Protein AF-0000000066929495 (afdb_homodimer)

Foldseek 3Di:
DPPPPDPPPPDPPPPPPPPPPLPVFACVADAQFDDDDPPVVVVPVPPPPPQDLVNVLLVQLLVLLLACLQVQAPAAPLDDVPDDRPDDVSNDSVVSVDDQPDPQAQDPPDPPNQHRGPVSNSVLSNLQARYQKHKHAPLFPRPVLSVVCSVLSSVLSPDDDDLVLLVVLLLLLLLQVLVVVVCCVVPVPDFQLGQFFQSLVSLLVCLCFQCCVVLQAAEEQEEAALHNQLSCCVRPQPNQVLLLLLVSVPHQQADPVDFFRADHSSQDWGWDWDAHPVRPGTHIYTYHGDDPLPPLLVLLSLLLLSLVCCVVCAASSVPPDPPGHAQRRYAYEYEEELLCCQAPPLNLVLQVQCPPGSRHRLAYEYEYAYQQQDQLDGPVRRHDDDGSCCSCSVSSEMEMRGESLDSSVSNSVSVSQVVSSSVRSHYYYYYRHTHDQDGVGNPDHNCVRVVVSNVSSVPDDTSSVVSQVVCVVVVSDHDVVSVVSSVVSVVVSVVSSVCSVPDDHDADDLDDQRVQFDFFDQAADFDWLFDALVVLLLQLLLLQDDDPPFAFDPVCVPPPNVVSNVCSVVQAQAFQQSLVSSLQLVLQVVPAAEEEEEAPQCCALQSLHVQWTARPSSRHIDGRSQPSDDPRDYYYHYHHDDPAQQSVLSSQQSSFLNHQRYQGEYEYSALCSCVRNVVCCQPPQLRVCNHRVGFGLYEYEHEEDLP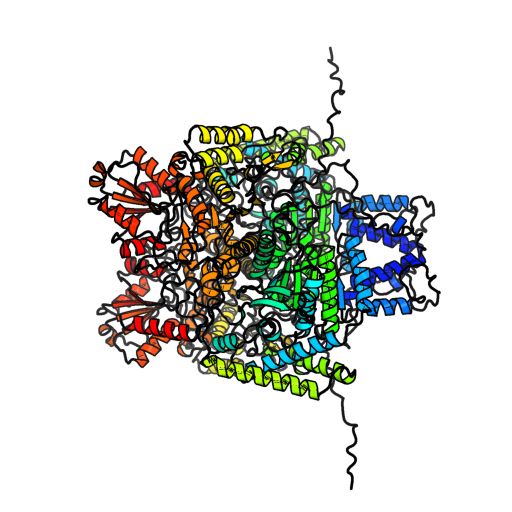LQFLPRHHNQLVVVLVSWPADLLVVPAGHPNIQEWEFAAQASLLVSQSSSVSNRHSGHHYYYYHHYDVRSNDSVRGDGSVCRHGPHHHDQKDWQPVDDLVCLQQAAEEEEEEHPVLVVLVVLCVVVVPDRYIYMYGGTLPSPDLPVVLVNCVSRVNHDAYEYAYAWECVTDCNVPVQSSCCNRVVDHYDYQYHHDDDSTHHNDPVVSVVRSVSSSCRRVVD/DPPPPDPPPDDPPPPDPPPPPLPVPACVADAQFDDDDPPVVVVPVPPPPPQDLVNVLLVQLLVLLLACLQVQAPQAPLDDPPDDRPDDVSNDSVVSVADQPPPQFQPCPDPPNAHRGPVSNSVLSNLQARYQKHKHAPLFPRPVLSVVCSVLSSVLSPDDDDLVLLVVLLLLLLLQVLVVVVCCVVPVVDFQLGQFFQSLVSLLVCLCFQCCVVLQAAEEQEEADLRNQVSCCVRPQPNQVLLLLLVSVVHQQADPVDFFRADHSSFDWGWDWDAHPVRPGTHIYTYHGDDPLPPLLVLLSLLLLSLVCCVVCAASSVPPDPPGHAQRRYAYEYEEELLCCQAPVLNLVLQVQCPPGSRHRLAYEYEYAYQQQDQLDGPVRRHDDDGSCCSCSVSSEMEMRGESLDSSVSNSVSVSQVVSSSVRSHYYYYYRHTHDQDGSGNPDHNCVRVVVSNVSSVPDDTSSVVSQVVCVVVVSDDDVNSVVSSVVSVVVSVVSSVCSVPDDHDADDLDDLRVQFDFFDQAADFDWLFDALVVLLLQLLLLQDDDPPFAFDPVCVPPPNVVSNVCSVVQAQAFQQSLVSSLQLVLQVVPAAEEEEEAPQCCALQSLHVQWTARPSPRHIDGRSQPSDDPRDYYYHYHHDDPAQQSVLSSQQSSFLNHQRYQGEYEYSALCVCVRNVVCCQPPQLRVCNHRVGFGLYEYEHEADQPLQFLPRHHNQLVVVLVSWPADLLVVPAGHPNIQEWEFAAQASLLVSQSSSVSNRHSGHHYYYYHHYDVRSNDSVRGDGSVCRHGPHHHDQKDWFPVADLVCLQQAAEEEEEEHPVLVVLVVLCVVVVPDRYIYMYRGTLPSPDLPVLLVNCVSRVNHDAYEYAYAWECVTDCNVPVQSSCCNRVVDHYHYQYHHDDDSGHHNDPVVSVVRSVSSSCRRVVD

InterPro domains:
  IPR001017 Dehydrogenase, E1 component [PF00676] (223-504)
  IPR005475 Transketolase-like, pyrimidine-binding domain [PF02779] (573-778)
  IPR005475 Transketolase-like, pyrimidine-binding domain [SM00861] (574-779)
  IPR011603 2-oxoglutarate dehydrogenase E1 component [PIRSF000157] (49-927)
  IPR011603 2-oxoglutarate dehydrogenase E1 component [PTHR23152] (53-926)
  IPR011603 2-oxoglutarate dehydrogenase E1 component [TIGR00239] (56-924)
  IPR029061 Thiamin diphosphate-binding fold [SSF52518] (116-510)
  IPR029061 Thiamin diphosphate-binding fold [SSF52518] (558-785)
  IPR031717 2-oxoglutarate dehydrogenase E1 component/KDG, C-terminal [PF16870] (784-926)
  IPR042179 Multifunctional 2-oxoglutarate metabolism enzyme, C-terminal domain superfamily [G3DSA:3.40.50.11610] (705-923)

pLDDT: mean 91.68, std 14.82, range [19.28, 98.88]

Sequence (1856 aa):
MKFLFSPQQYRNIRKLDITKKCFYNCKNGIFGCLPEKESSIDPLSLPIKSMSPEEAQRLHLINAFRRYGYLKADINPLEIKNEKSRVVPELNPKIYGLSVDSEEAISSSSSIDTPPNISDLVQHLENVYCGKIGIEFMHLQNVEERSFLAQNFEKIHNTELLDEEKVNVLELMLKSQNFDNFLATKFPTLKRYGCEGSESMFGFFYEIFSSSPENDISNIVMCKAHRGRSNLLVELMQFPVVQMFRKIKGKPEFPDNISGSGDVLSHLTSSFDFKTKDNNESVHITMLPNPSHLEAVNPVAMGKARGRANTLRIGEYDYSNKNSKIGDGVLCLQVHGDGAFSGQGVVWESLAMSQIPHYRVGGSIHLIVNNQVAFTAESRIGRSTSHASDMAKGIDCPIIHVNGDSPEDVIKAAKLAMLYRMKFRKDVFVNMLSFRRWGHNELDNASITQPVMYDEIENRDSIPDEYCEKMIYQGLYDEERRKNLLKEHNEYLQGEFKKADTTPPVAKHLEGNWKNFIQAPKSVTVWDTGFDIDYLRFIGAASVKVPEDFLIHPHLAKTHIQNRISKMESGENIDWGTAEALAFGSCLAQGFDVRISGQDVGRGTFAHRHGMLVDQKTDEIYIPLNNMGEKQENFIEFANSLLSEEAVLGFEYGYSIENPNRLTIWEAQFGDFFNGAQIMIDTFISSGESKWLTQSGLVMLLPHGFDGAGPEHSSCRMERFLQLCDSKESQVPVDGDDVNMWIVNPTTSAQYFHLLRRQVVTNYRKPMIVVAPKILLRHSNAASKLEDFAPGTYFKKVIDDTKIDDSSKKNVKKVIFVSGKHAFALMKEREDRNINDVAIVRVECLCPFPVIELNEVKKKYPNAKKFVWSQEEPRNAGAWSFISPRFTNAVGIQLTYAGRKEIAWTATAIAQHHAKEHQDVLDSTFSIMKFLFSPQQYRNIRKLDITKKCFYNCKNGIFGCLPEKESSIDPLSLPIKSMSPEEAQRLHLINAFRRYGYLKADINPLEIKNEKSRVVPELNPKIYGLSVDSEEAISSSSSIDTPPNISDLVQHLENVYCGKIGIEFMHLQNVEERSFLAQNFEKIHNTELLDEEKVNVLELMLKSQNFDNFLATKFPTLKRYGCEGSESMFGFFYEIFSSSPENDISNIVMCKAHRGRSNLLVELMQFPVVQMFRKIKGKPEFPDNISGSGDVLSHLTSSFDFKTKDNNESVHITMLPNPSHLEAVNPVAMGKARGRANTLRIGEYDYSNKNSKIGDGVLCLQVHGDGAFSGQGVVWESLAMSQIPHYRVGGSIHLIVNNQVAFTAESRIGRSTSHASDMAKGIDCPIIHVNGDSPEDVIKAAKLAMLYRMKFRKDVFVNMLSFRRWGHNELDNASITQPVMYDEIENRDSIPDEYCEKMIYQGLYDEERRKNLLKEHNEYLQGEFKKADTTPPVAKHLEGNWKNFIQAPKSVTVWDTGFDIDYLRFIGAASVKVPEDFLIHPHLAKTHIQNRISKMESGENIDWGTAEALAFGSCLAQGFDVRISGQDVGRGTFAHRHGMLVDQKTDEIYIPLNNMGEKQENFIEFANSLLSEEAVLGFEYGYSIENPNRLTIWEAQFGDFFNGAQIMIDTFISSGESKWLTQSGLVMLLPHGFDGAGPEHSSCRMERFLQLCDSKESQVPVDGDDVNMWIVNPTTSAQYFHLLRRQVVTNYRKPMIVVAPKILLRHSNAASKLEDFAPGTYFKKVIDDTKIDDSSKKNVKKVIFVSGKHAFALMKEREDRNINDVAIVRVECLCPFPVIELNEVKKKYPNAKKFVWSQEEPRNAGAWSFISPRFTNAVGIQLTYAGRKEIAWTATAIAQHHAKEHQDVLDSTFSI

Solvent-accessible surface area (backbone atoms only — not comparable to full-atom values): 94646 Å² total; per-residue (Å²): 136,77,79,76,81,74,84,70,84,65,72,79,67,80,76,69,79,62,61,57,71,73,45,83,31,25,84,85,35,46,69,46,32,59,53,77,70,76,67,73,65,64,66,72,66,62,74,71,55,84,43,51,39,66,51,42,30,51,50,51,48,52,50,29,35,50,58,48,19,41,74,54,22,54,25,53,68,79,56,52,79,82,49,78,70,62,83,53,76,72,68,45,48,50,76,53,46,40,54,60,86,46,77,62,74,48,77,72,75,55,88,58,92,61,54,42,35,51,49,52,36,50,51,50,49,41,59,60,25,27,26,48,38,20,44,44,41,67,81,40,84,50,66,65,59,38,51,51,50,53,52,49,53,60,48,52,72,70,54,80,77,53,68,64,60,54,51,52,37,48,51,51,26,44,49,40,53,48,51,51,53,47,44,50,68,78,39,70,83,57,76,64,34,60,35,58,47,44,47,28,52,52,23,28,52,51,45,53,60,58,45,27,44,83,68,54,24,46,35,36,27,25,34,58,43,51,67,23,39,68,45,46,33,48,72,72,54,67,39,64,57,34,60,52,46,23,45,75,72,20,40,71,54,50,40,89,90,48,86,57,55,34,58,48,79,77,30,63,61,46,74,46,72,49,63,35,93,82,62,76,47,54,24,37,38,35,40,49,59,38,64,90,64,68,65,57,38,52,21,21,27,48,16,26,36,44,31,48,28,51,74,68,41,33,15,44,47,24,86,82,44,88,82,47,43,60,35,53,36,38,39,28,38,41,36,37,38,32,31,52,54,40,13,34,24,54,47,53,28,34,57,29,34,44,63,11,65,64,56,42,42,21,21,39,46,33,39,30,52,23,37,62,53,42,70,80,30,34,55,50,41,23,25,48,46,96,49,61,62,34,56,39,50,23,55,59,34,40,38,35,36,20,16,29,76,36,39,68,52,30,29,50,51,35,54,51,44,51,54,48,26,72,71,68,33,38,49,32,36,36,41,32,25,29,38,57,75,51,27,69,28,73,84,39,72,41,51,60,78,39,23,56,65,44,56,57,57,71,71,50,78,55,61,47,58,54,52,47,52,52,33,35,74,71,65,78,48,50,69,64,60,52,54,47,51,52,49,51,50,49,51,49,54,51,53,34,57,65,40,24,83,72,57,76,52,66,72,88,57,54,52,80,76,32,52,87,42,52,78,54,50,89,41,79,80,85,66,75,37,29,41,60,58,69,57,43,36,50,38,44,44,29,46,56,49,70,59,92,86,56,42,66,46,67,69,46,48,50,70,45,37,49,44,45,45,49,29,48,73,70,34,43,69,36,31,33,36,55,27,48,51,36,33,52,42,52,38,24,73,71,64,21,34,35,34,39,31,22,50,42,46,26,36,26,76,79,69,55,48,50,55,42,41,33,24,47,80,77,41,36,57,47,49,21,63,65,60,67,52,90,80,65,87,36,43,57,30,70,28,45,36,35,53,42,49,36,27,51,50,21,17,46,50,18,29,19,52,51,39,65,64,34,45,34,34,42,38,45,72,33,13,45,53,49,37,66,20,37,52,49,43,56,62,39,60,37,12,25,30,40,36,67,54,48,55,28,33,33,31,38,37,20,26,32,45,86,77,55,63,8,50,57,60,17,43,42,53,58,35,58,57,61,39,41,29,34,58,54,60,62,38,78,71,61,50,22,58,49,41,48,41,36,36,33,23,56,61,35,14,40,41,49,25,19,51,59,34,43,48,53,69,49,61,40,47,49,28,33,41,34,50,27,64,58,72,50,47,77,31,74,88,15,27,29,43,52,75,58,43,20,68,81,28,52,60,60,49,55,44,71,43,85,87,58,52,80,87,52,27,59,64,19,39,31,40,35,40,26,54,32,70,55,46,57,57,50,51,51,50,35,61,76,65,70,57,82,37,62,41,55,30,38,42,22,32,66,31,53,54,52,58,69,56,51,49,55,53,53,65,56,33,73,55,41,79,44,42,34,39,41,44,82,43,23,54,51,35,40,59,52,78,68,46,47,59,31,33,38,58,59,64,68,42,76,62,42,85,20,43,41,65,43,47,38,46,74,41,48,29,27,48,54,59,35,54,47,53,55,49,49,28,55,50,48,51,74,65,109,137,83,80,78,83,78,86,73,88,69,78,81,72,83,78,72,79,66,59,60,71,74,46,83,32,26,85,84,34,47,68,47,33,58,54,77,69,76,68,73,66,64,66,72,66,62,72,71,56,85,45,50,39,66,53,41,30,50,49,51,49,53,49,30,35,51,57,48,19,41,75,57,23,54,25,53,67,79,55,51,80,83,50,81,72,61,80,54,76,73,66,44,50,50,77,53,44,40,53,60,84,44,77,60,73,44,77,74,76,56,88,59,93,58,54,40,32,49,48,52,35,51,51,51,49,40,58,58,25,25,26,48,38,20,45,45,40,66,82,38,84,50,65,64,60,38,51,52,50,54,52,48,52,60,47,51,71,71,54,79,79,54,68,64,60,54,50,50,37,47,52,52,26,44,49,41,54,48,51,51,52,47,44,51,69,78,41,70,84,58,77,64,33,60,36,59,48,44,48,28,54,51,23,28,50,50,45,53,60,59,45,26,43,83,70,55,24,46,33,35,28,25,34,58,44,51,68,22,40,68,46,45,34,50,71,72,53,68,41,63,57,35,62,52,47,25,44,75,72,20,40,70,55,50,41,89,90,49,88,59,56,35,58,49,78,77,29,62,61,45,74,47,72,49,65,36,92,84,63,76,46,54,25,38,38,36,40,48,61,38,65,90,62,68,63,58,37,52,21,20,26,48,16,25,36,42,31,47,31,51,74,68,42,32,14,44,46,24,86,82,43,88,82,47,42,59,35,52,38,38,38,30,38,42,36,38,38,32,31,53,54,41,14,35,24,53,46,53,29,34,54,28,34,44,64,11,64,63,56,42,44,21,22,38,47,34,39,30,52,23,37,62,54,40,71,80,32,34,56,50,40,23,26,46,46,95,48,59,62,34,57,38,49,22,54,59,35,41,37,36,36,21,16,31,77,36,40,69,52,31,30,49,51,35,53,51,44,50,54,48,26,72,71,67,34,37,48,33,36,35,40,32,25,29,39,55,75,53,27,70,28,74,85,39,70,42,51,59,79,38,21,53,63,43,54,56,57,70,72,50,79,55,60,49,58,53,52,48,53,50,34,36,74,70,66,78,49,50,70,66,59,52,54,49,52,53,51,53,50,49,49,50,53,52,54,35,57,65,40,24,84,72,56,77,52,66,72,89,59,53,53,78,78,33,52,88,43,52,78,53,48,89,41,80,81,86,67,75,36,30,40,60,59,70,58,42,36,49,37,44,43,30,47,55,48,72,61,88,86,55,42,66,46,67,67,47,47,50,72,45,36,50,43,44,43,50,28,48,72,70,34,44,69,36,31,33,34,56,26,47,52,35,32,52,40,51,37,25,75,70,64,22,34,36,35,40,30,22,48,42,46,25,36,25,77,81,68,54,50,51,55,41,42,34,23,47,79,77,40,37,57,46,50,22,61,64,61,67,54,91,79,64,86,35,45,58,29,68,28,44,36,35,52,42,49,35,28,51,51,21,18,46,50,19,28,19,52,52,40,67,65,35,45,33,33,42,37,44,70,35,13,45,52,51,37,66,20,37,50,48,44,55,62,40,60,37,13,24,32,40,36,67,54,47,55,28,32,32,31,38,37,20,25,30,46,84,78,53,64,7,50,59,60,17,44,42,54,60,34,59,57,60,40,42,29,35,57,54,60,62,37,78,71,61,49,22,58,51,41,47,42,36,36,33,25,54,61,34,14,41,40,50,26,19,50,60,36,41,49,54,68,48,62,41,48,49,28,33,41,34,49,26,65,58,73,50,46,78,32,73,88,14,26,27,43,54,74,59,43,20,68,83,28,53,61,60,48,54,43,70,43,84,85,58,50,79,87,51,27,57,64,19,39,30,40,34,39,23,53,33,71,57,45,58,58,50,52,51,50,35,60,75,66,69,58,83,38,60,42,55,29,38,42,22,31,63,31,53,54,52,59,70,56,50,48,55,54,51,66,57,32,73,55,41,78,43,43,34,40,42,44,81,43,21,54,50,36,40,58,53,78,69,47,47,58,30,33,38,58,60,64,68,41,75,62,41,84,21,42,41,65,42,49,38,45,73,40,47,28,28,48,53,59,33,55,49,53,54,47,48,27,55,51,46,50,69,67,103

Radius of gyration: 34.83 Å; Cα contacts (8 Å, |Δi|>4): 3984; chains: 2; bounding box: 132×103×80 Å

Nearest PDB structures (foldseek):
  6sy1-assembly1_B  TM=9.821E-01  e=0.000E+00  Homo sapiens
  5rw1-assembly1_B  TM=9.807E-01  e=0.000E+00  Homo sapiens
  6sy1-assembly1_A  TM=9.791E-01  e=0.000E+00  Homo sapiens
  8i0k-assembly1_B  TM=9.200E-01  e=3.273E-80  Homo sapiens
  7wgr-assembly1_B  TM=9.089E-01  e=2.620E-74  Homo sapiens

Organism: Strongyloides stercoralis (NCBI:txid6248)

Structure (mmCIF, N/CA/C/O backbone):
data_AF-0000000066929495-model_v1
#
loop_
_entity.id
_entity.type
_entity.pdbx_description
1 polymer 'RRM domain-containing protein'
#
loop_
_atom_site.group_PDB
_atom_site.id
_atom_site.type_symbol
_atom_site.label_atom_id
_atom_site.label_alt_id
_atom_site.label_comp_id
_atom_site.label_asym_id
_atom_site.label_entity_id
_atom_site.label_seq_id
_atom_site.pdbx_PDB_ins_code
_atom_site.Cartn_x
_atom_site.Cartn_y
_atom_site.Cartn_z
_atom_site.occupancy
_atom_site.B_iso_or_equiv
_atom_site.auth_seq_id
_atom_site.auth_comp_id
_atom_site.auth_asym_id
_atom_site.auth_atom_id
_atom_site.pdbx_PDB_model_num
ATOM 1 N N . MET A 1 1 ? -58.125 32.375 -10.758 1 21.58 1 MET A N 1
ATOM 2 C CA . MET A 1 1 ? -57.938 32.406 -9.305 1 21.58 1 MET A CA 1
ATOM 3 C C . MET A 1 1 ? -56.594 31.812 -8.922 1 21.58 1 MET A C 1
ATOM 5 O O . MET A 1 1 ? -56.281 30.672 -9.281 1 21.58 1 MET A O 1
ATOM 9 N N . LYS A 1 2 ? -55.625 32.656 -8.695 1 22.06 2 LYS A N 1
ATOM 10 C CA . LYS A 1 2 ? -54.156 32.688 -8.609 1 22.06 2 LYS A CA 1
ATOM 11 C C . LYS A 1 2 ? -53.656 32 -7.336 1 22.06 2 LYS A C 1
ATOM 13 O O . LYS A 1 2 ? -53.969 32.438 -6.23 1 22.06 2 LYS A O 1
ATOM 18 N N . PHE A 1 3 ? -53.875 30.781 -7.199 1 23.97 3 PHE A N 1
ATOM 19 C CA . PHE A 1 3 ? -53.75 30.156 -5.887 1 23.97 3 PHE A CA 1
ATOM 20 C C . PHE A 1 3 ? -52.406 30.469 -5.273 1 23.97 3 PHE A C 1
ATOM 22 O O . PHE A 1 3 ? -51.344 30.312 -5.922 1 23.97 3 PHE A O 1
ATOM 29 N N . LEU A 1 4 ? -52.281 31.469 -4.332 1 22.64 4 LEU A N 1
ATOM 30 C CA . LEU A 1 4 ? -51.219 32.281 -3.748 1 22.64 4 LEU A CA 1
ATOM 31 C C . LEU A 1 4 ? -50.281 31.422 -2.896 1 22.64 4 LEU A C 1
ATOM 33 O O . LEU A 1 4 ? -50.719 30.828 -1.899 1 22.64 4 LEU A O 1
ATOM 37 N N . PHE A 1 5 ? -49.562 30.453 -3.475 1 24.33 5 PHE A N 1
ATOM 38 C CA . PHE A 1 5 ? -48.781 29.375 -2.877 1 24.33 5 PHE A CA 1
ATOM 39 C C . PHE A 1 5 ? -47.812 29.953 -1.844 1 24.33 5 PHE A C 1
ATOM 41 O O . PHE A 1 5 ? -46.938 30.75 -2.174 1 24.33 5 PHE A O 1
ATOM 48 N N . SER A 1 6 ? -48.281 30.25 -0.53 1 21.69 6 SER A N 1
ATOM 49 C CA . SER A 1 6 ? -47.656 31.016 0.542 1 21.69 6 SER A CA 1
ATOM 50 C C . SER A 1 6 ? -46.438 30.297 1.12 1 21.69 6 SER A C 1
ATOM 52 O O . SER A 1 6 ? -46.469 29.078 1.292 1 21.69 6 SER A O 1
ATOM 54 N N . PRO A 1 7 ? -45.219 30.781 1.141 1 22.62 7 PRO A N 1
ATOM 55 C CA . PRO A 1 7 ? -43.812 30.406 1.3 1 22.62 7 PRO A CA 1
ATOM 56 C C . PRO A 1 7 ? -43.5 29.891 2.699 1 22.62 7 PRO A C 1
ATOM 58 O O . PRO A 1 7 ? -42.312 29.703 3.043 1 22.62 7 PRO A O 1
ATOM 61 N N . GLN A 1 8 ? -44.531 29.734 3.598 1 21.14 8 GLN A N 1
ATOM 62 C CA . GLN A 1 8 ? -44.375 29.734 5.047 1 21.14 8 GLN A CA 1
ATOM 63 C C . GLN A 1 8 ? -43.625 28.484 5.508 1 21.14 8 GLN A C 1
ATOM 65 O O . GLN A 1 8 ? -43 28.469 6.582 1 21.14 8 GLN A O 1
ATOM 70 N N . GLN A 1 9 ? -44.125 27.406 5.086 1 21.97 9 GLN A N 1
ATOM 71 C CA . GLN A 1 9 ? -44 26.25 5.961 1 21.97 9 GLN A CA 1
ATOM 72 C C . GLN A 1 9 ? -42.531 25.797 6.027 1 21.97 9 GLN A C 1
ATOM 74 O O . GLN A 1 9 ? -42.281 24.609 6.215 1 21.97 9 GLN A O 1
ATOM 79 N N . TYR A 1 10 ? -41.688 26.578 5.508 1 19.28 10 TYR A N 1
ATOM 80 C CA . TYR A 1 10 ? -40.406 26.031 5.129 1 19.28 10 TYR A CA 1
ATOM 81 C C . TYR A 1 10 ? -39.656 25.484 6.348 1 19.28 10 TYR A C 1
ATOM 83 O O . TYR A 1 10 ? -39.062 24.406 6.297 1 19.28 10 TYR A O 1
ATOM 91 N N . ARG A 1 11 ? -39.25 26.344 7.332 1 21.5 11 ARG A N 1
ATOM 92 C CA . ARG A 1 11 ? -37.906 26.594 7.836 1 21.5 11 ARG A CA 1
ATOM 93 C C . ARG A 1 11 ? -37.594 25.656 9 1 21.5 11 ARG A C 1
ATOM 95 O O . ARG A 1 11 ? -36.562 25.812 9.656 1 21.5 11 ARG A O 1
ATOM 102 N N . ASN A 1 12 ? -38.594 25.141 9.625 1 20.52 12 ASN A N 1
ATOM 103 C CA . ASN A 1 12 ? -38.219 24.734 10.969 1 20.52 12 ASN A CA 1
ATOM 104 C C . ASN A 1 12 ? -37.281 23.5 10.945 1 20.52 12 ASN A C 1
ATOM 106 O O . ASN A 1 12 ? -37.688 22.422 11.359 1 20.52 12 ASN A O 1
ATOM 110 N N . ILE A 1 13 ? -36.688 23.266 9.883 1 22.41 13 ILE A N 1
ATOM 111 C CA . ILE A 1 13 ? -35.969 22 9.922 1 22.41 13 ILE A CA 1
ATOM 112 C C . ILE A 1 13 ? -34.938 22 11.055 1 22.41 13 ILE A C 1
ATOM 114 O O . ILE A 1 13 ? -34.062 22.875 11.094 1 22.41 13 ILE A O 1
ATOM 118 N N . ARG A 1 14 ? -35.312 21.469 12.266 1 25.86 14 ARG A N 1
ATOM 119 C CA . ARG A 1 14 ? -34.438 21.266 13.422 1 25.86 14 ARG A CA 1
ATOM 120 C C . ARG A 1 14 ? -33.062 20.766 12.992 1 25.86 14 ARG A C 1
ATOM 122 O O . ARG A 1 14 ? -32.938 19.734 12.328 1 25.86 14 ARG A O 1
ATOM 129 N N . LYS A 1 15 ? -32.031 21.656 12.844 1 28.09 15 LYS A N 1
ATOM 130 C CA . LYS A 1 15 ? -30.609 21.516 12.578 1 28.09 15 LYS A CA 1
ATOM 131 C C . LYS A 1 15 ? -29.969 20.484 13.5 1 28.09 15 LYS A C 1
ATOM 133 O O . LYS A 1 15 ? -29.812 20.719 14.695 1 28.09 15 LYS A O 1
ATOM 138 N N . LEU A 1 16 ? -30.328 19.219 13.258 1 25.53 16 LEU A N 1
ATOM 139 C CA . LEU A 1 16 ? -29.562 18.203 13.969 1 25.53 16 LEU A CA 1
ATOM 140 C C . LEU A 1 16 ? -28.078 18.547 13.969 1 25.53 16 LEU A C 1
ATOM 142 O O . LEU A 1 16 ? -27.547 19 12.945 1 25.53 16 LEU A O 1
ATOM 146 N N . ASP A 1 17 ? -27.562 18.859 15.086 1 25.58 17 ASP A N 1
ATOM 147 C CA . ASP A 1 17 ? -26.156 19.141 15.414 1 25.58 17 ASP A CA 1
ATOM 148 C C . ASP A 1 17 ? -25.234 18.109 14.766 1 25.58 17 ASP A C 1
ATOM 150 O O . ASP A 1 17 ? -25.062 17 15.273 1 25.58 17 ASP A O 1
ATOM 154 N N . ILE A 1 18 ? -25.203 18.188 13.531 1 28.31 18 ILE A N 1
ATOM 155 C CA . ILE A 1 18 ? -24.391 17.234 12.773 1 28.31 18 ILE A CA 1
ATOM 156 C C . ILE A 1 18 ? -22.906 17.469 13.094 1 28.31 18 ILE A C 1
ATOM 158 O O . ILE A 1 18 ? -22.031 16.828 12.5 1 28.31 18 ILE A O 1
ATOM 162 N N . THR A 1 19 ? -22.562 18.703 13.562 1 30.95 19 THR A N 1
ATOM 163 C CA . THR A 1 19 ? -21.125 18.984 13.656 1 30.95 19 THR A CA 1
ATOM 164 C C . THR A 1 19 ? -20.422 17.922 14.492 1 30.95 19 THR A C 1
ATOM 166 O O . THR A 1 19 ? -19.312 18.141 14.984 1 30.95 19 THR A O 1
ATOM 169 N N . LYS A 1 20 ? -21.141 17.047 15.008 1 32.31 20 LYS A N 1
ATOM 170 C CA . LYS A 1 20 ? -20.344 16.094 15.766 1 32.31 20 LYS A CA 1
ATOM 171 C C . LYS A 1 20 ? -19.328 15.391 14.859 1 32.31 20 LYS A C 1
ATOM 173 O O . LYS A 1 20 ? -19.703 14.797 13.844 1 32.31 20 LYS A O 1
ATOM 178 N N . LYS A 1 21 ? -18.031 15.898 14.859 1 36.84 21 LYS A N 1
ATOM 179 C CA . LYS A 1 21 ? -16.938 15.109 14.312 1 36.84 21 LYS A CA 1
ATOM 180 C C . LYS A 1 21 ? -17.297 13.625 14.266 1 36.84 21 LYS A C 1
ATOM 182 O O . LYS A 1 21 ? -17.703 13.055 15.281 1 36.84 21 LYS A O 1
ATOM 187 N N . CYS A 1 22 ? -17.703 13.258 13.18 1 37.84 22 CYS A N 1
ATOM 188 C CA . CYS A 1 22 ? -17.938 11.828 13.016 1 37.84 22 CYS A CA 1
ATOM 189 C C . CYS A 1 22 ? -16.797 11.008 13.602 1 37.84 22 CYS A C 1
ATOM 191 O O . CYS A 1 22 ? -15.75 10.852 12.969 1 37.84 22 CYS A O 1
ATOM 193 N N . PHE A 1 23 ? -16.594 11.156 14.883 1 48.16 23 PHE A N 1
ATOM 194 C CA . PHE A 1 23 ? -15.688 10.336 15.672 1 48.16 23 PHE A CA 1
ATOM 195 C C . PHE A 1 23 ? -16.031 8.859 15.523 1 48.16 23 PHE A C 1
ATOM 197 O O . PHE A 1 23 ? -17.156 8.508 15.156 1 48.16 23 PHE A O 1
ATOM 204 N N . TYR A 1 24 ? -15.086 8.242 15.211 1 54.66 24 TYR A N 1
ATOM 205 C CA . TYR A 1 24 ? -15.359 6.867 15.602 1 54.66 24 TYR A CA 1
ATOM 206 C C . TYR A 1 24 ? -16.266 6.82 16.828 1 54.66 24 TYR A C 1
ATOM 208 O O . TYR A 1 24 ? -15.812 7.016 17.953 1 54.66 24 TYR A O 1
ATOM 216 N N . ASN A 1 25 ? -17.484 7.059 16.594 1 58.53 25 ASN A N 1
ATOM 217 C CA . ASN A 1 25 ? -18.484 7.418 17.594 1 58.53 25 ASN A CA 1
ATOM 218 C C . ASN A 1 25 ? -18.703 6.285 18.594 1 58.53 25 ASN A C 1
ATOM 220 O O . ASN A 1 25 ? -19.531 5.395 18.359 1 58.53 25 ASN A O 1
ATOM 224 N N . CYS A 1 26 ? -17.781 6.305 19.344 1 67.56 26 CYS A N 1
ATOM 225 C CA . CYS A 1 26 ? -17.922 5.398 20.469 1 67.56 26 CYS A CA 1
ATOM 226 C C . CYS A 1 26 ? -18.062 6.172 21.781 1 67.56 26 CYS A C 1
ATOM 228 O O . CYS A 1 26 ? -17.266 6.02 22.688 1 67.56 26 CYS A O 1
ATOM 230 N N . LYS A 1 27 ? -19.078 6.953 21.875 1 65.12 27 LYS A N 1
ATOM 231 C CA . LYS A 1 27 ? -19.297 7.758 23.062 1 65.12 27 LYS A CA 1
ATOM 232 C C . LYS A 1 27 ? -19.312 6.887 24.312 1 65.12 27 LYS A C 1
ATOM 234 O O . LYS A 1 27 ? -18.781 7.281 25.359 1 65.12 27 LYS A O 1
ATOM 239 N N . ASN A 1 28 ? -19.859 5.676 24.047 1 69.75 28 ASN A N 1
ATOM 240 C CA . ASN A 1 28 ? -19.938 4.758 25.188 1 69.75 28 ASN A CA 1
ATOM 241 C C . ASN A 1 28 ? -18.766 3.773 25.172 1 69.75 28 ASN A C 1
ATOM 243 O O . ASN A 1 28 ? -18.656 2.932 26.062 1 69.75 28 ASN A O 1
ATOM 247 N N . GLY A 1 29 ? -17.859 4.051 24.234 1 74.62 29 GLY A N 1
ATOM 248 C CA . GLY A 1 29 ? -16.688 3.184 24.172 1 74.62 29 GLY A CA 1
ATOM 249 C C . GLY A 1 29 ? -17.016 1.79 23.672 1 74.62 29 GLY A C 1
ATOM 250 O O . GLY A 1 29 ? -18.156 1.342 23.75 1 74.62 29 GLY A O 1
ATOM 251 N N . ILE A 1 30 ? -16.109 1.205 23.016 1 76.69 30 ILE A N 1
ATOM 252 C CA . ILE A 1 30 ? -16.156 -0.203 22.641 1 76.69 30 ILE A CA 1
ATOM 253 C C . ILE A 1 30 ? -14.844 -0.884 23.016 1 76.69 30 ILE A C 1
ATOM 255 O O . ILE A 1 30 ? -13.852 -0.213 23.328 1 76.69 30 ILE A O 1
ATOM 259 N N . PHE A 1 31 ? -14.883 -2.145 23.062 1 83.44 31 PHE A N 1
ATOM 260 C CA . PHE A 1 31 ? -13.688 -2.896 23.438 1 83.44 31 PHE A CA 1
ATOM 261 C C . PHE A 1 31 ? -12.523 -2.535 22.516 1 83.44 31 PHE A C 1
ATOM 263 O O . PHE A 1 31 ? -12.641 -2.605 21.297 1 83.44 31 PHE A O 1
ATOM 270 N N . GLY A 1 32 ? -11.477 -2.057 23.109 1 83.88 32 GLY A N 1
ATOM 271 C CA . GLY A 1 32 ? -10.281 -1.667 22.375 1 83.88 32 GLY A CA 1
ATOM 272 C C . GLY A 1 32 ? -10.266 -0.198 21.984 1 83.88 32 GLY A C 1
ATOM 273 O O . GLY A 1 32 ? -9.312 0.282 21.375 1 83.88 32 GLY A O 1
ATOM 274 N N . CYS A 1 33 ? -11.305 0.505 22.281 1 84.75 33 CYS A N 1
ATOM 275 C CA . CYS A 1 33 ? -11.367 1.929 21.969 1 84.75 33 CYS A CA 1
ATOM 276 C C . CYS A 1 33 ? -12.219 2.674 23 1 84.75 33 CYS A C 1
ATOM 278 O O . CYS A 1 33 ? -13.438 2.496 23.031 1 84.75 33 CYS A O 1
ATOM 280 N N . LEU A 1 34 ? -11.594 3.512 23.766 1 78.94 34 LEU A N 1
ATOM 281 C CA . LEU A 1 34 ? -12.305 4.34 24.734 1 78.94 34 LEU A CA 1
ATOM 282 C C . LEU A 1 34 ? -12.414 5.777 24.25 1 78.94 34 LEU A C 1
ATOM 284 O O . LEU A 1 34 ? -11.539 6.262 23.531 1 78.94 34 LEU A O 1
ATOM 288 N N . PRO A 1 35 ? -13.57 6.324 24.516 1 73.69 35 PRO A N 1
ATOM 289 C CA . PRO A 1 35 ? -13.734 7.715 24.094 1 73.69 35 PRO A CA 1
ATOM 290 C C . PRO A 1 35 ? -12.688 8.641 24.703 1 73.69 35 PRO A C 1
ATOM 292 O O . PRO A 1 35 ? -12.234 8.414 25.828 1 73.69 35 PRO A O 1
ATOM 295 N N . GLU A 1 36 ? -12.227 9.516 23.812 1 62.94 36 GLU A N 1
ATOM 296 C CA . GLU A 1 36 ? -11.242 10.477 24.297 1 62.94 36 GLU A CA 1
ATOM 297 C C . GLU A 1 36 ? -11.844 11.391 25.359 1 62.94 36 GLU A C 1
ATOM 299 O O . GLU A 1 36 ? -12.992 11.828 25.234 1 62.94 36 GLU A O 1
ATOM 304 N N . LYS A 1 37 ? -11.297 11.266 26.641 1 57.03 37 LYS A N 1
ATOM 305 C CA . LYS A 1 37 ? -11.758 12.211 27.656 1 57.03 37 LYS A CA 1
ATOM 306 C C . LYS A 1 37 ? -11.547 13.648 27.203 1 57.03 37 LYS A C 1
ATOM 308 O O . LYS A 1 37 ? -10.508 13.977 26.625 1 57.03 37 LYS A O 1
ATOM 313 N N . GLU A 1 38 ? -12.648 14.266 26.859 1 50.28 38 GLU A N 1
ATOM 314 C CA . GLU A 1 38 ? -12.547 15.672 26.516 1 50.28 38 GLU A CA 1
ATOM 315 C C . GLU A 1 38 ? -11.406 16.344 27.266 1 50.28 38 GLU A C 1
ATOM 317 O O . GLU A 1 38 ? -11.336 16.266 28.5 1 50.28 38 GLU A O 1
ATOM 322 N N . SER A 1 39 ? -10.227 16.172 26.844 1 47.53 39 SER A N 1
ATOM 323 C CA . SER A 1 39 ? -9.203 16.969 27.516 1 47.53 39 SER A CA 1
ATOM 324 C C . SER A 1 39 ? -9.664 18.406 27.734 1 47.53 39 SER A C 1
ATOM 326 O O . SER A 1 39 ? -10.07 19.078 26.797 1 47.53 39 SER A O 1
ATOM 328 N N . SER A 1 40 ? -10.297 18.562 28.875 1 40.91 40 SER A N 1
ATOM 329 C CA . SER A 1 40 ? -10.453 19.969 29.219 1 40.91 40 SER A CA 1
ATOM 330 C C . SER A 1 40 ? -9.195 20.766 28.875 1 40.91 40 SER A C 1
ATOM 332 O O . SER A 1 40 ? -8.156 20.578 29.5 1 40.91 40 SER A O 1
ATOM 334 N N . ILE A 1 41 ? -8.922 20.797 27.625 1 41.94 41 ILE A N 1
ATOM 335 C CA . ILE A 1 41 ? -7.898 21.812 27.375 1 41.94 41 ILE A CA 1
ATOM 336 C C . ILE A 1 41 ? -8.062 22.969 28.344 1 41.94 41 ILE A C 1
ATOM 338 O O . ILE A 1 41 ? -9.07 23.672 28.328 1 41.94 41 ILE A O 1
ATOM 342 N N . ASP A 1 42 ? -7.645 22.781 29.531 1 40.28 42 ASP A N 1
ATOM 343 C CA . ASP A 1 42 ? -7.57 24.062 30.25 1 40.28 42 ASP A CA 1
ATOM 344 C C . ASP A 1 42 ? -7.07 25.172 29.344 1 40.28 42 ASP A C 1
ATOM 346 O O . ASP A 1 42 ? -5.957 25.109 28.812 1 40.28 42 ASP A O 1
ATOM 350 N N . PRO A 1 43 ? -7.949 25.719 28.703 1 38.72 43 PRO A N 1
ATOM 351 C CA . PRO A 1 43 ? -7.395 26.859 27.953 1 38.72 43 PRO A CA 1
ATOM 352 C C . PRO A 1 43 ? -6.195 27.484 28.656 1 38.72 43 PRO A C 1
ATOM 354 O O . PRO A 1 43 ? -6.305 27.922 29.812 1 38.72 43 PRO A O 1
ATOM 357 N N . LEU A 1 44 ? -5.078 26.891 28.594 1 38.53 44 LEU A N 1
ATOM 358 C CA . LEU A 1 44 ? -4.023 27.719 29.156 1 38.53 44 LEU A CA 1
ATOM 359 C C . LEU A 1 44 ? -4.367 29.203 29.016 1 38.53 44 LEU A C 1
ATOM 361 O O . LEU A 1 44 ? -4.52 29.719 27.906 1 38.53 44 LEU A O 1
ATOM 365 N N . SER A 1 45 ? -5.156 29.656 29.922 1 40.62 45 SER A N 1
ATOM 366 C CA . SER A 1 45 ? -5.246 31.109 30.016 1 40.62 45 SER A CA 1
ATOM 367 C C . SER A 1 45 ? -3.881 31.766 29.828 1 40.62 45 SER A C 1
ATOM 369 O O . SER A 1 45 ? -3.016 31.672 30.703 1 40.62 45 SER A O 1
ATOM 371 N N . LEU A 1 46 ? -3.406 31.688 28.625 1 45.62 46 LEU A N 1
ATOM 372 C CA . LEU A 1 46 ? -2.283 32.594 28.531 1 45.62 46 LEU A CA 1
ATOM 373 C C . LEU A 1 46 ? -2.492 33.812 29.453 1 45.62 46 LEU A C 1
ATOM 375 O O . LEU A 1 46 ? -3.574 34.406 29.469 1 45.62 46 LEU A O 1
ATOM 379 N N . PRO A 1 47 ? -1.902 33.812 30.547 1 45.5 47 PRO A N 1
ATOM 380 C CA . PRO A 1 47 ? -2.139 35 31.391 1 45.5 47 PRO A CA 1
ATOM 381 C C . PRO A 1 47 ? -2.441 36.25 30.562 1 45.5 47 PRO A C 1
ATOM 383 O O . PRO A 1 47 ? -1.681 36.594 29.656 1 45.5 47 PRO A O 1
ATOM 386 N N . ILE A 1 48 ? -3.678 36.5 30.422 1 48.78 48 ILE A N 1
ATOM 387 C CA . ILE A 1 48 ? -4.129 37.75 29.828 1 48.78 48 ILE A CA 1
ATOM 388 C C . ILE A 1 48 ? -3.496 38.938 30.562 1 48.78 48 ILE A C 1
ATOM 390 O O . ILE A 1 48 ? -4.117 39.531 31.453 1 48.78 48 ILE A O 1
ATOM 394 N N . LYS A 1 49 ? -2.393 38.781 31.25 1 52.06 49 LYS A N 1
ATOM 395 C CA . LYS A 1 49 ? -1.818 40.031 31.781 1 52.06 49 LYS A CA 1
ATOM 396 C C . LYS A 1 49 ? -1.509 41 30.656 1 52.06 49 LYS A C 1
ATOM 398 O O . LYS A 1 49 ? -1.152 40.594 29.547 1 52.06 49 LYS A O 1
ATOM 403 N N . SER A 1 50 ? -1.918 42.188 30.75 1 60.56 50 SER A N 1
ATOM 404 C CA . SER A 1 50 ? -1.653 43.312 29.875 1 60.56 50 SER A CA 1
ATOM 405 C C . SER A 1 50 ? -0.179 43.375 29.484 1 60.56 50 SER A C 1
ATOM 407 O O . SER A 1 50 ? 0.676 43.656 30.328 1 60.56 50 SER A O 1
ATOM 409 N N . MET A 1 51 ? 0.234 42.625 28.406 1 69.31 51 MET A N 1
ATOM 410 C CA . MET A 1 51 ? 1.611 42.656 27.922 1 69.31 51 MET A CA 1
ATOM 411 C C . MET A 1 51 ? 1.95 44 27.312 1 69.31 51 MET A C 1
ATOM 413 O O . MET A 1 51 ? 1.223 44.5 26.453 1 69.31 51 MET A O 1
ATOM 417 N N . SER A 1 52 ? 2.934 44.688 27.906 1 76.56 52 SER A N 1
ATOM 418 C CA . SER A 1 52 ? 3.402 45.938 27.328 1 76.56 52 SER A CA 1
ATOM 419 C C . SER A 1 52 ? 3.988 45.719 25.938 1 76.56 52 SER A C 1
ATOM 421 O O . SER A 1 52 ? 4.336 44.594 25.578 1 76.56 52 SER A O 1
ATOM 423 N N . PRO A 1 53 ? 3.951 46.594 25.094 1 77.81 53 PRO A N 1
ATOM 424 C CA . PRO A 1 53 ? 4.551 46.5 23.766 1 77.81 53 PRO A CA 1
ATOM 425 C C . PRO A 1 53 ? 5.996 46 23.812 1 77.81 53 PRO A C 1
ATOM 427 O O . PRO A 1 53 ? 6.426 45.25 22.938 1 77.81 53 PRO A O 1
ATOM 430 N N . GLU A 1 54 ? 6.727 46.438 24.797 1 78.12 54 GLU A N 1
ATOM 431 C CA . GLU A 1 54 ? 8.117 46 24.938 1 78.12 54 GLU A CA 1
ATOM 432 C C . GLU A 1 54 ? 8.203 44.531 25.297 1 78.12 54 GLU A C 1
ATOM 434 O O . GLU A 1 54 ? 9.078 43.812 24.797 1 78.12 54 GLU A O 1
ATOM 439 N N . GLU A 1 55 ? 7.34 44.125 26.062 1 79.81 55 GLU A N 1
ATOM 440 C CA . GLU A 1 55 ? 7.27 42.719 26.406 1 79.81 55 GLU A CA 1
ATOM 441 C C . GLU A 1 55 ? 6.906 41.844 25.188 1 79.81 55 GLU A C 1
ATOM 443 O O . GLU A 1 55 ? 7.391 40.719 25.047 1 79.81 55 GLU A O 1
ATOM 448 N N . ALA A 1 56 ? 6.117 42.406 24.422 1 79.38 56 ALA A N 1
ATOM 449 C CA . ALA A 1 56 ? 5.707 41.688 23.203 1 79.38 56 ALA A CA 1
ATOM 450 C C . ALA A 1 56 ? 6.891 41.469 22.266 1 79.38 56 ALA A C 1
ATOM 452 O O . ALA A 1 56 ? 6.988 40.438 21.609 1 79.38 56 ALA A O 1
ATOM 453 N N . GLN A 1 57 ? 7.699 42.5 22.188 1 83.31 57 GLN A N 1
ATOM 454 C CA . GLN A 1 57 ? 8.898 42.375 21.375 1 83.31 57 GLN A CA 1
ATOM 455 C C . GLN A 1 57 ? 9.812 41.25 21.906 1 83.31 57 GLN A C 1
ATOM 457 O O . GLN A 1 57 ? 10.352 40.469 21.125 1 83.31 57 GLN A O 1
ATOM 462 N N . ARG A 1 58 ? 9.992 41.219 23.141 1 84.81 58 ARG A N 1
ATOM 463 C CA . ARG A 1 58 ? 10.828 40.188 23.75 1 84.81 58 ARG A CA 1
ATOM 464 C C . ARG A 1 58 ? 10.242 38.812 23.531 1 84.81 58 ARG A C 1
ATOM 466 O O . ARG A 1 58 ? 10.977 37.844 23.25 1 84.81 58 ARG A O 1
ATOM 473 N N . LEU A 1 59 ? 9.008 38.75 23.703 1 84.75 59 LEU A N 1
ATOM 474 C CA . LEU A 1 59 ? 8.336 37.469 23.5 1 84.75 59 LEU A CA 1
ATOM 475 C C . LEU A 1 59 ? 8.516 37 22.078 1 84.75 59 LEU A C 1
ATOM 477 O O . LEU A 1 59 ? 8.625 35.781 21.828 1 84.75 59 LEU A O 1
ATOM 481 N N . HIS A 1 60 ? 8.547 37.875 21.125 1 86.19 60 HIS A N 1
ATOM 482 C CA . HIS A 1 60 ? 8.781 37.5 19.734 1 86.19 60 HIS A CA 1
ATOM 483 C C . HIS A 1 60 ? 10.156 36.875 19.562 1 86.19 60 HIS A C 1
ATOM 485 O O . HIS A 1 60 ? 10.297 35.906 18.812 1 86.19 60 HIS A O 1
ATOM 491 N N . LEU A 1 61 ? 11.039 37.5 20.203 1 88.88 61 LEU A N 1
ATOM 492 C CA . LEU A 1 61 ? 12.398 36.969 20.125 1 88.88 61 LEU A CA 1
ATOM 493 C C . LEU A 1 61 ? 12.484 35.594 20.781 1 88.88 61 LEU A C 1
ATOM 495 O O . LEU A 1 61 ? 13.094 34.656 20.219 1 88.88 61 LEU A O 1
ATOM 499 N N . ILE A 1 62 ? 11.883 35.438 21.922 1 91.69 62 ILE A N 1
ATOM 500 C CA . ILE A 1 62 ? 11.883 34.188 22.625 1 91.69 62 ILE A CA 1
ATOM 501 C C . ILE A 1 62 ? 11.242 33.094 21.75 1 91.69 62 ILE A C 1
ATOM 503 O O . ILE A 1 62 ? 11.789 32 21.594 1 91.69 62 ILE A O 1
ATOM 507 N N . ASN A 1 63 ? 10.156 33.406 21.141 1 91.5 63 ASN A N 1
ATOM 508 C CA . ASN A 1 63 ? 9.469 32.438 20.281 1 91.5 63 ASN A CA 1
ATOM 509 C C . ASN A 1 63 ? 10.289 32.125 19.047 1 91.5 63 ASN A C 1
ATOM 511 O O . ASN A 1 63 ? 10.203 31.016 18.516 1 91.5 63 ASN A O 1
ATOM 515 N N . ALA A 1 64 ? 11.016 33.094 18.594 1 92.06 64 ALA A N 1
ATOM 516 C CA . ALA A 1 64 ? 11.898 32.812 17.469 1 92.06 64 ALA A CA 1
ATOM 517 C C . ALA A 1 64 ? 12.93 31.75 17.812 1 92.06 64 ALA A C 1
ATOM 519 O O . ALA A 1 64 ? 13.188 30.844 17.016 1 92.06 64 ALA A O 1
ATOM 520 N N . PHE A 1 65 ? 13.477 31.875 18.984 1 94.62 65 PHE A N 1
ATOM 521 C CA . PHE A 1 65 ? 14.445 30.875 19.422 1 94.62 65 PHE A CA 1
ATOM 522 C C . PHE A 1 65 ? 13.766 29.516 19.625 1 94.62 65 PHE A C 1
ATOM 524 O O . PHE A 1 65 ? 14.328 28.469 19.297 1 94.62 65 PHE A O 1
ATOM 531 N N . ARG A 1 66 ? 12.562 29.562 20.156 1 96.06 66 ARG A N 1
ATOM 532 C CA . ARG A 1 66 ? 11.805 28.328 20.359 1 96.06 66 ARG A CA 1
ATOM 533 C C . ARG A 1 66 ? 11.5 27.656 19.016 1 96.06 66 ARG A C 1
ATOM 535 O O . ARG A 1 66 ? 11.453 26.422 18.938 1 96.06 66 ARG A O 1
ATOM 542 N N . ARG A 1 67 ? 11.391 28.438 17.969 1 94.81 67 ARG A N 1
ATOM 543 C CA . ARG A 1 67 ? 10.992 27.922 16.656 1 94.81 67 ARG A CA 1
ATOM 544 C C . ARG A 1 67 ? 12.211 27.547 15.828 1 94.81 67 ARG A C 1
ATOM 546 O O . ARG A 1 67 ? 12.188 26.562 15.086 1 94.81 67 ARG A O 1
ATOM 553 N N . TYR A 1 68 ? 13.289 28.344 15.938 1 94.62 68 TYR A N 1
ATOM 554 C CA . TYR A 1 68 ? 14.352 28.234 14.945 1 94.62 68 TYR A CA 1
ATOM 555 C C . TYR A 1 68 ? 15.695 27.953 15.609 1 94.62 68 TYR A C 1
ATOM 557 O O . TYR A 1 68 ? 16.688 27.703 14.93 1 94.62 68 TYR A O 1
ATOM 565 N N . GLY A 1 69 ? 15.766 27.953 16.922 1 95.25 69 GLY A N 1
ATOM 566 C CA . GLY A 1 69 ? 17.031 27.797 17.625 1 95.25 69 GLY A CA 1
ATOM 567 C C . GLY A 1 69 ? 17.766 26.531 17.234 1 95.25 69 GLY A C 1
ATOM 568 O O . GLY A 1 69 ? 19 26.516 17.172 1 95.25 69 GLY A O 1
ATOM 569 N N . TYR A 1 70 ? 16.984 25.406 16.891 1 95.19 70 TYR A N 1
ATOM 570 C CA . TYR A 1 70 ? 17.578 24.125 16.547 1 95.19 70 TYR A CA 1
ATOM 571 C C . TYR A 1 70 ? 18.422 24.234 15.273 1 95.19 70 TYR A C 1
ATOM 573 O O . TYR A 1 70 ? 19.344 23.453 15.062 1 95.19 70 TYR A O 1
ATOM 581 N N . LEU A 1 71 ? 18.172 25.234 14.398 1 93.12 71 LEU A N 1
ATOM 582 C CA . LEU A 1 71 ? 18.891 25.422 13.148 1 93.12 71 LEU A CA 1
ATOM 583 C C . LEU A 1 71 ? 20.312 25.906 13.406 1 93.12 71 LEU A C 1
ATOM 585 O O . LEU A 1 71 ? 21.203 25.703 12.57 1 93.12 71 LEU A O 1
ATOM 589 N N . LYS A 1 72 ? 20.516 26.562 14.508 1 92.88 72 LYS A N 1
ATOM 590 C CA . LYS A 1 72 ? 21.828 27.078 14.891 1 92.88 72 LYS A CA 1
ATOM 591 C C . LYS A 1 72 ? 22.484 26.203 15.953 1 92.88 72 LYS A C 1
ATOM 593 O O . LYS A 1 72 ? 23.625 26.422 16.328 1 92.88 72 LYS A O 1
ATOM 598 N N . ALA A 1 73 ? 21.766 25.172 16.422 1 94.62 73 ALA A N 1
ATOM 599 C CA . ALA A 1 73 ? 22.219 24.359 17.547 1 94.62 73 ALA A CA 1
ATOM 600 C C . ALA A 1 73 ? 23.438 23.516 17.156 1 94.62 73 ALA A C 1
ATOM 602 O O . ALA A 1 73 ? 23.547 23.094 16 1 94.62 73 ALA A O 1
ATOM 603 N N . ASP A 1 74 ? 24.312 23.297 18.109 1 94.69 74 ASP A N 1
ATOM 604 C CA . ASP A 1 74 ? 25.516 22.469 17.938 1 94.69 74 ASP A CA 1
ATOM 605 C C . ASP A 1 74 ? 25.188 21 18.125 1 94.69 74 ASP A C 1
ATOM 607 O O . ASP A 1 74 ? 25.688 20.359 19.062 1 94.69 74 ASP A O 1
ATOM 611 N N . ILE A 1 75 ? 24.453 20.469 17.172 1 95.62 75 ILE A N 1
ATOM 612 C CA . ILE A 1 75 ? 23.922 19.125 17.375 1 95.62 75 ILE A CA 1
ATOM 613 C C . ILE A 1 75 ? 24.703 18.141 16.516 1 95.62 75 ILE A C 1
ATOM 615 O O . ILE A 1 75 ? 24.578 16.922 16.703 1 95.62 75 ILE A O 1
ATOM 619 N N . ASN A 1 76 ? 25.562 18.531 15.562 1 94.88 76 ASN A N 1
ATOM 620 C CA . ASN A 1 76 ? 26.297 17.656 14.648 1 94.88 76 ASN A CA 1
ATOM 621 C C . ASN A 1 76 ? 27.75 17.5 15.055 1 94.88 76 ASN A C 1
ATOM 623 O O . ASN A 1 76 ? 28.531 18.438 14.938 1 94.88 76 ASN A O 1
ATOM 627 N N . PRO A 1 77 ? 28.156 16.344 15.43 1 94.5 77 PRO A N 1
ATOM 628 C CA . PRO A 1 77 ? 29.531 16.156 15.891 1 94.5 77 PRO A CA 1
ATOM 629 C C . PRO A 1 77 ? 30.562 16.328 14.773 1 94.5 77 PRO A C 1
ATOM 631 O O . PRO A 1 77 ? 31.734 16.547 15.047 1 94.5 77 PRO A O 1
ATOM 634 N N . LEU A 1 78 ? 30.141 16.188 13.555 1 91.31 78 LEU A N 1
ATOM 635 C CA . LEU A 1 78 ? 31.078 16.234 12.445 1 91.31 78 LEU A CA 1
ATOM 636 C C . LEU A 1 78 ? 31.188 17.656 11.891 1 91.31 78 LEU A C 1
ATOM 638 O O . LEU A 1 78 ? 32 17.922 11.016 1 91.31 78 LEU A O 1
ATOM 642 N N . GLU A 1 79 ? 30.297 18.453 12.344 1 80.19 79 GLU A N 1
ATOM 643 C CA . GLU A 1 79 ? 30.359 19.828 11.844 1 80.19 79 GLU A CA 1
ATOM 644 C C . GLU A 1 79 ? 31.516 20.609 12.484 1 80.19 79 GLU A C 1
ATOM 646 O O . GLU A 1 79 ? 31.734 20.5 13.688 1 80.19 79 GLU A O 1
ATOM 651 N N . ILE A 1 80 ? 32.5 21.016 11.625 1 57.56 80 ILE A N 1
ATOM 652 C CA . ILE A 1 80 ? 33.656 21.75 12.117 1 57.56 80 ILE A CA 1
ATOM 653 C C . ILE A 1 80 ? 33.188 23.078 12.727 1 57.56 80 ILE A C 1
ATOM 655 O O . ILE A 1 80 ? 32.406 23.812 12.117 1 57.56 80 ILE A O 1
ATOM 659 N N . LYS A 1 81 ? 33.531 23.25 14.055 1 51.56 81 LYS A N 1
ATOM 660 C CA . LYS A 1 81 ? 33.125 24.344 14.938 1 51.56 81 LYS A CA 1
ATOM 661 C C . LYS A 1 81 ? 33.312 25.703 14.25 1 51.56 81 LYS A C 1
ATOM 663 O O . LYS A 1 81 ? 32.531 26.625 14.484 1 51.56 81 LYS A O 1
ATOM 668 N N . ASN A 1 82 ? 34.438 25.75 13.625 1 46 82 ASN A N 1
ATOM 669 C CA . ASN A 1 82 ? 34.781 27.094 13.148 1 46 82 ASN A CA 1
ATOM 670 C C . ASN A 1 82 ? 33.875 27.5 11.977 1 46 82 ASN A C 1
ATOM 672 O O . ASN A 1 82 ? 34.031 28.578 11.414 1 46 82 ASN A O 1
ATOM 676 N N . GLU A 1 83 ? 33.344 26.578 11.398 1 44.19 83 GLU A N 1
ATOM 677 C CA . GLU A 1 83 ? 32.625 27.047 10.211 1 44.19 83 GLU A CA 1
ATOM 678 C C . GLU A 1 83 ? 31.469 27.953 10.594 1 44.19 83 GLU A C 1
ATOM 680 O O . GLU A 1 83 ? 30.938 27.859 11.703 1 44.19 83 GLU A O 1
ATOM 685 N N . LYS A 1 84 ? 31.156 28.844 9.586 1 46.62 84 LYS A N 1
ATOM 686 C CA . LYS A 1 84 ? 30.234 29.969 9.555 1 46.62 84 LYS A CA 1
ATOM 687 C C . LYS A 1 84 ? 28.906 29.609 10.211 1 46.62 84 LYS A C 1
ATOM 689 O O . LYS A 1 84 ? 28.281 28.609 9.844 1 46.62 84 LYS A O 1
ATOM 694 N N . SER A 1 85 ? 28.766 30.078 11.25 1 53.47 85 SER A N 1
ATOM 695 C CA . SER A 1 85 ? 27.516 30.234 11.992 1 53.47 85 SER A CA 1
ATOM 696 C C . SER A 1 85 ? 26.312 30.281 11.055 1 53.47 85 SER A C 1
ATOM 698 O O . SER A 1 85 ? 26.266 31.094 10.133 1 53.47 85 SER A O 1
ATOM 700 N N . ARG A 1 86 ? 25.578 29.125 10.906 1 64.69 86 ARG A N 1
ATOM 701 C CA . ARG A 1 86 ? 24.328 29.125 10.164 1 64.69 86 ARG A CA 1
ATOM 702 C C . ARG A 1 86 ? 23.531 30.391 10.453 1 64.69 86 ARG A C 1
ATOM 704 O O . ARG A 1 86 ? 23.203 30.688 11.602 1 64.69 86 ARG A O 1
ATOM 711 N N . VAL A 1 87 ? 23.641 31.297 9.586 1 78.25 87 VAL A N 1
ATOM 712 C CA . VAL A 1 87 ? 22.844 32.531 9.734 1 78.25 87 VAL A CA 1
ATOM 713 C C . VAL A 1 87 ? 21.359 32.188 9.695 1 78.25 87 VAL A C 1
ATOM 715 O O . VAL A 1 87 ? 20.875 31.578 8.727 1 78.25 87 VAL A O 1
ATOM 718 N N . VAL A 1 88 ? 20.844 32.219 10.891 1 89.38 88 VAL A N 1
ATOM 719 C CA . VAL A 1 88 ? 19.391 32.094 11.016 1 89.38 88 VAL A CA 1
ATOM 720 C C . VAL A 1 88 ? 18.781 33.5 11.203 1 89.38 88 VAL A C 1
ATOM 722 O O . VAL A 1 88 ? 18.719 34 12.328 1 89.38 88 VAL A O 1
ATOM 725 N N . PRO A 1 89 ? 18.344 34.031 10.156 1 86.75 89 PRO A N 1
ATOM 726 C CA . PRO A 1 89 ? 17.875 35.438 10.203 1 86.75 89 PRO A CA 1
ATOM 727 C C . PRO A 1 89 ? 16.812 35.656 11.273 1 86.75 89 PRO A C 1
ATOM 729 O O . PRO A 1 89 ? 16.75 36.75 11.852 1 86.75 89 PRO A O 1
ATOM 732 N N . GLU A 1 90 ? 16.078 34.719 11.578 1 88.62 90 GLU A N 1
ATOM 733 C CA . GLU A 1 90 ? 14.969 34.844 12.508 1 88.62 90 GLU A CA 1
ATOM 734 C C . GLU A 1 90 ? 15.469 35.062 13.938 1 88.62 90 GLU A C 1
ATOM 736 O O . GLU A 1 90 ? 14.719 35.531 14.797 1 88.62 90 GLU A O 1
ATOM 741 N N . LEU A 1 91 ? 16.734 34.781 14.211 1 91.19 91 LEU A N 1
ATOM 742 C CA . LEU A 1 91 ? 17.25 34.875 15.578 1 91.19 91 LEU A CA 1
ATOM 743 C C . LEU A 1 91 ? 17.891 36.25 15.828 1 91.19 91 LEU A C 1
ATOM 745 O O . LEU A 1 91 ? 18.312 36.531 16.938 1 91.19 91 LEU A O 1
ATOM 749 N N . ASN A 1 92 ? 17.922 37.125 14.812 1 88.38 92 ASN A N 1
ATOM 750 C CA . ASN A 1 92 ? 18.438 38.469 14.969 1 88.38 92 ASN A CA 1
ATOM 751 C C . ASN A 1 92 ? 17.438 39.375 15.695 1 88.38 92 ASN A C 1
ATOM 753 O O . ASN A 1 92 ? 16.359 39.656 15.164 1 88.38 92 ASN A O 1
ATOM 757 N N . PRO A 1 93 ? 17.75 39.906 16.875 1 88.12 93 PRO A N 1
ATOM 758 C CA . PRO A 1 93 ? 16.812 40.719 17.641 1 88.12 93 PRO A CA 1
ATOM 759 C C . PRO A 1 93 ? 16.375 41.969 16.891 1 88.12 93 PRO A C 1
ATOM 761 O O . PRO A 1 93 ? 15.273 42.5 17.125 1 88.12 93 PRO A O 1
ATOM 764 N N . LYS A 1 94 ? 17.172 42.438 15.953 1 83.81 94 LYS A N 1
ATOM 765 C CA . LYS A 1 94 ? 16.891 43.688 15.227 1 83.81 94 LYS A CA 1
ATOM 766 C C . LYS A 1 94 ? 15.594 43.562 14.422 1 83.81 94 LYS A C 1
ATOM 768 O O . LYS A 1 94 ? 14.891 44.562 14.234 1 83.81 94 LYS A O 1
ATOM 773 N N . ILE A 1 95 ? 15.281 42.406 14.047 1 80.69 95 ILE A N 1
ATOM 774 C CA . ILE A 1 95 ? 14.102 42.25 13.203 1 80.69 95 ILE A CA 1
ATOM 775 C C . ILE A 1 95 ? 12.844 42.438 14.039 1 80.69 95 ILE A C 1
ATOM 777 O O . ILE A 1 95 ? 11.758 42.656 13.5 1 80.69 95 ILE A O 1
ATOM 781 N N . TYR A 1 96 ? 13.086 42.344 15.289 1 81.62 96 TYR A N 1
ATOM 782 C CA . TYR A 1 96 ? 11.953 42.531 16.188 1 81.62 96 TYR A CA 1
ATOM 783 C C . TYR A 1 96 ? 11.984 43.906 16.844 1 81.62 96 TYR A C 1
ATOM 785 O O . TYR A 1 96 ? 11.258 44.156 17.812 1 81.62 96 TYR A O 1
ATOM 793 N N . GLY A 1 97 ? 12.938 44.781 16.438 1 79.25 97 GLY A N 1
ATOM 794 C CA . GLY A 1 97 ? 13.039 46.156 16.969 1 79.25 97 GLY A CA 1
ATOM 795 C C . GLY A 1 97 ? 13.859 46.219 18.25 1 79.25 97 GLY A C 1
ATOM 796 O O . GLY A 1 97 ? 13.742 47.188 19.016 1 79.25 97 GLY A O 1
ATOM 797 N N . LEU A 1 98 ? 14.539 45.156 18.547 1 84.31 98 LEU A N 1
ATOM 798 C CA . LEU A 1 98 ? 15.352 45.094 19.766 1 84.31 98 LEU A CA 1
ATOM 799 C C . LEU A 1 98 ? 16.828 45.344 19.453 1 84.31 98 LEU A C 1
ATOM 801 O O . LEU A 1 98 ? 17.344 44.875 18.438 1 84.31 98 LEU A O 1
ATOM 805 N N . SER A 1 99 ? 17.312 46.344 20.062 1 78.62 99 SER A N 1
ATOM 806 C CA . SER A 1 99 ? 18.734 46.625 19.906 1 78.62 99 SER A CA 1
ATOM 807 C C . SER A 1 99 ? 19.562 45.969 21 1 78.62 99 SER A C 1
ATOM 809 O O . SER A 1 99 ? 19.25 46.125 22.188 1 78.62 99 SER A O 1
ATOM 811 N N . VAL A 1 100 ? 20.422 45.188 20.625 1 72.75 100 VAL A N 1
ATOM 812 C CA . VAL A 1 100 ? 21.25 44.438 21.562 1 72.75 100 VAL A CA 1
ATOM 813 C C . VAL A 1 100 ? 22 45.406 22.484 1 72.75 100 VAL A C 1
ATOM 815 O O . VAL A 1 100 ? 22.281 45.062 23.641 1 72.75 100 VAL A O 1
ATOM 818 N N . ASP A 1 101 ? 22.375 46.594 22.016 1 63.66 101 ASP A N 1
ATOM 819 C CA . ASP A 1 101 ? 23.156 47.562 22.781 1 63.66 101 ASP A CA 1
ATOM 820 C C . ASP A 1 101 ? 22.266 48.375 23.703 1 63.66 101 ASP A C 1
ATOM 822 O O . ASP A 1 101 ? 22.766 49.25 24.453 1 63.66 101 ASP A O 1
ATOM 826 N N . SER A 1 102 ? 20.875 48.094 23.641 1 55.25 102 SER A N 1
ATOM 827 C CA . SER A 1 102 ? 20 48.938 24.438 1 55.25 102 SER A CA 1
ATOM 828 C C . SER A 1 102 ? 20 48.531 25.906 1 55.25 102 SER A C 1
ATOM 830 O O . SER A 1 102 ? 19.859 47.344 26.234 1 55.25 102 SER A O 1
ATOM 832 N N . GLU A 1 103 ? 20.672 49.219 26.844 1 48.91 103 GLU A N 1
ATOM 833 C CA . GLU A 1 103 ? 20.75 49.125 28.297 1 48.91 103 GLU A CA 1
ATOM 834 C C . GLU A 1 103 ? 19.375 49.219 28.938 1 48.91 103 GLU A C 1
ATOM 836 O O . GLU A 1 103 ? 19.266 49.281 30.172 1 48.91 103 GLU A O 1
ATOM 841 N N . GLU A 1 104 ? 18.297 49.281 28.281 1 48.75 104 GLU A N 1
ATOM 842 C CA . GLU A 1 104 ? 17.047 49.531 28.984 1 48.75 104 GLU A CA 1
ATOM 843 C C . GLU A 1 104 ? 16.609 48.344 29.812 1 48.75 104 GLU A C 1
ATOM 845 O O . GLU A 1 104 ? 16.656 47.188 29.359 1 48.75 104 GLU A O 1
ATOM 850 N N . ALA A 1 105 ? 16.547 48.562 31.188 1 46.16 105 ALA A N 1
ATOM 851 C CA . ALA A 1 105 ? 16.172 47.625 32.25 1 46.16 105 ALA A CA 1
ATOM 852 C C . ALA A 1 105 ? 14.789 47 31.984 1 46.16 105 ALA A C 1
ATOM 854 O O . ALA A 1 105 ? 13.859 47.719 31.578 1 46.16 105 ALA A O 1
ATOM 855 N N . ILE A 1 106 ? 14.68 45.688 31.859 1 47.19 106 ILE A N 1
ATOM 856 C CA . ILE A 1 106 ? 13.5 44.844 31.672 1 47.19 106 ILE A CA 1
ATOM 857 C C . ILE A 1 106 ? 12.672 44.812 32.969 1 47.19 106 ILE A C 1
ATOM 859 O O . ILE A 1 106 ? 13.195 44.531 34.031 1 47.19 106 ILE A O 1
ATOM 863 N N . SER A 1 107 ? 11.641 45.562 33.125 1 38.91 107 SER A N 1
ATOM 864 C CA . SER A 1 107 ? 10.766 45.375 34.281 1 38.91 107 SER A CA 1
ATOM 865 C C . SER A 1 107 ? 10.422 43.906 34.469 1 38.91 107 SER A C 1
ATOM 867 O O . SER A 1 107 ? 10.18 43.188 33.5 1 38.91 107 SER A O 1
ATOM 869 N N . SER A 1 108 ? 10.805 43.219 35.531 1 37.03 108 SER A N 1
ATOM 870 C CA . SER A 1 108 ? 10.773 41.875 36.031 1 37.03 108 SER A CA 1
ATOM 871 C C . SER A 1 108 ? 9.391 41.25 35.875 1 37.03 108 SER A C 1
ATOM 873 O O . SER A 1 108 ? 9.086 40.219 36.469 1 37.03 108 SER A O 1
ATOM 875 N N . SER A 1 109 ? 8.469 41.781 35.281 1 34.38 109 SER A N 1
ATOM 876 C CA . SER A 1 109 ? 7.188 41.125 35.562 1 34.38 109 SER A CA 1
ATOM 877 C C . SER A 1 109 ? 7.133 39.719 34.969 1 34.38 109 SER A C 1
ATOM 879 O O . SER A 1 109 ? 6.129 39.031 35.125 1 34.38 109 SER A O 1
ATOM 881 N N . SER A 1 110 ? 7.766 39.438 33.906 1 38.28 110 SER A N 1
ATOM 882 C CA . SER A 1 110 ? 7.379 38.188 33.281 1 38.28 110 SER A CA 1
ATOM 883 C C . SER A 1 110 ? 8.016 37 34 1 38.28 110 SER A C 1
ATOM 885 O O . SER A 1 110 ? 9.078 37.125 34.625 1 38.28 110 SER A O 1
ATOM 887 N N . SER A 1 111 ? 7.207 36.031 34.375 1 39.88 111 SER A N 1
ATOM 888 C CA . SER A 1 111 ? 7.496 34.812 35.094 1 39.88 111 SER A CA 1
ATOM 889 C C . SER A 1 111 ? 8.828 34.219 34.656 1 39.88 111 SER A C 1
ATOM 891 O O . SER A 1 111 ? 9.258 33.188 35.188 1 39.88 111 SER A O 1
ATOM 893 N N . ILE A 1 112 ? 9.211 34.531 33.406 1 45.88 112 ILE A N 1
ATOM 894 C CA . ILE A 1 112 ? 10.5 33.906 33.094 1 45.88 112 ILE A CA 1
ATOM 895 C C . ILE A 1 112 ? 11.625 34.781 33.625 1 45.88 112 ILE A C 1
ATOM 897 O O . ILE A 1 112 ? 11.602 36 33.469 1 45.88 112 ILE A O 1
ATOM 901 N N . ASP A 1 113 ? 12.32 34.5 34.688 1 50.56 113 ASP A N 1
ATOM 902 C CA . ASP A 1 113 ? 13.531 35.188 35.156 1 50.56 113 ASP A CA 1
ATOM 903 C C . ASP A 1 113 ? 14.344 35.688 33.969 1 50.56 113 ASP A C 1
ATOM 905 O O . ASP A 1 113 ? 15.297 35.031 33.531 1 50.56 113 ASP A O 1
ATOM 909 N N . THR A 1 114 ? 13.688 36.5 33.156 1 58.41 114 THR A N 1
ATOM 910 C CA . THR A 1 114 ? 14.352 37 31.953 1 58.41 114 THR A CA 1
ATOM 911 C C . THR A 1 114 ? 15.383 38.062 32.344 1 58.41 114 THR A C 1
ATOM 913 O O . THR A 1 114 ? 15.109 38.969 33.156 1 58.41 114 THR A O 1
ATOM 916 N N . PRO A 1 115 ? 16.641 37.844 31.922 1 63.97 115 PRO A N 1
ATOM 917 C CA . PRO A 1 115 ? 17.672 38.844 32.156 1 63.97 115 PRO A CA 1
ATOM 918 C C . PRO A 1 115 ? 17.219 40.25 31.75 1 63.97 115 PRO A C 1
ATOM 920 O O . PRO A 1 115 ? 16.469 40.406 30.797 1 63.97 115 PRO A O 1
ATOM 923 N N . PRO A 1 116 ? 17.547 41.156 32.531 1 64.12 116 PRO A N 1
ATOM 924 C CA . PRO A 1 116 ? 17.094 42.562 32.312 1 64.12 116 PRO A CA 1
ATOM 925 C C . PRO A 1 116 ? 17.609 43.156 31.016 1 64.12 116 PRO A C 1
ATOM 927 O O . PRO A 1 116 ? 16.938 44 30.422 1 64.12 116 PRO A O 1
ATOM 930 N N . ASN A 1 117 ? 18.812 42.688 30.484 1 81.31 117 ASN A N 1
ATOM 931 C CA . ASN A 1 117 ? 19.359 43.25 29.25 1 81.31 117 ASN A CA 1
ATOM 932 C C . ASN A 1 117 ? 19.156 42.312 28.078 1 81.31 117 ASN A C 1
ATOM 934 O O . ASN A 1 117 ? 19.125 41.094 28.25 1 81.31 117 ASN A O 1
ATOM 938 N N . ILE A 1 118 ? 18.844 42.844 26.875 1 86.38 118 ILE A N 1
ATOM 939 C CA . ILE A 1 118 ? 18.562 42.094 25.672 1 86.38 118 ILE A CA 1
ATOM 940 C C . ILE A 1 118 ? 19.75 41.188 25.312 1 86.38 118 ILE A C 1
ATOM 942 O O . ILE A 1 118 ? 19.578 40.062 24.844 1 86.38 118 ILE A O 1
ATOM 946 N N . SER A 1 119 ? 20.938 41.75 25.578 1 89.31 119 SER A N 1
ATOM 947 C CA . SER A 1 119 ? 22.125 40.969 25.297 1 89.31 119 SER A CA 1
ATOM 948 C C . SER A 1 119 ? 22.156 39.688 26.141 1 89.31 119 SER A C 1
ATOM 950 O O . SER A 1 119 ? 22.484 38.594 25.641 1 89.31 119 SER A O 1
ATOM 952 N N . ASP A 1 120 ? 21.828 39.844 27.359 1 89.44 120 ASP A N 1
ATOM 953 C CA . ASP A 1 120 ? 21.797 38.688 28.266 1 89.44 120 ASP A CA 1
ATOM 954 C C . ASP A 1 120 ? 20.688 37.719 27.875 1 89.44 120 ASP A C 1
ATOM 956 O O . ASP A 1 120 ? 20.844 36.5 28 1 89.44 120 ASP A O 1
ATOM 960 N N . LEU A 1 121 ? 19.594 38.312 27.453 1 90.44 121 LEU A N 1
ATOM 961 C CA . LEU A 1 121 ? 18.5 37.469 27.016 1 90.44 121 LEU A CA 1
ATOM 962 C C . LEU A 1 121 ? 18.891 36.656 25.797 1 90.44 121 LEU A C 1
ATOM 964 O O . LEU A 1 121 ? 18.625 35.438 25.75 1 90.44 121 LEU A O 1
ATOM 968 N N . VAL A 1 122 ? 19.516 37.25 24.859 1 91.81 122 VAL A N 1
ATOM 969 C CA . VAL A 1 122 ? 19.953 36.562 23.656 1 91.81 122 VAL A CA 1
ATOM 970 C C . VAL A 1 122 ? 20.938 35.438 24.016 1 91.81 122 VAL A C 1
ATOM 972 O O . VAL A 1 122 ? 20.859 34.344 23.5 1 91.81 122 VAL A O 1
ATOM 975 N N . GLN A 1 123 ? 21.844 35.781 24.844 1 91.88 123 GLN A N 1
ATOM 976 C CA . GLN A 1 123 ? 22.828 34.781 25.266 1 91.88 123 GLN A CA 1
ATOM 977 C C . GLN A 1 123 ? 22.172 33.625 25.969 1 91.88 123 GLN A C 1
ATOM 979 O O . GLN A 1 123 ? 22.531 32.469 25.734 1 91.88 123 GLN A O 1
ATOM 984 N N . HIS A 1 124 ? 21.281 33.969 26.828 1 91.62 124 HIS A N 1
ATOM 985 C CA . HIS A 1 124 ? 20.547 32.906 27.531 1 91.62 124 HIS A CA 1
ATOM 986 C C . HIS A 1 124 ? 19.812 32.031 26.547 1 91.62 124 HIS A C 1
ATOM 988 O O . HIS A 1 124 ? 19.875 30.797 26.656 1 91.62 124 HIS A O 1
ATOM 994 N N . LEU A 1 125 ? 19.094 32.625 25.625 1 94.12 125 LEU A N 1
ATOM 995 C CA . LEU A 1 125 ? 18.312 31.859 24.641 1 94.12 125 LEU A CA 1
ATOM 996 C C . LEU A 1 125 ? 19.219 31.016 23.766 1 94.12 125 LEU A C 1
ATOM 998 O O . LEU A 1 125 ? 18.875 29.891 23.406 1 94.12 125 LEU A O 1
ATOM 1002 N N . GLU A 1 126 ? 20.297 31.531 23.406 1 93.5 126 GLU A N 1
ATOM 1003 C CA . GLU A 1 126 ? 21.266 30.766 22.609 1 93.5 126 GLU A CA 1
ATOM 1004 C C . GLU A 1 126 ? 21.781 29.562 23.391 1 93.5 126 GLU A C 1
ATOM 1006 O O . GLU A 1 126 ? 21.906 28.469 22.828 1 93.5 126 GLU A O 1
ATOM 1011 N N . ASN A 1 127 ? 22.062 29.781 24.625 1 92.62 127 ASN A N 1
ATOM 1012 C CA . ASN A 1 127 ? 22.547 28.688 25.469 1 92.62 127 ASN A CA 1
ATOM 1013 C C . ASN A 1 127 ? 21.5 27.594 25.609 1 92.62 127 ASN A C 1
ATOM 1015 O O . ASN A 1 127 ? 21.844 26.406 25.625 1 92.62 127 ASN A O 1
ATOM 1019 N N . VAL A 1 128 ? 20.312 27.984 25.656 1 94.25 128 VAL A N 1
ATOM 1020 C CA . VAL A 1 128 ? 19.219 27.031 25.906 1 94.25 128 VAL A CA 1
ATOM 1021 C C . VAL A 1 128 ? 18.859 26.312 24.609 1 94.25 128 VAL A C 1
ATOM 1023 O O . VAL A 1 128 ? 18.734 25.094 24.594 1 94.25 128 VAL A O 1
ATOM 1026 N N . TYR A 1 129 ? 18.75 27.047 23.531 1 95.94 129 TYR A N 1
ATOM 1027 C CA . TYR A 1 129 ? 18.094 26.484 22.344 1 95.94 129 TYR A CA 1
ATOM 1028 C C . TYR A 1 129 ? 19.109 26.172 21.266 1 95.94 129 TYR A C 1
ATOM 1030 O O . TYR A 1 129 ? 18.781 25.516 20.266 1 95.94 129 TYR A O 1
ATOM 1038 N N . CYS A 1 130 ? 20.359 26.609 21.359 1 95.31 130 CYS A N 1
ATOM 1039 C CA . CYS A 1 130 ? 21.328 26.469 20.281 1 95.31 130 CYS A CA 1
ATOM 1040 C C . CYS A 1 130 ? 22.547 25.703 20.75 1 95.31 130 CYS A C 1
ATOM 1042 O O . CYS A 1 130 ? 23.625 25.812 20.156 1 95.31 130 CYS A O 1
ATOM 1044 N N . GLY A 1 131 ? 22.453 24.969 21.828 1 94.56 131 GLY A N 1
ATOM 1045 C CA . GLY A 1 131 ? 23.562 24.188 22.359 1 94.56 131 GLY A CA 1
ATOM 1046 C C . GLY A 1 131 ? 23.641 22.781 21.797 1 94.56 131 GLY A C 1
ATOM 1047 O O . GLY A 1 131 ? 23.375 22.578 20.609 1 94.56 131 GLY A O 1
ATOM 1048 N N . LYS A 1 132 ? 24.047 21.875 22.641 1 96.06 132 LYS A N 1
ATOM 1049 C CA . LYS A 1 132 ? 24.25 20.5 22.234 1 96.06 132 LYS A CA 1
ATOM 1050 C C . LYS A 1 132 ? 22.922 19.766 22.125 1 96.06 132 LYS A C 1
ATOM 1052 O O . LYS A 1 132 ? 22.859 18.641 21.594 1 96.06 132 LYS A O 1
ATOM 1057 N N . ILE A 1 133 ? 21.906 20.328 22.609 1 96.81 133 ILE A N 1
ATOM 1058 C CA . ILE A 1 133 ? 20.547 19.812 22.484 1 96.81 133 ILE A CA 1
ATOM 1059 C C . ILE A 1 133 ? 19.656 20.891 21.891 1 96.81 133 ILE A C 1
ATOM 1061 O O . ILE A 1 133 ? 19.781 22.078 22.219 1 96.81 133 ILE A O 1
ATOM 1065 N N . GLY A 1 134 ? 18.969 20.625 20.875 1 97.12 134 GLY A N 1
ATOM 1066 C CA . GLY A 1 134 ? 17.938 21.453 20.281 1 97.12 134 GLY A CA 1
ATOM 1067 C C . GLY A 1 134 ? 16.578 20.781 20.219 1 97.12 134 GLY A C 1
ATOM 1068 O O . GLY A 1 134 ? 16.469 19.578 20.484 1 97.12 134 GLY A O 1
ATOM 1069 N N . ILE A 1 135 ? 15.547 21.547 19.922 1 98.06 135 ILE A N 1
ATOM 1070 C CA . ILE A 1 135 ? 14.211 20.953 19.922 1 98.06 135 ILE A CA 1
ATOM 1071 C C . ILE A 1 135 ? 13.352 21.609 18.844 1 98.06 135 ILE A C 1
ATOM 1073 O O . ILE A 1 135 ? 13.516 22.797 18.562 1 98.06 135 ILE A O 1
ATOM 1077 N N . GLU A 1 136 ? 12.57 20.875 18.172 1 97.81 136 GLU A N 1
ATOM 1078 C CA . GLU A 1 136 ? 11.484 21.328 17.312 1 97.81 136 GLU A CA 1
ATOM 1079 C C . GLU A 1 136 ? 10.125 20.984 17.891 1 97.81 136 GLU A C 1
ATOM 1081 O O . GLU A 1 136 ? 9.781 19.812 18.047 1 97.81 136 GLU A O 1
ATOM 1086 N N . PHE A 1 137 ? 9.336 21.984 18.203 1 97.44 137 PHE A N 1
ATOM 1087 C CA . PHE A 1 137 ? 8.062 21.672 18.844 1 97.44 137 PHE A CA 1
ATOM 1088 C C . PHE A 1 137 ? 7.031 22.75 18.547 1 97.44 137 PHE A C 1
ATOM 1090 O O . PHE A 1 137 ? 5.836 22.562 18.797 1 97.44 137 PHE A O 1
ATOM 1097 N N . MET A 1 138 ? 7.469 23.891 18.031 1 95.12 138 MET A N 1
ATOM 1098 C CA . MET A 1 138 ? 6.551 25 17.812 1 95.12 138 MET A CA 1
ATOM 1099 C C . MET A 1 138 ? 5.617 24.734 16.641 1 95.12 138 MET A C 1
ATOM 1101 O O . MET A 1 138 ? 4.621 25.438 16.453 1 95.12 138 MET A O 1
ATOM 1105 N N . HIS A 1 139 ? 5.871 23.719 15.812 1 93.81 139 HIS A N 1
ATOM 1106 C CA . HIS A 1 139 ? 4.969 23.312 14.742 1 93.81 139 HIS A CA 1
ATOM 1107 C C . HIS A 1 139 ? 3.76 22.562 15.297 1 93.81 139 HIS A C 1
ATOM 1109 O O . HIS A 1 139 ? 2.77 22.359 14.586 1 93.81 139 HIS A O 1
ATOM 1115 N N . LEU A 1 140 ? 3.799 22.141 16.547 1 95.38 140 LEU A N 1
ATOM 1116 C CA . LEU A 1 140 ? 2.684 21.422 17.141 1 95.38 140 LEU A CA 1
ATOM 1117 C C . LEU A 1 140 ? 1.429 22.297 17.172 1 95.38 140 LEU A C 1
ATOM 1119 O O . LEU A 1 140 ? 1.505 23.5 17.438 1 95.38 140 LEU A O 1
ATOM 1123 N N . GLN A 1 141 ? 0.358 21.734 17.016 1 89.75 141 GLN A N 1
ATOM 1124 C CA . GLN A 1 141 ? -0.905 22.469 16.938 1 89.75 141 GLN A CA 1
ATOM 1125 C C . GLN A 1 141 ? -1.409 22.828 18.328 1 89.75 141 GLN A C 1
ATOM 1127 O O . GLN A 1 141 ? -2.012 23.891 18.531 1 89.75 141 GLN A O 1
ATOM 1132 N N . ASN A 1 142 ? -1.167 21.984 19.297 1 90.69 142 ASN A N 1
ATOM 1133 C CA . ASN A 1 142 ? -1.707 22.141 20.641 1 90.69 142 ASN A CA 1
ATOM 1134 C C . ASN A 1 142 ? -0.854 23.078 21.484 1 90.69 142 ASN A C 1
ATOM 1136 O O . ASN A 1 142 ? 0.331 22.828 21.703 1 90.69 142 ASN A O 1
ATOM 1140 N N . VAL A 1 143 ? -1.463 24.094 22 1 89.25 143 VAL A N 1
ATOM 1141 C CA . VAL A 1 143 ? -0.76 25.125 22.75 1 89.25 143 VAL A CA 1
ATOM 1142 C C . VAL A 1 143 ? -0.224 24.547 24.062 1 89.25 143 VAL A C 1
ATOM 1144 O O . VAL A 1 143 ? 0.852 24.938 24.516 1 89.25 143 VAL A O 1
ATOM 1147 N N . GLU A 1 144 ? -0.912 23.609 24.641 1 91.44 144 GLU A N 1
ATOM 1148 C CA . GLU A 1 144 ? -0.46 22.984 25.891 1 91.44 144 GLU A CA 1
ATOM 1149 C C . GLU A 1 144 ? 0.831 22.203 25.672 1 91.44 144 GLU A C 1
ATOM 1151 O O . GLU A 1 144 ? 1.73 22.234 26.516 1 91.44 144 GLU A O 1
ATOM 1156 N N . GLU A 1 145 ? 0.791 21.5 24.578 1 96.12 145 GLU A N 1
ATOM 1157 C CA . GLU A 1 145 ? 1.998 20.75 24.25 1 96.12 145 GLU A CA 1
ATOM 1158 C C . GLU A 1 145 ? 3.193 21.672 24.062 1 96.12 145 GLU A C 1
ATOM 1160 O O . GLU A 1 145 ? 4.281 21.406 24.578 1 96.12 145 GLU A O 1
ATOM 1165 N N . ARG A 1 146 ? 3.004 22.766 23.359 1 95.31 146 ARG A N 1
ATOM 1166 C CA . ARG A 1 146 ? 4.07 23.734 23.125 1 95.31 146 ARG A CA 1
ATOM 1167 C C . ARG A 1 146 ? 4.547 24.375 24.422 1 95.31 146 ARG A C 1
ATOM 1169 O O . ARG A 1 146 ? 5.754 24.5 24.656 1 95.31 146 ARG A O 1
ATOM 1176 N N . SER A 1 147 ? 3.613 24.734 25.281 1 93.75 147 SER A N 1
ATOM 1177 C CA . SER A 1 147 ? 3.947 25.344 26.562 1 93.75 147 SER A CA 1
ATOM 1178 C C . SER A 1 147 ? 4.691 24.375 27.469 1 93.75 147 SER A C 1
ATOM 1180 O O . SER A 1 147 ? 5.672 24.75 28.109 1 93.75 147 SER A O 1
ATOM 1182 N N . PHE A 1 148 ? 4.207 23.172 27.547 1 95.44 148 PHE A N 1
ATOM 1183 C CA . PHE A 1 148 ? 4.836 22.141 28.344 1 95.44 148 PHE A CA 1
ATOM 1184 C C . PHE A 1 148 ? 6.285 21.922 27.922 1 95.44 148 PHE A C 1
ATOM 1186 O O . PHE A 1 148 ? 7.18 21.844 28.766 1 95.44 148 PHE A O 1
ATOM 1193 N N . LEU A 1 149 ? 6.488 21.812 26.531 1 97.81 149 LEU A N 1
ATOM 1194 C CA . LEU A 1 149 ? 7.82 21.547 26 1 97.81 149 LEU A CA 1
ATOM 1195 C C . LEU A 1 149 ? 8.742 22.734 26.203 1 97.81 149 LEU A C 1
ATOM 1197 O O . LEU A 1 149 ? 9.93 22.578 26.484 1 97.81 149 LEU A O 1
ATOM 1201 N N . ALA A 1 150 ? 8.219 23.953 26.062 1 95.44 150 ALA A N 1
ATOM 1202 C CA . ALA A 1 150 ? 9.016 25.141 26.328 1 95.44 150 ALA A CA 1
ATOM 1203 C C . ALA A 1 150 ? 9.508 25.172 27.766 1 95.44 150 ALA A C 1
ATOM 1205 O O . ALA A 1 150 ? 10.703 25.328 28.016 1 95.44 150 ALA A O 1
ATOM 1206 N N . GLN A 1 151 ? 8.602 24.891 28.688 1 94.75 151 GLN A N 1
ATOM 1207 C CA . GLN A 1 151 ? 8.93 24.953 30.109 1 94.75 151 GLN A CA 1
ATOM 1208 C C . GLN A 1 151 ? 9.914 23.844 30.5 1 94.75 151 GLN A C 1
ATOM 1210 O O . GLN A 1 151 ? 10.914 24.109 31.156 1 94.75 151 GLN A O 1
ATOM 1215 N N . ASN A 1 152 ? 9.641 22.672 30.078 1 96.56 152 ASN A N 1
ATOM 1216 C CA . ASN A 1 152 ? 10.445 21.547 30.516 1 96.56 152 ASN A CA 1
ATOM 1217 C C . ASN A 1 152 ? 11.789 21.5 29.797 1 96.56 152 ASN A C 1
ATOM 1219 O O . ASN A 1 152 ? 12.789 21.062 30.375 1 96.56 152 ASN A O 1
ATOM 1223 N N . PHE A 1 153 ? 11.797 21.938 28.531 1 96.62 153 PHE A N 1
ATOM 1224 C CA . PHE A 1 153 ? 13.062 22.016 27.812 1 96.62 153 PHE A CA 1
ATOM 1225 C C . PHE A 1 153 ? 13.977 23.047 28.453 1 96.62 153 PHE A C 1
ATOM 1227 O O . PHE A 1 153 ? 15.18 22.812 28.609 1 96.62 153 PHE A O 1
ATOM 1234 N N . GLU A 1 154 ? 13.477 24.172 28.797 1 93.94 154 GLU A N 1
ATOM 1235 C CA . GLU A 1 154 ? 14.25 25.234 29.453 1 93.94 154 GLU A CA 1
ATOM 1236 C C . GLU A 1 154 ? 14.711 24.828 30.844 1 93.94 154 GLU A C 1
ATOM 1238 O O . GLU A 1 154 ? 15.812 25.172 31.266 1 93.94 154 GLU A O 1
ATOM 1243 N N . LYS A 1 155 ? 13.906 24.031 31.484 1 92.31 155 LYS A N 1
ATOM 1244 C CA . LYS A 1 155 ? 14.25 23.531 32.812 1 92.31 155 LYS A CA 1
ATOM 1245 C C . LYS A 1 155 ? 15.344 22.469 32.719 1 92.31 155 LYS A C 1
ATOM 1247 O O . LYS A 1 155 ? 16.25 22.422 33.562 1 92.31 155 LYS A O 1
ATOM 1252 N N . ILE A 1 156 ? 15.219 21.578 31.75 1 91.06 156 ILE A N 1
ATOM 1253 C CA . ILE A 1 156 ? 16.109 20.422 31.656 1 91.06 156 ILE A CA 1
ATOM 1254 C C . ILE A 1 156 ? 17.531 20.891 31.344 1 91.06 156 ILE A C 1
ATOM 1256 O O . ILE A 1 156 ? 18.5 20.234 31.75 1 91.06 156 ILE A O 1
ATOM 1260 N N . HIS A 1 157 ? 17.625 21.953 30.672 1 85.5 157 HIS A N 1
ATOM 1261 C CA . HIS A 1 157 ? 18.938 22.516 30.359 1 85.5 157 HIS A CA 1
ATOM 1262 C C . HIS A 1 157 ? 19.703 22.859 31.625 1 85.5 157 HIS A C 1
ATOM 1264 O O . HIS A 1 157 ? 20.922 22.734 31.672 1 85.5 157 HIS A O 1
ATOM 1270 N N . ASN A 1 158 ? 18.969 23.156 32.688 1 83.62 158 ASN A N 1
ATOM 1271 C CA . ASN A 1 158 ? 19.594 23.547 33.938 1 83.62 158 ASN A CA 1
ATOM 1272 C C . ASN A 1 158 ? 19.656 22.391 34.938 1 83.62 158 ASN A C 1
ATOM 1274 O O . ASN A 1 158 ? 20.125 22.531 36.062 1 83.62 158 ASN A O 1
ATOM 1278 N N . THR A 1 159 ? 19.25 21.328 34.5 1 87 159 THR A N 1
ATOM 1279 C CA . THR A 1 159 ? 19.234 20.172 35.375 1 87 159 THR A CA 1
ATOM 1280 C C . THR A 1 159 ? 20.609 19.5 35.375 1 87 159 THR A C 1
ATOM 1282 O O . THR A 1 159 ? 21.188 19.219 34.312 1 87 159 THR A O 1
ATOM 1285 N N . GLU A 1 160 ? 21.078 19.359 36.625 1 88 160 GLU A N 1
ATOM 1286 C CA . GLU A 1 160 ? 22.344 18.656 36.75 1 88 160 GLU A CA 1
ATOM 1287 C C . GLU A 1 160 ? 22.109 17.156 36.938 1 88 160 GLU A C 1
ATOM 1289 O O . GLU A 1 160 ? 21.25 16.75 37.719 1 88 160 GLU A O 1
ATOM 1294 N N . LEU A 1 161 ? 22.859 16.375 36.219 1 94 161 LEU A N 1
ATOM 1295 C CA . LEU A 1 161 ? 22.797 14.93 36.344 1 94 161 LEU A CA 1
ATOM 1296 C C . LEU A 1 161 ? 23.562 14.469 37.594 1 94 161 LEU A C 1
ATOM 1298 O O . LEU A 1 161 ? 24.531 15.102 38 1 94 161 LEU A O 1
ATOM 1302 N N . LEU A 1 162 ? 23.109 13.414 38.125 1 93.44 162 LEU A N 1
ATOM 1303 C CA . LEU A 1 162 ? 23.828 12.82 39.25 1 93.44 162 LEU A CA 1
ATOM 1304 C C . LEU A 1 162 ? 25.141 12.219 38.781 1 93.44 162 LEU A C 1
ATOM 1306 O O . LEU A 1 162 ? 25.234 11.695 37.688 1 93.44 162 LEU A O 1
ATOM 1310 N N . ASP A 1 163 ? 26.078 12.273 39.688 1 95.25 163 ASP A N 1
ATOM 1311 C CA . ASP A 1 163 ? 27.391 11.703 39.375 1 95.25 163 ASP A CA 1
ATOM 1312 C C . ASP A 1 163 ? 27.297 10.211 39.062 1 95.25 163 ASP A C 1
ATOM 1314 O O . ASP A 1 163 ? 27.984 9.719 38.188 1 95.25 163 ASP A O 1
ATOM 1318 N N . GLU A 1 164 ? 26.453 9.641 39.719 1 93.31 164 GLU A N 1
ATOM 1319 C CA . GLU A 1 164 ? 26.266 8.211 39.531 1 93.31 164 GLU A CA 1
ATOM 1320 C C . GLU A 1 164 ? 25.766 7.918 38.125 1 93.31 164 GLU A C 1
ATOM 1322 O O . GLU A 1 164 ? 26.172 6.938 37.5 1 93.31 164 GLU A O 1
ATOM 1327 N N . GLU A 1 165 ? 24.859 8.727 37.656 1 93.94 165 GLU A N 1
ATOM 1328 C CA . GLU A 1 165 ? 24.328 8.57 36.312 1 93.94 165 GLU A CA 1
ATOM 1329 C C . GLU A 1 165 ? 25.422 8.758 35.25 1 93.94 165 GLU A C 1
ATOM 1331 O O . GLU A 1 165 ? 25.5 7.996 34.281 1 93.94 165 GLU A O 1
ATOM 1336 N N . LYS A 1 166 ? 26.234 9.711 35.5 1 97.19 166 LYS A N 1
ATOM 1337 C CA . LYS A 1 166 ? 27.344 10 34.594 1 97.19 166 LYS A CA 1
ATOM 1338 C C . LYS A 1 166 ? 28.328 8.836 34.562 1 97.19 166 LYS A C 1
ATOM 1340 O O . LYS A 1 166 ? 28.75 8.406 33.469 1 97.19 166 LYS A O 1
ATOM 1345 N N . VAL A 1 167 ? 28.688 8.32 35.688 1 97.19 167 VAL A N 1
ATOM 1346 C CA . VAL A 1 167 ? 29.656 7.238 35.781 1 97.19 167 VAL A CA 1
ATOM 1347 C C . VAL A 1 167 ? 29.078 5.969 35.156 1 97.19 167 VAL A C 1
ATOM 1349 O O . VAL A 1 167 ? 29.797 5.242 34.469 1 97.19 167 VAL A O 1
ATOM 1352 N N . ASN A 1 168 ? 27.859 5.742 35.406 1 95.62 168 ASN A N 1
ATOM 1353 C CA . ASN A 1 168 ? 27.219 4.551 34.875 1 95.62 168 ASN A CA 1
ATOM 1354 C C . ASN A 1 168 ? 27.25 4.539 33.344 1 95.62 168 ASN A C 1
ATOM 1356 O O . ASN A 1 168 ? 27.578 3.521 32.719 1 95.62 168 ASN A O 1
ATOM 1360 N N . VAL A 1 169 ? 26.875 5.609 32.719 1 97.31 169 VAL A N 1
ATOM 1361 C CA . VAL A 1 169 ? 26.859 5.688 31.281 1 97.31 169 VAL A CA 1
ATOM 1362 C C . VAL A 1 169 ? 28.281 5.566 30.734 1 97.31 169 VAL A C 1
ATOM 1364 O O . VAL A 1 169 ? 28.5 4.906 29.719 1 97.31 169 VAL A O 1
ATOM 1367 N N . LEU A 1 170 ? 29.25 6.223 31.406 1 98.44 170 LEU A N 1
ATOM 1368 C CA . LEU A 1 170 ? 30.641 6.105 31 1 98.44 170 LEU A CA 1
ATOM 1369 C C . LEU A 1 170 ? 31.078 4.645 30.969 1 98.44 170 LEU A C 1
ATOM 1371 O O . LEU A 1 170 ? 31.672 4.191 29.984 1 98.44 170 LEU A O 1
ATOM 1375 N N . GLU A 1 171 ? 30.781 3.943 32 1 98.38 171 GLU A N 1
ATOM 1376 C CA . GLU A 1 171 ? 31.219 2.557 32.094 1 98.38 171 GLU A CA 1
ATOM 1377 C C . GLU A 1 171 ? 30.562 1.685 31.031 1 98.38 171 GLU A C 1
ATOM 1379 O O . GLU A 1 171 ? 31.188 0.788 30.469 1 98.38 171 GLU A O 1
ATOM 1384 N N . LEU A 1 172 ? 29.297 1.935 30.797 1 98.19 172 LEU A N 1
ATOM 1385 C CA . LEU A 1 172 ? 28.609 1.212 29.734 1 98.19 172 LEU A CA 1
ATOM 1386 C C . LEU A 1 172 ? 29.25 1.482 28.375 1 98.19 172 LEU A C 1
ATOM 1388 O O . LEU A 1 172 ? 29.438 0.563 27.578 1 98.19 172 LEU A O 1
ATOM 1392 N N . MET A 1 173 ? 29.594 2.721 28.109 1 98.56 173 MET A N 1
ATOM 1393 C CA . MET A 1 173 ? 30.203 3.096 26.844 1 98.56 173 MET A CA 1
ATOM 1394 C C . MET A 1 173 ? 31.594 2.473 26.703 1 98.56 173 MET A C 1
ATOM 1396 O O . MET A 1 173 ? 31.969 2.018 25.625 1 98.56 173 MET A O 1
ATOM 1400 N N . LEU A 1 174 ? 32.375 2.471 27.812 1 98.56 174 LEU A N 1
ATOM 1401 C CA . LEU A 1 174 ? 33.688 1.855 27.812 1 98.56 174 LEU A CA 1
ATOM 1402 C C . LEU A 1 174 ? 33.594 0.36 27.531 1 98.56 174 LEU A C 1
ATOM 1404 O O . LEU A 1 174 ? 34.375 -0.187 26.766 1 98.56 174 LEU A O 1
ATOM 1408 N N . LYS A 1 175 ? 32.656 -0.27 28.141 1 98.44 175 LYS A N 1
ATOM 1409 C CA . LYS A 1 175 ? 32.438 -1.695 27.922 1 98.44 175 LYS A CA 1
ATOM 1410 C C . LYS A 1 175 ? 32.031 -1.964 26.469 1 98.44 175 LYS A C 1
ATOM 1412 O O . LYS A 1 175 ? 32.5 -2.926 25.859 1 98.44 175 LYS A O 1
ATOM 1417 N N . SER A 1 176 ? 31.156 -1.151 25.969 1 98.12 176 SER A N 1
ATOM 1418 C CA . SER A 1 176 ? 30.734 -1.278 24.578 1 98.12 176 SER A CA 1
ATOM 1419 C C . SER A 1 176 ? 31.922 -1.188 23.625 1 98.12 176 SER A C 1
ATOM 1421 O O . SER A 1 176 ? 32.062 -2.002 22.719 1 98.12 176 SER A O 1
ATOM 1423 N N . GLN A 1 177 ? 32.781 -0.164 23.828 1 98 177 GLN A N 1
ATOM 1424 C CA . GLN A 1 177 ? 33.969 -0.001 23.016 1 98 177 GLN A CA 1
ATOM 1425 C C . GLN A 1 177 ? 34.875 -1.218 23.141 1 98 177 GLN A C 1
ATOM 1427 O O . GLN A 1 177 ? 35.406 -1.707 22.141 1 98 177 GLN A O 1
ATOM 1432 N N . ASN A 1 178 ? 35.031 -1.704 24.375 1 98.25 178 ASN A N 1
ATOM 1433 C CA . ASN A 1 178 ? 35.875 -2.869 24.594 1 98.25 178 ASN A CA 1
ATOM 1434 C C . ASN A 1 178 ? 35.312 -4.109 23.906 1 98.25 178 ASN A C 1
ATOM 1436 O O . ASN A 1 178 ? 36.094 -4.934 23.391 1 98.25 178 ASN A O 1
ATOM 1440 N N . PHE A 1 179 ? 34.062 -4.324 23.938 1 97.62 179 PHE A N 1
ATOM 1441 C CA . PHE A 1 179 ? 33.406 -5.43 23.266 1 97.62 179 PHE A CA 1
ATOM 1442 C C . PHE A 1 179 ? 33.688 -5.402 21.766 1 97.62 179 PHE A C 1
ATOM 1444 O O . PHE A 1 179 ? 34.031 -6.43 21.172 1 97.62 179 PHE A O 1
ATOM 1451 N N . ASP A 1 180 ? 33.562 -4.215 21.172 1 97.5 180 ASP A N 1
ATOM 1452 C CA . ASP A 1 180 ? 33.875 -4.051 19.75 1 97.5 180 ASP A CA 1
ATOM 1453 C C . ASP A 1 180 ? 35.312 -4.418 19.453 1 97.5 180 ASP A C 1
ATOM 1455 O O . ASP A 1 180 ? 35.594 -5.094 18.469 1 97.5 180 ASP A O 1
ATOM 1459 N N . ASN A 1 181 ? 36.188 -3.91 20.297 1 97.12 181 ASN A N 1
ATOM 1460 C CA . ASN A 1 181 ? 37.625 -4.227 20.125 1 97.12 181 ASN A CA 1
ATOM 1461 C C . ASN A 1 181 ? 37.875 -5.723 20.266 1 97.12 181 ASN A C 1
ATOM 1463 O O . ASN A 1 181 ? 38.688 -6.285 19.516 1 97.12 181 ASN A O 1
ATOM 1467 N N . PHE A 1 182 ? 37.219 -6.312 21.188 1 97.88 182 PHE A N 1
ATOM 1468 C CA . PHE A 1 182 ? 37.375 -7.746 21.391 1 97.88 182 PHE A CA 1
ATOM 1469 C C . PHE A 1 182 ? 36.938 -8.523 20.156 1 97.88 182 PHE A C 1
ATOM 1471 O O . PHE A 1 182 ? 37.625 -9.422 19.703 1 97.88 182 PHE A O 1
ATOM 1478 N N . LEU A 1 183 ? 35.781 -8.203 19.625 1 97.44 183 LEU A N 1
ATOM 1479 C CA . LEU A 1 183 ? 35.25 -8.875 18.422 1 97.44 183 LEU A CA 1
ATOM 1480 C C . LEU A 1 183 ? 36.188 -8.664 17.234 1 97.44 183 LEU A C 1
ATOM 1482 O O . LEU A 1 183 ? 36.406 -9.578 16.438 1 97.44 183 LEU A O 1
ATOM 1486 N N . ALA A 1 184 ? 36.719 -7.441 17.125 1 96.31 184 ALA A N 1
ATOM 1487 C CA . ALA A 1 184 ? 37.625 -7.141 16.031 1 96.31 184 ALA A CA 1
ATOM 1488 C C . ALA A 1 184 ? 38.875 -8.031 16.109 1 96.31 184 ALA A C 1
ATOM 1490 O O . ALA A 1 184 ? 39.406 -8.43 15.07 1 96.31 184 ALA A O 1
ATOM 1491 N N . THR A 1 185 ? 39.281 -8.297 17.25 1 97.12 185 THR A N 1
ATOM 1492 C CA . THR A 1 185 ? 40.5 -9.086 17.469 1 97.12 185 THR A CA 1
ATOM 1493 C C . THR A 1 185 ? 40.219 -10.578 17.281 1 97.12 185 THR A C 1
ATOM 1495 O O . THR A 1 185 ? 40.969 -11.281 16.594 1 97.12 185 THR A O 1
ATOM 1498 N N . LYS A 1 186 ? 39.156 -11.055 17.875 1 96.94 186 LYS A N 1
ATOM 1499 C CA . LYS A 1 186 ? 38.875 -12.484 17.906 1 96.94 186 LYS A CA 1
ATOM 1500 C C . LYS A 1 186 ? 38.188 -12.945 16.625 1 96.94 186 LYS A C 1
ATOM 1502 O O . LYS A 1 186 ? 38.312 -14.102 16.219 1 96.94 186 LYS A O 1
ATOM 1507 N N . PHE A 1 187 ? 37.438 -12.086 16.031 1 96.31 187 PHE A N 1
ATOM 1508 C CA . PHE A 1 187 ? 36.719 -12.383 14.805 1 96.31 187 PHE A CA 1
ATOM 1509 C C . PHE A 1 187 ? 36.938 -11.297 13.758 1 96.31 187 PHE A C 1
ATOM 1511 O O . PHE A 1 187 ? 36.031 -10.57 13.391 1 96.31 187 PHE A O 1
ATOM 1518 N N . PRO A 1 188 ? 38.062 -11.227 13.102 1 94.12 188 PRO A N 1
ATOM 1519 C CA . PRO A 1 188 ? 38.469 -10.109 12.242 1 94.12 188 PRO A CA 1
ATOM 1520 C C . PRO A 1 188 ? 37.594 -9.992 10.984 1 94.12 188 PRO A C 1
ATOM 1522 O O . PRO A 1 188 ? 37.5 -8.914 10.398 1 94.12 188 PRO A O 1
ATOM 1525 N N . THR A 1 189 ? 36.938 -11.016 10.562 1 92.38 189 THR A N 1
ATOM 1526 C CA . THR A 1 189 ? 36.156 -10.977 9.328 1 92.38 189 THR A CA 1
ATOM 1527 C C . THR A 1 189 ? 34.656 -10.805 9.617 1 92.38 189 THR A C 1
ATOM 1529 O O . THR A 1 189 ? 33.844 -10.773 8.703 1 92.38 189 THR A O 1
ATOM 1532 N N . LEU A 1 190 ? 34.344 -10.719 10.812 1 93.56 190 LEU A N 1
ATOM 1533 C CA . LEU A 1 190 ? 32.969 -10.609 11.227 1 93.56 190 LEU A CA 1
ATOM 1534 C C . LEU A 1 190 ? 32.406 -9.227 10.883 1 93.56 190 LEU A C 1
ATOM 1536 O O . LEU A 1 190 ? 33.031 -8.211 11.18 1 93.56 190 LEU A O 1
ATOM 1540 N N . LYS A 1 191 ? 31.266 -9.195 10.203 1 91.94 191 LYS A N 1
ATOM 1541 C CA . LYS A 1 191 ? 30.5 -7.957 10.07 1 91.94 191 LYS A CA 1
ATOM 1542 C C . LYS A 1 191 ? 29.719 -7.66 11.352 1 91.94 191 LYS A C 1
ATOM 1544 O O . LYS A 1 191 ? 28.641 -8.211 11.57 1 91.94 191 LYS A O 1
ATOM 1549 N N . ARG A 1 192 ? 30.172 -6.727 12.062 1 91.75 192 ARG A N 1
ATOM 1550 C CA . ARG A 1 192 ? 29.688 -6.535 13.422 1 91.75 192 ARG A CA 1
ATOM 1551 C C . ARG A 1 192 ? 28.594 -5.469 13.469 1 91.75 192 ARG A C 1
ATOM 1553 O O . ARG A 1 192 ? 27.703 -5.512 14.328 1 91.75 192 ARG A O 1
ATOM 1560 N N . TYR A 1 193 ? 28.594 -4.492 12.602 1 93.56 193 TYR A N 1
ATOM 1561 C CA . TYR A 1 193 ? 27.734 -3.326 12.703 1 93.56 193 TYR A CA 1
ATOM 1562 C C . TYR A 1 193 ? 27.781 -2.719 14.094 1 93.56 193 TYR A C 1
ATOM 1564 O O . TYR A 1 193 ? 26.75 -2.486 14.727 1 93.56 193 TYR A O 1
ATOM 1572 N N . GLY A 1 194 ? 28.953 -2.434 14.562 1 94.12 194 GLY A N 1
ATOM 1573 C CA . GLY A 1 194 ? 29.219 -1.991 15.922 1 94.12 194 GLY A CA 1
ATOM 1574 C C . GLY A 1 194 ? 28.641 -0.622 16.234 1 94.12 194 GLY A C 1
ATOM 1575 O O . GLY A 1 194 ? 28.016 0.003 15.367 1 94.12 194 GLY A O 1
ATOM 1576 N N . CYS A 1 195 ? 28.844 -0.156 17.406 1 94.69 195 CYS A N 1
ATOM 1577 C CA . CYS A 1 195 ? 28.234 1.053 17.953 1 94.69 195 CYS A CA 1
ATOM 1578 C C . CYS A 1 195 ? 29.203 2.229 17.875 1 94.69 195 CYS A C 1
ATOM 1580 O O . CYS A 1 195 ? 28.844 3.35 18.25 1 94.69 195 CYS A O 1
ATOM 1582 N N . GLU A 1 196 ? 30.375 1.955 17.359 1 96.25 196 GLU A N 1
ATOM 1583 C CA . GLU A 1 196 ? 31.422 2.969 17.406 1 96.25 196 GLU A CA 1
ATOM 1584 C C . GLU A 1 196 ? 30.984 4.25 16.703 1 96.25 196 GLU A C 1
ATOM 1586 O O . GLU A 1 196 ? 30.609 4.215 15.531 1 96.25 196 GLU A O 1
ATOM 1591 N N . GLY A 1 197 ? 31 5.301 17.391 1 96.88 197 GLY A N 1
ATOM 1592 C CA . GLY A 1 197 ? 30.562 6.605 16.922 1 96.88 197 GLY A CA 1
ATOM 1593 C C . GLY A 1 197 ? 29.188 6.996 17.469 1 96.88 197 GLY A C 1
ATOM 1594 O O . GLY A 1 197 ? 28.812 8.164 17.406 1 96.88 197 GLY A O 1
ATOM 1595 N N . SER A 1 198 ? 28.469 6.012 18.047 1 98 198 SER A N 1
ATOM 1596 C CA . SER A 1 198 ? 27.125 6.258 18.562 1 98 198 SER A CA 1
ATOM 1597 C C . SER A 1 198 ? 26.953 5.68 19.969 1 98 198 SER A C 1
ATOM 1599 O O . SER A 1 198 ? 25.859 5.273 20.344 1 98 198 SER A O 1
ATOM 1601 N N . GLU A 1 199 ? 28.047 5.555 20.75 1 98.25 199 GLU A N 1
ATOM 1602 C CA . GLU A 1 199 ? 28.016 4.883 22.047 1 98.25 199 GLU A CA 1
ATOM 1603 C C . GLU A 1 199 ? 27.156 5.648 23.047 1 98.25 199 GLU A C 1
ATOM 1605 O O . GLU A 1 199 ? 26.625 5.062 23.984 1 98.25 199 GLU A O 1
ATOM 1610 N N . SER A 1 200 ? 26.922 6.941 22.781 1 98.31 200 SER A N 1
ATOM 1611 C CA . SER A 1 200 ? 26.125 7.766 23.688 1 98.31 200 SER A CA 1
ATOM 1612 C C . SER A 1 200 ? 24.688 7.262 23.781 1 98.31 200 SER A C 1
ATOM 1614 O O . SER A 1 200 ? 23.969 7.625 24.703 1 98.31 200 SER A O 1
ATOM 1616 N N . MET A 1 201 ? 24.281 6.371 22.859 1 98.38 201 MET A N 1
ATOM 1617 C CA . MET A 1 201 ? 22.922 5.828 22.891 1 98.38 201 MET A CA 1
ATOM 1618 C C . MET A 1 201 ? 22.688 5.043 24.172 1 98.38 201 MET A C 1
ATOM 1620 O O . MET A 1 201 ? 21.547 4.879 24.594 1 98.38 201 MET A O 1
ATOM 1624 N N . PHE A 1 202 ? 23.781 4.57 24.844 1 98.38 202 PHE A N 1
ATOM 1625 C CA . PHE A 1 202 ? 23.641 3.854 26.109 1 98.38 202 PHE A CA 1
ATOM 1626 C C . PHE A 1 202 ? 23.031 4.754 27.188 1 98.38 202 PHE A C 1
ATOM 1628 O O . PHE A 1 202 ? 22.312 4.281 28.062 1 98.38 202 PHE A O 1
ATOM 1635 N N . GLY A 1 203 ? 23.391 6.133 27.078 1 98.12 203 GLY A N 1
ATOM 1636 C CA . GLY A 1 203 ? 22.734 7.07 27.984 1 98.12 203 GLY A CA 1
ATOM 1637 C C . GLY A 1 203 ? 21.234 7.125 27.797 1 98.12 203 GLY A C 1
ATOM 1638 O O . GLY A 1 203 ? 20.484 7.207 28.766 1 98.12 203 GLY A O 1
ATOM 1639 N N . PHE A 1 204 ? 20.797 7.102 26.578 1 98.5 204 PHE A N 1
ATOM 1640 C CA . PHE A 1 204 ? 19.375 7.094 26.25 1 98.5 204 PHE A CA 1
ATOM 1641 C C . PHE A 1 204 ? 18.703 5.844 26.797 1 98.5 204 PHE A C 1
ATOM 1643 O O . PHE A 1 204 ? 17.688 5.934 27.484 1 98.5 204 PHE A O 1
ATOM 1650 N N . PHE A 1 205 ? 19.234 4.637 26.531 1 98.44 205 PHE A N 1
ATOM 1651 C CA . PHE A 1 205 ? 18.625 3.365 26.906 1 98.44 205 PHE A CA 1
ATOM 1652 C C . PHE A 1 205 ? 18.578 3.211 28.422 1 98.44 205 PHE A C 1
ATOM 1654 O O . PHE A 1 205 ? 17.562 2.805 28.984 1 98.44 205 PHE A O 1
ATOM 1661 N N . TYR A 1 206 ? 19.703 3.521 29.047 1 97 206 TYR A N 1
ATOM 1662 C CA . TYR A 1 206 ? 19.75 3.365 30.5 1 97 206 TYR A CA 1
ATOM 1663 C C . TYR A 1 206 ? 18.703 4.242 31.172 1 97 206 TYR A C 1
ATOM 1665 O O . TYR A 1 206 ? 18.031 3.803 32.125 1 97 206 TYR A O 1
ATOM 1673 N N . GLU A 1 207 ? 18.625 5.484 30.656 1 97.06 207 GLU A N 1
ATOM 1674 C CA . GLU A 1 207 ? 17.641 6.402 31.234 1 97.06 207 GLU A CA 1
ATOM 1675 C C . GLU A 1 207 ? 16.219 5.875 31.031 1 97.06 207 GLU A C 1
ATOM 1677 O O . GLU A 1 207 ? 15.414 5.867 31.969 1 97.06 207 GLU A O 1
ATOM 1682 N N . ILE A 1 208 ? 15.859 5.41 29.844 1 98.31 208 ILE A N 1
ATOM 1683 C CA . ILE A 1 208 ? 14.516 4.922 29.547 1 98.31 208 ILE A CA 1
ATOM 1684 C C . ILE A 1 208 ? 14.219 3.693 30.406 1 98.31 208 ILE A C 1
ATOM 1686 O O . ILE A 1 208 ? 13.148 3.592 31.016 1 98.31 208 ILE A O 1
ATOM 1690 N N . PHE A 1 209 ? 15.156 2.736 30.531 1 97.31 209 PHE A N 1
ATOM 1691 C CA . PHE A 1 209 ? 14.961 1.503 31.297 1 97.31 209 PHE A CA 1
ATOM 1692 C C . PHE A 1 209 ? 14.836 1.794 32.781 1 97.31 209 PHE A C 1
ATOM 1694 O O . PHE A 1 209 ? 13.914 1.306 33.438 1 97.31 209 PHE A O 1
ATOM 1701 N N . SER A 1 210 ? 15.727 2.662 33.281 1 95.44 210 SER A N 1
ATOM 1702 C CA . SER A 1 210 ? 15.797 2.889 34.75 1 95.44 210 SER A CA 1
ATOM 1703 C C . SER A 1 210 ? 14.625 3.736 35.219 1 95.44 210 SER A C 1
ATOM 1705 O O . SER A 1 210 ? 14.172 3.584 36.344 1 95.44 210 SER A O 1
ATOM 1707 N N . SER A 1 211 ? 14.141 4.598 34.375 1 95.62 211 SER A N 1
ATOM 1708 C CA . SER A 1 211 ? 13.07 5.496 34.812 1 95.62 211 SER A CA 1
ATOM 1709 C C . SER A 1 211 ? 11.703 4.871 34.594 1 95.62 211 SER A C 1
ATOM 1711 O O . SER A 1 211 ? 10.695 5.367 35.094 1 95.62 211 SER A O 1
ATOM 1713 N N . SER A 1 212 ? 11.586 3.807 33.875 1 97 212 SER A N 1
ATOM 1714 C CA . SER A 1 212 ? 10.32 3.199 33.469 1 97 212 SER A CA 1
ATOM 1715 C C . SER A 1 212 ? 9.508 2.797 34.719 1 97 212 SER A C 1
ATOM 1717 O O . SER A 1 212 ? 8.312 3.113 34.812 1 97 212 SER A O 1
ATOM 1719 N N . PRO A 1 213 ? 10.086 2.105 35.75 1 95.62 213 PRO A N 1
ATOM 1720 C CA . PRO A 1 213 ? 9.289 1.741 36.906 1 95.62 213 PRO A CA 1
ATOM 1721 C C . PRO A 1 213 ? 8.734 2.957 37.656 1 95.62 213 PRO A C 1
ATOM 1723 O O . PRO A 1 213 ? 7.594 2.938 38.094 1 95.62 213 PRO A O 1
ATOM 1726 N N . GLU A 1 214 ? 9.523 4.004 37.719 1 94.12 214 GLU A N 1
ATOM 1727 C CA . GLU A 1 214 ? 9.078 5.23 38.375 1 94.12 214 GLU A CA 1
ATOM 1728 C C . GLU A 1 214 ? 7.902 5.859 37.656 1 94.12 214 GLU A C 1
ATOM 1730 O O . GLU A 1 214 ? 7.105 6.59 38.25 1 94.12 214 GLU A O 1
ATOM 1735 N N . ASN A 1 215 ? 7.805 5.605 36.438 1 95.81 215 ASN A N 1
ATOM 1736 C CA . ASN A 1 215 ? 6.719 6.129 35.594 1 95.81 215 ASN A CA 1
ATOM 1737 C C . ASN A 1 215 ? 5.605 5.102 35.438 1 95.81 215 ASN A C 1
ATOM 1739 O O . ASN A 1 215 ? 4.805 5.203 34.5 1 95.81 215 ASN A O 1
ATOM 1743 N N . ASP A 1 216 ? 5.598 4.07 36.188 1 94.5 216 ASP A N 1
ATOM 1744 C CA . ASP A 1 216 ? 4.574 3.033 36.219 1 94.5 216 ASP A CA 1
ATOM 1745 C C . ASP A 1 216 ? 4.559 2.225 34.906 1 94.5 216 ASP A C 1
ATOM 1747 O O . ASP A 1 216 ? 3.492 1.846 34.438 1 94.5 216 ASP A O 1
ATOM 1751 N N . ILE A 1 217 ? 5.695 2.109 34.312 1 97.25 217 ILE A N 1
ATOM 1752 C CA . ILE A 1 217 ? 5.867 1.24 33.156 1 97.25 217 ILE A CA 1
ATOM 1753 C C . ILE A 1 217 ? 6.453 -0.098 33.594 1 97.25 217 ILE A C 1
ATOM 1755 O O . ILE A 1 217 ? 7.551 -0.147 34.156 1 97.25 217 ILE A O 1
ATOM 1759 N N . SER A 1 218 ? 5.75 -1.105 33.312 1 97 218 SER A N 1
ATOM 1760 C CA . SER A 1 218 ? 6.199 -2.424 33.75 1 97 218 SER A CA 1
ATOM 1761 C C . SER A 1 218 ? 6.707 -3.25 32.562 1 97 218 SER A C 1
ATOM 1763 O O . SER A 1 218 ? 7.387 -4.262 32.75 1 97 218 SER A O 1
ATOM 1765 N N . ASN A 1 219 ? 6.316 -2.857 31.328 1 97.94 219 ASN A N 1
ATOM 1766 C CA . ASN A 1 219 ? 6.727 -3.58 30.125 1 97.94 219 ASN A CA 1
ATOM 1767 C C . ASN A 1 219 ? 7.227 -2.627 29.047 1 97.94 219 ASN A C 1
ATOM 1769 O O . ASN A 1 219 ? 6.609 -1.591 28.797 1 97.94 219 ASN A O 1
ATOM 1773 N N . ILE A 1 220 ? 8.305 -2.979 28.422 1 98.5 220 ILE A N 1
ATOM 1774 C CA . ILE A 1 220 ? 8.797 -2.291 27.234 1 98.5 220 ILE A CA 1
ATOM 1775 C C . ILE A 1 220 ? 8.906 -3.279 26.078 1 98.5 220 ILE A C 1
ATOM 1777 O O . ILE A 1 220 ? 9.547 -4.328 26.203 1 98.5 220 ILE A O 1
ATOM 1781 N N . VAL A 1 221 ? 8.227 -3.043 24.984 1 98.44 221 VAL A N 1
ATOM 1782 C CA . VAL A 1 221 ? 8.414 -3.758 23.719 1 98.44 221 VAL A CA 1
ATOM 1783 C C . VAL A 1 221 ? 9.242 -2.902 22.766 1 98.44 221 VAL A C 1
ATOM 1785 O O . VAL A 1 221 ? 8.852 -1.784 22.422 1 98.44 221 VAL A O 1
ATOM 1788 N N . MET A 1 222 ? 10.359 -3.426 22.328 1 97.81 222 MET A N 1
ATOM 1789 C CA . MET A 1 222 ? 11.211 -2.543 21.531 1 97.81 222 MET A CA 1
ATOM 1790 C C . MET A 1 222 ? 11.688 -3.24 20.266 1 97.81 222 MET A C 1
ATOM 1792 O O . MET A 1 222 ? 11.695 -4.469 20.188 1 97.81 222 MET A O 1
ATOM 1796 N N . CYS A 1 223 ? 11.906 -2.492 19.203 1 97.75 223 CYS A N 1
ATOM 1797 C CA . CYS A 1 223 ? 12.602 -2.885 17.984 1 97.75 223 CYS A CA 1
ATOM 1798 C C . CYS A 1 223 ? 13.789 -1.969 17.703 1 97.75 223 CYS A C 1
ATOM 1800 O O . CYS A 1 223 ? 13.836 -0.842 18.203 1 97.75 223 CYS A O 1
ATOM 1802 N N . LYS A 1 224 ? 14.766 -2.498 17.016 1 97.31 224 LYS A N 1
ATOM 1803 C CA . LYS A 1 224 ? 15.992 -1.726 16.844 1 97.31 224 LYS A CA 1
ATOM 1804 C C . LYS A 1 224 ? 16.656 -2.053 15.516 1 97.31 224 LYS A C 1
ATOM 1806 O O . LYS A 1 224 ? 16.656 -3.203 15.078 1 97.31 224 LYS A O 1
ATOM 1811 N N . ALA A 1 225 ? 17.281 -1.097 14.945 1 95.62 225 ALA A N 1
ATOM 1812 C CA . ALA A 1 225 ? 18.156 -1.275 13.789 1 95.62 225 ALA A CA 1
ATOM 1813 C C . ALA A 1 225 ? 19.375 -2.123 14.148 1 95.62 225 ALA A C 1
ATOM 1815 O O . ALA A 1 225 ? 19.562 -2.475 15.312 1 95.62 225 ALA A O 1
ATOM 1816 N N . HIS A 1 226 ? 20.234 -2.381 13.164 1 94.5 226 HIS A N 1
ATOM 1817 C CA . HIS A 1 226 ? 21.375 -3.275 13.32 1 94.5 226 HIS A CA 1
ATOM 1818 C C . HIS A 1 226 ? 22.5 -2.6 14.094 1 94.5 226 HIS A C 1
ATOM 1820 O O . HIS A 1 226 ? 23.203 -3.25 14.867 1 94.5 226 HIS A O 1
ATOM 1826 N N . ARG A 1 227 ? 22.641 -1.32 13.906 1 94.06 227 ARG A N 1
ATOM 1827 C CA . ARG A 1 227 ? 23.766 -0.593 14.484 1 94.06 227 ARG A CA 1
ATOM 1828 C C . ARG A 1 227 ? 23.734 -0.655 16.016 1 94.06 227 ARG A C 1
ATOM 1830 O O . ARG A 1 227 ? 22.734 -0.268 16.625 1 94.06 227 ARG A O 1
ATOM 1837 N N . GLY A 1 228 ? 24.781 -1.253 16.547 1 96.06 228 GLY A N 1
ATOM 1838 C CA . GLY A 1 228 ? 2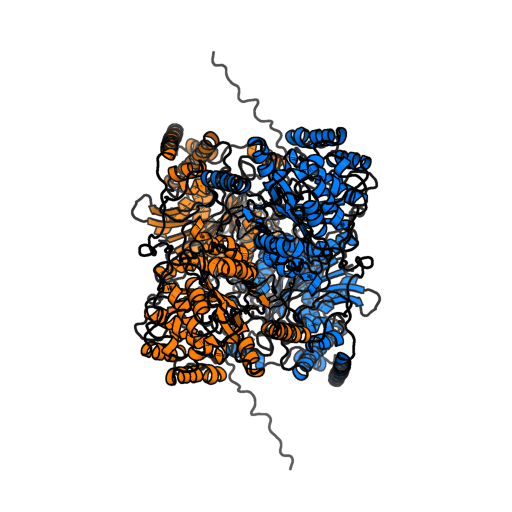4.953 -1.298 18 1 96.06 228 GLY A CA 1
ATOM 1839 C C . GLY A 1 228 ? 24.031 -2.301 18.672 1 96.06 228 GLY A C 1
ATOM 1840 O O . GLY A 1 228 ? 23.922 -2.318 19.906 1 96.06 228 GLY A O 1
ATOM 1841 N N . ARG A 1 229 ? 23.359 -3.068 17.859 1 96.75 229 ARG A N 1
ATOM 1842 C CA . ARG A 1 229 ? 22.406 -4.023 18.422 1 96.75 229 ARG A CA 1
ATOM 1843 C C . ARG A 1 229 ? 23.109 -5.031 19.328 1 96.75 229 ARG A C 1
ATOM 1845 O O . ARG A 1 229 ? 22.688 -5.266 20.453 1 96.75 229 ARG A O 1
ATOM 1852 N N . SER A 1 230 ? 24.219 -5.695 18.828 1 96.88 230 SER A N 1
ATOM 1853 C CA . SER A 1 230 ? 24.969 -6.664 19.625 1 96.88 230 SER A CA 1
ATOM 1854 C C . SER A 1 230 ? 25.531 -6.02 20.891 1 96.88 230 SER A C 1
ATOM 1856 O O . SER A 1 230 ? 25.562 -6.641 21.953 1 96.88 230 SER A O 1
ATOM 1858 N N . ASN A 1 231 ? 25.953 -4.75 20.766 1 97.88 231 ASN A N 1
ATOM 1859 C CA . ASN A 1 231 ? 26.469 -4.016 21.922 1 97.88 231 ASN A CA 1
ATOM 1860 C C . ASN A 1 231 ? 25.406 -3.852 23 1 97.88 231 ASN A C 1
ATOM 1862 O O . ASN A 1 231 ? 25.672 -4.082 24.188 1 97.88 231 ASN A O 1
ATOM 1866 N N . LEU A 1 232 ? 24.219 -3.463 22.562 1 97.69 232 LEU A N 1
ATOM 1867 C CA . LEU A 1 232 ? 23.125 -3.258 23.516 1 97.69 232 LEU A CA 1
ATOM 1868 C C . LEU A 1 232 ? 22.734 -4.57 24.188 1 97.69 232 LEU A C 1
ATOM 1870 O O . LEU A 1 232 ? 22.516 -4.605 25.391 1 97.69 232 LEU A O 1
ATOM 1874 N N . LEU A 1 233 ? 22.656 -5.641 23.422 1 97.06 233 LEU A N 1
ATOM 1875 C CA . LEU A 1 233 ? 22.266 -6.957 23.922 1 97.06 233 LEU A CA 1
ATOM 1876 C C . LEU A 1 233 ? 23.219 -7.445 25 1 97.06 233 LEU A C 1
ATOM 1878 O O . LEU A 1 233 ? 22.797 -7.926 26.047 1 97.06 233 LEU A O 1
ATOM 1882 N N . VAL A 1 234 ? 24.516 -7.262 24.766 1 96.44 234 VAL A N 1
ATOM 1883 C CA . VAL A 1 234 ? 25.531 -7.824 25.656 1 96.44 234 VAL A CA 1
ATOM 1884 C C . VAL A 1 234 ? 25.734 -6.918 26.859 1 96.44 234 VAL A C 1
ATOM 1886 O O . VAL A 1 234 ? 25.812 -7.395 28 1 96.44 234 VAL A O 1
ATOM 1889 N N . GLU A 1 235 ? 25.75 -5.625 26.625 1 96.62 235 GLU A N 1
ATOM 1890 C CA . GLU A 1 235 ? 26.234 -4.727 27.672 1 96.62 235 GLU A CA 1
ATOM 1891 C C . GLU A 1 235 ? 25.109 -4.254 28.562 1 96.62 235 GLU A C 1
ATOM 1893 O O . GLU A 1 235 ? 25.328 -3.855 29.719 1 96.62 235 GLU A O 1
ATOM 1898 N N . LEU A 1 236 ? 23.922 -4.27 28.062 1 95.62 236 LEU A N 1
ATOM 1899 C CA . LEU A 1 236 ? 22.859 -3.717 28.891 1 95.62 236 LEU A CA 1
ATOM 1900 C C . LEU A 1 236 ? 21.688 -4.695 28.984 1 95.62 236 LEU A C 1
ATOM 1902 O O . LEU A 1 236 ? 20.984 -4.73 30 1 95.62 236 LEU A O 1
ATOM 1906 N N . MET A 1 237 ? 21.453 -5.562 28.031 1 95.25 237 MET A N 1
ATOM 1907 C CA . MET A 1 237 ? 20.25 -6.387 28 1 95.25 237 MET A CA 1
ATOM 1908 C C . MET A 1 237 ? 20.547 -7.816 28.438 1 95.25 237 MET A C 1
ATOM 1910 O O . MET A 1 237 ? 19.734 -8.711 28.25 1 95.25 237 MET A O 1
ATOM 1914 N N . GLN A 1 238 ? 21.719 -8.062 28.859 1 89.31 238 GLN A N 1
ATOM 1915 C CA . GLN A 1 238 ? 22.125 -9.289 29.531 1 89.31 238 GLN A CA 1
ATOM 1916 C C . GLN A 1 238 ? 21.984 -10.5 28.625 1 89.31 238 GLN A C 1
ATOM 1918 O O . GLN A 1 238 ? 21.578 -11.578 29.062 1 89.31 238 GLN A O 1
ATOM 1923 N N . PHE A 1 239 ? 22.109 -10.305 27.422 1 95.06 239 PHE A N 1
ATOM 1924 C CA . PHE A 1 239 ? 22.172 -11.453 26.516 1 95.06 239 PHE A CA 1
ATOM 1925 C C . PHE A 1 239 ? 23.422 -12.289 26.812 1 95.06 239 PHE A C 1
ATOM 1927 O O . PHE A 1 239 ? 24.516 -11.758 26.953 1 95.06 239 PHE A O 1
ATOM 1934 N N . PRO A 1 240 ? 23.25 -13.586 26.938 1 95.75 240 PRO A N 1
ATOM 1935 C CA . PRO A 1 240 ? 24.438 -14.406 27.203 1 95.75 240 PRO A CA 1
ATOM 1936 C C . PRO A 1 240 ? 25.453 -14.359 26.062 1 95.75 240 PRO A C 1
ATOM 1938 O O . PRO A 1 240 ? 25.219 -14.945 25 1 95.75 240 PRO A O 1
ATOM 1941 N N . VAL A 1 241 ? 26.531 -13.812 26.312 1 97.12 241 VAL A N 1
ATOM 1942 C CA . VAL A 1 241 ? 27.5 -13.539 25.266 1 97.12 241 VAL A CA 1
ATOM 1943 C C . VAL A 1 241 ? 28.031 -14.852 24.703 1 97.12 241 VAL A C 1
ATOM 1945 O O . VAL A 1 241 ? 28.391 -14.938 23.516 1 97.12 241 VAL A O 1
ATOM 1948 N N . VAL A 1 242 ? 28.078 -15.938 25.484 1 97.62 242 VAL A N 1
ATOM 1949 C CA . VAL A 1 242 ? 28.547 -17.234 25.047 1 97.62 242 VAL A CA 1
ATOM 1950 C C . VAL A 1 242 ? 27.703 -17.734 23.875 1 97.62 242 VAL A C 1
ATOM 1952 O O . VAL A 1 242 ? 28.219 -18.344 22.938 1 97.62 242 VAL A O 1
ATOM 1955 N N . GLN A 1 243 ? 26.438 -17.469 23.922 1 96.69 243 GLN A N 1
ATOM 1956 C CA . GLN A 1 243 ? 25.547 -17.875 22.844 1 96.69 243 GLN A CA 1
ATOM 1957 C C . GLN A 1 243 ? 25.828 -17.078 21.578 1 96.69 243 GLN A C 1
ATOM 1959 O O . GLN A 1 243 ? 25.672 -17.594 20.469 1 96.69 243 GLN A O 1
ATOM 1964 N N . MET A 1 244 ? 26.188 -15.844 21.766 1 97 244 MET A N 1
ATOM 1965 C CA . MET A 1 244 ? 26.562 -15.016 20.625 1 97 244 MET A CA 1
ATOM 1966 C C . MET A 1 244 ? 27.844 -15.555 19.969 1 97 244 MET A C 1
ATOM 1968 O O . MET A 1 244 ? 27.922 -15.648 18.75 1 97 244 MET A O 1
ATOM 1972 N N . PHE A 1 245 ? 28.891 -15.898 20.812 1 97.88 245 PHE A N 1
ATOM 1973 C CA . PHE A 1 245 ? 30.141 -16.438 20.281 1 97.88 245 PHE A CA 1
ATOM 1974 C C . PHE A 1 245 ? 29.906 -17.75 19.562 1 97.88 245 PHE A C 1
ATOM 1976 O O . PHE A 1 245 ? 30.516 -18.016 18.531 1 97.88 245 PHE A O 1
ATOM 1983 N N . ARG A 1 246 ? 29.016 -18.562 20.094 1 96.69 246 ARG A N 1
ATOM 1984 C CA . ARG A 1 246 ? 28.672 -19.812 19.422 1 96.69 246 ARG A CA 1
ATOM 1985 C C . ARG A 1 246 ? 28.125 -19.547 18.016 1 96.69 246 ARG A C 1
ATOM 1987 O O . ARG A 1 246 ? 28.516 -20.219 17.062 1 96.69 246 ARG A O 1
ATOM 1994 N N . LYS A 1 247 ? 27.266 -18.594 18 1 95.62 247 LYS A N 1
ATOM 1995 C CA . LYS A 1 247 ? 26.656 -18.234 16.719 1 95.62 247 LYS A CA 1
ATOM 1996 C C . LYS A 1 247 ? 27.719 -17.734 15.734 1 95.62 247 LYS A C 1
ATOM 1998 O O . LYS A 1 247 ? 27.656 -18.047 14.539 1 95.62 247 LYS A O 1
ATOM 2003 N N . ILE A 1 248 ? 28.594 -16.875 16.156 1 96.69 248 ILE A N 1
ATOM 2004 C CA . ILE A 1 248 ? 29.656 -16.312 15.305 1 96.69 248 ILE A CA 1
ATOM 2005 C C . ILE A 1 248 ? 30.547 -17.438 14.789 1 96.69 248 ILE A C 1
ATOM 2007 O O . ILE A 1 248 ? 31.016 -17.391 13.648 1 96.69 248 ILE A O 1
ATOM 2011 N N . LYS A 1 249 ? 30.719 -18.453 15.602 1 96.19 249 LYS A N 1
ATOM 2012 C CA . LYS A 1 249 ? 31.562 -19.578 15.227 1 96.19 249 LYS A CA 1
ATOM 2013 C C . LYS A 1 249 ? 30.844 -20.531 14.289 1 96.19 249 LYS A C 1
ATOM 2015 O O . LYS A 1 249 ? 31.406 -21.516 13.844 1 96.19 249 LYS A O 1
ATOM 2020 N N . GLY A 1 250 ? 29.594 -20.219 14.039 1 95.25 250 GLY A N 1
ATOM 2021 C CA . GLY A 1 250 ? 28.828 -20.984 13.047 1 95.25 250 GLY A CA 1
ATOM 2022 C C . GLY A 1 250 ? 28.203 -22.234 13.609 1 95.25 250 GLY A C 1
ATOM 2023 O O . GLY A 1 250 ? 27.891 -23.172 12.867 1 95.25 250 GLY A O 1
ATOM 2024 N N . LYS A 1 251 ? 28 -22.312 14.922 1 95.69 251 LYS A N 1
ATOM 2025 C CA . LYS A 1 251 ? 27.406 -23.484 15.57 1 95.69 251 LYS A CA 1
ATOM 2026 C C . LYS A 1 251 ? 25.891 -23.406 15.555 1 95.69 251 LYS A C 1
ATOM 2028 O O . LYS A 1 251 ? 25.312 -22.328 15.438 1 95.69 251 LYS A O 1
ATOM 2033 N N . PRO A 1 252 ? 25.203 -24.562 15.68 1 94.88 252 PRO A N 1
ATOM 2034 C CA . PRO A 1 252 ? 23.75 -24.531 15.695 1 94.88 252 PRO A CA 1
ATOM 2035 C C . PRO A 1 252 ? 23.172 -23.641 16.797 1 94.88 252 PRO A C 1
ATOM 2037 O O . PRO A 1 252 ? 23.688 -23.625 17.922 1 94.88 252 PRO A O 1
ATOM 2040 N N . GLU A 1 253 ? 22.188 -22.922 16.422 1 94.75 253 GLU A N 1
ATOM 2041 C CA . GLU A 1 253 ? 21.594 -21.938 17.328 1 94.75 253 GLU A CA 1
ATOM 2042 C C . GLU A 1 253 ? 20.656 -22.609 18.328 1 94.75 253 GLU A C 1
ATOM 2044 O O . GLU A 1 253 ? 20.516 -22.141 19.453 1 94.75 253 GLU A O 1
ATOM 2049 N N . PHE A 1 254 ? 20.031 -23.688 17.922 1 96.44 254 PHE A N 1
ATOM 2050 C CA . PHE A 1 254 ? 19.062 -24.391 18.766 1 96.44 254 PHE A CA 1
ATOM 2051 C C . PHE A 1 254 ? 19.469 -25.828 18.984 1 96.44 254 PHE A C 1
ATOM 2053 O O . PHE A 1 254 ? 20.219 -26.406 18.172 1 96.44 254 PHE A O 1
ATOM 2060 N N . PRO A 1 255 ? 18.969 -26.453 20.109 1 96.25 255 PRO A N 1
ATOM 2061 C CA . PRO A 1 255 ? 19.219 -27.875 20.328 1 96.25 255 PRO A CA 1
ATOM 2062 C C . PRO A 1 255 ? 18.594 -28.766 19.25 1 96.25 255 PRO A C 1
ATOM 2064 O O . PRO A 1 255 ? 17.625 -28.359 18.609 1 96.25 255 PRO A O 1
ATOM 2067 N N . ASP A 1 256 ? 19.047 -29.938 19.172 1 93.5 256 ASP A N 1
ATOM 2068 C CA . ASP A 1 256 ? 18.641 -30.844 18.109 1 93.5 256 ASP A CA 1
ATOM 2069 C C . ASP A 1 256 ? 17.172 -31.203 18.219 1 93.5 256 ASP A C 1
ATOM 2071 O O . ASP A 1 256 ? 16.516 -31.5 17.203 1 93.5 256 ASP A O 1
ATOM 2075 N N . ASN A 1 257 ? 16.703 -31.172 19.406 1 94.25 257 ASN A N 1
ATOM 2076 C CA . ASN A 1 257 ? 15.328 -31.594 19.609 1 94.25 257 ASN A CA 1
ATOM 2077 C C . ASN A 1 257 ? 14.344 -30.453 19.344 1 94.25 257 ASN A C 1
ATOM 2079 O O . ASN A 1 257 ? 13.133 -30.625 19.438 1 94.25 257 ASN A O 1
ATOM 2083 N N . ILE A 1 258 ? 14.844 -29.328 19 1 95.81 258 ILE A N 1
ATOM 2084 C CA . ILE A 1 258 ? 14.008 -28.172 18.703 1 95.81 258 ILE A CA 1
ATOM 2085 C C . ILE A 1 258 ? 14.016 -27.891 17.203 1 95.81 258 ILE A C 1
ATOM 2087 O O . ILE A 1 258 ? 15.078 -27.828 16.578 1 95.81 258 ILE A O 1
ATOM 2091 N N . SER A 1 259 ? 12.797 -27.797 16.641 1 94.38 259 SER A N 1
ATOM 2092 C CA . SER A 1 259 ? 12.68 -27.469 15.219 1 94.38 259 SER A CA 1
ATOM 2093 C C . SER A 1 259 ? 12.875 -25.969 14.992 1 94.38 259 SER A C 1
ATOM 2095 O O . SER A 1 259 ? 12.078 -25.156 15.461 1 94.38 259 SER A O 1
ATOM 2097 N N . GLY A 1 260 ? 13.961 -25.578 14.391 1 94.25 260 GLY A N 1
ATOM 2098 C CA . GLY A 1 260 ? 14.297 -24.203 14.086 1 94.25 260 GLY A CA 1
ATOM 2099 C C . GLY A 1 260 ? 15.578 -24.062 13.297 1 94.25 260 GLY A C 1
ATOM 2100 O O . GLY A 1 260 ? 16.453 -24.938 13.344 1 94.25 260 GLY A O 1
ATOM 2101 N N . SER A 1 261 ? 15.641 -22.984 12.562 1 93.69 261 SER A N 1
ATOM 2102 C CA . SER A 1 261 ? 16.781 -22.797 11.68 1 93.69 261 SER A CA 1
ATOM 2103 C C . SER A 1 261 ? 17.781 -21.812 12.266 1 93.69 261 SER A C 1
ATOM 2105 O O . SER A 1 261 ? 18.969 -21.859 11.945 1 93.69 261 SER A O 1
ATOM 2107 N N . GLY A 1 262 ? 17.266 -20.984 13.023 1 94.31 262 GLY A N 1
ATOM 2108 C CA . GLY A 1 262 ? 18.094 -19.859 13.438 1 94.31 262 GLY A CA 1
ATOM 2109 C C . GLY A 1 262 ? 18.188 -18.766 12.398 1 94.31 262 GLY A C 1
ATOM 2110 O O . GLY A 1 262 ? 17.609 -18.891 11.312 1 94.31 262 GLY A O 1
ATOM 2111 N N . ASP A 1 263 ? 18.844 -17.656 12.742 1 95.88 263 ASP A N 1
ATOM 2112 C CA . ASP A 1 263 ? 18.969 -16.469 11.891 1 95.88 263 ASP A CA 1
ATOM 2113 C C . ASP A 1 263 ? 20.359 -15.836 12.031 1 95.88 263 ASP A C 1
ATOM 2115 O O . ASP A 1 263 ? 21.25 -16.438 12.633 1 95.88 263 ASP A O 1
ATOM 2119 N N . VAL A 1 264 ? 20.531 -14.711 11.375 1 96 264 VAL A N 1
ATOM 2120 C CA . VAL A 1 264 ? 21.844 -14.055 11.391 1 96 264 VAL A CA 1
ATOM 2121 C C . VAL A 1 264 ? 22.047 -13.336 12.719 1 96 264 VAL A C 1
ATOM 2123 O O . VAL A 1 264 ? 21.094 -13.125 13.477 1 96 264 VAL A O 1
ATOM 2126 N N . LEU A 1 265 ? 23.266 -12.977 12.984 1 94.69 265 LEU A N 1
ATOM 2127 C CA . LEU A 1 265 ? 23.703 -12.383 14.242 1 94.69 265 LEU A CA 1
ATOM 2128 C C . LEU A 1 265 ? 22.969 -11.078 14.516 1 94.69 265 LEU A C 1
ATOM 2130 O O . LEU A 1 265 ? 22.547 -10.82 15.648 1 94.69 265 LEU A O 1
ATOM 2134 N N . SER A 1 266 ? 22.75 -10.273 13.516 1 94.19 266 SER A N 1
ATOM 2135 C CA . SER A 1 266 ? 22.188 -8.938 13.664 1 94.19 266 SER A CA 1
ATOM 2136 C C . SER A 1 266 ? 20.688 -8.992 13.961 1 94.19 266 SER A C 1
ATOM 2138 O O . SER A 1 266 ? 20.047 -7.961 14.156 1 94.19 266 SER A O 1
ATOM 2140 N N . HIS A 1 267 ? 20.094 -10.203 14.055 1 95.5 267 HIS A N 1
ATOM 2141 C CA . HIS A 1 267 ? 18.656 -10.344 14.289 1 95.5 267 HIS A CA 1
ATOM 2142 C C . HIS A 1 267 ? 18.375 -10.914 15.672 1 95.5 267 HIS A C 1
ATOM 2144 O O . HIS A 1 267 ? 17.219 -11.188 16.016 1 95.5 267 HIS A O 1
ATOM 2150 N N . LEU A 1 268 ? 19.406 -11.062 16.453 1 94 268 LEU A N 1
ATOM 2151 C CA . LEU A 1 268 ? 19.25 -11.633 17.797 1 94 268 LEU A CA 1
ATOM 2152 C C . LEU A 1 268 ? 18.266 -10.82 18.609 1 94 268 LEU A C 1
ATOM 2154 O O . LEU A 1 268 ? 18.094 -9.617 18.406 1 94 268 LEU A O 1
ATOM 2158 N N . THR A 1 269 ? 17.609 -11.492 19.5 1 92.88 269 THR A N 1
ATOM 2159 C CA . THR A 1 269 ? 16.578 -10.906 20.344 1 92.88 269 THR A CA 1
ATOM 2160 C C . THR A 1 269 ? 16.844 -11.195 21.812 1 92.88 269 THR A C 1
ATOM 2162 O O . THR A 1 269 ? 17.75 -11.961 22.141 1 92.88 269 THR A O 1
ATOM 2165 N N . SER A 1 270 ? 16.141 -10.477 22.688 1 92.75 270 SER A N 1
ATOM 2166 C CA . SER A 1 270 ? 16.25 -10.688 24.125 1 92.75 270 SER A CA 1
ATOM 2167 C C . SER A 1 270 ? 14.945 -10.344 24.844 1 92.75 270 SER A C 1
ATOM 2169 O O . SER A 1 270 ? 14.172 -9.508 24.359 1 92.75 270 SER A O 1
ATOM 2171 N N . SER A 1 271 ? 14.609 -11.086 25.859 1 93.81 271 SER A N 1
ATOM 2172 C CA . SER A 1 271 ? 13.516 -10.867 26.797 1 93.81 271 SER A CA 1
ATOM 2173 C C . SER A 1 271 ? 13.984 -11.039 28.234 1 93.81 271 SER A C 1
ATOM 2175 O O . SER A 1 271 ? 14.398 -12.133 28.641 1 93.81 271 SER A O 1
ATOM 2177 N N . PHE A 1 272 ? 13.992 -9.93 29.031 1 93.5 272 PHE A N 1
ATOM 2178 C CA . PHE A 1 272 ? 14.562 -10.016 30.375 1 93.5 272 PHE A CA 1
ATOM 2179 C C . PHE A 1 272 ? 13.961 -8.961 31.297 1 93.5 272 PHE A C 1
ATOM 2181 O O . PHE A 1 272 ? 13.227 -8.086 30.844 1 93.5 272 PHE A O 1
ATOM 2188 N N . ASP A 1 273 ? 14.242 -9.047 32.531 1 95.38 273 ASP A N 1
ATOM 2189 C CA . ASP A 1 273 ? 13.828 -8.07 33.531 1 95.38 273 ASP A CA 1
ATOM 2190 C C . ASP A 1 273 ? 14.992 -7.16 33.906 1 95.38 273 ASP A C 1
ATOM 2192 O O . ASP A 1 273 ? 16.016 -7.629 34.438 1 95.38 273 ASP A O 1
ATOM 2196 N N . PHE A 1 274 ? 14.82 -5.961 33.562 1 96 274 PHE A N 1
ATOM 2197 C CA . PHE A 1 274 ? 15.781 -4.957 34 1 96 274 PHE A CA 1
ATOM 2198 C C . PHE A 1 274 ? 15.492 -4.492 35.438 1 96 274 PHE A C 1
ATOM 2200 O O . PHE A 1 274 ? 14.391 -4.004 35.719 1 96 274 PHE A O 1
ATOM 2207 N N . LYS A 1 275 ? 16.5 -4.621 36.281 1 92.88 275 LYS A N 1
ATOM 2208 C CA . LYS A 1 275 ? 16.344 -4.215 37.656 1 92.88 275 LYS A CA 1
ATOM 2209 C C . LYS A 1 275 ? 17.031 -2.875 37.938 1 92.88 275 LYS A C 1
ATOM 2211 O O . LYS A 1 275 ? 18.141 -2.643 37.469 1 92.88 275 LYS A O 1
ATOM 2216 N N . THR A 1 276 ? 16.312 -2.078 38.625 1 86.25 276 THR A N 1
ATOM 2217 C CA . THR A 1 276 ? 16.922 -0.806 39 1 86.25 276 THR A CA 1
ATOM 2218 C C . THR A 1 276 ? 17.969 -1.013 40.094 1 86.25 276 THR A C 1
ATOM 2220 O O . THR A 1 276 ? 18.047 -2.082 40.688 1 86.25 276 THR A O 1
ATOM 2223 N N . LYS A 1 277 ? 18.766 -0.068 40.312 1 73.75 277 LYS A N 1
ATOM 2224 C CA . LYS A 1 277 ? 19.906 -0.168 41.219 1 73.75 277 LYS A CA 1
ATOM 2225 C C . LYS A 1 277 ? 19.453 -0.529 42.625 1 73.75 277 LYS A C 1
ATOM 2227 O O . LYS A 1 277 ? 20.109 -1.3 43.312 1 73.75 277 LYS A O 1
ATOM 2232 N N . ASP A 1 278 ? 18.297 0.062 42.969 1 70.19 278 ASP A N 1
ATOM 2233 C CA . ASP A 1 278 ? 17.844 -0.227 44.312 1 70.19 278 ASP A CA 1
ATOM 2234 C C . ASP A 1 278 ? 17.109 -1.557 44.375 1 70.19 278 ASP A C 1
ATOM 2236 O O . ASP A 1 278 ? 16.625 -1.956 45.469 1 70.19 278 ASP A O 1
ATOM 2240 N N . ASN A 1 279 ? 17.156 -2.273 43.219 1 69.25 279 ASN A N 1
ATOM 2241 C CA . ASN A 1 279 ? 16.625 -3.621 43.062 1 69.25 279 ASN A CA 1
ATOM 2242 C C . ASN A 1 279 ? 15.195 -3.74 43.562 1 69.25 279 ASN A C 1
ATOM 2244 O O . ASN A 1 279 ? 14.711 -4.844 43.812 1 69.25 279 ASN A O 1
ATOM 2248 N N . ASN A 1 280 ? 14.562 -2.721 43.688 1 78.75 280 ASN A N 1
ATOM 2249 C CA . ASN A 1 280 ? 13.219 -2.779 44.25 1 78.75 280 ASN A CA 1
ATOM 2250 C C . ASN A 1 280 ? 12.148 -2.805 43.156 1 78.75 280 ASN A C 1
ATOM 2252 O O . ASN A 1 280 ? 11.047 -3.305 43.375 1 78.75 280 ASN A O 1
ATOM 2256 N N . GLU A 1 281 ? 12.562 -2.365 42.062 1 89.12 281 GLU A N 1
ATOM 2257 C CA . GLU A 1 281 ? 11.594 -2.314 40.969 1 89.12 281 GLU A CA 1
ATOM 2258 C C . GLU A 1 281 ? 12.195 -2.852 39.656 1 89.12 281 GLU A C 1
ATOM 2260 O O . GLU A 1 281 ? 13.422 -2.896 39.531 1 89.12 281 GLU A O 1
ATOM 2265 N N . SER A 1 282 ? 11.336 -3.43 38.844 1 93.62 282 SER A N 1
ATOM 2266 C CA . SER A 1 282 ? 11.844 -3.99 37.594 1 93.62 282 SER A CA 1
ATOM 2267 C C . SER A 1 282 ? 10.898 -3.684 36.438 1 93.62 282 SER A C 1
ATOM 2269 O O . SER A 1 282 ? 9.727 -3.375 36.625 1 93.62 282 SER A O 1
ATOM 2271 N N . VAL A 1 283 ? 11.453 -3.613 35.281 1 96.56 283 VAL A N 1
ATOM 2272 C CA . VAL A 1 283 ? 10.695 -3.5 34.062 1 96.56 283 VAL A CA 1
ATOM 2273 C C . VAL A 1 283 ? 11.062 -4.645 33.094 1 96.56 283 VAL A C 1
ATOM 2275 O O . VAL A 1 283 ? 12.242 -4.984 32.969 1 96.56 283 VAL A O 1
ATOM 2278 N N . HIS A 1 284 ? 10.055 -5.324 32.594 1 97 284 HIS A N 1
ATOM 2279 C CA . HIS A 1 284 ? 10.289 -6.387 31.609 1 97 284 HIS A CA 1
ATOM 2280 C C . HIS A 1 284 ? 10.492 -5.82 30.203 1 97 284 HIS A C 1
ATOM 2282 O O . HIS A 1 284 ? 9.656 -5.07 29.703 1 97 284 HIS A O 1
ATOM 2288 N N . ILE A 1 285 ? 11.578 -6.184 29.625 1 97.75 285 ILE A N 1
ATOM 2289 C CA . ILE A 1 285 ? 11.93 -5.641 28.312 1 97.75 285 ILE A CA 1
ATOM 2290 C C . ILE A 1 285 ? 12.031 -6.773 27.297 1 97.75 285 ILE A C 1
ATOM 2292 O O . ILE A 1 285 ? 12.727 -7.766 27.531 1 97.75 285 ILE A O 1
ATOM 2296 N N . THR A 1 286 ? 11.32 -6.609 26.188 1 96.44 286 THR A N 1
ATOM 2297 C CA . THR A 1 286 ? 11.406 -7.539 25.062 1 96.44 286 THR A CA 1
ATOM 2298 C C . THR A 1 286 ? 11.891 -6.828 23.797 1 96.44 286 THR A C 1
ATOM 2300 O O . THR A 1 286 ? 11.227 -5.918 23.297 1 96.44 286 THR A O 1
ATOM 2303 N N . MET A 1 287 ? 13.008 -7.188 23.281 1 97 287 MET A N 1
ATOM 2304 C CA . MET A 1 287 ? 13.484 -6.734 21.984 1 97 287 MET A CA 1
ATOM 2305 C C . MET A 1 287 ? 13.109 -7.73 20.891 1 97 287 MET A C 1
ATOM 2307 O O . MET A 1 287 ? 13.516 -8.891 20.938 1 97 287 MET A O 1
ATOM 2311 N N . LEU A 1 288 ? 12.469 -7.297 19.906 1 97.69 288 LEU A N 1
ATOM 2312 C CA . LEU A 1 288 ? 11.977 -8.172 18.844 1 97.69 288 LEU A CA 1
ATOM 2313 C C . LEU A 1 288 ? 13.062 -8.43 17.797 1 97.69 288 LEU A C 1
ATOM 2315 O O . LEU A 1 288 ? 13.961 -7.602 17.609 1 97.69 288 LEU A O 1
ATOM 2319 N N . PRO A 1 289 ? 12.992 -9.656 17.188 1 95.81 289 PRO A N 1
ATOM 2320 C CA . PRO A 1 289 ? 13.883 -9.859 16.047 1 95.81 289 PRO A CA 1
ATOM 2321 C C . PRO A 1 289 ? 13.5 -9.016 14.836 1 95.81 289 PRO A C 1
ATOM 2323 O O . PRO A 1 289 ? 12.312 -8.727 14.633 1 95.81 289 PRO A O 1
ATOM 2326 N N . ASN A 1 290 ? 14.422 -8.508 14.172 1 92.25 290 ASN A N 1
ATOM 2327 C CA . ASN A 1 290 ? 14.148 -7.715 12.977 1 92.25 290 ASN A CA 1
ATOM 2328 C C . ASN A 1 290 ? 14.82 -8.312 11.742 1 92.25 290 ASN A C 1
ATOM 2330 O O . ASN A 1 290 ? 15.961 -8.781 11.812 1 92.25 290 ASN A O 1
ATOM 2334 N N . PRO A 1 291 ? 14.148 -8.328 10.664 1 95.19 291 PRO A N 1
ATOM 2335 C CA . PRO A 1 291 ? 14.758 -8.766 9.406 1 95.19 291 PRO A CA 1
ATOM 2336 C C . PRO A 1 291 ? 15.68 -7.707 8.805 1 95.19 291 PRO A C 1
ATOM 2338 O O . PRO A 1 291 ? 15.812 -6.613 9.352 1 95.19 291 PRO A O 1
ATOM 2341 N N . SER A 1 292 ? 16.359 -8.133 7.754 1 94.56 292 SER A N 1
ATOM 2342 C CA . SER A 1 292 ? 17.203 -7.195 7.039 1 94.56 292 SER A CA 1
ATOM 2343 C C . SER A 1 292 ? 16.375 -6.184 6.254 1 94.56 292 SER A C 1
ATOM 2345 O O . SER A 1 292 ? 16.906 -5.152 5.816 1 94.56 292 SER A O 1
ATOM 2347 N N . HIS A 1 293 ? 15.148 -6.48 5.992 1 95.38 293 HIS A N 1
ATOM 2348 C CA . HIS A 1 293 ? 14.211 -5.457 5.543 1 95.38 293 HIS A CA 1
ATOM 2349 C C . HIS A 1 293 ? 13.922 -4.453 6.656 1 95.38 293 HIS A C 1
ATOM 2351 O O . HIS A 1 293 ? 12.953 -4.617 7.41 1 95.38 293 HIS A O 1
ATOM 2357 N N . LEU A 1 294 ? 14.625 -3.434 6.617 1 93.06 294 LEU A N 1
ATOM 2358 C CA . LEU A 1 294 ? 14.695 -2.516 7.746 1 93.06 294 LEU A CA 1
ATOM 2359 C C . LEU A 1 294 ? 13.344 -1.864 8 1 93.06 294 LEU A C 1
ATOM 2361 O O . LEU A 1 294 ? 12.539 -1.702 7.078 1 93.06 294 LEU A O 1
ATOM 2365 N N . GLU A 1 295 ? 13.047 -1.513 9.234 1 97.81 295 GLU A N 1
ATOM 2366 C CA . GLU A 1 295 ? 11.867 -0.793 9.719 1 97.81 295 GLU A CA 1
ATOM 2367 C C . GLU A 1 295 ? 10.625 -1.672 9.664 1 97.81 295 GLU A C 1
ATOM 2369 O O . GLU A 1 295 ? 9.586 -1.319 10.227 1 97.81 295 GLU A O 1
ATOM 2374 N N . ALA A 1 296 ? 10.672 -2.859 9.047 1 98.12 296 ALA A N 1
ATOM 2375 C CA . ALA A 1 296 ? 9.508 -3.734 8.945 1 98.12 296 ALA A CA 1
ATOM 2376 C C . ALA A 1 296 ? 9.031 -4.176 10.32 1 98.12 296 ALA A C 1
ATOM 2378 O O . ALA A 1 296 ? 7.848 -4.48 10.508 1 98.12 296 ALA A O 1
ATOM 2379 N N . VAL A 1 297 ? 9.914 -4.199 11.328 1 98.5 297 VAL A N 1
ATOM 2380 C CA . VAL A 1 297 ? 9.594 -4.684 12.672 1 98.5 297 VAL A CA 1
ATOM 2381 C C . VAL A 1 297 ? 8.82 -3.615 13.438 1 98.5 297 VAL A C 1
ATOM 2383 O O . VAL A 1 297 ? 8.195 -3.908 14.461 1 98.5 297 VAL A O 1
ATOM 2386 N N . ASN A 1 298 ? 8.742 -2.328 12.906 1 98.69 298 ASN A N 1
ATOM 2387 C CA . ASN A 1 298 ? 8.117 -1.226 13.633 1 98.69 298 ASN A CA 1
ATOM 2388 C C . ASN A 1 298 ? 6.652 -1.521 13.953 1 98.69 298 ASN A C 1
ATOM 2390 O O . ASN A 1 298 ? 6.254 -1.503 15.117 1 98.69 298 ASN A O 1
ATOM 2394 N N . PRO A 1 299 ? 5.859 -1.828 12.914 1 98.69 299 PRO A N 1
ATOM 2395 C CA . PRO A 1 299 ? 4.465 -2.123 13.242 1 98.69 299 PRO A CA 1
ATOM 2396 C C . PRO A 1 299 ? 4.309 -3.395 14.078 1 98.69 299 PRO A C 1
ATOM 2398 O O . PRO A 1 299 ? 3.354 -3.52 14.844 1 98.69 299 PRO A O 1
ATOM 2401 N N . VAL A 1 300 ? 5.254 -4.379 13.953 1 98.81 300 VAL A N 1
ATOM 2402 C CA . VAL A 1 300 ? 5.23 -5.59 14.758 1 98.81 300 VAL A CA 1
ATOM 2403 C C . VAL A 1 300 ? 5.379 -5.23 16.234 1 98.81 300 VAL A C 1
ATOM 2405 O O . VAL A 1 300 ? 4.648 -5.754 17.078 1 98.81 300 VAL A O 1
ATOM 2408 N N . ALA A 1 301 ? 6.324 -4.277 16.547 1 98.75 301 ALA A N 1
ATOM 2409 C CA . ALA A 1 301 ? 6.52 -3.824 17.922 1 98.75 301 ALA A CA 1
ATOM 2410 C C . ALA A 1 301 ? 5.266 -3.137 18.453 1 98.75 301 ALA A C 1
ATOM 2412 O O . ALA A 1 301 ? 4.879 -3.346 19.609 1 98.75 301 ALA A O 1
ATOM 2413 N N . MET A 1 302 ? 4.613 -2.332 17.656 1 98.69 302 MET A N 1
ATOM 2414 C CA . MET A 1 302 ? 3.379 -1.662 18.047 1 98.69 302 MET A CA 1
ATOM 2415 C C . MET A 1 302 ? 2.283 -2.678 18.359 1 98.69 302 MET A C 1
ATOM 2417 O O . MET A 1 302 ? 1.595 -2.564 19.375 1 98.69 302 MET A O 1
ATOM 2421 N N . GLY A 1 303 ? 2.16 -3.674 17.438 1 98.75 303 GLY A N 1
ATOM 2422 C CA . GLY A 1 303 ? 1.157 -4.707 17.641 1 98.75 303 GLY A CA 1
ATOM 2423 C C . GLY A 1 303 ? 1.375 -5.508 18.922 1 98.75 303 GLY A C 1
ATOM 2424 O O . GLY A 1 303 ? 0.423 -5.797 19.641 1 98.75 303 GLY A O 1
ATOM 2425 N N . LYS A 1 304 ? 2.617 -5.875 19.172 1 98.62 304 LYS A N 1
ATOM 2426 C CA . LYS A 1 304 ? 2.914 -6.641 20.375 1 98.62 304 LYS A CA 1
ATOM 2427 C C . LYS A 1 304 ? 2.656 -5.812 21.641 1 98.62 304 LYS A C 1
ATOM 2429 O O . LYS A 1 304 ? 2.162 -6.336 22.641 1 98.62 304 LYS A O 1
ATOM 2434 N N . ALA A 1 305 ? 3.043 -4.473 21.594 1 98.62 305 ALA A N 1
ATOM 2435 C CA . ALA A 1 305 ? 2.758 -3.588 22.719 1 98.62 305 ALA A CA 1
ATOM 2436 C C . ALA A 1 305 ? 1.258 -3.52 23 1 98.62 305 ALA A C 1
ATOM 2438 O O . ALA A 1 305 ? 0.831 -3.578 24.156 1 98.62 305 ALA A O 1
ATOM 2439 N N . ARG A 1 306 ? 0.45 -3.418 21.984 1 98 306 ARG A N 1
ATOM 2440 C CA . ARG A 1 306 ? -1.002 -3.4 22.125 1 98 306 ARG A CA 1
ATOM 2441 C C . ARG A 1 306 ? -1.511 -4.719 22.703 1 98 306 ARG A C 1
ATOM 2443 O O . ARG A 1 306 ? -2.391 -4.73 23.562 1 98 306 ARG A O 1
ATOM 2450 N N . GLY A 1 307 ? -0.983 -5.832 22.109 1 97.94 307 GLY A N 1
ATOM 2451 C CA . GLY A 1 307 ? -1.345 -7.137 22.641 1 97.94 307 GLY A CA 1
ATOM 2452 C C . GLY A 1 307 ? -1.038 -7.289 24.125 1 97.94 307 GLY A C 1
ATOM 2453 O O . GLY A 1 307 ? -1.809 -7.906 24.859 1 97.94 307 GLY A O 1
ATOM 2454 N N . ARG A 1 308 ? 0.099 -6.734 24.562 1 98 308 ARG A N 1
ATOM 2455 C CA . ARG A 1 308 ? 0.479 -6.777 25.969 1 98 308 ARG A CA 1
ATOM 2456 C C . ARG A 1 308 ? -0.515 -6.004 26.828 1 98 308 ARG A C 1
ATOM 2458 O O . ARG A 1 308 ? -0.86 -6.438 27.938 1 98 308 ARG A O 1
ATOM 2465 N N . ALA A 1 309 ? -0.947 -4.859 26.359 1 97.06 309 ALA A N 1
ATOM 2466 C CA . ALA A 1 309 ? -1.959 -4.086 27.078 1 97.06 309 ALA A CA 1
ATOM 2467 C C . ALA A 1 309 ? -3.238 -4.898 27.266 1 97.06 309 ALA A C 1
ATOM 2469 O O . ALA A 1 309 ? -3.852 -4.863 28.328 1 97.06 309 ALA A O 1
ATOM 2470 N N . ASN A 1 310 ? -3.645 -5.598 26.203 1 96.75 310 ASN A N 1
ATOM 2471 C CA . ASN A 1 310 ? -4.824 -6.445 26.297 1 96.75 310 ASN A CA 1
ATOM 2472 C C . ASN A 1 310 ? -4.617 -7.582 27.297 1 96.75 310 ASN A C 1
ATOM 2474 O O . ASN A 1 310 ? -5.508 -7.891 28.094 1 96.75 310 ASN A O 1
ATOM 2478 N N . THR A 1 311 ? -3.424 -8.195 27.25 1 96.75 311 THR A N 1
ATOM 2479 C CA . THR A 1 311 ? -3.102 -9.281 28.172 1 96.75 311 THR A CA 1
ATOM 2480 C C . THR A 1 311 ? -3.215 -8.805 29.625 1 96.75 311 THR A C 1
ATOM 2482 O O . THR A 1 311 ? -3.732 -9.531 30.484 1 96.75 311 THR A O 1
ATOM 2485 N N . LEU A 1 312 ? -2.762 -7.582 29.859 1 95.12 312 LEU A N 1
ATOM 2486 C CA . LEU A 1 312 ? -2.744 -7.031 31.219 1 95.12 312 LEU A CA 1
ATOM 2487 C C . LEU A 1 312 ? -4.078 -6.375 31.547 1 95.12 312 LEU A C 1
ATOM 2489 O O . LEU A 1 312 ? -4.324 -6.016 32.719 1 95.12 312 LEU A O 1
ATOM 2493 N N . ARG A 1 313 ? -5 -6.262 30.562 1 94.06 313 ARG A N 1
ATOM 2494 C CA . ARG A 1 313 ? -6.289 -5.598 30.688 1 94.06 313 ARG A CA 1
ATOM 2495 C C . ARG A 1 313 ? -6.125 -4.191 31.266 1 94.06 313 ARG A C 1
ATOM 2497 O O . ARG A 1 313 ? -6.777 -3.834 32.25 1 94.06 313 ARG A O 1
ATOM 2504 N N . ILE A 1 314 ? -5.262 -3.385 30.594 1 93.69 314 ILE A N 1
ATOM 2505 C CA . ILE A 1 314 ? -5 -2.006 30.984 1 93.69 314 ILE A CA 1
ATOM 2506 C C . ILE A 1 314 ? -5.266 -1.07 29.812 1 93.69 314 ILE A C 1
ATOM 2508 O O . ILE A 1 314 ? -5.48 -1.525 28.688 1 93.69 314 ILE A O 1
ATOM 2512 N N . GLY A 1 315 ? -5.281 0.218 30.062 1 91.25 315 GLY A N 1
ATOM 2513 C CA . GLY A 1 315 ? -5.562 1.197 29.016 1 91.25 315 GLY A CA 1
ATOM 2514 C C . GLY A 1 315 ? -6.953 1.058 28.438 1 91.25 315 GLY A C 1
ATOM 2515 O O . GLY A 1 315 ? -7.941 1.009 29.156 1 91.25 315 GLY A O 1
ATOM 2516 N N . GLU A 1 316 ? -7 0.866 27.125 1 90.38 316 GLU A N 1
ATOM 2517 C CA . GLU A 1 316 ? -8.273 0.82 26.406 1 90.38 316 GLU A CA 1
ATOM 2518 C C . GLU A 1 316 ? -8.945 -0.54 26.578 1 90.38 316 GLU A C 1
ATOM 2520 O O . GLU A 1 316 ? -10.086 -0.73 26.141 1 90.38 316 GLU A O 1
ATOM 2525 N N . TYR A 1 317 ? -8.25 -1.435 27.25 1 92.88 317 TYR A N 1
ATOM 2526 C CA . TYR A 1 317 ? -8.797 -2.764 27.469 1 92.88 317 TYR A CA 1
ATOM 2527 C C . TYR A 1 317 ? -9.305 -2.902 28.906 1 92.88 317 TYR A C 1
ATOM 2529 O O . TYR A 1 317 ? -9.836 -3.951 29.281 1 92.88 317 TYR A O 1
ATOM 2537 N N . ASP A 1 318 ? -9.117 -1.829 29.688 1 87.81 318 ASP A N 1
ATOM 2538 C CA . ASP A 1 318 ? -9.586 -1.837 31.078 1 87.81 318 ASP A CA 1
ATOM 2539 C C . ASP A 1 318 ? -11.039 -1.369 31.156 1 87.81 318 ASP A C 1
ATOM 2541 O O . ASP A 1 318 ? -11.305 -0.167 31.203 1 87.81 318 ASP A O 1
ATOM 2545 N N . TYR A 1 319 ? -11.969 -2.154 31.266 1 73.44 319 TYR A N 1
ATOM 2546 C CA . TYR A 1 319 ? -13.383 -1.793 31.297 1 73.44 319 TYR A CA 1
ATOM 2547 C C . TYR A 1 319 ? -13.828 -1.489 32.719 1 73.44 319 TYR A C 1
ATOM 2549 O O . TYR A 1 319 ? -14.898 -0.917 32.938 1 73.44 319 TYR A O 1
ATOM 2557 N N . SER A 1 320 ? -12.961 -1.834 33.625 1 76.56 320 SER A N 1
ATOM 2558 C CA . SER A 1 320 ? -13.336 -1.676 35.031 1 76.56 320 SER A CA 1
ATOM 2559 C C . SER A 1 320 ? -12.883 -0.323 35.562 1 76.56 320 SER A C 1
ATOM 2561 O O . SER A 1 320 ? -13.555 0.266 36.406 1 76.56 320 SER A O 1
ATOM 2563 N N . ASN A 1 321 ? -11.773 0.133 35.062 1 78.88 321 ASN A N 1
ATOM 2564 C CA . ASN A 1 321 ? -11.203 1.388 35.562 1 78.88 321 ASN A CA 1
ATOM 2565 C C . ASN A 1 321 ? -11.359 2.502 34.531 1 78.88 321 ASN A C 1
ATOM 2567 O O . ASN A 1 321 ? -10.633 2.539 33.531 1 78.88 321 ASN A O 1
ATOM 2571 N N . LYS A 1 322 ? -12.148 3.363 34.844 1 70.88 322 LYS A N 1
ATOM 2572 C CA . LYS A 1 322 ? -12.484 4.449 33.938 1 70.88 322 LYS A CA 1
ATOM 2573 C C . LYS A 1 322 ? -11.336 5.445 33.812 1 70.88 322 LYS A C 1
ATOM 2575 O O . LYS A 1 322 ? -11.297 6.242 32.875 1 70.88 322 LYS A O 1
ATOM 2580 N N . ASN A 1 323 ? -10.328 5.34 34.719 1 78.19 323 ASN A N 1
ATOM 2581 C CA . ASN A 1 323 ? -9.211 6.281 34.688 1 78.19 323 ASN A CA 1
ATOM 2582 C C . ASN A 1 323 ? -8.016 5.719 33.938 1 78.19 323 ASN A C 1
ATOM 2584 O O . ASN A 1 323 ? -7.012 6.406 33.75 1 78.19 323 ASN A O 1
ATOM 2588 N N . SER A 1 324 ? -8.227 4.539 33.406 1 85.56 324 SER A N 1
ATOM 2589 C CA . SER A 1 324 ? -7.145 3.939 32.625 1 85.56 324 SER A CA 1
ATOM 2590 C C . SER A 1 324 ? -6.93 4.684 31.328 1 85.56 324 SER A C 1
ATOM 2592 O O . SER A 1 324 ? -7.891 5.105 30.672 1 85.56 324 SER A O 1
ATOM 2594 N N . LYS A 1 325 ? -5.625 4.934 31.078 1 88.5 325 LYS A N 1
ATOM 2595 C CA . LYS A 1 325 ? -5.277 5.656 29.859 1 88.5 325 LYS A CA 1
ATOM 2596 C C . LYS A 1 325 ? -4.473 4.773 28.922 1 88.5 325 LYS A C 1
ATOM 2598 O O . LYS A 1 325 ? -3.738 3.885 29.359 1 88.5 325 LYS A O 1
ATOM 2603 N N . ILE A 1 326 ? -4.652 5.074 27.672 1 90.69 326 ILE A N 1
ATOM 2604 C CA . ILE A 1 326 ? -3.865 4.387 26.656 1 90.69 326 ILE A CA 1
ATOM 2605 C C . ILE A 1 326 ? -2.377 4.562 26.938 1 90.69 326 ILE A C 1
ATOM 2607 O O . ILE A 1 326 ? -1.937 5.652 27.312 1 90.69 326 ILE A O 1
ATOM 2611 N N . GLY A 1 327 ? -1.624 3.453 26.938 1 92 327 GLY A N 1
ATOM 2612 C CA . GLY A 1 327 ? -0.189 3.504 27.172 1 92 327 GLY A CA 1
ATOM 2613 C C . GLY A 1 327 ? 0.195 3.242 28.609 1 92 327 GLY A C 1
ATOM 2614 O O . GLY A 1 327 ? 1.38 3.195 28.938 1 92 327 GLY A O 1
ATOM 2615 N N . ASP A 1 328 ? -0.758 3.061 29.453 1 93.75 328 ASP A N 1
ATOM 2616 C CA . ASP A 1 328 ? -0.445 2.693 30.844 1 93.75 328 ASP A CA 1
ATOM 2617 C C . ASP A 1 328 ? 0.298 1.359 30.891 1 93.75 328 ASP A C 1
ATOM 2619 O O . ASP A 1 328 ? -0.072 0.406 30.203 1 93.75 328 ASP A O 1
ATOM 2623 N N . GLY A 1 329 ? 1.381 1.407 31.594 1 96.62 329 GLY A N 1
ATOM 2624 C CA . GLY A 1 329 ? 2.076 0.187 31.969 1 96.62 329 GLY A CA 1
ATOM 2625 C C . GLY A 1 329 ? 2.957 -0.363 30.859 1 96.62 329 GLY A C 1
ATOM 2626 O O . GLY A 1 329 ? 3.838 -1.188 31.109 1 96.62 329 GLY A O 1
ATOM 2627 N N . VAL A 1 330 ? 2.688 0.026 29.594 1 98.19 330 VAL A N 1
ATOM 2628 C CA . VAL A 1 330 ? 3.42 -0.545 28.469 1 98.19 330 VAL A CA 1
ATOM 2629 C C . VAL A 1 330 ? 4.008 0.575 27.609 1 98.19 330 VAL A C 1
ATOM 2631 O O . VAL A 1 330 ? 3.299 1.507 27.219 1 98.19 330 VAL A O 1
ATOM 2634 N N . LEU A 1 331 ? 5.293 0.5 27.281 1 98.69 331 LEU A N 1
ATOM 2635 C CA . LEU A 1 331 ? 5.969 1.461 26.406 1 98.69 331 LEU A CA 1
ATOM 2636 C C . LEU A 1 331 ? 6.473 0.784 25.141 1 98.69 331 LEU A C 1
ATOM 2638 O O . LEU A 1 331 ? 7.117 -0.267 25.203 1 98.69 331 LEU A O 1
ATOM 2642 N N . CYS A 1 332 ? 6.074 1.296 24 1 98.75 332 CYS A N 1
ATOM 2643 C CA . CYS A 1 332 ? 6.691 0.91 22.734 1 98.75 332 CYS A CA 1
ATOM 2644 C C . CYS A 1 332 ? 7.914 1.768 22.438 1 98.75 332 CYS A C 1
ATOM 2646 O O . CYS A 1 332 ? 7.816 2.994 22.375 1 98.75 332 CYS A O 1
ATOM 2648 N N . LEU A 1 333 ? 9.102 1.19 22.344 1 98.81 333 LEU A N 1
ATOM 2649 C CA . LEU A 1 333 ? 10.359 1.865 22.062 1 98.81 333 LEU A CA 1
ATOM 2650 C C . LEU A 1 333 ? 10.906 1.454 20.703 1 98.81 333 LEU A C 1
ATOM 2652 O O . LEU A 1 333 ? 11.156 0.27 20.469 1 98.81 333 LEU A O 1
ATOM 2656 N N . GLN A 1 334 ? 11.07 2.408 19.812 1 98.69 334 GLN A N 1
ATOM 2657 C CA . GLN A 1 334 ? 11.547 2.1 18.469 1 98.69 334 GLN A CA 1
ATOM 2658 C C . GLN A 1 334 ? 12.867 2.801 18.172 1 98.69 334 GLN A C 1
ATOM 2660 O O . GLN A 1 334 ? 12.977 4.02 18.312 1 98.69 334 GLN A O 1
ATOM 2665 N N . VAL A 1 335 ? 13.883 2.053 17.734 1 98.62 335 VAL A N 1
ATOM 2666 C CA . VAL A 1 335 ? 15.211 2.582 17.438 1 98.62 335 VAL A CA 1
ATOM 2667 C C . VAL A 1 335 ? 15.508 2.439 15.953 1 98.62 335 VAL A C 1
ATOM 2669 O O . VAL A 1 335 ? 15.445 1.337 15.398 1 98.62 335 VAL A O 1
ATOM 2672 N N . HIS A 1 336 ? 15.875 3.537 15.344 1 98.12 336 HIS A N 1
ATOM 2673 C CA . HIS A 1 336 ? 15.992 3.607 13.891 1 98.12 336 HIS A CA 1
ATOM 2674 C C . HIS A 1 336 ? 17.406 3.998 13.469 1 98.12 336 HIS A C 1
ATOM 2676 O O . HIS A 1 336 ? 18.156 4.547 14.273 1 98.12 336 HIS A O 1
ATOM 2682 N N . GLY A 1 337 ? 17.766 3.58 12.203 1 97.12 337 GLY A N 1
ATOM 2683 C CA . GLY A 1 337 ? 18.797 4.273 11.461 1 97.12 337 GLY A CA 1
ATOM 2684 C C . GLY A 1 337 ? 18.281 5.453 10.656 1 97.12 337 GLY A C 1
ATOM 2685 O O . GLY A 1 337 ? 17.141 5.438 10.195 1 97.12 337 GLY A O 1
ATOM 2686 N N . ASP A 1 338 ? 19.109 6.469 10.438 1 96.31 338 ASP A N 1
ATOM 2687 C CA . ASP A 1 338 ? 18.672 7.699 9.797 1 96.31 338 ASP A CA 1
ATOM 2688 C C . ASP A 1 338 ? 18.203 7.438 8.367 1 96.31 338 ASP A C 1
ATOM 2690 O O . ASP A 1 338 ? 17.156 7.941 7.941 1 96.31 338 ASP A O 1
ATOM 2694 N N . GLY A 1 339 ? 18.953 6.648 7.59 1 96.38 339 GLY A N 1
ATOM 2695 C CA . GLY A 1 339 ? 18.594 6.375 6.207 1 96.38 339 GLY A CA 1
ATOM 2696 C C . GLY A 1 339 ? 17.312 5.57 6.07 1 96.38 339 GLY A C 1
ATOM 2697 O O . GLY A 1 339 ? 16.453 5.91 5.262 1 96.38 339 GLY A O 1
ATOM 2698 N N . ALA A 1 340 ? 17.188 4.473 6.832 1 97.19 340 ALA A N 1
ATOM 2699 C CA . ALA A 1 340 ? 16 3.625 6.77 1 97.19 340 ALA A CA 1
ATOM 2700 C C . ALA A 1 340 ? 14.758 4.375 7.254 1 97.19 340 ALA A C 1
ATOM 2702 O O . ALA A 1 340 ? 13.68 4.246 6.676 1 97.19 340 ALA A O 1
ATOM 2703 N N . PHE A 1 341 ? 14.906 5.16 8.281 1 97.56 341 PHE A N 1
ATOM 2704 C CA . PHE A 1 341 ? 13.781 5.902 8.836 1 97.56 341 PHE A CA 1
ATOM 2705 C C . PHE A 1 341 ? 13.219 6.875 7.809 1 97.56 341 PHE A C 1
ATOM 2707 O O . PHE A 1 341 ? 12.008 6.949 7.613 1 97.56 341 PHE A O 1
ATOM 2714 N N . SER A 1 342 ? 14.086 7.598 7.141 1 97.12 342 SER A N 1
ATOM 2715 C CA . SER A 1 342 ? 13.641 8.641 6.223 1 97.12 342 SER A CA 1
ATOM 2716 C C . SER A 1 342 ? 13.234 8.062 4.875 1 97.12 342 SER A C 1
ATOM 2718 O O . SER A 1 342 ? 12.516 8.703 4.105 1 97.12 342 SER A O 1
ATOM 2720 N N . GLY A 1 343 ? 13.656 6.863 4.59 1 96.94 343 GLY A N 1
ATOM 2721 C CA . GLY A 1 343 ? 13.484 6.383 3.229 1 96.94 343 GLY A CA 1
ATOM 2722 C C . GLY A 1 343 ? 12.375 5.355 3.098 1 96.94 343 GLY A C 1
ATOM 2723 O O . GLY A 1 343 ? 11.758 5.234 2.041 1 96.94 343 GLY A O 1
ATOM 2724 N N . GLN A 1 344 ? 12.055 4.566 4.133 1 97.69 344 GLN A N 1
ATOM 2725 C CA . GLN A 1 344 ? 11.141 3.434 4.027 1 97.69 344 GLN A CA 1
ATOM 2726 C C . GLN A 1 344 ? 9.703 3.863 4.273 1 97.69 344 GLN A C 1
ATOM 2728 O O . GLN A 1 344 ? 9.406 4.543 5.262 1 97.69 344 GLN A O 1
ATOM 2733 N N . GLY A 1 345 ? 8.773 3.398 3.424 1 97.88 345 GLY A N 1
ATOM 2734 C CA . GLY A 1 345 ? 7.371 3.768 3.504 1 97.88 345 GLY A CA 1
ATOM 2735 C C . GLY A 1 345 ? 6.668 3.178 4.711 1 97.88 345 GLY A C 1
ATOM 2736 O O . GLY A 1 345 ? 5.719 3.768 5.234 1 97.88 345 GLY A O 1
ATOM 2737 N N . VAL A 1 346 ? 7.102 2.047 5.207 1 98.31 346 VAL A N 1
ATOM 2738 C CA . VAL A 1 346 ? 6.461 1.369 6.328 1 98.31 346 VAL A CA 1
ATOM 2739 C C . VAL A 1 346 ? 6.566 2.234 7.582 1 98.31 346 VAL A C 1
ATOM 2741 O O . VAL A 1 346 ? 5.715 2.158 8.469 1 98.31 346 VAL A O 1
ATOM 2744 N N . VAL A 1 347 ? 7.625 3.121 7.66 1 98.56 347 VAL A N 1
ATOM 2745 C CA . VAL A 1 347 ? 7.742 4.035 8.789 1 98.56 347 VAL A CA 1
ATOM 2746 C C . VAL A 1 347 ? 6.535 4.969 8.828 1 98.56 347 VAL A C 1
ATOM 2748 O O . VAL A 1 347 ? 5.879 5.102 9.859 1 98.56 347 VAL A O 1
ATOM 2751 N N . TRP A 1 348 ? 6.211 5.543 7.668 1 98.06 348 TRP A N 1
ATOM 2752 C CA . TRP A 1 348 ? 5.055 6.434 7.621 1 98.06 348 TRP A CA 1
ATOM 2753 C C . TRP A 1 348 ? 3.771 5.672 7.938 1 98.06 348 TRP A C 1
ATOM 2755 O O . TRP A 1 348 ? 2.91 6.168 8.664 1 98.06 348 TRP A O 1
ATOM 2765 N N . GLU A 1 349 ? 3.602 4.523 7.328 1 98 349 GLU A N 1
ATOM 2766 C CA . GLU A 1 349 ? 2.396 3.736 7.566 1 98 349 GLU A CA 1
ATOM 2767 C C . GLU A 1 349 ? 2.201 3.467 9.055 1 98 349 GLU A C 1
ATOM 2769 O O . GLU A 1 349 ? 1.077 3.523 9.562 1 98 349 GLU A O 1
ATOM 2774 N N . SER A 1 350 ? 3.311 3.15 9.766 1 98.44 350 SER A N 1
ATOM 2775 C CA . SER A 1 350 ? 3.26 2.904 11.203 1 98.44 350 SER A CA 1
ATOM 2776 C C . SER A 1 350 ? 2.898 4.172 11.961 1 98.44 350 SER A C 1
ATOM 2778 O O . SER A 1 350 ? 2.066 4.141 12.875 1 98.44 350 SER A O 1
ATOM 2780 N N . LEU A 1 351 ? 3.518 5.297 11.57 1 98 351 LEU A N 1
ATOM 2781 C CA . LEU A 1 351 ? 3.277 6.562 12.25 1 98 351 LEU A CA 1
ATOM 2782 C C . LEU A 1 351 ? 1.855 7.051 12.008 1 98 351 LEU A C 1
ATOM 2784 O O . LEU A 1 351 ? 1.234 7.645 12.891 1 98 351 LEU A O 1
ATOM 2788 N N . ALA A 1 352 ? 1.304 6.781 10.82 1 96.69 352 ALA A N 1
ATOM 2789 C CA . ALA A 1 352 ? -0.051 7.203 10.469 1 96.69 352 ALA A CA 1
ATOM 2790 C C . ALA A 1 352 ? -1.085 6.516 11.359 1 96.69 352 ALA A C 1
ATOM 2792 O O . ALA A 1 352 ? -2.193 7.023 11.539 1 96.69 352 ALA A O 1
ATOM 2793 N N . MET A 1 353 ? -0.697 5.402 11.945 1 95.38 353 MET A N 1
ATOM 2794 C CA . MET A 1 353 ? -1.62 4.645 12.781 1 95.38 353 MET A CA 1
ATOM 2795 C C . MET A 1 353 ? -1.42 4.977 14.258 1 95.38 353 MET A C 1
ATOM 2797 O O . MET A 1 353 ? -2.152 4.48 15.109 1 95.38 353 MET A O 1
ATOM 2801 N N . SER A 1 354 ? -0.555 5.848 14.594 1 95.94 354 SER A N 1
ATOM 2802 C CA . SER A 1 354 ? -0.066 6.016 15.961 1 95.94 354 SER A CA 1
ATOM 2803 C C . SER A 1 354 ? -1.173 6.508 16.891 1 95.94 354 SER A C 1
ATOM 2805 O O . SER A 1 354 ? -1.11 6.305 18.094 1 95.94 354 SER A O 1
ATOM 2807 N N . GLN A 1 355 ? -2.244 7.172 16.312 1 94.69 355 GLN A N 1
ATOM 2808 C CA . GLN A 1 355 ? -3.287 7.723 17.172 1 94.69 355 GLN A CA 1
ATOM 2809 C C . GLN A 1 355 ? -4.668 7.219 16.766 1 94.69 355 GLN A C 1
ATOM 2811 O O . GLN A 1 355 ? -5.688 7.691 17.266 1 94.69 355 GLN A O 1
ATOM 2816 N N . ILE A 1 356 ? -4.762 6.301 15.891 1 94.19 356 ILE A N 1
ATOM 2817 C CA . ILE A 1 356 ? -6.062 5.879 15.375 1 94.19 356 ILE A CA 1
ATOM 2818 C C . ILE A 1 356 ? -6.672 4.828 16.297 1 94.19 356 ILE A C 1
ATOM 2820 O O . ILE A 1 356 ? -5.949 4.031 16.906 1 94.19 356 ILE A O 1
ATOM 2824 N N . PRO A 1 357 ? -7.988 4.777 16.344 1 93.69 357 PRO A N 1
ATOM 2825 C CA . PRO A 1 357 ? -8.656 3.791 17.203 1 93.69 357 PRO A CA 1
ATOM 2826 C C . PRO A 1 357 ? -8.211 2.359 16.906 1 93.69 357 PRO A C 1
ATOM 2828 O O . PRO A 1 357 ? -8.039 1.991 15.742 1 93.69 357 PRO A O 1
ATOM 2831 N N . HIS A 1 358 ? -8.008 1.597 17.953 1 95.81 358 HIS A N 1
ATOM 2832 C CA . HIS A 1 358 ? -7.711 0.17 17.906 1 95.81 358 HIS A CA 1
ATOM 2833 C C . HIS A 1 358 ? -6.246 -0.074 17.562 1 95.81 358 HIS A C 1
ATOM 2835 O O . HIS A 1 358 ? -5.766 -1.207 17.641 1 95.81 358 HIS A O 1
ATOM 2841 N N . TYR A 1 359 ? -5.469 1.005 17.219 1 97 359 TYR A N 1
ATOM 2842 C CA . TYR A 1 359 ? -4.078 0.795 16.828 1 97 359 TYR A CA 1
ATOM 2843 C C . TYR A 1 359 ? -3.141 1.631 17.688 1 97 359 TYR A C 1
ATOM 2845 O O . TYR A 1 359 ? -1.934 1.378 17.734 1 97 359 TYR A O 1
ATOM 2853 N N . ARG A 1 360 ? -3.584 2.627 18.328 1 95.56 360 ARG A 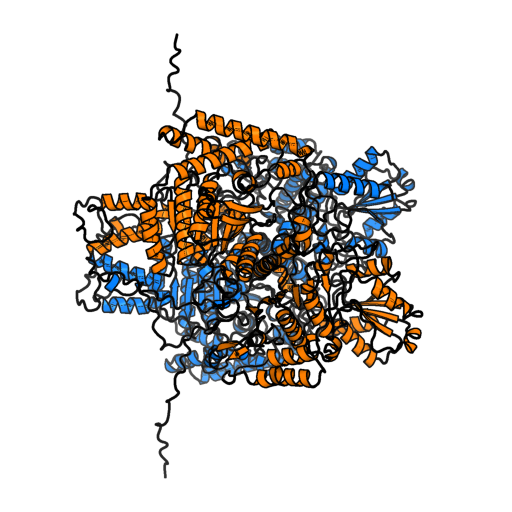N 1
ATOM 2854 C CA . ARG A 1 360 ? -2.752 3.51 19.141 1 95.56 360 ARG A CA 1
ATOM 2855 C C . ARG A 1 360 ? -2.176 2.768 20.344 1 95.56 360 ARG A C 1
ATOM 2857 O O . ARG A 1 360 ? -2.832 1.895 20.906 1 95.56 360 ARG A O 1
ATOM 2864 N N . VAL A 1 361 ? -0.935 3.115 20.719 1 97.19 361 VAL A N 1
ATOM 2865 C CA . VAL A 1 361 ? -0.25 2.42 21.797 1 97.19 361 VAL A CA 1
ATOM 2866 C C . VAL A 1 361 ? 0.164 3.42 22.875 1 97.19 361 VAL A C 1
ATOM 2868 O O . VAL A 1 361 ? 1.024 3.125 23.703 1 97.19 361 VAL A O 1
ATOM 2871 N N . GLY A 1 362 ? -0.413 4.617 22.844 1 95.81 362 GLY A N 1
ATOM 2872 C CA . GLY A 1 362 ? -0.134 5.617 23.875 1 95.81 362 GLY A CA 1
ATOM 2873 C C . GLY A 1 362 ? 1.165 6.363 23.641 1 95.81 362 GLY A C 1
ATOM 2874 O O . GLY A 1 362 ? 1.794 6.84 24.578 1 95.81 362 GLY A O 1
ATOM 2875 N N . GLY A 1 363 ? 1.621 6.434 22.422 1 97.69 363 GLY A N 1
ATOM 2876 C CA . GLY A 1 363 ? 2.857 7.117 22.078 1 97.69 363 GLY A CA 1
ATOM 2877 C C . GLY A 1 363 ? 4.082 6.23 22.188 1 97.69 363 GLY A C 1
ATOM 2878 O O . GLY A 1 363 ? 4.289 5.57 23.203 1 97.69 363 GLY A O 1
ATOM 2879 N N . SER A 1 364 ? 4.832 6.172 21.141 1 98.62 364 SER A N 1
ATOM 2880 C CA . SER A 1 364 ? 6.141 5.527 21.141 1 98.62 364 SER A CA 1
ATOM 2881 C C . SER A 1 364 ? 7.258 6.539 21.359 1 98.62 364 SER A C 1
ATOM 2883 O O . SER A 1 364 ? 7.102 7.723 21.047 1 98.62 364 SER A O 1
ATOM 2885 N N . ILE A 1 365 ? 8.312 6.105 21.984 1 98.88 365 ILE A N 1
ATOM 2886 C CA . ILE A 1 365 ? 9.547 6.883 22 1 98.88 365 ILE A CA 1
ATOM 2887 C C . ILE A 1 365 ? 10.484 6.379 20.906 1 98.88 365 ILE A C 1
ATOM 2889 O O . ILE A 1 365 ? 10.719 5.172 20.797 1 98.88 365 ILE A O 1
ATOM 2893 N N . HIS A 1 366 ? 10.891 7.297 20.109 1 98.88 366 HIS A N 1
ATOM 2894 C CA . HIS A 1 366 ? 11.758 6.961 18.984 1 98.88 366 HIS A CA 1
ATOM 2895 C C . HIS A 1 366 ? 13.164 7.492 19.188 1 98.88 366 HIS A C 1
ATOM 2897 O O . HIS A 1 366 ? 13.352 8.656 19.547 1 98.88 366 HIS A O 1
ATOM 2903 N N . LEU A 1 367 ? 14.172 6.645 18.984 1 98.88 367 LEU A N 1
ATOM 2904 C CA . LEU A 1 367 ? 15.562 7.074 18.875 1 98.88 367 LEU A CA 1
ATOM 2905 C C . LEU A 1 367 ? 16.078 6.859 17.453 1 98.88 367 LEU A C 1
ATOM 2907 O O . LEU A 1 367 ? 16.078 5.73 16.953 1 98.88 367 LEU A O 1
ATOM 2911 N N . ILE A 1 368 ? 16.406 7.934 16.797 1 98.56 368 ILE A N 1
ATOM 2912 C CA . ILE A 1 368 ? 17.078 7.832 15.508 1 98.56 368 ILE A CA 1
ATOM 2913 C C . ILE A 1 368 ? 18.594 7.941 15.703 1 98.56 368 ILE A C 1
ATOM 2915 O O . ILE A 1 368 ? 19.094 9 16.062 1 98.56 368 ILE A O 1
ATOM 2919 N N . VAL A 1 369 ? 19.266 6.805 15.547 1 98.19 369 VAL A N 1
ATOM 2920 C CA . VAL A 1 369 ? 20.719 6.836 15.531 1 98.19 369 VAL A CA 1
ATOM 2921 C C . VAL A 1 369 ? 21.219 7.332 14.172 1 98.19 369 VAL A C 1
ATOM 2923 O O . VAL A 1 369 ? 21.391 6.543 13.242 1 98.19 369 VAL A O 1
ATOM 2926 N N . ASN A 1 370 ? 21.453 8.625 14.117 1 97.31 370 ASN A N 1
ATOM 2927 C CA . ASN A 1 370 ? 21.797 9.297 12.867 1 97.31 370 ASN A CA 1
ATOM 2928 C C . ASN A 1 370 ? 23.312 9.391 12.688 1 97.31 370 ASN A C 1
ATOM 2930 O O . ASN A 1 370 ? 23.922 10.406 13.023 1 97.31 370 ASN A O 1
ATOM 2934 N N . ASN A 1 371 ? 23.844 8.352 12.086 1 95.56 371 ASN A N 1
ATOM 2935 C CA . ASN A 1 371 ? 25.281 8.383 11.852 1 95.56 371 ASN A CA 1
ATOM 2936 C C . ASN A 1 371 ? 25.625 9.062 10.531 1 95.56 371 ASN A C 1
ATOM 2938 O O . ASN A 1 371 ? 26.766 8.992 10.07 1 95.56 371 ASN A O 1
ATOM 2942 N N . GLN A 1 372 ? 24.562 9.602 9.836 1 94.12 372 GLN A N 1
ATOM 2943 C CA . GLN A 1 372 ? 24.672 10.586 8.766 1 94.12 372 GLN A CA 1
ATOM 2944 C C . GLN A 1 372 ? 25.047 9.914 7.441 1 94.12 372 GLN A C 1
ATOM 2946 O O . GLN A 1 372 ? 25.281 10.594 6.441 1 94.12 372 GLN A O 1
ATOM 2951 N N . VAL A 1 373 ? 25.156 8.57 7.371 1 94.06 373 VAL A N 1
ATOM 2952 C CA . VAL A 1 373 ? 25.453 7.879 6.125 1 94.06 373 VAL A CA 1
ATOM 2953 C C . VAL A 1 373 ? 24.656 6.574 6.055 1 94.06 373 VAL A C 1
ATOM 2955 O O . VAL A 1 373 ? 24.766 5.734 6.949 1 94.06 373 VAL A O 1
ATOM 2958 N N . ALA A 1 374 ? 23.828 6.422 5.102 1 93.81 374 ALA A N 1
ATOM 2959 C CA . ALA A 1 374 ? 23.078 5.188 4.848 1 93.81 374 ALA A CA 1
ATOM 2960 C C . ALA A 1 374 ? 23.797 4.324 3.809 1 93.81 374 ALA A C 1
ATOM 2962 O O . ALA A 1 374 ? 23.656 4.551 2.605 1 93.81 374 ALA A O 1
ATOM 2963 N N . PHE A 1 375 ? 24.422 3.309 4.164 1 92.88 375 PHE A N 1
ATOM 2964 C CA . PHE A 1 375 ? 25.375 2.562 3.332 1 92.88 375 PHE A CA 1
ATOM 2965 C C . PHE A 1 375 ? 26.469 3.479 2.803 1 92.88 375 PHE A C 1
ATOM 2967 O O . PHE A 1 375 ? 27.422 3.785 3.516 1 92.88 375 PHE A O 1
ATOM 2974 N N . THR A 1 376 ? 26.281 4.074 1.666 1 91.44 376 THR A N 1
ATOM 2975 C CA . THR A 1 376 ? 27.203 5.094 1.184 1 91.44 376 THR A CA 1
ATOM 2976 C C . THR A 1 376 ? 26.469 6.391 0.872 1 91.44 376 THR A C 1
ATOM 2978 O O . THR A 1 376 ? 27.062 7.348 0.375 1 91.44 376 THR A O 1
ATOM 2981 N N . ALA A 1 377 ? 25.172 6.398 1.133 1 89 377 ALA A N 1
ATOM 2982 C CA . ALA A 1 377 ? 24.359 7.57 0.807 1 89 377 ALA A CA 1
ATOM 2983 C C . ALA A 1 377 ? 24.406 8.594 1.937 1 89 377 ALA A C 1
ATOM 2985 O O . ALA A 1 377 ? 23.922 8.336 3.037 1 89 377 ALA A O 1
ATOM 2986 N N . GLU A 1 378 ? 24.922 9.703 1.634 1 90.38 378 GLU A N 1
ATOM 2987 C CA . GLU A 1 378 ? 24.875 10.812 2.584 1 90.38 378 GLU A CA 1
ATOM 2988 C C . GLU A 1 378 ? 23.5 11.445 2.635 1 90.38 378 GLU A C 1
ATOM 2990 O O . GLU A 1 378 ? 22.578 11 1.94 1 90.38 378 GLU A O 1
ATOM 2995 N N . SER A 1 379 ? 23.297 12.398 3.527 1 86.94 379 SER A N 1
ATOM 2996 C CA . SER A 1 379 ? 22 13 3.803 1 86.94 379 SER A CA 1
ATOM 2997 C C . SER A 1 379 ? 21.375 13.586 2.537 1 86.94 379 SER A C 1
ATOM 2999 O O . SER A 1 379 ? 20.172 13.477 2.322 1 86.94 379 SER A O 1
ATOM 3001 N N . ARG A 1 380 ? 22.094 14.117 1.705 1 87 380 ARG A N 1
ATOM 3002 C CA . ARG A 1 380 ? 21.562 14.789 0.522 1 87 380 ARG A CA 1
ATOM 3003 C C . ARG A 1 380 ? 20.984 13.781 -0.471 1 87 380 ARG A C 1
ATOM 3005 O O . ARG A 1 380 ? 20.125 14.125 -1.289 1 87 380 ARG A O 1
ATOM 3012 N N . ILE A 1 381 ? 21.531 12.617 -0.442 1 90.88 381 ILE A N 1
ATOM 3013 C CA . ILE A 1 381 ? 21.062 11.539 -1.299 1 90.88 381 ILE A CA 1
ATOM 3014 C C . ILE A 1 381 ? 19.938 10.773 -0.589 1 90.88 381 ILE A C 1
ATOM 3016 O O . ILE A 1 381 ? 19.016 10.266 -1.233 1 90.88 381 ILE A O 1
ATOM 3020 N N . GLY A 1 382 ? 20 10.812 0.662 1 91.44 382 GLY A N 1
ATOM 3021 C CA . GLY A 1 382 ? 19.156 9.922 1.435 1 91.44 382 GLY A CA 1
ATOM 3022 C C . GLY A 1 382 ? 17.797 10.516 1.749 1 91.44 382 GLY A C 1
ATOM 3023 O O . GLY A 1 382 ? 16.875 9.797 2.15 1 91.44 382 GLY A O 1
ATOM 3024 N N . ARG A 1 383 ? 17.578 11.812 1.556 1 92.69 383 ARG A N 1
ATOM 3025 C CA . ARG A 1 383 ? 16.297 12.43 1.896 1 92.69 383 ARG A CA 1
ATOM 3026 C C . ARG A 1 383 ? 16.172 13.812 1.271 1 92.69 383 ARG A C 1
ATOM 3028 O O . ARG A 1 383 ? 17.172 14.398 0.842 1 92.69 383 ARG A O 1
ATOM 3035 N N . SER A 1 384 ? 14.977 14.383 1.313 1 92.81 384 SER A N 1
ATOM 3036 C CA . SER A 1 384 ? 14.688 15.688 0.729 1 92.81 384 SER A CA 1
ATOM 3037 C C . SER A 1 384 ? 14.555 16.766 1.805 1 92.81 384 SER A C 1
ATOM 3039 O O . SER A 1 384 ? 14.133 17.891 1.522 1 92.81 384 SER A O 1
ATOM 3041 N N . THR A 1 385 ? 14.914 16.422 3.037 1 92.38 385 THR A N 1
ATOM 3042 C CA . THR A 1 385 ? 14.719 17.344 4.148 1 92.38 385 THR A CA 1
ATOM 3043 C C . THR A 1 385 ? 16.016 17.531 4.93 1 92.38 385 THR A C 1
ATOM 3045 O O . THR A 1 385 ? 16.984 16.781 4.738 1 92.38 385 THR A O 1
ATOM 3048 N N . SER A 1 386 ? 16.016 18.484 5.809 1 91.62 386 SER A N 1
ATOM 3049 C CA . SER A 1 386 ? 17.219 18.828 6.578 1 91.62 386 SER A CA 1
ATOM 3050 C C . SER A 1 386 ? 17.547 17.734 7.59 1 91.62 386 SER A C 1
ATOM 3052 O O . SER A 1 386 ? 18.719 17.375 7.758 1 91.62 386 SER A O 1
ATOM 3054 N N . HIS A 1 387 ? 16.547 17.266 8.211 1 95.12 387 HIS A N 1
ATOM 3055 C CA . HIS A 1 387 ? 16.781 16.25 9.234 1 95.12 387 HIS A CA 1
ATOM 3056 C C . HIS A 1 387 ? 16.062 14.953 8.906 1 95.12 387 HIS A C 1
ATOM 3058 O O . HIS A 1 387 ? 14.984 14.969 8.312 1 95.12 387 HIS A O 1
ATOM 3064 N N . ALA A 1 388 ? 16.688 13.875 9.25 1 96.44 388 ALA A N 1
ATOM 3065 C CA . ALA A 1 388 ? 16.109 12.555 9.031 1 96.44 388 ALA A CA 1
ATOM 3066 C C . ALA A 1 388 ? 14.781 12.406 9.773 1 96.44 388 ALA A C 1
ATOM 3068 O O . ALA A 1 388 ? 13.914 11.633 9.367 1 96.44 388 ALA A O 1
ATOM 3069 N N . SER A 1 389 ? 14.539 13.203 10.805 1 97.69 389 SER A N 1
ATOM 3070 C CA . SER A 1 389 ? 13.391 13.086 11.695 1 97.69 389 SER A CA 1
ATOM 3071 C C . SER A 1 389 ? 12.211 13.906 11.18 1 97.69 389 SER A C 1
ATOM 3073 O O . SER A 1 389 ? 11.141 13.922 11.797 1 97.69 389 SER A O 1
ATOM 3075 N N . ASP A 1 390 ? 12.305 14.578 10.086 1 96.94 390 ASP A N 1
ATOM 3076 C CA . ASP A 1 390 ? 11.328 15.562 9.656 1 96.94 390 ASP A CA 1
ATOM 3077 C C . ASP A 1 390 ? 9.961 14.922 9.43 1 96.94 390 ASP A C 1
ATOM 3079 O O . ASP A 1 390 ? 8.938 15.602 9.453 1 96.94 390 ASP A O 1
ATOM 3083 N N . MET A 1 391 ? 9.914 13.68 9.195 1 96.62 391 MET A N 1
ATOM 3084 C CA . MET A 1 391 ? 8.656 12.961 9.062 1 96.62 391 MET A CA 1
ATOM 3085 C C . MET A 1 391 ? 7.762 13.195 10.281 1 96.62 391 MET A C 1
ATOM 3087 O O . MET A 1 391 ? 6.535 13.18 10.164 1 96.62 391 MET A O 1
ATOM 3091 N N . ALA A 1 392 ? 8.375 13.383 11.469 1 97.56 392 ALA A N 1
ATOM 3092 C CA . ALA A 1 392 ? 7.656 13.586 12.727 1 97.56 392 ALA A CA 1
ATOM 3093 C C . ALA A 1 392 ? 6.723 14.789 12.633 1 97.56 392 ALA A C 1
ATOM 3095 O O . ALA A 1 392 ? 5.66 14.805 13.25 1 97.56 392 ALA A O 1
ATOM 3096 N N . LYS A 1 393 ? 7.102 15.812 11.828 1 96.81 393 LYS A N 1
ATOM 3097 C CA . LYS A 1 393 ? 6.273 17 11.664 1 96.81 393 LYS A CA 1
ATOM 3098 C C . LYS A 1 393 ? 4.961 16.656 10.961 1 96.81 393 LYS A C 1
ATOM 3100 O O . LYS A 1 393 ? 3.936 17.297 11.211 1 96.81 393 LYS A O 1
ATOM 3105 N N . GLY A 1 394 ? 5.016 15.641 10.156 1 96.25 394 GLY A N 1
ATOM 3106 C CA . GLY A 1 394 ? 3.824 15.227 9.43 1 96.25 394 GLY A CA 1
ATOM 3107 C C . GLY A 1 394 ? 2.771 14.594 10.312 1 96.25 394 GLY A C 1
ATOM 3108 O O . GLY A 1 394 ? 1.602 14.5 9.938 1 96.25 394 GLY A O 1
ATOM 3109 N N . ILE A 1 395 ? 3.158 14.148 11.484 1 96.56 395 ILE A N 1
ATOM 3110 C CA . ILE A 1 395 ? 2.18 13.555 12.383 1 96.56 395 ILE A CA 1
ATOM 3111 C C . ILE A 1 395 ? 2.049 14.406 13.641 1 96.56 395 ILE A C 1
ATOM 3113 O O . ILE A 1 395 ? 1.559 13.938 14.672 1 96.56 395 ILE A O 1
ATOM 3117 N N . ASP A 1 396 ? 2.59 15.609 13.617 1 96.38 396 ASP A N 1
ATOM 3118 C CA . ASP A 1 396 ? 2.418 16.578 14.695 1 96.38 396 ASP A CA 1
ATOM 3119 C C . ASP A 1 396 ? 3.07 16.094 15.984 1 96.38 396 ASP A C 1
ATOM 3121 O O . ASP A 1 396 ? 2.426 16.062 17.031 1 96.38 396 ASP A O 1
ATOM 3125 N N . CYS A 1 397 ? 4.344 15.742 15.875 1 98.12 397 CYS A N 1
ATOM 3126 C CA . CYS A 1 397 ? 5.102 15.273 17.031 1 98.12 397 CYS A CA 1
ATOM 3127 C C . CYS A 1 397 ? 6.395 16.062 17.188 1 98.12 397 CYS A C 1
ATOM 3129 O O . CYS A 1 397 ? 6.941 16.578 16.219 1 98.12 397 CYS A O 1
ATOM 3131 N N . PRO A 1 398 ? 6.879 16.203 18.422 1 98.56 398 PRO A N 1
ATOM 3132 C CA . PRO A 1 398 ? 8.102 16.969 18.656 1 98.56 398 PRO A CA 1
ATOM 3133 C C . PRO A 1 398 ? 9.367 16.172 18.344 1 98.56 398 PRO A C 1
ATOM 3135 O O . PRO A 1 398 ? 9.328 14.945 18.297 1 98.56 398 PRO A O 1
ATOM 3138 N N . ILE A 1 399 ? 10.422 16.891 18.109 1 98.75 399 ILE A N 1
ATOM 3139 C CA . ILE A 1 399 ? 11.727 16.312 17.797 1 98.75 399 ILE A CA 1
ATOM 3140 C C . ILE A 1 399 ? 12.797 16.938 18.688 1 98.75 399 ILE A C 1
ATOM 3142 O O . ILE A 1 399 ? 12.945 18.156 18.734 1 98.75 399 ILE A O 1
ATOM 3146 N N . ILE A 1 400 ? 13.492 16.125 19.406 1 98.75 400 ILE A N 1
ATOM 3147 C CA . ILE A 1 400 ? 14.656 16.547 20.172 1 98.75 400 ILE A CA 1
ATOM 3148 C C . ILE A 1 400 ? 15.938 16.156 19.438 1 98.75 400 ILE A C 1
ATOM 3150 O O . ILE A 1 400 ? 16.172 14.984 19.172 1 98.75 400 ILE A O 1
ATOM 3154 N N . HIS A 1 401 ? 16.672 17.141 19.047 1 98.31 401 HIS A N 1
ATOM 3155 C CA . HIS A 1 401 ? 17.984 16.906 18.438 1 98.31 401 HIS A CA 1
ATOM 3156 C C . HIS A 1 401 ? 19.094 16.922 19.484 1 98.31 401 HIS A C 1
ATOM 3158 O O . HIS A 1 401 ? 19.094 17.766 20.375 1 98.31 401 HIS A O 1
ATOM 3164 N N . VAL A 1 402 ? 20 15.977 19.406 1 98.5 402 VAL A N 1
ATOM 3165 C CA . VAL A 1 402 ? 21.047 15.961 20.406 1 98.5 402 VAL A CA 1
ATOM 3166 C C . VAL A 1 402 ? 22.359 15.508 19.781 1 98.5 402 VAL A C 1
ATOM 3168 O O . VAL A 1 402 ? 22.359 14.68 18.875 1 98.5 402 VAL A O 1
ATOM 3171 N N . ASN A 1 403 ? 23.422 16.109 20.219 1 98 403 ASN A N 1
ATOM 3172 C CA . ASN A 1 403 ? 24.766 15.766 19.781 1 98 403 ASN A CA 1
ATOM 3173 C C . ASN A 1 403 ? 25.25 14.453 20.391 1 98 403 ASN A C 1
ATOM 3175 O O . ASN A 1 403 ? 25.375 14.344 21.609 1 98 403 ASN A O 1
ATOM 3179 N N . GLY A 1 404 ? 25.578 13.508 19.547 1 97.88 404 GLY A N 1
ATOM 3180 C CA . GLY A 1 404 ? 25.984 12.18 20 1 97.88 404 GLY A CA 1
ATOM 3181 C C . GLY A 1 404 ? 27.312 12.18 20.734 1 97.88 404 GLY A C 1
ATOM 3182 O O . GLY A 1 404 ? 27.656 11.195 21.391 1 97.88 404 GLY A O 1
ATOM 3183 N N . ASP A 1 405 ? 28.062 13.305 20.703 1 97.06 405 ASP A N 1
ATOM 3184 C CA . ASP A 1 405 ? 29.328 13.438 21.422 1 97.06 405 ASP A CA 1
ATOM 3185 C C . ASP A 1 405 ? 29.078 13.867 22.875 1 97.06 405 ASP A C 1
ATOM 3187 O O . ASP A 1 405 ? 30.016 13.938 23.672 1 97.06 405 ASP A O 1
ATOM 3191 N N . SER A 1 406 ? 27.859 14.156 23.188 1 97.06 406 SER A N 1
ATOM 3192 C CA . SER A 1 406 ? 27.516 14.625 24.516 1 97.06 406 SER A CA 1
ATOM 3193 C C . SER A 1 406 ? 26.578 13.648 25.219 1 97.06 406 SER A C 1
ATOM 3195 O O . SER A 1 406 ? 25.375 13.898 25.312 1 97.06 406 SER A O 1
ATOM 3197 N N . PRO A 1 407 ? 27.125 12.617 25.875 1 97.88 407 PRO A N 1
ATOM 3198 C CA . PRO A 1 407 ? 26.297 11.602 26.516 1 97.88 407 PRO A CA 1
ATOM 3199 C C . PRO A 1 407 ? 25.328 12.188 27.547 1 97.88 407 PRO A C 1
ATOM 3201 O O . PRO A 1 407 ? 24.203 11.703 27.703 1 97.88 407 PRO A O 1
ATOM 3204 N N . GLU A 1 408 ? 25.766 13.234 28.281 1 97.31 408 GLU A N 1
ATOM 3205 C CA . GLU A 1 408 ? 24.922 13.859 29.297 1 97.31 408 GLU A CA 1
ATOM 3206 C C . GLU A 1 408 ? 23.672 14.477 28.688 1 97.31 408 GLU A C 1
ATOM 3208 O O . GLU A 1 408 ? 22.578 14.336 29.219 1 97.31 408 GLU A O 1
ATOM 3213 N N . ASP A 1 409 ? 23.844 15.172 27.547 1 97.5 409 ASP A N 1
ATOM 3214 C CA . ASP A 1 409 ? 22.703 15.758 26.859 1 97.5 409 ASP A CA 1
ATOM 3215 C C . ASP A 1 409 ? 21.797 14.68 26.281 1 97.5 409 ASP A C 1
ATOM 3217 O O . ASP A 1 409 ? 20.578 14.875 26.172 1 97.5 409 ASP A O 1
ATOM 3221 N N . VAL A 1 410 ? 22.359 13.523 25.875 1 98.38 410 VAL A N 1
ATOM 3222 C CA . VAL A 1 410 ? 21.547 12.406 25.406 1 98.38 410 VAL A CA 1
ATOM 3223 C C . VAL A 1 410 ? 20.641 11.898 26.531 1 98.38 410 VAL A C 1
ATOM 3225 O O . VAL A 1 410 ? 19.484 11.578 26.297 1 98.38 410 VAL A O 1
ATOM 3228 N N . ILE A 1 411 ? 21.188 11.828 27.766 1 98.19 411 ILE A N 1
ATOM 3229 C CA . ILE A 1 411 ? 20.391 11.445 28.938 1 98.19 411 ILE A CA 1
ATOM 3230 C C . ILE A 1 411 ? 19.25 12.438 29.125 1 98.19 411 ILE A C 1
ATOM 3232 O O . ILE A 1 411 ? 18.109 12.047 29.344 1 98.19 411 ILE A O 1
ATOM 3236 N N . LYS A 1 412 ? 19.594 13.727 29.047 1 98.12 412 LYS A N 1
ATOM 3237 C CA . LYS A 1 412 ? 18.578 14.766 29.219 1 98.12 412 LYS A CA 1
ATOM 3238 C C . LYS A 1 412 ? 17.484 14.656 28.156 1 98.12 412 LYS A C 1
ATOM 3240 O O . LYS A 1 412 ? 16.312 14.844 28.469 1 98.12 412 LYS A O 1
ATOM 3245 N N . ALA A 1 413 ? 17.891 14.406 26.906 1 98.5 413 ALA A N 1
ATOM 3246 C CA . ALA A 1 413 ? 16.906 14.211 25.828 1 98.5 413 ALA A CA 1
ATOM 3247 C C . ALA A 1 413 ? 15.969 13.055 26.156 1 98.5 413 ALA A C 1
ATOM 3249 O O . ALA A 1 413 ? 14.758 13.156 25.922 1 98.5 413 ALA A O 1
ATOM 3250 N N . ALA A 1 414 ? 16.5 11.969 26.688 1 98.56 414 ALA A N 1
ATOM 3251 C CA . ALA A 1 414 ? 15.688 10.812 27.062 1 98.56 414 ALA A CA 1
ATOM 3252 C C . ALA A 1 414 ? 14.703 11.172 28.172 1 98.56 414 ALA A C 1
ATOM 3254 O O . ALA A 1 414 ? 13.547 10.75 28.141 1 98.56 414 ALA A O 1
ATOM 3255 N N . LYS A 1 415 ? 15.195 11.914 29.172 1 98 415 LYS A N 1
ATOM 3256 C CA . LYS A 1 415 ? 14.328 12.352 30.266 1 98 415 LYS A CA 1
ATOM 3257 C C . LYS A 1 415 ? 13.141 13.156 29.75 1 98 415 LYS A C 1
ATOM 3259 O O . LYS A 1 415 ? 12 12.93 30.156 1 98 415 LYS A O 1
ATOM 3264 N N . LEU A 1 416 ? 13.461 14.078 28.828 1 98.25 416 LEU A N 1
ATOM 3265 C CA . LEU A 1 416 ? 12.414 14.922 28.25 1 98.25 416 LEU A CA 1
ATOM 3266 C C . LEU A 1 416 ? 11.438 14.086 27.438 1 98.25 416 LEU A C 1
ATOM 3268 O O . LEU A 1 416 ? 10.227 14.312 27.484 1 98.25 416 LEU A O 1
ATOM 3272 N N . ALA A 1 417 ? 11.93 13.18 26.625 1 98.75 417 ALA A N 1
ATOM 3273 C CA . ALA A 1 417 ? 11.086 12.312 25.812 1 98.75 417 ALA A CA 1
ATOM 3274 C C . ALA A 1 417 ? 10.109 11.523 26.688 1 98.75 417 ALA A C 1
ATOM 3276 O O . ALA A 1 417 ? 8.922 11.422 26.359 1 98.75 417 ALA A O 1
ATOM 3277 N N . MET A 1 418 ? 10.625 10.961 27.766 1 98.44 418 MET A N 1
ATOM 3278 C CA . MET A 1 418 ? 9.789 10.195 28.688 1 98.44 418 MET A CA 1
ATOM 3279 C C . MET A 1 418 ? 8.711 11.086 29.297 1 98.44 418 MET A C 1
ATOM 3281 O O . MET A 1 418 ? 7.543 10.695 29.375 1 98.44 418 MET A O 1
ATOM 3285 N N . LEU A 1 419 ? 9.078 12.328 29.734 1 97.81 419 LEU A N 1
ATOM 3286 C CA . LEU A 1 419 ? 8.125 13.266 30.328 1 97.81 419 LEU A CA 1
ATOM 3287 C C . LEU A 1 419 ? 6.992 13.57 29.344 1 97.81 419 LEU A C 1
ATOM 3289 O O . LEU A 1 419 ? 5.82 13.562 29.734 1 97.81 419 LEU A O 1
ATOM 3293 N N . TYR A 1 420 ? 7.371 13.828 28.141 1 98.06 420 TYR A N 1
ATOM 3294 C CA . TYR A 1 420 ? 6.375 14.172 27.125 1 98.06 420 TYR A CA 1
ATOM 3295 C C . TYR A 1 420 ? 5.438 13.008 26.859 1 98.06 420 TYR A C 1
ATOM 3297 O O . TYR A 1 420 ? 4.215 13.172 26.828 1 98.06 420 TYR A O 1
ATOM 3305 N N . ARG A 1 421 ? 6.043 11.867 26.547 1 98.25 421 ARG A N 1
ATOM 3306 C CA . ARG A 1 421 ? 5.258 10.68 26.25 1 98.25 421 ARG A CA 1
ATOM 3307 C C . ARG A 1 421 ? 4.277 10.367 27.375 1 98.25 421 ARG A C 1
ATOM 3309 O O . ARG A 1 421 ? 3.121 10.016 27.125 1 98.25 421 ARG A O 1
ATOM 3316 N N . MET A 1 422 ? 4.672 10.453 28.609 1 97.38 422 MET A N 1
ATOM 3317 C CA . MET A 1 422 ? 3.822 10.125 29.75 1 97.38 422 MET A CA 1
ATOM 3318 C C . MET A 1 422 ? 2.678 11.125 29.891 1 97.38 422 MET A C 1
ATOM 3320 O O . MET A 1 422 ? 1.562 10.758 30.25 1 97.38 422 MET A O 1
ATOM 3324 N N . LYS A 1 423 ? 2.961 12.352 29.531 1 96.31 423 LYS A N 1
ATOM 3325 C CA . LYS A 1 423 ? 1.951 13.391 29.703 1 96.31 423 LYS A CA 1
ATOM 3326 C C . LYS A 1 423 ? 0.936 13.367 28.562 1 96.31 423 LYS A C 1
ATOM 3328 O O . LYS A 1 423 ? -0.273 13.422 28.812 1 96.31 423 LYS A O 1
ATOM 3333 N N . PHE A 1 424 ? 1.373 13.242 27.344 1 96.25 424 PHE A N 1
ATOM 3334 C CA . PHE A 1 424 ? 0.497 13.5 26.203 1 96.25 424 PHE A CA 1
ATOM 3335 C C . PHE A 1 424 ? 0.166 12.211 25.469 1 96.25 424 PHE A C 1
ATOM 3337 O O . PHE A 1 424 ? -0.738 12.18 24.625 1 96.25 424 PHE A O 1
ATOM 3344 N N . ARG A 1 425 ? 0.859 11.125 25.781 1 95.81 425 ARG A N 1
ATOM 3345 C CA . ARG A 1 425 ? 0.625 9.82 25.188 1 95.81 425 ARG A CA 1
ATOM 3346 C C . ARG A 1 425 ? 0.673 9.891 23.656 1 95.81 425 ARG A C 1
ATOM 3348 O O . ARG A 1 425 ? -0.176 9.32 22.984 1 95.81 425 ARG A O 1
ATOM 3355 N N . LYS A 1 426 ? 1.645 10.656 23.141 1 97 426 LYS A N 1
ATOM 3356 C CA . LYS A 1 426 ? 1.956 10.836 21.719 1 97 426 LYS A CA 1
ATOM 3357 C C . LYS A 1 426 ? 3.416 10.492 21.438 1 97 426 LYS A C 1
ATOM 3359 O O . LYS A 1 426 ? 4.246 10.477 22.344 1 97 426 LYS A O 1
ATOM 3364 N N . ASP A 1 427 ? 3.662 10.188 20.219 1 98.5 427 ASP A N 1
ATOM 3365 C CA . ASP A 1 427 ? 5.027 9.852 19.828 1 98.5 427 ASP A CA 1
ATOM 3366 C C . ASP A 1 427 ? 5.969 11.031 20.047 1 98.5 427 ASP A C 1
ATOM 3368 O O . ASP A 1 427 ? 5.559 12.188 19.938 1 98.5 427 ASP A O 1
ATOM 3372 N N . VAL A 1 428 ? 7.195 10.766 20.359 1 98.81 428 VAL A N 1
ATOM 3373 C CA . VAL A 1 428 ? 8.258 11.75 20.516 1 98.81 428 VAL A CA 1
ATOM 3374 C C . VAL A 1 428 ? 9.562 11.203 19.938 1 98.81 428 VAL A C 1
ATOM 3376 O O . VAL A 1 428 ? 9.836 10 20.031 1 98.81 428 VAL A O 1
ATOM 3379 N N . PHE A 1 429 ? 10.336 12.07 19.297 1 98.81 429 PHE A N 1
ATOM 3380 C CA . PHE A 1 429 ? 11.508 11.617 18.562 1 98.81 429 PHE A CA 1
ATOM 3381 C C . PHE A 1 429 ? 12.781 12.25 19.109 1 98.81 429 PHE A C 1
ATOM 3383 O O . PHE A 1 429 ? 12.828 13.461 19.344 1 98.81 429 PHE A O 1
ATOM 3390 N N . VAL A 1 430 ? 13.758 11.414 19.359 1 98.88 430 VAL A N 1
ATOM 3391 C CA . VAL A 1 430 ? 15.117 11.859 19.656 1 98.88 430 VAL A CA 1
ATOM 3392 C C . VAL A 1 430 ? 16.031 11.578 18.469 1 98.88 430 VAL A C 1
ATOM 3394 O O . VAL A 1 430 ? 16.25 10.414 18.109 1 98.88 430 VAL A O 1
ATOM 3397 N N . ASN A 1 431 ? 16.422 12.609 17.828 1 98.62 431 ASN A N 1
ATOM 3398 C CA . ASN A 1 431 ? 17.391 12.508 16.734 1 98.62 431 ASN A CA 1
ATOM 3399 C C . ASN A 1 431 ? 18.812 12.719 17.234 1 98.62 431 ASN A C 1
ATOM 3401 O O . ASN A 1 431 ? 19.25 13.859 17.391 1 98.62 431 ASN A O 1
ATOM 3405 N N . MET A 1 432 ? 19.516 11.625 17.438 1 98.69 432 MET A N 1
ATOM 3406 C CA . MET A 1 432 ? 20.906 11.703 17.922 1 98.69 432 MET A CA 1
ATOM 3407 C C . MET A 1 432 ? 21.875 11.703 16.75 1 98.69 432 MET A C 1
ATOM 3409 O O . MET A 1 432 ? 22.125 10.664 16.141 1 98.69 432 MET A O 1
ATOM 3413 N N . LEU A 1 433 ? 22.422 12.883 16.469 1 97.69 433 LEU A N 1
ATOM 3414 C CA . LEU A 1 433 ? 23.406 12.977 15.406 1 97.69 433 LEU A CA 1
ATOM 3415 C C . LEU A 1 433 ? 24.766 12.469 15.891 1 97.69 433 LEU A C 1
ATOM 3417 O O . LEU A 1 433 ? 25.281 12.93 16.906 1 97.69 433 LEU A O 1
ATOM 3421 N N . SER A 1 434 ? 25.234 11.516 15.211 1 97.06 434 SER A N 1
ATOM 3422 C CA . SER A 1 434 ? 26.5 10.875 15.531 1 97.06 434 SER A CA 1
ATOM 3423 C C . SER A 1 434 ? 27.344 10.648 14.273 1 97.06 434 SER A C 1
ATOM 3425 O O . SER A 1 434 ? 27.281 11.453 13.336 1 97.06 434 SER A O 1
ATOM 3427 N N . PHE A 1 435 ? 28.266 9.758 14.289 1 96.12 435 PHE A N 1
ATOM 3428 C CA . PHE A 1 435 ? 29.062 9.352 13.133 1 96.12 435 PHE A CA 1
ATOM 3429 C C . PHE A 1 435 ? 29.297 7.848 13.141 1 96.12 435 PHE A C 1
ATOM 3431 O O . PHE A 1 435 ? 28.969 7.168 14.117 1 96.12 435 PHE A O 1
ATOM 3438 N N . ARG A 1 436 ? 29.672 7.293 12.078 1 95.06 436 ARG A N 1
ATOM 3439 C CA . ARG A 1 436 ? 30.016 5.883 11.93 1 95.06 436 ARG A CA 1
ATOM 3440 C C . ARG A 1 436 ? 31.516 5.703 11.734 1 95.06 436 ARG A C 1
ATOM 3442 O O . ARG A 1 436 ? 32.094 6.203 10.758 1 95.06 436 ARG A O 1
ATOM 3449 N N . ARG A 1 437 ? 32.156 5.008 12.609 1 95.25 437 ARG A N 1
ATOM 3450 C CA . ARG A 1 437 ? 33.625 4.895 12.617 1 95.25 437 ARG A CA 1
ATOM 3451 C C . ARG A 1 437 ? 34.125 4.188 11.359 1 95.25 437 ARG A C 1
ATOM 3453 O O . ARG A 1 437 ? 35.156 4.551 10.812 1 95.25 437 ARG A O 1
ATOM 3460 N N . TRP A 1 438 ? 33.406 3.17 10.969 1 93.88 438 TRP A N 1
ATOM 3461 C CA . TRP A 1 438 ? 33.812 2.352 9.828 1 93.88 438 TRP A CA 1
ATOM 3462 C C . TRP A 1 438 ? 32.844 2.52 8.664 1 93.88 438 TRP A C 1
ATOM 3464 O O . TRP A 1 438 ? 31.969 3.379 8.695 1 93.88 438 TRP A O 1
ATOM 3474 N N . GLY A 1 439 ? 33.094 1.778 7.602 1 92.75 439 GLY A N 1
ATOM 3475 C CA . GLY A 1 439 ? 32.125 1.785 6.5 1 92.75 439 GLY A CA 1
ATOM 3476 C C . GLY A 1 439 ? 30.797 1.159 6.863 1 92.75 439 GLY A C 1
ATOM 3477 O O . GLY A 1 439 ? 30.375 1.228 8.016 1 92.75 439 GLY A O 1
ATOM 3478 N N . HIS A 1 440 ? 30.062 0.71 5.859 1 90.69 440 HIS A N 1
ATOM 3479 C CA . HIS A 1 440 ? 28.797 0.054 6.172 1 90.69 440 HIS A CA 1
ATOM 3480 C C . HIS A 1 440 ? 28.984 -1.016 7.242 1 90.69 440 HIS A C 1
ATOM 3482 O O . HIS A 1 440 ? 28.125 -1.176 8.117 1 90.69 440 HIS A O 1
ATOM 3488 N N . ASN A 1 441 ? 29.984 -1.766 7.102 1 89.81 441 ASN A N 1
ATOM 3489 C CA . ASN A 1 441 ? 30.547 -2.633 8.141 1 89.81 441 ASN A CA 1
ATOM 3490 C C . ASN A 1 441 ? 32.031 -2.408 8.312 1 89.81 441 ASN A C 1
ATOM 3492 O O . ASN A 1 441 ? 32.625 -1.543 7.656 1 89.81 441 ASN A O 1
ATOM 3496 N N . GLU A 1 442 ? 32.75 -3.086 9.148 1 89.31 442 GLU A N 1
ATOM 3497 C CA . GLU A 1 442 ? 34.125 -2.854 9.555 1 89.31 442 GLU A CA 1
ATOM 3498 C C . GLU A 1 442 ? 35.094 -3.244 8.445 1 89.31 442 GLU A C 1
ATOM 3500 O O . GLU A 1 442 ? 36.25 -2.852 8.477 1 89.31 442 GLU A O 1
ATOM 3505 N N . LEU A 1 443 ? 34.531 -3.965 7.438 1 87.38 443 LEU A N 1
ATOM 3506 C CA . LEU A 1 443 ? 35.375 -4.41 6.34 1 87.38 443 LEU A CA 1
ATOM 3507 C C . LEU A 1 443 ? 35.25 -3.492 5.129 1 87.38 443 LEU A C 1
ATOM 3509 O O . LEU A 1 443 ? 36.031 -3.57 4.188 1 87.38 443 LEU A O 1
ATOM 3513 N N . ASP A 1 444 ? 34.281 -2.629 5.207 1 89.69 444 ASP A N 1
ATOM 3514 C CA . ASP A 1 444 ? 34 -1.726 4.098 1 89.69 444 ASP A CA 1
ATOM 3515 C C . ASP A 1 444 ? 34.844 -0.457 4.188 1 89.69 444 ASP A C 1
ATOM 3517 O O . ASP A 1 444 ? 34.906 0.173 5.246 1 89.69 444 ASP A O 1
ATOM 3521 N N . ASN A 1 445 ? 35.469 -0.094 3.041 1 90.56 445 ASN A N 1
ATOM 3522 C CA . ASN A 1 445 ? 36.281 1.107 3.021 1 90.56 445 ASN A CA 1
ATOM 3523 C C . ASN A 1 445 ? 35.469 2.338 2.619 1 90.56 445 ASN A C 1
ATOM 3525 O O . ASN A 1 445 ? 35.344 2.631 1.43 1 90.56 445 ASN A O 1
ATOM 3529 N N . ALA A 1 446 ? 35.156 3.111 3.568 1 91.31 446 ALA A N 1
ATOM 3530 C CA . ALA A 1 446 ? 34.25 4.23 3.365 1 91.31 446 ALA A CA 1
ATOM 3531 C C . ALA A 1 446 ? 34.938 5.406 2.697 1 91.31 446 ALA A C 1
ATOM 3533 O O . ALA A 1 446 ? 34.312 6.285 2.119 1 91.31 446 ALA A O 1
ATOM 3534 N N . SER A 1 447 ? 36.281 5.453 2.771 1 93.69 447 SER A N 1
ATOM 3535 C CA . SER A 1 447 ? 37.031 6.574 2.205 1 93.69 447 SER A CA 1
ATOM 3536 C C . SER A 1 447 ? 36.938 6.602 0.685 1 93.69 447 SER A C 1
ATOM 3538 O O . SER A 1 447 ? 37.188 7.621 0.054 1 93.69 447 SER A O 1
ATOM 3540 N N . ILE A 1 448 ? 36.469 5.52 0.147 1 94.31 448 ILE A N 1
ATOM 3541 C CA . ILE A 1 448 ? 36.344 5.43 -1.304 1 94.31 448 ILE A CA 1
ATOM 3542 C C . ILE A 1 448 ? 35.219 6.359 -1.777 1 94.31 448 ILE A C 1
ATOM 3544 O O . ILE A 1 448 ? 35.344 7.004 -2.822 1 94.31 448 ILE A O 1
ATOM 3548 N N . THR A 1 449 ? 34.188 6.438 -0.959 1 93.19 449 THR A N 1
ATOM 3549 C CA . THR A 1 449 ? 33.031 7.211 -1.386 1 93.19 449 THR A CA 1
ATOM 3550 C C . THR A 1 449 ? 32.906 8.492 -0.574 1 93.19 449 THR A C 1
ATOM 3552 O O . THR A 1 449 ? 32.344 9.477 -1.041 1 93.19 449 THR A O 1
ATOM 3555 N N . GLN A 1 450 ? 33.438 8.469 0.688 1 93.94 450 GLN A N 1
ATOM 3556 C CA . GLN A 1 450 ? 33.312 9.648 1.547 1 93.94 450 GLN A CA 1
ATOM 3557 C C . GLN A 1 450 ? 34.688 10.023 2.135 1 93.94 450 GLN A C 1
ATOM 3559 O O . GLN A 1 450 ? 34.812 10.109 3.355 1 93.94 450 GLN A O 1
ATOM 3564 N N . PRO A 1 451 ? 35.625 10.445 1.286 1 94.69 451 PRO A N 1
ATOM 3565 C CA . PRO A 1 451 ? 36.969 10.68 1.794 1 94.69 451 PRO A CA 1
ATOM 3566 C C . PRO A 1 451 ? 37.062 11.852 2.77 1 94.69 451 PRO A C 1
ATOM 3568 O O . PRO A 1 451 ? 37.719 11.758 3.797 1 94.69 451 PRO A O 1
ATOM 3571 N N . VAL A 1 452 ? 36.375 12.938 2.529 1 92.69 452 VAL A N 1
ATOM 3572 C CA . VAL A 1 452 ? 36.469 14.125 3.371 1 92.69 452 VAL A CA 1
ATOM 3573 C C . VAL A 1 452 ? 35.844 13.844 4.734 1 92.69 452 VAL A C 1
ATOM 3575 O O . VAL A 1 452 ? 36.406 14.172 5.773 1 92.69 452 VAL A O 1
ATOM 3578 N N . MET A 1 453 ? 34.719 13.266 4.781 1 92.94 453 MET A N 1
ATOM 3579 C CA . MET A 1 453 ? 34.031 12.883 6.027 1 92.94 453 MET A CA 1
ATOM 3580 C C . MET A 1 453 ? 34.906 11.953 6.852 1 92.94 453 MET A C 1
ATOM 3582 O O . MET A 1 453 ? 35.062 12.141 8.062 1 92.94 453 MET A O 1
ATOM 3586 N N . TYR A 1 454 ? 35.531 10.992 6.238 1 94.44 454 TYR A N 1
ATOM 3587 C CA . TYR A 1 454 ? 36.25 9.961 6.977 1 94.44 454 TYR A CA 1
ATOM 3588 C C . TYR A 1 454 ? 37.656 10.438 7.359 1 94.44 454 TYR A C 1
ATOM 3590 O O . TYR A 1 454 ? 38.25 9.891 8.273 1 94.44 454 TYR A O 1
ATOM 3598 N N . ASP A 1 455 ? 38.125 11.43 6.605 1 93.81 455 ASP A N 1
ATOM 3599 C CA . ASP A 1 455 ? 39.312 12.094 7.102 1 93.81 455 ASP A CA 1
ATOM 3600 C C . ASP A 1 455 ? 39.094 12.727 8.469 1 93.81 455 ASP A C 1
ATOM 3602 O O . ASP A 1 455 ? 39.906 12.609 9.367 1 93.81 455 ASP A O 1
ATOM 3606 N N . GLU A 1 456 ? 37.906 13.328 8.609 1 92.94 456 GLU A N 1
ATOM 3607 C CA . GLU A 1 456 ? 37.531 13.914 9.891 1 92.94 456 GLU A CA 1
ATOM 3608 C C . GLU A 1 456 ? 37.312 12.836 10.953 1 92.94 456 GLU A C 1
ATOM 3610 O O . GLU A 1 456 ? 37.719 12.992 12.102 1 92.94 456 GLU A O 1
ATOM 3615 N N . ILE A 1 457 ? 36.688 11.781 10.648 1 95.25 457 ILE A N 1
ATOM 3616 C CA . ILE A 1 457 ? 36.312 10.711 11.578 1 95.25 457 ILE A CA 1
ATOM 3617 C C . ILE A 1 457 ? 37.594 10 12.055 1 95.25 457 ILE A C 1
ATOM 3619 O O . ILE A 1 457 ? 37.719 9.688 13.242 1 95.25 457 ILE A O 1
ATOM 3623 N N . GLU A 1 458 ? 38.531 9.789 11.156 1 93.88 458 GLU A N 1
ATOM 3624 C CA . GLU A 1 458 ? 39.75 9.055 11.492 1 93.88 458 GLU A CA 1
ATOM 3625 C C . GLU A 1 458 ? 40.656 9.867 12.422 1 93.88 458 GLU A C 1
ATOM 3627 O O . GLU A 1 458 ? 41.438 9.305 13.195 1 93.88 458 GLU A O 1
ATOM 3632 N N . ASN A 1 459 ? 40.5 11.133 12.445 1 93.12 459 ASN A N 1
ATOM 3633 C CA . ASN A 1 459 ? 41.375 12 13.219 1 93.12 459 ASN A CA 1
ATOM 3634 C C . ASN A 1 459 ? 40.75 12.398 14.547 1 93.12 459 ASN A C 1
ATOM 3636 O O . ASN A 1 459 ? 41.25 13.289 15.234 1 93.12 459 ASN A O 1
ATOM 3640 N N . ARG A 1 460 ? 39.75 11.797 14.914 1 93.56 460 ARG A N 1
ATOM 3641 C CA . ARG A 1 460 ? 39.125 12.141 16.188 1 93.56 460 ARG A CA 1
ATOM 3642 C C . ARG A 1 460 ? 39.25 10.984 17.172 1 93.56 460 ARG A C 1
ATOM 3644 O O . ARG A 1 460 ? 39.406 9.828 16.781 1 93.56 460 ARG A O 1
ATOM 3651 N N . ASP A 1 461 ? 39.156 11.273 18.516 1 93.69 461 ASP A N 1
ATOM 3652 C CA . ASP A 1 461 ? 39.094 10.258 19.562 1 93.69 461 ASP A CA 1
ATOM 3653 C C . ASP A 1 461 ? 37.719 9.633 19.656 1 93.69 461 ASP A C 1
ATOM 3655 O O . ASP A 1 461 ? 36.719 10.195 19.141 1 93.69 461 ASP A O 1
ATOM 3659 N N . SER A 1 462 ? 37.719 8.461 20.203 1 96.06 462 SER A N 1
ATOM 3660 C CA . SER A 1 462 ? 36.406 7.84 20.422 1 96.06 462 SER A CA 1
ATOM 3661 C C . SER A 1 462 ? 35.625 8.586 21.469 1 96.06 462 SER A C 1
ATOM 3663 O O . SER A 1 462 ? 36.188 9.281 22.328 1 96.06 462 SER A O 1
ATOM 3665 N N . ILE A 1 463 ? 34.281 8.43 21.453 1 97.56 463 ILE A N 1
ATOM 3666 C CA . ILE A 1 463 ? 33.375 9.141 22.359 1 97.56 463 ILE A CA 1
ATOM 3667 C C . ILE A 1 463 ? 33.625 8.664 23.797 1 97.56 463 ILE A C 1
ATOM 3669 O O . ILE A 1 463 ? 33.75 9.477 24.719 1 97.56 463 ILE A O 1
ATOM 3673 N N . PRO A 1 464 ? 33.719 7.332 24.047 1 98.25 464 PRO A N 1
ATOM 3674 C CA . PRO A 1 464 ? 33.969 6.875 25.406 1 98.25 464 PRO A CA 1
ATOM 3675 C C . PRO A 1 464 ? 35.281 7.414 25.984 1 98.25 464 PRO A C 1
ATOM 3677 O O . PRO A 1 464 ? 35.344 7.809 27.141 1 98.25 464 PRO A O 1
ATOM 3680 N N . ASP A 1 465 ? 36.312 7.461 25.188 1 97.44 465 ASP A N 1
ATOM 3681 C CA . ASP A 1 465 ? 37.594 7.941 25.656 1 97.44 465 ASP A CA 1
ATOM 3682 C C . ASP A 1 465 ? 37.562 9.438 25.969 1 97.44 465 ASP A C 1
ATOM 3684 O O . ASP A 1 465 ? 38.062 9.875 27 1 97.44 465 ASP A O 1
ATOM 3688 N N . GLU A 1 466 ? 36.969 10.195 25.031 1 96.94 466 GLU A N 1
ATOM 3689 C CA . GLU A 1 466 ? 36.844 11.633 25.266 1 96.94 466 GLU A CA 1
ATOM 3690 C C . GLU A 1 466 ? 36.031 11.922 26.531 1 96.94 466 GLU A C 1
ATOM 3692 O O . GLU A 1 466 ? 36.406 12.789 27.312 1 96.94 466 GLU A O 1
ATOM 3697 N N . TYR A 1 467 ? 34.938 11.289 26.703 1 97.62 467 TYR A N 1
ATOM 3698 C CA . TYR A 1 467 ? 34.094 11.484 27.875 1 97.62 467 TYR A CA 1
ATOM 3699 C C . TYR A 1 467 ? 34.812 11.031 29.141 1 97.62 467 TYR A C 1
ATOM 3701 O O . TYR A 1 467 ? 34.656 11.656 30.203 1 97.62 467 TYR A O 1
ATOM 3709 N N . CYS A 1 468 ? 35.531 9.945 29.094 1 98.12 468 CYS A N 1
ATOM 3710 C CA . CYS A 1 468 ? 36.312 9.469 30.234 1 98.12 468 CYS A CA 1
ATOM 3711 C C . CYS A 1 468 ? 37.312 10.508 30.688 1 98.12 468 CYS A C 1
ATOM 3713 O O . CYS A 1 468 ? 37.469 10.773 31.875 1 98.12 468 CYS A O 1
ATOM 3715 N N . GLU A 1 469 ? 38.031 11.047 29.719 1 97.12 469 GLU A N 1
ATOM 3716 C CA . GLU A 1 469 ? 39 12.086 30.031 1 97.12 469 GLU A CA 1
ATOM 3717 C C . GLU A 1 469 ? 38.344 13.273 30.734 1 97.12 469 GLU A C 1
ATOM 3719 O O . GLU A 1 469 ? 38.875 13.828 31.688 1 97.12 469 GLU A O 1
ATOM 3724 N N . LYS A 1 470 ? 37.219 13.602 30.219 1 96.75 470 LYS A N 1
ATOM 3725 C CA . LYS A 1 470 ? 36.438 14.68 30.844 1 96.75 470 LYS A CA 1
ATOM 3726 C C . LYS A 1 470 ? 36.094 14.344 32.281 1 96.75 470 LYS A C 1
ATOM 3728 O O . LYS A 1 470 ? 36.25 15.188 33.188 1 96.75 470 LYS A O 1
ATOM 3733 N N . MET A 1 471 ? 35.656 13.18 32.562 1 97.44 471 MET A N 1
ATOM 3734 C CA . MET A 1 471 ? 35.25 12.75 33.906 1 97.44 471 MET A CA 1
ATOM 3735 C C . MET A 1 471 ? 36.438 12.695 34.844 1 97.44 471 MET A C 1
ATOM 3737 O O . MET A 1 471 ? 36.312 13 36.031 1 97.44 471 MET A O 1
ATOM 3741 N N . ILE A 1 472 ? 37.562 12.25 34.344 1 97.25 472 ILE A N 1
ATOM 3742 C CA . ILE A 1 472 ? 38.781 12.211 35.125 1 97.25 472 ILE A CA 1
ATOM 3743 C C . ILE A 1 472 ? 39.219 13.633 35.5 1 97.25 472 ILE A C 1
ATOM 3745 O O . ILE A 1 472 ? 39.562 13.914 36.656 1 97.25 472 ILE A O 1
ATOM 3749 N N . TYR A 1 473 ? 39.094 14.508 34.531 1 96.75 473 TYR A N 1
ATOM 3750 C CA . TYR A 1 473 ? 39.469 15.906 34.75 1 96.75 473 TYR A CA 1
ATOM 3751 C C . TYR A 1 473 ? 38.562 16.531 35.781 1 96.75 473 TYR A C 1
ATOM 3753 O O . TYR A 1 473 ? 39 17.344 36.594 1 96.75 473 TYR A O 1
ATOM 3761 N N . GLN A 1 474 ? 37.312 16.062 35.906 1 95.94 474 GLN A N 1
ATOM 3762 C CA . GLN A 1 474 ? 36.312 16.594 36.844 1 95.94 474 GLN A CA 1
ATOM 3763 C C . GLN A 1 474 ? 36.438 15.891 38.188 1 95.94 474 GLN A C 1
ATOM 3765 O O . GLN A 1 474 ? 35.719 16.25 39.125 1 95.94 474 GLN A O 1
ATOM 3770 N N . GLY A 1 475 ? 37.188 14.891 38.281 1 96.06 475 GLY A N 1
ATOM 3771 C CA . GLY A 1 475 ? 37.406 14.188 39.531 1 96.06 475 GLY A CA 1
ATOM 3772 C C . GLY A 1 475 ? 36.344 13.156 39.844 1 96.06 475 GLY A C 1
ATOM 3773 O O . GLY A 1 475 ? 36.25 12.656 40.969 1 96.06 475 GLY A O 1
ATOM 3774 N N . LEU A 1 476 ? 35.562 12.805 38.875 1 96.69 476 LEU A N 1
ATOM 3775 C CA . LEU A 1 476 ? 34.469 11.875 39.062 1 96.69 476 LEU A CA 1
ATOM 3776 C C . LEU A 1 476 ? 34.875 10.445 38.75 1 96.69 476 LEU A C 1
ATOM 3778 O O . LEU A 1 476 ? 34.188 9.5 39.094 1 96.69 476 LEU A O 1
ATOM 3782 N N . TYR A 1 477 ? 36.031 10.25 38.062 1 97.06 477 TYR A N 1
ATOM 3783 C CA . TYR A 1 477 ? 36.562 8.961 37.656 1 97.06 477 TYR A CA 1
ATOM 3784 C C . TYR A 1 477 ? 38.094 8.961 37.656 1 97.06 477 TYR A C 1
ATOM 3786 O O . TYR A 1 477 ? 38.719 9.984 37.969 1 97.06 477 TYR A O 1
ATOM 3794 N N . ASP A 1 478 ? 38.781 7.859 37.5 1 96.44 478 ASP A N 1
ATOM 3795 C CA . ASP A 1 478 ? 40.25 7.848 37.469 1 96.44 478 ASP A CA 1
ATOM 3796 C C . ASP A 1 478 ? 40.75 6.727 36.562 1 96.44 478 ASP A C 1
ATOM 3798 O O . ASP A 1 478 ? 40 5.855 36.156 1 96.44 478 ASP A O 1
ATOM 3802 N N . GLU A 1 479 ? 41.938 6.836 36.25 1 96.75 479 GLU A N 1
ATOM 3803 C CA . GLU A 1 479 ? 42.562 5.934 35.312 1 96.75 479 GLU A CA 1
ATOM 3804 C C . GLU A 1 479 ? 42.625 4.508 35.844 1 96.75 479 GLU A C 1
ATOM 3806 O O . GLU A 1 479 ? 42.531 3.545 35.062 1 96.75 479 GLU A O 1
ATOM 3811 N N . GLU A 1 480 ? 42.812 4.352 37.031 1 97.25 480 GLU A N 1
ATOM 3812 C CA . GLU A 1 480 ? 42.875 3.02 37.625 1 97.25 480 GLU A CA 1
ATOM 3813 C C . GLU A 1 480 ? 41.531 2.299 37.5 1 97.25 480 GLU A C 1
ATOM 3815 O O . GLU A 1 480 ? 41.5 1.115 37.156 1 97.25 480 GLU A O 1
ATOM 3820 N N . ARG A 1 481 ? 40.5 3.016 37.812 1 97.38 481 ARG A N 1
ATOM 3821 C CA . ARG A 1 481 ? 39.156 2.457 37.625 1 97.38 481 ARG A CA 1
ATOM 3822 C C . ARG A 1 481 ? 38.906 2.059 36.188 1 97.38 481 ARG A C 1
ATOM 3824 O O . ARG A 1 481 ? 38.312 1.012 35.938 1 97.38 481 ARG A O 1
ATOM 3831 N N . ARG A 1 482 ? 39.312 2.902 35.281 1 97.81 482 ARG A N 1
ATOM 3832 C CA . ARG A 1 482 ? 39.188 2.605 33.844 1 97.81 482 ARG A CA 1
ATOM 3833 C C . ARG A 1 482 ? 39.906 1.309 33.5 1 97.81 482 ARG A C 1
ATOM 3835 O O . ARG A 1 482 ? 39.344 0.424 32.875 1 97.81 482 ARG A O 1
ATOM 3842 N N . LYS A 1 483 ? 41.156 1.202 33.875 1 97.5 483 LYS A N 1
ATOM 3843 C CA . LYS A 1 483 ? 42 0.034 33.562 1 97.5 483 LYS A CA 1
ATOM 3844 C C . LYS A 1 483 ? 41.406 -1.23 34.188 1 97.5 483 LYS A C 1
ATOM 3846 O O . LYS A 1 483 ? 41.344 -2.281 33.531 1 97.5 483 LYS A O 1
ATOM 3851 N N . ASN A 1 484 ? 40.938 -1.099 35.344 1 97.88 484 ASN A N 1
ATOM 3852 C CA . ASN A 1 484 ? 40.375 -2.244 36.062 1 97.88 484 ASN A CA 1
ATOM 3853 C C . ASN A 1 484 ? 39.062 -2.703 35.375 1 97.88 484 ASN A C 1
ATOM 3855 O O . ASN A 1 484 ? 38.844 -3.904 35.219 1 97.88 484 ASN A O 1
ATOM 3859 N N . LEU A 1 485 ? 38.25 -1.759 35.031 1 98.06 485 LEU A N 1
ATOM 3860 C CA . LEU A 1 485 ? 37 -2.086 34.375 1 98.06 485 LEU A CA 1
ATOM 3861 C C . LEU A 1 485 ? 37.281 -2.846 33.062 1 98.06 485 LEU A C 1
ATOM 3863 O O . LEU A 1 485 ? 36.625 -3.867 32.812 1 98.06 485 LEU A O 1
ATOM 3867 N N . LEU A 1 486 ? 38.156 -2.324 32.281 1 98.19 486 LEU A N 1
ATOM 3868 C CA . LEU A 1 486 ? 38.438 -2.922 30.984 1 98.19 486 LEU A CA 1
ATOM 3869 C C . LEU A 1 486 ? 39.094 -4.301 31.156 1 98.19 486 LEU A C 1
ATOM 3871 O O . LEU A 1 486 ? 38.781 -5.223 30.406 1 98.19 486 LEU A O 1
ATOM 3875 N N . LYS A 1 487 ? 39.969 -4.426 32.156 1 98 487 LYS A N 1
ATOM 3876 C CA . LYS A 1 487 ? 40.594 -5.715 32.438 1 98 487 LYS A CA 1
ATOM 3877 C C . LYS A 1 487 ? 39.562 -6.758 32.844 1 98 487 LYS A C 1
ATOM 3879 O O . LYS A 1 487 ? 39.531 -7.867 32.312 1 98 487 LYS A O 1
ATOM 3884 N N . GLU A 1 488 ? 38.781 -6.375 33.719 1 98.12 488 GLU A N 1
ATOM 3885 C CA . GLU A 1 488 ? 37.719 -7.289 34.188 1 98.12 488 GLU A CA 1
ATOM 3886 C C . GLU A 1 488 ? 36.781 -7.684 33.062 1 98.12 488 GLU A C 1
ATOM 3888 O O . GLU A 1 488 ? 36.406 -8.852 32.938 1 98.12 488 GLU A O 1
ATOM 3893 N N . HIS A 1 489 ? 36.375 -6.719 32.312 1 98.19 489 HIS A N 1
ATOM 3894 C CA . HIS A 1 489 ? 35.5 -6.977 31.188 1 98.19 489 HIS A CA 1
ATOM 3895 C C . HIS A 1 489 ? 36.156 -7.871 30.141 1 98.19 489 HIS A C 1
ATOM 3897 O O . HIS A 1 489 ? 35.5 -8.773 29.594 1 98.19 489 HIS A O 1
ATOM 3903 N N . ASN A 1 490 ? 37.344 -7.57 29.859 1 98.06 490 ASN A N 1
ATOM 3904 C CA . ASN A 1 490 ? 38.094 -8.406 28.922 1 98.06 490 ASN A CA 1
ATOM 3905 C C . ASN A 1 490 ? 38.188 -9.844 29.406 1 98.06 490 ASN A C 1
ATOM 3907 O O . ASN A 1 490 ? 38.094 -10.781 28.625 1 98.06 490 ASN A O 1
ATOM 3911 N N . GLU A 1 491 ? 38.469 -10.031 30.672 1 98.06 491 GLU A N 1
ATOM 3912 C CA . GLU A 1 491 ? 38.562 -11.367 31.25 1 98.06 491 GLU A CA 1
ATOM 3913 C C . GLU A 1 491 ? 37.219 -12.102 31.172 1 98.06 491 GLU A C 1
ATOM 3915 O O . GLU A 1 491 ? 37.188 -13.297 30.875 1 98.06 491 GLU A O 1
ATOM 3920 N N . TYR A 1 492 ? 36.312 -11.359 31.391 1 97.75 492 TYR A N 1
ATOM 3921 C CA . TYR A 1 492 ? 34.969 -11.938 31.281 1 97.75 492 TYR A CA 1
ATOM 3922 C C . TYR A 1 492 ? 34.719 -12.406 29.859 1 97.75 492 TYR A C 1
ATOM 3924 O O . TYR A 1 492 ? 34.312 -13.555 29.641 1 97.75 492 TYR A O 1
ATOM 3932 N N . LEU A 1 493 ? 34.906 -11.539 28.828 1 98.19 493 LEU A N 1
ATOM 3933 C CA . LEU A 1 493 ? 34.656 -11.875 27.422 1 98.19 493 LEU A CA 1
ATOM 3934 C C . LEU A 1 493 ? 35.531 -13.055 27 1 98.19 493 LEU A C 1
ATOM 3936 O O . LEU A 1 493 ? 35.094 -13.938 26.281 1 98.19 493 LEU A O 1
ATOM 3940 N N . GLN A 1 494 ? 36.812 -13.039 27.5 1 97.88 494 GLN A N 1
ATOM 3941 C CA . GLN A 1 494 ? 37.719 -14.133 27.188 1 97.88 494 GLN A CA 1
ATOM 3942 C C . GLN A 1 494 ? 37.219 -15.453 27.766 1 97.88 494 GLN A C 1
ATOM 3944 O O . GLN A 1 494 ? 37.312 -16.5 27.125 1 97.88 494 GLN A O 1
ATOM 3949 N N . GLY A 1 495 ? 36.781 -15.359 28.953 1 97.94 495 GLY A N 1
ATOM 3950 C CA . GLY A 1 495 ? 36.188 -16.547 29.578 1 97.94 495 GLY A CA 1
ATOM 3951 C C . GLY A 1 495 ? 35 -17.094 28.812 1 97.94 495 GLY A C 1
ATOM 3952 O O . GLY A 1 495 ? 34.906 -18.312 28.609 1 97.94 495 GLY A O 1
ATOM 3953 N N . GLU A 1 496 ? 34.125 -16.297 28.422 1 97.81 496 GLU A N 1
ATOM 3954 C CA . GLU A 1 496 ? 32.938 -16.703 27.656 1 97.81 496 GLU A CA 1
ATOM 3955 C C . GLU A 1 496 ? 33.344 -17.234 26.281 1 97.81 496 GLU A C 1
ATOM 3957 O O . GLU A 1 496 ? 32.719 -18.172 25.766 1 97.81 496 GLU A O 1
ATOM 3962 N N . PHE A 1 497 ? 34.312 -16.578 25.656 1 97.81 497 PHE A N 1
ATOM 3963 C CA . PHE A 1 497 ? 34.844 -17.016 24.359 1 97.81 497 PHE A CA 1
ATOM 3964 C C . PHE A 1 497 ? 35.344 -18.453 24.422 1 97.81 497 PHE A C 1
ATOM 3966 O O . PHE A 1 497 ? 35.062 -19.25 23.547 1 97.81 497 PHE A O 1
ATOM 3973 N N . LYS A 1 498 ? 35.969 -18.828 25.484 1 97.31 498 LYS A N 1
ATOM 3974 C CA . LYS A 1 498 ? 36.5 -20.172 25.672 1 97.31 498 LYS A CA 1
ATOM 3975 C C . LYS A 1 498 ? 35.375 -21.188 25.875 1 97.31 498 LYS A C 1
ATOM 3977 O O . LYS A 1 498 ? 35.5 -22.328 25.406 1 97.31 498 LYS A O 1
ATOM 3982 N N . LYS A 1 499 ? 34.375 -20.719 26.438 1 97.31 499 LYS A N 1
ATOM 3983 C CA . LYS A 1 499 ? 33.281 -21.609 26.75 1 97.31 499 LYS A CA 1
ATOM 3984 C C . LYS A 1 499 ? 32.438 -21.891 25.516 1 97.31 499 LYS A C 1
ATOM 3986 O O . LYS A 1 499 ? 31.641 -22.844 25.484 1 97.31 499 LYS A O 1
ATOM 3991 N N . ALA A 1 500 ? 32.531 -21.109 24.562 1 96.5 500 ALA A N 1
ATOM 3992 C CA . ALA A 1 500 ? 31.656 -21.141 23.391 1 96.5 500 ALA A CA 1
ATOM 3993 C C . ALA A 1 500 ? 31.734 -22.5 22.688 1 96.5 500 ALA A C 1
ATOM 3995 O O . ALA A 1 500 ? 30.766 -22.953 22.078 1 96.5 500 ALA A O 1
ATOM 3996 N N . ASP A 1 501 ? 32.812 -23.188 22.781 1 94.88 501 ASP A N 1
ATOM 3997 C CA . ASP A 1 501 ? 33.031 -24.453 22.062 1 94.88 501 ASP A CA 1
ATOM 3998 C C . ASP A 1 501 ? 32.312 -25.609 22.766 1 94.88 501 ASP A C 1
ATOM 4000 O O . ASP A 1 501 ? 31.922 -26.578 22.125 1 94.88 501 ASP A O 1
ATOM 4004 N N . THR A 1 502 ? 32.031 -25.422 24.078 1 95.69 502 THR A N 1
ATOM 4005 C CA . THR A 1 502 ? 31.516 -26.562 24.844 1 95.69 502 THR A CA 1
ATOM 4006 C C . THR A 1 502 ? 30.094 -26.266 25.328 1 95.69 502 THR A C 1
ATOM 4008 O O . THR A 1 502 ? 29.344 -27.188 25.656 1 95.69 502 THR A O 1
ATOM 4011 N N . THR A 1 503 ? 29.766 -25.062 25.422 1 96.56 503 THR A N 1
ATOM 4012 C CA . THR A 1 503 ? 28.438 -24.672 25.922 1 96.56 503 THR A CA 1
ATOM 4013 C C . THR A 1 503 ? 27.344 -25.125 24.953 1 96.56 503 THR A C 1
ATOM 4015 O O . THR A 1 503 ? 27.453 -24.891 23.75 1 96.56 503 THR A O 1
ATOM 4018 N N . PRO A 1 504 ? 26.359 -25.781 25.438 1 96.25 504 PRO A N 1
ATOM 4019 C CA . PRO A 1 504 ? 25.266 -26.188 24.562 1 96.25 504 PRO A CA 1
ATOM 4020 C C . PRO A 1 504 ? 24.375 -25.016 24.141 1 96.25 504 PRO A C 1
ATOM 4022 O O . PRO A 1 504 ? 24.297 -24.016 24.844 1 96.25 504 PRO A O 1
ATOM 4025 N N . PRO A 1 505 ? 23.719 -25.156 22.969 1 95.94 505 PRO A N 1
ATOM 4026 C CA . PRO A 1 505 ? 22.75 -24.125 22.578 1 95.94 505 PRO A CA 1
ATOM 4027 C C . PRO A 1 505 ? 21.5 -24.125 23.453 1 95.94 505 PRO A C 1
ATOM 4029 O O . PRO A 1 505 ? 21.141 -25.156 24.031 1 95.94 505 PRO A O 1
ATOM 4032 N N . VAL A 1 506 ? 20.906 -23 23.578 1 94.12 506 VAL A N 1
ATOM 4033 C CA . VAL A 1 506 ? 19.719 -22.828 24.406 1 94.12 506 VAL A CA 1
ATOM 4034 C C . VAL A 1 506 ? 18.578 -22.281 23.547 1 94.12 506 VAL A C 1
ATOM 4036 O O . VAL A 1 506 ? 18.766 -21.359 22.766 1 94.12 506 VAL A O 1
ATOM 4039 N N . ALA A 1 507 ? 17.438 -22.906 23.641 1 93.56 507 ALA A N 1
ATOM 4040 C CA . ALA A 1 507 ? 16.234 -22.422 22.984 1 93.56 507 ALA A CA 1
ATOM 4041 C C . ALA A 1 507 ? 15.312 -21.719 23.984 1 93.56 507 ALA A C 1
ATOM 4043 O O . ALA A 1 507 ? 14.781 -22.344 24.891 1 93.56 507 ALA A O 1
ATOM 4044 N N . LYS A 1 508 ? 15.195 -20.453 23.828 1 89.38 508 LYS A N 1
ATOM 4045 C CA . LYS A 1 508 ? 14.266 -19.672 24.641 1 89.38 508 LYS A CA 1
ATOM 4046 C C . LYS A 1 508 ? 12.938 -19.469 23.938 1 89.38 508 LYS A C 1
ATOM 4048 O O . LYS A 1 508 ? 12.758 -18.5 23.203 1 89.38 508 LYS A O 1
ATOM 4053 N N . HIS A 1 509 ? 12.023 -20.359 24.078 1 91.19 509 HIS A N 1
ATOM 4054 C CA . HIS A 1 509 ? 10.695 -20.266 23.484 1 91.19 509 HIS A CA 1
ATOM 4055 C C . HIS A 1 509 ? 9.648 -20.953 24.359 1 91.19 509 HIS A C 1
ATOM 4057 O O . HIS A 1 509 ? 9.984 -21.656 25.312 1 91.19 509 HIS A O 1
ATOM 4063 N N . LEU A 1 510 ? 8.375 -20.672 24.172 1 95.38 510 LEU A N 1
ATOM 4064 C CA . LEU A 1 510 ? 7.234 -21.266 24.859 1 95.38 510 LEU A CA 1
ATOM 4065 C C . LEU A 1 510 ? 7.289 -20.984 26.359 1 95.38 510 LEU A C 1
ATOM 4067 O O . LEU A 1 510 ? 7.145 -21.906 27.172 1 95.38 510 LEU A O 1
ATOM 4071 N N . GLU A 1 511 ? 7.598 -19.734 26.641 1 94.44 511 GLU A N 1
ATOM 4072 C CA . GLU A 1 511 ? 7.598 -19.219 28.016 1 94.44 511 GLU A CA 1
ATOM 4073 C C . GLU A 1 511 ? 6.504 -18.172 28.203 1 94.44 511 GLU A C 1
ATOM 4075 O O . GLU A 1 511 ? 5.777 -17.844 27.266 1 94.44 511 GLU A O 1
ATOM 4080 N N . GLY A 1 512 ? 6.328 -17.781 29.406 1 93.75 512 GLY A N 1
ATOM 4081 C CA . GLY A 1 512 ? 5.316 -16.766 29.672 1 93.75 512 GLY A CA 1
ATOM 4082 C C . GLY A 1 512 ? 3.914 -17.219 29.312 1 93.75 512 GLY A C 1
ATOM 4083 O O . GLY A 1 512 ? 3.469 -18.281 29.734 1 93.75 512 GLY A O 1
ATOM 4084 N N . ASN A 1 513 ? 3.314 -16.438 28.422 1 94.5 513 ASN A N 1
ATOM 4085 C CA . ASN A 1 513 ? 1.954 -16.75 28 1 94.5 513 ASN A CA 1
ATOM 4086 C C . ASN A 1 513 ? 1.903 -18.031 27.172 1 94.5 513 ASN A C 1
ATOM 4088 O O . ASN A 1 513 ? 0.835 -18.625 27 1 94.5 513 ASN A O 1
ATOM 4092 N N . TRP A 1 514 ? 3.025 -18.516 26.719 1 96.38 514 TRP A N 1
ATOM 4093 C CA . TRP A 1 514 ? 3.109 -19.656 25.812 1 96.38 514 TRP A CA 1
ATOM 4094 C C . TRP A 1 514 ? 3.504 -20.922 26.562 1 96.38 514 TRP A C 1
ATOM 4096 O O . TRP A 1 514 ? 3.65 -21.984 25.953 1 96.38 514 TRP A O 1
ATOM 4106 N N . LYS A 1 515 ? 3.75 -20.984 27.875 1 95 515 LYS A N 1
ATOM 4107 C CA . LYS A 1 515 ? 4.309 -22.062 28.703 1 95 515 LYS A CA 1
ATOM 4108 C C . LYS A 1 515 ? 3.564 -23.375 28.469 1 95 515 LYS A C 1
ATOM 4110 O O . LYS A 1 515 ? 4.164 -24.453 28.516 1 95 515 LYS A O 1
ATOM 4115 N N . ASN A 1 516 ? 2.33 -23.453 28.125 1 94.38 516 ASN A N 1
ATOM 4116 C CA . ASN A 1 516 ? 1.572 -24.688 27.984 1 94.38 516 ASN A CA 1
ATOM 4117 C C . ASN A 1 516 ? 1.383 -25.078 26.531 1 94.38 516 ASN A C 1
ATOM 4119 O O . ASN A 1 516 ? 0.67 -26.031 26.219 1 94.38 516 ASN A O 1
ATOM 4123 N N . PHE A 1 517 ? 2.119 -24.484 25.703 1 97.38 517 PHE A N 1
ATOM 4124 C CA . PHE A 1 517 ? 2.049 -24.781 24.266 1 97.38 517 PHE A CA 1
ATOM 4125 C C . PHE A 1 517 ? 3.27 -25.578 23.828 1 97.38 517 PHE A C 1
ATOM 4127 O O . PHE A 1 517 ? 4.273 -25.641 24.531 1 97.38 517 PHE A O 1
ATOM 4134 N N . ILE A 1 518 ? 3.184 -26.219 22.703 1 97.5 518 ILE A N 1
ATOM 4135 C CA . ILE A 1 518 ? 4.258 -27.047 22.156 1 97.5 518 ILE A CA 1
ATOM 4136 C C . ILE A 1 518 ? 4.5 -26.688 20.688 1 97.5 518 ILE A C 1
ATOM 4138 O O . ILE A 1 518 ? 3.738 -25.906 20.109 1 97.5 518 ILE A O 1
ATOM 4142 N N . GLN A 1 519 ? 5.605 -27.156 20.141 1 97.19 519 GLN A N 1
ATOM 4143 C CA . GLN A 1 519 ? 5.73 -27.125 18.688 1 97.19 519 GLN A CA 1
ATOM 4144 C C . GLN A 1 519 ? 4.809 -28.141 18.031 1 97.19 519 GLN A C 1
ATOM 4146 O O . GLN A 1 519 ? 4.605 -29.234 18.562 1 97.19 519 GLN A O 1
ATOM 4151 N N . ALA A 1 520 ? 4.316 -27.766 16.906 1 97.38 520 ALA A N 1
ATOM 4152 C CA . ALA A 1 520 ? 3.369 -28.625 16.219 1 97.38 520 ALA A CA 1
ATOM 4153 C C . ALA A 1 520 ? 3.99 -30 15.914 1 97.38 520 ALA A C 1
ATOM 4155 O O . ALA A 1 520 ? 5.164 -30.078 15.547 1 97.38 520 ALA A O 1
ATOM 4156 N N . PRO A 1 521 ? 3.217 -31.062 16.016 1 95.81 521 PRO A N 1
ATOM 4157 C CA . PRO A 1 521 ? 3.752 -32.406 15.836 1 95.81 521 PRO A CA 1
ATOM 4158 C C . PRO A 1 521 ? 3.975 -32.781 14.367 1 95.81 521 PRO A C 1
ATOM 4160 O O . PRO A 1 521 ? 3.273 -32.25 13.492 1 95.81 521 PRO A O 1
ATOM 4163 N N . LYS A 1 522 ? 4.883 -33.688 14.172 1 95.06 522 LYS A N 1
ATOM 4164 C CA . LYS A 1 522 ? 5.117 -34.281 12.852 1 95.06 522 LYS A CA 1
ATOM 4165 C C . LYS A 1 522 ? 4.141 -35.406 12.578 1 95.06 522 LYS A C 1
ATOM 4167 O O . LYS A 1 522 ? 4.555 -36.531 12.242 1 95.06 522 LYS A O 1
ATOM 4172 N N . SER A 1 523 ? 2.896 -35.094 12.789 1 96.06 523 SER A N 1
ATOM 4173 C CA . SER A 1 523 ? 1.797 -36.031 12.602 1 96.06 523 SER A CA 1
ATOM 4174 C C . SER A 1 523 ? 0.528 -35.312 12.148 1 96.06 523 SER A C 1
ATOM 4176 O O . SER A 1 523 ? 0.433 -34.094 12.25 1 96.06 523 SER A O 1
ATOM 4178 N N . VAL A 1 524 ? -0.27 -36.031 11.523 1 95.75 524 VAL A N 1
ATOM 4179 C CA . VAL A 1 524 ? -1.589 -35.531 11.164 1 95.75 524 VAL A CA 1
ATOM 4180 C C . VAL A 1 524 ? -2.549 -35.688 12.336 1 95.75 524 VAL A C 1
ATOM 4182 O O . VAL A 1 524 ? -2.717 -36.812 12.859 1 95.75 524 VAL A O 1
ATOM 4185 N N . THR A 1 525 ? -3.117 -34.594 12.742 1 94.56 525 THR A N 1
ATOM 4186 C CA . THR A 1 525 ? -4.043 -34.656 13.867 1 94.56 525 THR A CA 1
ATOM 4187 C C . THR A 1 525 ? -5.414 -34.125 13.477 1 94.56 525 THR A C 1
ATOM 4189 O O . THR A 1 525 ? -5.543 -33.406 12.477 1 94.56 525 THR A O 1
ATOM 4192 N N . VAL A 1 526 ? -6.434 -34.531 14.195 1 94.94 526 VAL A N 1
ATOM 4193 C CA . VAL A 1 526 ? -7.793 -34.031 14.062 1 94.94 526 VAL A CA 1
ATOM 4194 C C . VAL A 1 526 ? -8.25 -33.406 15.391 1 94.94 526 VAL A C 1
ATOM 4196 O O . VAL A 1 526 ? -8.023 -34 16.453 1 94.94 526 VAL A O 1
ATOM 4199 N N . TRP A 1 527 ? -8.836 -32.281 15.375 1 95.88 527 TRP A N 1
ATOM 4200 C CA . TRP A 1 527 ? -9.289 -31.578 16.562 1 95.88 527 TRP A CA 1
ATOM 4201 C C . TRP A 1 527 ? -10.797 -31.328 16.5 1 95.88 527 TRP A C 1
ATOM 4203 O O . TRP A 1 527 ? -11.32 -30.953 15.453 1 95.88 527 TRP A O 1
ATOM 4213 N N . ASP A 1 528 ? -11.516 -31.594 17.531 1 97.44 528 ASP A N 1
ATOM 4214 C CA . ASP A 1 528 ? -12.938 -31.266 17.609 1 97.44 528 ASP A CA 1
ATOM 4215 C C . ASP A 1 528 ? -13.148 -29.766 17.719 1 97.44 528 ASP A C 1
ATOM 4217 O O . ASP A 1 528 ? -12.844 -29.156 18.75 1 97.44 528 ASP A O 1
ATOM 4221 N N . THR A 1 529 ? -13.68 -29.219 16.703 1 98.38 529 THR A N 1
ATOM 4222 C CA . THR A 1 529 ? -13.875 -27.781 16.656 1 98.38 529 THR A CA 1
ATOM 4223 C C . THR A 1 529 ? -15.367 -27.438 16.703 1 98.38 529 THR A C 1
ATOM 4225 O O . THR A 1 529 ? -15.742 -26.266 16.578 1 98.38 529 THR A O 1
ATOM 4228 N N . GLY A 1 530 ? -16.219 -28.438 16.828 1 98.19 530 GLY A N 1
ATOM 4229 C CA . GLY A 1 530 ? -17.641 -28.219 16.969 1 98.19 530 GLY A CA 1
ATOM 4230 C C . GLY A 1 530 ? -18.016 -27.578 18.297 1 98.19 530 GLY A C 1
ATOM 4231 O O . GLY A 1 530 ? -17.172 -27.453 19.188 1 98.19 530 GLY A O 1
ATOM 4232 N N . PHE A 1 531 ? -19.203 -27.172 18.438 1 98.19 531 PHE A N 1
ATOM 4233 C CA . PHE A 1 531 ? -19.703 -26.469 19.625 1 98.19 531 PHE A CA 1
ATOM 4234 C C . PHE A 1 531 ? -21.156 -26.844 19.906 1 98.19 531 PHE A C 1
ATOM 4236 O O . PHE A 1 531 ? -21.859 -27.328 19.016 1 98.19 531 PHE A O 1
ATOM 4243 N N . ASP A 1 532 ? -21.609 -26.656 21.094 1 97.81 532 ASP A N 1
ATOM 4244 C CA . ASP A 1 532 ? -22.969 -27 21.5 1 97.81 532 ASP A CA 1
ATOM 4245 C C . ASP A 1 532 ? -24 -26.266 20.641 1 97.81 532 ASP A C 1
ATOM 4247 O O . ASP A 1 532 ? -23.953 -25.047 20.531 1 97.81 532 ASP A O 1
ATOM 4251 N N . ILE A 1 533 ? -24.953 -26.969 20.141 1 97.31 533 ILE A N 1
ATOM 4252 C CA . ILE A 1 533 ? -25.906 -26.438 19.156 1 97.31 533 ILE A CA 1
ATOM 4253 C C . ILE A 1 533 ? -26.797 -25.391 19.812 1 97.31 533 ILE A C 1
ATOM 4255 O O . ILE A 1 533 ? -27.094 -24.359 19.219 1 97.31 533 ILE A O 1
ATOM 4259 N N . ASP A 1 534 ? -27.281 -25.656 20.969 1 97.06 534 ASP A N 1
ATOM 4260 C CA . ASP A 1 534 ? -28.156 -24.703 21.656 1 97.06 534 ASP A CA 1
ATOM 4261 C C . ASP A 1 534 ? -27.406 -23.406 21.984 1 97.06 534 ASP A C 1
ATOM 4263 O O . ASP A 1 534 ? -27.984 -22.328 21.875 1 97.06 534 ASP A O 1
ATOM 4267 N N . TYR A 1 535 ? -26.281 -23.594 22.359 1 97.31 535 TYR A N 1
ATOM 4268 C CA . TYR A 1 535 ? -25.484 -22.406 22.641 1 97.31 535 TYR A CA 1
ATOM 4269 C C . TYR A 1 535 ? -25.219 -21.609 21.359 1 97.31 535 TYR A C 1
ATOM 4271 O O . TYR A 1 535 ? -25.188 -20.375 21.375 1 97.31 535 TYR A O 1
ATOM 4279 N N . LEU A 1 536 ? -25 -22.344 20.219 1 98.5 536 LEU A N 1
ATOM 4280 C CA . LEU A 1 536 ? -24.828 -21.672 18.938 1 98.5 536 LEU A CA 1
ATOM 4281 C C . LEU A 1 536 ? -26.078 -20.875 18.578 1 98.5 536 LEU A C 1
ATOM 4283 O O . LEU A 1 536 ? -25.969 -19.781 18.016 1 98.5 536 LEU A O 1
ATOM 4287 N N . ARG A 1 537 ? -27.266 -21.438 18.875 1 98.12 537 ARG A N 1
ATOM 4288 C CA . ARG A 1 537 ? -28.516 -20.703 18.641 1 98.12 537 ARG A CA 1
ATOM 4289 C C . ARG A 1 537 ? -28.547 -19.422 19.469 1 98.12 537 ARG A C 1
ATOM 4291 O O . ARG A 1 537 ? -28.953 -18.359 18.969 1 98.12 537 ARG A O 1
ATOM 4298 N N . PHE A 1 538 ? -28.141 -19.547 20.672 1 97.81 538 PHE A N 1
ATOM 4299 C CA . PHE A 1 538 ? -28.062 -18.375 21.547 1 97.81 538 PHE A CA 1
ATOM 4300 C C . PHE A 1 538 ? -27.125 -17.328 20.969 1 97.81 538 PHE A C 1
ATOM 4302 O O . PHE A 1 538 ? -27.469 -16.156 20.891 1 97.81 538 PHE A O 1
ATOM 4309 N N . ILE A 1 539 ? -25.891 -17.797 20.578 1 98.31 539 ILE A N 1
ATOM 4310 C CA . ILE A 1 539 ? -24.891 -16.891 20.016 1 98.31 539 ILE A CA 1
ATOM 4311 C C . ILE A 1 539 ? -25.453 -16.203 18.766 1 98.31 539 ILE A C 1
ATOM 4313 O O . ILE A 1 539 ? -25.266 -14.992 18.594 1 98.31 539 ILE A O 1
ATOM 4317 N N . GLY A 1 540 ? -26.031 -17 17.891 1 98.38 540 GLY A N 1
ATOM 4318 C CA . GLY A 1 540 ? -26.609 -16.438 16.672 1 98.38 540 GLY A CA 1
ATOM 4319 C C . GLY A 1 540 ? -27.625 -15.336 16.953 1 98.38 540 GLY A C 1
ATOM 4320 O O . GLY A 1 540 ? -27.594 -14.281 16.297 1 98.38 540 GLY A O 1
ATOM 4321 N N . ALA A 1 541 ? -28.438 -15.547 17.891 1 98.06 541 ALA A N 1
ATOM 4322 C CA . ALA A 1 541 ? -29.438 -14.547 18.266 1 98.06 541 ALA A CA 1
ATOM 4323 C C . ALA A 1 541 ? -28.797 -13.336 18.922 1 98.06 541 ALA A C 1
ATOM 4325 O O . ALA A 1 541 ? -29.156 -12.195 18.641 1 98.06 541 ALA A O 1
ATOM 4326 N N . ALA A 1 542 ? -27.875 -13.594 19.781 1 98.06 542 ALA A N 1
ATOM 4327 C CA . ALA A 1 542 ? -27.188 -12.531 20.5 1 98.06 542 ALA A CA 1
ATOM 4328 C C . ALA A 1 542 ? -26.375 -11.656 19.547 1 98.06 542 ALA A C 1
ATOM 4330 O O . ALA A 1 542 ? -26.203 -10.461 19.797 1 98.06 542 ALA A O 1
ATOM 4331 N N . SER A 1 543 ? -25.906 -12.203 18.469 1 98.38 543 SER A N 1
ATOM 4332 C CA . SER A 1 543 ? -25.031 -11.516 17.531 1 98.38 543 SER A CA 1
ATOM 4333 C C . SER A 1 543 ? -25.766 -10.414 16.781 1 98.38 543 SER A C 1
ATOM 4335 O O . SER A 1 543 ? -25.141 -9.555 16.141 1 98.38 543 SER A O 1
ATOM 4337 N N . VAL A 1 544 ? -27.125 -10.367 16.906 1 98 544 VAL A N 1
ATOM 4338 C CA . VAL A 1 544 ? -27.891 -9.344 16.203 1 98 544 VAL A CA 1
ATOM 4339 C C . VAL A 1 544 ? -28.844 -8.648 17.156 1 98 544 VAL A C 1
ATOM 4341 O O . VAL A 1 544 ? -29.703 -7.871 16.734 1 98 544 VAL A O 1
ATOM 4344 N N . LYS A 1 545 ? -28.703 -8.977 18.406 1 96.94 545 LYS A N 1
ATOM 4345 C CA . LYS A 1 545 ? -29.531 -8.32 19.391 1 96.94 545 LYS A CA 1
ATOM 4346 C C . LYS A 1 545 ? -29.062 -6.891 19.656 1 96.94 545 LYS A C 1
ATOM 4348 O O . LYS A 1 545 ? -27.875 -6.664 19.922 1 96.94 545 LYS A O 1
ATOM 4353 N N . VAL A 1 546 ? -29.984 -5.914 19.578 1 95.75 546 VAL A N 1
ATOM 4354 C CA . VAL A 1 546 ? -29.641 -4.52 19.828 1 95.75 546 VAL A CA 1
ATOM 4355 C C . VAL A 1 546 ? -30.516 -3.955 20.938 1 95.75 546 VAL A C 1
ATOM 4357 O O . VAL A 1 546 ? -31.609 -4.477 21.203 1 95.75 546 VAL A O 1
ATOM 4360 N N . PRO A 1 547 ? -30 -2.951 21.594 1 94.44 547 PRO A N 1
ATOM 4361 C CA . PRO A 1 547 ? -30.844 -2.295 22.594 1 94.44 547 PRO A CA 1
ATOM 4362 C C . PRO A 1 547 ? -32.125 -1.719 21.984 1 94.44 547 PRO A C 1
ATOM 4364 O O . PRO A 1 547 ? -32.156 -1.421 20.797 1 94.44 547 PRO A O 1
ATOM 4367 N N . GLU A 1 548 ? -33.094 -1.496 22.844 1 93.69 548 GLU A N 1
ATOM 4368 C CA . GLU A 1 548 ? -34.406 -1.033 22.406 1 93.69 548 GLU A CA 1
ATOM 4369 C C . GLU A 1 548 ? -34.344 0.361 21.781 1 93.69 548 GLU A C 1
ATOM 4371 O O . GLU A 1 548 ? -35.062 0.673 20.844 1 93.69 548 GLU A O 1
ATOM 4376 N N . ASP A 1 549 ? -33.469 1.133 22.219 1 93.5 549 ASP A N 1
ATOM 4377 C CA . ASP A 1 549 ? -33.375 2.52 21.766 1 93.5 549 ASP A CA 1
ATOM 4378 C C . ASP A 1 549 ? -32.406 2.652 20.609 1 93.5 549 ASP A C 1
ATOM 4380 O O . ASP A 1 549 ? -32.156 3.754 20.109 1 93.5 549 ASP A O 1
ATOM 4384 N N . PHE A 1 550 ? -31.859 1.582 20.219 1 95 550 PHE A N 1
ATOM 4385 C CA . PHE A 1 550 ? -30.906 1.591 19.109 1 95 550 PHE A CA 1
ATOM 4386 C C . PHE A 1 550 ? -31.641 1.599 17.766 1 95 550 PHE A C 1
ATOM 4388 O O . PHE A 1 550 ? -32.438 0.695 17.484 1 95 550 PHE A O 1
ATOM 4395 N N . LEU A 1 551 ? -31.422 2.609 16.922 1 96.38 551 LEU A N 1
ATOM 4396 C CA . LEU A 1 551 ? -32.094 2.711 15.625 1 96.38 551 LEU A CA 1
ATOM 4397 C C . LEU A 1 551 ? -31.25 2.023 14.539 1 96.38 551 LEU A C 1
ATOM 4399 O O . LEU A 1 551 ? -30.344 2.627 13.969 1 96.38 551 LEU A O 1
ATOM 4403 N N . ILE A 1 552 ? -31.688 0.943 14.203 1 96 552 ILE A N 1
ATOM 4404 C CA . ILE A 1 552 ? -31 0.136 13.203 1 96 552 ILE A CA 1
ATOM 4405 C C . ILE A 1 552 ? -31.469 0.551 11.805 1 96 552 ILE A C 1
ATOM 4407 O O . ILE A 1 552 ? -32.594 0.982 11.625 1 96 552 ILE A O 1
ATOM 4411 N N . HIS A 1 553 ? -30.578 0.576 10.805 1 95.94 553 HIS A N 1
ATOM 4412 C CA . HIS A 1 553 ? -30.953 0.795 9.414 1 95.94 553 HIS A CA 1
ATOM 4413 C C . HIS A 1 553 ? -32.031 -0.193 8.969 1 95.94 553 HIS A C 1
ATOM 4415 O O . HIS A 1 553 ? -31.906 -1.398 9.195 1 95.94 553 HIS A O 1
ATOM 4421 N N . PRO A 1 554 ? -33 0.24 8.344 1 95.62 554 PRO A N 1
ATOM 4422 C CA . PRO A 1 554 ? -34.156 -0.625 8 1 95.62 554 PRO A CA 1
ATOM 4423 C C . PRO A 1 554 ? -33.719 -1.813 7.133 1 95.62 554 PRO A C 1
ATOM 4425 O O . PRO A 1 554 ? -34.219 -2.924 7.324 1 95.62 554 PRO A O 1
ATOM 4428 N N . HIS A 1 555 ? -32.906 -1.565 6.227 1 95.56 555 HIS A N 1
ATOM 4429 C CA . HIS A 1 555 ? -32.438 -2.648 5.371 1 95.56 555 HIS A CA 1
ATOM 4430 C C . HIS A 1 555 ? -31.766 -3.744 6.195 1 95.56 555 HIS A C 1
ATOM 4432 O O . HIS A 1 555 ? -31.969 -4.934 5.934 1 95.56 555 HIS A O 1
ATOM 4438 N N . LEU A 1 556 ? -30.984 -3.43 7.156 1 97.25 556 LEU A N 1
ATOM 4439 C CA . LEU A 1 556 ? -30.281 -4.387 8 1 97.25 556 LEU A CA 1
ATOM 4440 C C . LEU A 1 556 ? -31.266 -5.105 8.93 1 97.25 556 LEU A C 1
ATOM 4442 O O . LEU A 1 556 ? -31.062 -6.277 9.258 1 97.25 556 LEU A O 1
ATOM 4446 N N . ALA A 1 557 ? -32.25 -4.328 9.406 1 97.06 557 ALA A N 1
ATOM 4447 C CA . ALA A 1 557 ? -33.25 -4.941 10.273 1 97.06 557 ALA A CA 1
ATOM 4448 C C . ALA A 1 557 ? -33.875 -6.172 9.609 1 97.06 557 ALA A C 1
ATOM 4450 O O . ALA A 1 557 ? -34.031 -7.211 10.258 1 97.06 557 ALA A O 1
ATOM 4451 N N . LYS A 1 558 ? -34.062 -6.035 8.398 1 96.12 558 LYS A N 1
ATOM 4452 C CA . LYS A 1 558 ? -34.719 -7.102 7.66 1 96.12 558 LYS A CA 1
ATOM 4453 C C . LYS A 1 558 ? -33.719 -8.141 7.168 1 96.12 558 LYS A C 1
ATOM 4455 O O . LYS A 1 558 ? -33.875 -9.328 7.457 1 96.12 558 LYS A O 1
ATOM 4460 N N . THR A 1 559 ? -32.75 -7.688 6.438 1 95.38 559 THR A N 1
ATOM 4461 C CA . THR A 1 559 ? -31.906 -8.578 5.652 1 95.38 559 THR A CA 1
ATOM 4462 C C . THR A 1 559 ? -30.812 -9.195 6.52 1 95.38 559 THR A C 1
ATOM 4464 O O . THR A 1 559 ? -30.219 -10.203 6.148 1 95.38 559 THR A O 1
ATOM 4467 N N . HIS A 1 560 ? -30.578 -8.625 7.602 1 96.75 560 HIS A N 1
ATOM 4468 C CA . HIS A 1 560 ? -29.5 -9.109 8.461 1 96.75 560 HIS A CA 1
ATOM 4469 C C . HIS A 1 560 ? -30.047 -9.648 9.773 1 96.75 560 HIS A C 1
ATOM 4471 O O . HIS A 1 560 ? -29.875 -10.828 10.086 1 96.75 560 HIS A O 1
ATOM 4477 N N . ILE A 1 561 ? -30.734 -8.867 10.578 1 97.5 561 ILE A N 1
ATOM 4478 C CA . ILE A 1 561 ? -31.188 -9.227 11.922 1 97.5 561 ILE A CA 1
ATOM 4479 C C . ILE A 1 561 ? -32.281 -10.297 11.828 1 97.5 561 ILE A C 1
ATOM 4481 O O . ILE A 1 561 ? -32.094 -11.414 12.328 1 97.5 561 ILE A O 1
ATOM 4485 N N . GLN A 1 562 ? -33.375 -9.984 11.172 1 97.56 562 GLN A N 1
ATOM 4486 C CA . GLN A 1 562 ? -34.5 -10.93 11.078 1 97.56 562 GLN A CA 1
ATOM 4487 C C . GLN A 1 562 ? -34.062 -12.211 10.367 1 97.56 562 GLN A C 1
ATOM 4489 O O . GLN A 1 562 ? -34.438 -13.312 10.766 1 97.56 562 GLN A O 1
ATOM 4494 N N . ASN A 1 563 ? -33.344 -11.961 9.336 1 97 563 ASN A N 1
ATOM 4495 C CA . ASN A 1 563 ? -32.844 -13.117 8.586 1 97 563 ASN A CA 1
ATOM 4496 C C . ASN A 1 563 ? -32.031 -14.055 9.453 1 97 563 ASN A C 1
ATOM 4498 O O . ASN A 1 563 ? -32.156 -15.273 9.383 1 97 563 ASN A O 1
ATOM 4502 N N . ARG A 1 564 ? -31.109 -13.539 10.227 1 97.62 564 ARG A N 1
ATOM 4503 C CA . ARG A 1 564 ? -30.266 -14.344 11.102 1 97.62 564 ARG A CA 1
ATOM 4504 C C . ARG A 1 564 ? -31.109 -15.062 12.156 1 97.62 564 ARG A C 1
ATOM 4506 O O . ARG A 1 564 ? -30.859 -16.234 12.453 1 97.62 564 ARG A O 1
ATOM 4513 N N . ILE A 1 565 ? -32.062 -14.398 12.773 1 97.81 565 ILE A N 1
ATOM 4514 C CA . ILE A 1 565 ? -32.969 -15.016 13.758 1 97.81 565 ILE A CA 1
ATOM 4515 C C . ILE A 1 565 ? -33.688 -16.188 13.125 1 97.81 565 ILE A C 1
ATOM 4517 O O . ILE A 1 565 ? -33.812 -17.266 13.711 1 97.81 565 ILE A O 1
ATOM 4521 N N . SER A 1 566 ? -34.156 -15.953 11.969 1 97.56 566 SER A N 1
ATOM 4522 C CA . SER A 1 566 ? -34.875 -17 11.258 1 97.56 566 SER A CA 1
ATOM 4523 C C . SER A 1 566 ? -34 -18.219 11 1 97.56 566 SER A C 1
ATOM 4525 O O . SER A 1 566 ? -34.438 -19.359 11.094 1 97.56 566 SER A O 1
ATOM 4527 N N . LYS A 1 567 ? -32.812 -18 10.625 1 96.94 567 LYS A N 1
ATOM 4528 C CA . LYS A 1 567 ? -31.844 -19.078 10.383 1 96.94 567 LYS A CA 1
ATOM 4529 C C . LYS A 1 567 ? -31.578 -19.859 11.664 1 96.94 567 LYS A C 1
ATOM 4531 O O . LYS A 1 567 ? -31.422 -21.078 11.625 1 96.94 567 LYS A O 1
ATOM 4536 N N . MET A 1 568 ? -31.453 -19.172 12.797 1 97.06 568 MET A N 1
ATOM 4537 C CA . MET A 1 568 ? -31.219 -19.828 14.078 1 97.06 568 MET A CA 1
ATOM 4538 C C . MET A 1 568 ? -32.438 -20.688 14.484 1 97.06 568 MET A C 1
ATOM 4540 O O . MET A 1 568 ? -32.281 -21.75 15.086 1 97.06 568 MET A O 1
ATOM 4544 N N . GLU A 1 569 ? -33.594 -20.188 14.117 1 97.25 569 GLU A N 1
ATOM 4545 C CA . GLU A 1 569 ? -34.812 -20.922 14.438 1 97.25 569 GLU A CA 1
ATOM 4546 C C . GLU A 1 569 ? -34.938 -22.188 13.578 1 97.25 569 GLU A C 1
ATOM 4548 O O . GLU A 1 569 ? -35.219 -23.266 14.086 1 97.25 569 GLU A O 1
ATOM 4553 N N . SER A 1 570 ? -34.594 -22.062 12.312 1 97.31 570 SER A N 1
ATOM 4554 C CA . SER A 1 570 ? -34.781 -23.188 11.391 1 97.31 570 SER A CA 1
ATOM 4555 C C . SER A 1 570 ? -33.594 -24.141 11.43 1 97.31 570 SER A C 1
ATOM 4557 O O . SER A 1 570 ? -33.719 -25.328 11.18 1 97.31 570 SER A O 1
ATOM 4559 N N . GLY A 1 571 ? -32.469 -23.562 11.633 1 96.94 571 GLY A N 1
ATOM 4560 C CA . GLY A 1 571 ? -31.25 -24.328 11.609 1 96.94 571 GLY A CA 1
ATOM 4561 C C . GLY A 1 571 ? -30.766 -24.625 10.211 1 96.94 571 GLY A C 1
ATOM 4562 O O . GLY A 1 571 ? -29.859 -25.453 10.023 1 96.94 571 GLY A O 1
ATOM 4563 N N . GLU A 1 572 ? -31.266 -23.953 9.266 1 96.56 572 GLU A N 1
ATOM 4564 C CA . GLU A 1 572 ? -30.953 -24.188 7.859 1 96.56 572 GLU A CA 1
ATOM 4565 C C . GLU A 1 572 ? -30.375 -22.938 7.199 1 96.56 572 GLU A C 1
ATOM 4567 O O . GLU A 1 572 ? -30.531 -21.828 7.715 1 96.56 572 GLU A O 1
ATOM 4572 N N . ASN A 1 573 ? -29.609 -23.141 6.137 1 97.06 573 ASN A N 1
ATOM 4573 C CA . ASN A 1 573 ? -29.109 -22.078 5.277 1 97.06 573 ASN A CA 1
ATOM 4574 C C . ASN A 1 573 ? -28.234 -21.094 6.055 1 97.06 573 ASN A C 1
ATOM 4576 O O . ASN A 1 573 ? -28.391 -19.875 5.918 1 97.06 573 ASN A O 1
ATOM 4580 N N . ILE A 1 574 ? -27.438 -21.656 6.883 1 98.31 574 ILE A N 1
ATOM 4581 C CA . ILE A 1 574 ? -26.484 -20.828 7.617 1 98.31 574 ILE A CA 1
ATOM 4582 C C . ILE A 1 574 ? -25.422 -20.312 6.664 1 98.31 574 ILE A C 1
ATOM 4584 O O . ILE A 1 574 ? -24.516 -21.047 6.273 1 98.31 574 ILE A O 1
ATOM 4588 N N . ASP A 1 575 ? -25.469 -19 6.367 1 97.81 575 ASP A N 1
ATOM 4589 C CA . ASP A 1 575 ? -24.562 -18.406 5.398 1 97.81 575 ASP A CA 1
ATOM 4590 C C . ASP A 1 575 ? -23.203 -18.109 6.035 1 97.81 575 ASP A C 1
ATOM 4592 O O . ASP A 1 575 ? -23 -18.391 7.215 1 97.81 575 ASP A O 1
ATOM 4596 N N . TRP A 1 576 ? -22.328 -17.562 5.207 1 98 576 TRP A N 1
ATOM 4597 C CA . TRP A 1 576 ? -20.938 -17.328 5.586 1 98 576 TRP A CA 1
ATOM 4598 C C . TRP A 1 576 ? -20.859 -16.359 6.758 1 98 576 TRP A C 1
ATOM 4600 O O . TRP A 1 576 ? -20.109 -16.594 7.707 1 98 576 TRP A O 1
ATOM 4610 N N . GLY A 1 577 ? -21.531 -15.188 6.703 1 97.88 577 GLY A N 1
ATOM 4611 C CA . GLY A 1 577 ? -21.531 -14.188 7.758 1 97.88 577 GLY A CA 1
ATOM 4612 C C . GLY A 1 577 ? -22.047 -14.711 9.086 1 97.88 577 GLY A C 1
ATOM 4613 O O . GLY A 1 577 ? -21.516 -14.367 10.141 1 97.88 577 GLY A O 1
ATOM 4614 N N . THR A 1 578 ? -23.094 -15.531 9.062 1 98.38 578 THR A N 1
ATOM 4615 C CA . THR A 1 578 ? -23.641 -16.141 10.273 1 98.38 578 THR A CA 1
ATOM 4616 C C . THR A 1 578 ? -22.656 -17.125 10.875 1 98.38 578 THR A C 1
ATOM 4618 O O . THR A 1 578 ? -22.438 -17.125 12.094 1 98.38 578 THR A O 1
ATOM 4621 N N . ALA A 1 579 ? -22.078 -17.984 10.023 1 98.69 579 ALA A N 1
ATOM 4622 C CA . ALA A 1 579 ? -21.094 -18.953 10.508 1 98.69 579 ALA A CA 1
ATOM 4623 C C . ALA A 1 579 ? -19.922 -18.25 11.18 1 98.69 579 ALA A C 1
ATOM 4625 O O . ALA A 1 579 ? -19.391 -18.734 12.18 1 98.69 579 ALA A O 1
ATOM 4626 N N . GLU A 1 580 ? -19.516 -17.141 10.602 1 98.69 580 GLU A N 1
ATOM 4627 C CA . GLU A 1 580 ? -18.438 -16.328 11.18 1 98.69 580 GLU A CA 1
ATOM 4628 C C . GLU A 1 580 ? -18.812 -15.82 12.57 1 98.69 580 GLU A C 1
ATOM 4630 O O . GLU A 1 580 ? -18.016 -15.906 13.5 1 98.69 580 GLU A O 1
ATOM 4635 N N . ALA A 1 581 ? -19.969 -15.281 12.734 1 98.69 581 ALA A N 1
ATOM 4636 C CA . ALA A 1 581 ? -20.469 -14.805 14.023 1 98.69 581 ALA A CA 1
ATOM 4637 C C . ALA A 1 581 ? -20.5 -15.93 15.047 1 98.69 581 ALA A C 1
ATOM 4639 O O . ALA A 1 581 ? -20.172 -15.727 16.219 1 98.69 581 ALA A O 1
ATOM 4640 N N . LEU A 1 582 ? -20.984 -17.109 14.578 1 98.81 582 LEU A N 1
ATOM 4641 C CA . LEU A 1 582 ? -21.016 -18.266 15.461 1 98.81 582 LEU A CA 1
ATOM 4642 C C . LEU A 1 582 ? -19.609 -18.641 15.922 1 98.81 582 LEU A C 1
ATOM 4644 O O . LEU A 1 582 ? -19.391 -19 17.078 1 98.81 582 LEU A O 1
ATOM 4648 N N . ALA A 1 583 ? -18.641 -18.578 15 1 98.88 583 ALA A N 1
ATOM 4649 C CA . ALA A 1 583 ? -17.25 -18.875 15.352 1 98.88 583 ALA A CA 1
ATOM 4650 C C . ALA A 1 583 ? -16.719 -17.875 16.359 1 98.88 583 ALA A C 1
ATOM 4652 O O . ALA A 1 583 ? -16.109 -18.266 17.359 1 98.88 583 ALA A O 1
ATOM 4653 N N . PHE A 1 584 ? -16.953 -16.578 16.141 1 98.81 584 PHE A N 1
ATOM 4654 C CA . PHE A 1 584 ? -16.5 -15.523 17.047 1 98.81 584 PHE A CA 1
ATOM 4655 C C . PHE A 1 584 ? -17.109 -15.695 18.438 1 98.81 584 PHE A C 1
ATOM 4657 O O . PHE A 1 584 ? -16.406 -15.719 19.438 1 98.81 584 PHE A O 1
ATOM 4664 N N . GLY A 1 585 ? -18.406 -15.844 18.438 1 98.56 585 GLY A N 1
ATOM 4665 C CA . GLY A 1 585 ? -19.109 -15.969 19.703 1 98.56 585 GLY A CA 1
ATOM 4666 C C . GLY A 1 585 ? -18.703 -17.188 20.5 1 98.56 585 GLY A C 1
ATOM 4667 O O . GLY A 1 585 ? -18.609 -17.141 21.719 1 98.56 585 GLY A O 1
ATOM 4668 N N . SER A 1 586 ? -18.547 -18.312 19.797 1 98.5 586 SER A N 1
ATOM 4669 C CA . SER A 1 586 ? -18.125 -19.531 20.484 1 98.5 586 SER A CA 1
ATOM 4670 C C . SER A 1 586 ? -16.719 -19.406 21.031 1 98.5 586 SER A C 1
ATOM 4672 O O . SER A 1 586 ? -16.406 -19.953 22.094 1 98.5 586 SER A O 1
ATOM 4674 N N . CYS A 1 587 ? -15.82 -18.719 20.328 1 98.31 587 CYS A N 1
ATOM 4675 C CA . CYS A 1 587 ? -14.484 -18.438 20.859 1 98.31 587 CYS A CA 1
ATOM 4676 C C . CYS A 1 587 ? -14.57 -17.594 22.125 1 98.31 587 CYS A C 1
ATOM 4678 O O . CYS A 1 587 ? -13.922 -17.922 23.125 1 98.31 587 CYS A O 1
ATOM 4680 N N . LEU A 1 588 ? -15.383 -16.547 22.078 1 97.81 588 LEU A N 1
ATOM 4681 C CA . LEU A 1 588 ? -15.578 -15.703 23.25 1 97.81 588 LEU A CA 1
ATOM 4682 C C . LEU A 1 588 ? -16.109 -16.516 24.438 1 97.81 588 LEU A C 1
ATOM 4684 O O . LEU A 1 588 ? -15.641 -16.375 25.562 1 97.81 588 LEU A O 1
ATOM 4688 N N . ALA A 1 589 ? -17.031 -17.359 24.156 1 96.75 589 ALA A N 1
ATOM 4689 C CA . ALA A 1 589 ? -17.672 -18.172 25.188 1 96.75 589 ALA A CA 1
ATOM 4690 C C . ALA A 1 589 ? -16.672 -19.141 25.828 1 96.75 589 ALA A C 1
ATOM 4692 O O . ALA A 1 589 ? -16.797 -19.5 27 1 96.75 589 ALA A O 1
ATOM 4693 N N . GLN A 1 590 ? -15.68 -19.5 25.047 1 96.31 590 GLN A N 1
ATOM 4694 C CA . GLN A 1 590 ? -14.688 -20.453 25.547 1 96.31 590 GLN A CA 1
ATOM 4695 C C . GLN A 1 590 ? -13.484 -19.734 26.156 1 96.31 590 GLN A C 1
ATOM 4697 O O . GLN A 1 590 ? -12.492 -20.375 26.5 1 96.31 590 GLN A O 1
ATOM 4702 N N . GLY A 1 591 ? -13.539 -18.453 26.172 1 95.31 591 GLY A N 1
ATOM 4703 C CA . GLY A 1 591 ? -12.523 -17.734 26.922 1 95.31 591 GLY A CA 1
ATOM 4704 C C . GLY A 1 591 ? -11.445 -17.141 26.031 1 95.31 591 GLY A C 1
ATOM 4705 O O . GLY A 1 591 ? -10.367 -16.797 26.5 1 95.31 591 GLY A O 1
ATOM 4706 N N . PHE A 1 592 ? -11.703 -17.031 24.75 1 97.12 592 PHE A N 1
ATOM 4707 C CA . PHE A 1 592 ? -10.734 -16.453 23.812 1 97.12 592 PHE A CA 1
ATOM 4708 C C . PHE A 1 592 ? -11.203 -15.094 23.312 1 97.12 592 PHE A C 1
ATOM 4710 O O . PHE A 1 592 ? -12.281 -14.977 22.734 1 97.12 592 PHE A O 1
ATOM 4717 N N . ASP A 1 593 ? -10.406 -14.023 23.484 1 97.31 593 ASP A N 1
ATOM 4718 C CA . ASP A 1 593 ? -10.695 -12.766 22.812 1 97.31 593 ASP A CA 1
ATOM 4719 C C . ASP A 1 593 ? -10.523 -12.898 21.297 1 97.31 593 ASP A C 1
ATOM 4721 O O . ASP A 1 593 ? -9.781 -13.766 20.828 1 97.31 593 ASP A O 1
ATOM 4725 N N . VAL A 1 594 ? -11.273 -12.117 20.594 1 98.38 594 VAL A N 1
ATOM 4726 C CA . VAL A 1 594 ? -11.18 -12.117 19.141 1 98.38 594 VAL A CA 1
ATOM 4727 C C . VAL A 1 594 ? -10.828 -10.719 18.641 1 98.38 594 VAL A C 1
ATOM 4729 O O . VAL A 1 594 ? -11.336 -9.719 19.156 1 98.38 594 VAL A O 1
ATOM 4732 N N . ARG A 1 595 ? -9.906 -10.641 17.75 1 98.38 595 ARG A N 1
ATOM 4733 C CA . ARG A 1 595 ? -9.57 -9.398 17.062 1 98.38 595 ARG A CA 1
ATOM 4734 C C . ARG A 1 595 ? -9.562 -9.594 15.555 1 98.38 595 ARG A C 1
ATOM 4736 O O . ARG A 1 595 ? -8.914 -10.516 15.047 1 98.38 595 ARG A O 1
ATOM 4743 N N . ILE A 1 596 ? -10.359 -8.828 14.891 1 98.5 596 ILE A N 1
ATOM 4744 C CA . ILE A 1 596 ? -10.336 -8.805 13.43 1 98.5 596 ILE A CA 1
ATOM 4745 C C . ILE A 1 596 ? -10.047 -7.383 12.945 1 98.5 596 ILE A C 1
ATOM 4747 O O . ILE A 1 596 ? -10.688 -6.426 13.391 1 98.5 596 ILE A O 1
ATOM 4751 N N . SER A 1 597 ? -9.062 -7.289 12.117 1 97.88 597 SER A N 1
ATOM 4752 C CA . SER A 1 597 ? -8.594 -5.992 11.648 1 97.88 597 SER A CA 1
ATOM 4753 C C . SER A 1 597 ? -8.57 -5.934 10.125 1 97.88 597 SER A C 1
ATOM 4755 O O . SER A 1 597 ? -8.406 -6.957 9.461 1 97.88 597 SER A O 1
ATOM 4757 N N . GLY A 1 598 ? -8.703 -4.797 9.492 1 97.38 598 GLY A N 1
ATOM 4758 C CA . GLY A 1 598 ? -8.711 -4.531 8.062 1 97.38 598 GLY A CA 1
ATOM 4759 C C . GLY A 1 598 ? -9.625 -3.377 7.676 1 97.38 598 GLY A C 1
ATOM 4760 O O . GLY A 1 598 ? -10.281 -2.787 8.531 1 97.38 598 GLY A O 1
ATOM 4761 N N . GLN A 1 599 ? -9.672 -3.012 6.445 1 95.88 599 GLN A N 1
ATOM 4762 C CA . GLN A 1 599 ? -10.555 -1.943 5.988 1 95.88 599 GLN A CA 1
ATOM 4763 C C . GLN A 1 599 ? -12.016 -2.379 6.039 1 95.88 599 GLN A C 1
ATOM 4765 O O . GLN A 1 599 ? -12.406 -3.35 5.383 1 95.88 599 GLN A O 1
ATOM 4770 N N . ASP A 1 600 ? -12.758 -1.782 6.879 1 95.25 600 ASP A N 1
ATOM 4771 C CA . ASP A 1 600 ? -14.203 -1.962 6.988 1 95.25 600 ASP A CA 1
ATOM 4772 C C . ASP A 1 600 ? -14.547 -3.379 7.441 1 95.25 600 ASP A C 1
ATOM 4774 O O . ASP A 1 600 ? -15.469 -4 6.906 1 95.25 600 ASP A O 1
ATOM 4778 N N . VAL A 1 601 ? -13.828 -3.852 8.367 1 97.19 601 VAL A N 1
ATOM 4779 C CA . VAL A 1 601 ? -14.07 -5.211 8.836 1 97.19 601 VAL A CA 1
ATOM 4780 C C . VAL A 1 601 ? -15.328 -5.246 9.703 1 97.19 601 VAL A C 1
ATOM 4782 O O . VAL A 1 601 ? -15.945 -6.301 9.875 1 97.19 601 VAL A O 1
ATOM 4785 N N . GLY A 1 602 ? -15.758 -4.109 10.328 1 96.44 602 GLY A N 1
ATOM 4786 C CA . GLY A 1 602 ? -16.984 -4.078 11.102 1 96.44 602 GLY A CA 1
ATOM 4787 C C . GLY A 1 602 ? -18.219 -4.449 10.289 1 96.44 602 GLY A C 1
ATOM 4788 O O . GLY A 1 602 ? -19.031 -5.266 10.727 1 96.44 602 GLY A O 1
ATOM 4789 N N . ARG A 1 603 ? -18.344 -3.85 9.109 1 95.88 603 ARG A N 1
ATOM 4790 C CA . ARG A 1 603 ? -19.406 -4.156 8.156 1 95.88 603 ARG A CA 1
ATOM 4791 C C . ARG A 1 603 ? -19.031 -5.352 7.285 1 95.88 603 ARG A C 1
ATOM 4793 O O . ARG A 1 603 ? -19.891 -6.164 6.934 1 95.88 603 ARG A O 1
ATOM 4800 N N . GLY A 1 604 ? -17.781 -5.488 7.043 1 96.19 604 GLY A N 1
ATOM 4801 C CA . GLY A 1 604 ? -17.281 -6.371 6 1 96.19 604 GLY A CA 1
ATOM 4802 C C . GLY A 1 604 ? -17.281 -5.727 4.625 1 96.19 604 GLY A C 1
ATOM 4803 O O . GLY A 1 604 ? -18.281 -5.133 4.211 1 96.19 604 GLY A O 1
ATOM 4804 N N . THR A 1 605 ? -16.234 -5.867 3.879 1 93.12 605 THR A N 1
ATOM 4805 C CA . THR A 1 605 ? -16.078 -5.23 2.578 1 93.12 605 THR A CA 1
ATOM 4806 C C . THR A 1 605 ? -17.281 -5.527 1.68 1 93.12 605 THR A C 1
ATOM 4808 O O . THR A 1 605 ? -17.734 -4.652 0.944 1 93.12 605 THR A O 1
ATOM 4811 N N . PHE A 1 606 ? -17.797 -6.668 1.79 1 94.81 606 PHE A N 1
ATOM 4812 C CA . PHE A 1 606 ? -18.891 -7.086 0.922 1 94.81 606 PHE A CA 1
ATOM 4813 C C . PHE A 1 606 ? -20.219 -7.07 1.676 1 94.81 606 PHE A C 1
ATOM 4815 O O . PHE A 1 606 ? -21.156 -7.785 1.312 1 94.81 606 PHE A O 1
ATOM 4822 N N . ALA A 1 607 ? -20.312 -6.406 2.799 1 95.06 607 ALA A N 1
ATOM 4823 C CA . ALA A 1 607 ? -21.531 -6.168 3.586 1 95.06 607 ALA A CA 1
ATOM 4824 C C . ALA A 1 607 ? -22.141 -7.484 4.059 1 95.06 607 ALA A C 1
ATOM 4826 O O . ALA A 1 607 ? -23.359 -7.672 3.979 1 95.06 607 ALA A O 1
ATOM 4827 N N . HIS A 1 608 ? -21.266 -8.391 4.438 1 95.88 608 HIS A N 1
ATOM 4828 C CA . HIS A 1 608 ? -21.766 -9.711 4.82 1 95.88 608 HIS A CA 1
ATOM 4829 C C . HIS A 1 608 ? -21.688 -9.906 6.332 1 95.88 608 HIS A C 1
ATOM 4831 O O . HIS A 1 608 ? -22.375 -10.781 6.883 1 95.88 608 HIS A O 1
ATOM 4837 N N . ARG A 1 609 ? -20.891 -9.188 7.055 1 97.25 609 ARG A N 1
ATOM 4838 C CA . ARG A 1 609 ? -20.531 -9.469 8.438 1 97.25 609 ARG A CA 1
ATOM 4839 C C . ARG A 1 609 ? -21.438 -8.711 9.406 1 97.25 609 ARG A C 1
ATOM 4841 O O . ARG A 1 609 ? -22.141 -9.32 10.211 1 97.25 609 ARG A O 1
ATOM 4848 N N . HIS A 1 610 ? -21.406 -7.316 9.266 1 97.31 610 HIS A N 1
ATOM 4849 C CA . HIS A 1 610 ? -22.156 -6.398 10.125 1 97.31 610 HIS A CA 1
ATOM 4850 C C . HIS A 1 610 ? -21.984 -6.77 11.594 1 97.31 610 HIS A C 1
ATOM 4852 O O . HIS A 1 610 ? -22.984 -6.91 12.32 1 97.31 610 HIS A O 1
ATOM 4858 N N . GLY A 1 611 ? -20.719 -7.055 11.984 1 97.12 611 GLY A N 1
ATOM 4859 C CA . GLY A 1 611 ? -20.406 -7.25 13.391 1 97.12 611 GLY A CA 1
ATOM 4860 C C . GLY A 1 611 ? -20.422 -5.961 14.195 1 97.12 611 GLY A C 1
ATOM 4861 O O . GLY A 1 611 ? -20.547 -5.988 15.414 1 97.12 611 GLY A O 1
ATOM 4862 N N . MET A 1 612 ? -20.266 -4.914 13.555 1 95.31 612 MET A N 1
ATOM 4863 C CA . MET A 1 612 ? -20.391 -3.553 14.07 1 95.31 612 MET A CA 1
ATOM 4864 C C . MET A 1 612 ? -21.609 -2.857 13.492 1 95.31 612 MET A C 1
ATOM 4866 O O . MET A 1 612 ? -21.734 -2.699 12.273 1 95.31 612 MET A O 1
ATOM 4870 N N . LEU A 1 613 ? -22.547 -2.479 14.32 1 96.44 613 LEU A N 1
ATOM 4871 C CA . LEU A 1 613 ? -23.75 -1.774 13.891 1 96.44 613 LEU A CA 1
ATOM 4872 C C . LEU A 1 613 ? -23.672 -0.295 14.258 1 96.44 613 LEU A C 1
ATOM 4874 O O . LEU A 1 613 ? -23.016 0.076 15.227 1 96.44 613 LEU A O 1
ATOM 4878 N N . VAL A 1 614 ? -24.328 0.546 13.453 1 95.25 614 VAL A N 1
ATOM 4879 C CA . VAL A 1 614 ? -24.281 1.99 13.656 1 95.25 614 VAL A CA 1
ATOM 4880 C C . VAL A 1 614 ? -25.703 2.535 13.805 1 95.25 614 VAL A C 1
ATOM 4882 O O . VAL A 1 614 ? -26.562 2.266 12.969 1 95.25 614 VAL A O 1
ATOM 4885 N N . ASP A 1 615 ? -25.922 3.27 14.883 1 96 615 ASP A N 1
ATOM 4886 C CA . ASP A 1 615 ? -27.219 3.896 15.109 1 96 615 ASP A CA 1
ATOM 4887 C C . ASP A 1 615 ? -27.5 4.969 14.062 1 96 615 ASP A C 1
ATOM 4889 O O . ASP A 1 615 ? -26.672 5.863 13.844 1 96 615 ASP A O 1
ATOM 4893 N N . GLN A 1 616 ? -28.609 4.918 13.445 1 95.12 616 GLN A N 1
ATOM 4894 C CA . GLN A 1 616 ? -28.938 5.738 12.289 1 95.12 616 GLN A CA 1
ATOM 4895 C C . GLN A 1 616 ? -29.188 7.191 12.688 1 95.12 616 GLN A C 1
ATOM 4897 O O . GLN A 1 616 ? -29.172 8.086 11.844 1 95.12 616 GLN A O 1
ATOM 4902 N N . LYS A 1 617 ? -29.328 7.434 13.93 1 94 617 LYS A N 1
ATOM 4903 C CA . LYS A 1 617 ? -29.609 8.789 14.391 1 94 617 LYS A CA 1
ATOM 4904 C C . LYS A 1 617 ? -28.375 9.414 15.039 1 94 617 LYS A C 1
ATOM 4906 O O . LYS A 1 617 ? -28.141 10.617 14.898 1 94 617 LYS A O 1
ATOM 4911 N N . THR A 1 618 ? -27.578 8.672 15.734 1 90.94 618 THR A N 1
ATOM 4912 C CA . THR A 1 618 ? -26.531 9.234 16.578 1 90.94 618 THR A CA 1
ATOM 4913 C C . THR A 1 618 ? -25.156 8.852 16.078 1 90.94 618 THR A C 1
ATOM 4915 O O . THR A 1 618 ? -24.141 9.414 16.516 1 90.94 618 THR A O 1
ATOM 4918 N N . ASP A 1 619 ? -25.047 7.945 15.195 1 91.5 619 ASP A N 1
ATOM 4919 C CA . ASP A 1 619 ? -23.781 7.438 14.672 1 91.5 619 ASP A CA 1
ATOM 4920 C C . ASP A 1 619 ? -23.078 6.539 15.695 1 91.5 619 ASP A C 1
ATOM 4922 O O . ASP A 1 619 ? -21.938 6.141 15.5 1 91.5 619 ASP A O 1
ATOM 4926 N N . GLU A 1 620 ? -23.688 6.238 16.781 1 91.81 620 GLU A N 1
ATOM 4927 C CA . GLU A 1 620 ? -23.094 5.402 17.828 1 91.81 620 GLU A CA 1
ATOM 4928 C C . GLU A 1 620 ? -22.891 3.973 17.328 1 91.81 620 GLU A C 1
ATOM 4930 O O . GLU A 1 620 ? -23.75 3.42 16.641 1 91.81 620 GLU A O 1
ATOM 4935 N N . ILE A 1 621 ? -21.797 3.418 17.703 1 92.94 621 ILE A N 1
ATOM 4936 C CA . ILE A 1 621 ? -21.438 2.064 17.297 1 92.94 621 ILE A CA 1
ATOM 4937 C C . ILE A 1 621 ? -21.859 1.067 18.375 1 92.94 621 ILE A C 1
ATOM 4939 O O . ILE A 1 621 ? -21.719 1.339 19.562 1 92.94 621 ILE A O 1
ATOM 4943 N N . TYR A 1 622 ? -22.375 -0.028 18.016 1 94.69 622 TYR A N 1
ATOM 4944 C CA . TYR A 1 622 ? -22.75 -1.105 18.922 1 94.69 622 TYR A CA 1
ATOM 4945 C C . TYR A 1 622 ? -22.25 -2.451 18.406 1 94.69 622 TYR A C 1
ATOM 4947 O O . TYR A 1 622 ? -22.344 -2.746 17.219 1 94.69 622 TYR A O 1
ATOM 4955 N N . ILE A 1 623 ? -21.641 -3.227 19.266 1 96.38 623 ILE A N 1
ATOM 4956 C CA . ILE A 1 623 ? -21.156 -4.566 18.953 1 96.38 623 ILE A CA 1
ATOM 4957 C C . ILE A 1 623 ? -21.969 -5.602 19.734 1 96.38 623 ILE A C 1
ATOM 4959 O O . ILE A 1 623 ? -21.641 -5.914 20.875 1 96.38 623 ILE A O 1
ATOM 4963 N N . PRO A 1 624 ? -22.859 -6.266 19.078 1 97.38 624 PRO A N 1
ATOM 4964 C CA . PRO A 1 624 ? -23.766 -7.184 19.781 1 97.38 624 PRO A CA 1
ATOM 4965 C C . PRO A 1 624 ? -23.016 -8.312 20.484 1 97.38 624 PRO A C 1
ATOM 4967 O O . PRO A 1 624 ? -23.328 -8.641 21.641 1 97.38 624 PRO A O 1
ATOM 4970 N N . LEU A 1 625 ? -21.953 -8.875 19.906 1 97.94 625 LEU A N 1
ATOM 4971 C CA . LEU A 1 625 ? -21.25 -10.031 20.438 1 97.94 625 LEU A CA 1
ATOM 4972 C C . LEU A 1 625 ? -20.531 -9.68 21.734 1 97.94 625 LEU A C 1
ATOM 4974 O O . LEU A 1 625 ? -20.109 -10.562 22.484 1 97.94 625 LEU A O 1
ATOM 4978 N N . ASN A 1 626 ? -20.359 -8.406 22.016 1 95.94 626 ASN A N 1
ATOM 4979 C CA . ASN A 1 626 ? -19.734 -7.98 23.25 1 95.94 626 ASN A CA 1
ATOM 4980 C C . ASN A 1 626 ? -20.766 -7.797 24.359 1 95.94 626 ASN A C 1
ATOM 4982 O O . ASN A 1 626 ? -20.422 -7.355 25.469 1 95.94 626 ASN A O 1
ATOM 4986 N N . ASN A 1 627 ? -22.031 -8.117 24.062 1 94.81 627 ASN A N 1
ATOM 4987 C CA . ASN A 1 627 ? -23.125 -7.957 25 1 94.81 627 ASN A CA 1
ATOM 4988 C C . ASN A 1 627 ? -24.031 -9.188 25.031 1 94.81 627 ASN A C 1
ATOM 4990 O O . ASN A 1 627 ? -25.25 -9.07 25.047 1 94.81 627 ASN A O 1
ATOM 4994 N N . MET A 1 628 ? -23.438 -10.352 24.984 1 94.69 628 MET A N 1
ATOM 4995 C CA . MET A 1 628 ? -24.203 -11.594 24.953 1 94.69 628 MET A CA 1
ATOM 4996 C C . MET A 1 628 ? -24.781 -11.922 26.328 1 94.69 628 MET A C 1
ATOM 4998 O O . MET A 1 628 ? -25.844 -12.547 26.422 1 94.69 628 MET A O 1
ATOM 5002 N N . GLY A 1 629 ? -24.047 -11.516 27.344 1 91.12 629 GLY A N 1
ATOM 5003 C CA . GLY A 1 629 ? -24.484 -11.781 28.703 1 91.12 629 GLY A CA 1
ATOM 5004 C C . GLY A 1 629 ? -23.859 -10.852 29.719 1 91.12 629 GLY A C 1
ATOM 5005 O O . GLY A 1 629 ? -22.891 -10.148 29.422 1 91.12 629 GLY A O 1
ATOM 5006 N N . GLU A 1 630 ? -24.281 -10.914 30.906 1 88 630 GLU A N 1
ATOM 5007 C CA . GLU A 1 630 ? -23.844 -10 31.953 1 88 630 GLU A CA 1
ATOM 5008 C C . GLU A 1 630 ? -22.469 -10.391 32.5 1 88 630 GLU A C 1
ATOM 5010 O O . GLU A 1 630 ? -21.688 -9.523 32.875 1 88 630 GLU A O 1
ATOM 5015 N N . LYS A 1 631 ? -22.172 -11.594 32.438 1 89.38 631 LYS A N 1
ATOM 5016 C CA . LYS A 1 631 ? -20.922 -12.07 33 1 89.38 631 LYS A CA 1
ATOM 5017 C C . LYS A 1 631 ? -19.875 -12.328 31.922 1 89.38 631 LYS A C 1
ATOM 5019 O O . LYS A 1 631 ? -18.891 -13.047 32.156 1 89.38 631 LYS A O 1
ATOM 5024 N N . GLN A 1 632 ? -20.062 -11.727 30.828 1 91.81 632 GLN A N 1
ATOM 5025 C CA . GLN A 1 632 ? -19.125 -11.938 29.734 1 91.81 632 GLN A CA 1
ATOM 5026 C C . GLN A 1 632 ? -17.766 -11.359 30.062 1 91.81 632 GLN A C 1
ATOM 5028 O O . GLN A 1 632 ? -17.656 -10.227 30.531 1 91.81 632 GLN A O 1
ATOM 5033 N N . GLU A 1 633 ? -16.641 -12.195 29.859 1 91.38 633 GLU A N 1
ATOM 5034 C CA . GLU A 1 633 ? -15.297 -11.781 30.234 1 91.38 633 GLU A CA 1
ATOM 5035 C C . GLU A 1 633 ? -14.414 -11.586 29.016 1 91.38 633 GLU A C 1
ATOM 5037 O O . GLU A 1 633 ? -13.352 -10.961 29.094 1 91.38 633 GLU A O 1
ATOM 5042 N N . ASN A 1 634 ? -14.805 -12.164 27.906 1 94.75 634 ASN A N 1
ATOM 5043 C CA . ASN A 1 634 ? -14.047 -12.047 26.672 1 94.75 634 ASN A CA 1
ATOM 5044 C C . ASN A 1 634 ? -14.828 -11.297 25.609 1 94.75 634 ASN A C 1
ATOM 5046 O O . ASN A 1 634 ? -16.062 -11.359 25.562 1 94.75 634 ASN A O 1
ATOM 5050 N N . PHE A 1 635 ? -14.094 -10.57 24.75 1 96.12 635 PHE A N 1
ATOM 5051 C CA . PHE A 1 635 ? -14.742 -9.617 23.859 1 96.12 635 PHE A CA 1
ATOM 5052 C C . PHE A 1 635 ? -14.109 -9.664 22.469 1 96.12 635 PHE A C 1
ATOM 5054 O O . PHE A 1 635 ? -13.031 -10.227 22.297 1 96.12 635 PHE A O 1
ATOM 5061 N N . ILE A 1 636 ? -14.859 -9.141 21.531 1 97.44 636 ILE A N 1
ATOM 5062 C CA . ILE A 1 636 ? -14.375 -9.055 20.156 1 97.44 636 ILE A CA 1
ATOM 5063 C C . ILE A 1 636 ? -14.023 -7.609 19.812 1 97.44 636 ILE A C 1
ATOM 5065 O O . ILE A 1 636 ? -14.742 -6.684 20.203 1 97.44 636 ILE A O 1
ATOM 5069 N N . GLU A 1 637 ? -12.883 -7.434 19.234 1 97.19 637 GLU A N 1
ATOM 5070 C CA . GLU A 1 637 ? -12.414 -6.137 18.75 1 97.19 637 GLU A CA 1
ATOM 5071 C C . GLU A 1 637 ? -12.469 -6.062 17.219 1 97.19 637 GLU A C 1
ATOM 5073 O O . GLU A 1 637 ? -11.742 -6.773 16.531 1 97.19 637 GLU A O 1
ATOM 5078 N N . PHE A 1 638 ? -13.445 -5.262 16.719 1 97 638 PHE A N 1
ATOM 5079 C CA . PHE A 1 638 ? -13.469 -4.922 15.305 1 97 638 PHE A CA 1
ATOM 5080 C C . PHE A 1 638 ? -12.602 -3.693 15.031 1 97 638 PHE A C 1
ATOM 5082 O O . PHE A 1 638 ? -13.016 -2.566 15.312 1 97 638 PHE A O 1
ATOM 5089 N N . ALA A 1 639 ? -11.445 -3.951 14.43 1 97.19 639 ALA A N 1
ATOM 5090 C CA . ALA A 1 639 ? -10.469 -2.887 14.227 1 97.19 639 ALA A CA 1
ATOM 5091 C C . ALA A 1 639 ? -10.461 -2.416 12.781 1 97.19 639 ALA A C 1
ATOM 5093 O O . ALA A 1 639 ? -9.656 -2.881 11.969 1 97.19 639 ALA A O 1
ATOM 5094 N N . ASN A 1 640 ? -11.383 -1.412 12.438 1 96.5 640 ASN A N 1
ATOM 5095 C CA . ASN A 1 640 ? -11.305 -0.788 11.117 1 96.5 640 ASN A CA 1
ATOM 5096 C C . ASN A 1 640 ? -9.977 -0.06 10.922 1 96.5 640 ASN A C 1
ATOM 5098 O O . ASN A 1 640 ? -9.578 0.749 11.766 1 96.5 640 ASN A O 1
ATOM 5102 N N . SER A 1 641 ? -9.328 -0.405 9.859 1 96.88 641 SER A N 1
ATOM 5103 C CA . SER A 1 641 ? -7.984 0.127 9.672 1 96.88 641 SER A CA 1
ATOM 5104 C C . SER A 1 641 ? -7.984 1.305 8.703 1 96.88 641 SER A C 1
ATOM 5106 O O . SER A 1 641 ? -8.961 1.526 7.988 1 96.88 641 SER A O 1
ATOM 5108 N N . LEU A 1 642 ? -6.91 2.123 8.727 1 97 642 LEU A N 1
ATOM 5109 C CA . LEU A 1 642 ? -6.582 3.025 7.633 1 97 642 LEU A CA 1
ATOM 5110 C C . LEU A 1 642 ? -6.191 2.242 6.383 1 97 642 LEU A C 1
ATOM 5112 O O . LEU A 1 642 ? -6.129 1.011 6.41 1 97 642 LEU A O 1
ATOM 5116 N N . LEU A 1 643 ? -5.949 2.938 5.316 1 96.31 643 LEU A N 1
ATOM 5117 C CA . LEU A 1 643 ? -5.547 2.273 4.082 1 96.31 643 LEU A CA 1
ATOM 5118 C C . LEU A 1 643 ? -4.055 1.953 4.102 1 96.31 643 LEU A C 1
ATOM 5120 O O . LEU A 1 643 ? -3.268 2.604 3.408 1 96.31 643 LEU A O 1
ATOM 5124 N N . SER A 1 644 ? -3.676 0.96 4.762 1 97.12 644 SER A N 1
ATOM 5125 C CA . SER A 1 644 ? -2.311 0.453 4.863 1 97.12 644 SER A CA 1
ATOM 5126 C C . SER A 1 644 ? -2.295 -1.063 5.023 1 97.12 644 SER A C 1
ATOM 5128 O O . SER A 1 644 ? -2.881 -1.6 5.965 1 97.12 644 SER A O 1
ATOM 5130 N N . GLU A 1 645 ? -1.636 -1.759 4.172 1 97.62 645 GLU A N 1
ATOM 5131 C CA . GLU A 1 645 ? -1.616 -3.217 4.25 1 97.62 645 GLU A CA 1
ATOM 5132 C C . GLU A 1 645 ? -0.392 -3.711 5.012 1 97.62 645 GLU A C 1
ATOM 5134 O O . GLU A 1 645 ? -0.506 -4.57 5.887 1 97.62 645 GLU A O 1
ATOM 5139 N N . GLU A 1 646 ? 0.787 -3.111 4.75 1 98.31 646 GLU A N 1
ATOM 5140 C CA . GLU A 1 646 ? 2.02 -3.615 5.348 1 98.31 646 GLU A CA 1
ATOM 5141 C C . GLU A 1 646 ? 2.045 -3.367 6.852 1 98.31 646 GLU A C 1
ATOM 5143 O O . GLU A 1 646 ? 2.303 -4.285 7.633 1 98.31 646 GLU A O 1
ATOM 5148 N N . ALA A 1 647 ? 1.77 -2.113 7.285 1 98.69 647 ALA A N 1
ATOM 5149 C CA . ALA A 1 647 ? 1.836 -1.784 8.711 1 98.69 647 ALA A CA 1
ATOM 5150 C C . ALA A 1 647 ? 0.745 -2.51 9.492 1 98.69 647 ALA A C 1
ATOM 5152 O O . ALA A 1 647 ? 0.986 -2.994 10.602 1 98.69 647 ALA A O 1
ATOM 5153 N N . VAL A 1 648 ? -0.479 -2.648 8.93 1 98.75 648 VAL A N 1
ATOM 5154 C CA . VAL A 1 648 ? -1.578 -3.295 9.641 1 98.75 648 VAL A CA 1
ATOM 5155 C C . VAL A 1 648 ? -1.293 -4.785 9.789 1 98.75 648 VAL A C 1
ATOM 5157 O O . VAL A 1 648 ? -1.511 -5.363 10.852 1 98.75 648 VAL A O 1
ATOM 5160 N N . LEU A 1 649 ? -0.788 -5.371 8.695 1 98.88 649 LEU A N 1
ATOM 5161 C CA . LEU A 1 649 ? -0.451 -6.785 8.789 1 98.88 649 LEU A CA 1
ATOM 5162 C C . LEU A 1 649 ? 0.675 -7.016 9.789 1 98.88 649 LEU A C 1
ATOM 5164 O O . LEU A 1 649 ? 0.629 -7.965 10.57 1 98.88 649 LEU A O 1
ATOM 5168 N N . GLY A 1 650 ? 1.718 -6.172 9.711 1 98.81 650 GLY A N 1
ATOM 5169 C CA . GLY A 1 650 ? 2.773 -6.262 10.711 1 98.81 650 GLY A CA 1
ATOM 5170 C C . GLY A 1 650 ? 2.266 -6.102 12.133 1 98.81 650 GLY A C 1
ATOM 5171 O O . GLY A 1 650 ? 2.678 -6.84 13.031 1 98.81 650 GLY A O 1
ATOM 5172 N N . PHE A 1 651 ? 1.357 -5.129 12.344 1 98.81 651 PHE A N 1
ATOM 5173 C CA . PHE A 1 651 ? 0.726 -4.883 13.641 1 98.81 651 PHE A CA 1
ATOM 5174 C C . PHE A 1 651 ? 0.03 -6.141 14.148 1 98.81 651 PHE A C 1
ATOM 5176 O O . PHE A 1 651 ? 0.204 -6.527 15.305 1 98.81 651 PHE A O 1
ATOM 5183 N N . GLU A 1 652 ? -0.688 -6.859 13.266 1 98.88 652 GLU A N 1
ATOM 5184 C CA . GLU A 1 652 ? -1.449 -8.039 13.664 1 98.88 652 GLU A CA 1
ATOM 5185 C C . GLU A 1 652 ? -0.527 -9.227 13.93 1 98.88 652 GLU A C 1
ATOM 5187 O O . GLU A 1 652 ? -0.811 -10.055 14.797 1 98.88 652 GLU A O 1
ATOM 5192 N N . TYR A 1 653 ? 0.525 -9.352 13.188 1 98.75 653 TYR A N 1
ATOM 5193 C CA . TYR A 1 653 ? 1.526 -10.367 13.516 1 98.75 653 TYR A CA 1
ATOM 5194 C C . TYR A 1 653 ? 2.055 -10.172 14.93 1 98.75 653 TYR A C 1
ATOM 5196 O O . TYR A 1 653 ? 2.121 -11.125 15.711 1 98.75 653 TYR A O 1
ATOM 5204 N N . GLY A 1 654 ? 2.451 -8.875 15.234 1 98.75 654 GLY A N 1
ATOM 5205 C CA . GLY A 1 654 ? 2.904 -8.57 16.578 1 98.75 654 GLY A CA 1
ATOM 5206 C C . GLY A 1 654 ? 1.87 -8.875 17.641 1 98.75 654 GLY A C 1
ATOM 5207 O O . GLY A 1 654 ? 2.197 -9.445 18.688 1 98.75 654 GLY A O 1
ATOM 5208 N N . TYR A 1 655 ? 0.628 -8.508 17.344 1 98.69 655 TYR A N 1
ATOM 5209 C CA . TYR A 1 655 ? -0.475 -8.773 18.266 1 98.69 655 TYR A CA 1
ATOM 5210 C C . TYR A 1 655 ? -0.644 -10.273 18.484 1 98.69 655 TYR A C 1
ATOM 5212 O O . TYR A 1 655 ? -0.848 -10.719 19.625 1 98.69 655 TYR A O 1
ATOM 5220 N N . SER A 1 656 ? -0.458 -11.094 17.469 1 98.62 656 SER A N 1
ATOM 5221 C CA . SER A 1 656 ? -0.714 -12.523 17.5 1 98.62 656 SER A CA 1
ATOM 5222 C C . SER A 1 656 ? 0.371 -13.258 18.297 1 98.62 656 SER A C 1
ATOM 5224 O O . SER A 1 656 ? 0.108 -14.289 18.906 1 98.62 656 SER A O 1
ATOM 5226 N N . ILE A 1 657 ? 1.57 -12.773 18.234 1 98 657 ILE A N 1
ATOM 5227 C CA . ILE A 1 657 ? 2.658 -13.508 18.891 1 98 657 ILE A CA 1
ATOM 5228 C C . ILE A 1 657 ? 2.684 -13.18 20.375 1 98 657 ILE A C 1
ATOM 5230 O O . ILE A 1 657 ? 3.365 -13.859 21.156 1 98 657 ILE A O 1
ATOM 5234 N N . GLU A 1 658 ? 1.927 -12.164 20.797 1 97.88 658 GLU A N 1
ATOM 5235 C CA . GLU A 1 658 ? 1.933 -11.727 22.188 1 97.88 658 GLU A CA 1
ATOM 5236 C C . GLU A 1 658 ? 1.237 -12.742 23.094 1 97.88 658 GLU A C 1
ATOM 5238 O O . GLU A 1 658 ? 1.659 -12.961 24.234 1 97.88 658 GLU A O 1
ATOM 5243 N N . ASN A 1 659 ? 0.146 -13.352 22.641 1 97.19 659 ASN A N 1
ATOM 5244 C CA . ASN A 1 659 ? -0.662 -14.281 23.422 1 97.19 659 ASN A CA 1
ATOM 5245 C C . ASN A 1 659 ? -1.355 -15.312 22.531 1 97.19 659 ASN A C 1
ATOM 5247 O O . ASN A 1 659 ? -2.146 -14.953 21.656 1 97.19 659 ASN A O 1
ATOM 5251 N N . PRO A 1 660 ? -1.139 -16.562 22.781 1 96.88 660 PRO A N 1
ATOM 5252 C CA . PRO A 1 660 ? -1.712 -17.609 21.922 1 96.88 660 PRO A CA 1
ATOM 5253 C C . PRO A 1 660 ? -3.193 -17.859 22.203 1 96.88 660 PRO A C 1
ATOM 5255 O O . PRO A 1 660 ? -3.855 -18.578 21.453 1 96.88 660 PRO A O 1
ATOM 5258 N N . ASN A 1 661 ? -3.777 -17.219 23.203 1 96.88 661 ASN A N 1
ATOM 5259 C CA . ASN A 1 661 ? -5.164 -17.484 23.578 1 96.88 661 ASN A CA 1
ATOM 5260 C C . ASN A 1 661 ? -6.105 -16.422 23 1 96.88 661 ASN A C 1
ATOM 5262 O O . ASN A 1 661 ? -7.012 -15.953 23.688 1 96.88 661 ASN A O 1
ATOM 5266 N N . ARG A 1 662 ? -5.844 -16.016 21.812 1 97 662 ARG A N 1
ATOM 5267 C CA . ARG A 1 662 ? -6.676 -15.078 21.078 1 97 662 ARG A CA 1
ATOM 5268 C C . ARG A 1 662 ? -6.773 -15.484 19.609 1 97 662 ARG A C 1
ATOM 5270 O O . ARG A 1 662 ? -5.824 -16.031 19.047 1 97 662 ARG A O 1
ATOM 5277 N N . LEU A 1 663 ? -7.926 -15.203 19.094 1 98.62 663 LEU A N 1
ATOM 5278 C CA . LEU A 1 663 ? -8.062 -15.305 17.641 1 98.62 663 LEU A CA 1
ATOM 5279 C C . LEU A 1 663 ? -7.754 -13.969 16.969 1 98.62 663 LEU A C 1
ATOM 5281 O O . LEU A 1 663 ? -8.492 -12.992 17.141 1 98.62 663 LEU A O 1
ATOM 5285 N N . THR A 1 664 ? -6.637 -13.852 16.297 1 98.69 664 THR A N 1
ATOM 5286 C CA . THR A 1 664 ? -6.215 -12.641 15.609 1 98.69 664 THR A CA 1
ATOM 5287 C C . THR A 1 664 ? -6.363 -12.805 14.094 1 98.69 664 THR A C 1
ATOM 5289 O O . THR A 1 664 ? -5.789 -13.727 13.508 1 98.69 664 THR A O 1
ATOM 5292 N N . ILE A 1 665 ? -7.113 -11.906 13.469 1 98.88 665 ILE A N 1
ATOM 5293 C CA . ILE A 1 665 ? -7.41 -12.016 12.047 1 98.88 665 ILE A CA 1
ATOM 5294 C C . ILE A 1 665 ? -7.062 -10.703 11.344 1 98.88 665 ILE A C 1
ATOM 5296 O O . ILE A 1 665 ? -7.418 -9.617 11.82 1 98.88 665 ILE A O 1
ATOM 5300 N N . TRP A 1 666 ? -6.332 -10.781 10.289 1 98.75 666 TRP A N 1
ATOM 5301 C CA . TRP A 1 666 ? -6.238 -9.688 9.336 1 98.75 666 TRP A CA 1
ATOM 5302 C C . TRP A 1 666 ? -7.012 -10 8.062 1 98.75 666 TRP A C 1
ATOM 5304 O O . TRP A 1 666 ? -6.844 -11.078 7.477 1 98.75 666 TRP A O 1
ATOM 5314 N N . GLU A 1 667 ? -7.871 -9.133 7.668 1 98.5 667 GLU A N 1
ATOM 5315 C CA . GLU A 1 667 ? -8.648 -9.289 6.441 1 98.5 667 GLU A CA 1
ATOM 5316 C C . GLU A 1 667 ? -8.273 -8.219 5.414 1 98.5 667 GLU A C 1
ATOM 5318 O O . GLU A 1 667 ? -8.414 -7.023 5.676 1 98.5 667 GLU A O 1
ATOM 5323 N N . ALA A 1 668 ? -7.734 -8.711 4.219 1 98.06 668 ALA A N 1
ATOM 5324 C CA . ALA A 1 668 ? -7.531 -7.777 3.111 1 98.06 668 ALA A CA 1
ATOM 5325 C C . ALA A 1 668 ? -8.859 -7.379 2.477 1 98.06 668 ALA A C 1
ATOM 5327 O O . ALA A 1 668 ? -9.781 -8.188 2.395 1 98.06 668 ALA A O 1
ATOM 5328 N N . GLN A 1 669 ? -8.922 -6.164 2.033 1 96.62 669 GLN A N 1
ATOM 5329 C CA . GLN A 1 669 ? -10.133 -5.777 1.314 1 96.62 669 GLN A CA 1
ATOM 5330 C C . GLN A 1 669 ? -10.352 -6.66 0.09 1 96.62 669 GLN A C 1
ATOM 5332 O O . GLN A 1 669 ? -11.453 -7.16 -0.13 1 96.62 669 GLN A O 1
ATOM 5337 N N . PHE A 1 670 ? -9.312 -6.766 -0.718 1 96.75 670 PHE A N 1
ATOM 5338 C CA . PHE A 1 670 ? -9.195 -7.762 -1.777 1 96.75 670 PHE A CA 1
ATOM 5339 C C . PHE A 1 670 ? -7.898 -8.555 -1.63 1 96.75 670 PHE A C 1
ATOM 5341 O O . PHE A 1 670 ? -6.922 -8.062 -1.063 1 96.75 670 PHE A O 1
ATOM 5348 N N . GLY A 1 671 ? -7.934 -9.75 -2.104 1 97.06 671 GLY A N 1
ATOM 5349 C CA . GLY A 1 671 ? -6.855 -10.688 -1.815 1 97.06 671 GLY A CA 1
ATOM 5350 C C . GLY A 1 671 ? -5.504 -10.203 -2.305 1 97.06 671 GLY A C 1
ATOM 5351 O O . GLY A 1 671 ? -4.48 -10.453 -1.66 1 97.06 671 GLY A O 1
ATOM 5352 N N . ASP A 1 672 ? -5.418 -9.531 -3.396 1 95.06 672 ASP A N 1
ATOM 5353 C CA . ASP A 1 672 ? -4.145 -9.164 -4.004 1 95.06 672 ASP A CA 1
ATOM 5354 C C . ASP A 1 672 ? -3.527 -7.957 -3.299 1 95.06 672 ASP A C 1
ATOM 5356 O O . ASP A 1 672 ? -2.354 -7.645 -3.508 1 95.06 672 ASP A O 1
ATOM 5360 N N . PHE A 1 673 ? -4.227 -7.305 -2.334 1 95.69 673 PHE A N 1
ATOM 5361 C CA . PHE A 1 673 ? -3.684 -6.137 -1.649 1 95.69 673 PHE A CA 1
ATOM 5362 C C . PHE A 1 673 ? -2.582 -6.543 -0.678 1 95.69 673 PHE A C 1
ATOM 5364 O O . PHE A 1 673 ? -1.776 -5.707 -0.26 1 95.69 673 PHE A O 1
ATOM 5371 N N . PHE A 1 674 ? -2.449 -7.832 -0.361 1 95.75 674 PHE A N 1
ATOM 5372 C CA . PHE A 1 674 ? -1.33 -8.266 0.466 1 95.75 674 PHE A CA 1
ATOM 5373 C C . PHE A 1 674 ? -0.002 -7.965 -0.218 1 95.75 674 PHE A C 1
ATOM 5375 O O . PHE A 1 674 ? 1.048 -7.957 0.428 1 95.75 674 PHE A O 1
ATOM 5382 N N . ASN A 1 675 ? -0.036 -7.684 -1.604 1 95.12 675 ASN A N 1
ATOM 5383 C CA . ASN A 1 675 ? 1.167 -7.344 -2.357 1 95.12 675 ASN A CA 1
ATOM 5384 C C . ASN A 1 675 ? 1.962 -6.234 -1.675 1 95.12 675 ASN A C 1
ATOM 5386 O O . ASN A 1 675 ? 3.191 -6.215 -1.744 1 95.12 675 ASN A O 1
ATOM 5390 N N . GLY A 1 676 ? 1.249 -5.387 -1.059 1 96.5 676 GLY A N 1
ATOM 5391 C CA . GLY A 1 676 ? 1.895 -4.281 -0.371 1 96.5 676 GLY A CA 1
ATOM 5392 C C . GLY A 1 676 ? 2.557 -4.691 0.931 1 96.5 676 GLY A C 1
ATOM 5393 O O . GLY A 1 676 ? 3.35 -3.934 1.496 1 96.5 676 GLY A O 1
ATOM 5394 N N . ALA A 1 677 ? 2.35 -5.957 1.355 1 98.25 677 ALA A N 1
ATOM 5395 C CA . ALA A 1 677 ? 2.865 -6.449 2.631 1 98.25 677 ALA A CA 1
ATOM 5396 C C . ALA A 1 677 ? 3.729 -7.691 2.434 1 98.25 677 ALA A C 1
ATOM 5398 O O . ALA A 1 677 ? 3.836 -8.531 3.334 1 98.25 677 ALA A O 1
ATOM 5399 N N . GLN A 1 678 ? 4.34 -7.836 1.291 1 97.62 678 GLN A N 1
ATOM 5400 C CA . GLN A 1 678 ? 5.098 -9.039 0.963 1 97.62 678 GLN A CA 1
ATOM 5401 C C . GLN A 1 678 ? 6.273 -9.227 1.92 1 97.62 678 GLN A C 1
ATOM 5403 O O . GLN A 1 678 ? 6.645 -10.352 2.24 1 97.62 678 GLN A O 1
ATOM 5408 N N . ILE A 1 679 ? 6.844 -8.156 2.424 1 97.94 679 ILE A N 1
ATOM 5409 C CA . ILE A 1 679 ? 7.941 -8.242 3.379 1 97.94 679 ILE A CA 1
ATOM 5410 C C . ILE A 1 679 ? 7.473 -8.953 4.645 1 97.94 679 ILE A C 1
ATOM 5412 O O . ILE A 1 679 ? 8.164 -9.836 5.16 1 97.94 679 ILE A O 1
ATOM 5416 N N . MET A 1 680 ? 6.281 -8.594 5.141 1 98.38 680 MET A N 1
ATOM 5417 C CA . MET A 1 680 ? 5.73 -9.227 6.336 1 98.38 680 MET A CA 1
ATOM 5418 C C . MET A 1 680 ? 5.535 -10.727 6.117 1 98.38 680 MET A C 1
ATOM 5420 O O . MET A 1 680 ? 5.828 -11.523 7.008 1 98.38 680 MET A O 1
ATOM 5424 N N . ILE A 1 681 ? 5.117 -11.094 4.977 1 98.38 681 ILE A N 1
ATOM 5425 C CA . ILE A 1 681 ? 4.801 -12.484 4.664 1 98.38 681 ILE A CA 1
ATOM 5426 C C . ILE A 1 681 ? 6.09 -13.297 4.57 1 98.38 681 ILE A C 1
ATOM 5428 O O . ILE A 1 681 ? 6.199 -14.367 5.164 1 98.38 681 ILE A O 1
ATOM 5432 N N . ASP A 1 682 ? 7.082 -12.781 3.939 1 97.31 682 ASP A N 1
ATOM 5433 C CA . ASP A 1 682 ? 8.32 -13.523 3.68 1 97.31 682 ASP A CA 1
ATOM 5434 C C . ASP A 1 682 ? 9.164 -13.633 4.945 1 97.31 682 ASP A C 1
ATOM 5436 O O . ASP A 1 682 ? 9.766 -14.672 5.207 1 97.31 682 ASP A O 1
ATOM 5440 N N . THR A 1 683 ? 9.188 -12.516 5.711 1 97.19 683 THR A N 1
ATOM 5441 C CA . THR A 1 683 ? 10.227 -12.453 6.73 1 97.19 683 THR A CA 1
ATOM 5442 C C . THR A 1 683 ? 9.656 -12.758 8.109 1 97.19 683 THR A C 1
ATOM 5444 O O . THR A 1 683 ? 10.398 -13.094 9.039 1 97.19 683 THR A O 1
ATOM 5447 N N . PHE A 1 684 ? 8.305 -12.672 8.297 1 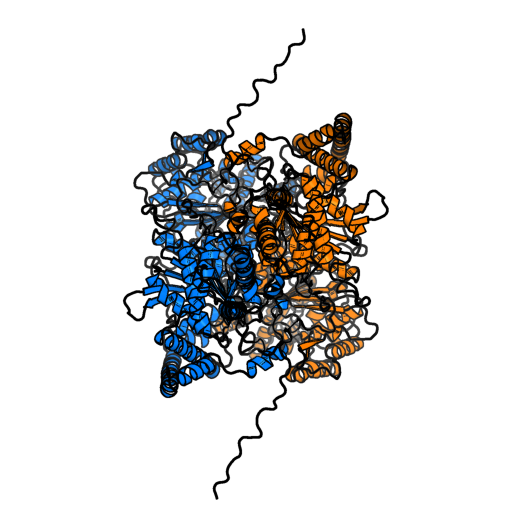98.25 684 PHE A N 1
ATOM 5448 C CA . PHE A 1 684 ? 7.699 -12.93 9.602 1 98.25 684 PHE A CA 1
ATOM 5449 C C . PHE A 1 684 ? 6.738 -14.109 9.531 1 98.25 684 PHE A C 1
ATOM 5451 O O . PHE A 1 684 ? 6.992 -15.164 10.109 1 98.25 684 PHE A O 1
ATOM 5458 N N . ILE A 1 685 ? 5.82 -14.039 8.711 1 98.56 685 ILE A N 1
ATOM 5459 C CA . ILE A 1 685 ? 4.695 -14.969 8.727 1 98.56 685 ILE A CA 1
ATOM 5460 C C . ILE A 1 685 ? 5.16 -16.344 8.25 1 98.56 685 ILE A C 1
ATOM 5462 O O . ILE A 1 685 ? 4.871 -17.359 8.891 1 98.56 685 ILE A O 1
ATOM 5466 N N . SER A 1 686 ? 5.883 -16.391 7.152 1 97.94 686 SER A N 1
ATOM 5467 C CA . SER A 1 686 ? 6.289 -17.672 6.582 1 97.94 686 SER A CA 1
ATOM 5468 C C . SER A 1 686 ? 7.512 -18.234 7.301 1 97.94 686 SER A C 1
ATOM 5470 O O . SER A 1 686 ? 7.723 -19.453 7.316 1 97.94 686 SER A O 1
ATOM 5472 N N . SER A 1 687 ? 8.328 -17.359 7.965 1 97.5 687 SER A N 1
ATOM 5473 C CA . SER A 1 687 ? 9.648 -17.859 8.359 1 97.5 687 SER A CA 1
ATOM 5474 C C . SER A 1 687 ? 9.938 -17.531 9.828 1 97.5 687 SER A C 1
ATOM 5476 O O . SER A 1 687 ? 10.93 -18.016 10.383 1 97.5 687 SER A O 1
ATOM 5478 N N . GLY A 1 688 ? 9.078 -16.75 10.531 1 97.19 688 GLY A N 1
ATOM 5479 C CA . GLY A 1 688 ? 9.359 -16.297 11.883 1 97.19 688 GLY A CA 1
ATOM 5480 C C . GLY A 1 688 ? 9.555 -17.438 12.867 1 97.19 688 GLY A C 1
ATOM 5481 O O . GLY A 1 688 ? 10.453 -17.391 13.711 1 97.19 688 GLY A O 1
ATOM 5482 N N . GLU A 1 689 ? 8.742 -18.469 12.773 1 97.56 689 GLU A N 1
ATOM 5483 C CA . GLU A 1 689 ? 8.875 -19.594 13.688 1 97.56 689 GLU A CA 1
ATOM 5484 C C . GLU A 1 689 ? 10.188 -20.344 13.461 1 97.56 689 GLU A C 1
ATOM 5486 O O . GLU A 1 689 ? 10.867 -20.719 14.414 1 97.56 689 GLU A O 1
ATOM 5491 N N . SER A 1 690 ? 10.516 -20.562 12.203 1 96.62 690 SER A N 1
ATOM 5492 C CA . SER A 1 690 ? 11.75 -21.266 11.875 1 96.62 690 SER A CA 1
ATOM 5493 C C . SER A 1 690 ? 12.977 -20.469 12.297 1 96.62 690 SER A C 1
ATOM 5495 O O . SER A 1 690 ? 13.945 -21.031 12.82 1 96.62 690 SER A O 1
ATOM 5497 N N . LYS A 1 691 ? 12.922 -19.203 12.125 1 96.81 691 LYS A N 1
ATOM 5498 C CA . LYS A 1 691 ? 14.086 -18.359 12.375 1 96.81 691 LYS A CA 1
ATOM 5499 C C . LYS A 1 691 ? 14.242 -18.062 13.867 1 96.81 691 LYS A C 1
ATOM 5501 O O . LYS A 1 691 ? 15.359 -18.078 14.391 1 96.81 691 LYS A O 1
ATOM 5506 N N . TRP A 1 692 ? 13.086 -17.766 14.547 1 96.81 692 TRP A N 1
ATOM 5507 C CA . TRP A 1 692 ? 13.164 -17.172 15.875 1 96.81 692 TRP A CA 1
ATOM 5508 C C . TRP A 1 692 ? 12.352 -17.984 16.875 1 96.81 692 TRP A C 1
ATOM 5510 O O . TRP A 1 692 ? 12.211 -17.578 18.031 1 96.81 692 TRP A O 1
ATOM 5520 N N . LEU A 1 693 ? 11.727 -19.109 16.453 1 96.88 693 LEU A N 1
ATOM 5521 C CA . LEU A 1 693 ? 10.898 -19.969 17.281 1 96.88 693 LEU A CA 1
ATOM 5522 C C . LEU A 1 693 ? 9.656 -19.234 17.766 1 96.88 693 LEU A C 1
ATOM 5524 O O . LEU A 1 693 ? 9.133 -19.531 18.844 1 96.88 693 LEU A O 1
ATOM 5528 N N . THR A 1 694 ? 9.203 -18.234 16.953 1 95.81 694 THR A N 1
ATOM 5529 C CA . THR A 1 694 ? 8.023 -17.453 17.297 1 95.81 694 THR A CA 1
ATOM 5530 C C . THR A 1 694 ? 6.789 -17.984 16.594 1 95.81 694 THR A C 1
ATOM 5532 O O . THR A 1 694 ? 6.602 -17.75 15.391 1 95.81 694 THR A O 1
ATOM 5535 N N . GLN A 1 695 ? 5.918 -18.703 17.312 1 97.62 695 GLN A N 1
ATOM 5536 C CA . GLN A 1 695 ? 4.668 -19.188 16.734 1 97.62 695 GLN A CA 1
ATOM 5537 C C . GLN A 1 695 ? 3.648 -18.062 16.609 1 97.62 695 GLN A C 1
ATOM 5539 O O . GLN A 1 695 ? 3.674 -17.094 17.391 1 97.62 695 GLN A O 1
ATOM 5544 N N . SER A 1 696 ? 2.828 -18.109 15.617 1 98.12 696 SER A N 1
ATOM 5545 C CA . SER A 1 696 ? 1.756 -17.141 15.406 1 98.12 696 SER A CA 1
ATOM 5546 C C . SER A 1 696 ? 0.471 -17.828 14.961 1 98.12 696 SER A C 1
ATOM 5548 O O . SER A 1 696 ? 0.499 -18.703 14.094 1 98.12 696 SER A O 1
ATOM 5550 N N . GLY A 1 697 ? -0.611 -17.469 15.602 1 98.31 697 GLY A N 1
ATOM 5551 C CA . GLY A 1 697 ? -1.915 -17.953 15.195 1 98.31 697 GLY A CA 1
ATOM 5552 C C . GLY A 1 697 ? -2.652 -17.016 14.266 1 98.31 697 GLY A C 1
ATOM 5553 O O . GLY A 1 697 ? -3.879 -17.078 14.156 1 98.31 697 GLY A O 1
ATOM 5554 N N . LEU A 1 698 ? -1.935 -16.125 13.555 1 98.75 698 LEU A N 1
ATOM 5555 C CA . LEU A 1 698 ? -2.533 -15.109 12.695 1 98.75 698 LEU A CA 1
ATOM 5556 C C . LEU A 1 698 ? -3.299 -15.766 11.547 1 98.75 698 LEU A C 1
ATOM 5558 O O . LEU A 1 698 ? -2.789 -16.672 10.891 1 98.75 698 LEU A O 1
ATOM 5562 N N . VAL A 1 699 ? -4.551 -15.344 11.375 1 98.88 699 VAL A N 1
ATOM 5563 C CA . VAL A 1 699 ? -5.355 -15.734 10.227 1 98.88 699 VAL A CA 1
ATOM 5564 C C . VAL A 1 699 ? -5.398 -14.594 9.211 1 98.88 699 VAL A C 1
ATOM 5566 O O . VAL A 1 699 ? -5.688 -13.445 9.562 1 98.88 699 VAL A O 1
ATOM 5569 N N . MET A 1 700 ? -5.051 -14.875 7.996 1 98.81 700 MET A N 1
ATOM 5570 C CA . MET A 1 700 ? -5.211 -13.922 6.898 1 98.81 700 MET A CA 1
ATOM 5571 C C . MET A 1 700 ? -6.391 -14.312 6.016 1 98.81 700 MET A C 1
ATOM 5573 O O . MET A 1 700 ? -6.426 -15.406 5.465 1 98.81 700 MET A O 1
ATOM 5577 N N . LEU A 1 701 ? -7.387 -13.453 5.984 1 98.81 701 LEU A N 1
ATOM 5578 C CA . LEU A 1 701 ? -8.5 -13.625 5.051 1 98.81 701 LEU A CA 1
ATOM 5579 C C . LEU A 1 701 ? -8.242 -12.859 3.76 1 98.81 701 LEU A C 1
ATOM 5581 O O . LEU A 1 701 ? -8.148 -11.625 3.775 1 98.81 701 LEU A O 1
ATOM 5585 N N . LEU A 1 702 ? -8.18 -13.578 2.6 1 98.62 702 LEU A N 1
ATOM 5586 C CA . LEU A 1 702 ? -7.832 -12.969 1.321 1 98.62 702 LEU A CA 1
ATOM 5587 C C . LEU A 1 702 ? -8.914 -13.234 0.278 1 98.62 702 LEU A C 1
ATOM 5589 O O . LEU A 1 702 ? -8.906 -14.273 -0.383 1 98.62 702 LEU A O 1
ATOM 5593 N N . PRO A 1 703 ? -9.812 -12.281 0.096 1 98.19 703 PRO A N 1
ATOM 5594 C CA . PRO A 1 703 ? -10.898 -12.469 -0.875 1 98.19 703 PRO A CA 1
ATOM 5595 C C . PRO A 1 703 ? -10.383 -12.781 -2.279 1 98.19 703 PRO A C 1
ATOM 5597 O O . PRO A 1 703 ? -9.5 -12.078 -2.783 1 98.19 703 PRO A O 1
ATOM 5600 N N . HIS A 1 704 ? -10.945 -13.789 -2.906 1 97.94 704 HIS A N 1
ATOM 5601 C CA . HIS A 1 704 ? -10.492 -14.367 -4.164 1 97.94 704 HIS A CA 1
ATOM 5602 C C . HIS A 1 704 ? -11.672 -14.844 -5.008 1 97.94 704 HIS A C 1
ATOM 5604 O O . HIS A 1 704 ? -12.672 -15.328 -4.469 1 97.94 704 HIS A O 1
ATOM 5610 N N . GLY A 1 705 ? -11.609 -14.617 -6.297 1 97.06 705 GLY A N 1
ATOM 5611 C CA . GLY A 1 705 ? -12.578 -15.164 -7.23 1 97.06 705 GLY A CA 1
ATOM 5612 C C . GLY A 1 705 ? -12.516 -14.516 -8.602 1 97.06 705 GLY A C 1
ATOM 5613 O O . GLY A 1 705 ? -12.43 -13.297 -8.711 1 97.06 705 GLY A O 1
ATOM 5614 N N . PHE A 1 706 ? -12.445 -15.328 -9.664 1 96.75 706 PHE A N 1
ATOM 5615 C CA . PHE A 1 706 ? -12.469 -14.828 -11.031 1 96.75 706 PHE A CA 1
ATOM 5616 C C . PHE A 1 706 ? -13.898 -14.57 -11.492 1 96.75 706 PHE A C 1
ATOM 5618 O O . PHE A 1 706 ? -14.469 -15.367 -12.234 1 96.75 706 PHE A O 1
ATOM 5625 N N . ASP A 1 707 ? -14.383 -13.398 -11.055 1 95.19 707 ASP A N 1
ATOM 5626 C CA . ASP A 1 707 ? -15.781 -13.039 -11.258 1 95.19 707 ASP A CA 1
ATOM 5627 C C . ASP A 1 707 ? -15.922 -11.922 -12.297 1 95.19 707 ASP A C 1
ATOM 5629 O O . ASP A 1 707 ? -16.953 -11.242 -12.344 1 95.19 707 ASP A O 1
ATOM 5633 N N . GLY A 1 708 ? -14.867 -11.734 -13.016 1 93.75 708 GLY A N 1
ATOM 5634 C CA . GLY A 1 708 ? -14.922 -10.734 -14.07 1 93.75 708 GLY A CA 1
ATOM 5635 C C . GLY A 1 708 ? -14.492 -9.359 -13.609 1 93.75 708 GLY A C 1
ATOM 5636 O O . GLY A 1 708 ? -14.789 -8.352 -14.258 1 93.75 708 GLY A O 1
ATOM 5637 N N . ALA A 1 709 ? -13.727 -9.305 -12.531 1 91.44 709 ALA A N 1
ATOM 5638 C CA . ALA A 1 709 ? -13.344 -8.023 -11.945 1 91.44 709 ALA A CA 1
ATOM 5639 C C . ALA A 1 709 ? -12.094 -7.465 -12.617 1 91.44 709 ALA A C 1
ATOM 5641 O O . ALA A 1 709 ? -11.734 -6.301 -12.414 1 91.44 709 ALA A O 1
ATOM 5642 N N . GLY A 1 710 ? -11.43 -8.289 -13.406 1 94.56 710 GLY A N 1
ATOM 5643 C CA . GLY A 1 710 ? -10.25 -7.793 -14.094 1 94.56 710 GLY A CA 1
ATOM 5644 C C . GLY A 1 710 ? -8.953 -8.234 -13.445 1 94.56 710 GLY A C 1
ATOM 5645 O O . GLY A 1 710 ? -8.945 -9.148 -12.625 1 94.56 710 GLY A O 1
ATOM 5646 N N . PRO A 1 711 ? -7.805 -7.641 -13.883 1 95.5 711 PRO A N 1
ATOM 5647 C CA . PRO A 1 711 ? -6.484 -8.102 -13.453 1 95.5 711 PRO A CA 1
ATOM 5648 C C . PRO A 1 711 ? -6.281 -7.969 -11.945 1 95.5 711 PRO A C 1
ATOM 5650 O O . PRO A 1 711 ? -5.578 -8.781 -11.336 1 95.5 711 PRO A O 1
ATOM 5653 N N . GLU A 1 712 ? -6.859 -6.984 -11.398 1 93.19 712 GLU A N 1
ATOM 5654 C CA . GLU A 1 712 ? -6.828 -6.824 -9.945 1 93.19 712 GLU A CA 1
ATOM 5655 C C . GLU A 1 712 ? -8.156 -7.242 -9.312 1 93.19 712 GLU A C 1
ATOM 5657 O O . GLU A 1 712 ? -9.18 -7.281 -9.992 1 93.19 712 GLU A O 1
ATOM 5662 N N . HIS A 1 713 ? -8.133 -7.703 -8.102 1 93.12 713 HIS A N 1
ATOM 5663 C CA . HIS A 1 713 ? -9.289 -8.07 -7.293 1 93.12 713 HIS A CA 1
ATOM 5664 C C . HIS A 1 713 ? -9.828 -9.438 -7.691 1 93.12 713 HIS A C 1
ATOM 5666 O O . HIS A 1 713 ? -10.922 -9.82 -7.27 1 93.12 713 HIS A O 1
ATOM 5672 N N . SER A 1 714 ? -9.086 -10.117 -8.508 1 97 714 SER A N 1
ATOM 5673 C CA . SER A 1 714 ? -9.539 -11.43 -8.93 1 97 714 SER A CA 1
ATOM 5674 C C . SER A 1 714 ? -8.812 -12.539 -8.172 1 97 714 SER A C 1
ATOM 5676 O O . SER A 1 714 ? -9.352 -13.625 -7.977 1 97 714 SER A O 1
ATOM 5678 N N . SER A 1 715 ? -7.586 -12.297 -7.805 1 97.31 715 SER A N 1
ATOM 5679 C CA . SER A 1 715 ? -6.754 -13.375 -7.273 1 97.31 715 SER A CA 1
ATOM 5680 C C . SER A 1 715 ? -6.039 -12.938 -5.996 1 97.31 715 SER A C 1
ATOM 5682 O O . SER A 1 715 ? -5.559 -11.805 -5.898 1 97.31 715 SER A O 1
ATOM 5684 N N . CYS A 1 716 ? -5.988 -13.859 -5.051 1 97.69 716 CYS A N 1
ATOM 5685 C CA . CYS A 1 716 ? -5.18 -13.609 -3.863 1 97.69 716 CYS A CA 1
ATOM 5686 C C . CYS A 1 716 ? -3.777 -14.18 -4.031 1 97.69 716 CYS A C 1
ATOM 5688 O O . CYS A 1 716 ? -3 -14.219 -3.076 1 97.69 716 CYS A O 1
ATOM 5690 N N . ARG A 1 717 ? -3.504 -14.688 -5.273 1 97.25 717 ARG A N 1
ATOM 5691 C CA . ARG A 1 717 ? -2.186 -15.227 -5.582 1 97.25 717 ARG A CA 1
ATOM 5692 C C . ARG A 1 717 ? -1.824 -16.375 -4.637 1 97.25 717 ARG A C 1
ATOM 5694 O O . ARG A 1 717 ? -0.726 -16.391 -4.078 1 97.25 717 ARG A O 1
ATOM 5701 N N . MET A 1 718 ? -2.713 -17.312 -4.461 1 98.06 718 MET A N 1
ATOM 5702 C CA . MET A 1 718 ? -2.486 -18.422 -3.533 1 98.06 718 MET A CA 1
ATOM 5703 C C . MET A 1 718 ? -1.209 -19.172 -3.887 1 98.06 718 MET A C 1
ATOM 5705 O O . MET A 1 718 ? -0.556 -19.734 -3.01 1 98.06 718 MET A O 1
ATOM 5709 N N . GLU A 1 719 ? -0.801 -19.172 -5.227 1 97.62 719 GLU A N 1
ATOM 5710 C CA . GLU A 1 719 ? 0.395 -19.859 -5.695 1 97.62 719 GLU A CA 1
ATOM 5711 C C . GLU A 1 719 ? 1.645 -19.359 -4.984 1 97.62 719 GLU A C 1
ATOM 5713 O O . GLU A 1 719 ? 2.592 -20.109 -4.762 1 97.62 719 GLU A O 1
ATOM 5718 N N . ARG A 1 720 ? 1.651 -18.109 -4.605 1 96.94 720 ARG A N 1
ATOM 5719 C CA . ARG A 1 720 ? 2.807 -17.516 -3.938 1 96.94 720 ARG A CA 1
ATOM 5720 C C . ARG A 1 720 ? 2.941 -18.031 -2.51 1 96.94 720 ARG A C 1
ATOM 5722 O O . ARG A 1 720 ? 4.051 -18.266 -2.029 1 96.94 720 ARG A O 1
ATOM 5729 N N . PHE A 1 721 ? 1.84 -18.156 -1.848 1 98.19 721 PHE A N 1
ATOM 5730 C CA . PHE A 1 721 ? 1.853 -18.703 -0.501 1 98.19 721 PHE A CA 1
ATOM 5731 C C . PHE A 1 721 ? 2.254 -20.172 -0.527 1 98.19 721 PHE A C 1
ATOM 5733 O O . PHE A 1 721 ? 3 -20.641 0.34 1 98.19 721 PHE A O 1
ATOM 5740 N N . LEU A 1 722 ? 1.687 -20.875 -1.497 1 98.25 722 LEU A N 1
ATOM 5741 C CA . LEU A 1 722 ? 2.012 -22.297 -1.626 1 98.25 722 LEU A CA 1
ATOM 5742 C C . LEU A 1 722 ? 3.502 -22.5 -1.873 1 98.25 722 LEU A C 1
ATOM 5744 O O . LEU A 1 722 ? 4.105 -23.438 -1.349 1 98.25 722 LEU A O 1
ATOM 5748 N N . GLN A 1 723 ? 4.098 -21.578 -2.596 1 96.88 723 GLN A N 1
ATOM 5749 C CA . GLN A 1 723 ? 5.527 -21.609 -2.885 1 96.88 723 GLN A CA 1
ATOM 5750 C C . GLN A 1 723 ? 6.352 -21.391 -1.62 1 96.88 723 GLN A C 1
ATOM 5752 O O . GLN A 1 723 ? 7.496 -21.844 -1.529 1 96.88 723 GLN A O 1
ATOM 5757 N N . LEU A 1 724 ? 5.793 -20.766 -0.607 1 97.75 724 LEU A N 1
ATOM 5758 C CA . LEU A 1 724 ? 6.488 -20.406 0.624 1 97.75 724 LEU A CA 1
ATOM 5759 C C . LEU A 1 724 ? 6.336 -21.5 1.673 1 97.75 724 LEU A C 1
ATOM 5761 O O . LEU A 1 724 ? 6.906 -21.406 2.762 1 97.75 724 LEU A O 1
ATOM 5765 N N . CYS A 1 725 ? 5.633 -22.594 1.358 1 98.25 725 CYS A N 1
ATOM 5766 C CA . CYS A 1 725 ? 5.398 -23.672 2.312 1 98.25 725 CYS A CA 1
ATOM 5767 C C . CYS A 1 725 ? 6.539 -24.688 2.289 1 98.25 725 CYS A C 1
ATOM 5769 O O . CYS A 1 725 ? 7.086 -24.984 1.226 1 98.25 725 CYS A O 1
ATOM 5771 N N . ASP A 1 726 ? 6.852 -25.234 3.428 1 97.75 726 ASP A N 1
ATOM 5772 C CA . ASP A 1 726 ? 7.859 -26.281 3.508 1 97.75 726 ASP A CA 1
ATOM 5773 C C . ASP A 1 726 ? 7.23 -27.656 3.344 1 97.75 726 ASP A C 1
ATOM 5775 O O . ASP A 1 726 ? 7.777 -28.656 3.814 1 97.75 726 ASP A O 1
ATOM 5779 N N . SER A 1 727 ? 6.031 -27.703 2.744 1 97.75 727 SER A N 1
ATOM 5780 C CA . SER A 1 727 ? 5.402 -28.953 2.332 1 97.75 727 SER A CA 1
ATOM 5781 C C . SER A 1 727 ? 6.293 -29.719 1.359 1 97.75 727 SER A C 1
ATOM 5783 O O . SER A 1 727 ? 6.773 -29.156 0.375 1 97.75 727 SER A O 1
ATOM 5785 N N . LYS A 1 728 ? 6.445 -30.969 1.628 1 97 728 LYS A N 1
ATOM 5786 C CA . LYS A 1 728 ? 7.312 -31.781 0.774 1 97 728 LYS A CA 1
ATOM 5787 C C . LYS A 1 728 ? 6.598 -32.188 -0.516 1 97 728 LYS A C 1
ATOM 5789 O O . LYS A 1 728 ? 5.453 -32.625 -0.484 1 97 728 LYS A O 1
ATOM 5794 N N . GLU A 1 729 ? 7.277 -31.984 -1.585 1 96.88 729 GLU A N 1
ATOM 5795 C CA . GLU A 1 729 ? 6.711 -32.375 -2.871 1 96.88 729 GLU A CA 1
ATOM 5796 C C . GLU A 1 729 ? 6.543 -33.875 -2.961 1 96.88 729 GLU A C 1
ATOM 5798 O O . GLU A 1 729 ? 5.555 -34.375 -3.518 1 96.88 729 GLU A O 1
ATOM 5803 N N . SER A 1 730 ? 7.496 -34.688 -2.365 1 96.5 730 SER A N 1
ATOM 5804 C CA . SER A 1 730 ? 7.488 -36.156 -2.404 1 96.5 730 SER A CA 1
ATOM 5805 C C . SER A 1 730 ? 6.387 -36.719 -1.521 1 96.5 730 SER A C 1
ATOM 5807 O O . SER A 1 730 ? 5.879 -37.812 -1.783 1 96.5 730 SER A O 1
ATOM 5809 N N . GLN A 1 731 ? 6.066 -36 -0.455 1 97.44 731 GLN A N 1
ATOM 5810 C CA . GLN A 1 731 ? 5.117 -36.406 0.568 1 97.44 731 GLN A CA 1
ATOM 5811 C C . GLN A 1 731 ? 5.594 -37.688 1.266 1 97.44 731 GLN A C 1
ATOM 5813 O O . GLN A 1 731 ? 4.789 -38.562 1.602 1 97.44 731 GLN A O 1
ATOM 5818 N N . VAL A 1 732 ? 6.855 -37.844 1.366 1 95.31 732 VAL A N 1
ATOM 5819 C CA . VAL A 1 732 ? 7.488 -38.906 2.137 1 95.31 732 VAL A CA 1
ATOM 5820 C C . VAL A 1 732 ? 8.414 -38.312 3.189 1 95.31 732 VAL A C 1
ATOM 5822 O O . VAL A 1 732 ? 9.539 -37.906 2.877 1 95.31 732 VAL A O 1
ATOM 5825 N N . PRO A 1 733 ? 8.156 -38.219 4.469 1 94.75 733 PRO A N 1
ATOM 5826 C CA . PRO A 1 733 ? 6.812 -38.562 4.93 1 94.75 733 PRO A CA 1
ATOM 5827 C C . PRO A 1 733 ? 5.762 -37.531 4.488 1 94.75 733 PRO A C 1
ATOM 5829 O O . PRO A 1 733 ? 6.105 -36.469 3.945 1 94.75 733 PRO A O 1
ATOM 5832 N N . VAL A 1 734 ? 4.512 -37.812 4.746 1 96.56 734 VAL A N 1
ATOM 5833 C CA . VAL A 1 734 ? 3.4 -36.906 4.434 1 96.56 734 VAL A CA 1
ATOM 5834 C C . VAL A 1 734 ? 3.469 -35.656 5.32 1 96.56 734 VAL A C 1
ATOM 5836 O O . VAL A 1 734 ? 4.105 -35.688 6.375 1 96.56 734 VAL A O 1
ATOM 5839 N N . ASP A 1 735 ? 2.844 -34.625 4.879 1 97.5 735 ASP A N 1
ATOM 5840 C CA . ASP A 1 735 ? 2.809 -33.375 5.66 1 97.5 735 ASP A CA 1
ATOM 5841 C C . ASP A 1 735 ? 2.125 -33.594 7.004 1 97.5 735 ASP A C 1
ATOM 5843 O O . ASP A 1 735 ? 1.043 -34.188 7.07 1 97.5 735 ASP A O 1
ATOM 5847 N N . GLY A 1 736 ? 2.785 -33.219 8.07 1 97.19 736 GLY A N 1
ATOM 5848 C CA . GLY A 1 736 ? 2.148 -33.125 9.375 1 97.19 736 GLY A CA 1
ATOM 5849 C C . GLY A 1 736 ? 1.686 -31.719 9.719 1 97.19 736 GLY A C 1
ATOM 5850 O O . GLY A 1 736 ? 1.691 -30.828 8.867 1 97.19 736 GLY A O 1
ATOM 5851 N N . ASP A 1 737 ? 1.271 -31.578 10.914 1 96.81 737 ASP A N 1
ATOM 5852 C CA . ASP A 1 737 ? 0.818 -30.266 11.383 1 96.81 737 ASP A CA 1
ATOM 5853 C C . ASP A 1 737 ? 1.99 -29.297 11.539 1 96.81 737 ASP A C 1
ATOM 5855 O O . ASP A 1 737 ? 1.791 -28.109 11.727 1 96.81 737 ASP A O 1
ATOM 5859 N N . ASP A 1 738 ? 3.166 -29.781 11.312 1 97.12 738 ASP A N 1
ATOM 5860 C CA . ASP A 1 738 ? 4.359 -28.969 11.539 1 97.12 738 ASP A CA 1
ATOM 5861 C C . ASP A 1 738 ? 4.723 -28.172 10.289 1 97.12 738 ASP A C 1
ATOM 5863 O O . ASP A 1 738 ? 5.762 -27.516 10.25 1 97.12 738 ASP A O 1
ATOM 5867 N N . VAL A 1 739 ? 3.898 -28.203 9.18 1 98.12 739 VAL A N 1
ATOM 5868 C CA . VAL A 1 739 ? 4.102 -27.266 8.078 1 98.12 739 VAL A CA 1
ATOM 5869 C C . VAL A 1 739 ? 4.133 -25.844 8.602 1 98.12 739 VAL A C 1
ATOM 5871 O O . VAL A 1 739 ? 3.58 -25.547 9.672 1 98.12 739 VAL A O 1
ATOM 5874 N N . ASN A 1 740 ? 4.812 -24.984 7.887 1 98.19 740 ASN A N 1
ATOM 5875 C CA . ASN A 1 740 ? 5.035 -23.641 8.398 1 98.19 740 ASN A CA 1
ATOM 5876 C C . ASN A 1 740 ? 3.746 -22.812 8.406 1 98.19 740 ASN A C 1
ATOM 5878 O O . ASN A 1 740 ? 3.607 -21.875 9.188 1 98.19 740 ASN A O 1
ATOM 5882 N N . MET A 1 741 ? 2.805 -23.125 7.5 1 98.25 741 MET A N 1
ATOM 5883 C CA . MET A 1 741 ? 1.529 -22.406 7.496 1 98.25 741 MET A CA 1
ATOM 5884 C C . MET A 1 741 ? 0.453 -23.234 6.793 1 98.25 741 MET A C 1
ATOM 5886 O O . MET A 1 741 ? 0.765 -24.141 6.02 1 98.25 741 MET A O 1
ATOM 5890 N N . TRP A 1 742 ? -0.749 -22.953 7.105 1 98.62 742 TRP A N 1
ATOM 5891 C CA . TRP A 1 742 ? -1.904 -23.578 6.461 1 98.62 742 TRP A CA 1
ATOM 5892 C C . TRP A 1 742 ? -2.414 -22.703 5.312 1 98.62 742 TRP A C 1
ATOM 5894 O O . TRP A 1 742 ? -2.477 -21.484 5.43 1 98.62 742 TRP A O 1
ATOM 5904 N N . ILE A 1 743 ? -2.635 -23.328 4.18 1 98.81 743 ILE A N 1
ATOM 5905 C CA . ILE A 1 743 ? -3.311 -22.688 3.055 1 98.81 743 ILE A CA 1
ATOM 5906 C C . ILE A 1 743 ? -4.602 -23.438 2.738 1 98.81 743 ILE A C 1
ATOM 5908 O O . ILE A 1 743 ? -4.57 -24.594 2.328 1 98.81 743 ILE A O 1
ATOM 5912 N N . VAL A 1 744 ? -5.762 -22.766 2.9 1 98.88 744 VAL A N 1
ATOM 5913 C CA . VAL A 1 744 ? -7.051 -23.438 2.799 1 98.88 744 VAL A CA 1
ATOM 5914 C C . VAL A 1 744 ? -7.996 -22.625 1.923 1 98.88 744 VAL A C 1
ATOM 5916 O O . VAL A 1 744 ? -7.871 -21.391 1.837 1 98.88 744 VAL A O 1
ATOM 5919 N N . ASN A 1 745 ? -8.844 -23.266 1.184 1 98.75 745 ASN A N 1
ATOM 5920 C CA . ASN A 1 745 ? -9.844 -22.672 0.3 1 98.75 745 ASN A CA 1
ATOM 5921 C C . ASN A 1 745 ? -11.219 -23.281 0.528 1 98.75 745 ASN A C 1
ATOM 5923 O O . ASN A 1 745 ? -11.75 -23.984 -0.342 1 98.75 745 ASN A O 1
ATOM 5927 N N . PRO A 1 746 ? -11.883 -22.922 1.636 1 98.62 746 PRO A N 1
ATOM 5928 C CA . PRO A 1 746 ? -13.141 -23.547 2.035 1 98.62 746 PRO A CA 1
ATOM 5929 C C . PRO A 1 746 ? -14.297 -23.203 1.106 1 98.62 746 PRO A C 1
ATOM 5931 O O . PRO A 1 746 ? -14.367 -22.078 0.592 1 98.62 746 PRO A O 1
ATOM 5934 N N . THR A 1 747 ? -15.25 -24.156 0.963 1 98.38 747 THR A N 1
ATOM 5935 C CA . THR A 1 747 ? -16.344 -23.938 0.027 1 98.38 747 THR A CA 1
ATOM 5936 C C . THR A 1 747 ? -17.672 -23.797 0.77 1 98.38 747 THR A C 1
ATOM 5938 O O . THR A 1 747 ? -18.688 -23.391 0.183 1 98.38 747 THR A O 1
ATOM 5941 N N . THR A 1 748 ? -17.734 -24.094 2.092 1 98.5 748 THR A N 1
ATOM 5942 C CA . THR A 1 748 ? -18.984 -23.953 2.85 1 98.5 748 THR A CA 1
ATOM 5943 C C . THR A 1 748 ? -18.75 -23.141 4.113 1 98.5 748 THR A C 1
ATOM 5945 O O . THR A 1 748 ? -17.625 -23.016 4.586 1 98.5 748 THR A O 1
ATOM 5948 N N . SER A 1 749 ? -19.812 -22.578 4.633 1 98.62 749 SER A N 1
ATOM 5949 C CA . SER A 1 749 ? -19.734 -21.75 5.832 1 98.62 749 SER A CA 1
ATOM 5950 C C . SER A 1 749 ? -19.297 -22.562 7.047 1 98.62 749 SER A C 1
ATOM 5952 O O . SER A 1 749 ? -18.594 -22.062 7.914 1 98.62 749 SER A O 1
ATOM 5954 N N . ALA A 1 750 ? -19.656 -23.859 7.121 1 98.75 750 ALA A N 1
ATOM 5955 C CA . ALA A 1 750 ? -19.234 -24.703 8.227 1 98.75 750 ALA A CA 1
ATOM 5956 C C . ALA A 1 750 ? -17.719 -24.906 8.219 1 98.75 750 ALA A C 1
ATOM 5958 O O . ALA A 1 750 ? -17.078 -24.906 9.273 1 98.75 750 ALA A O 1
ATOM 5959 N N . GLN A 1 751 ? -17.203 -25.156 7.012 1 98.69 751 GLN A N 1
ATOM 5960 C CA . GLN A 1 751 ? -15.758 -25.297 6.883 1 98.69 751 GLN A CA 1
ATOM 5961 C C . GLN A 1 751 ? -15.039 -24.062 7.434 1 98.69 751 GLN A C 1
ATOM 5963 O O . GLN A 1 751 ? -14.023 -24.188 8.117 1 98.69 751 GLN A O 1
ATOM 5968 N N . TYR A 1 752 ? -15.547 -22.906 7.105 1 98.69 752 TYR A N 1
ATOM 5969 C CA . TYR A 1 752 ? -14.969 -21.656 7.578 1 98.69 752 TYR A CA 1
ATOM 5970 C C . TYR A 1 752 ? -15.047 -21.547 9.094 1 98.69 752 TYR A C 1
ATOM 5972 O O . TYR A 1 752 ? -14.062 -21.188 9.75 1 98.69 752 TYR A O 1
ATOM 5980 N N . PHE A 1 753 ? -16.234 -21.906 9.75 1 98.62 753 PHE A N 1
ATOM 5981 C CA . PHE A 1 753 ? -16.438 -21.953 11.188 1 98.62 753 PHE A CA 1
ATOM 5982 C C . PHE A 1 753 ? -15.383 -22.844 11.852 1 98.62 753 PHE A C 1
ATOM 5984 O O . PHE A 1 753 ? -14.734 -22.422 12.812 1 98.62 753 PHE A O 1
ATOM 5991 N N . HIS A 1 754 ? -15.148 -23.984 11.344 1 98.81 754 HIS A N 1
ATOM 5992 C CA . HIS A 1 754 ? -14.234 -24.953 11.93 1 98.81 754 HIS A CA 1
ATOM 5993 C C . HIS A 1 754 ? -12.789 -24.484 11.812 1 98.81 754 HIS A C 1
ATOM 5995 O O . HIS A 1 754 ? -11.969 -24.75 12.703 1 98.81 754 HIS A O 1
ATOM 6001 N N . LEU A 1 755 ? -12.445 -23.797 10.703 1 98.75 755 LEU A N 1
ATOM 6002 C CA . LEU A 1 755 ? -11.102 -23.281 10.531 1 98.75 755 LEU A CA 1
ATOM 6003 C C . LEU A 1 755 ? -10.789 -22.219 11.594 1 98.75 755 LEU A C 1
ATOM 6005 O O . LEU A 1 755 ? -9.703 -22.234 12.18 1 98.75 755 LEU A O 1
ATOM 6009 N N . LEU A 1 756 ? -11.68 -21.297 11.844 1 98.81 756 LEU A N 1
ATOM 6010 C CA . LEU A 1 756 ? -11.469 -20.234 12.82 1 98.81 756 LEU A CA 1
ATOM 6011 C C . LEU A 1 756 ? -11.32 -20.828 14.227 1 98.81 756 LEU A C 1
ATOM 6013 O O . LEU A 1 756 ? -10.453 -20.406 14.992 1 98.81 756 LEU A O 1
ATOM 6017 N N . ARG A 1 757 ? -12.148 -21.781 14.57 1 98.44 757 ARG A N 1
ATOM 6018 C CA . ARG A 1 757 ? -12.094 -22.375 15.898 1 98.44 757 ARG A CA 1
ATOM 6019 C C . ARG A 1 757 ? -10.82 -23.219 16.062 1 98.44 757 ARG A C 1
ATOM 6021 O O . ARG A 1 757 ? -10.227 -23.234 17.141 1 98.44 757 ARG A O 1
ATOM 6028 N N . ARG A 1 758 ? -10.43 -23.891 14.969 1 97.81 758 ARG A N 1
ATOM 6029 C CA . ARG A 1 758 ? -9.203 -24.672 15.016 1 97.81 758 ARG A CA 1
ATOM 6030 C C . ARG A 1 758 ? -8.023 -23.812 15.438 1 97.81 758 ARG A C 1
ATOM 6032 O O . ARG A 1 758 ? -7.129 -24.281 16.156 1 97.81 758 ARG A O 1
ATOM 6039 N N . GLN A 1 759 ? -8.016 -22.594 15 1 96.5 759 GLN A N 1
ATOM 6040 C CA . GLN A 1 759 ? -6.91 -21.656 15.211 1 96.5 759 GLN A CA 1
ATOM 6041 C C . GLN A 1 759 ? -6.707 -21.375 16.703 1 96.5 759 GLN A C 1
ATOM 6043 O O . GLN A 1 759 ? -5.633 -20.938 17.109 1 96.5 759 GLN A O 1
ATOM 6048 N N . VAL A 1 760 ? -7.699 -21.656 17.609 1 95.88 760 VAL A N 1
ATOM 6049 C CA . VAL A 1 760 ? -7.562 -21.328 19.016 1 95.88 760 VAL A CA 1
ATOM 6050 C C . VAL A 1 760 ? -7.648 -22.609 19.859 1 95.88 760 VAL A C 1
ATOM 6052 O O . VAL A 1 760 ? -7.258 -22.609 21.031 1 95.88 760 VAL A O 1
ATOM 6055 N N . VAL A 1 761 ? -8.086 -23.734 19.25 1 96 761 VAL A N 1
ATOM 6056 C CA . VAL A 1 761 ? -8.312 -24.953 20.031 1 96 761 VAL A CA 1
ATOM 6057 C C . VAL A 1 761 ? -7.027 -25.766 20.094 1 96 761 VAL A C 1
ATOM 6059 O O . VAL A 1 761 ? -6.781 -26.469 21.078 1 96 761 VAL A O 1
ATOM 6062 N N . THR A 1 762 ? -6.18 -25.688 19.047 1 96.69 762 THR A N 1
ATOM 6063 C CA . THR A 1 762 ? -4.945 -26.453 19.016 1 96.69 762 THR A CA 1
ATOM 6064 C C . THR A 1 762 ? -3.986 -25.984 20.109 1 96.69 762 THR A C 1
ATOM 6066 O O . THR A 1 762 ? -4.059 -24.844 20.562 1 96.69 762 THR A O 1
ATOM 6069 N N . ASN A 1 763 ? -3.061 -26.828 20.562 1 97.06 763 ASN A N 1
ATOM 6070 C CA . ASN A 1 763 ? -2.094 -26.469 21.594 1 97.06 763 ASN A CA 1
ATOM 6071 C C . ASN A 1 763 ? -0.778 -25.984 20.984 1 97.06 763 ASN A C 1
ATOM 6073 O O . ASN A 1 763 ? 0.272 -26.078 21.625 1 97.06 763 ASN A O 1
ATOM 6077 N N . TYR A 1 764 ? -0.793 -25.641 19.719 1 97.81 764 TYR A N 1
ATOM 6078 C CA . TYR A 1 764 ? 0.235 -24.938 18.969 1 97.81 764 TYR A CA 1
ATOM 6079 C C . TYR A 1 764 ? -0.385 -23.906 18.031 1 97.81 764 TYR A C 1
ATOM 6081 O O . TYR A 1 764 ? -1.605 -23.875 17.844 1 97.81 764 TYR A O 1
ATOM 6089 N N . ARG A 1 765 ? 0.401 -23.016 17.5 1 98.31 765 ARG A N 1
ATOM 6090 C CA . ARG A 1 765 ? -0.122 -22.047 16.562 1 98.31 765 ARG A CA 1
ATOM 6091 C C . ARG A 1 765 ? 0.687 -22.047 15.266 1 98.31 765 ARG A C 1
ATOM 6093 O O . ARG A 1 765 ? 1.915 -22.141 15.297 1 98.31 765 ARG A O 1
ATOM 6100 N N . LYS A 1 766 ? 0.064 -22.094 14.141 1 98.44 766 LYS A N 1
ATOM 6101 C CA . LYS A 1 766 ? 0.58 -21.859 12.789 1 98.44 766 LYS A CA 1
ATOM 6102 C C . LYS A 1 766 ? -0.253 -20.812 12.062 1 98.44 766 LYS A C 1
ATOM 6104 O O . LYS A 1 766 ? -1.479 -20.781 12.18 1 98.44 766 LYS A O 1
ATOM 6109 N N . PRO A 1 767 ? 0.425 -19.891 11.367 1 98.62 767 PRO A N 1
ATOM 6110 C CA . PRO A 1 767 ? -0.389 -18.984 10.547 1 98.62 767 PRO A CA 1
ATOM 6111 C C . PRO A 1 767 ? -1.299 -19.734 9.578 1 98.62 767 PRO A C 1
ATOM 6113 O O . PRO A 1 767 ? -0.968 -20.828 9.133 1 98.62 767 PRO A O 1
ATOM 6116 N N . MET A 1 768 ? -2.393 -19.094 9.273 1 98.81 768 MET A N 1
ATOM 6117 C CA . MET A 1 768 ? -3.346 -19.703 8.344 1 98.81 768 MET A CA 1
ATOM 6118 C C . MET A 1 768 ? -3.768 -18.688 7.277 1 98.81 768 MET A C 1
ATOM 6120 O O . MET A 1 768 ? -4.211 -17.594 7.602 1 98.81 768 MET A O 1
ATOM 6124 N N . ILE A 1 769 ? -3.566 -19.047 6.027 1 98.81 769 ILE A N 1
ATOM 6125 C CA . ILE A 1 769 ? -4.02 -18.25 4.883 1 98.81 769 ILE A CA 1
ATOM 6126 C C . ILE A 1 769 ? -5.324 -18.844 4.344 1 98.81 769 ILE A C 1
ATOM 6128 O O . ILE A 1 769 ? -5.352 -19.984 3.869 1 98.81 769 ILE A O 1
ATOM 6132 N N . VAL A 1 770 ? -6.367 -18.078 4.418 1 98.81 770 VAL A N 1
ATOM 6133 C CA . VAL A 1 770 ? -7.668 -18.516 3.92 1 98.81 770 VAL A CA 1
ATOM 6134 C C . VAL A 1 770 ? -7.984 -17.797 2.609 1 98.81 770 VAL A C 1
ATOM 6136 O O . VAL A 1 770 ? -8.008 -16.562 2.562 1 98.81 770 VAL A O 1
ATOM 6139 N N . VAL A 1 771 ? -8.133 -18.547 1.503 1 98.5 771 VAL A N 1
ATOM 6140 C CA . VAL A 1 771 ? -8.695 -18 0.272 1 98.5 771 VAL A CA 1
ATOM 6141 C C . VAL A 1 771 ? -10.172 -17.688 0.473 1 98.5 771 VAL A C 1
ATOM 6143 O O . VAL A 1 771 ? -11.039 -18.531 0.216 1 98.5 771 VAL A O 1
ATOM 6146 N N . ALA A 1 772 ? -10.438 -16.438 0.869 1 96.5 772 ALA A N 1
ATOM 6147 C CA . ALA A 1 772 ? -11.773 -16.047 1.31 1 96.5 772 ALA A CA 1
ATOM 6148 C C . ALA A 1 772 ? -12.703 -15.82 0.118 1 96.5 772 ALA A C 1
ATOM 6150 O O . ALA A 1 772 ? -12.266 -15.367 -0.941 1 96.5 772 ALA A O 1
ATOM 6151 N N . PRO A 1 773 ? -13.922 -16.078 0.336 1 94.88 773 PRO A N 1
ATOM 6152 C CA . PRO A 1 773 ? -14.852 -16.031 -0.792 1 94.88 773 PRO A CA 1
ATOM 6153 C C . PRO A 1 773 ? -15.406 -14.633 -1.039 1 94.88 773 PRO A C 1
ATOM 6155 O O . PRO A 1 773 ? -15.32 -13.766 -0.166 1 94.88 773 PRO A O 1
ATOM 6158 N N . LYS A 1 774 ? -15.961 -14.461 -2.275 1 95.75 774 LYS A N 1
ATOM 6159 C CA . LYS A 1 774 ? -16.781 -13.32 -2.643 1 95.75 774 LYS A CA 1
ATOM 6160 C C . LYS A 1 774 ? -18.219 -13.75 -2.965 1 95.75 774 LYS A C 1
ATOM 6162 O O . LYS A 1 774 ? -19.109 -13.648 -2.115 1 95.75 774 LYS A O 1
ATOM 6167 N N . ILE A 1 775 ? -18.359 -14.523 -3.941 1 95.5 775 ILE A N 1
ATOM 6168 C CA . ILE A 1 775 ? -19.688 -14.945 -4.387 1 95.5 775 ILE A CA 1
ATOM 6169 C C . ILE A 1 775 ? -20.266 -15.945 -3.389 1 95.5 775 ILE A C 1
ATOM 6171 O O . ILE A 1 775 ? -21.484 -16.016 -3.203 1 95.5 775 ILE A O 1
ATOM 6175 N N . LEU A 1 776 ? -19.422 -16.75 -2.74 1 96.81 776 LEU A N 1
ATOM 6176 C CA . LEU A 1 776 ? -19.891 -17.812 -1.852 1 96.81 776 LEU A CA 1
ATOM 6177 C C . LEU A 1 776 ? -20.484 -17.219 -0.577 1 96.81 776 LEU A C 1
ATOM 6179 O O . LEU A 1 776 ? -21.188 -17.922 0.17 1 96.81 776 LEU A O 1
ATOM 6183 N N . LEU A 1 777 ? -20.281 -15.969 -0.336 1 97.19 777 LEU A N 1
ATOM 6184 C CA . LEU A 1 777 ? -20.781 -15.328 0.875 1 97.19 777 LEU A CA 1
ATOM 6185 C C . LEU A 1 777 ? -22.297 -15.469 0.979 1 97.19 777 LEU A C 1
ATOM 6187 O O . LEU A 1 777 ? -22.844 -15.539 2.082 1 97.19 777 LEU A O 1
ATOM 6191 N N . ARG A 1 778 ? -22.938 -15.516 -0.269 1 94.69 778 ARG A N 1
ATOM 6192 C CA . ARG A 1 778 ? -24.406 -15.562 -0.29 1 94.69 778 ARG A CA 1
ATOM 6193 C C . ARG A 1 778 ? -24.891 -16.719 -1.15 1 94.69 778 ARG A C 1
ATOM 6195 O O . ARG A 1 778 ? -26.078 -16.797 -1.482 1 94.69 778 ARG A O 1
ATOM 6202 N N . HIS A 1 779 ? -24.031 -17.547 -1.48 1 95.81 779 HIS A N 1
ATOM 6203 C CA . HIS A 1 779 ? -24.406 -18.672 -2.34 1 95.81 779 HIS A CA 1
ATOM 6204 C C . HIS A 1 779 ? -25.125 -19.75 -1.548 1 95.81 779 HIS A C 1
ATOM 6206 O O . HIS A 1 779 ? -24.641 -20.203 -0.512 1 95.81 779 HIS A O 1
ATOM 6212 N N . SER A 1 780 ? -26.25 -20.219 -2.08 1 95.81 780 SER A N 1
ATOM 6213 C CA . SER A 1 780 ? -27.094 -21.172 -1.358 1 95.81 780 SER A CA 1
ATOM 6214 C C . SER A 1 780 ? -26.359 -22.484 -1.151 1 95.81 780 SER A C 1
ATOM 6216 O O . SER A 1 780 ? -26.484 -23.125 -0.101 1 95.81 780 SER A O 1
ATOM 6218 N N . ASN A 1 781 ? -25.531 -22.906 -2.092 1 95.5 781 ASN A N 1
ATOM 6219 C CA . ASN A 1 781 ? -24.812 -24.172 -1.99 1 95.5 781 ASN A CA 1
ATOM 6220 C C . ASN A 1 781 ? -23.656 -24.078 -0.999 1 95.5 781 ASN A C 1
ATOM 6222 O O . ASN A 1 781 ? -23.109 -25.109 -0.583 1 95.5 781 ASN A O 1
ATOM 6226 N N . ALA A 1 782 ? -23.312 -22.891 -0.61 1 97.75 782 ALA A N 1
ATOM 6227 C CA . ALA A 1 782 ? -22.219 -22.703 0.349 1 97.75 782 ALA A CA 1
ATOM 6228 C C . ALA A 1 782 ? -22.75 -22.656 1.778 1 97.75 782 ALA A C 1
ATOM 6230 O O . ALA A 1 782 ? -21.984 -22.797 2.736 1 97.75 782 ALA A O 1
ATOM 6231 N N . ALA A 1 783 ? -24.016 -22.469 1.981 1 98.06 783 ALA A N 1
ATOM 6232 C CA . ALA A 1 783 ? -24.641 -22.406 3.297 1 98.06 783 ALA A CA 1
ATOM 6233 C C . ALA A 1 783 ? -24.672 -23.797 3.945 1 98.06 783 ALA A C 1
ATOM 6235 O O . ALA A 1 783 ? -24.688 -24.812 3.25 1 98.06 783 ALA A O 1
ATOM 6236 N N . SER A 1 784 ? -24.672 -23.828 5.195 1 98.44 784 SER A N 1
ATOM 6237 C CA . SER A 1 784 ? -24.625 -25.078 5.941 1 98.44 784 SER A CA 1
ATOM 6238 C C . SER A 1 784 ? -25.828 -25.203 6.875 1 98.44 784 SER A C 1
ATOM 6240 O O . SER A 1 784 ? -26.656 -24.297 6.957 1 98.44 784 SER A O 1
ATOM 6242 N N . LYS A 1 785 ? -25.891 -26.391 7.457 1 97.94 785 LYS A N 1
ATOM 6243 C CA . LYS A 1 785 ? -26.891 -26.656 8.484 1 97.94 785 LYS A CA 1
ATOM 6244 C C . LYS A 1 785 ? -26.266 -26.609 9.875 1 97.94 785 LYS A C 1
ATOM 6246 O O . LYS A 1 785 ? -25.078 -26.859 10.039 1 97.94 785 LYS A O 1
ATOM 6251 N N . LEU A 1 786 ? -27.047 -26.328 10.844 1 97.5 786 LEU A N 1
ATOM 6252 C CA . LEU A 1 786 ? -26.578 -26.188 12.219 1 97.5 786 LEU A CA 1
ATOM 6253 C C . LEU A 1 786 ? -25.859 -27.453 12.672 1 97.5 786 LEU A C 1
ATOM 6255 O O . LEU A 1 786 ? -24.906 -27.391 13.445 1 97.5 786 LEU A O 1
ATOM 6259 N N . GLU A 1 787 ? -26.312 -28.578 12.156 1 97.19 787 GLU A N 1
ATOM 6260 C CA . GLU A 1 787 ? -25.734 -29.859 12.516 1 97.19 787 GLU A CA 1
ATOM 6261 C C . GLU A 1 787 ? -24.266 -29.953 12.078 1 97.19 787 GLU A C 1
ATOM 6263 O O . GLU A 1 787 ? -23.469 -30.672 12.695 1 97.19 787 GLU A O 1
ATOM 6268 N N . ASP A 1 788 ? -23.938 -29.172 11.055 1 98.44 788 ASP A N 1
ATOM 6269 C CA . ASP A 1 788 ? -22.578 -29.188 10.523 1 98.44 788 ASP A CA 1
ATOM 6270 C C . ASP A 1 788 ? -21.609 -28.516 11.484 1 98.44 788 ASP A C 1
ATOM 6272 O O . ASP A 1 788 ? -20.391 -28.625 11.328 1 98.44 788 ASP A O 1
ATOM 6276 N N . PHE A 1 789 ? -22.125 -27.828 12.555 1 98.62 789 PHE A N 1
ATOM 6277 C CA . PHE A 1 789 ? -21.328 -27.094 13.516 1 98.62 789 PHE A CA 1
ATOM 6278 C C . PHE A 1 789 ? -21.297 -27.812 14.867 1 98.62 789 PHE A C 1
ATOM 6280 O O . PHE A 1 789 ? -20.656 -27.344 15.805 1 98.62 789 PHE A O 1
ATOM 6287 N N . ALA A 1 790 ? -21.859 -28.969 15.008 1 98.19 790 ALA A N 1
ATOM 6288 C CA . ALA A 1 790 ? -22.109 -29.672 16.266 1 98.19 790 ALA A CA 1
ATOM 6289 C C . ALA A 1 790 ? -20.828 -30.297 16.797 1 98.19 790 ALA A C 1
ATOM 6291 O O . ALA A 1 790 ? -19.844 -30.453 16.062 1 98.19 790 ALA A O 1
ATOM 6292 N N . PRO A 1 791 ? -20.906 -30.609 18.062 1 97.69 791 PRO A N 1
ATOM 6293 C CA . PRO A 1 791 ? -19.75 -31.344 18.609 1 97.69 791 PRO A CA 1
ATOM 6294 C C . PRO A 1 791 ? -19.438 -32.625 17.812 1 97.69 791 PRO A C 1
ATOM 6296 O O . PRO A 1 791 ? -20.359 -33.312 17.391 1 97.69 791 PRO A O 1
ATOM 6299 N N . GLY A 1 792 ? -18.172 -32.781 17.609 1 97 792 GLY A N 1
ATOM 6300 C CA . GLY A 1 792 ? -17.734 -33.969 16.844 1 97 792 GLY A CA 1
ATOM 6301 C C . GLY A 1 792 ? -17.453 -33.625 15.391 1 97 792 GLY A C 1
ATOM 6302 O O . GLY A 1 792 ? -16.797 -34.406 14.703 1 97 792 GLY A O 1
ATOM 6303 N N . THR A 1 793 ? -17.891 -32.469 14.969 1 98 793 THR A N 1
ATOM 6304 C CA . THR A 1 793 ? -17.578 -32.031 13.602 1 98 793 THR A CA 1
ATOM 6305 C C . THR A 1 793 ? -16.281 -31.234 13.57 1 98 793 THR A C 1
ATOM 6307 O O . THR A 1 793 ? -15.82 -30.75 14.609 1 98 793 THR A O 1
ATOM 6310 N N . TYR A 1 794 ? -15.688 -31.234 12.438 1 98.06 794 TYR A N 1
ATOM 6311 C CA . TYR A 1 794 ? -14.406 -30.562 12.258 1 98.06 794 TYR A CA 1
ATOM 6312 C C . TYR A 1 794 ? -14.164 -30.234 10.789 1 98.06 794 TYR A C 1
ATOM 6314 O O . TYR A 1 794 ? -14.984 -30.578 9.93 1 98.06 794 TYR A O 1
ATOM 6322 N N . PHE A 1 795 ? -13.164 -29.531 10.477 1 98.12 795 PHE A N 1
ATOM 6323 C CA . PHE A 1 795 ? -12.781 -29.141 9.117 1 98.12 795 PHE A CA 1
ATOM 6324 C C . PHE A 1 795 ? -12.414 -30.375 8.297 1 98.12 795 PHE A C 1
ATOM 6326 O O . PHE A 1 795 ? -11.57 -31.172 8.711 1 98.12 795 PHE A O 1
ATOM 6333 N N . LYS A 1 796 ? -13.055 -30.516 7.203 1 98.25 796 LYS A N 1
ATOM 6334 C CA . LYS A 1 796 ? -12.75 -31.578 6.254 1 98.25 796 LYS A CA 1
ATOM 6335 C C . LYS A 1 796 ? -11.773 -31.094 5.184 1 98.25 796 LYS A C 1
ATOM 6337 O O . LYS A 1 796 ? -12.102 -30.203 4.395 1 98.25 796 LYS A O 1
ATOM 6342 N N . LYS A 1 797 ? -10.672 -31.75 5.098 1 98.44 797 LYS A N 1
ATOM 6343 C CA . LYS A 1 797 ? -9.641 -31.328 4.152 1 98.44 797 LYS A CA 1
ATOM 6344 C C . LYS A 1 797 ? -10.055 -31.641 2.717 1 98.44 797 LYS A C 1
ATOM 6346 O O . LYS A 1 797 ? -9.617 -30.969 1.782 1 98.44 797 LYS A O 1
ATOM 6351 N N . VAL A 1 798 ? -10.789 -32.656 2.531 1 98.62 798 VAL A N 1
ATOM 6352 C CA . VAL A 1 798 ? -11.352 -33.062 1.241 1 98.62 798 VAL A CA 1
ATOM 6353 C C . VAL A 1 798 ? -12.828 -33.375 1.397 1 98.62 798 VAL A C 1
ATOM 6355 O O . VAL A 1 798 ? -13.234 -34 2.377 1 98.62 798 VAL A O 1
ATOM 6358 N N . ILE A 1 799 ? -13.625 -32.875 0.545 1 98.31 799 ILE A N 1
ATOM 6359 C CA . ILE A 1 799 ? -15.047 -33.188 0.531 1 98.31 799 ILE A CA 1
ATOM 6360 C C . ILE A 1 799 ? -15.391 -33.969 -0.747 1 98.31 799 ILE A C 1
ATOM 6362 O O . ILE A 1 799 ? -15.242 -33.438 -1.852 1 98.31 799 ILE A O 1
ATOM 6366 N N . ASP A 1 800 ? -15.875 -35.125 -0.601 1 97.62 800 ASP A N 1
ATOM 6367 C CA . ASP A 1 800 ? -16.281 -35.969 -1.725 1 97.62 800 ASP A CA 1
ATOM 6368 C C . ASP A 1 800 ? -17.562 -35.438 -2.379 1 97.62 800 ASP A C 1
ATOM 6370 O O . ASP A 1 800 ? -18.156 -34.469 -1.879 1 97.62 800 ASP A O 1
ATOM 6374 N N . ASP A 1 801 ? -17.812 -35.969 -3.592 1 96.69 801 ASP A N 1
ATOM 6375 C CA . ASP A 1 801 ? -19.031 -35.562 -4.289 1 96.69 801 ASP A CA 1
ATOM 6376 C C . ASP A 1 801 ? -20.281 -36 -3.506 1 96.69 801 ASP A C 1
ATOM 6378 O O . ASP A 1 801 ? -20.578 -37.188 -3.387 1 96.69 801 ASP A O 1
ATOM 6382 N N . THR A 1 802 ? -21 -35.062 -3.049 1 89.06 802 THR A N 1
ATOM 6383 C CA . THR A 1 802 ? -22.141 -35.312 -2.164 1 89.06 802 THR A CA 1
ATOM 6384 C C . THR A 1 802 ? -23.375 -35.688 -2.971 1 89.06 802 THR A C 1
ATOM 6386 O O . THR A 1 802 ? -24.375 -36.125 -2.408 1 89.06 802 THR A O 1
ATOM 6389 N N . LYS A 1 803 ? -23.344 -35.531 -4.199 1 91.12 803 LYS A N 1
ATOM 6390 C CA . LYS A 1 803 ? -24.516 -35.781 -5.035 1 91.12 803 LYS A CA 1
ATOM 6391 C C . LYS A 1 803 ? -24.484 -37.219 -5.605 1 91.12 803 LYS A C 1
ATOM 6393 O O . LYS A 1 803 ? -25.469 -37.656 -6.18 1 91.12 803 LYS A O 1
ATOM 6398 N N . ILE A 1 804 ? -23.391 -37.906 -5.43 1 93.06 804 ILE A N 1
ATOM 6399 C CA . ILE A 1 804 ? -23.281 -39.281 -5.953 1 93.06 804 ILE A CA 1
ATOM 6400 C C . ILE A 1 804 ? -23.422 -40.281 -4.809 1 93.06 804 ILE A C 1
ATOM 6402 O O . ILE A 1 804 ? -22.625 -40.25 -3.863 1 93.06 804 ILE A O 1
ATOM 6406 N N . ASP A 1 805 ? -24.312 -41.156 -4.969 1 90.88 805 ASP A N 1
ATOM 6407 C CA . ASP A 1 805 ? -24.5 -42.188 -3.965 1 90.88 805 ASP A CA 1
ATOM 6408 C C . ASP A 1 805 ? -23.344 -43.188 -4.004 1 90.88 805 ASP A C 1
ATOM 6410 O O . ASP A 1 805 ? -22.781 -43.469 -5.066 1 90.88 805 ASP A O 1
ATOM 6414 N N . ASP A 1 806 ? -23.156 -43.781 -2.885 1 89.81 806 ASP A N 1
ATOM 6415 C CA . ASP A 1 806 ? -22.047 -44.719 -2.756 1 89.81 806 ASP A CA 1
ATOM 6416 C C . ASP A 1 806 ? -22.203 -45.906 -3.727 1 89.81 806 ASP A C 1
ATOM 6418 O O . ASP A 1 806 ? -21.219 -46.375 -4.277 1 89.81 806 ASP A O 1
ATOM 6422 N N . SER A 1 807 ? -23.438 -46.25 -3.984 1 90.75 807 SER A N 1
ATOM 6423 C CA . SER A 1 807 ? -23.703 -47.375 -4.863 1 90.75 807 SER A CA 1
ATOM 6424 C C . SER A 1 807 ? -23.391 -47.031 -6.316 1 90.75 807 SER A C 1
ATOM 6426 O O . SER A 1 807 ? -23.094 -47.938 -7.121 1 90.75 807 SER A O 1
ATOM 6428 N N . SER A 1 808 ? -23.359 -45.812 -6.562 1 92.69 808 SER A N 1
ATOM 6429 C CA . SER A 1 808 ? -23.188 -45.375 -7.949 1 92.69 808 SER A CA 1
ATOM 6430 C C . SER A 1 808 ? -21.75 -44.938 -8.227 1 92.69 808 SER A C 1
ATOM 6432 O O . SER A 1 808 ? -21.391 -44.656 -9.375 1 92.69 808 SER A O 1
ATOM 6434 N N . LYS A 1 809 ? -20.938 -44.906 -7.273 1 95.31 809 LYS A N 1
ATOM 6435 C CA . LYS A 1 809 ? -19.562 -44.438 -7.418 1 95.31 809 LYS A CA 1
ATOM 6436 C C . LYS A 1 809 ? -18.766 -45.375 -8.32 1 95.31 809 LYS A C 1
ATOM 6438 O O . LYS A 1 809 ? -17.812 -44.938 -8.977 1 95.31 809 LYS A O 1
ATOM 6443 N N . LYS A 1 810 ? -19.156 -46.594 -8.398 1 94.88 810 LYS A N 1
ATOM 6444 C CA . LYS A 1 810 ? -18.484 -47.562 -9.266 1 94.88 810 LYS A CA 1
ATOM 6445 C C . LYS A 1 810 ? -18.703 -47.219 -10.734 1 94.88 810 LYS A C 1
ATOM 6447 O O . LYS A 1 810 ? -17.938 -47.656 -11.602 1 94.88 810 LYS A O 1
ATOM 6452 N N . ASN A 1 811 ? -19.766 -46.438 -10.977 1 95.44 811 ASN A N 1
ATOM 6453 C CA . ASN A 1 811 ? -20.109 -46.094 -12.359 1 95.44 811 ASN A CA 1
ATOM 6454 C C . ASN A 1 811 ? -19.359 -44.844 -12.82 1 95.44 811 ASN A C 1
ATOM 6456 O O . ASN A 1 811 ? -19.422 -44.5 -13.992 1 95.44 811 ASN A O 1
ATOM 6460 N N . VAL A 1 812 ? -18.656 -44.25 -11.953 1 97.62 812 VAL A N 1
ATOM 6461 C CA . VAL A 1 812 ? -17.953 -43.031 -12.258 1 97.62 812 VAL A CA 1
ATOM 6462 C C . VAL A 1 812 ? -16.703 -43.312 -13.086 1 97.62 812 VAL A C 1
ATOM 6464 O O . VAL A 1 812 ? -15.898 -44.188 -12.719 1 97.62 812 VAL A O 1
ATOM 6467 N N . LYS A 1 813 ? -16.516 -42.625 -14.211 1 97.19 813 LYS A N 1
ATOM 6468 C CA . LYS A 1 813 ? -15.391 -42.844 -15.117 1 97.19 813 LYS A CA 1
ATOM 6469 C C . LYS A 1 813 ? -14.359 -41.75 -14.992 1 97.19 813 LYS A C 1
ATOM 6471 O O . LYS A 1 813 ? -13.188 -41.906 -15.336 1 97.19 813 LYS A O 1
ATOM 6476 N N . LYS A 1 814 ? -14.836 -40.594 -14.586 1 97.62 814 LYS A N 1
ATOM 6477 C CA . LYS A 1 814 ? -13.977 -39.438 -14.461 1 97.62 814 LYS A CA 1
ATOM 6478 C C . LYS A 1 814 ? -14.172 -38.75 -13.109 1 97.62 814 LYS A C 1
ATOM 6480 O O . LYS A 1 814 ? -15.297 -38.594 -12.641 1 97.62 814 LYS A O 1
ATOM 6485 N N . VAL A 1 815 ? -13.039 -38.406 -12.469 1 98.44 815 VAL A N 1
ATOM 6486 C CA . VAL A 1 815 ? -13.078 -37.656 -11.227 1 98.44 815 VAL A CA 1
ATOM 6487 C C . VAL A 1 815 ? -12.414 -36.281 -11.438 1 98.44 815 VAL A C 1
ATOM 6489 O O . VAL A 1 815 ? -11.266 -36.219 -11.867 1 98.44 815 VAL A O 1
ATOM 6492 N N . ILE A 1 816 ? -13.18 -35.219 -11.188 1 98.69 816 ILE A N 1
ATOM 6493 C CA . ILE A 1 816 ? -12.664 -33.844 -11.219 1 98.69 816 ILE A CA 1
ATOM 6494 C C . ILE A 1 816 ? -12.281 -33.406 -9.805 1 98.69 816 ILE A C 1
ATOM 6496 O O . ILE A 1 816 ? -13.117 -33.438 -8.898 1 98.69 816 ILE A O 1
ATOM 6500 N N . PHE A 1 817 ? -11.047 -33.094 -9.594 1 98.75 817 PHE A N 1
ATOM 6501 C CA . PHE A 1 817 ? -10.609 -32.406 -8.367 1 98.75 817 PHE A CA 1
ATOM 6502 C C . PHE A 1 817 ? -10.586 -30.906 -8.555 1 98.75 817 PHE A C 1
ATOM 6504 O O . PHE A 1 817 ? -10.133 -30.406 -9.586 1 98.75 817 PHE A O 1
ATOM 6511 N N . VAL A 1 818 ? -11.133 -30.188 -7.637 1 98.69 818 VAL A N 1
ATOM 6512 C CA . VAL A 1 818 ? -11.266 -28.734 -7.734 1 98.69 818 VAL A CA 1
ATOM 6513 C C . VAL A 1 818 ? -11.133 -28.109 -6.348 1 98.69 818 VAL A C 1
ATOM 6515 O O . VAL A 1 818 ? -11.406 -28.766 -5.336 1 98.69 818 VAL A O 1
ATOM 6518 N N . SER A 1 819 ? -10.594 -26.922 -6.273 1 98.44 819 SER A N 1
ATOM 6519 C CA . SER A 1 819 ? -10.531 -26.172 -5.027 1 98.44 819 SER A CA 1
ATOM 6520 C C . SER A 1 819 ? -11.273 -24.844 -5.152 1 98.44 819 SER A C 1
ATOM 6522 O O . SER A 1 819 ? -11.109 -24.125 -6.141 1 98.44 819 SER A O 1
ATOM 6524 N N . GLY A 1 820 ? -12.148 -24.547 -4.164 1 97.81 820 GLY A N 1
ATOM 6525 C CA . GLY A 1 820 ? -12.773 -23.25 -4.066 1 97.81 820 GLY A CA 1
ATOM 6526 C C . GLY A 1 820 ? -14.094 -23.156 -4.805 1 97.81 820 GLY A C 1
ATOM 6527 O O . GLY A 1 820 ? -14.727 -24.172 -5.086 1 97.81 820 GLY A O 1
ATOM 6528 N N . LYS A 1 821 ? -14.531 -21.969 -5.156 1 97.25 821 LYS A N 1
ATOM 6529 C CA . LYS A 1 821 ? -15.875 -21.656 -5.641 1 97.25 821 LYS A CA 1
ATOM 6530 C C . LYS A 1 821 ? -16.125 -22.297 -7.008 1 97.25 821 LYS A C 1
ATOM 6532 O O . LYS A 1 821 ? -17.266 -22.5 -7.402 1 97.25 821 LYS A O 1
ATOM 6537 N N . HIS A 1 822 ? -15.031 -22.5 -7.734 1 97.88 822 HIS A N 1
ATOM 6538 C CA . HIS A 1 822 ? -15.141 -23.094 -9.062 1 97.88 822 HIS A CA 1
ATOM 6539 C C . HIS A 1 822 ? -15.898 -24.406 -9.023 1 97.88 822 HIS A C 1
ATOM 6541 O O . HIS A 1 822 ? -16.5 -24.812 -10.016 1 97.88 822 HIS A O 1
ATOM 6547 N N . ALA A 1 823 ? -15.969 -25.125 -7.91 1 98.12 823 ALA A N 1
ATOM 6548 C CA . ALA A 1 823 ? -16.672 -26.391 -7.719 1 98.12 823 ALA A CA 1
ATOM 6549 C C . ALA A 1 823 ? -18.172 -26.234 -8.031 1 98.12 823 ALA A C 1
ATOM 6551 O O . ALA A 1 823 ? -18.766 -27.094 -8.664 1 98.12 823 ALA A O 1
ATOM 6552 N N . PHE A 1 824 ? -18.734 -25.172 -7.594 1 97.31 824 PHE A N 1
ATOM 6553 C CA . PHE A 1 824 ? -20.172 -24.969 -7.758 1 97.31 824 PHE A CA 1
ATOM 6554 C C . PHE A 1 824 ? -20.516 -24.672 -9.211 1 97.31 824 PHE A C 1
ATOM 6556 O O . PHE A 1 824 ? -21.578 -25.031 -9.688 1 97.31 824 PHE A O 1
ATOM 6563 N N . ALA A 1 825 ? -19.625 -23.922 -9.867 1 97.25 825 ALA A N 1
ATOM 6564 C CA . ALA A 1 825 ? -19.812 -23.734 -11.305 1 97.25 825 ALA A CA 1
ATOM 6565 C C . ALA A 1 825 ? -19.781 -25.078 -12.039 1 97.25 825 ALA A C 1
ATOM 6567 O O . ALA A 1 825 ? -20.562 -25.312 -12.953 1 97.25 825 ALA A O 1
ATOM 6568 N N . LEU A 1 826 ? -18.844 -25.969 -11.688 1 98.25 826 LEU A N 1
ATOM 6569 C CA . LEU A 1 826 ? -18.719 -27.297 -12.289 1 98.25 826 LEU A CA 1
ATOM 6570 C C . LEU A 1 826 ? -19.953 -28.141 -12 1 98.25 826 LEU A C 1
ATOM 6572 O O . LEU A 1 826 ? -20.453 -28.844 -12.883 1 98.25 826 LEU A O 1
ATOM 6576 N N . MET A 1 827 ? -20.469 -28.109 -10.781 1 97.5 827 MET A N 1
ATOM 6577 C CA . MET A 1 827 ? -21.656 -28.875 -10.406 1 97.5 827 MET A CA 1
ATOM 6578 C C . MET A 1 827 ? -22.875 -28.438 -11.203 1 97.5 827 MET A C 1
ATOM 6580 O O . MET A 1 827 ? -23.641 -29.266 -11.688 1 97.5 827 MET A O 1
ATOM 6584 N N . LYS A 1 828 ? -23.016 -27.141 -11.305 1 97.12 828 LYS A N 1
ATOM 6585 C CA . LYS A 1 828 ? -24.125 -26.625 -12.086 1 97.12 828 LYS A CA 1
ATOM 6586 C C . LYS A 1 828 ? -24.031 -27.078 -13.547 1 97.12 828 LYS A C 1
ATOM 6588 O O . LYS A 1 828 ? -25.031 -27.484 -14.141 1 97.12 828 LYS A O 1
ATOM 6593 N N . GLU A 1 829 ? -22.828 -26.953 -14.086 1 97.75 829 GLU A N 1
ATOM 6594 C CA . GLU A 1 829 ? -22.609 -27.359 -15.469 1 97.75 829 GLU A CA 1
ATOM 6595 C C . GLU A 1 829 ? -22.906 -28.844 -15.656 1 97.75 829 GLU A C 1
ATOM 6597 O O . GLU A 1 829 ? -23.516 -29.234 -16.656 1 97.75 829 GLU A O 1
ATOM 6602 N N . ARG A 1 830 ? -22.438 -29.719 -14.75 1 97.75 830 ARG A N 1
ATOM 6603 C CA . ARG A 1 830 ? -22.719 -31.156 -14.789 1 97.75 830 ARG A CA 1
ATOM 6604 C C . ARG A 1 830 ? -24.219 -31.422 -14.828 1 97.75 830 ARG A C 1
ATOM 6606 O O . ARG A 1 830 ? -24.688 -32.281 -15.578 1 97.75 830 ARG A O 1
ATOM 6613 N N . GLU A 1 831 ? -24.969 -30.719 -14.008 1 96.62 831 GLU A N 1
ATOM 6614 C CA . GLU A 1 831 ? -26.422 -30.859 -13.953 1 96.62 831 GLU A CA 1
ATOM 6615 C C . GLU A 1 831 ? -27.062 -30.406 -15.266 1 96.62 831 GLU A C 1
ATOM 6617 O O . GLU A 1 831 ? -27.953 -31.078 -15.797 1 96.62 831 GLU A O 1
ATOM 6622 N N . ASP A 1 832 ? -26.609 -29.297 -15.727 1 97.31 832 ASP A N 1
ATOM 6623 C CA . ASP A 1 832 ? -27.156 -28.75 -16.953 1 97.31 832 ASP A CA 1
ATOM 6624 C C . ASP A 1 832 ? -26.922 -29.672 -18.141 1 97.31 832 ASP A C 1
ATOM 6626 O O . ASP A 1 832 ? -27.75 -29.75 -19.062 1 97.31 832 ASP A O 1
ATOM 6630 N N . ARG A 1 833 ? -25.828 -30.438 -18.078 1 97.06 833 ARG A N 1
ATOM 6631 C CA . ARG A 1 833 ? -25.469 -31.328 -19.172 1 97.06 833 ARG A CA 1
ATOM 6632 C C . ARG A 1 833 ? -26 -32.75 -18.922 1 97.06 833 ARG A C 1
ATOM 6634 O O . ARG A 1 833 ? -25.844 -33.625 -19.766 1 97.06 833 ARG A O 1
ATOM 6641 N N . ASN A 1 834 ? -26.562 -33 -17.875 1 96.06 834 ASN A N 1
ATOM 6642 C CA . ASN A 1 834 ? -27.094 -34.312 -17.469 1 96.06 834 ASN A CA 1
ATOM 6643 C C . ASN A 1 834 ? -26.016 -35.406 -17.5 1 96.06 834 ASN A C 1
ATOM 6645 O O . ASN A 1 834 ? -26.219 -36.469 -18.094 1 96.06 834 ASN A O 1
ATOM 6649 N N . ILE A 1 835 ? -24.891 -35.031 -16.922 1 95.94 835 ILE A N 1
ATOM 6650 C CA . ILE A 1 835 ? -23.781 -35.969 -16.844 1 95.94 835 ILE A CA 1
ATOM 6651 C C . ILE A 1 835 ? -23.828 -36.75 -15.523 1 95.94 835 ILE A C 1
ATOM 6653 O O . ILE A 1 835 ? -23.922 -36.125 -14.453 1 95.94 835 ILE A O 1
ATOM 6657 N N . ASN A 1 836 ? -23.719 -38.062 -15.586 1 93.5 836 ASN A N 1
ATOM 6658 C CA . ASN A 1 836 ? -23.891 -38.844 -14.375 1 93.5 836 ASN A CA 1
ATOM 6659 C C . ASN A 1 836 ? -22.688 -39.719 -14.086 1 93.5 836 ASN A C 1
ATOM 6661 O O . ASN A 1 836 ? -22.641 -40.438 -13.078 1 93.5 836 ASN A O 1
ATOM 6665 N N . ASP A 1 837 ? -21.656 -39.688 -14.859 1 96 837 ASP A N 1
ATOM 6666 C CA . ASP A 1 837 ? -20.516 -40.562 -14.664 1 96 837 ASP A CA 1
ATOM 6667 C C . ASP A 1 837 ? -19.266 -39.75 -14.328 1 96 837 ASP A C 1
ATOM 6669 O O . ASP A 1 837 ? -18.141 -40.188 -14.586 1 96 837 ASP A O 1
ATOM 6673 N N . VAL A 1 838 ? -19.422 -38.5 -13.922 1 97.94 838 VAL A N 1
ATOM 6674 C CA . VAL A 1 838 ? -18.312 -37.625 -13.516 1 97.94 838 VAL A CA 1
ATOM 6675 C C . VAL A 1 838 ? -18.5 -37.188 -12.062 1 97.94 838 VAL A C 1
ATOM 6677 O O . VAL A 1 838 ? -19.562 -36.688 -11.703 1 97.94 838 VAL A O 1
ATOM 6680 N N . ALA A 1 839 ? -17.516 -37.469 -11.211 1 98.31 839 ALA A N 1
ATOM 6681 C CA . ALA A 1 839 ? -17.531 -37 -9.82 1 98.31 839 ALA A CA 1
ATOM 6682 C C . ALA A 1 839 ? -16.75 -35.688 -9.656 1 98.31 839 ALA A C 1
ATOM 6684 O O . ALA A 1 839 ? -15.742 -35.5 -10.32 1 98.31 839 ALA A O 1
ATOM 6685 N N . ILE A 1 840 ? -17.219 -34.812 -8.836 1 98.5 840 ILE A N 1
ATOM 6686 C CA . ILE A 1 840 ? -16.547 -33.562 -8.492 1 98.5 840 ILE A CA 1
ATOM 6687 C C . ILE A 1 840 ? -16.141 -33.562 -7.02 1 98.5 840 ILE A C 1
ATOM 6689 O O . ILE A 1 840 ? -16.984 -33.594 -6.129 1 98.5 840 ILE A O 1
ATOM 6693 N N . VAL A 1 841 ? -14.852 -33.625 -6.777 1 98.69 841 VAL A N 1
ATOM 6694 C CA . VAL A 1 841 ? -14.281 -33.688 -5.434 1 98.69 841 VAL A CA 1
ATOM 6695 C C . VAL A 1 841 ? -13.617 -32.375 -5.078 1 98.69 841 VAL A C 1
ATOM 6697 O O . VAL A 1 841 ? -12.805 -31.844 -5.844 1 98.69 841 VAL A O 1
ATOM 6700 N N . ARG A 1 842 ? -13.938 -31.844 -3.939 1 98.69 842 ARG A N 1
ATOM 6701 C CA . ARG A 1 842 ? -13.422 -30.547 -3.518 1 98.69 842 ARG A CA 1
ATOM 6702 C C . ARG A 1 842 ? -12.234 -30.703 -2.58 1 98.69 842 ARG A C 1
ATOM 6704 O O . ARG A 1 842 ? -12.344 -31.344 -1.525 1 98.69 842 ARG A O 1
ATOM 6711 N N . VAL A 1 843 ? -11.117 -30.141 -2.959 1 98.81 843 VAL A N 1
ATOM 6712 C CA . VAL A 1 843 ? -9.945 -30.062 -2.102 1 98.81 843 VAL A CA 1
ATOM 6713 C C . VAL A 1 843 ? -9.969 -28.766 -1.299 1 98.81 843 VAL A C 1
ATOM 6715 O O . VAL A 1 843 ? -9.625 -27.703 -1.817 1 98.81 843 VAL A O 1
ATOM 6718 N N . GLU A 1 844 ? -10.242 -28.875 -0.015 1 98.62 844 GLU A N 1
ATOM 6719 C CA . GLU A 1 844 ? -10.469 -27.734 0.854 1 98.62 844 GLU A CA 1
ATOM 6720 C C . GLU A 1 844 ? -9.156 -27.234 1.467 1 98.62 844 GLU A C 1
ATOM 6722 O O . GLU A 1 844 ? -9.031 -26.062 1.801 1 98.62 844 GLU A O 1
ATOM 6727 N N . CYS A 1 845 ? -8.234 -28.109 1.667 1 98.69 845 CYS A N 1
ATOM 6728 C CA . CYS A 1 845 ? -6.918 -27.828 2.213 1 98.69 845 CYS A CA 1
ATOM 6729 C C . CYS A 1 845 ? -5.828 -28.078 1.178 1 98.69 845 CYS A C 1
ATOM 6731 O O . CYS A 1 845 ? -5.688 -29.203 0.687 1 98.69 845 CYS A O 1
ATOM 6733 N N . LEU A 1 846 ? -5.105 -27.062 0.86 1 98.75 846 LEU A N 1
ATOM 6734 C CA . LEU A 1 846 ? -4.016 -27.203 -0.098 1 98.75 846 LEU A CA 1
ATOM 6735 C C . LEU A 1 846 ? -2.703 -27.516 0.614 1 98.75 846 LEU A C 1
ATOM 6737 O O . LEU A 1 846 ? -1.884 -28.281 0.105 1 98.75 846 LEU A O 1
ATOM 6741 N N . CYS A 1 847 ? -2.475 -26.906 1.759 1 98.56 847 CYS A N 1
ATOM 6742 C CA . CYS A 1 847 ? -1.339 -27.125 2.646 1 98.56 847 CYS A CA 1
ATOM 6743 C C . CYS A 1 847 ? -1.768 -27.062 4.109 1 98.56 847 CYS A C 1
ATOM 6745 O O . CYS A 1 847 ? -2.314 -26.047 4.555 1 98.56 847 CYS A O 1
ATOM 6747 N N . PRO A 1 848 ? -1.463 -28.172 4.859 1 98.12 848 PRO A N 1
ATOM 6748 C CA . PRO A 1 848 ? -0.797 -29.422 4.516 1 98.12 848 PRO A CA 1
ATOM 6749 C C . PRO A 1 848 ? -1.559 -30.234 3.465 1 98.12 848 PRO A C 1
ATOM 6751 O O . PRO A 1 848 ? -2.791 -30.25 3.469 1 98.12 848 PRO A O 1
ATOM 6754 N N . PHE A 1 849 ? -0.779 -30.891 2.596 1 98.44 849 PHE A N 1
ATOM 6755 C CA . PHE A 1 849 ? -1.383 -31.672 1.521 1 98.44 849 PHE A CA 1
ATOM 6756 C C . PHE A 1 849 ? -2.104 -32.906 2.078 1 98.44 849 PHE A C 1
ATOM 6758 O O . PHE A 1 849 ? -1.521 -33.688 2.838 1 98.44 849 PHE A O 1
ATOM 6765 N N . PRO A 1 850 ? -3.367 -33.125 1.734 1 98.06 850 PRO A N 1
ATOM 6766 C CA . PRO A 1 850 ? -4.203 -34.125 2.404 1 98.06 850 PRO A CA 1
ATOM 6767 C C . PRO A 1 850 ? -4.109 -35.5 1.752 1 98.06 850 PRO A C 1
ATOM 6769 O O . PRO A 1 850 ? -5.113 -36.031 1.262 1 98.06 850 PRO A O 1
ATOM 6772 N N . VAL A 1 851 ? -3.043 -36.156 1.904 1 98 851 VAL A N 1
ATOM 6773 C CA . VAL A 1 851 ? -2.73 -37.438 1.246 1 98 851 VAL A CA 1
ATOM 6774 C C . VAL A 1 851 ? -3.715 -38.5 1.698 1 98 851 VAL A C 1
ATOM 6776 O O . VAL A 1 851 ? -4.254 -39.25 0.875 1 98 851 VAL A O 1
ATOM 6779 N N . ILE A 1 852 ? -4.02 -38.594 2.994 1 97.06 852 ILE A N 1
ATOM 6780 C CA . ILE A 1 852 ? -4.871 -39.625 3.557 1 97.06 852 ILE A CA 1
ATOM 6781 C C . ILE A 1 852 ? -6.285 -39.5 2.992 1 97.06 852 ILE A C 1
ATOM 6783 O O . ILE A 1 852 ? -6.855 -40.5 2.506 1 97.06 852 ILE A O 1
ATOM 6787 N N . GLU A 1 853 ? -6.777 -38.344 3.023 1 97.81 853 GLU A N 1
ATOM 6788 C CA . GLU A 1 853 ? -8.133 -38.094 2.551 1 97.81 853 GLU A CA 1
ATOM 6789 C C . GLU A 1 853 ? -8.25 -38.344 1.05 1 97.81 853 GLU A C 1
ATOM 6791 O O . GLU A 1 853 ? -9.258 -38.875 0.58 1 97.81 853 GLU A O 1
ATOM 6796 N N . LEU A 1 854 ? -7.289 -37.969 0.317 1 98.38 854 LEU A N 1
ATOM 6797 C CA . LEU A 1 854 ? -7.316 -38.156 -1.131 1 98.38 854 LEU A CA 1
ATOM 6798 C C . LEU A 1 854 ? -7.258 -39.625 -1.501 1 98.38 854 LEU A C 1
ATOM 6800 O O . LEU A 1 854 ? -7.918 -40.062 -2.445 1 98.38 854 LEU A O 1
ATOM 6804 N N . ASN A 1 855 ? -6.457 -40.406 -0.798 1 97.62 855 ASN A N 1
ATOM 6805 C CA . ASN A 1 855 ? -6.395 -41.844 -1.038 1 97.62 855 ASN A CA 1
ATOM 6806 C C . ASN A 1 855 ? -7.715 -42.531 -0.695 1 97.62 855 ASN A C 1
ATOM 6808 O O . ASN A 1 855 ? -8.117 -43.469 -1.366 1 97.62 855 ASN A O 1
ATOM 6812 N N . GLU A 1 856 ? -8.375 -42.031 0.339 1 97 856 GLU A N 1
ATOM 6813 C CA . GLU A 1 856 ? -9.688 -42.562 0.684 1 97 856 GLU A CA 1
ATOM 6814 C C . GLU A 1 856 ? -10.695 -42.281 -0.429 1 97 856 GLU A C 1
ATOM 6816 O O . GLU A 1 856 ? -11.5 -43.156 -0.77 1 97 856 GLU A O 1
ATOM 6821 N N . VAL A 1 857 ? -10.617 -41.094 -0.96 1 96.94 857 VAL A N 1
ATOM 6822 C CA . VAL A 1 857 ? -11.516 -40.75 -2.049 1 96.94 857 VAL A CA 1
ATOM 6823 C C . VAL A 1 857 ? -11.219 -41.594 -3.275 1 96.94 857 VAL A C 1
ATOM 6825 O O . VAL A 1 857 ? -12.133 -42.094 -3.939 1 96.94 857 VAL A O 1
ATOM 6828 N N . LYS A 1 858 ? -9.977 -41.75 -3.6 1 96.44 858 LYS A N 1
ATOM 6829 C CA . LYS A 1 858 ? -9.562 -42.562 -4.746 1 96.44 858 LYS A CA 1
ATOM 6830 C C . LYS A 1 858 ? -10.148 -43.969 -4.668 1 96.44 858 LYS A C 1
ATOM 6832 O O . LYS A 1 858 ? -10.633 -44.5 -5.672 1 96.44 858 LYS A O 1
ATOM 6837 N N . LYS A 1 859 ? -10.195 -44.562 -3.504 1 96.19 859 LYS A N 1
ATOM 6838 C CA . LYS A 1 859 ? -10.695 -45.906 -3.287 1 96.19 859 LYS A CA 1
ATOM 6839 C C . LYS A 1 859 ? -12.188 -46 -3.568 1 96.19 859 LYS A C 1
ATOM 6841 O O . LYS A 1 859 ? -12.695 -47.062 -3.951 1 96.19 859 LYS A O 1
ATOM 6846 N N . LYS A 1 860 ? -12.828 -44.906 -3.439 1 96.94 860 LYS A N 1
ATOM 6847 C CA . LYS A 1 860 ? -14.281 -44.875 -3.605 1 96.94 860 LYS A CA 1
ATOM 6848 C C . LYS A 1 860 ? -14.664 -44.906 -5.082 1 96.94 860 LYS A C 1
ATOM 6850 O O . LYS A 1 860 ? -15.812 -45.188 -5.43 1 96.94 860 LYS A O 1
ATOM 6855 N N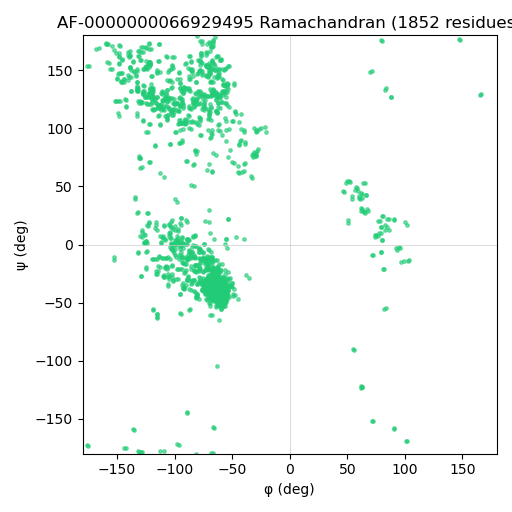 . TYR A 1 861 ? -13.703 -44.625 -5.945 1 97.25 861 TYR A N 1
ATOM 6856 C CA . TYR A 1 861 ? -13.977 -44.594 -7.379 1 97.25 861 TYR A CA 1
ATOM 6857 C C . TYR A 1 861 ? -13.078 -45.562 -8.125 1 97.25 861 TYR A C 1
ATOM 6859 O O . TYR A 1 861 ? -12.266 -45.156 -8.961 1 97.25 861 TYR A O 1
ATOM 6867 N N . PRO A 1 862 ? -13.266 -46.812 -8.008 1 95.31 862 PRO A N 1
ATOM 6868 C CA . PRO A 1 862 ? -12.344 -47.844 -8.508 1 95.31 862 PRO A CA 1
ATOM 6869 C C . PRO A 1 862 ? -12.305 -47.906 -10.031 1 95.31 862 PRO A C 1
ATOM 6871 O O . PRO A 1 862 ? -11.305 -48.344 -10.609 1 95.31 862 PRO A O 1
ATOM 6874 N N . ASN A 1 863 ? -13.398 -47.5 -10.727 1 95.88 863 ASN A N 1
ATOM 6875 C CA . ASN A 1 863 ? -13.453 -47.656 -12.18 1 95.88 863 ASN A CA 1
ATOM 6876 C C . ASN A 1 863 ? -13.102 -46.344 -12.883 1 95.88 863 ASN A C 1
ATOM 6878 O O . ASN A 1 863 ? -13.148 -46.25 -14.109 1 95.88 863 ASN A O 1
ATOM 6882 N N . ALA A 1 864 ? -12.812 -45.312 -12.094 1 96.81 864 ALA A N 1
ATOM 6883 C CA . ALA A 1 864 ? -12.438 -44.031 -12.703 1 96.81 864 ALA A CA 1
ATOM 6884 C C . ALA A 1 864 ? -11.102 -44.156 -13.438 1 96.81 864 ALA A C 1
ATOM 6886 O O . ALA A 1 864 ? -10.133 -44.688 -12.891 1 96.81 864 ALA A O 1
ATOM 6887 N N . LYS A 1 865 ? -10.992 -43.656 -14.672 1 95 865 LYS A N 1
ATOM 6888 C CA . LYS A 1 865 ? -9.781 -43.75 -15.484 1 95 865 LYS A CA 1
ATOM 6889 C C . LYS A 1 865 ? -9.203 -42.344 -15.758 1 95 865 LYS A C 1
ATOM 6891 O O . LYS A 1 865 ? -8.023 -42.219 -16.109 1 95 865 LYS A O 1
ATOM 6896 N N . LYS A 1 866 ? -10.039 -41.375 -15.711 1 97.31 866 LYS A N 1
ATOM 6897 C CA . LYS A 1 866 ? -9.609 -40 -15.977 1 97.31 866 LYS A CA 1
ATOM 6898 C C . LYS A 1 866 ? -9.672 -39.156 -14.711 1 97.31 866 LYS A C 1
ATOM 6900 O O . LYS A 1 866 ? -10.656 -39.188 -13.977 1 97.31 866 LYS A O 1
ATOM 6905 N N . PHE A 1 867 ? -8.641 -38.5 -14.453 1 98.31 867 PHE A N 1
ATOM 6906 C CA . PHE A 1 867 ? -8.539 -37.594 -13.312 1 98.31 867 PHE A CA 1
ATOM 6907 C C . PHE A 1 867 ? -8.141 -36.188 -13.75 1 98.31 867 PHE A C 1
ATOM 6909 O O . PHE A 1 867 ? -7.098 -36.031 -14.391 1 98.31 867 PHE A O 1
ATOM 6916 N N . VAL A 1 868 ? -8.969 -35.188 -13.461 1 98.62 868 VAL A N 1
ATOM 6917 C CA . VAL A 1 868 ? -8.789 -33.812 -13.945 1 98.62 868 VAL A CA 1
ATOM 6918 C C . VAL A 1 868 ? -8.625 -32.875 -12.758 1 98.62 868 VAL A C 1
ATOM 6920 O O . VAL A 1 868 ? -9.289 -33.031 -11.734 1 98.62 868 VAL A O 1
ATOM 6923 N N . TRP A 1 869 ? -7.688 -31.984 -12.805 1 98.75 869 TRP A N 1
ATOM 6924 C CA . TRP A 1 869 ? -7.664 -30.812 -11.953 1 98.75 869 TRP A CA 1
ATOM 6925 C C . TRP A 1 869 ? -8.25 -29.594 -12.68 1 98.75 869 TRP A C 1
ATOM 6927 O O . TRP A 1 869 ? -7.695 -29.156 -13.688 1 98.75 869 TRP A O 1
ATOM 6937 N N . SER A 1 870 ? -9.328 -29.109 -12.219 1 98.81 870 SER A N 1
ATOM 6938 C CA . SER A 1 870 ? -9.969 -27.953 -12.82 1 98.81 870 SER A CA 1
ATOM 6939 C C . SER A 1 870 ? -9.82 -26.719 -11.93 1 98.81 870 SER A C 1
ATOM 6941 O O . SER A 1 870 ? -10.078 -26.781 -10.727 1 98.81 870 SER A O 1
ATOM 6943 N N . GLN A 1 871 ? -9.297 -25.609 -12.461 1 98.31 871 GLN A N 1
ATOM 6944 C CA . GLN A 1 871 ? -9.203 -24.375 -11.703 1 98.31 871 GLN A CA 1
ATOM 6945 C C . GLN A 1 871 ? -9.57 -23.172 -12.562 1 98.31 871 GLN A C 1
ATOM 6947 O O . GLN A 1 871 ? -9.414 -23.203 -13.781 1 98.31 871 GLN A O 1
ATOM 6952 N N . GLU A 1 872 ? -10.055 -22.125 -11.891 1 97.06 872 GLU A N 1
ATOM 6953 C CA . GLU A 1 872 ? -10.414 -20.906 -12.625 1 97.06 872 GLU A CA 1
ATOM 6954 C C . GLU A 1 872 ? -9.211 -20 -12.82 1 97.06 872 GLU A C 1
ATOM 6956 O O . GLU A 1 872 ? -9.234 -19.094 -13.656 1 97.06 872 GLU A O 1
ATOM 6961 N N . GLU A 1 873 ? -8.148 -20.141 -12.008 1 97.69 873 GLU A N 1
ATOM 6962 C CA . GLU A 1 873 ? -6.914 -19.375 -12.148 1 97.69 873 GLU A CA 1
ATOM 6963 C C . GLU A 1 873 ? -6.129 -19.797 -13.383 1 97.69 873 GLU A C 1
ATOM 6965 O O . GLU A 1 873 ? -6.285 -20.938 -13.859 1 97.69 873 GLU A O 1
ATOM 6970 N N . PRO A 1 874 ? -5.281 -18.938 -13.93 1 97.69 874 PRO A N 1
ATOM 6971 C CA . PRO A 1 874 ? -4.387 -19.359 -15.016 1 97.69 874 PRO A CA 1
ATOM 6972 C C . PRO A 1 874 ? -3.432 -20.484 -14.594 1 97.69 874 PRO A C 1
ATOM 6974 O O . PRO A 1 874 ? -3.172 -20.656 -13.398 1 97.69 874 PRO A O 1
ATOM 6977 N N . ARG A 1 875 ? -2.943 -21.188 -15.562 1 97.75 875 ARG A N 1
ATOM 6978 C CA . ARG A 1 875 ? -2.082 -22.344 -15.32 1 97.75 875 ARG A CA 1
ATOM 6979 C C . ARG A 1 875 ? -0.852 -21.953 -14.508 1 97.75 875 ARG A C 1
ATOM 6981 O O . ARG A 1 875 ? -0.359 -22.734 -13.695 1 97.75 875 ARG A O 1
ATOM 6988 N N . ASN A 1 876 ? -0.277 -20.703 -14.75 1 97.31 876 ASN A N 1
ATOM 6989 C CA . ASN A 1 876 ? 0.905 -20.25 -14.031 1 97.31 876 ASN A CA 1
ATOM 6990 C C . ASN A 1 876 ? 0.537 -19.625 -12.688 1 97.31 876 ASN A C 1
ATOM 6992 O O . ASN A 1 876 ? 1.385 -19.016 -12.023 1 97.31 876 ASN A O 1
ATOM 6996 N N . ALA A 1 877 ? -0.726 -19.719 -12.312 1 96.75 877 ALA A N 1
ATOM 6997 C CA . ALA A 1 877 ? -1.243 -19.266 -11.031 1 96.75 877 ALA A CA 1
ATOM 6998 C C . ALA A 1 877 ? -2.104 -20.328 -10.375 1 96.75 877 ALA A C 1
ATOM 7000 O O . ALA A 1 877 ? -2.176 -21.469 -10.859 1 96.75 877 ALA A O 1
ATOM 7001 N N . GLY A 1 878 ? -2.666 -20.062 -9.266 1 97.12 878 GLY A N 1
ATOM 7002 C CA . GLY A 1 878 ? -3.49 -21.062 -8.586 1 97.12 878 GLY A CA 1
ATOM 7003 C C . GLY A 1 878 ? -2.688 -22.188 -7.98 1 97.12 878 GLY A C 1
ATOM 7004 O O . GLY A 1 878 ? -1.54 -22 -7.574 1 97.12 878 GLY A O 1
ATOM 7005 N N . ALA A 1 879 ? -3.307 -23.328 -7.887 1 98.19 879 ALA A N 1
ATOM 7006 C CA . ALA A 1 879 ? -2.732 -24.422 -7.098 1 98.19 879 ALA A CA 1
ATOM 7007 C C . ALA A 1 879 ? -2.053 -25.453 -7.996 1 98.19 879 ALA A C 1
ATOM 7009 O O . ALA A 1 879 ? -1.348 -26.328 -7.508 1 98.19 879 ALA A O 1
ATOM 7010 N N . TRP A 1 880 ? -2.131 -25.359 -9.305 1 98 880 TRP A N 1
ATOM 7011 C CA . TRP A 1 880 ? -1.757 -26.406 -10.25 1 98 880 TRP A CA 1
ATOM 7012 C C . TRP A 1 880 ? -0.315 -26.844 -10.031 1 98 880 TRP A C 1
ATOM 7014 O O . TRP A 1 880 ? -0.048 -28.031 -9.836 1 98 880 TRP A O 1
ATOM 7024 N N . SER A 1 881 ? 0.603 -25.859 -9.945 1 96.44 881 SER A N 1
ATOM 7025 C CA . SER A 1 881 ? 2.021 -26.188 -9.859 1 96.44 881 SER A CA 1
ATOM 7026 C C . SER A 1 881 ? 2.35 -26.875 -8.539 1 96.44 881 SER A C 1
ATOM 7028 O O . SER A 1 881 ? 3.301 -27.656 -8.453 1 96.44 881 SER A O 1
ATOM 7030 N N . PHE A 1 882 ? 1.56 -26.672 -7.531 1 97.44 882 PHE A N 1
ATOM 7031 C CA . PHE A 1 882 ? 1.774 -27.219 -6.199 1 97.44 882 PHE A CA 1
ATOM 7032 C C . PHE A 1 882 ? 1.161 -28.609 -6.09 1 97.44 882 PHE A C 1
ATOM 7034 O O . PHE A 1 882 ? 1.781 -29.531 -5.543 1 97.44 882 PHE A O 1
ATOM 7041 N N . ILE A 1 883 ? 0 -28.891 -6.688 1 97.25 883 ILE A N 1
ATOM 7042 C CA . ILE A 1 883 ? -0.784 -30.078 -6.418 1 97.25 883 ILE A CA 1
ATOM 7043 C C . ILE A 1 883 ? -0.383 -31.188 -7.391 1 97.25 883 ILE A C 1
ATOM 7045 O O . ILE A 1 883 ? -0.393 -32.375 -7.035 1 97.25 883 ILE A O 1
ATOM 7049 N N . SER A 1 884 ? -0.087 -30.828 -8.633 1 97.19 884 SER A N 1
ATOM 7050 C CA . SER A 1 884 ? 0.109 -31.812 -9.695 1 97.19 884 SER A CA 1
ATOM 7051 C C . SER A 1 884 ? 1.195 -32.812 -9.328 1 97.19 884 SER A C 1
ATOM 7053 O O . SER A 1 884 ? 0.952 -34.031 -9.32 1 97.19 884 SER A O 1
ATOM 7055 N N . PRO A 1 885 ? 2.451 -32.312 -8.922 1 96.5 885 PRO A N 1
ATOM 7056 C CA . PRO A 1 885 ? 3.486 -33.281 -8.586 1 96.5 885 PRO A CA 1
ATOM 7057 C C . PRO A 1 885 ? 3.15 -34.094 -7.328 1 96.5 885 PRO A C 1
ATOM 7059 O O . PRO A 1 885 ? 3.518 -35.281 -7.227 1 96.5 885 PRO A O 1
ATOM 7062 N N . ARG A 1 886 ? 2.447 -33.594 -6.41 1 97.56 886 ARG A N 1
ATOM 7063 C CA . ARG A 1 886 ? 2.119 -34.25 -5.16 1 97.56 886 ARG A CA 1
ATOM 7064 C C . ARG A 1 886 ? 1.066 -35.344 -5.379 1 97.56 886 ARG A C 1
ATOM 7066 O O . ARG A 1 886 ? 1.1 -36.375 -4.73 1 97.56 886 ARG A O 1
ATOM 7073 N N . PHE A 1 887 ? 0.093 -35.094 -6.281 1 97.88 887 PHE A N 1
ATOM 7074 C CA . PHE A 1 887 ? -0.863 -36.125 -6.668 1 97.88 887 PHE A CA 1
ATOM 7075 C C . PHE A 1 887 ? -0.15 -37.312 -7.285 1 97.88 887 PHE A C 1
ATOM 7077 O O . PHE A 1 887 ? -0.449 -38.469 -6.953 1 97.88 887 PHE A O 1
ATOM 7084 N N . THR A 1 888 ? 0.766 -37 -8.133 1 96.56 888 THR A N 1
ATOM 7085 C CA . THR A 1 888 ? 1.517 -38.062 -8.805 1 96.56 888 THR A CA 1
ATOM 7086 C C . THR A 1 888 ? 2.35 -38.844 -7.801 1 96.56 888 THR A C 1
ATOM 7088 O O . THR A 1 888 ? 2.334 -40.094 -7.812 1 96.56 888 THR A O 1
ATOM 7091 N N . ASN A 1 889 ? 2.982 -38.156 -6.922 1 96.5 889 ASN A N 1
ATOM 7092 C CA . ASN A 1 889 ? 3.936 -38.781 -6 1 96.5 889 ASN A CA 1
ATOM 7093 C C . ASN A 1 889 ? 3.225 -39.531 -4.895 1 96.5 889 ASN A C 1
ATOM 7095 O O . ASN A 1 889 ? 3.646 -40.656 -4.527 1 96.5 889 ASN A O 1
ATOM 7099 N N . ALA A 1 890 ? 2.156 -39 -4.41 1 96.94 890 ALA A N 1
ATOM 7100 C CA . ALA A 1 890 ? 1.62 -39.5 -3.154 1 96.94 890 ALA A CA 1
ATOM 7101 C C . ALA A 1 890 ? 0.315 -40.281 -3.383 1 96.94 890 ALA A C 1
ATOM 7103 O O . ALA A 1 890 ? -0.053 -41.125 -2.588 1 96.94 890 ALA A O 1
ATOM 7104 N N . VAL A 1 891 ? -0.353 -39.906 -4.426 1 96.25 891 VAL A N 1
ATOM 7105 C CA . VAL A 1 891 ? -1.658 -40.531 -4.672 1 96.25 891 VAL A CA 1
ATOM 7106 C C . VAL A 1 891 ? -1.57 -41.469 -5.863 1 96.25 891 VAL A C 1
ATOM 7108 O O . VAL A 1 891 ? -2.422 -42.344 -6.031 1 96.25 891 VAL A O 1
ATOM 7111 N N . GLY A 1 892 ? -0.586 -41.344 -6.734 1 95.81 892 GLY A N 1
ATOM 7112 C CA . GLY A 1 892 ? -0.402 -42.188 -7.914 1 95.81 892 GLY A CA 1
ATOM 7113 C C . GLY A 1 892 ? -1.322 -41.812 -9.062 1 95.81 892 GLY A C 1
ATOM 7114 O O . GLY A 1 892 ? -1.635 -42.625 -9.914 1 95.81 892 GLY A O 1
ATOM 7115 N N . ILE A 1 893 ? -1.811 -40.625 -9.016 1 96.31 893 ILE A N 1
ATOM 7116 C CA . ILE A 1 893 ? -2.719 -40.125 -10.039 1 96.31 893 ILE A CA 1
ATOM 7117 C C . ILE A 1 893 ? -2.023 -39.031 -10.867 1 96.31 893 ILE A C 1
ATOM 7119 O O . ILE A 1 893 ? -1.51 -38.062 -10.312 1 96.31 893 ILE A O 1
ATOM 7123 N N . GLN A 1 894 ? -1.959 -39.188 -12.141 1 95.62 894 GLN A N 1
ATOM 7124 C CA . GLN A 1 894 ? -1.531 -38.125 -13.039 1 95.62 894 GLN A CA 1
ATOM 7125 C C . GLN A 1 894 ? -2.711 -37.25 -13.461 1 95.62 894 GLN A C 1
ATOM 7127 O O . GLN A 1 894 ? -3.539 -37.656 -14.273 1 95.62 894 GLN A O 1
ATOM 7132 N N . LEU A 1 895 ? -2.713 -36.031 -12.984 1 97.69 895 LEU A N 1
ATOM 7133 C CA . LEU A 1 895 ? -3.82 -35.125 -13.242 1 97.69 895 LEU A CA 1
ATOM 7134 C C . LEU A 1 895 ? -3.695 -34.469 -14.617 1 97.69 895 LEU A C 1
ATOM 7136 O O . LEU A 1 895 ? -2.588 -34.156 -15.062 1 97.69 895 LEU A O 1
ATOM 7140 N N . THR A 1 896 ? -4.793 -34.344 -15.273 1 97.94 896 THR A N 1
ATOM 7141 C CA . THR A 1 896 ? -4.879 -33.531 -16.469 1 97.94 896 THR A CA 1
ATOM 7142 C C . THR A 1 896 ? -5.395 -32.125 -16.109 1 97.94 896 THR A C 1
ATOM 7144 O O . THR A 1 896 ? -6.371 -31.984 -15.383 1 97.94 896 THR A O 1
ATOM 7147 N N . TYR A 1 897 ? -4.75 -31.109 -16.656 1 97.69 897 TYR A N 1
ATOM 7148 C CA . TYR A 1 897 ? -5.074 -29.719 -16.344 1 97.69 897 TYR A CA 1
ATOM 7149 C C . TYR A 1 897 ? -6.254 -29.234 -17.172 1 97.69 897 TYR A C 1
ATOM 7151 O O . TYR A 1 897 ? -6.285 -29.422 -18.391 1 97.69 897 TYR A O 1
ATOM 7159 N N . ALA A 1 898 ? -7.227 -28.656 -16.594 1 98.5 898 ALA A N 1
ATOM 7160 C CA . ALA A 1 898 ? -8.297 -27.906 -17.234 1 98.5 898 ALA A CA 1
ATOM 7161 C C . ALA A 1 898 ? -8.43 -26.516 -16.609 1 98.5 898 ALA A C 1
ATOM 7163 O O . ALA A 1 898 ? -8.867 -26.375 -15.461 1 98.5 898 ALA A O 1
ATOM 7164 N N . GLY A 1 899 ? -8.055 -25.516 -17.219 1 97.5 899 GLY A N 1
ATOM 7165 C CA . GLY A 1 899 ? -8.094 -24.141 -16.734 1 97.5 899 GLY A CA 1
ATOM 7166 C C . GLY A 1 899 ? -7.645 -23.141 -17.781 1 97.5 899 GLY A C 1
ATOM 7167 O O . GLY A 1 899 ? -7.48 -23.484 -18.953 1 97.5 899 GLY A O 1
ATOM 7168 N N . ARG A 1 900 ? -7.504 -21.922 -17.422 1 97.19 900 ARG A N 1
ATOM 7169 C CA . ARG A 1 900 ? -7.047 -20.859 -18.312 1 97.19 900 ARG A CA 1
ATOM 7170 C C . ARG A 1 900 ? -5.578 -21.047 -18.672 1 97.19 900 ARG A C 1
ATOM 7172 O O . ARG A 1 900 ? -4.824 -21.688 -17.938 1 97.19 900 ARG A O 1
ATOM 7179 N N . LYS A 1 901 ? -5.203 -20.562 -19.797 1 96.62 901 LYS A N 1
ATOM 7180 C CA . LYS A 1 901 ? -3.807 -20.609 -20.219 1 96.62 901 LYS A CA 1
ATOM 7181 C C . LYS A 1 901 ? -2.934 -19.703 -19.359 1 96.62 901 LYS A C 1
ATOM 7183 O O . LYS A 1 901 ? -3.445 -18.938 -18.547 1 96.62 901 LYS A O 1
ATOM 7188 N N . GLU A 1 902 ? -1.603 -19.797 -19.516 1 97.25 902 GLU A N 1
ATOM 7189 C CA . GLU A 1 902 ? -0.677 -18.906 -18.812 1 97.25 902 GLU A CA 1
ATOM 7190 C C . GLU A 1 902 ? -0.872 -17.453 -19.25 1 97.25 902 GLU A C 1
ATOM 7192 O O . GLU A 1 902 ? -0.912 -17.156 -20.438 1 97.25 902 GLU A O 1
ATOM 7197 N N . ILE A 1 903 ? -1.021 -16.594 -18.297 1 96 903 ILE A N 1
ATOM 7198 C CA . ILE A 1 903 ? -1.199 -15.18 -18.625 1 96 903 ILE A CA 1
ATOM 7199 C C . ILE A 1 903 ? -0.35 -14.312 -17.703 1 96 903 ILE A C 1
ATOM 7201 O O . ILE A 1 903 ? -0.001 -14.742 -16.594 1 96 903 ILE A O 1
ATOM 7205 N N . ALA A 1 904 ? -0.048 -13.102 -18.125 1 95 904 ALA A N 1
ATOM 7206 C CA . ALA A 1 904 ? 0.805 -12.18 -17.375 1 95 904 ALA A CA 1
ATOM 7207 C C . ALA A 1 904 ? -0.028 -11.227 -16.516 1 95 904 ALA A C 1
ATOM 7209 O O . ALA A 1 904 ? 0.479 -10.641 -15.562 1 95 904 ALA A O 1
ATOM 7210 N N . TRP A 1 905 ? -1.321 -10.984 -16.781 1 93.5 905 TRP A N 1
ATOM 7211 C CA . TRP A 1 905 ? -2.143 -9.953 -16.156 1 93.5 905 TRP A CA 1
ATOM 7212 C C . TRP A 1 905 ? -3.193 -10.57 -15.242 1 93.5 905 TRP A C 1
ATOM 7214 O O . TRP A 1 905 ? -4.086 -9.875 -14.742 1 93.5 905 TRP A O 1
ATOM 7224 N N . THR A 1 906 ? -3.238 -11.781 -14.992 1 93.75 906 THR A N 1
ATOM 7225 C CA . THR A 1 906 ? -4.016 -12.531 -14.008 1 93.75 906 THR A CA 1
ATOM 7226 C C . THR A 1 906 ? -5.41 -12.836 -14.539 1 93.75 906 THR A C 1
ATOM 7228 O O . THR A 1 906 ? -5.859 -13.984 -14.5 1 93.75 906 THR A O 1
ATOM 7231 N N . ALA A 1 907 ? -6.164 -11.781 -14.977 1 97.12 907 ALA A N 1
ATOM 7232 C CA . ALA A 1 907 ? -7.539 -11.953 -15.438 1 97.12 907 ALA A CA 1
ATOM 7233 C C . ALA A 1 907 ? -7.941 -10.828 -16.391 1 97.12 907 ALA A C 1
ATOM 7235 O O . ALA A 1 907 ? -7.438 -9.703 -16.281 1 97.12 907 ALA A O 1
ATOM 7236 N N . THR A 1 908 ? -8.852 -11.141 -17.297 1 95.88 908 THR A N 1
ATOM 7237 C CA . THR A 1 908 ? -9.328 -10.141 -18.234 1 95.88 908 THR A CA 1
ATOM 7238 C C . THR A 1 908 ? -10.375 -9.242 -17.578 1 95.88 908 THR A C 1
ATOM 7240 O O . THR A 1 908 ? -11.125 -9.68 -16.703 1 95.88 908 THR A O 1
ATOM 7243 N N . ALA A 1 909 ? -10.422 -8 -17.969 1 94.56 909 ALA A N 1
ATOM 7244 C CA . ALA A 1 909 ? -11.445 -7.059 -17.531 1 94.56 909 ALA A CA 1
ATOM 7245 C C . ALA A 1 909 ? -12.602 -7 -18.531 1 94.56 909 ALA A C 1
ATOM 7247 O O . ALA A 1 909 ? -13.633 -6.383 -18.25 1 94.56 909 ALA A O 1
ATOM 7248 N N . ILE A 1 910 ? -12.43 -7.586 -19.688 1 96.19 910 ILE A N 1
ATOM 7249 C CA . ILE A 1 910 ? -13.414 -7.547 -20.766 1 96.19 910 ILE A CA 1
ATOM 7250 C C . ILE A 1 910 ? -14.469 -8.625 -20.547 1 96.19 910 ILE A C 1
ATOM 7252 O O . ILE A 1 910 ? -14.164 -9.82 -20.578 1 96.19 910 ILE A O 1
ATOM 7256 N N . ALA A 1 911 ? -15.688 -8.18 -20.391 1 96.12 911 ALA A N 1
ATOM 7257 C CA . ALA A 1 911 ? -16.781 -9.086 -20.047 1 96.12 911 ALA A CA 1
ATOM 7258 C C . ALA A 1 911 ? -16.906 -10.211 -21.062 1 96.12 911 ALA A C 1
ATOM 7260 O O . ALA A 1 911 ? -17.109 -11.367 -20.688 1 96.12 911 ALA A O 1
ATOM 7261 N N . GLN A 1 912 ? -16.797 -9.914 -22.297 1 95.81 912 GLN A N 1
ATOM 7262 C CA . GLN A 1 912 ? -16.922 -10.914 -23.359 1 95.81 912 GLN A CA 1
ATOM 7263 C C . GLN A 1 912 ? -15.82 -11.969 -23.25 1 95.81 912 GLN A C 1
ATOM 7265 O O . GLN A 1 912 ? -16.078 -13.164 -23.391 1 95.81 912 GLN A O 1
ATOM 7270 N N . HIS A 1 913 ? -14.586 -11.484 -23.047 1 96 913 HIS A N 1
ATOM 7271 C CA . HIS A 1 913 ? -13.461 -12.406 -22.906 1 96 913 HIS A CA 1
ATOM 7272 C C . HIS A 1 913 ? -13.617 -13.266 -21.656 1 96 913 HIS A C 1
ATOM 7274 O O . HIS A 1 913 ? -13.336 -14.469 -21.688 1 96 913 HIS A O 1
ATOM 7280 N N . HIS A 1 914 ? -14.094 -12.633 -20.562 1 96.69 914 HIS A N 1
ATOM 7281 C CA . HIS A 1 914 ? -14.281 -13.375 -19.328 1 96.69 914 HIS A CA 1
ATOM 7282 C C . HIS A 1 914 ? -15.297 -14.5 -19.5 1 96.69 914 HIS A C 1
ATOM 7284 O O . HIS A 1 914 ? -15.07 -15.625 -19.062 1 96.69 914 HIS A O 1
ATOM 7290 N N . ALA A 1 915 ? -16.453 -14.188 -20.109 1 97.25 915 ALA A N 1
ATOM 7291 C CA . ALA A 1 915 ? -17.5 -15.172 -20.328 1 97.25 915 ALA A CA 1
ATOM 7292 C C . ALA A 1 915 ? -17 -16.328 -21.188 1 97.25 915 ALA A C 1
ATOM 7294 O O . ALA A 1 915 ? -17.281 -17.5 -20.891 1 97.25 915 ALA A O 1
ATOM 7295 N N . LYS A 1 916 ? -16.297 -15.977 -22.141 1 97.31 916 LYS A N 1
ATOM 7296 C CA . LYS A 1 916 ? -15.75 -17 -23.031 1 97.31 916 LYS A CA 1
ATOM 7297 C C . LYS A 1 916 ? -14.742 -17.891 -22.312 1 97.31 916 LYS A C 1
ATOM 7299 O O . LYS A 1 916 ? -14.789 -19.109 -22.422 1 97.31 916 LYS A O 1
ATOM 7304 N N . GLU A 1 917 ? -13.789 -17.25 -21.594 1 97.12 917 GLU A N 1
ATOM 7305 C CA . GLU A 1 917 ? -12.781 -18 -20.859 1 97.12 917 GLU A CA 1
ATOM 7306 C C . GLU A 1 917 ? -13.43 -18.922 -19.828 1 97.12 917 GLU A C 1
ATOM 7308 O O . GLU A 1 917 ? -13 -20.062 -19.656 1 97.12 917 GLU A O 1
ATOM 7313 N N . HIS A 1 918 ? -14.414 -18.359 -19.125 1 97.38 918 HIS A N 1
ATOM 7314 C CA . HIS A 1 918 ? -15.148 -19.156 -18.156 1 97.38 918 HIS A CA 1
ATOM 7315 C C . HIS A 1 918 ? -15.781 -20.375 -18.797 1 97.38 918 HIS A C 1
ATOM 7317 O O . HIS A 1 918 ? -15.633 -21.5 -18.281 1 97.38 918 HIS A O 1
ATOM 7323 N N . GLN A 1 919 ? -16.422 -20.219 -19.922 1 97.75 919 GLN A N 1
ATOM 7324 C CA . GLN A 1 919 ? -17.062 -21.328 -20.609 1 97.75 919 GLN A CA 1
ATOM 7325 C C . GLN A 1 919 ? -16.031 -22.312 -21.156 1 97.75 919 GLN A C 1
ATOM 7327 O O . GLN A 1 919 ? -16.25 -23.531 -21.141 1 97.75 919 GLN A O 1
ATOM 7332 N N . ASP A 1 920 ? -14.984 -21.781 -21.656 1 98 920 ASP A N 1
ATOM 7333 C CA . ASP A 1 920 ? -13.922 -22.625 -22.172 1 98 920 ASP A CA 1
ATOM 7334 C C . ASP A 1 920 ? -13.383 -23.562 -21.094 1 98 920 ASP A C 1
ATOM 7336 O O . ASP A 1 920 ? -13.07 -24.719 -21.359 1 98 920 ASP A O 1
ATOM 7340 N N . VAL A 1 921 ? -13.219 -23.078 -19.891 1 98.31 921 VAL A N 1
ATOM 7341 C CA . VAL A 1 921 ? -12.727 -23.891 -18.781 1 98.31 921 VAL A CA 1
ATOM 7342 C C . VAL A 1 921 ? -13.734 -25 -18.484 1 98.31 921 VAL A C 1
ATOM 7344 O O . VAL A 1 921 ? -13.344 -26.156 -18.266 1 98.31 921 VAL A O 1
ATOM 7347 N N . LEU A 1 922 ? -15 -24.688 -18.453 1 98.44 922 LEU A N 1
ATOM 7348 C CA . LEU A 1 922 ? -16.031 -25.688 -18.203 1 98.44 922 LEU A CA 1
ATOM 7349 C C . LEU A 1 922 ? -16.016 -26.75 -19.312 1 98.44 922 LEU A C 1
ATOM 7351 O O . LEU A 1 922 ? -16.031 -27.938 -19.031 1 98.44 922 LEU A O 1
ATOM 7355 N N . ASP A 1 923 ? -15.953 -26.266 -20.547 1 98.25 923 ASP A N 1
ATOM 7356 C CA . ASP A 1 923 ? -15.969 -27.172 -21.688 1 98.25 923 ASP A CA 1
ATOM 7357 C C . ASP A 1 923 ? -14.75 -28.094 -21.688 1 98.25 923 ASP A C 1
ATOM 7359 O O . ASP A 1 923 ? -14.875 -29.297 -21.922 1 98.25 923 ASP A O 1
ATOM 7363 N N . SER A 1 924 ? -13.641 -27.5 -21.422 1 97.75 924 SER A N 1
ATOM 7364 C CA . SER A 1 924 ? -12.414 -28.281 -21.406 1 97.75 924 SER A CA 1
ATOM 7365 C C . SER A 1 924 ? -12.453 -29.328 -20.281 1 97.75 924 SER A C 1
ATOM 7367 O O . SER A 1 924 ? -11.984 -30.453 -20.453 1 97.75 924 SER A O 1
ATOM 7369 N N . THR A 1 925 ? -12.977 -28.953 -19.125 1 98.44 925 THR A N 1
ATOM 7370 C CA . THR A 1 925 ? -13.055 -29.844 -17.969 1 98.44 925 THR A CA 1
ATOM 7371 C C . THR A 1 925 ? -13.898 -31.078 -18.297 1 98.44 925 THR A C 1
ATOM 7373 O O . THR A 1 925 ? -13.508 -32.188 -17.984 1 98.44 925 THR A O 1
ATOM 7376 N N . PHE A 1 926 ? -15.008 -30.953 -18.953 1 97.75 926 PHE A N 1
ATOM 7377 C CA . PHE A 1 926 ? -15.938 -32.062 -19.188 1 97.75 926 PHE A CA 1
ATOM 7378 C C . PHE A 1 926 ? -15.625 -32.781 -20.484 1 97.75 926 PHE A C 1
ATOM 7380 O O . PHE A 1 926 ? -16.078 -33.906 -20.703 1 97.75 926 PHE A O 1
ATOM 7387 N N . SER A 1 927 ? -14.836 -32.156 -21.375 1 94.69 927 SER A N 1
ATOM 7388 C CA . SER A 1 927 ? -14.477 -32.781 -22.641 1 94.69 927 SER A CA 1
ATOM 7389 C C . SER A 1 927 ? -13.344 -33.781 -22.469 1 94.69 927 SER A C 1
ATOM 7391 O O . SER A 1 927 ? -13.211 -34.719 -23.25 1 94.69 927 SER A O 1
ATOM 7393 N N . ILE A 1 928 ? -12.453 -33.562 -21.609 1 89.38 928 ILE A N 1
ATOM 7394 C CA . ILE A 1 928 ? -11.367 -34.5 -21.328 1 89.38 928 ILE A CA 1
ATOM 7395 C C . ILE A 1 928 ? -11.938 -35.875 -21.016 1 89.38 928 ILE A C 1
ATOM 7397 O O . ILE A 1 928 ? -11.383 -36.906 -21.453 1 89.38 928 ILE A O 1
ATOM 7401 N N . MET B 1 1 ? 74.562 16.781 31.922 1 22.22 1 MET B N 1
ATOM 7402 C CA . MET B 1 1 ? 73.875 18.016 31.547 1 22.22 1 MET B CA 1
ATOM 7403 C C . MET B 1 1 ? 72.5 17.703 30.984 1 22.22 1 MET B C 1
ATOM 7405 O O . MET B 1 1 ? 72.312 16.719 30.266 1 22.22 1 MET B O 1
ATOM 7409 N N . LYS B 1 2 ? 71.375 18.281 31.609 1 24.23 2 LYS B N 1
ATOM 7410 C CA . LYS B 1 2 ? 69.938 18.281 31.672 1 24.23 2 LYS B CA 1
ATOM 7411 C C . LYS B 1 2 ? 69.312 18.828 30.375 1 24.23 2 LYS B C 1
ATOM 7413 O O . LYS B 1 2 ? 69.438 20.031 30.109 1 24.23 2 LYS B O 1
ATOM 7418 N N . PHE B 1 3 ? 69.5 18.219 29.281 1 24.14 3 PHE B N 1
ATOM 7419 C CA . PHE B 1 3 ? 69.125 18.781 27.984 1 24.14 3 PHE B CA 1
ATOM 7420 C C . PHE B 1 3 ? 67.625 19.172 27.969 1 24.14 3 PHE B C 1
ATOM 7422 O O . PHE B 1 3 ? 66.75 18.375 28.297 1 24.14 3 PHE B O 1
ATOM 7429 N N . LEU B 1 4 ? 67.125 20.422 28.172 1 24.81 4 LEU B N 1
ATOM 7430 C CA . LEU B 1 4 ? 65.938 21.188 28.438 1 24.81 4 LEU B CA 1
ATOM 7431 C C . LEU B 1 4 ? 65 21.203 27.219 1 24.81 4 LEU B C 1
ATOM 7433 O O . LEU B 1 4 ? 65.438 21.719 26.156 1 24.81 4 LEU B O 1
ATOM 7437 N N . PHE B 1 5 ? 64.312 20.109 26.781 1 24.44 5 PHE B N 1
ATOM 7438 C CA . PHE B 1 5 ? 63.562 19.812 25.578 1 24.44 5 PHE B CA 1
ATOM 7439 C C . PHE B 1 5 ? 62.469 20.844 25.359 1 24.44 5 PHE B C 1
ATOM 7441 O O . PHE B 1 5 ? 61.625 21.078 26.266 1 24.44 5 PHE B O 1
ATOM 7448 N N . SER B 1 6 ? 62.594 22 24.672 1 23.81 6 SER B N 1
ATOM 7449 C CA . SER B 1 6 ? 61.812 23.219 24.578 1 23.81 6 SER B CA 1
ATOM 7450 C C . SER B 1 6 ? 60.562 23 23.75 1 23.81 6 SER B C 1
ATOM 7452 O O . SER B 1 6 ? 60.594 22.359 22.688 1 23.81 6 SER B O 1
ATOM 7454 N N . PRO B 1 7 ? 59.219 23.125 24.109 1 22.97 7 PRO B N 1
ATOM 7455 C CA . PRO B 1 7 ? 57.812 22.812 23.828 1 22.97 7 PRO B CA 1
ATOM 7456 C C . PRO B 1 7 ? 57.312 23.5 22.562 1 22.97 7 PRO B C 1
ATOM 7458 O O . PRO B 1 7 ? 56.125 23.391 22.234 1 22.97 7 PRO B O 1
ATOM 7461 N N . GLN B 1 8 ? 57.938 24.359 21.844 1 22.41 8 GLN B N 1
ATOM 7462 C CA . GLN B 1 8 ? 57.469 25.391 20.922 1 22.41 8 GLN B CA 1
ATOM 7463 C C . GLN B 1 8 ? 56.906 24.781 19.641 1 22.41 8 GLN B C 1
ATOM 7465 O O . GLN B 1 8 ? 56.188 25.453 18.891 1 22.41 8 GLN B O 1
ATOM 7470 N N . GLN B 1 9 ? 57.469 23.891 19.016 1 23.61 9 GLN B N 1
ATOM 7471 C CA . GLN B 1 9 ? 57.344 23.75 17.562 1 23.61 9 GLN B CA 1
ATOM 7472 C C . GLN B 1 9 ? 55.969 23.203 17.188 1 23.61 9 GLN B C 1
ATOM 7474 O O . GLN B 1 9 ? 55.875 22.062 16.719 1 23.61 9 GLN B O 1
ATOM 7479 N N . TYR B 1 10 ? 54.938 23.266 18 1 19.77 10 TYR B N 1
ATOM 7480 C CA . TYR B 1 10 ? 53.781 22.422 17.812 1 19.77 10 TYR B CA 1
ATOM 7481 C C . TYR B 1 10 ? 53.094 22.719 16.484 1 19.77 10 TYR B C 1
ATOM 7483 O O . TYR B 1 10 ? 52.875 21.812 15.68 1 19.77 10 TYR B O 1
ATOM 7491 N N . ARG B 1 11 ? 51.781 23.5 16.391 1 22.3 11 ARG B N 1
ATOM 7492 C CA . ARG B 1 11 ? 50.406 23.219 15.969 1 22.3 11 ARG B CA 1
ATOM 7493 C C . ARG B 1 11 ? 50.156 23.734 14.555 1 22.3 11 ARG B C 1
ATOM 7495 O O . ARG B 1 11 ? 49.062 24.25 14.273 1 22.3 11 ARG B O 1
ATOM 7502 N N . ASN B 1 12 ? 50.969 24.047 13.773 1 22 12 ASN B N 1
ATOM 7503 C CA . ASN B 1 12 ? 50.469 24.781 12.602 1 22 12 ASN B CA 1
ATOM 7504 C C . ASN B 1 12 ? 49.656 23.891 11.68 1 22 12 ASN B C 1
ATOM 7506 O O . ASN B 1 12 ? 50.125 23.531 10.594 1 22 12 ASN B O 1
ATOM 7510 N N . ILE B 1 13 ? 49 22.906 12.133 1 23.02 13 ILE B N 1
ATOM 7511 C CA . ILE B 1 13 ? 48.375 22.062 11.117 1 23.02 13 ILE B CA 1
ATOM 7512 C C . ILE B 1 13 ? 47.25 22.828 10.422 1 23.02 13 ILE B C 1
ATOM 7514 O O . ILE B 1 13 ? 46.344 23.344 11.078 1 23.02 13 ILE B O 1
ATOM 7518 N N . ARG B 1 14 ? 47.375 23.281 9.156 1 27.88 14 ARG B N 1
ATOM 7519 C CA . ARG B 1 14 ? 46.406 23.969 8.273 1 27.88 14 ARG B CA 1
ATOM 7520 C C . ARG B 1 14 ? 45.062 23.234 8.242 1 27.88 14 ARG B C 1
ATOM 7522 O O . ARG B 1 14 ? 45.031 22.031 7.965 1 27.88 14 ARG B O 1
ATOM 7529 N N . LYS B 1 15 ? 43.969 23.734 8.883 1 29.06 15 LYS B N 1
ATOM 7530 C CA . LYS B 1 15 ? 42.531 23.438 9.008 1 29.06 15 LYS B CA 1
ATOM 7531 C C . LYS B 1 15 ? 41.875 23.344 7.641 1 29.06 15 LYS B C 1
ATOM 7533 O O . LYS B 1 15 ? 41.688 24.359 6.957 1 29.06 15 LYS B O 1
ATOM 7538 N N . LEU B 1 16 ? 42.094 22.281 6.934 1 27.22 16 LEU B N 1
ATOM 7539 C CA . LEU B 1 16 ? 41.281 22.047 5.734 1 27.22 16 LEU B CA 1
ATOM 7540 C C . LEU B 1 16 ? 39.812 22.234 6.023 1 27.22 16 LEU B C 1
ATOM 7542 O O . LEU B 1 16 ? 39.312 21.797 7.066 1 27.22 16 LEU B O 1
ATOM 7546 N N . ASP B 1 17 ? 39.156 23.188 5.484 1 26.91 17 ASP B N 1
ATOM 7547 C CA . ASP B 1 17 ? 37.75 23.594 5.523 1 26.91 17 ASP B CA 1
ATOM 7548 C C . ASP B 1 17 ? 36.844 22.406 5.227 1 26.91 17 ASP B C 1
ATOM 7550 O O . ASP B 1 17 ? 36.688 22.016 4.07 1 26.91 17 ASP B O 1
ATOM 7554 N N . ILE B 1 18 ? 36.75 21.547 6.078 1 28.97 18 ILE B N 1
ATOM 7555 C CA . ILE B 1 18 ? 35.938 20.328 5.945 1 28.97 18 ILE B CA 1
ATOM 7556 C C . ILE B 1 18 ? 34.469 20.703 5.883 1 28.97 18 ILE B C 1
ATOM 7558 O O . ILE B 1 18 ? 33.594 19.812 5.844 1 28.97 18 ILE B O 1
ATOM 7562 N N . THR B 1 19 ? 34.062 21.875 6.395 1 31.88 19 THR B N 1
ATOM 7563 C CA . THR B 1 19 ? 32.625 22.094 6.547 1 31.88 19 THR B CA 1
ATOM 7564 C C . THR B 1 19 ? 31.906 21.922 5.211 1 31.88 19 THR B C 1
ATOM 7566 O O . THR B 1 19 ? 30.781 22.406 5.039 1 31.88 19 THR B O 1
ATOM 7569 N N . LYS B 1 20 ? 32.594 21.625 4.191 1 32.5 20 LYS B N 1
ATOM 7570 C CA . LYS B 1 20 ? 31.781 21.5 2.994 1 32.5 20 LYS B CA 1
ATOM 7571 C C . LYS B 1 20 ? 30.766 20.359 3.137 1 32.5 20 LYS B C 1
ATOM 7573 O O . LYS B 1 20 ? 31.141 19.234 3.445 1 32.5 20 LYS B O 1
ATOM 7578 N N . LYS B 1 21 ? 29.453 20.688 3.494 1 37.25 21 LYS B N 1
ATOM 7579 C CA . LYS B 1 21 ? 28.328 19.766 3.342 1 37.25 21 LYS B CA 1
ATOM 7580 C C . LYS B 1 21 ? 28.641 18.688 2.312 1 37.25 21 LYS B C 1
ATOM 7582 O O . LYS B 1 21 ? 29.094 18.984 1.206 1 37.25 21 LYS B O 1
ATOM 7587 N N . CYS B 1 22 ? 28.969 17.609 2.791 1 39.09 22 CYS B N 1
ATOM 7588 C CA . CYS B 1 22 ? 29.156 16.484 1.894 1 39.09 22 CYS B CA 1
ATOM 7589 C C . CYS B 1 22 ? 28.016 16.406 0.878 1 39.09 22 CYS B C 1
ATOM 7591 O O . CYS B 1 22 ? 26.938 15.914 1.194 1 39.09 22 CYS B O 1
ATOM 7593 N N . PHE B 1 23 ? 27.891 17.391 0.086 1 49.34 23 PHE B N 1
ATOM 7594 C CA . PHE B 1 23 ? 26.984 17.469 -1.051 1 49.34 23 PHE B CA 1
ATOM 7595 C C . PHE B 1 23 ? 27.297 16.375 -2.066 1 49.34 23 PHE B C 1
ATOM 7597 O O . PHE B 1 23 ? 28.406 15.844 -2.096 1 49.34 23 PHE B O 1
ATOM 7604 N N . TYR B 1 24 ? 26.328 15.719 -2.318 1 54.88 24 TYR B N 1
ATOM 7605 C CA . TYR B 1 24 ? 26.562 15.102 -3.617 1 54.88 24 TYR B CA 1
ATOM 7606 C C . TYR B 1 24 ? 27.422 15.992 -4.5 1 54.88 24 TYR B C 1
ATOM 7608 O O . TYR B 1 24 ? 26.922 16.938 -5.109 1 54.88 24 TYR B O 1
ATOM 7616 N N . ASN B 1 25 ? 28.672 16.016 -4.188 1 57.22 25 ASN B N 1
ATOM 7617 C CA . ASN B 1 25 ? 29.609 17.016 -4.641 1 57.22 25 ASN B CA 1
ATOM 7618 C C . ASN B 1 25 ? 29.844 16.953 -6.148 1 57.22 25 ASN B C 1
ATOM 7620 O O . ASN B 1 25 ? 30.641 16.141 -6.617 1 57.22 25 ASN B O 1
ATOM 7624 N N . CYS B 1 26 ? 28.922 17.484 -6.676 1 67.69 26 CYS B N 1
ATOM 7625 C CA . CYS B 1 26 ? 29.078 17.688 -8.109 1 67.69 26 CYS B CA 1
ATOM 7626 C C . CYS B 1 26 ? 29.266 19.172 -8.438 1 67.69 26 CYS B C 1
ATOM 7628 O O . CYS B 1 26 ? 28.469 19.734 -9.188 1 67.69 26 CYS B O 1
ATOM 7630 N N . LYS B 1 27 ? 30.266 19.75 -7.879 1 63.75 27 LYS B N 1
ATOM 7631 C CA . LYS B 1 27 ? 30.516 21.172 -8.102 1 63.75 27 LYS B CA 1
ATOM 7632 C C . LYS B 1 27 ? 30.516 21.5 -9.586 1 63.75 27 LYS B C 1
ATOM 7634 O O . LYS B 1 27 ? 29.969 22.531 -10 1 63.75 27 LYS B O 1
ATOM 7639 N N . ASN B 1 28 ? 31.047 20.5 -10.305 1 68.88 28 ASN B N 1
ATOM 7640 C CA . ASN B 1 28 ? 31.109 20.719 -11.742 1 68.88 28 ASN B CA 1
ATOM 7641 C C . ASN B 1 28 ? 29.922 20.062 -12.453 1 68.88 28 ASN B C 1
ATOM 7643 O O . ASN B 1 28 ? 29.781 20.156 -13.672 1 68.88 28 ASN B O 1
ATOM 7647 N N . GLY B 1 29 ? 29.031 19.547 -11.602 1 74.19 29 GLY B N 1
ATOM 7648 C CA . GLY B 1 29 ? 27.859 18.922 -12.188 1 74.19 29 GLY B CA 1
ATOM 7649 C C . GLY B 1 29 ? 28.172 17.594 -12.867 1 74.19 29 GLY B C 1
ATOM 7650 O O . GLY B 1 29 ? 29.312 17.344 -13.25 1 74.19 29 GLY B O 1
ATOM 7651 N N . ILE B 1 30 ? 27.234 16.75 -12.844 1 76.38 30 ILE B N 1
ATOM 7652 C CA . ILE B 1 30 ? 27.281 15.516 -13.625 1 76.38 30 ILE B CA 1
ATOM 7653 C C . ILE B 1 30 ? 25.953 15.336 -14.375 1 76.38 30 ILE B C 1
ATOM 7655 O O . ILE B 1 30 ? 24.969 16.016 -14.078 1 76.38 30 ILE B O 1
ATOM 7659 N N . PHE B 1 31 ? 26.031 14.5 -15.352 1 83.5 31 PHE B N 1
ATOM 7660 C CA . PHE B 1 31 ? 24.828 14.266 -16.141 1 83.5 31 PHE B CA 1
ATOM 7661 C C . PHE B 1 31 ? 23.672 13.836 -15.258 1 83.5 31 PHE B C 1
ATOM 7663 O O . PHE B 1 31 ? 23.781 12.891 -14.477 1 83.5 31 PHE B O 1
ATOM 7670 N N . GLY B 1 32 ? 22.609 14.602 -15.305 1 83.69 32 GLY B N 1
ATOM 7671 C CA . GLY B 1 32 ? 21.422 14.328 -14.508 1 83.69 32 GLY B CA 1
ATOM 7672 C C . GLY B 1 32 ? 21.406 15.047 -13.172 1 83.69 32 GLY B C 1
ATOM 7673 O O . GLY B 1 32 ? 20.453 14.93 -12.406 1 83.69 32 GLY B O 1
ATOM 7674 N N . CYS B 1 33 ? 22.469 15.742 -12.828 1 84.38 33 CYS B N 1
ATOM 7675 C CA . CYS B 1 33 ? 22.531 16.484 -11.578 1 84.38 33 CYS B CA 1
ATOM 7676 C C . CYS B 1 33 ? 23.391 17.734 -11.727 1 84.38 33 CYS B C 1
ATOM 7678 O O . CYS B 1 33 ? 24.609 17.625 -11.875 1 84.38 33 CYS B O 1
ATOM 7680 N N . LEU B 1 34 ? 22.766 18.844 -11.68 1 78.94 34 LEU B N 1
ATOM 7681 C CA . LEU B 1 34 ? 23.484 20.125 -11.734 1 78.94 34 LEU B CA 1
ATOM 7682 C C . LEU B 1 34 ? 23.594 20.75 -10.352 1 78.94 34 LEU B C 1
ATOM 7684 O O . LEU B 1 34 ? 22.703 20.562 -9.516 1 78.94 34 LEU B O 1
ATOM 7688 N N . PRO B 1 35 ? 24.766 21.312 -10.102 1 73.62 35 PRO B N 1
ATOM 7689 C CA . PRO B 1 35 ? 24.922 21.953 -8.789 1 73.62 35 PRO B CA 1
ATOM 7690 C C . PRO B 1 35 ? 23.875 23.047 -8.547 1 73.62 35 PRO B C 1
ATOM 7692 O O . PRO B 1 35 ? 23.438 23.719 -9.492 1 73.62 35 PRO B O 1
ATOM 7695 N N . GLU B 1 36 ? 23.375 23.016 -7.336 1 63.16 36 GLU B N 1
ATOM 7696 C CA . GLU B 1 36 ? 22.391 24.031 -6.98 1 63.16 36 GLU B CA 1
ATOM 7697 C C . GLU B 1 36 ? 23 25.438 -7.027 1 63.16 36 GLU B C 1
ATOM 7699 O O . GLU B 1 36 ? 24.156 25.625 -6.605 1 63.16 36 GLU B O 1
ATOM 7704 N N . LYS B 1 37 ? 22.516 26.281 -7.965 1 56.75 37 LYS B N 1
ATOM 7705 C CA . LYS B 1 37 ? 22.984 27.656 -7.953 1 56.75 37 LYS B CA 1
ATOM 7706 C C . LYS B 1 37 ? 22.734 28.312 -6.594 1 56.75 37 LYS B C 1
ATOM 7708 O O . LYS B 1 37 ? 21.703 28.094 -5.969 1 56.75 37 LYS B O 1
ATOM 7713 N N . GLU B 1 38 ? 23.828 28.5 -5.93 1 50.09 38 GLU B N 1
ATOM 7714 C CA . GLU B 1 38 ? 23.703 29.203 -4.656 1 50.09 38 GLU B CA 1
ATOM 7715 C C . GLU B 1 38 ? 22.562 30.203 -4.688 1 50.09 38 GLU B C 1
ATOM 7717 O O . GLU B 1 38 ? 22.484 31.047 -5.586 1 50.09 38 GLU B O 1
ATOM 7722 N N . SER B 1 39 ? 21.375 29.766 -4.523 1 47.16 39 SER B N 1
ATOM 7723 C CA . SER B 1 39 ? 20.344 30.797 -4.402 1 47.16 39 SER B CA 1
ATOM 7724 C C . SER B 1 39 ? 20.812 31.938 -3.516 1 47.16 39 SER B C 1
ATOM 7726 O O . SER B 1 39 ? 21.234 31.719 -2.379 1 47.16 39 SER B O 1
ATOM 7728 N N . SER B 1 40 ? 21.438 32.906 -4.168 1 40.66 40 SER B N 1
ATOM 7729 C CA . SER B 1 40 ? 21.594 34.094 -3.373 1 40.66 40 SER B CA 1
ATOM 7730 C C . SER B 1 40 ? 20.344 34.406 -2.559 1 40.66 40 SER B C 1
ATOM 7732 O O . SER B 1 40 ? 19.297 34.75 -3.117 1 40.66 40 SER B O 1
ATOM 7734 N N . ILE B 1 41 ? 20.031 33.5 -1.688 1 41.88 41 ILE B N 1
ATOM 7735 C CA . ILE B 1 41 ? 19.016 34 -0.768 1 41.88 41 ILE B CA 1
ATOM 7736 C C . ILE B 1 41 ? 19.203 35.5 -0.562 1 41.88 41 ILE B C 1
ATOM 7738 O O . ILE B 1 41 ? 20.219 35.969 -0.016 1 41.88 41 ILE B O 1
ATOM 7742 N N . ASP B 1 42 ? 18.797 36.281 -1.481 1 39.94 42 ASP B N 1
ATOM 7743 C CA . ASP B 1 42 ? 18.75 37.656 -1.026 1 39.94 42 ASP B CA 1
ATOM 7744 C C . ASP B 1 42 ? 18.25 37.75 0.416 1 39.94 42 ASP B C 1
ATOM 7746 O O . ASP B 1 42 ? 17.141 37.312 0.721 1 39.94 42 ASP B O 1
ATOM 7750 N N . PRO B 1 43 ? 19.125 37.656 1.262 1 38.62 43 PRO B N 1
ATOM 7751 C CA . PRO B 1 43 ? 18.578 37.875 2.598 1 38.62 43 PRO B CA 1
ATOM 7752 C C . PRO B 1 43 ? 17.375 38.812 2.586 1 38.62 43 PRO B C 1
ATOM 7754 O O . PRO B 1 43 ? 17.484 39.938 2.131 1 38.62 43 PRO B O 1
ATOM 7757 N N . LEU B 1 44 ? 16.266 38.375 2.189 1 38.62 44 LEU B N 1
ATOM 7758 C CA . LEU B 1 44 ? 15.203 39.344 2.432 1 38.62 44 LEU B CA 1
ATOM 7759 C C . LEU B 1 44 ? 15.531 40.219 3.629 1 38.62 44 LEU B C 1
ATOM 7761 O O . LEU B 1 44 ? 15.688 39.719 4.746 1 38.62 44 LEU B O 1
ATOM 7765 N N . SER B 1 45 ? 16.344 41.188 3.396 1 40.72 45 SER B N 1
ATOM 7766 C CA . SER B 1 45 ? 16.422 42.219 4.414 1 40.72 45 SER B CA 1
ATOM 7767 C C . SER B 1 45 ? 15.055 42.531 5.008 1 40.72 45 SER B C 1
ATOM 7769 O O . SER B 1 45 ? 14.195 43.125 4.332 1 40.72 45 SER B O 1
ATOM 7771 N N . LEU B 1 46 ? 14.57 41.594 5.742 1 45.72 46 LEU B N 1
ATOM 7772 C CA . LEU B 1 46 ? 13.445 42.156 6.48 1 45.72 46 LEU B CA 1
ATOM 7773 C C . LEU B 1 46 ? 13.648 43.656 6.73 1 45.72 46 LEU B C 1
ATOM 7775 O O . LEU B 1 46 ? 14.727 44.062 7.16 1 45.72 46 LEU B O 1
ATOM 7779 N N . PRO B 1 47 ? 13.078 44.438 5.977 1 45.38 47 PRO B N 1
ATOM 7780 C CA . PRO B 1 47 ? 13.312 45.844 6.27 1 45.38 47 PRO B CA 1
ATOM 7781 C C . PRO B 1 47 ? 13.602 46.094 7.746 1 45.38 47 PRO B C 1
ATOM 7783 O O . PRO B 1 47 ? 12.844 45.656 8.617 1 45.38 47 PRO B O 1
ATOM 7786 N N . ILE B 1 48 ? 14.844 46.188 8.07 1 48.91 48 ILE B N 1
ATOM 7787 C CA . ILE B 1 48 ? 15.281 46.625 9.391 1 48.91 48 ILE B CA 1
ATOM 7788 C C . ILE B 1 48 ? 14.648 47.969 9.75 1 48.91 48 ILE B C 1
ATOM 7790 O O . ILE B 1 48 ? 15.273 49.031 9.57 1 48.91 48 ILE B O 1
ATOM 7794 N N . LYS B 1 49 ? 13.555 48.344 9.156 1 51.69 49 LYS B N 1
ATOM 7795 C CA . LYS B 1 49 ? 12.969 49.594 9.688 1 51.69 49 LYS B CA 1
ATOM 7796 C C . LYS B 1 49 ? 12.664 49.469 11.18 1 51.69 49 LYS B C 1
ATOM 7798 O O . LYS B 1 49 ? 12.32 48.375 11.648 1 51.69 49 LYS B O 1
ATOM 7803 N N . SER B 1 50 ? 13.086 50.344 11.984 1 60.59 50 SER B N 1
ATOM 7804 C CA . SER B 1 50 ? 12.812 50.469 13.414 1 60.59 50 SER B CA 1
ATOM 7805 C C . SER B 1 50 ? 11.336 50.25 13.719 1 60.59 50 SER B C 1
ATOM 7807 O O . SER B 1 50 ? 10.477 51 13.297 1 60.59 50 SER B O 1
ATOM 7809 N N . MET B 1 51 ? 10.961 48.906 13.914 1 69.06 51 MET B N 1
ATOM 7810 C CA . MET B 1 51 ? 9.586 48.562 14.258 1 69.06 51 MET B CA 1
ATOM 7811 C C . MET B 1 51 ? 9.25 49.062 15.672 1 69.06 51 MET B C 1
ATOM 7813 O O . MET B 1 51 ? 9.969 48.75 16.625 1 69.06 51 MET B O 1
ATOM 7817 N N . SER B 1 52 ? 8.273 49.969 15.773 1 76.62 52 SER B N 1
ATOM 7818 C CA . SER B 1 52 ? 7.809 50.375 17.078 1 76.62 52 SER B CA 1
ATOM 7819 C C . SER B 1 52 ? 7.223 49.219 17.875 1 76.62 52 SER B C 1
ATOM 7821 O O . SER B 1 52 ? 6.871 48.188 17.297 1 76.62 52 SER B O 1
ATOM 7823 N N . PRO B 1 53 ? 7.273 49.219 19.078 1 77.75 53 PRO B N 1
ATOM 7824 C CA . PRO B 1 53 ? 6.672 48.156 19.906 1 77.75 53 PRO B CA 1
ATOM 7825 C C . PRO B 1 53 ? 5.223 47.875 19.531 1 77.75 53 PRO B C 1
ATOM 7827 O O . PRO B 1 53 ? 4.793 46.719 19.562 1 77.75 53 PRO B O 1
ATOM 7830 N N . GLU B 1 54 ? 4.504 48.906 19.188 1 78.31 54 GLU B N 1
ATOM 7831 C CA . GLU B 1 54 ? 3.113 48.719 18.781 1 78.31 54 GLU B CA 1
ATOM 7832 C C . GLU B 1 54 ? 3.023 47.969 17.469 1 78.31 54 GLU B C 1
ATOM 7834 O O . GLU B 1 54 ? 2.146 47.125 17.281 1 78.31 54 GLU B O 1
ATOM 7839 N N . GLU B 1 55 ? 3.879 48.25 16.641 1 79.88 55 GLU B N 1
ATOM 7840 C CA . GLU B 1 55 ? 3.945 47.531 15.359 1 79.88 55 GLU B CA 1
ATOM 7841 C C . GLU B 1 55 ? 4.305 46.062 15.57 1 79.88 55 GLU B C 1
ATOM 7843 O O . GLU B 1 55 ? 3.816 45.188 14.844 1 79.88 55 GLU B O 1
ATOM 7848 N N . ALA B 1 56 ? 5.113 45.875 16.5 1 79.12 56 ALA B N 1
ATOM 7849 C CA . ALA B 1 56 ? 5.52 44.5 16.812 1 79.12 56 ALA B CA 1
ATOM 7850 C C . ALA B 1 56 ? 4.328 43.656 17.297 1 79.12 56 ALA B C 1
ATOM 7852 O O . ALA B 1 56 ? 4.227 42.469 16.984 1 79.12 56 ALA B O 1
ATOM 7853 N N . GLN B 1 57 ? 3.531 44.312 18.078 1 83.38 57 GLN B N 1
ATOM 7854 C CA . GLN B 1 57 ? 2.33 43.625 18.547 1 83.38 57 GLN B CA 1
ATOM 7855 C C . GLN B 1 57 ? 1.411 43.281 17.391 1 83.38 57 GLN B C 1
ATOM 7857 O O . GLN B 1 57 ? 0.87 42.156 17.344 1 83.38 57 GLN B O 1
ATOM 7862 N N . ARG B 1 58 ? 1.239 44.156 16.516 1 84.75 58 ARG B N 1
ATOM 7863 C CA . ARG B 1 58 ? 0.401 43.906 15.352 1 84.75 58 ARG B CA 1
ATOM 7864 C C . ARG B 1 58 ? 0.984 42.781 14.484 1 84.75 58 ARG B C 1
ATOM 7866 O O . ARG B 1 58 ? 0.25 41.938 13.984 1 84.75 58 ARG B O 1
ATOM 7873 N N . LEU B 1 59 ? 2.221 42.875 14.32 1 84.69 59 LEU B N 1
ATOM 7874 C CA . LEU B 1 59 ? 2.885 41.844 13.516 1 84.69 59 LEU B CA 1
ATOM 7875 C C . LEU B 1 59 ? 2.705 40.469 14.133 1 84.69 59 LEU B C 1
ATOM 7877 O O . LEU B 1 59 ? 2.59 39.469 13.414 1 84.69 59 LEU B O 1
ATOM 7881 N N . HIS B 1 60 ? 2.678 40.406 15.422 1 86.12 60 HIS B N 1
ATOM 7882 C CA . HIS B 1 60 ? 2.443 39.125 16.109 1 86.12 60 HIS B CA 1
ATOM 7883 C C . HIS B 1 60 ? 1.066 38.562 15.773 1 86.12 60 HIS B C 1
ATOM 7885 O O . HIS B 1 60 ? 0.918 37.375 15.555 1 86.12 60 HIS B O 1
ATOM 7891 N N . LEU B 1 61 ? 0.189 39.469 15.789 1 88.81 61 LEU B N 1
ATOM 7892 C CA . LEU B 1 61 ? -1.17 39.062 15.445 1 88.81 61 LEU B CA 1
ATOM 7893 C C . LEU B 1 61 ? -1.254 38.594 14 1 88.81 61 LEU B C 1
ATOM 7895 O O . LEU B 1 61 ? -1.874 37.562 13.703 1 88.81 61 LEU B O 1
ATOM 7899 N N . ILE B 1 62 ? -0.662 39.344 13.117 1 91.56 62 ILE B N 1
ATOM 7900 C CA . ILE B 1 62 ? -0.661 39 11.695 1 91.56 62 ILE B CA 1
ATOM 7901 C C . ILE B 1 62 ? -0.028 37.625 11.508 1 91.56 62 ILE B C 1
ATOM 7903 O O . ILE B 1 62 ? -0.58 36.75 10.805 1 91.56 62 ILE B O 1
ATOM 7907 N N . ASN B 1 63 ? 1.074 37.375 12.141 1 91.5 63 ASN B N 1
ATOM 7908 C CA . ASN B 1 63 ? 1.761 36.094 12.023 1 91.5 63 ASN B CA 1
ATOM 7909 C C . ASN B 1 63 ? 0.936 34.969 12.625 1 91.5 63 ASN B C 1
ATOM 7911 O O . ASN B 1 63 ? 1.016 33.812 12.172 1 91.5 63 ASN B O 1
ATOM 7915 N N . ALA B 1 64 ? 0.213 35.281 13.641 1 92.12 64 ALA B N 1
ATOM 7916 C CA . ALA B 1 64 ? -0.673 34.281 14.219 1 92.12 64 ALA B CA 1
ATOM 7917 C C . ALA B 1 64 ? -1.703 33.812 13.195 1 92.12 64 ALA B C 1
ATOM 7919 O O . ALA B 1 64 ? -1.966 32.625 13.078 1 92.12 64 ALA B O 1
ATOM 7920 N N . PHE B 1 65 ? -2.248 34.781 12.5 1 94.69 65 PHE B N 1
ATOM 7921 C CA . PHE B 1 65 ? -3.211 34.406 11.461 1 94.69 65 PHE B CA 1
ATOM 7922 C C . PHE B 1 65 ? -2.535 33.625 10.336 1 94.69 65 PHE B C 1
ATOM 7924 O O . PHE B 1 65 ? -3.105 32.688 9.797 1 94.69 65 PHE B O 1
ATOM 7931 N N . ARG B 1 66 ? -1.332 34.031 9.984 1 96.06 66 ARG B N 1
ATOM 7932 C CA . ARG B 1 66 ? -0.573 33.344 8.953 1 96.06 66 ARG B CA 1
ATOM 7933 C C . ARG B 1 66 ? -0.277 31.906 9.367 1 96.06 66 ARG B C 1
ATOM 7935 O O . ARG B 1 66 ? -0.226 31.016 8.523 1 96.06 66 ARG B O 1
ATOM 7942 N N . ARG B 1 67 ? -0.159 31.672 10.656 1 94.81 67 ARG B N 1
ATOM 7943 C CA . ARG B 1 67 ? 0.238 30.375 11.172 1 94.81 67 ARG B CA 1
ATOM 7944 C C . ARG B 1 67 ? -0.982 29.5 11.461 1 94.81 67 ARG B C 1
ATOM 7946 O O . ARG B 1 67 ? -0.955 28.297 11.25 1 94.81 67 ARG B O 1
ATOM 7953 N N . TYR B 1 68 ? -2.053 30.125 11.961 1 94.62 68 TYR B N 1
ATOM 7954 C CA . TYR B 1 68 ? -3.117 29.328 12.555 1 94.62 68 TYR B CA 1
ATOM 7955 C C . TYR B 1 68 ? -4.461 29.641 11.906 1 94.62 68 TYR B C 1
ATOM 7957 O O . TYR B 1 68 ? -5.461 28.984 12.18 1 94.62 68 TYR B O 1
ATOM 7965 N N . GLY B 1 69 ? -4.516 30.625 11.031 1 95.31 69 GLY B N 1
ATOM 7966 C CA . GLY B 1 69 ? -5.777 31.031 10.43 1 95.31 69 GLY B CA 1
ATOM 7967 C C . GLY B 1 69 ? -6.52 29.891 9.773 1 95.31 69 GLY B C 1
ATOM 7968 O O . GLY B 1 69 ? -7.754 29.844 9.805 1 95.31 69 GLY B O 1
ATOM 7969 N N . TYR B 1 70 ? -5.773 28.891 9.156 1 95.19 70 TYR B N 1
ATOM 7970 C CA . TYR B 1 70 ? -6.379 27.766 8.453 1 95.19 70 TYR B CA 1
ATOM 7971 C C . TYR B 1 70 ? -7.219 26.922 9.398 1 95.19 70 TYR B C 1
ATOM 7973 O O . TYR B 1 70 ? -8.148 26.234 8.969 1 95.19 70 TYR B O 1
ATOM 7981 N N . LEU B 1 71 ? -6.945 26.938 10.734 1 93.06 71 LEU B N 1
ATOM 7982 C CA . LEU B 1 71 ? -7.676 26.141 11.719 1 93.06 71 LEU B CA 1
ATOM 7983 C C . LEU B 1 71 ? -9.094 26.672 11.898 1 93.06 71 LEU B C 1
ATOM 7985 O O . LEU B 1 71 ? -9.984 25.938 12.312 1 93.06 71 LEU B O 1
ATOM 7989 N N . LYS B 1 72 ? -9.281 27.938 11.625 1 92.81 72 LYS B N 1
ATOM 7990 C CA . LYS B 1 72 ? -10.594 28.578 11.75 1 92.81 72 LYS B CA 1
ATOM 7991 C C . LYS B 1 72 ? -11.242 28.766 10.383 1 92.81 72 LYS B C 1
ATOM 7993 O O . LYS B 1 72 ? -12.398 29.188 10.289 1 92.81 72 LYS B O 1
ATOM 7998 N N . ALA B 1 73 ? -10.547 28.422 9.312 1 94.69 73 ALA B N 1
ATOM 7999 C CA . ALA B 1 73 ? -11.008 28.703 7.949 1 94.69 73 ALA B CA 1
ATOM 8000 C C . ALA B 1 73 ? -12.219 27.844 7.598 1 94.69 73 ALA B C 1
ATOM 8002 O O . ALA B 1 73 ? -12.344 26.703 8.07 1 94.69 73 ALA B O 1
ATOM 8003 N N . ASP B 1 74 ? -13.102 28.375 6.789 1 94.69 74 ASP B N 1
ATOM 8004 C CA . ASP B 1 74 ? -14.297 27.688 6.312 1 94.69 74 ASP B CA 1
ATOM 8005 C C . ASP B 1 74 ? -13.984 26.812 5.094 1 94.69 74 ASP B C 1
ATOM 8007 O O . ASP B 1 74 ? -14.477 27.094 3.994 1 94.69 74 ASP B O 1
ATOM 8011 N N . ILE B 1 75 ? -13.25 25.797 5.328 1 95.62 75 ILE B N 1
ATOM 8012 C CA . ILE B 1 75 ? -12.719 25.016 4.215 1 95.62 75 ILE B CA 1
ATOM 8013 C C . ILE B 1 75 ? -13.508 23.719 4.066 1 95.62 75 ILE B C 1
ATOM 8015 O O . ILE B 1 75 ? -13.391 23.016 3.053 1 95.62 75 ILE B O 1
ATOM 8019 N N . ASN B 1 76 ? -14.375 23.266 5.016 1 94.75 76 ASN B N 1
ATOM 8020 C CA . ASN B 1 76 ? -15.117 22.016 4.996 1 94.75 76 ASN B CA 1
ATOM 8021 C C . ASN B 1 76 ? -16.578 22.219 4.605 1 94.75 76 ASN B C 1
ATOM 8023 O O . ASN B 1 76 ? -17.359 22.781 5.383 1 94.75 76 ASN B O 1
ATOM 8027 N N . PRO B 1 77 ? -16.953 21.719 3.52 1 94.5 77 PRO B N 1
ATOM 8028 C CA . PRO B 1 77 ? -18.328 21.938 3.064 1 94.5 77 PRO B CA 1
ATOM 8029 C C . PRO B 1 77 ? -19.359 21.25 3.949 1 94.5 77 PRO B C 1
ATOM 8031 O O . PRO B 1 77 ? -20.547 21.594 3.916 1 94.5 77 PRO B O 1
ATOM 8034 N N . LEU B 1 78 ? -18.984 20.25 4.633 1 91.38 78 LEU B N 1
ATOM 8035 C CA . LEU B 1 78 ? -19.938 19.484 5.43 1 91.38 78 LEU B CA 1
ATOM 8036 C C . LEU B 1 78 ? -20.047 20.047 6.844 1 91.38 78 LEU B C 1
ATOM 8038 O O . LEU B 1 78 ? -20.875 19.594 7.637 1 91.38 78 LEU B O 1
ATOM 8042 N N . GLU B 1 79 ? -19.141 20.891 7.148 1 80.06 79 GLU B N 1
ATOM 8043 C CA . GLU B 1 79 ? -19.203 21.469 8.492 1 80.06 79 GLU B CA 1
ATOM 8044 C C . GLU B 1 79 ? -20.344 22.484 8.609 1 80.06 79 GLU B C 1
ATOM 8046 O O . GLU B 1 79 ? -20.547 23.297 7.711 1 80.06 79 GLU B O 1
ATOM 8051 N N . ILE B 1 80 ? -21.312 22.156 9.508 1 57.62 80 ILE B N 1
ATOM 8052 C CA . ILE B 1 80 ? -22.453 23.047 9.711 1 57.62 80 ILE B CA 1
ATOM 8053 C C . ILE B 1 80 ? -21.953 24.391 10.234 1 57.62 80 ILE B C 1
ATOM 8055 O O . ILE B 1 80 ? -21.172 24.453 11.18 1 57.62 80 ILE B O 1
ATOM 8059 N N . LYS B 1 81 ? -22.297 25.453 9.43 1 51.09 81 LYS B N 1
ATOM 8060 C CA . LYS B 1 81 ? -21.891 26.828 9.625 1 51.09 81 LYS B CA 1
ATOM 8061 C C . LYS B 1 81 ? -22.047 27.25 11.078 1 51.09 81 LYS B C 1
ATOM 8063 O O . LYS B 1 81 ? -21.25 28.031 11.602 1 51.09 81 LYS B O 1
ATOM 8068 N N . ASN B 1 82 ? -23.234 26.859 11.5 1 45.16 82 ASN B N 1
ATOM 8069 C CA . ASN B 1 82 ? -23.562 27.438 12.797 1 45.16 82 ASN B CA 1
ATOM 8070 C C . ASN B 1 82 ? -22.719 26.812 13.906 1 45.16 82 ASN B C 1
ATOM 8072 O O . ASN B 1 82 ? -22.906 27.125 15.086 1 45.16 82 ASN B O 1
ATOM 8076 N N . GLU B 1 83 ? -22.25 25.734 13.617 1 44.28 83 GLU B N 1
ATOM 8077 C CA . GLU B 1 83 ? -21.578 25.141 14.773 1 44.28 83 GLU B CA 1
ATOM 8078 C C . GLU B 1 83 ? -20.375 25.984 15.195 1 44.28 83 GLU B C 1
ATOM 8080 O O . GLU B 1 83 ? -19.812 26.734 14.391 1 44.28 83 GLU B O 1
ATOM 8085 N N . LYS B 1 84 ? -19.938 25.719 16.516 1 46.5 84 LYS B N 1
ATOM 8086 C CA . LYS B 1 84 ? -19.016 26.422 17.406 1 46.5 84 LYS B CA 1
ATOM 8087 C C . LYS B 1 84 ? -17.703 26.719 16.688 1 46.5 84 LYS B C 1
ATOM 8089 O O . LYS B 1 84 ? -17.062 25.812 16.141 1 46.5 84 LYS B O 1
ATOM 8094 N N . SER B 1 85 ? -17.594 27.828 16.406 1 53.53 85 SER B N 1
ATOM 8095 C CA . SER B 1 85 ? -16.359 28.531 16.078 1 53.53 85 SER B CA 1
ATOM 8096 C C . SER B 1 85 ? -15.148 27.875 16.75 1 53.53 85 SER B C 1
ATOM 8098 O O . SER B 1 85 ? -15.125 27.734 17.984 1 53.53 85 SER B O 1
ATOM 8100 N N . ARG B 1 86 ? -14.375 27.031 16 1 64.62 86 ARG B N 1
ATOM 8101 C CA . ARG B 1 86 ? -13.125 26.5 16.516 1 64.62 86 ARG B CA 1
ATOM 8102 C C . ARG B 1 86 ? -12.32 27.562 17.25 1 64.62 86 ARG B C 1
ATOM 8104 O O . ARG B 1 86 ? -12 28.609 16.672 1 64.62 86 ARG B O 1
ATOM 8111 N N . VAL B 1 87 ? -12.406 27.547 18.484 1 78.19 87 VAL B N 1
ATOM 8112 C CA . VAL B 1 87 ? -11.609 28.484 19.281 1 78.19 87 VAL B CA 1
ATOM 8113 C C . VAL B 1 87 ? -10.125 28.219 19.047 1 78.19 87 VAL B C 1
ATOM 8115 O O . VAL B 1 87 ? -9.648 27.109 19.266 1 78.19 87 VAL B O 1
ATOM 8118 N N . VAL B 1 88 ? -9.648 29.125 18.234 1 89.5 88 VAL B N 1
ATOM 8119 C CA . VAL B 1 88 ? -8.195 29.141 18.062 1 89.5 88 VAL B CA 1
ATOM 8120 C C . VAL B 1 88 ? -7.582 30.219 18.953 1 89.5 88 VAL B C 1
ATOM 8122 O O . VAL B 1 88 ? -7.496 31.375 18.562 1 89.5 88 VAL B O 1
ATOM 8125 N N . PRO B 1 89 ? -7.094 29.781 20.141 1 86.75 89 PRO B N 1
ATOM 8126 C CA . PRO B 1 89 ? -6.637 30.766 21.125 1 86.75 89 PRO B CA 1
ATOM 8127 C C . PRO B 1 89 ? -5.574 31.703 20.578 1 86.75 89 PRO B C 1
ATOM 8129 O O . PRO B 1 89 ? -5.512 32.875 20.969 1 86.75 89 PRO B O 1
ATOM 8132 N N . GLU B 1 90 ? -4.875 31.297 19.625 1 88.62 90 GLU B N 1
ATOM 8133 C CA . GLU B 1 90 ? -3.76 32.062 19.094 1 88.62 90 GLU B CA 1
ATOM 8134 C C . GLU B 1 90 ? -4.254 33.25 18.281 1 88.62 90 GLU B C 1
ATOM 8136 O O . GLU B 1 90 ? -3.504 34.219 18.031 1 88.62 90 GLU B O 1
ATOM 8141 N N . LEU B 1 91 ? -5.52 33.281 17.906 1 91.31 91 LEU B N 1
ATOM 8142 C CA . LEU B 1 91 ? -6.027 34.344 17.047 1 91.31 91 LEU B CA 1
ATOM 8143 C C . LEU B 1 91 ? -6.66 35.438 17.875 1 91.31 91 LEU B C 1
ATOM 8145 O O . LEU B 1 91 ? -7.086 36.469 17.328 1 91.31 91 LEU B O 1
ATOM 8149 N N . ASN B 1 92 ? -6.707 35.312 19.172 1 88.44 92 ASN B N 1
ATOM 8150 C CA . ASN B 1 92 ? -7.219 36.344 20.062 1 88.44 92 ASN B CA 1
ATOM 8151 C C . ASN B 1 92 ? -6.219 37.5 20.219 1 88.44 92 ASN B C 1
ATOM 8153 O O . ASN B 1 92 ? -5.145 37.312 20.797 1 88.44 92 ASN B O 1
ATOM 8157 N N . PRO B 1 93 ? -6.547 38.719 19.844 1 88.25 93 PRO B N 1
ATOM 8158 C CA . PRO B 1 93 ? -5.609 39.812 19.922 1 88.25 93 PRO B CA 1
ATOM 8159 C C . PRO B 1 93 ? -5.168 40.125 21.359 1 88.25 93 PRO B C 1
ATOM 8161 O O . PRO B 1 93 ? -4.066 40.625 21.578 1 88.25 93 PRO B O 1
ATOM 8164 N N . LYS B 1 94 ? -5.945 39.75 22.297 1 83.94 94 LYS B N 1
ATOM 8165 C CA . LYS B 1 94 ? -5.672 40.062 23.703 1 83.94 94 LYS B CA 1
ATOM 8166 C C . LYS B 1 94 ? -4.379 39.375 24.172 1 83.94 94 LYS B C 1
ATOM 8168 O O . LYS B 1 94 ? -3.672 39.938 25.031 1 83.94 94 LYS B O 1
ATOM 8173 N N . ILE B 1 95 ? -4.074 38.312 23.594 1 80.81 95 ILE B N 1
ATOM 8174 C CA . ILE B 1 95 ? -2.896 37.594 24.031 1 80.81 95 ILE B CA 1
ATOM 8175 C C . ILE B 1 95 ? -1.631 38.312 23.594 1 80.81 95 ILE B C 1
ATOM 8177 O O . ILE B 1 95 ? -0.546 38.062 24.125 1 80.81 95 ILE B O 1
ATOM 8181 N N . TYR B 1 96 ? -1.901 39.188 22.688 1 81.75 96 TYR B N 1
ATOM 8182 C CA . TYR B 1 96 ? -0.767 39.969 22.188 1 81.75 96 TYR B CA 1
ATOM 8183 C C . TYR B 1 96 ? -0.793 41.375 22.75 1 81.75 96 TYR B C 1
ATOM 8185 O O . TYR B 1 96 ? -0.066 42.25 22.281 1 81.75 96 TYR B O 1
ATOM 8193 N N . GLY B 1 97 ? -1.715 41.656 23.719 1 79.25 97 GLY B N 1
ATOM 8194 C CA . GLY B 1 97 ? -1.821 42.969 24.344 1 79.25 97 GLY B CA 1
ATOM 8195 C C . GLY B 1 97 ? -2.637 43.969 23.516 1 79.25 97 GLY B C 1
ATOM 8196 O O . GLY B 1 97 ? -2.525 45.188 23.703 1 79.25 97 GLY B O 1
ATOM 8197 N N . LEU B 1 98 ? -3.35 43.5 22.5 1 84.25 98 LEU B N 1
ATOM 8198 C CA . LEU B 1 98 ? -4.156 44.344 21.625 1 84.25 98 LEU B CA 1
ATOM 8199 C C . LEU B 1 98 ? -5.625 44.281 22.031 1 84.25 98 LEU B C 1
ATOM 8201 O O . LEU B 1 98 ? -6.145 43.219 22.375 1 84.25 98 LEU B O 1
ATOM 8205 N N . SER B 1 99 ? -6.121 45.406 22.344 1 78.75 99 SER B N 1
ATOM 8206 C CA . SER B 1 99 ? -7.543 45.469 22.656 1 78.75 99 SER B CA 1
ATOM 8207 C C . SER B 1 99 ? -8.359 45.844 21.422 1 78.75 99 SER B C 1
ATOM 8209 O O . SER B 1 99 ? -8.047 46.812 20.719 1 78.75 99 SER B O 1
ATOM 8211 N N . VAL B 1 100 ? -9.266 45.031 21.109 1 73.38 100 VAL B N 1
ATOM 8212 C CA . VAL B 1 100 ? -10.086 45.188 19.922 1 73.38 100 VAL B CA 1
ATOM 8213 C C . VAL B 1 100 ? -10.844 46.5 19.984 1 73.38 100 VAL B C 1
ATOM 8215 O O . VAL B 1 100 ? -11.109 47.125 18.953 1 73.38 100 VAL B O 1
ATOM 8218 N N . ASP B 1 101 ? -11.227 46.938 21.172 1 64.12 101 ASP B N 1
ATOM 8219 C CA . ASP B 1 101 ? -12.016 48.156 21.359 1 64.12 101 ASP B CA 1
ATOM 8220 C C . ASP B 1 101 ? -11.133 49.406 21.328 1 64.12 101 ASP B C 1
ATOM 8222 O O . ASP B 1 101 ? -11.633 50.531 21.438 1 64.12 101 ASP B O 1
ATOM 8226 N N . SER B 1 102 ? -9.797 49.094 21.156 1 55.66 102 SER B N 1
ATOM 8227 C CA . SER B 1 102 ? -8.938 50.281 21.25 1 55.66 102 SER B CA 1
ATOM 8228 C C . SER B 1 102 ? -8.945 51.062 19.938 1 55.66 102 SER B C 1
ATOM 8230 O O . SER B 1 102 ? -8.766 50.5 18.859 1 55.66 102 SER B O 1
ATOM 8232 N N . GLU B 1 103 ? -9.648 52.188 19.844 1 48.84 103 GLU B N 1
ATOM 8233 C CA . GLU B 1 103 ? -9.742 53.188 18.781 1 48.84 103 GLU B CA 1
ATOM 8234 C C . GLU B 1 103 ? -8.359 53.719 18.422 1 48.84 103 GLU B C 1
ATOM 8236 O O . GLU B 1 103 ? -8.25 54.688 17.656 1 48.84 103 GLU B O 1
ATOM 8241 N N . GLU B 1 104 ? -7.332 53.25 18.938 1 49.06 104 GLU B N 1
ATOM 8242 C CA . GLU B 1 104 ? -6.078 53.938 18.656 1 49.06 104 GLU B CA 1
ATOM 8243 C C . GLU B 1 104 ? -5.641 53.75 17.219 1 49.06 104 GLU B C 1
ATOM 8245 O O . GLU B 1 104 ? -5.664 52.625 16.703 1 49.06 104 GLU B O 1
ATOM 8250 N N . ALA B 1 105 ? -5.621 54.875 16.469 1 46.34 105 ALA B N 1
ATOM 8251 C CA . ALA B 1 105 ? -5.242 55.031 15.07 1 46.34 105 ALA B CA 1
ATOM 8252 C C . ALA B 1 105 ? -3.855 54.438 14.812 1 46.34 105 ALA B C 1
ATOM 8254 O O . ALA B 1 105 ? -2.932 54.625 15.609 1 46.34 105 ALA B O 1
ATOM 8255 N N . ILE B 1 106 ? -3.789 53.406 13.922 1 47.56 106 ILE B N 1
ATOM 8256 C CA . ILE B 1 106 ? -2.59 52.75 13.438 1 47.56 106 ILE B CA 1
ATOM 8257 C C . ILE B 1 106 ? -1.772 53.719 12.578 1 47.56 106 ILE B C 1
ATOM 8259 O O . ILE B 1 106 ? -2.297 54.312 11.641 1 47.56 106 ILE B O 1
ATOM 8263 N N . SER B 1 107 ? -0.786 54.344 13.055 1 39.12 107 SER B N 1
ATOM 8264 C CA . SER B 1 107 ? 0.081 55.094 12.148 1 39.12 107 SER B CA 1
ATOM 8265 C C . SER B 1 107 ? 0.45 54.281 10.922 1 39.12 107 SER B C 1
ATOM 8267 O O . SER B 1 107 ? 0.726 53.062 11.039 1 39.12 107 SER B O 1
ATOM 8269 N N . SER B 1 108 ? 0.018 54.594 9.742 1 36.84 108 SER B N 1
ATOM 8270 C CA . SER B 1 108 ? 0.088 54.094 8.367 1 36.84 108 SER B CA 1
ATOM 8271 C C . SER B 1 108 ? 1.482 53.562 8.047 1 36.84 108 SER B C 1
ATOM 8273 O O . SER B 1 108 ? 1.812 53.344 6.875 1 36.84 108 SER B O 1
ATOM 8275 N N . SER B 1 109 ? 2.416 53.469 8.844 1 34.22 109 SER B N 1
ATOM 8276 C CA . SER B 1 109 ? 3.707 53.312 8.188 1 34.22 109 SER B CA 1
ATOM 8277 C C . SER B 1 109 ? 3.805 51.938 7.535 1 34.22 109 SER B C 1
ATOM 8279 O O . SER B 1 109 ? 4.828 51.594 6.934 1 34.22 109 SER B O 1
ATOM 8281 N N . SER B 1 110 ? 3.178 50.906 8.055 1 38.5 110 SER B N 1
ATOM 8282 C CA . SER B 1 110 ? 3.629 49.625 7.516 1 38.5 110 SER B CA 1
ATOM 8283 C C . SER B 1 110 ? 3.043 49.344 6.133 1 38.5 110 SER B C 1
ATOM 8285 O O . SER B 1 110 ? 1.968 49.875 5.805 1 38.5 110 SER B O 1
ATOM 8287 N N . SER B 1 111 ? 3.881 49.031 5.215 1 39.97 111 SER B N 1
ATOM 8288 C CA . SER B 1 111 ? 3.639 48.719 3.809 1 39.97 111 SER B CA 1
ATOM 8289 C C . SER B 1 111 ? 2.334 47.969 3.625 1 39.97 111 SER B C 1
ATOM 8291 O O . SER B 1 111 ? 1.947 47.656 2.496 1 39.97 111 SER B O 1
ATOM 8293 N N . ILE B 1 112 ? 1.956 47.219 4.672 1 45.78 112 ILE B N 1
ATOM 8294 C CA . ILE B 1 112 ? 0.693 46.531 4.406 1 45.78 112 ILE B CA 1
ATOM 8295 C C . ILE B 1 112 ? -0.471 47.5 4.664 1 45.78 112 ILE B C 1
ATOM 8297 O O . ILE B 1 112 ? -0.487 48.219 5.668 1 45.78 112 ILE B O 1
ATOM 8301 N N . ASP B 1 113 ? -1.134 48.031 3.715 1 50.62 113 ASP B N 1
ATOM 8302 C CA . ASP B 1 113 ? -2.373 48.812 3.881 1 50.62 113 ASP B CA 1
ATOM 8303 C C . ASP B 1 113 ? -3.186 48.25 5.059 1 50.62 113 ASP B C 1
ATOM 8305 O O . ASP B 1 113 ? -4.129 47.5 4.871 1 50.62 113 ASP B O 1
ATOM 8309 N N . THR B 1 114 ? -2.566 48.25 6.207 1 58.72 114 THR B N 1
ATOM 8310 C CA . THR B 1 114 ? -3.232 47.719 7.391 1 58.72 114 THR B CA 1
ATOM 8311 C C . THR B 1 114 ? -4.27 48.688 7.914 1 58.72 114 THR B C 1
ATOM 8313 O O . THR B 1 114 ? -3.994 49.906 8.023 1 58.72 114 THR B O 1
ATOM 8316 N N . PRO B 1 115 ? -5.48 48.219 8.062 1 64.44 115 PRO B N 1
ATOM 8317 C CA . PRO B 1 115 ? -6.512 49.062 8.648 1 64.44 115 PRO B CA 1
ATOM 8318 C C . PRO B 1 115 ? -6.051 49.75 9.938 1 64.44 115 PRO B C 1
ATOM 8320 O O . PRO B 1 115 ? -5.297 49.156 10.719 1 64.44 115 PRO B O 1
ATOM 8323 N N . PRO B 1 116 ? -6.387 51 10.062 1 64.38 116 PRO B N 1
ATOM 8324 C CA . PRO B 1 116 ? -5.93 51.781 11.211 1 64.38 116 PRO B CA 1
ATOM 8325 C C . PRO B 1 116 ? -6.438 51.25 12.539 1 64.38 116 PRO B C 1
ATOM 8327 O O . PRO B 1 116 ? -5.758 51.344 13.562 1 64.38 116 PRO B O 1
ATOM 8330 N N . ASN B 1 117 ? -7.586 50.531 12.602 1 81.31 117 ASN B N 1
ATOM 8331 C CA . ASN B 1 117 ? -8.133 50 13.852 1 81.31 117 ASN B CA 1
ATOM 8332 C C . ASN B 1 117 ? -7.945 48.5 13.961 1 81.31 117 ASN B C 1
ATOM 8334 O O . ASN B 1 117 ? -7.906 47.781 12.945 1 81.31 117 ASN B O 1
ATOM 8338 N N . ILE B 1 118 ? -7.637 48.031 15.156 1 86.12 118 ILE B N 1
ATOM 8339 C CA . ILE B 1 118 ? -7.355 46.625 15.43 1 86.12 118 ILE B CA 1
ATOM 8340 C C . ILE B 1 118 ? -8.547 45.781 15.016 1 86.12 118 ILE B C 1
ATOM 8342 O O . ILE B 1 118 ? -8.375 44.656 14.516 1 86.12 118 ILE B O 1
ATOM 8346 N N . SER B 1 119 ? -9.711 46.312 15.242 1 89.44 119 SER B N 1
ATOM 8347 C CA . SER B 1 119 ? -10.906 45.562 14.852 1 89.44 119 SER B CA 1
ATOM 8348 C C . SER B 1 119 ? -10.945 45.344 13.344 1 89.44 119 SER B C 1
ATOM 8350 O O . SER B 1 119 ? -11.273 44.25 12.898 1 89.44 119 SER B O 1
ATOM 8352 N N . ASP B 1 120 ? -10.617 46.344 12.625 1 89.56 120 ASP B N 1
ATOM 8353 C CA . ASP B 1 120 ? -10.578 46.219 11.172 1 89.56 120 ASP B CA 1
ATOM 8354 C C . ASP B 1 120 ? -9.477 45.281 10.727 1 89.56 120 ASP B C 1
ATOM 8356 O O . ASP B 1 120 ? -9.633 44.531 9.75 1 89.56 120 ASP B O 1
ATOM 8360 N N . LEU B 1 121 ? -8.383 45.375 11.453 1 90.31 121 LEU B N 1
ATOM 8361 C CA . LEU B 1 121 ? -7.277 44.469 11.141 1 90.31 121 LEU B CA 1
ATOM 8362 C C . LEU B 1 121 ? -7.684 43.031 11.352 1 90.31 121 LEU B C 1
ATOM 8364 O O . LEU B 1 121 ? -7.41 42.156 10.508 1 90.31 121 LEU B O 1
ATOM 8368 N N . VAL B 1 122 ? -8.305 42.75 12.422 1 91.81 122 VAL B N 1
ATOM 8369 C CA . VAL B 1 122 ? -8.742 41.406 12.742 1 91.81 122 VAL B CA 1
ATOM 8370 C C . VAL B 1 122 ? -9.734 40.938 11.695 1 91.81 122 VAL B C 1
ATOM 8372 O O . VAL B 1 122 ? -9.648 39.781 11.227 1 91.81 122 VAL B O 1
ATOM 8375 N N . GLN B 1 123 ? -10.625 41.75 11.375 1 91.94 123 GLN B N 1
ATOM 8376 C CA . GLN B 1 123 ? -11.609 41.375 10.367 1 91.94 123 GLN B CA 1
ATOM 8377 C C . GLN B 1 123 ? -10.945 41.094 9.023 1 91.94 123 GLN B C 1
ATOM 8379 O O . GLN B 1 123 ? -11.32 40.156 8.328 1 91.94 123 GLN B O 1
ATOM 8384 N N . HIS B 1 124 ? -10.062 41.969 8.68 1 91.5 124 HIS B N 1
ATOM 8385 C CA . HIS B 1 124 ? -9.336 41.781 7.438 1 91.5 124 HIS B CA 1
ATOM 8386 C C . HIS B 1 124 ? -8.594 40.438 7.441 1 91.5 124 HIS B C 1
ATOM 8388 O O . HIS B 1 124 ? -8.656 39.688 6.469 1 91.5 124 HIS B O 1
ATOM 8394 N N . LEU B 1 125 ? -7.859 40.188 8.531 1 93.88 125 LEU B N 1
ATOM 8395 C CA . LEU B 1 125 ? -7.086 38.938 8.641 1 93.88 125 LEU B CA 1
ATOM 8396 C C . LEU B 1 125 ? -8 37.719 8.625 1 93.88 125 LEU B C 1
ATOM 8398 O O . LEU B 1 125 ? -7.652 36.688 8.039 1 93.88 125 LEU B O 1
ATOM 8402 N N . GLU B 1 126 ? -9.078 37.812 9.234 1 93.62 126 GLU B N 1
ATOM 8403 C CA . GLU B 1 126 ? -10.047 36.719 9.203 1 93.62 126 GLU B CA 1
ATOM 8404 C C . GLU B 1 126 ? -10.562 36.469 7.793 1 93.62 126 GLU B C 1
ATOM 8406 O O . GLU B 1 126 ? -10.695 35.312 7.371 1 93.62 126 GLU B O 1
ATOM 8411 N N . ASN B 1 127 ? -10.836 37.531 7.121 1 92.69 127 ASN B N 1
ATOM 8412 C CA . ASN B 1 127 ? -11.32 37.406 5.746 1 92.69 127 ASN B CA 1
ATOM 8413 C C . ASN B 1 127 ? -10.273 36.75 4.848 1 92.69 127 ASN B C 1
ATOM 8415 O O . ASN B 1 127 ? -10.617 35.969 3.953 1 92.69 127 ASN B O 1
ATOM 8419 N N . VAL B 1 128 ? -9.07 37.062 5.09 1 94.31 128 VAL B N 1
ATOM 8420 C CA . VAL B 1 128 ? -7.984 36.594 4.227 1 94.31 128 VAL B CA 1
ATOM 8421 C C . VAL B 1 128 ? -7.621 35.156 4.586 1 94.31 128 VAL B C 1
ATOM 8423 O O . VAL B 1 128 ? -7.488 34.312 3.705 1 94.31 128 VAL B O 1
ATOM 8426 N N . TYR B 1 129 ? -7.512 34.875 5.844 1 95.88 129 TYR B N 1
ATOM 8427 C CA . TYR B 1 129 ? -6.863 33.625 6.238 1 95.88 129 TYR B CA 1
ATOM 8428 C C . TYR B 1 129 ? -7.887 32.625 6.754 1 95.88 129 TYR B C 1
ATOM 8430 O O . TYR B 1 129 ? -7.57 31.438 6.941 1 95.88 129 TYR B O 1
ATOM 8438 N N . CYS B 1 130 ? -9.117 33 7.016 1 95.38 130 CYS B N 1
ATOM 8439 C CA . CYS B 1 130 ? -10.094 32.094 7.641 1 95.38 130 CYS B CA 1
ATOM 8440 C C . CYS B 1 130 ? -11.32 31.922 6.762 1 95.38 130 CYS B C 1
ATOM 8442 O O . CYS B 1 130 ? -12.398 31.562 7.25 1 95.38 130 CYS B O 1
ATOM 8444 N N . GLY B 1 131 ? -11.242 32.219 5.48 1 94.62 131 GLY B N 1
ATOM 8445 C CA . GLY B 1 131 ? -12.352 32.094 4.555 1 94.62 131 GLY B CA 1
ATOM 8446 C C . GLY B 1 131 ? -12.43 30.734 3.904 1 94.62 131 GLY B C 1
ATOM 8447 O O . GLY B 1 131 ? -12.172 29.719 4.555 1 94.62 131 GLY B O 1
ATOM 8448 N N . LYS B 1 132 ? -12.828 30.75 2.656 1 96.06 132 LYS B N 1
ATOM 8449 C CA . LYS B 1 132 ? -13.031 29.516 1.913 1 96.06 132 LYS B CA 1
ATOM 8450 C C . LYS B 1 132 ? -11.703 28.922 1.451 1 96.06 132 LYS B C 1
ATOM 8452 O O . LYS B 1 132 ? -11.648 27.781 0.988 1 96.06 132 LYS B O 1
ATOM 8457 N N . ILE B 1 133 ? -10.703 29.656 1.549 1 96.81 133 ILE B N 1
ATOM 8458 C CA . ILE B 1 133 ? -9.352 29.219 1.256 1 96.81 133 ILE B CA 1
ATOM 8459 C C . ILE B 1 133 ? -8.445 29.5 2.449 1 96.81 133 ILE B C 1
ATOM 8461 O O . ILE B 1 133 ? -8.57 30.547 3.094 1 96.81 133 ILE B O 1
ATOM 8465 N N . GLY B 1 134 ? -7.73 28.562 2.951 1 97.12 134 GLY B N 1
ATOM 8466 C CA . GLY B 1 134 ? -6.691 28.688 3.961 1 97.12 134 GLY B CA 1
ATOM 8467 C C . GLY B 1 134 ? -5.34 28.172 3.496 1 97.12 134 GLY B C 1
ATOM 8468 O O . GLY B 1 134 ? -5.238 27.547 2.441 1 97.12 134 GLY B O 1
ATOM 8469 N N . ILE B 1 135 ? -4.309 28.469 4.25 1 98.06 135 ILE B N 1
ATOM 8470 C CA . ILE B 1 135 ? -2.977 28.062 3.812 1 98.06 135 ILE B CA 1
ATOM 8471 C C . ILE B 1 135 ? -2.117 27.719 5.027 1 98.06 135 ILE B C 1
ATOM 8473 O O . ILE B 1 135 ? -2.281 28.312 6.098 1 98.06 135 ILE B O 1
ATOM 8477 N N . GLU B 1 136 ? -1.34 26.688 4.941 1 97.81 136 GLU B N 1
ATOM 8478 C CA . GLU B 1 136 ? -0.262 26.344 5.867 1 97.81 136 GLU B CA 1
ATOM 8479 C C . GLU B 1 136 ? 1.104 26.547 5.219 1 97.81 136 GLU B C 1
ATOM 8481 O O . GLU B 1 136 ? 1.441 25.859 4.25 1 97.81 136 GLU B O 1
ATOM 8486 N N . PHE B 1 137 ? 1.896 27.469 5.734 1 97.5 137 PHE B N 1
ATOM 8487 C CA . PHE B 1 137 ? 3.168 27.719 5.07 1 97.5 137 PHE B CA 1
ATOM 8488 C C . PHE B 1 137 ? 4.207 28.234 6.062 1 97.5 137 PHE B C 1
ATOM 8490 O O . PHE B 1 137 ? 5.398 28.266 5.754 1 97.5 137 PHE B O 1
ATOM 8497 N N . MET B 1 138 ? 3.791 28.594 7.281 1 95.12 138 MET B N 1
ATOM 8498 C CA . MET B 1 138 ? 4.711 29.188 8.242 1 95.12 138 MET B CA 1
ATOM 8499 C C . MET B 1 138 ? 5.641 28.141 8.836 1 95.12 138 MET B C 1
ATOM 8501 O O . MET B 1 138 ? 6.637 28.484 9.477 1 95.12 138 MET B O 1
ATOM 8505 N N . HIS B 1 139 ? 5.348 26.844 8.602 1 93.81 139 HIS B N 1
ATOM 8506 C CA . HIS B 1 139 ? 6.238 25.766 9.031 1 93.81 139 HIS B CA 1
ATOM 8507 C C . HIS B 1 139 ? 7.445 25.656 8.109 1 93.81 139 HIS B C 1
ATOM 8509 O O . HIS B 1 139 ? 8.43 25 8.453 1 93.81 139 HIS B O 1
ATOM 8515 N N . LEU B 1 140 ? 7.43 26.312 6.98 1 95.38 140 LEU B N 1
ATOM 8516 C CA . LEU B 1 140 ? 8.539 26.266 6.039 1 95.38 140 LEU B CA 1
ATOM 8517 C C . LEU B 1 140 ? 9.805 26.859 6.656 1 95.38 140 LEU B C 1
ATOM 8519 O O . LEU B 1 140 ? 9.734 27.859 7.367 1 95.38 140 LEU B O 1
ATOM 8523 N N . GLN B 1 141 ? 10.891 26.328 6.371 1 89.81 141 GLN B N 1
ATOM 8524 C CA . GLN B 1 141 ? 12.148 26.781 6.953 1 89.81 141 GLN B CA 1
ATOM 8525 C C . GLN B 1 141 ? 12.656 28.047 6.273 1 89.81 141 GLN B C 1
ATOM 8527 O O . GLN B 1 141 ? 13.25 28.906 6.922 1 89.81 141 GLN B O 1
ATOM 8532 N N . ASN B 1 142 ? 12.398 28.172 4.977 1 90.75 142 ASN B N 1
ATOM 8533 C CA . ASN B 1 142 ? 12.945 29.266 4.176 1 90.75 142 ASN B CA 1
ATOM 8534 C C . ASN B 1 142 ? 12.094 30.531 4.293 1 90.75 142 ASN B C 1
ATOM 8536 O O . ASN B 1 142 ? 10.914 30.516 3.955 1 90.75 142 ASN B O 1
ATOM 8540 N N . VAL B 1 143 ? 12.703 31.594 4.723 1 89.25 143 VAL B N 1
ATOM 8541 C CA . VAL B 1 143 ? 12.008 32.844 4.973 1 89.25 143 VAL B CA 1
ATOM 8542 C C . VAL B 1 143 ? 11.477 33.406 3.66 1 89.25 143 VAL B C 1
ATOM 8544 O O . VAL B 1 143 ? 10.406 34.031 3.627 1 89.25 143 VAL B O 1
ATOM 8547 N N . GLU B 1 144 ? 12.18 33.188 2.545 1 91.44 144 GLU B N 1
ATOM 8548 C CA . GLU B 1 144 ? 11.727 33.688 1.248 1 91.44 144 GLU B CA 1
ATOM 8549 C C . GLU B 1 144 ? 10.438 33 0.818 1 91.44 144 GLU B C 1
ATOM 8551 O O . GLU B 1 144 ? 9.531 33.656 0.279 1 91.44 144 GLU B O 1
ATOM 8556 N N . GLU B 1 145 ? 10.445 31.75 1.032 1 96.19 145 GLU B N 1
ATOM 8557 C CA . GLU B 1 145 ? 9.234 31 0.699 1 96.19 145 GLU B CA 1
ATOM 8558 C C . GLU B 1 145 ? 8.039 31.5 1.511 1 96.19 145 GLU B C 1
ATOM 8560 O O . GLU B 1 145 ? 6.953 31.719 0.964 1 96.19 145 GLU B O 1
ATOM 8565 N N . ARG B 1 146 ? 8.234 31.719 2.828 1 95.38 146 ARG B N 1
ATOM 8566 C CA . ARG B 1 146 ? 7.168 32.188 3.699 1 95.38 146 ARG B CA 1
ATOM 8567 C C . ARG B 1 146 ? 6.699 33.594 3.275 1 95.38 146 ARG B C 1
ATOM 8569 O O . ARG B 1 146 ? 5.496 33.844 3.215 1 95.38 146 ARG B O 1
ATOM 8576 N N . SER B 1 147 ? 7.664 34.469 2.957 1 93.69 147 SER B N 1
ATOM 8577 C CA . SER B 1 147 ? 7.332 35.844 2.543 1 93.69 147 SER B CA 1
ATOM 8578 C C . SER B 1 147 ? 6.59 35.844 1.213 1 93.69 147 SER B C 1
ATOM 8580 O O . SER B 1 147 ? 5.609 36.562 1.049 1 93.69 147 SER B O 1
ATOM 8582 N N . PHE B 1 148 ? 7.059 35.062 0.273 1 95.38 148 PHE B N 1
ATOM 8583 C CA . PHE B 1 148 ? 6.43 34.938 -1.036 1 95.38 148 PHE B CA 1
ATOM 8584 C C . PHE B 1 148 ? 4.98 34.5 -0.903 1 95.38 148 PHE B C 1
ATOM 8586 O O . PHE B 1 148 ? 4.086 35.062 -1.532 1 95.38 148 PHE B O 1
ATOM 8593 N N . LEU B 1 149 ? 4.754 33.438 -0.061 1 97.81 149 LEU B N 1
ATOM 8594 C CA . LEU B 1 149 ? 3.42 32.875 0.095 1 97.81 149 LEU B CA 1
ATOM 8595 C C . LEU B 1 149 ? 2.504 33.812 0.844 1 97.81 149 LEU B C 1
ATOM 8597 O O . LEU B 1 149 ? 1.315 33.938 0.535 1 97.81 149 LEU B O 1
ATOM 8601 N N . ALA B 1 150 ? 3.047 34.531 1.866 1 95.5 150 ALA B N 1
ATOM 8602 C CA . ALA B 1 150 ? 2.256 35.531 2.564 1 95.5 150 ALA B CA 1
ATOM 8603 C C . ALA B 1 150 ? 1.77 36.625 1.602 1 95.5 150 ALA B C 1
ATOM 8605 O O . ALA B 1 150 ? 0.576 36.938 1.549 1 95.5 150 ALA B O 1
ATOM 8606 N N . GLN B 1 151 ? 2.672 37.125 0.754 1 94.81 151 GLN B N 1
ATOM 8607 C CA . GLN B 1 151 ? 2.354 38.219 -0.166 1 94.81 151 GLN B CA 1
ATOM 8608 C C . GLN B 1 151 ? 1.368 37.75 -1.237 1 94.81 151 GLN B C 1
ATOM 8610 O O . GLN B 1 151 ? 0.368 38.406 -1.496 1 94.81 151 GLN B O 1
ATOM 8615 N N . ASN B 1 152 ? 1.624 36.625 -1.814 1 96.56 152 ASN B N 1
ATOM 8616 C CA . ASN B 1 152 ? 0.813 36.188 -2.945 1 96.56 152 ASN B CA 1
ATOM 8617 C C . ASN B 1 152 ? -0.534 35.656 -2.486 1 96.56 152 ASN B C 1
ATOM 8619 O O . ASN B 1 152 ? -1.535 35.781 -3.193 1 96.56 152 ASN B O 1
ATOM 8623 N N . PHE B 1 153 ? -0.555 35 -1.314 1 96.62 153 PHE B N 1
ATOM 8624 C CA . PHE B 1 153 ? -1.83 34.562 -0.782 1 96.62 153 PHE B CA 1
ATOM 8625 C C . PHE B 1 153 ? -2.738 35.719 -0.445 1 96.62 153 PHE B C 1
ATOM 8627 O O . PHE B 1 153 ? -3.936 35.688 -0.735 1 96.62 153 PHE B O 1
ATOM 8634 N N . GLU B 1 154 ? -2.23 36.75 0.174 1 94 154 GLU B N 1
ATOM 8635 C CA . GLU B 1 154 ? -2.992 37.938 0.516 1 94 154 GLU B CA 1
ATOM 8636 C C . GLU B 1 154 ? -3.449 38.688 -0.738 1 94 154 GLU B C 1
ATOM 8638 O O . GLU B 1 154 ? -4.551 39.219 -0.773 1 94 154 GLU B O 1
ATOM 8643 N N . LYS B 1 155 ? -2.625 38.625 -1.774 1 92.25 155 LYS B N 1
ATOM 8644 C CA . LYS B 1 155 ? -2.969 39.281 -3.043 1 92.25 155 LYS B CA 1
ATOM 8645 C C . LYS B 1 155 ? -4.059 38.5 -3.77 1 92.25 155 LYS B C 1
ATOM 8647 O O . LYS B 1 155 ? -4.965 39.094 -4.363 1 92.25 155 LYS B O 1
ATOM 8652 N N . ILE B 1 156 ? -3.967 37.156 -3.771 1 91.12 156 ILE B N 1
ATOM 8653 C CA . ILE B 1 156 ? -4.859 36.312 -4.555 1 91.12 156 ILE B CA 1
ATOM 8654 C C . ILE B 1 156 ? -6.281 36.438 -4.004 1 91.12 156 ILE B C 1
ATOM 8656 O O . ILE B 1 156 ? -7.254 36.281 -4.75 1 91.12 156 ILE B O 1
ATOM 8660 N N . HIS B 1 157 ? -6.379 36.625 -2.746 1 85.38 157 HIS B N 1
ATOM 8661 C CA . HIS B 1 157 ? -7.691 36.781 -2.127 1 85.38 157 HIS B CA 1
ATOM 8662 C C . HIS B 1 157 ? -8.453 37.969 -2.744 1 85.38 157 HIS B C 1
ATOM 8664 O O . HIS B 1 157 ? -9.68 37.906 -2.865 1 85.38 157 HIS B O 1
ATOM 8670 N N . ASN B 1 158 ? -7.703 38.969 -3.225 1 83.44 158 ASN B N 1
ATOM 8671 C CA . ASN B 1 158 ? -8.312 40.156 -3.797 1 83.44 158 ASN B CA 1
ATOM 8672 C C . ASN B 1 158 ? -8.375 40.094 -5.32 1 83.44 158 ASN B C 1
ATOM 8674 O O . ASN B 1 158 ? -8.836 41.031 -5.977 1 83.44 158 ASN B O 1
ATOM 8678 N N . THR B 1 159 ? -7.977 39.031 -5.82 1 86.94 159 THR B N 1
ATOM 8679 C CA . THR B 1 159 ? -7.973 38.906 -7.27 1 86.94 159 THR B CA 1
ATOM 8680 C C . THR B 1 159 ? -9.352 38.469 -7.773 1 86.94 159 THR B C 1
ATOM 8682 O O . THR B 1 159 ? -9.938 37.5 -7.254 1 86.94 159 THR B O 1
ATOM 8685 N N . GLU B 1 160 ? -9.797 39.312 -8.68 1 87.94 160 GLU B N 1
ATOM 8686 C CA . GLU B 1 160 ? -11.07 38.938 -9.305 1 87.94 160 GLU B CA 1
ATOM 8687 C C . GLU B 1 160 ? -10.844 38.062 -10.531 1 87.94 160 GLU B C 1
ATOM 8689 O O . GLU B 1 160 ? -9.977 38.344 -11.359 1 87.94 160 GLU B O 1
ATOM 8694 N N . LEU B 1 161 ? -11.609 37 -10.617 1 93.94 161 LEU B N 1
ATOM 8695 C CA . LEU B 1 161 ? -11.555 36.094 -11.773 1 93.94 161 LEU B CA 1
ATOM 8696 C C . LEU B 1 161 ? -12.312 36.719 -12.953 1 93.94 161 LEU B C 1
ATOM 8698 O O . LEU B 1 161 ? -13.281 37.438 -12.766 1 93.94 161 LEU B O 1
ATOM 8702 N N . LEU B 1 162 ? -11.852 36.375 -14.125 1 93.44 162 LEU B N 1
ATOM 8703 C CA . LEU B 1 162 ? -12.57 36.812 -15.328 1 93.44 162 LEU B CA 1
ATOM 8704 C C . LEU B 1 162 ? -13.898 36.062 -15.453 1 93.44 162 LEU B C 1
ATOM 8706 O O . LEU B 1 162 ? -14 34.906 -15.086 1 93.44 162 LEU B O 1
ATOM 8710 N N . ASP B 1 163 ? -14.859 36.812 -15.992 1 95.44 163 ASP B N 1
ATOM 8711 C CA . ASP B 1 163 ? -16.172 36.188 -16.203 1 95.44 163 ASP B CA 1
ATOM 8712 C C . ASP B 1 163 ? -16.078 34.969 -17.078 1 95.44 163 ASP B C 1
ATOM 8714 O O . ASP B 1 163 ? -16.781 33.969 -16.859 1 95.44 163 ASP B O 1
ATOM 8718 N N . GLU B 1 164 ? -15.227 35.031 -17.969 1 93.5 164 GLU B N 1
ATOM 8719 C CA . GLU B 1 164 ? -15.055 33.906 -18.875 1 93.5 164 GLU B CA 1
ATOM 8720 C C . GLU B 1 164 ? -14.547 32.656 -18.141 1 93.5 164 GLU B C 1
ATOM 8722 O O . GLU B 1 164 ? -14.961 31.547 -18.438 1 93.5 164 GLU B O 1
ATOM 8727 N N . GLU B 1 165 ? -13.625 32.875 -17.234 1 93.94 165 GLU B N 1
ATOM 8728 C CA . GLU B 1 165 ? -13.102 31.766 -16.438 1 93.94 165 GLU B CA 1
ATOM 8729 C C . GLU B 1 165 ? -14.203 31.141 -15.586 1 93.94 165 GLU B C 1
ATOM 8731 O O . GLU B 1 165 ? -14.289 29.906 -15.484 1 93.94 165 GLU B O 1
ATOM 8736 N N . LYS B 1 166 ? -15.031 31.969 -15.023 1 97.19 166 LYS B N 1
ATOM 8737 C CA . LYS B 1 166 ? -16.141 31.516 -14.203 1 97.19 166 LYS B CA 1
ATOM 8738 C C . LYS B 1 166 ? -17.141 30.688 -15.023 1 97.19 166 LYS B C 1
ATOM 8740 O O . LYS B 1 166 ? -17.562 29.609 -14.609 1 97.19 166 LYS B O 1
ATOM 8745 N N . VAL B 1 167 ? -17.469 31.188 -16.188 1 97.25 167 VAL B N 1
ATOM 8746 C CA . VAL B 1 167 ? -18.453 30.531 -17.047 1 97.25 167 VAL B CA 1
ATOM 8747 C C . VAL B 1 167 ? -17.891 29.203 -17.562 1 97.25 167 VAL B C 1
ATOM 8749 O O . VAL B 1 167 ? -18.609 28.203 -17.625 1 97.25 167 VAL B O 1
ATOM 8752 N N . ASN B 1 168 ? -16.656 29.219 -17.922 1 95.75 168 ASN B N 1
ATOM 8753 C CA . ASN B 1 168 ? -16.016 28 -18.422 1 95.75 168 ASN B CA 1
ATOM 8754 C C . ASN B 1 168 ? -16.062 26.875 -17.391 1 95.75 168 ASN B C 1
ATOM 8756 O O . ASN B 1 168 ? -16.391 25.75 -17.734 1 95.75 168 ASN B O 1
ATOM 8760 N N . VAL B 1 169 ? -15.688 27.172 -16.172 1 97.44 169 VAL B N 1
ATOM 8761 C CA . VAL B 1 169 ? -15.68 26.141 -15.117 1 97.44 169 VAL B CA 1
ATOM 8762 C C . VAL B 1 169 ? -17.109 25.672 -14.844 1 97.44 169 VAL B C 1
ATOM 8764 O O . VAL B 1 169 ? -17.344 24.484 -14.633 1 97.44 169 VAL B O 1
ATOM 8767 N N . LEU B 1 170 ? -18.062 26.609 -14.82 1 98.44 170 LEU B N 1
ATOM 8768 C CA . LEU B 1 170 ? -19.469 26.234 -14.633 1 98.44 170 LEU B CA 1
ATOM 8769 C C . LEU B 1 170 ? -19.906 25.234 -15.68 1 98.44 170 LEU B C 1
ATOM 8771 O O . LEU B 1 170 ? -20.516 24.203 -15.344 1 98.44 170 LEU B O 1
ATOM 8775 N N . GLU B 1 171 ? -19.625 25.531 -16.891 1 98.38 171 GLU B N 1
ATOM 8776 C CA . GLU B 1 171 ? -20.062 24.656 -17.969 1 98.38 171 GLU B CA 1
ATOM 8777 C C . GLU B 1 171 ? -19.406 23.281 -17.891 1 98.38 171 GLU B C 1
ATOM 8779 O O . GLU B 1 171 ? -20.047 22.266 -18.172 1 98.38 171 GLU B O 1
ATOM 8784 N N . LEU B 1 172 ? -18.125 23.25 -17.578 1 98.19 172 LEU B N 1
ATOM 8785 C CA . LEU B 1 172 ? -17.438 21.969 -17.391 1 98.19 172 LEU B CA 1
ATOM 8786 C C . LEU B 1 172 ? -18.094 21.156 -16.266 1 98.19 172 LEU B C 1
ATOM 8788 O O . LEU B 1 172 ? -18.281 19.953 -16.406 1 98.19 172 LEU B O 1
ATOM 8792 N N . MET B 1 173 ? -18.453 21.828 -15.125 1 98.62 173 MET B N 1
ATOM 8793 C CA . MET B 1 173 ? -19.078 21.156 -13.992 1 98.62 173 MET B CA 1
ATOM 8794 C C . MET B 1 173 ? -20.469 20.656 -14.359 1 98.62 173 MET B C 1
ATOM 8796 O O . MET B 1 173 ? -20.844 19.547 -13.961 1 98.62 173 MET B O 1
ATOM 8800 N N . LEU B 1 174 ? -21.219 21.453 -15.148 1 98.62 174 LEU B N 1
ATOM 8801 C CA . LEU B 1 174 ? -22.531 21.047 -15.594 1 98.62 174 LEU B CA 1
ATOM 8802 C C . LEU B 1 174 ? -22.453 19.828 -16.5 1 98.62 174 LEU B C 1
ATOM 8804 O O . LEU B 1 174 ? -23.25 18.906 -16.391 1 98.62 174 LEU B O 1
ATOM 8808 N N . LYS B 1 175 ? -21.516 19.844 -17.375 1 98.44 175 LYS B N 1
ATOM 8809 C CA . LYS B 1 175 ? -21.312 18.703 -18.266 1 98.44 175 LYS B CA 1
ATOM 8810 C C . LYS B 1 175 ? -20.922 17.469 -17.484 1 98.44 175 LYS B C 1
ATOM 8812 O O . LYS B 1 175 ? -21.391 16.359 -17.766 1 98.44 175 LYS B O 1
ATOM 8817 N N . SER B 1 176 ? -20.031 17.625 -16.562 1 98.19 176 SER B N 1
ATOM 8818 C CA . SER B 1 176 ? -19.609 16.516 -15.711 1 98.19 176 SER B CA 1
ATOM 8819 C C . SER B 1 176 ? -20.812 15.883 -15 1 98.19 176 SER B C 1
ATOM 8821 O O . SER B 1 176 ? -20.953 14.664 -14.969 1 98.19 176 SER B O 1
ATOM 8823 N N . GLN B 1 177 ? -21.656 16.734 -14.352 1 98 177 GLN B N 1
ATOM 8824 C CA . GLN B 1 177 ? -22.859 16.266 -13.68 1 98 177 GLN B CA 1
ATOM 8825 C C . GLN B 1 177 ? -23.781 15.539 -14.656 1 98 177 GLN B C 1
ATOM 8827 O O . GLN B 1 177 ? -24.312 14.477 -14.328 1 98 177 GLN B O 1
ATOM 8832 N N . ASN B 1 178 ? -23.922 16.109 -15.875 1 98.31 178 ASN B N 1
ATOM 8833 C CA . ASN B 1 178 ? -24.781 15.492 -16.891 1 98.31 178 ASN B CA 1
ATOM 8834 C C . ASN B 1 178 ? -24.234 14.141 -17.312 1 98.31 178 ASN B C 1
ATOM 8836 O O . ASN B 1 178 ? -25 13.211 -17.594 1 98.31 178 ASN B O 1
ATOM 8840 N N . PHE B 1 179 ? -22.984 14 -17.5 1 97.69 179 PHE B N 1
ATOM 8841 C CA . PHE B 1 179 ? -22.328 12.75 -17.859 1 97.69 179 PHE B CA 1
ATOM 8842 C C . PHE B 1 179 ? -22.609 11.664 -16.812 1 97.69 179 PHE B C 1
ATOM 8844 O O . PHE B 1 179 ? -22.953 10.531 -17.172 1 97.69 179 PHE B O 1
ATOM 8851 N N . ASP B 1 180 ? -22.484 12.07 -15.531 1 97.5 180 ASP B N 1
ATOM 8852 C CA . ASP B 1 180 ? -22.797 11.141 -14.445 1 97.5 180 ASP B CA 1
ATOM 8853 C C . ASP B 1 180 ? -24.25 10.688 -14.508 1 97.5 180 ASP B C 1
ATOM 8855 O O . ASP B 1 180 ? -24.547 9.508 -14.32 1 97.5 180 ASP B O 1
ATOM 8859 N N . ASN B 1 181 ? -25.094 11.625 -14.734 1 97.19 181 ASN B N 1
ATOM 8860 C CA . ASN B 1 181 ? -26.516 11.297 -14.852 1 97.19 181 ASN B CA 1
ATOM 8861 C C . ASN B 1 181 ? -26.781 10.375 -16.047 1 97.19 181 ASN B C 1
ATOM 8863 O O . ASN B 1 181 ? -27.609 9.461 -15.953 1 97.19 181 ASN B O 1
ATOM 8867 N N . PHE B 1 182 ? -26.156 10.656 -17.078 1 97.88 182 PHE B N 1
ATOM 8868 C CA . PHE B 1 182 ? -26.297 9.836 -18.281 1 97.88 182 PHE B CA 1
ATOM 8869 C C . PHE B 1 182 ? -25.875 8.398 -18.016 1 97.88 182 PHE B C 1
ATOM 8871 O O . PHE B 1 182 ? -26.578 7.457 -18.375 1 97.88 182 PHE B O 1
ATOM 8878 N N . LEU B 1 183 ? -24.703 8.211 -17.438 1 97.44 183 LEU B N 1
ATOM 8879 C CA . LEU B 1 183 ? -24.188 6.879 -17.125 1 97.44 183 LEU B CA 1
ATOM 8880 C C . LEU B 1 183 ? -25.141 6.156 -16.156 1 97.44 183 LEU B C 1
ATOM 8882 O O . LEU B 1 183 ? -25.344 4.949 -16.281 1 97.44 183 LEU B O 1
ATOM 8886 N N . ALA B 1 184 ? -25.656 6.918 -15.148 1 96.25 184 ALA B N 1
ATOM 8887 C CA . ALA B 1 184 ? -26.578 6.328 -14.188 1 96.25 184 ALA B CA 1
ATOM 8888 C C . ALA B 1 184 ? -27.828 5.789 -14.891 1 96.25 184 ALA B C 1
ATOM 8890 O O . ALA B 1 184 ? -28.391 4.773 -14.469 1 96.25 184 ALA B O 1
ATOM 8891 N N . THR B 1 185 ? -28.234 6.43 -15.891 1 97.19 185 THR B N 1
ATOM 8892 C CA . THR B 1 185 ? -29.438 6.066 -16.609 1 97.19 185 THR B CA 1
ATOM 8893 C C . THR B 1 185 ? -29.172 4.926 -17.594 1 97.19 185 THR B C 1
ATOM 8895 O O . THR B 1 185 ? -29.922 3.951 -17.641 1 97.19 185 THR B O 1
ATOM 8898 N N . LYS B 1 186 ? -28.109 5.043 -18.328 1 97 186 LYS B N 1
ATOM 8899 C CA . LYS B 1 186 ? -27.844 4.098 -19.406 1 97 186 LYS B CA 1
ATOM 8900 C C . LYS B 1 186 ? -27.172 2.834 -18.875 1 97 186 LYS B C 1
ATOM 8902 O O . LYS B 1 186 ? -27.312 1.756 -19.453 1 97 186 LYS B O 1
ATOM 8907 N N . PHE B 1 187 ? -26.406 2.951 -17.844 1 96.38 187 PHE B N 1
ATOM 8908 C CA . PHE B 1 187 ? -25.672 1.843 -17.234 1 96.38 187 PHE B CA 1
ATOM 8909 C C . PHE B 1 187 ? -25.922 1.812 -15.727 1 96.38 187 PHE B C 1
ATOM 8911 O O . PHE B 1 187 ? -25 2.066 -14.938 1 96.38 187 PHE B O 1
ATOM 8918 N N . PRO B 1 188 ? -27.047 1.388 -15.227 1 94.25 188 PRO B N 1
ATOM 8919 C CA . PRO B 1 188 ? -27.438 1.516 -13.82 1 94.25 188 PRO B CA 1
ATOM 8920 C C . PRO B 1 188 ? -26.594 0.666 -12.883 1 94.25 188 PRO B C 1
ATOM 8922 O O . PRO B 1 188 ? -26.5 0.961 -11.688 1 94.25 188 PRO B O 1
ATOM 8925 N N . THR B 1 189 ? -25.906 -0.344 -13.32 1 92.62 189 THR B N 1
ATOM 8926 C CA . THR B 1 189 ? -25.141 -1.23 -12.453 1 92.62 189 THR B CA 1
ATOM 8927 C C . THR B 1 189 ? -23.641 -0.907 -12.531 1 92.62 189 THR B C 1
ATOM 8929 O O . THR B 1 189 ? -22.828 -1.568 -11.891 1 92.62 189 THR B O 1
ATOM 8932 N N . LEU B 1 190 ? -23.312 0.028 -13.273 1 93.75 190 LEU B N 1
ATOM 8933 C CA . LEU B 1 190 ? -21.922 0.399 -13.477 1 93.75 190 LEU B CA 1
ATOM 8934 C C . LEU B 1 190 ? -21.359 1.078 -12.234 1 93.75 190 LEU B C 1
ATOM 8936 O O . LEU B 1 190 ? -21.984 1.988 -11.68 1 93.75 190 LEU B O 1
ATOM 8940 N N . LYS B 1 191 ? -20.219 0.586 -11.75 1 92.12 191 LYS B N 1
ATOM 8941 C CA . LYS B 1 191 ? -19.453 1.328 -10.758 1 92.12 191 LYS B CA 1
ATOM 8942 C C . LYS B 1 191 ? -18.656 2.463 -11.406 1 92.12 191 LYS B C 1
ATOM 8944 O O . LYS B 1 191 ? -17.594 2.236 -11.977 1 92.12 191 LYS B O 1
ATOM 8949 N N . ARG B 1 192 ? -19.078 3.619 -11.18 1 91.69 192 ARG B N 1
ATOM 8950 C CA . ARG B 1 192 ? -18.594 4.746 -11.961 1 91.69 192 ARG B CA 1
ATOM 8951 C C . ARG B 1 192 ? -17.5 5.5 -11.203 1 91.69 192 ARG B C 1
ATOM 8953 O O . ARG B 1 192 ? -16.609 6.102 -11.812 1 91.69 192 ARG B O 1
ATOM 8960 N N . TYR B 1 193 ? -17.516 5.512 -9.922 1 93.5 193 TYR B N 1
ATOM 8961 C CA . TYR B 1 193 ? -16.641 6.367 -9.133 1 93.5 193 TYR B CA 1
ATOM 8962 C C . TYR B 1 193 ? -16.688 7.805 -9.633 1 93.5 193 TYR B C 1
ATOM 8964 O O . TYR B 1 193 ? -15.641 8.414 -9.891 1 93.5 193 TYR B O 1
ATOM 8972 N N . GLY B 1 194 ? -17.828 8.352 -9.711 1 94 194 GLY B N 1
ATOM 8973 C CA . GLY B 1 194 ? -18.094 9.656 -10.312 1 94 194 GLY B CA 1
ATOM 8974 C C . GLY B 1 194 ? -17.5 10.805 -9.516 1 94 194 GLY B C 1
ATOM 8975 O O . GLY B 1 194 ? -16.906 10.602 -8.469 1 94 194 GLY B O 1
ATOM 8976 N N . CYS B 1 195 ? -17.719 12.016 -9.992 1 94.62 195 CYS B N 1
ATOM 8977 C CA . CYS B 1 195 ? -17.109 13.234 -9.477 1 94.62 195 CYS B CA 1
ATOM 8978 C C . CYS B 1 195 ? -18.078 13.984 -8.562 1 94.62 195 CYS B C 1
ATOM 8980 O O . CYS B 1 195 ? -17.719 15.016 -8 1 94.62 195 CYS B O 1
ATOM 8982 N N . GLU B 1 196 ? -19.234 13.375 -8.406 1 96.25 196 GLU B N 1
ATOM 8983 C CA . GLU B 1 196 ? -20.281 14.102 -7.691 1 96.25 196 GLU B CA 1
ATOM 8984 C C . GLU B 1 196 ? -19.844 14.453 -6.273 1 96.25 196 GLU B C 1
ATOM 8986 O O . GLU B 1 196 ? -19.453 13.57 -5.508 1 96.25 196 GLU B O 1
ATOM 8991 N N . GLY B 1 197 ? -19.859 15.695 -5.953 1 96.88 197 GLY B N 1
ATOM 8992 C CA . GLY B 1 197 ? -19.406 16.234 -4.684 1 96.88 197 GLY B CA 1
ATOM 8993 C C . GLY B 1 197 ? -18.047 16.891 -4.77 1 96.88 197 GLY B C 1
ATOM 8994 O O . GLY B 1 197 ? -17.656 17.641 -3.869 1 96.88 197 GLY B O 1
ATOM 8995 N N . SER B 1 198 ? -17.328 16.625 -5.898 1 97.94 198 SER B N 1
ATOM 8996 C CA . SER B 1 198 ? -15.977 17.156 -6.066 1 97.94 198 SER B CA 1
ATOM 8997 C C . SER B 1 198 ? -15.805 17.797 -7.441 1 97.94 198 SER B C 1
ATOM 8999 O O . SER B 1 198 ? -14.703 17.781 -8 1 97.94 198 SER B O 1
ATOM 9001 N N . GLU B 1 199 ? -16.891 18.312 -8.047 1 98.25 199 GLU B N 1
ATOM 9002 C CA . GLU B 1 199 ? -16.875 18.812 -9.422 1 98.25 199 GLU B CA 1
ATOM 9003 C C . GLU B 1 199 ? -16 20.062 -9.539 1 98.25 199 GLU B C 1
ATOM 9005 O O . GLU B 1 199 ? -15.469 20.344 -10.617 1 98.25 199 GLU B O 1
ATOM 9010 N N . SER B 1 200 ? -15.734 20.734 -8.414 1 98.38 200 SER B N 1
ATOM 9011 C CA . SER B 1 200 ? -14.938 21.969 -8.43 1 98.38 200 SER B CA 1
ATOM 9012 C C . SER B 1 200 ? -13.508 21.672 -8.867 1 98.38 200 SER B C 1
ATOM 9014 O O . SER B 1 200 ? -12.766 22.594 -9.219 1 98.38 200 SER B O 1
ATOM 9016 N N . MET B 1 201 ? -13.117 20.375 -8.891 1 98.38 201 MET B N 1
ATOM 9017 C CA . MET B 1 201 ? -11.766 20.031 -9.312 1 98.38 201 MET B CA 1
ATOM 9018 C C . MET B 1 201 ? -11.523 20.438 -10.766 1 98.38 201 MET B C 1
ATOM 9020 O O . MET B 1 201 ? -10.375 20.625 -11.172 1 98.38 201 MET B O 1
ATOM 9024 N N . PHE B 1 202 ? -12.617 20.641 -11.555 1 98.44 202 PHE B N 1
ATOM 9025 C CA . PHE B 1 202 ? -12.477 21.078 -12.945 1 98.44 202 PHE B CA 1
ATOM 9026 C C . PHE B 1 202 ? -11.867 22.484 -13.008 1 98.44 202 PHE B C 1
ATOM 9028 O O . PHE B 1 202 ? -11.141 22.797 -13.953 1 98.44 202 PHE B O 1
ATOM 9035 N N . GLY B 1 203 ? -12.195 23.328 -11.953 1 98.12 203 GLY B N 1
ATOM 9036 C CA . GLY B 1 203 ? -11.531 24.625 -11.867 1 98.12 203 GLY B CA 1
ATOM 9037 C C . GLY B 1 203 ? -10.031 24.516 -11.703 1 98.12 203 GLY B C 1
ATOM 9038 O O . GLY B 1 203 ? -9.281 25.297 -12.297 1 98.12 203 GLY B O 1
ATOM 9039 N N . PHE B 1 204 ? -9.609 23.594 -10.875 1 98.5 204 PHE B N 1
ATOM 9040 C CA . PHE B 1 204 ? -8.188 23.344 -10.656 1 98.5 204 PHE B CA 1
ATOM 9041 C C . PHE B 1 204 ? -7.516 22.891 -11.945 1 98.5 204 PHE B C 1
ATOM 9043 O O . PHE B 1 204 ? -6.492 23.453 -12.344 1 98.5 204 PHE B O 1
ATOM 9050 N N . PHE B 1 205 ? -8.055 21.891 -12.688 1 98.44 205 PHE B N 1
ATOM 9051 C CA . PHE B 1 205 ? -7.453 21.297 -13.875 1 98.44 205 PHE B CA 1
ATOM 9052 C C . PHE B 1 205 ? -7.41 22.297 -15.016 1 98.44 205 PHE B C 1
ATOM 9054 O O . PHE B 1 205 ? -6.391 22.422 -15.703 1 98.44 205 PHE B O 1
ATOM 9061 N N . TYR B 1 206 ? -8.547 23 -15.18 1 96.81 206 TYR B N 1
ATOM 9062 C CA . TYR B 1 206 ? -8.586 23.969 -16.281 1 96.81 206 TYR B CA 1
ATOM 9063 C C . TYR B 1 206 ? -7.531 25.047 -16.094 1 96.81 206 TYR B C 1
ATOM 9065 O O . TYR B 1 206 ? -6.859 25.438 -17.047 1 96.81 206 TYR B O 1
ATOM 9073 N N . GLU B 1 207 ? -7.41 25.484 -14.859 1 97.12 207 GLU B N 1
ATOM 9074 C CA . GLU B 1 207 ? -6.418 26.516 -14.562 1 97.12 207 GLU B CA 1
ATOM 9075 C C . GLU B 1 207 ? -5.004 26 -14.828 1 97.12 207 GLU B C 1
ATOM 9077 O O . GLU B 1 207 ? -4.199 26.688 -15.469 1 97.12 207 GLU B O 1
ATOM 9082 N N . ILE B 1 208 ? -4.656 24.812 -14.344 1 98.31 208 ILE B N 1
ATOM 9083 C CA . ILE B 1 208 ? -3.316 24.266 -14.508 1 98.31 208 ILE B CA 1
ATOM 9084 C C . ILE B 1 208 ? -3.021 24.062 -15.992 1 98.31 208 ILE B C 1
ATOM 9086 O O . ILE B 1 208 ? -1.947 24.422 -16.469 1 98.31 208 ILE B O 1
ATOM 9090 N N . PHE B 1 209 ? -3.967 23.516 -16.797 1 97.31 209 PHE B N 1
ATOM 9091 C CA . PHE B 1 209 ? -3.779 23.219 -18.219 1 97.31 209 PHE B CA 1
ATOM 9092 C C . PHE B 1 209 ? -3.646 24.516 -19.016 1 97.31 209 PHE B C 1
ATOM 9094 O O . PHE B 1 209 ? -2.73 24.656 -19.828 1 97.31 209 PHE B O 1
ATOM 9101 N N . SER B 1 210 ? -4.539 25.5 -18.703 1 95.38 210 SER B N 1
ATOM 9102 C CA . SER B 1 210 ? -4.602 26.719 -19.516 1 95.38 210 SER B CA 1
ATOM 9103 C C . SER B 1 210 ? -3.422 27.641 -19.219 1 95.38 210 SER B C 1
ATOM 9105 O O . SER B 1 210 ? -2.965 28.359 -20.094 1 95.38 210 SER B O 1
ATOM 9107 N N . SER B 1 211 ? -2.916 27.578 -18.016 1 95.69 211 SER B N 1
ATOM 9108 C CA . SER B 1 211 ? -1.843 28.5 -17.641 1 95.69 211 SER B CA 1
ATOM 9109 C C . SER B 1 211 ? -0.475 27.906 -17.953 1 95.69 211 SER B C 1
ATOM 9111 O O . SER B 1 211 ? 0.535 28.609 -17.938 1 95.69 211 SER B O 1
ATOM 9113 N N . SER B 1 212 ? -0.385 26.641 -18.281 1 97 212 SER B N 1
ATOM 9114 C CA . SER B 1 212 ? 0.878 25.938 -18.453 1 97 212 SER B CA 1
ATOM 9115 C C . SER B 1 212 ? 1.696 26.547 -19.594 1 97 212 SER B C 1
ATOM 9117 O O . SER B 1 212 ? 2.887 26.828 -19.422 1 97 212 SER B O 1
ATOM 9119 N N . PRO B 1 213 ? 1.129 26.875 -20.766 1 95.56 213 PRO B N 1
ATOM 9120 C CA . PRO B 1 213 ? 1.924 27.484 -21.844 1 95.56 213 PRO B CA 1
ATOM 9121 C C . PRO B 1 213 ? 2.486 28.844 -21.453 1 95.56 213 PRO B C 1
ATOM 9123 O O . PRO B 1 213 ? 3.631 29.156 -21.781 1 95.56 213 PRO B O 1
ATOM 9126 N N . GLU B 1 214 ? 1.707 29.594 -20.75 1 94.12 214 GLU B N 1
ATOM 9127 C CA . GLU B 1 214 ? 2.158 30.906 -20.297 1 94.12 214 GLU B CA 1
ATOM 9128 C C . GLU B 1 214 ? 3.336 30.781 -19.328 1 94.12 214 GLU B C 1
ATOM 9130 O O . GLU B 1 214 ? 4.137 31.703 -19.203 1 94.12 214 GLU B O 1
ATOM 9135 N N . ASN B 1 215 ? 3.426 29.719 -18.672 1 95.81 215 ASN B N 1
ATOM 9136 C CA . ASN B 1 215 ? 4.512 29.453 -17.719 1 95.81 215 ASN B CA 1
ATOM 9137 C C . ASN B 1 215 ? 5.617 28.625 -18.359 1 95.81 215 ASN B C 1
ATOM 9139 O O . ASN B 1 215 ? 6.418 28 -17.656 1 95.81 215 ASN B O 1
ATOM 9143 N N . ASP B 1 216 ? 5.645 28.469 -19.641 1 94.5 216 ASP B N 1
ATOM 9144 C CA . ASP B 1 216 ? 6.664 27.797 -20.438 1 94.5 216 ASP B CA 1
ATOM 9145 C C . ASP B 1 216 ? 6.668 26.281 -20.156 1 94.5 216 ASP B C 1
ATOM 9147 O O . ASP B 1 216 ? 7.73 25.656 -20.109 1 94.5 216 ASP B O 1
ATOM 9151 N N . ILE B 1 217 ? 5.496 25.781 -19.797 1 97.19 217 ILE B N 1
ATOM 9152 C CA . ILE B 1 217 ? 5.32 24.344 -19.656 1 97.19 217 ILE B CA 1
ATOM 9153 C C . ILE B 1 217 ? 4.73 23.75 -20.938 1 97.19 217 ILE B C 1
ATOM 9155 O O . ILE B 1 217 ? 3.637 24.141 -21.359 1 97.19 217 ILE B O 1
ATOM 9159 N N . SER B 1 218 ? 5.453 22.859 -21.5 1 97 218 SER B N 1
ATOM 9160 C CA . SER B 1 218 ? 4.996 22.281 -22.75 1 97 218 SER B CA 1
ATOM 9161 C C . SER B 1 218 ? 4.48 20.859 -22.562 1 97 218 SER B C 1
ATOM 9163 O O . SER B 1 218 ? 3.799 20.328 -23.438 1 97 218 SER B O 1
ATOM 9165 N N . ASN B 1 219 ? 4.867 20.219 -21.453 1 97.94 219 ASN B N 1
ATOM 9166 C CA . ASN B 1 219 ? 4.449 18.844 -21.156 1 97.94 219 ASN B CA 1
ATOM 9167 C C . ASN B 1 219 ? 3.949 18.703 -19.719 1 97.94 219 ASN B C 1
ATOM 9169 O O . ASN B 1 219 ? 4.57 19.219 -18.797 1 97.94 219 ASN B O 1
ATOM 9173 N N . ILE B 1 220 ? 2.855 18.031 -19.547 1 98.5 220 ILE B N 1
ATOM 9174 C CA . ILE B 1 220 ? 2.365 17.625 -18.234 1 98.5 220 ILE B CA 1
ATOM 9175 C C . ILE B 1 220 ? 2.248 16.109 -18.172 1 98.5 220 ILE B C 1
ATOM 9177 O O . ILE B 1 220 ? 1.606 15.492 -19.031 1 98.5 220 ILE B O 1
ATOM 9181 N N . VAL B 1 221 ? 2.922 15.438 -17.266 1 98.5 221 VAL B N 1
ATOM 9182 C CA . VAL B 1 221 ? 2.723 14.031 -16.938 1 98.5 221 VAL B CA 1
ATOM 9183 C C . VAL B 1 221 ? 1.896 13.914 -15.664 1 98.5 221 VAL B C 1
ATOM 9185 O O . VAL B 1 221 ? 2.291 14.422 -14.609 1 98.5 221 VAL B O 1
ATOM 9188 N N . MET B 1 222 ? 0.799 13.258 -15.742 1 97.81 222 MET B N 1
ATOM 9189 C CA . MET B 1 222 ? -0.051 13.289 -14.555 1 97.81 222 MET B CA 1
ATOM 9190 C C . MET B 1 222 ? -0.533 11.883 -14.203 1 97.81 222 MET B C 1
ATOM 9192 O O . MET B 1 222 ? -0.548 10.992 -15.055 1 97.81 222 MET B O 1
ATOM 9196 N N . CYS B 1 223 ? -0.787 11.609 -12.922 1 97.69 223 CYS B N 1
ATOM 9197 C CA . CYS B 1 223 ? -1.488 10.445 -12.391 1 97.69 223 CYS B CA 1
ATOM 9198 C C . CYS B 1 223 ? -2.668 10.875 -11.523 1 97.69 223 CYS B C 1
ATOM 9200 O O . CYS B 1 223 ? -2.699 12 -11.023 1 97.69 223 CYS B O 1
ATOM 9202 N N . LYS B 1 224 ? -3.611 10.016 -11.469 1 97.31 224 LYS B N 1
ATOM 9203 C CA . LYS B 1 224 ? -4.832 10.414 -10.781 1 97.31 224 LYS B CA 1
ATOM 9204 C C . LYS B 1 224 ? -5.508 9.219 -10.117 1 97.31 224 LYS B C 1
ATOM 9206 O O . LYS B 1 224 ? -5.508 8.117 -10.672 1 97.31 224 LYS B O 1
ATOM 9211 N N . ALA B 1 225 ? -6.16 9.5 -8.984 1 95.5 225 ALA B N 1
ATOM 9212 C CA . ALA B 1 225 ? -7.035 8.531 -8.32 1 95.5 225 ALA B CA 1
ATOM 9213 C C . ALA B 1 225 ? -8.258 8.234 -9.18 1 95.5 225 ALA B C 1
ATOM 9215 O O . ALA B 1 225 ? -8.469 8.867 -10.219 1 95.5 225 ALA B O 1
ATOM 9216 N N . HIS B 1 226 ? -9.078 7.293 -8.805 1 94.19 226 HIS B N 1
ATOM 9217 C CA . HIS B 1 226 ? -10.234 6.809 -9.555 1 94.19 226 HIS B CA 1
ATOM 9218 C C . HIS B 1 226 ? -11.352 7.844 -9.578 1 94.19 226 HIS B C 1
ATOM 9220 O O . HIS B 1 226 ? -12.07 7.973 -10.57 1 94.19 226 HIS B O 1
ATOM 9226 N N . ARG B 1 227 ? -11.531 8.594 -8.445 1 94 227 ARG B N 1
ATOM 9227 C CA . ARG B 1 227 ? -12.656 9.516 -8.305 1 94 227 ARG B CA 1
ATOM 9228 C C . ARG B 1 227 ? -12.617 10.594 -9.383 1 94 227 ARG B C 1
ATOM 9230 O O . ARG B 1 227 ? -11.625 11.305 -9.523 1 94 227 ARG B O 1
ATOM 9237 N N . GLY B 1 228 ? -13.648 10.609 -10.219 1 96.06 228 GLY B N 1
ATOM 9238 C CA . GLY B 1 228 ? -13.812 11.641 -11.227 1 96.06 228 GLY B CA 1
ATOM 9239 C C . GLY B 1 228 ? -12.906 11.453 -12.43 1 96.06 228 GLY B C 1
ATOM 9240 O O . GLY B 1 228 ? -12.789 12.344 -13.273 1 96.06 228 GLY B O 1
ATOM 9241 N N . ARG B 1 229 ? -12.242 10.32 -12.445 1 96.69 229 ARG B N 1
ATOM 9242 C CA . ARG B 1 229 ? -11.297 10.078 -13.523 1 96.69 229 ARG B CA 1
ATOM 9243 C C . ARG B 1 229 ? -12 10.055 -14.875 1 96.69 229 ARG B C 1
ATOM 9245 O O . ARG B 1 229 ? -11.57 10.727 -15.82 1 96.69 229 ARG B O 1
ATOM 9252 N N . SER B 1 230 ? -13.117 9.266 -15.031 1 96.88 230 SER B N 1
ATOM 9253 C CA . SER B 1 230 ? -13.867 9.195 -16.281 1 96.88 230 SER B CA 1
ATOM 9254 C C . SER B 1 230 ? -14.438 10.555 -16.656 1 96.88 230 SER B C 1
ATOM 9256 O O . SER B 1 230 ? -14.461 10.914 -17.844 1 96.88 230 SER B O 1
ATOM 9258 N N . ASN B 1 231 ? -14.844 11.328 -15.656 1 97.94 231 ASN B N 1
ATOM 9259 C CA . ASN B 1 231 ? -15.352 12.672 -15.891 1 97.94 231 ASN B CA 1
ATOM 9260 C C . ASN B 1 231 ? -14.281 13.57 -16.516 1 97.94 231 ASN B C 1
ATOM 9262 O O . ASN B 1 231 ? -14.555 14.289 -17.484 1 97.94 231 ASN B O 1
ATOM 9266 N N . LEU B 1 232 ? -13.117 13.523 -15.93 1 97.75 232 LEU B N 1
ATOM 9267 C CA . LEU B 1 232 ? -12.016 14.344 -16.422 1 97.75 232 LEU B CA 1
ATOM 9268 C C . LEU B 1 232 ? -11.625 13.945 -17.844 1 97.75 232 LEU B C 1
ATOM 9270 O O . LEU B 1 232 ? -11.391 14.805 -18.688 1 97.75 232 LEU B O 1
ATOM 9274 N N . LEU B 1 233 ? -11.531 12.656 -18.109 1 97.06 233 LEU B N 1
ATOM 9275 C CA . LEU B 1 233 ? -11.148 12.117 -19.406 1 97.06 233 LEU B CA 1
ATOM 9276 C C . LEU B 1 233 ? -12.109 12.586 -20.5 1 97.06 233 LEU B C 1
ATOM 9278 O O . LEU B 1 233 ? -11.68 13.016 -21.578 1 97.06 233 LEU B O 1
ATOM 9282 N N . VAL B 1 234 ? -13.422 12.562 -20.203 1 96.44 234 VAL B N 1
ATOM 9283 C CA . VAL B 1 234 ? -14.438 12.828 -21.219 1 96.44 234 VAL B CA 1
ATOM 9284 C C . VAL B 1 234 ? -14.633 14.336 -21.375 1 96.44 234 VAL B C 1
ATOM 9286 O O . VAL B 1 234 ? -14.719 14.844 -22.5 1 96.44 234 VAL B O 1
ATOM 9289 N N . GLU B 1 235 ? -14.625 15.039 -20.281 1 96.69 235 GLU B N 1
ATOM 9290 C CA . GLU B 1 235 ? -15.102 16.422 -20.328 1 96.69 235 GLU B CA 1
ATOM 9291 C C . GLU B 1 235 ? -13.961 17.391 -20.594 1 96.69 235 GLU B C 1
ATOM 9293 O O . GLU B 1 235 ? -14.18 18.5 -21.094 1 96.69 235 GLU B O 1
ATOM 9298 N N . LEU B 1 236 ? -12.781 17.016 -20.266 1 95.69 236 LEU B N 1
ATOM 9299 C CA . LEU B 1 236 ? -11.703 17.984 -20.422 1 95.69 236 LEU B CA 1
ATOM 9300 C C . LEU B 1 236 ? -10.539 17.391 -21.203 1 95.69 236 LEU B C 1
ATOM 9302 O O . LEU B 1 236 ? -9.828 18.094 -21.906 1 95.69 236 LEU B O 1
ATOM 9306 N N . MET B 1 237 ? -10.32 16.062 -21.188 1 95.31 237 MET B N 1
ATOM 9307 C CA . MET B 1 237 ? -9.117 15.469 -21.766 1 95.31 237 MET B CA 1
ATOM 9308 C C . MET B 1 237 ? -9.422 14.812 -23.109 1 95.31 237 MET B C 1
ATOM 9310 O O . MET B 1 237 ? -8.609 14.047 -23.625 1 95.31 237 MET B O 1
ATOM 9314 N N . GLN B 1 238 ? -10.547 15.008 -23.594 1 89.38 238 GLN B N 1
ATOM 9315 C CA . GLN B 1 238 ? -10.945 14.68 -24.969 1 89.38 238 GLN B CA 1
ATOM 9316 C C . GLN B 1 238 ? -10.836 13.18 -25.219 1 89.38 238 GLN B C 1
ATOM 9318 O O . GLN B 1 238 ? -10.43 12.758 -26.312 1 89.38 238 GLN B O 1
ATOM 9323 N N . PHE B 1 239 ? -10.984 12.414 -24.281 1 95 239 PHE B N 1
ATOM 9324 C CA . PHE B 1 239 ? -11.07 10.977 -24.5 1 95 239 PHE B CA 1
ATOM 9325 C C . PHE B 1 239 ? -12.312 10.633 -25.312 1 95 239 PHE B C 1
ATOM 9327 O O . PHE B 1 239 ? -13.414 11.117 -25.016 1 95 239 PHE B O 1
ATOM 9334 N N . PRO B 1 240 ? -12.18 9.867 -26.328 1 95.81 240 PRO B N 1
ATOM 9335 C CA . PRO B 1 240 ? -13.375 9.508 -27.109 1 95.81 240 PRO B CA 1
ATOM 9336 C C . PRO B 1 240 ? -14.383 8.703 -26.297 1 95.81 240 PRO B C 1
ATOM 9338 O O . PRO B 1 240 ? -14.156 7.52 -26.016 1 95.81 240 PRO B O 1
ATOM 9341 N N . VAL B 1 241 ? -15.461 9.266 -26.078 1 97.25 241 VAL B N 1
ATOM 9342 C CA . VAL B 1 241 ? -16.438 8.68 -25.156 1 97.25 241 VAL B CA 1
ATOM 9343 C C . VAL B 1 241 ? -16.984 7.383 -25.75 1 97.25 241 VAL B C 1
ATOM 9345 O O . VAL B 1 241 ? -17.359 6.465 -25.016 1 97.25 241 VAL B O 1
ATOM 9348 N N . VAL B 1 242 ? -17.016 7.238 -27.062 1 97.69 242 VAL B N 1
ATOM 9349 C CA . VAL B 1 242 ? -17.516 6.031 -27.719 1 97.69 242 VAL B CA 1
ATOM 9350 C C . VAL B 1 242 ? -16.656 4.832 -27.281 1 97.69 242 VAL B C 1
ATOM 9352 O O . VAL B 1 242 ? -17.188 3.729 -27.109 1 97.69 242 VAL B O 1
ATOM 9355 N N . GLN B 1 243 ? -15.383 5.012 -27.156 1 96.75 243 GLN B N 1
ATOM 9356 C CA . GLN B 1 243 ? -14.5 3.938 -26.719 1 96.75 243 GLN B CA 1
ATOM 9357 C C . GLN B 1 243 ? -14.773 3.547 -25.281 1 96.75 243 GLN B C 1
ATOM 9359 O O . GLN B 1 243 ? -14.633 2.381 -24.906 1 96.75 243 GLN B O 1
ATOM 9364 N N . MET B 1 244 ? -15.156 4.57 -24.469 1 97.06 244 MET B N 1
ATOM 9365 C CA . MET B 1 244 ? -15.547 4.297 -23.078 1 97.06 244 MET B CA 1
ATOM 9366 C C . MET B 1 244 ? -16.828 3.463 -23.031 1 97.06 244 MET B C 1
ATOM 9368 O O . MET B 1 244 ? -16.906 2.498 -22.266 1 97.06 244 MET B O 1
ATOM 9372 N N . PHE B 1 245 ? -17.828 3.791 -23.875 1 97.88 245 PHE B N 1
ATOM 9373 C CA . PHE B 1 245 ? -19.094 3.055 -23.906 1 97.88 245 PHE B CA 1
ATOM 9374 C C . PHE B 1 245 ? -18.859 1.626 -24.391 1 97.88 245 PHE B C 1
ATOM 9376 O O . PHE B 1 245 ? -19.5 0.691 -23.891 1 97.88 245 PHE B O 1
ATOM 9383 N N . ARG B 1 246 ? -18 1.49 -25.344 1 96.75 246 ARG B N 1
ATOM 9384 C CA . ARG B 1 246 ? -17.656 0.15 -25.797 1 96.75 246 ARG B CA 1
ATOM 9385 C C . ARG B 1 246 ? -17.109 -0.702 -24.656 1 96.75 246 ARG B C 1
ATOM 9387 O O . ARG B 1 246 ? -17.5 -1.858 -24.5 1 96.75 246 ARG B O 1
ATOM 9394 N N . LYS B 1 247 ? -16.234 -0.08 -23.953 1 95.62 247 LYS B N 1
ATOM 9395 C CA . LYS B 1 247 ? -15.633 -0.78 -22.812 1 95.62 247 LYS B CA 1
ATOM 9396 C C . LYS B 1 247 ? -16.688 -1.158 -21.781 1 95.62 247 LYS B C 1
ATOM 9398 O O . LYS B 1 247 ? -16.625 -2.244 -21.203 1 95.62 247 LYS B O 1
ATOM 9403 N N . ILE B 1 248 ? -17.578 -0.279 -21.406 1 96.69 248 ILE B N 1
ATOM 9404 C CA . ILE B 1 248 ? -18.641 -0.517 -20.422 1 96.69 248 ILE B CA 1
ATOM 9405 C C . ILE B 1 248 ? -19.531 -1.658 -20.906 1 96.69 248 ILE B C 1
ATOM 9407 O O . ILE B 1 248 ? -20 -2.463 -20.094 1 96.69 248 ILE B O 1
ATOM 9411 N N . LYS B 1 249 ? -19.703 -1.722 -22.203 1 96.19 249 LYS B N 1
ATOM 9412 C CA . LYS B 1 249 ? -20.562 -2.758 -22.766 1 96.19 249 LYS B CA 1
ATOM 9413 C C . LYS B 1 249 ? -19.844 -4.098 -22.828 1 96.19 249 LYS B C 1
ATOM 9415 O O . LYS B 1 249 ? -20.422 -5.102 -23.25 1 96.19 249 LYS B O 1
ATOM 9420 N N . GLY B 1 250 ? -18.594 -4.117 -22.453 1 95.31 250 GLY B N 1
ATOM 9421 C CA . GLY B 1 250 ? -17.844 -5.363 -22.328 1 95.31 250 GLY B CA 1
ATOM 9422 C C . GLY B 1 250 ? -17.219 -5.805 -23.641 1 95.31 250 GLY B C 1
ATOM 9423 O O . GLY B 1 250 ? -16.906 -6.984 -23.812 1 95.31 250 GLY B O 1
ATOM 9424 N N . LYS B 1 251 ? -17.016 -4.848 -24.578 1 95.81 251 LYS B N 1
ATOM 9425 C CA . LYS B 1 251 ? -16.438 -5.168 -25.875 1 95.81 251 LYS B CA 1
ATOM 9426 C C . LYS B 1 251 ? -14.906 -5.145 -25.812 1 95.81 251 LYS B C 1
ATOM 9428 O O . LYS B 1 251 ? -14.328 -4.492 -24.938 1 95.81 251 LYS B O 1
ATOM 9433 N N . PRO B 1 252 ? -14.211 -5.863 -26.766 1 94.88 252 PRO B N 1
ATOM 9434 C CA . PRO B 1 252 ? -12.742 -5.852 -26.766 1 94.88 252 PRO B CA 1
ATOM 9435 C C . PRO B 1 252 ? -12.164 -4.441 -26.844 1 94.88 252 PRO B C 1
ATOM 9437 O O . PRO B 1 252 ? -12.664 -3.611 -27.609 1 94.88 252 PRO B O 1
ATOM 9440 N N . GLU B 1 253 ? -11.188 -4.184 -26.062 1 94.88 253 GLU B N 1
ATOM 9441 C CA . GLU B 1 253 ? -10.578 -2.863 -25.953 1 94.88 253 GLU B CA 1
ATOM 9442 C C . GLU B 1 253 ? -9.648 -2.586 -27.125 1 94.88 253 GLU B C 1
ATOM 9444 O O . GLU B 1 253 ? -9.5 -1.438 -27.547 1 94.88 253 GLU B O 1
ATOM 9449 N N . PHE B 1 254 ? -9 -3.652 -27.672 1 96.44 254 PHE B N 1
ATOM 9450 C CA . PHE B 1 254 ? -8.031 -3.506 -28.75 1 96.44 254 PHE B CA 1
ATOM 9451 C C . PHE B 1 254 ? -8.453 -4.328 -29.969 1 96.44 254 PHE B C 1
ATOM 9453 O O . PHE B 1 254 ? -9.203 -5.293 -29.844 1 96.44 254 PHE B O 1
ATOM 9460 N N . PRO B 1 255 ? -7.98 -3.914 -31.156 1 96.38 255 PRO B N 1
ATOM 9461 C CA . PRO B 1 255 ? -8.234 -4.715 -32.344 1 96.38 255 PRO B CA 1
ATOM 9462 C C . PRO B 1 255 ? -7.625 -6.109 -32.281 1 96.38 255 PRO B C 1
ATOM 9464 O O . PRO B 1 255 ? -6.652 -6.32 -31.547 1 96.38 255 PRO B O 1
ATOM 9467 N N . ASP B 1 256 ? -8.078 -6.961 -33.094 1 93.56 256 ASP B N 1
ATOM 9468 C CA . ASP B 1 256 ? -7.695 -8.367 -33.062 1 93.56 256 ASP B CA 1
ATOM 9469 C C . ASP B 1 256 ? -6.215 -8.547 -33.406 1 93.56 256 ASP B C 1
ATOM 9471 O O . ASP B 1 256 ? -5.578 -9.492 -32.938 1 93.56 256 ASP B O 1
ATOM 9475 N N . ASN B 1 257 ? -5.727 -7.656 -34.156 1 94.31 257 ASN B N 1
ATOM 9476 C CA . ASN B 1 257 ? -4.348 -7.797 -34.625 1 94.31 257 ASN B CA 1
ATOM 9477 C C . ASN B 1 257 ? -3.363 -7.238 -33.594 1 94.31 257 ASN B C 1
ATOM 9479 O O . ASN B 1 257 ? -2.148 -7.297 -33.781 1 94.31 257 ASN B O 1
ATOM 9483 N N . ILE B 1 258 ? -3.85 -6.707 -32.531 1 95.88 258 ILE B N 1
ATOM 9484 C CA . ILE B 1 258 ? -3.01 -6.145 -31.484 1 95.88 258 ILE B CA 1
ATOM 9485 C C . ILE B 1 258 ? -3.023 -7.062 -30.266 1 95.88 258 ILE B C 1
ATOM 9487 O O . ILE B 1 258 ? -4.09 -7.461 -29.797 1 95.88 258 ILE B O 1
ATOM 9491 N N . SER B 1 259 ? -1.825 -7.449 -29.812 1 94.38 259 SER B N 1
ATOM 9492 C CA . SER B 1 259 ? -1.722 -8.266 -28.609 1 94.38 259 SER B CA 1
ATOM 9493 C C . SER B 1 259 ? -1.896 -7.418 -27.344 1 94.38 259 SER B C 1
ATOM 9495 O O . SER B 1 259 ? -1.077 -6.543 -27.062 1 94.38 259 SER B O 1
ATOM 9497 N N . GLY B 1 260 ? -2.959 -7.562 -26.672 1 94.44 260 GLY B N 1
ATOM 9498 C CA . GLY B 1 260 ? -3.279 -6.844 -25.438 1 94.44 260 GLY B CA 1
ATOM 9499 C C . GLY B 1 260 ? -4.566 -7.32 -24.797 1 94.44 260 GLY B C 1
ATOM 9500 O O . GLY B 1 260 ? -5.445 -7.863 -25.469 1 94.44 260 GLY B O 1
ATOM 9501 N N . SER B 1 261 ? -4.641 -7.148 -23.484 1 93.81 261 SER B N 1
ATOM 9502 C CA . SER B 1 261 ? -5.785 -7.664 -22.75 1 93.81 261 SER B CA 1
ATOM 9503 C C . SER B 1 261 ? -6.777 -6.555 -22.406 1 93.81 261 SER B C 1
ATOM 9505 O O . SER B 1 261 ? -7.965 -6.816 -22.203 1 93.81 261 SER B O 1
ATOM 9507 N N . GLY B 1 262 ? -6.23 -5.422 -22.344 1 94.44 262 GLY B N 1
ATOM 9508 C CA . GLY B 1 262 ? -7.051 -4.352 -21.797 1 94.44 262 GLY B CA 1
ATOM 9509 C C . GLY B 1 262 ? -7.125 -4.371 -20.281 1 94.44 262 GLY B C 1
ATOM 9510 O O . GLY B 1 262 ? -6.559 -5.254 -19.641 1 94.44 262 GLY B O 1
ATOM 9511 N N . ASP B 1 263 ? -7.801 -3.363 -19.703 1 95.94 263 ASP B N 1
ATOM 9512 C CA . ASP B 1 263 ? -7.926 -3.193 -18.25 1 95.94 263 ASP B CA 1
ATOM 9513 C C . ASP B 1 263 ? -9.305 -2.65 -17.891 1 95.94 263 ASP B C 1
ATOM 9515 O O . ASP B 1 263 ? -10.211 -2.607 -18.719 1 95.94 263 ASP B O 1
ATOM 9519 N N . VAL B 1 264 ? -9.477 -2.369 -16.594 1 95.94 264 VAL B N 1
ATOM 9520 C CA . VAL B 1 264 ? -10.781 -1.909 -16.125 1 95.94 264 VAL B CA 1
ATOM 9521 C C . VAL B 1 264 ? -10.977 -0.444 -16.5 1 95.94 264 VAL B C 1
ATOM 9523 O O . VAL B 1 264 ? -10.023 0.246 -16.859 1 95.94 264 VAL B O 1
ATOM 9526 N N . LEU B 1 265 ? -12.195 0.029 -16.422 1 94.88 265 LEU B N 1
ATOM 9527 C CA . LEU B 1 265 ? -12.633 1.356 -16.828 1 94.88 265 LEU B CA 1
ATOM 9528 C C . LEU B 1 265 ? -11.891 2.441 -16.062 1 94.88 265 LEU B C 1
ATOM 9530 O O . LEU B 1 265 ? -11.469 3.445 -16.641 1 94.88 265 LEU B O 1
ATOM 9534 N N . SER B 1 266 ? -11.664 2.213 -14.797 1 94.25 266 SER B N 1
ATOM 9535 C CA . SER B 1 266 ? -11.086 3.221 -13.906 1 94.25 266 SER B CA 1
ATOM 9536 C C . SER B 1 266 ? -9.594 3.393 -14.156 1 94.25 266 SER B C 1
ATOM 9538 O O . SER B 1 266 ? -8.945 4.238 -13.539 1 94.25 266 SER B O 1
ATOM 9540 N N . HIS B 1 267 ? -9.008 2.658 -15.117 1 95.5 267 HIS B N 1
ATOM 9541 C CA . HIS B 1 267 ? -7.574 2.732 -15.375 1 95.5 267 HIS B CA 1
ATOM 9542 C C . HIS B 1 267 ? -7.293 3.357 -16.734 1 95.5 267 HIS B C 1
ATOM 9544 O O . HIS B 1 267 ? -6.141 3.424 -17.172 1 95.5 267 HIS B O 1
ATOM 9550 N N . LEU B 1 268 ? -8.32 3.85 -17.359 1 94.06 268 LEU B N 1
ATOM 9551 C CA . LEU B 1 268 ? -8.164 4.441 -18.688 1 94.06 268 LEU B CA 1
ATOM 9552 C C . LEU B 1 268 ? -7.168 5.594 -18.656 1 94.06 268 LEU B C 1
ATOM 9554 O O . LEU B 1 268 ? -6.996 6.246 -17.609 1 94.06 268 LEU B O 1
ATOM 9558 N N . THR B 1 269 ? -6.547 5.781 -19.766 1 92.88 269 THR B N 1
ATOM 9559 C CA . THR B 1 269 ? -5.504 6.789 -19.906 1 92.88 269 THR B CA 1
ATOM 9560 C C . THR B 1 269 ? -5.77 7.68 -21.125 1 92.88 269 THR B C 1
ATOM 9562 O O . THR B 1 269 ? -6.676 7.406 -21.922 1 92.88 269 THR B O 1
ATOM 9565 N N . SER B 1 270 ? -5.043 8.812 -21.172 1 92.88 270 SER B N 1
ATOM 9566 C CA . SER B 1 270 ? -5.152 9.734 -22.297 1 92.88 270 SER B CA 1
ATOM 9567 C C . SER B 1 270 ? -3.84 10.469 -22.531 1 92.88 270 SER B C 1
ATOM 9569 O O . SER B 1 270 ? -3.066 10.695 -21.594 1 92.88 270 SER B O 1
ATOM 9571 N N . SER B 1 271 ? -3.5 10.695 -23.781 1 93.88 271 SER B N 1
ATOM 9572 C CA . SER B 1 271 ? -2.398 11.523 -24.266 1 93.88 271 SER B CA 1
ATOM 9573 C C . SER B 1 271 ? -2.854 12.461 -25.375 1 93.88 271 SER B C 1
ATOM 9575 O O . SER B 1 271 ? -3.27 12.008 -26.438 1 93.88 271 SER B O 1
ATOM 9577 N N . PHE B 1 272 ? -2.889 13.836 -25.062 1 93.62 272 PHE B N 1
ATOM 9578 C CA . PHE B 1 272 ? -3.461 14.766 -26.031 1 93.62 272 PHE B CA 1
ATOM 9579 C C . PHE B 1 272 ? -2.848 16.156 -25.891 1 93.62 272 PHE B C 1
ATOM 9581 O O . PHE B 1 272 ? -2.104 16.406 -24.938 1 93.62 272 PHE B O 1
ATOM 9588 N N . ASP B 1 273 ? -3.096 16.953 -26.828 1 95.44 273 ASP B N 1
ATOM 9589 C CA . ASP B 1 273 ? -2.67 18.359 -26.781 1 95.44 273 ASP B CA 1
ATOM 9590 C C . ASP B 1 273 ? -3.822 19.266 -26.375 1 95.44 273 ASP B C 1
ATOM 9592 O O . ASP B 1 273 ? -4.84 19.344 -27.062 1 95.44 273 ASP B O 1
ATOM 9596 N N . PHE B 1 274 ? -3.676 19.859 -25.234 1 96.06 274 PHE B N 1
ATOM 9597 C CA . PHE B 1 274 ? -4.633 20.859 -24.781 1 96.06 274 PHE B CA 1
ATOM 9598 C C . PHE B 1 274 ? -4.328 22.219 -25.422 1 96.06 274 PHE B C 1
ATOM 9600 O O . PHE B 1 274 ? -3.227 22.75 -25.266 1 96.06 274 PHE B O 1
ATOM 9607 N N . LYS B 1 275 ? -5.32 22.734 -26.094 1 92.88 275 LYS B N 1
ATOM 9608 C CA . LYS B 1 275 ? -5.16 24.031 -26.75 1 92.88 275 LYS B CA 1
ATOM 9609 C C . LYS B 1 275 ? -5.836 25.141 -25.938 1 92.88 275 LYS B C 1
ATOM 9611 O O . LYS B 1 275 ? -6.957 24.969 -25.469 1 92.88 275 LYS B O 1
ATOM 9616 N N . THR B 1 276 ? -5.105 26.234 -25.828 1 86.19 276 THR B N 1
ATOM 9617 C CA . THR B 1 276 ? -5.703 27.375 -25.156 1 86.19 276 THR B CA 1
ATOM 9618 C C . THR B 1 276 ? -6.758 28.031 -26.031 1 86.19 276 THR B C 1
ATOM 9620 O O . THR B 1 276 ? -6.82 27.766 -27.234 1 86.19 276 THR B O 1
ATOM 9623 N N . LYS B 1 277 ? -7.555 28.797 -25.5 1 73.75 277 LYS B N 1
ATOM 9624 C CA . LYS B 1 277 ? -8.688 29.406 -26.188 1 73.75 277 LYS B CA 1
ATOM 9625 C C . LYS B 1 277 ? -8.227 30.203 -27.406 1 73.75 277 LYS B C 1
ATOM 9627 O O . LYS B 1 277 ? -8.914 30.219 -28.438 1 73.75 277 LYS B O 1
ATOM 9632 N N . ASP B 1 278 ? -7.059 30.875 -27.203 1 70 278 ASP B N 1
ATOM 9633 C CA . ASP B 1 278 ? -6.617 31.672 -28.344 1 70 278 ASP B CA 1
ATOM 9634 C C . ASP B 1 278 ? -5.875 30.812 -29.359 1 70 278 ASP B C 1
ATOM 9636 O O . ASP B 1 278 ? -5.398 31.312 -30.375 1 70 278 ASP B O 1
ATOM 9640 N N . ASN B 1 279 ? -5.922 29.469 -29.094 1 69.56 279 ASN B N 1
ATOM 9641 C CA . ASN B 1 279 ? -5.395 28.406 -29.969 1 69.56 279 ASN B CA 1
ATOM 9642 C C . ASN B 1 279 ? -3.961 28.703 -30.391 1 69.56 279 ASN B C 1
ATOM 9644 O O . ASN B 1 279 ? -3.48 28.156 -31.391 1 69.56 279 ASN B O 1
ATOM 9648 N N . ASN B 1 280 ? -3.344 29.453 -29.719 1 78.81 280 ASN B N 1
ATOM 9649 C CA . ASN B 1 280 ? -2 29.844 -30.141 1 78.81 280 ASN B CA 1
ATOM 9650 C C . ASN B 1 280 ? -0.933 29.016 -29.422 1 78.81 280 ASN B C 1
ATOM 9652 O O . ASN B 1 280 ? 0.173 28.844 -29.938 1 78.81 280 ASN B O 1
ATOM 9656 N N . GLU B 1 281 ? -1.333 28.5 -28.359 1 88.88 281 GLU B N 1
ATOM 9657 C CA . GLU B 1 281 ? -0.371 27.719 -27.578 1 88.88 281 GLU B CA 1
ATOM 9658 C C . GLU B 1 281 ? -0.981 26.406 -27.094 1 88.88 281 GLU B C 1
ATOM 9660 O O . GLU B 1 281 ? -2.205 26.281 -27.031 1 88.88 281 GLU B O 1
ATOM 9665 N N . SER B 1 282 ? -0.132 25.375 -26.969 1 93.62 282 SER B N 1
ATOM 9666 C CA . SER B 1 282 ? -0.64 24.078 -26.531 1 93.62 282 SER B CA 1
ATOM 9667 C C . SER B 1 282 ? 0.298 23.422 -25.516 1 93.62 282 SER B C 1
ATOM 9669 O O . SER B 1 282 ? 1.474 23.797 -25.438 1 93.62 282 SER B O 1
ATOM 9671 N N . VAL B 1 283 ? -0.265 22.672 -24.672 1 96.62 283 VAL B N 1
ATOM 9672 C CA . VAL B 1 283 ? 0.491 21.828 -23.75 1 96.62 283 VAL B CA 1
ATOM 9673 C C . VAL B 1 283 ? 0.11 20.359 -23.953 1 96.62 283 VAL B C 1
ATOM 9675 O O . VAL B 1 283 ? -1.068 20.047 -24.109 1 96.62 283 VAL B O 1
ATOM 9678 N N . HIS B 1 284 ? 1.123 19.5 -24.109 1 97 284 HIS B N 1
ATOM 9679 C CA . HIS B 1 284 ? 0.88 18.062 -24.234 1 97 284 HIS B CA 1
ATOM 9680 C C . HIS B 1 284 ? 0.672 17.422 -22.859 1 97 284 HIS B C 1
ATOM 9682 O O . HIS B 1 284 ? 1.517 17.547 -21.984 1 97 284 HIS B O 1
ATOM 9688 N N . ILE B 1 285 ? -0.434 16.75 -22.719 1 97.75 285 ILE B N 1
ATOM 9689 C CA . ILE B 1 285 ? -0.78 16.172 -21.438 1 97.75 285 ILE B CA 1
ATOM 9690 C C . ILE B 1 285 ? -0.895 14.656 -21.578 1 97.75 285 ILE B C 1
ATOM 9692 O O . ILE B 1 285 ? -1.596 14.156 -22.453 1 97.75 285 ILE B O 1
ATOM 9696 N N . THR B 1 286 ? -0.179 13.938 -20.703 1 96.5 286 THR B N 1
ATOM 9697 C CA . THR B 1 286 ? -0.273 12.484 -20.625 1 96.5 286 THR B CA 1
ATOM 9698 C C . THR B 1 286 ? -0.761 12.047 -19.25 1 96.5 286 THR B C 1
ATOM 9700 O O . THR B 1 286 ? -0.094 12.289 -18.25 1 96.5 286 THR B O 1
ATOM 9703 N N . MET B 1 287 ? -1.894 11.445 -19.156 1 97 287 MET B N 1
ATOM 9704 C CA . MET B 1 287 ? -2.369 10.797 -17.938 1 97 287 MET B CA 1
ATOM 9705 C C . MET B 1 287 ? -2.004 9.32 -17.938 1 97 287 MET B C 1
ATOM 9707 O O . MET B 1 287 ? -2.412 8.57 -18.828 1 97 287 MET B O 1
ATOM 9711 N N . LEU B 1 288 ? -1.35 8.852 -16.953 1 97.69 288 LEU B N 1
ATOM 9712 C CA . LEU B 1 288 ? -0.869 7.48 -16.875 1 97.69 288 LEU B CA 1
ATOM 9713 C C . LEU B 1 288 ? -1.963 6.551 -16.344 1 97.69 288 LEU B C 1
ATOM 9715 O O . LEU B 1 288 ? -2.855 6.984 -15.617 1 97.69 288 LEU B O 1
ATOM 9719 N N . PRO B 1 289 ? -1.88 5.297 -16.828 1 95.62 289 PRO B N 1
ATOM 9720 C CA . PRO B 1 289 ? -2.775 4.324 -16.188 1 95.62 289 PRO B CA 1
ATOM 9721 C C . PRO B 1 289 ? -2.383 4.008 -14.75 1 95.62 289 PRO B C 1
ATOM 9723 O O . PRO B 1 289 ? -1.2 4.055 -14.406 1 95.62 289 PRO B O 1
ATOM 9726 N N . ASN B 1 290 ? -3.357 3.883 -13.914 1 91.75 290 ASN B N 1
ATOM 9727 C CA . ASN B 1 290 ? -3.082 3.545 -12.516 1 91.75 290 ASN B CA 1
ATOM 9728 C C . ASN B 1 290 ? -3.762 2.242 -12.109 1 91.75 290 ASN B C 1
ATOM 9730 O O . ASN B 1 290 ? -4.914 2 -12.469 1 91.75 290 ASN B O 1
ATOM 9734 N N . PRO B 1 291 ? -3.031 1.383 -11.453 1 95 291 PRO B N 1
ATOM 9735 C CA . PRO B 1 291 ? -3.65 0.17 -10.914 1 95 291 PRO B CA 1
ATOM 97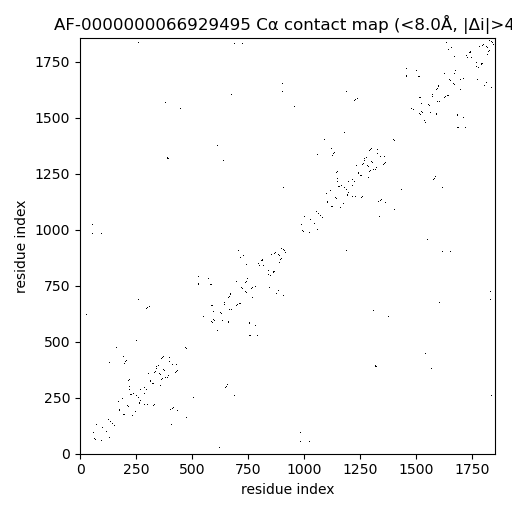36 C C . PRO B 1 291 ? -4.562 0.451 -9.719 1 95 291 PRO B C 1
ATOM 9738 O O . PRO B 1 291 ? -4.684 1.601 -9.289 1 95 291 PRO B O 1
ATOM 9741 N N . SER B 1 292 ? -5.262 -0.572 -9.297 1 94.5 292 SER B N 1
ATOM 9742 C CA . SER B 1 292 ? -6.117 -0.46 -8.117 1 94.5 292 SER B CA 1
ATOM 9743 C C . SER B 1 292 ? -5.289 -0.353 -6.844 1 94.5 292 SER B C 1
ATOM 9745 O O . SER B 1 292 ? -5.809 0.026 -5.789 1 94.5 292 SER B O 1
ATOM 9747 N N . HIS B 1 293 ? -4.051 -0.77 -6.914 1 95.12 293 HIS B N 1
ATOM 9748 C CA . HIS B 1 293 ? -3.109 -0.41 -5.859 1 95.12 293 HIS B CA 1
ATOM 9749 C C . HIS B 1 293 ? -2.803 1.084 -5.879 1 95.12 293 HIS B C 1
ATOM 9751 O O . HIS B 1 293 ? -1.832 1.515 -6.508 1 95.12 293 HIS B O 1
ATOM 9757 N N . LEU B 1 294 ? -3.504 1.758 -5.066 1 93.06 294 LEU B N 1
ATOM 9758 C CA . LEU B 1 294 ? -3.562 3.213 -5.16 1 93.06 294 LEU B CA 1
ATOM 9759 C C . LEU B 1 294 ? -2.201 3.832 -4.863 1 93.06 294 LEU B C 1
ATOM 9761 O O . LEU B 1 294 ? -1.403 3.26 -4.117 1 93.06 294 LEU B O 1
ATOM 9765 N N . GLU B 1 295 ? -1.903 4.961 -5.441 1 97.81 295 GLU B N 1
ATOM 9766 C CA . GLU B 1 295 ? -0.723 5.797 -5.242 1 97.81 295 GLU B CA 1
ATOM 9767 C C . GLU B 1 295 ? 0.518 5.152 -5.855 1 97.81 295 GLU B C 1
ATOM 9769 O O . GLU B 1 295 ? 1.562 5.797 -5.977 1 97.81 295 GLU B O 1
ATOM 9774 N N . ALA B 1 296 ? 0.454 3.857 -6.328 1 98.06 296 ALA B N 1
ATOM 9775 C CA . ALA B 1 296 ? 1.608 3.172 -6.902 1 98.06 296 ALA B CA 1
ATOM 9776 C C . ALA B 1 296 ? 2.092 3.879 -8.164 1 98.06 296 ALA B C 1
ATOM 9778 O O . ALA B 1 296 ? 3.271 3.795 -8.523 1 98.06 296 ALA B O 1
ATOM 9779 N N . VAL B 1 297 ? 1.23 4.672 -8.82 1 98.5 297 VAL B N 1
ATOM 9780 C CA . VAL B 1 297 ? 1.548 5.32 -10.086 1 98.5 297 VAL B CA 1
ATOM 9781 C C . VAL B 1 297 ? 2.33 6.609 -9.828 1 98.5 297 VAL B C 1
ATOM 9783 O O . VAL B 1 297 ? 2.961 7.152 -10.734 1 98.5 297 VAL B O 1
ATOM 9786 N N . ASN B 1 298 ? 2.412 7.074 -8.531 1 98.69 298 ASN B N 1
ATOM 9787 C CA . ASN B 1 298 ? 3.045 8.352 -8.211 1 98.69 298 ASN B CA 1
ATOM 9788 C C . ASN B 1 298 ? 4.504 8.375 -8.656 1 98.69 298 ASN B C 1
ATOM 9790 O O . ASN B 1 298 ? 4.906 9.25 -9.43 1 98.69 298 ASN B O 1
ATOM 9794 N N . PRO B 1 299 ? 5.305 7.387 -8.18 1 98.69 299 PRO B N 1
ATOM 9795 C CA . PRO B 1 299 ? 6.703 7.418 -8.625 1 98.69 299 PRO B CA 1
ATOM 9796 C C . PRO B 1 299 ? 6.852 7.164 -10.117 1 98.69 299 PRO B C 1
ATOM 9798 O O . PRO B 1 299 ? 7.809 7.637 -10.734 1 98.69 299 PRO B O 1
ATOM 9801 N N . VAL B 1 300 ? 5.875 6.438 -10.75 1 98.81 300 VAL B N 1
ATOM 9802 C CA . VAL B 1 300 ? 5.895 6.207 -12.195 1 98.81 300 VAL B CA 1
ATOM 9803 C C . VAL B 1 300 ? 5.75 7.535 -12.93 1 98.81 300 VAL B C 1
ATOM 9805 O O . VAL B 1 300 ? 6.477 7.801 -13.891 1 98.81 300 VAL B O 1
ATOM 9808 N N . ALA B 1 301 ? 4.844 8.398 -12.438 1 98.75 301 ALA B N 1
ATOM 9809 C CA . ALA B 1 301 ? 4.648 9.719 -13.039 1 98.75 301 ALA B CA 1
ATOM 9810 C C . ALA B 1 301 ? 5.906 10.57 -12.898 1 98.75 301 ALA B C 1
ATOM 9812 O O . ALA B 1 301 ? 6.285 11.281 -13.828 1 98.75 301 ALA B O 1
ATOM 9813 N N . MET B 1 302 ? 6.535 10.523 -11.758 1 98.75 302 MET B N 1
ATOM 9814 C CA . MET B 1 302 ? 7.773 11.258 -11.539 1 98.75 302 MET B CA 1
ATOM 9815 C C . MET B 1 302 ? 8.867 10.789 -12.492 1 98.75 302 MET B C 1
ATOM 9817 O O . MET B 1 302 ? 9.562 11.609 -13.094 1 98.75 302 MET B O 1
ATOM 9821 N N . GLY B 1 303 ? 8.992 9.438 -12.625 1 98.75 303 GLY B N 1
ATOM 9822 C CA . GLY B 1 303 ? 9.984 8.875 -13.523 1 98.75 303 GLY B CA 1
ATOM 9823 C C . GLY B 1 303 ? 9.766 9.266 -14.969 1 98.75 303 GLY B C 1
ATOM 9824 O O . GLY B 1 303 ? 10.719 9.594 -15.68 1 98.75 303 GLY B O 1
ATOM 9825 N N . LYS B 1 304 ? 8.523 9.242 -15.398 1 98.62 304 LYS B N 1
ATOM 9826 C CA . LYS B 1 304 ? 8.227 9.602 -16.781 1 98.62 304 LYS B CA 1
ATOM 9827 C C . LYS B 1 304 ? 8.492 11.086 -17.031 1 98.62 304 LYS B C 1
ATOM 9829 O O . LYS B 1 304 ? 8.977 11.469 -18.094 1 98.62 304 LYS B O 1
ATOM 9834 N N . ALA B 1 305 ? 8.117 11.945 -16.031 1 98.62 305 ALA B N 1
ATOM 9835 C CA . ALA B 1 305 ? 8.406 13.375 -16.141 1 98.62 305 ALA B CA 1
ATOM 9836 C C . ALA B 1 305 ? 9.906 13.617 -16.281 1 98.62 305 ALA B C 1
ATOM 9838 O O . ALA B 1 305 ? 10.336 14.43 -17.109 1 98.62 305 ALA B O 1
ATOM 9839 N N . ARG B 1 306 ? 10.695 12.938 -15.508 1 98.06 306 ARG B N 1
ATOM 9840 C CA . ARG B 1 306 ? 12.148 13.047 -15.594 1 98.06 306 ARG B CA 1
ATOM 9841 C C . ARG B 1 306 ? 12.648 12.562 -16.953 1 98.06 306 ARG B C 1
ATOM 9843 O O . ARG B 1 306 ? 13.539 13.188 -17.547 1 98.06 306 ARG B O 1
ATOM 9850 N N . GLY B 1 307 ? 12.117 11.391 -17.375 1 97.94 307 GLY B N 1
ATOM 9851 C CA . GLY B 1 307 ? 12.477 10.891 -18.703 1 97.94 307 GLY B CA 1
ATOM 9852 C C . GLY B 1 307 ? 12.172 11.875 -19.812 1 97.94 307 GLY B C 1
ATOM 9853 O O . GLY B 1 307 ? 12.945 11.992 -20.766 1 97.94 307 GLY B O 1
ATOM 9854 N N . ARG B 1 308 ? 11.062 12.586 -19.703 1 98 308 ARG B N 1
ATOM 9855 C CA . ARG B 1 308 ? 10.68 13.594 -20.688 1 98 308 ARG B CA 1
ATOM 9856 C C . ARG B 1 308 ? 11.68 14.742 -20.703 1 98 308 ARG B C 1
ATOM 9858 O O . ARG B 1 308 ? 12.016 15.258 -21.781 1 98 308 ARG B O 1
ATOM 9865 N N . ALA B 1 309 ? 12.102 15.164 -19.562 1 97.06 309 ALA B N 1
ATOM 9866 C CA . ALA B 1 309 ? 13.117 16.203 -19.469 1 97.06 309 ALA B CA 1
ATOM 9867 C C . ALA B 1 309 ? 14.398 15.781 -20.203 1 97.06 309 ALA B C 1
ATOM 9869 O O . ALA B 1 309 ? 15.016 16.594 -20.891 1 97.06 309 ALA B O 1
ATOM 9870 N N . ASN B 1 310 ? 14.789 14.523 -19.984 1 96.75 310 ASN B N 1
ATOM 9871 C CA . ASN B 1 310 ? 15.961 14.008 -20.672 1 96.75 310 ASN B CA 1
ATOM 9872 C C . ASN B 1 310 ? 15.75 13.969 -22.188 1 96.75 310 ASN B C 1
ATOM 9874 O O . ASN B 1 310 ? 16.641 14.336 -22.953 1 96.75 310 ASN B O 1
ATOM 9878 N N . THR B 1 311 ? 14.578 13.555 -22.609 1 96.69 311 THR B N 1
ATOM 9879 C CA . THR B 1 311 ? 14.25 13.5 -24.031 1 96.69 311 THR B CA 1
ATOM 9880 C C . THR B 1 311 ? 14.367 14.883 -24.656 1 96.69 311 THR B C 1
ATOM 9882 O O . THR B 1 311 ? 14.883 15.016 -25.766 1 96.69 311 THR B O 1
ATOM 9885 N N . LEU B 1 312 ? 13.922 15.883 -23.938 1 95.19 312 LEU B N 1
ATOM 9886 C CA . LEU B 1 312 ? 13.906 17.25 -24.438 1 95.19 312 LEU B CA 1
ATOM 9887 C C . LEU B 1 312 ? 15.25 17.938 -24.203 1 95.19 312 LEU B C 1
ATOM 9889 O O . LEU B 1 312 ? 15.5 19.031 -24.719 1 95.19 312 LEU B O 1
ATOM 9893 N N . ARG B 1 313 ? 16.156 17.266 -23.438 1 94.06 313 ARG B N 1
ATOM 9894 C CA . ARG B 1 313 ? 17.453 17.812 -23.047 1 94.06 313 ARG B CA 1
ATOM 9895 C C . ARG B 1 313 ? 17.297 19.188 -22.391 1 94.06 313 ARG B C 1
ATOM 9897 O O . ARG B 1 313 ? 17.953 20.156 -22.797 1 94.06 313 ARG B O 1
ATOM 9904 N N . ILE B 1 314 ? 16.438 19.25 -21.344 1 93.69 314 ILE B N 1
ATOM 9905 C CA . ILE B 1 314 ? 16.188 20.469 -20.594 1 93.69 314 ILE B CA 1
ATOM 9906 C C . ILE B 1 314 ? 16.453 20.234 -19.109 1 93.69 314 ILE B C 1
ATOM 9908 O O . ILE B 1 314 ? 16.672 19.109 -18.672 1 93.69 314 ILE B O 1
ATOM 9912 N N . GLY B 1 315 ? 16.469 21.297 -18.344 1 91.31 315 GLY B N 1
ATOM 9913 C CA . GLY B 1 315 ? 16.766 21.188 -16.922 1 91.31 315 GLY B CA 1
ATOM 9914 C C . GLY B 1 315 ? 18.156 20.656 -16.625 1 91.31 315 GLY B C 1
ATOM 9915 O O . GLY B 1 315 ? 19.141 21.141 -17.172 1 91.31 315 GLY B O 1
ATOM 9916 N N . GLU B 1 316 ? 18.188 19.578 -15.859 1 90.5 316 GLU B N 1
ATOM 9917 C CA . GLU B 1 316 ? 19.453 19.016 -15.414 1 90.5 316 GLU B CA 1
ATOM 9918 C C . GLU B 1 316 ? 20.125 18.203 -16.516 1 90.5 316 GLU B C 1
ATOM 9920 O O . GLU B 1 316 ? 21.25 17.75 -16.375 1 90.5 316 GLU B O 1
ATOM 9925 N N . TYR B 1 317 ? 19.406 18.094 -17.625 1 92.94 317 TYR B N 1
ATOM 9926 C CA . TYR B 1 317 ? 19.953 17.359 -18.766 1 92.94 317 TYR B CA 1
ATOM 9927 C C . TYR B 1 317 ? 20.469 18.297 -19.844 1 92.94 317 TYR B C 1
ATOM 9929 O O . TYR B 1 317 ? 20.984 17.859 -20.875 1 92.94 317 TYR B O 1
ATOM 9937 N N . ASP B 1 318 ? 20.281 19.609 -19.609 1 87.69 318 ASP B N 1
ATOM 9938 C CA . ASP B 1 318 ? 20.766 20.609 -20.547 1 87.69 318 ASP B CA 1
ATOM 9939 C C . ASP B 1 318 ? 22.219 20.969 -20.266 1 87.69 318 ASP B C 1
ATOM 9941 O O . ASP B 1 318 ? 22.5 21.828 -19.438 1 87.69 318 ASP B O 1
ATOM 9945 N N . TYR B 1 319 ? 23.125 20.484 -20.922 1 73.19 319 TYR B N 1
ATOM 9946 C CA . TYR B 1 319 ? 24.547 20.734 -20.688 1 73.19 319 TYR B CA 1
ATOM 9947 C C . TYR B 1 319 ? 25.016 21.969 -21.422 1 73.19 319 TYR B C 1
ATOM 9949 O O . TYR B 1 319 ? 26.094 22.5 -21.156 1 73.19 319 TYR B O 1
ATOM 9957 N N . SER B 1 320 ? 24.156 22.422 -22.266 1 76.62 320 SER B N 1
ATOM 9958 C CA . SER B 1 320 ? 24.547 23.562 -23.094 1 76.62 320 SER B CA 1
ATOM 9959 C C . SER B 1 320 ? 24.109 24.875 -22.453 1 76.62 320 SER B C 1
ATOM 9961 O O . SER B 1 320 ? 24.797 25.891 -22.578 1 76.62 320 SER B O 1
ATOM 9963 N N . ASN B 1 321 ? 22.984 24.828 -21.812 1 78.69 321 ASN B N 1
ATOM 9964 C CA . ASN B 1 321 ? 22.422 26.031 -21.203 1 78.69 321 ASN B CA 1
ATOM 9965 C C . ASN B 1 321 ? 22.578 26 -19.688 1 78.69 321 ASN B C 1
ATOM 9967 O O . ASN B 1 321 ? 21.828 25.312 -19 1 78.69 321 ASN B O 1
ATOM 9971 N N . LYS B 1 322 ? 23.375 26.844 -19.281 1 70.62 322 LYS B N 1
ATOM 9972 C CA . LYS B 1 322 ? 23.703 26.875 -17.859 1 70.62 322 LYS B CA 1
ATOM 9973 C C . LYS B 1 322 ? 22.562 27.484 -17.047 1 70.62 322 LYS B C 1
ATOM 9975 O O . LYS B 1 322 ? 22.516 27.328 -15.828 1 70.62 322 LYS B O 1
ATOM 9980 N N . ASN B 1 323 ? 21.578 28.109 -17.734 1 78.25 323 ASN B N 1
ATOM 9981 C CA . ASN B 1 323 ? 20.484 28.75 -17.031 1 78.25 323 ASN B CA 1
ATOM 9982 C C . ASN B 1 323 ? 19.266 27.828 -16.922 1 78.25 323 ASN B C 1
ATOM 9984 O O . ASN B 1 323 ? 18.266 28.172 -16.297 1 78.25 323 ASN B O 1
ATOM 9988 N N . SER B 1 324 ? 19.438 26.656 -17.453 1 85.44 324 SER B N 1
ATOM 9989 C CA . SER B 1 324 ? 18.344 25.688 -17.359 1 85.44 324 SER B CA 1
ATOM 9990 C C . SER B 1 324 ? 18.125 25.219 -15.922 1 85.44 324 SER B C 1
ATOM 9992 O O . SER B 1 324 ? 19.094 25.016 -15.188 1 85.44 324 SER B O 1
ATOM 9994 N N . LYS B 1 325 ? 16.812 25.25 -15.539 1 88.56 325 LYS B N 1
ATOM 9995 C CA . LYS B 1 325 ? 16.469 24.859 -14.18 1 88.56 325 LYS B CA 1
ATOM 9996 C C . LYS B 1 325 ? 15.656 23.562 -14.18 1 88.56 325 LYS B C 1
ATOM 9998 O O . LYS B 1 325 ? 14.922 23.281 -15.133 1 88.56 325 LYS B O 1
ATOM 10003 N N . ILE B 1 326 ? 15.852 22.844 -13.148 1 90.69 326 ILE B N 1
ATOM 10004 C CA . ILE B 1 326 ? 15.055 21.641 -12.961 1 90.69 326 ILE B CA 1
ATOM 10005 C C . ILE B 1 326 ? 13.57 21.984 -13.023 1 90.69 326 ILE B C 1
ATOM 10007 O O . ILE B 1 326 ? 13.141 23 -12.477 1 90.69 326 ILE B O 1
ATOM 10011 N N . GLY B 1 327 ? 12.82 21.234 -13.812 1 92.12 327 GLY B N 1
ATOM 10012 C CA . GLY B 1 327 ? 11.391 21.438 -13.93 1 92.12 327 GLY B CA 1
ATOM 10013 C C . GLY B 1 327 ? 11.008 22.328 -15.102 1 92.12 327 GLY B C 1
ATOM 10014 O O . GLY B 1 327 ? 9.82 22.547 -15.359 1 92.12 327 GLY B O 1
ATOM 10015 N N . ASP B 1 328 ? 11.969 22.828 -15.828 1 93.81 328 ASP B N 1
ATOM 10016 C CA . ASP B 1 328 ? 11.648 23.578 -17.031 1 93.81 328 ASP B CA 1
ATOM 10017 C C . ASP B 1 328 ? 10.906 22.719 -18.047 1 93.81 328 ASP B C 1
ATOM 10019 O O . ASP B 1 328 ? 11.266 21.562 -18.266 1 93.81 328 ASP B O 1
ATOM 10023 N N . GLY B 1 329 ? 9.82 23.266 -18.484 1 96.62 329 GLY B N 1
ATOM 10024 C CA . GLY B 1 329 ? 9.125 22.719 -19.641 1 96.62 329 GLY B CA 1
ATOM 10025 C C . GLY B 1 329 ? 8.234 21.547 -19.297 1 96.62 329 GLY B C 1
ATOM 10026 O O . GLY B 1 329 ? 7.355 21.172 -20.062 1 96.62 329 GLY B O 1
ATOM 10027 N N . VAL B 1 330 ? 8.492 20.875 -18.141 1 98.19 330 VAL B N 1
ATOM 10028 C CA . VAL B 1 330 ? 7.754 19.672 -17.797 1 98.19 330 VAL B CA 1
ATOM 10029 C C . VAL B 1 330 ? 7.168 19.812 -16.391 1 98.19 330 VAL B C 1
ATOM 10031 O O . VAL B 1 330 ? 7.879 20.156 -15.445 1 98.19 330 VAL B O 1
ATOM 10034 N N . LEU B 1 331 ? 5.887 19.516 -16.234 1 98.75 331 LEU B N 1
ATOM 10035 C CA . LEU B 1 331 ? 5.215 19.547 -14.938 1 98.75 331 LEU B CA 1
ATOM 10036 C C . LEU B 1 331 ? 4.699 18.156 -14.57 1 98.75 331 LEU B C 1
ATOM 10038 O O . LEU B 1 331 ? 4.051 17.484 -15.383 1 98.75 331 LEU B O 1
ATOM 10042 N N . CYS B 1 332 ? 5.094 17.656 -13.398 1 98.75 332 CYS B N 1
ATOM 10043 C CA . CYS B 1 332 ? 4.473 16.469 -12.82 1 98.75 332 CYS B CA 1
ATOM 10044 C C . CYS B 1 332 ? 3.254 16.844 -11.992 1 98.75 332 CYS B C 1
ATOM 10046 O O . CYS B 1 332 ? 3.359 17.625 -11.039 1 98.75 332 CYS B O 1
ATOM 10048 N N . LEU B 1 333 ? 2.086 16.391 -12.375 1 98.81 333 LEU B N 1
ATOM 10049 C CA . LEU B 1 333 ? 0.825 16.641 -11.688 1 98.81 333 LEU B CA 1
ATOM 10050 C C . LEU B 1 333 ? 0.272 15.367 -11.062 1 98.81 333 LEU B C 1
ATOM 10052 O O . LEU B 1 333 ? 0.025 14.383 -11.766 1 98.81 333 LEU B O 1
ATOM 10056 N N . GLN B 1 334 ? 0.091 15.383 -9.734 1 98.69 334 GLN B N 1
ATOM 10057 C CA . GLN B 1 334 ? -0.387 14.195 -9.047 1 98.69 334 GLN B CA 1
ATOM 10058 C C . GLN B 1 334 ? -1.708 14.461 -8.328 1 98.69 334 GLN B C 1
ATOM 10060 O O . GLN B 1 334 ? -1.808 15.398 -7.531 1 98.69 334 GLN B O 1
ATOM 10065 N N . VAL B 1 335 ? -2.715 13.625 -8.586 1 98.62 335 VAL B N 1
ATOM 10066 C CA . VAL B 1 335 ? -4.043 13.781 -7.996 1 98.62 335 VAL B CA 1
ATOM 10067 C C . VAL B 1 335 ? -4.348 12.594 -7.094 1 98.62 335 VAL B C 1
ATOM 10069 O O . VAL B 1 335 ? -4.293 11.438 -7.531 1 98.62 335 VAL B O 1
ATOM 10072 N N . HIS B 1 336 ? -4.715 12.891 -5.883 1 98.12 336 HIS B N 1
ATOM 10073 C CA . HIS B 1 336 ? -4.836 11.867 -4.848 1 98.12 336 HIS B CA 1
ATOM 10074 C C . HIS B 1 336 ? -6.246 11.828 -4.273 1 98.12 336 HIS B C 1
ATOM 10076 O O . HIS B 1 336 ? -7 12.797 -4.402 1 98.12 336 HIS B O 1
ATOM 10082 N N . GLY B 1 337 ? -6.602 10.641 -3.699 1 97.06 337 GLY B N 1
ATOM 10083 C CA . GLY B 1 337 ? -7.645 10.57 -2.688 1 97.06 337 GLY B CA 1
ATOM 10084 C C . GLY B 1 337 ? -7.121 10.773 -1.277 1 97.06 337 GLY B C 1
ATOM 10085 O O . GLY B 1 337 ? -5.98 10.414 -0.975 1 97.06 337 GLY B O 1
ATOM 10086 N N . ASP B 1 338 ? -7.945 11.281 -0.371 1 96.38 338 ASP B N 1
ATOM 10087 C CA . ASP B 1 338 ? -7.492 11.648 0.968 1 96.38 338 ASP B CA 1
ATOM 10088 C C . ASP B 1 338 ? -7.027 10.414 1.746 1 96.38 338 ASP B C 1
ATOM 10090 O O . ASP B 1 338 ? -5.984 10.445 2.4 1 96.38 338 ASP B O 1
ATOM 10094 N N . GLY B 1 339 ? -7.793 9.32 1.683 1 96.38 339 GLY B N 1
ATOM 10095 C CA . GLY B 1 339 ? -7.441 8.117 2.42 1 96.38 339 GLY B CA 1
ATOM 10096 C C . GLY B 1 339 ? -6.164 7.465 1.924 1 96.38 339 GLY B C 1
ATOM 10097 O O . GLY B 1 339 ? -5.305 7.078 2.721 1 96.38 339 GLY B O 1
ATOM 10098 N N . ALA B 1 340 ? -6.031 7.285 0.584 1 97.19 340 ALA B N 1
ATOM 10099 C CA . ALA B 1 340 ? -4.855 6.656 -0.007 1 97.19 340 ALA B CA 1
ATOM 10100 C C . ALA B 1 340 ? -3.609 7.512 0.204 1 97.19 340 ALA B C 1
ATOM 10102 O O . ALA B 1 340 ? -2.527 6.992 0.484 1 97.19 340 ALA B O 1
ATOM 10103 N N . PHE B 1 341 ? -3.738 8.805 0.127 1 97.5 341 PHE B N 1
ATOM 10104 C CA . PHE B 1 341 ? -2.613 9.711 0.296 1 97.5 341 PHE B CA 1
ATOM 10105 C C . PHE B 1 341 ? -2.047 9.617 1.708 1 97.5 341 PHE B C 1
ATOM 10107 O O . PHE B 1 341 ? -0.831 9.523 1.89 1 97.5 341 PHE B O 1
ATOM 10114 N N . SER B 1 342 ? -2.906 9.594 2.67 1 97.06 342 SER B N 1
ATOM 10115 C CA . SER B 1 342 ? -2.455 9.625 4.059 1 97.06 342 SER B CA 1
ATOM 10116 C C . SER B 1 342 ? -2.057 8.234 4.539 1 97.06 342 SER B C 1
ATOM 10118 O O . SER B 1 342 ? -1.334 8.102 5.527 1 97.06 342 SER B O 1
ATOM 10120 N N . GLY B 1 343 ? -2.477 7.234 3.873 1 96.94 343 GLY B N 1
ATOM 10121 C CA . GLY B 1 343 ? -2.301 5.91 4.445 1 96.94 343 GLY B CA 1
ATOM 10122 C C . GLY B 1 343 ? -1.19 5.113 3.781 1 96.94 343 GLY B C 1
ATOM 10123 O O . GLY B 1 343 ? -0.556 4.273 4.422 1 96.94 343 GLY B O 1
ATOM 10124 N N . GLN B 1 344 ? -0.888 5.316 2.459 1 97.69 344 GLN B N 1
ATOM 10125 C CA . GLN B 1 344 ? 0.018 4.469 1.691 1 97.69 344 GLN B CA 1
ATOM 10126 C C . GLN B 1 344 ? 1.464 4.938 1.837 1 97.69 344 GLN B C 1
ATOM 10128 O O . GLN B 1 344 ? 1.76 6.121 1.665 1 97.69 344 GLN B O 1
ATOM 10133 N N . GLY B 1 345 ? 2.396 3.98 2.109 1 97.94 345 GLY B N 1
ATOM 10134 C CA . GLY B 1 345 ? 3.803 4.285 2.324 1 97.94 345 GLY B CA 1
ATOM 10135 C C . GLY B 1 345 ? 4.504 4.77 1.071 1 97.94 345 GLY B C 1
ATOM 10136 O O . GLY B 1 345 ? 5.453 5.555 1.15 1 97.94 345 GLY B O 1
ATOM 10137 N N . VAL B 1 346 ? 4.031 4.371 -0.116 1 98.31 346 VAL B N 1
ATOM 10138 C CA . VAL B 1 346 ? 4.676 4.73 -1.376 1 98.31 346 VAL B CA 1
ATOM 10139 C C . VAL B 1 346 ? 4.574 6.238 -1.597 1 98.31 346 VAL B C 1
ATOM 10141 O O . VAL B 1 346 ? 5.434 6.832 -2.252 1 98.31 346 VAL B O 1
ATOM 10144 N N . VAL B 1 347 ? 3.551 6.906 -0.973 1 98.56 347 VAL B N 1
ATOM 10145 C CA . VAL B 1 347 ? 3.434 8.359 -1.067 1 98.56 347 VAL B CA 1
ATOM 10146 C C . VAL B 1 347 ? 4.645 9.016 -0.411 1 98.56 347 VAL B C 1
ATOM 10148 O O . VAL B 1 347 ? 5.301 9.867 -1.018 1 98.56 347 VAL B O 1
ATOM 10151 N N . TRP B 1 348 ? 4.973 8.547 0.792 1 98.06 348 TRP B N 1
ATOM 10152 C CA . TRP B 1 348 ? 6.133 9.102 1.481 1 98.06 348 TRP B CA 1
ATOM 10153 C C . TRP B 1 348 ? 7.414 8.812 0.707 1 98.06 348 TRP B C 1
ATOM 10155 O O . TRP B 1 348 ? 8.281 9.68 0.584 1 98.06 348 TRP B O 1
ATOM 10165 N N . GLU B 1 349 ? 7.543 7.582 0.256 1 98.06 349 GLU B N 1
ATOM 10166 C CA . GLU B 1 349 ? 8.742 7.215 -0.487 1 98.06 349 GLU B CA 1
ATOM 10167 C C . GLU B 1 349 ? 8.945 8.117 -1.697 1 98.06 349 GLU B C 1
ATOM 10169 O O . GLU B 1 349 ? 10.07 8.523 -2 1 98.06 349 GLU B O 1
ATOM 10174 N N . SER B 1 350 ? 7.867 8.445 -2.369 1 98.44 350 SER B N 1
ATOM 10175 C CA . SER B 1 350 ? 7.914 9.336 -3.525 1 98.44 350 SER B CA 1
ATOM 10176 C C . SER B 1 350 ? 8.281 10.758 -3.115 1 98.44 350 SER B C 1
ATOM 10178 O O . SER B 1 350 ? 9.117 11.398 -3.758 1 98.44 350 SER B O 1
ATOM 10180 N N . LEU B 1 351 ? 7.688 11.219 -2.039 1 98 351 LEU B N 1
ATOM 10181 C CA . LEU B 1 351 ? 7.93 12.578 -1.563 1 98 351 LEU B CA 1
ATOM 10182 C C . LEU B 1 351 ? 9.352 12.719 -1.032 1 98 351 LEU B C 1
ATOM 10184 O O . LEU B 1 351 ? 9.977 13.773 -1.191 1 98 351 LEU B O 1
ATOM 10188 N N . ALA B 1 352 ? 9.883 11.656 -0.428 1 96.69 352 ALA B N 1
ATOM 10189 C CA . ALA B 1 352 ? 11.234 11.664 0.118 1 96.69 352 ALA B CA 1
ATOM 10190 C C . ALA B 1 352 ? 12.273 11.844 -0.988 1 96.69 352 ALA B C 1
ATOM 10192 O O . ALA B 1 352 ? 13.383 12.312 -0.735 1 96.69 352 ALA B O 1
ATOM 10193 N N . MET B 1 353 ? 11.875 11.531 -2.207 1 95.38 353 MET B N 1
ATOM 10194 C CA . MET B 1 353 ? 12.805 11.625 -3.33 1 95.38 353 MET B CA 1
ATOM 10195 C C . MET B 1 353 ? 12.602 12.93 -4.098 1 95.38 353 MET B C 1
ATOM 10197 O O . MET B 1 353 ? 13.336 13.211 -5.051 1 95.38 353 MET B O 1
ATOM 10201 N N . SER B 1 354 ? 11.75 13.797 -3.666 1 96 354 SER B N 1
ATOM 10202 C CA . SER B 1 354 ? 11.258 14.906 -4.473 1 96 354 SER B CA 1
ATOM 10203 C C . SER B 1 354 ? 12.367 15.914 -4.746 1 96 354 SER B C 1
ATOM 10205 O O . SER B 1 354 ? 12.305 16.672 -5.723 1 96 354 SER B O 1
ATOM 10207 N N . GLN B 1 355 ? 13.453 15.938 -3.893 1 94.69 355 GLN B N 1
ATOM 10208 C CA . GLN B 1 355 ? 14.492 16.938 -4.07 1 94.69 355 GLN B CA 1
ATOM 10209 C C . GLN B 1 355 ? 15.875 16.281 -4.164 1 94.69 355 GLN B C 1
ATOM 10211 O O . GLN B 1 355 ? 16.891 16.984 -4.168 1 94.69 355 GLN B O 1
ATOM 10216 N N . ILE B 1 356 ? 15.938 15 -4.258 1 94.06 356 ILE B N 1
ATOM 10217 C CA . ILE B 1 356 ? 17.234 14.328 -4.215 1 94.06 356 ILE B CA 1
ATOM 10218 C C . ILE B 1 356 ? 17.844 14.289 -5.617 1 94.06 356 ILE B C 1
ATOM 10220 O O . ILE B 1 356 ? 17.109 14.195 -6.609 1 94.06 356 ILE B O 1
ATOM 10224 N N . PRO B 1 357 ? 19.188 14.305 -5.676 1 93.69 357 PRO B N 1
ATOM 10225 C CA . PRO B 1 357 ? 19.859 14.258 -6.98 1 93.69 357 PRO B CA 1
ATOM 10226 C C . PRO B 1 357 ? 19.391 13.078 -7.832 1 93.69 357 PRO B C 1
ATOM 10228 O O . PRO B 1 357 ? 19.219 11.977 -7.312 1 93.69 357 PRO B O 1
ATOM 10231 N N . HIS B 1 358 ? 19.188 13.328 -9.117 1 95.81 358 HIS B N 1
ATOM 10232 C CA . HIS B 1 358 ? 18.875 12.32 -10.125 1 95.81 358 HIS B CA 1
ATOM 10233 C C . HIS B 1 358 ? 17.406 11.914 -10.07 1 95.81 358 HIS B C 1
ATOM 10235 O O . HIS B 1 358 ? 16.922 11.203 -10.953 1 95.81 358 HIS B O 1
ATOM 10241 N N . TYR B 1 359 ? 16.625 12.398 -9.055 1 97.06 359 TYR B N 1
ATOM 10242 C CA . TYR B 1 359 ? 15.227 11.984 -8.945 1 97.06 359 TYR B CA 1
ATOM 10243 C C . TYR B 1 359 ? 14.297 13.188 -8.922 1 97.06 359 TYR B C 1
ATOM 10245 O O . TYR B 1 359 ? 13.086 13.055 -9.125 1 97.06 359 TYR B O 1
ATOM 10253 N N . ARG B 1 360 ? 14.766 14.328 -8.586 1 95.56 360 ARG B N 1
ATOM 10254 C CA . ARG B 1 360 ? 13.938 15.523 -8.492 1 95.56 360 ARG B CA 1
ATOM 10255 C C . ARG B 1 360 ? 13.359 15.898 -9.852 1 95.56 360 ARG B C 1
ATOM 10257 O O . ARG B 1 360 ? 14.016 15.727 -10.883 1 95.56 360 ARG B O 1
ATOM 10264 N N . VAL B 1 361 ? 12.117 16.422 -9.852 1 97.19 361 VAL B N 1
ATOM 10265 C CA . VAL B 1 361 ? 11.43 16.75 -11.094 1 97.19 361 VAL B CA 1
ATOM 10266 C C . VAL B 1 361 ? 11.023 18.219 -11.086 1 97.19 361 VAL B C 1
ATOM 10268 O O . VAL B 1 361 ? 10.156 18.641 -11.867 1 97.19 361 VAL B O 1
ATOM 10271 N N . GLY B 1 362 ? 11.609 19.031 -10.195 1 95.94 362 GLY B N 1
ATOM 10272 C CA . GLY B 1 362 ? 11.336 20.453 -10.156 1 95.94 362 GLY B CA 1
ATOM 10273 C C . GLY B 1 362 ? 10.039 20.797 -9.445 1 95.94 362 GLY B C 1
ATOM 10274 O O . GLY B 1 362 ? 9.406 21.812 -9.742 1 95.94 362 GLY B O 1
ATOM 10275 N N . GLY B 1 363 ? 9.586 19.953 -8.57 1 97.75 363 GLY B N 1
ATOM 10276 C CA . GLY B 1 363 ? 8.359 20.172 -7.828 1 97.75 363 GLY B CA 1
ATOM 10277 C C . GLY B 1 363 ? 7.125 19.656 -8.547 1 97.75 363 GLY B C 1
ATOM 10278 O O . GLY B 1 363 ? 6.918 19.953 -9.727 1 97.75 363 GLY B O 1
ATOM 10279 N N . SER B 1 364 ? 6.355 18.859 -7.887 1 98.62 364 SER B N 1
ATOM 10280 C CA . SER B 1 364 ? 5.043 18.422 -8.359 1 98.62 364 SER B CA 1
ATOM 10281 C C . SER B 1 364 ? 3.934 19.281 -7.762 1 98.62 364 SER B C 1
ATOM 10283 O O . SER B 1 364 ? 4.094 19.844 -6.676 1 98.62 364 SER B O 1
ATOM 10285 N N . ILE B 1 365 ? 2.895 19.469 -8.523 1 98.88 365 ILE B N 1
ATOM 10286 C CA . ILE B 1 365 ? 1.663 20.016 -7.957 1 98.88 365 ILE B CA 1
ATOM 10287 C C . ILE B 1 365 ? 0.719 18.875 -7.586 1 98.88 365 ILE B C 1
ATOM 10289 O O . ILE B 1 365 ? 0.473 17.969 -8.391 1 98.88 365 ILE B O 1
ATOM 10293 N N . HIS B 1 366 ? 0.301 18.922 -6.348 1 98.88 366 HIS B N 1
ATOM 10294 C CA . HIS B 1 366 ? -0.566 17.859 -5.832 1 98.88 366 HIS B CA 1
ATOM 10295 C C . HIS B 1 366 ? -1.976 18.391 -5.578 1 98.88 366 HIS B C 1
ATOM 10297 O O . HIS B 1 366 ? -2.15 19.438 -4.965 1 98.88 366 HIS B O 1
ATOM 10303 N N . LEU B 1 367 ? -2.975 17.656 -6.066 1 98.88 367 LEU B N 1
ATOM 10304 C CA . LEU B 1 367 ? -4.359 17.875 -5.668 1 98.88 367 LEU B CA 1
ATOM 10305 C C . LEU B 1 367 ? -4.879 16.688 -4.863 1 98.88 367 LEU B C 1
ATOM 10307 O O . LEU B 1 367 ? -4.879 15.555 -5.352 1 98.88 367 LEU B O 1
ATOM 10311 N N . ILE B 1 368 ? -5.223 16.953 -3.629 1 98.56 368 ILE B N 1
ATOM 10312 C CA . ILE B 1 368 ? -5.895 15.938 -2.826 1 98.56 368 ILE B CA 1
ATOM 10313 C C . ILE B 1 368 ? -7.406 16.156 -2.873 1 98.56 368 ILE B C 1
ATOM 10315 O O . ILE B 1 368 ? -7.91 17.156 -2.34 1 98.56 368 ILE B O 1
ATOM 10319 N N . VAL B 1 369 ? -8.078 15.289 -3.592 1 98.19 369 VAL B N 1
ATOM 10320 C CA . VAL B 1 369 ? -9.539 15.305 -3.559 1 98.19 369 VAL B CA 1
ATOM 10321 C C . VAL B 1 369 ? -10.039 14.648 -2.273 1 98.19 369 VAL B C 1
ATOM 10323 O O . VAL B 1 369 ? -10.227 13.43 -2.229 1 98.19 369 VAL B O 1
ATOM 10326 N N . ASN B 1 370 ? -10.273 15.5 -1.299 1 97.38 370 ASN B N 1
ATOM 10327 C CA . ASN B 1 370 ? -10.625 15.039 0.039 1 97.38 370 ASN B CA 1
ATOM 10328 C C . ASN B 1 370 ? -12.141 14.977 0.229 1 97.38 370 ASN B C 1
ATOM 10330 O O . ASN B 1 370 ? -12.742 15.922 0.742 1 97.38 370 ASN B O 1
ATOM 10334 N N . ASN B 1 371 ? -12.672 13.82 -0.101 1 95.62 371 ASN B N 1
ATOM 10335 C CA . ASN B 1 371 ? -14.109 13.672 0.081 1 95.62 371 ASN B CA 1
ATOM 10336 C C . ASN B 1 371 ? -14.453 13.164 1.48 1 95.62 371 ASN B C 1
ATOM 10338 O O . ASN B 1 371 ? -15.586 12.781 1.747 1 95.62 371 ASN B O 1
ATOM 10342 N N . GLN B 1 372 ? -13.406 13.031 2.342 1 94.12 372 GLN B N 1
ATOM 10343 C CA . GLN B 1 372 ? -13.516 12.914 3.791 1 94.12 372 GLN B CA 1
ATOM 10344 C C . GLN B 1 372 ? -13.891 11.484 4.195 1 94.12 372 GLN B C 1
ATOM 10346 O O . GLN B 1 372 ? -14.109 11.203 5.375 1 94.12 372 GLN B O 1
ATOM 10351 N N . VAL B 1 373 ? -14 10.523 3.266 1 94.19 373 VAL B N 1
ATOM 10352 C CA . VAL B 1 373 ? -14.305 9.133 3.604 1 94.19 373 VAL B CA 1
ATOM 10353 C C . VAL B 1 373 ? -13.516 8.195 2.689 1 94.19 373 VAL B C 1
ATOM 10355 O O . VAL B 1 373 ? -13.625 8.281 1.464 1 94.19 373 VAL B O 1
ATOM 10358 N N . ALA B 1 374 ? -12.672 7.387 3.199 1 93.88 374 ALA B N 1
ATOM 10359 C CA . ALA B 1 374 ? -11.938 6.363 2.459 1 93.88 374 ALA B CA 1
ATOM 10360 C C . ALA B 1 374 ? -12.656 5.016 2.533 1 93.88 374 ALA B C 1
ATOM 10362 O O . ALA B 1 374 ? -12.531 4.293 3.523 1 93.88 374 ALA B O 1
ATOM 10363 N N . PHE B 1 375 ? -13.305 4.574 1.561 1 93 375 PHE B N 1
ATOM 10364 C CA . PHE B 1 375 ? -14.25 3.467 1.582 1 93 375 PHE B CA 1
ATOM 10365 C C . PHE B 1 375 ? -15.344 3.711 2.613 1 93 375 PHE B C 1
ATOM 10367 O O . PHE B 1 375 ? -16.297 4.449 2.354 1 93 375 PHE B O 1
ATOM 10374 N N . THR B 1 376 ? -15.133 3.264 3.83 1 91.56 376 THR B N 1
ATOM 10375 C CA . THR B 1 376 ? -16.047 3.604 4.91 1 91.56 376 THR B CA 1
ATOM 10376 C C . THR B 1 376 ? -15.305 4.254 6.07 1 91.56 376 THR B C 1
ATOM 10378 O O . THR B 1 376 ? -15.898 4.547 7.109 1 91.56 376 THR B O 1
ATOM 10381 N N . ALA B 1 377 ? -14.039 4.465 5.914 1 89.38 377 ALA B N 1
ATOM 10382 C CA . ALA B 1 377 ? -13.234 5.02 7 1 89.38 377 ALA B CA 1
ATOM 10383 C C . ALA B 1 377 ? -13.258 6.543 6.98 1 89.38 377 ALA B C 1
ATOM 10385 O O . ALA B 1 377 ? -12.781 7.168 6.031 1 89.38 377 ALA B O 1
ATOM 10386 N N . GLU B 1 378 ? -13.727 7.059 7.996 1 90.75 378 GLU B N 1
ATOM 10387 C CA . GLU B 1 378 ? -13.68 8.508 8.164 1 90.75 378 GLU B CA 1
ATOM 10388 C C . GLU B 1 378 ? -12.289 8.961 8.594 1 90.75 378 GLU B C 1
ATOM 10390 O O . GLU B 1 378 ? -11.375 8.148 8.734 1 90.75 378 GLU B O 1
ATOM 10395 N N . SER B 1 379 ? -12.125 10.281 8.68 1 87.31 379 SER B N 1
ATOM 10396 C CA . SER B 1 379 ? -10.82 10.883 8.922 1 87.31 379 SER B CA 1
ATOM 10397 C C . SER B 1 379 ? -10.203 10.352 10.211 1 87.31 379 SER B C 1
ATOM 10399 O O . SER B 1 379 ? -8.992 10.117 10.273 1 87.31 379 SER B O 1
ATOM 10401 N N . ARG B 1 380 ? -10.867 10.094 11.18 1 87.06 380 ARG B N 1
ATOM 10402 C CA . ARG B 1 380 ? -10.352 9.68 12.477 1 87.06 380 ARG B CA 1
ATOM 10403 C C . ARG B 1 380 ? -9.789 8.258 12.414 1 87.06 380 ARG B C 1
ATOM 10405 O O . ARG B 1 380 ? -8.945 7.883 13.227 1 87.06 380 ARG B O 1
ATOM 10412 N N . ILE B 1 381 ? -10.336 7.496 11.539 1 90.94 381 ILE B N 1
ATOM 10413 C CA . ILE B 1 381 ? -9.875 6.129 11.328 1 90.94 381 ILE B CA 1
ATOM 10414 C C . ILE B 1 381 ? -8.758 6.117 10.289 1 90.94 381 ILE B C 1
ATOM 10416 O O . ILE B 1 381 ? -7.848 5.289 10.352 1 90.94 381 ILE B O 1
ATOM 10420 N N . GLY B 1 382 ? -8.82 7.078 9.438 1 91.5 382 GLY B N 1
ATOM 10421 C CA . GLY B 1 382 ? -7.965 7.039 8.258 1 91.5 382 GLY B CA 1
ATOM 10422 C C . GLY B 1 382 ? -6.605 7.668 8.492 1 91.5 382 GLY B C 1
ATOM 10423 O O . GLY B 1 382 ? -5.684 7.473 7.695 1 91.5 382 GLY B O 1
ATOM 10424 N N . ARG B 1 383 ? -6.379 8.383 9.609 1 92.75 383 ARG B N 1
ATOM 10425 C CA . ARG B 1 383 ? -5.098 9.047 9.836 1 92.75 383 ARG B CA 1
ATOM 10426 C C . ARG B 1 383 ? -4.977 9.539 11.273 1 92.75 383 ARG B C 1
ATOM 10428 O O . ARG B 1 383 ? -5.977 9.625 11.992 1 92.75 383 ARG B O 1
ATOM 10435 N N . SER B 1 384 ? -3.768 9.938 11.664 1 93 384 SER B N 1
ATOM 10436 C CA . SER B 1 384 ? -3.48 10.391 13.016 1 93 384 SER B CA 1
ATOM 10437 C C . SER B 1 384 ? -3.348 11.914 13.07 1 93 384 SER B C 1
ATOM 10439 O O . SER B 1 384 ? -2.932 12.469 14.086 1 93 384 SER B O 1
ATOM 10441 N N . THR B 1 385 ? -3.729 12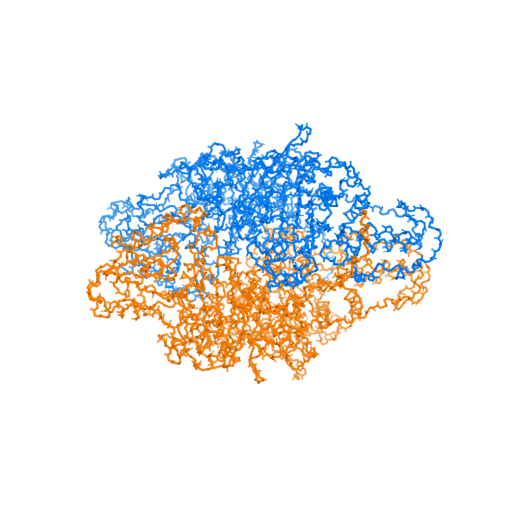.586 11.977 1 92.5 385 THR B N 1
ATOM 10442 C CA . THR B 1 385 ? -3.529 14.031 11.906 1 92.5 385 THR B CA 1
ATOM 10443 C C . THR B 1 385 ? -4.82 14.734 11.508 1 92.5 385 THR B C 1
ATOM 10445 O O . THR B 1 385 ? -5.781 14.094 11.078 1 92.5 385 THR B O 1
ATOM 10448 N N . SER B 1 386 ? -4.809 16.031 11.609 1 91.62 386 SER B N 1
ATOM 10449 C CA . SER B 1 386 ? -6 16.828 11.344 1 91.62 386 SER B CA 1
ATOM 10450 C C . SER B 1 386 ? -6.332 16.828 9.852 1 91.62 386 SER B C 1
ATOM 10452 O O . SER B 1 386 ? -7.5 16.734 9.477 1 91.62 386 SER B O 1
ATOM 10454 N N . HIS B 1 387 ? -5.352 16.953 9.055 1 95.25 387 HIS B N 1
ATOM 10455 C CA . HIS B 1 387 ? -5.582 17.031 7.617 1 95.25 387 HIS B CA 1
ATOM 10456 C C . HIS B 1 387 ? -4.871 15.898 6.887 1 95.25 387 HIS B C 1
ATOM 10458 O O . HIS B 1 387 ? -3.791 15.469 7.297 1 95.25 387 HIS B O 1
ATOM 10464 N N . ALA B 1 388 ? -5.484 15.43 5.863 1 96.5 388 ALA B N 1
ATOM 10465 C CA . ALA B 1 388 ? -4.906 14.367 5.039 1 96.5 388 ALA B CA 1
ATOM 10466 C C . ALA B 1 388 ? -3.58 14.812 4.43 1 96.5 388 ALA B C 1
ATOM 10468 O O . ALA B 1 388 ? -2.715 13.977 4.145 1 96.5 388 ALA B O 1
ATOM 10469 N N . SER B 1 389 ? -3.344 16.094 4.32 1 97.69 389 SER B N 1
ATOM 10470 C CA . SER B 1 389 ? -2.193 16.672 3.629 1 97.69 389 SER B CA 1
ATOM 10471 C C . SER B 1 389 ? -1.011 16.844 4.578 1 97.69 389 SER B C 1
ATOM 10473 O O . SER B 1 389 ? 0.059 17.297 4.164 1 97.69 389 SER B O 1
ATOM 10475 N N . ASP B 1 390 ? -1.076 16.5 5.824 1 97 390 ASP B N 1
ATOM 10476 C CA . ASP B 1 390 ? -0.097 16.844 6.848 1 97 390 ASP B CA 1
ATOM 10477 C C . ASP B 1 390 ? 1.268 16.234 6.531 1 97 390 ASP B C 1
ATOM 10479 O O . ASP B 1 390 ? 2.295 16.719 7.02 1 97 390 ASP B O 1
ATOM 10483 N N . MET B 1 391 ? 1.263 15.211 5.719 1 96.62 391 MET B N 1
ATOM 10484 C CA . MET B 1 391 ? 2.516 14.609 5.266 1 96.62 391 MET B CA 1
ATOM 10485 C C . MET B 1 391 ? 3.412 15.656 4.609 1 96.62 391 MET B C 1
ATOM 10487 O O . MET B 1 391 ? 4.637 15.555 4.672 1 96.62 391 MET B O 1
ATOM 10491 N N . ALA B 1 392 ? 2.844 16.656 4.012 1 97.56 392 ALA B N 1
ATOM 10492 C CA . ALA B 1 392 ? 3.561 17.719 3.307 1 97.56 392 ALA B CA 1
ATOM 10493 C C . ALA B 1 392 ? 4.5 18.469 4.25 1 97.56 392 ALA B C 1
ATOM 10495 O O . ALA B 1 392 ? 5.566 18.938 3.836 1 97.56 392 ALA B O 1
ATOM 10496 N N . LYS B 1 393 ? 4.137 18.562 5.512 1 96.81 393 LYS B N 1
ATOM 10497 C CA . LYS B 1 393 ? 4.965 19.25 6.5 1 96.81 393 LYS B CA 1
ATOM 10498 C C . LYS B 1 393 ? 6.273 18.5 6.73 1 96.81 393 LYS B C 1
ATOM 10500 O O . LYS B 1 393 ? 7.301 19.109 7.027 1 96.81 393 LYS B O 1
ATOM 10505 N N . GLY B 1 394 ? 6.188 17.203 6.512 1 96.25 394 GLY B N 1
ATOM 10506 C CA . GLY B 1 394 ? 7.371 16.375 6.699 1 96.25 394 GLY B CA 1
ATOM 10507 C C . GLY B 1 394 ? 8.422 16.578 5.629 1 96.25 394 GLY B C 1
ATOM 10508 O O . GLY B 1 394 ? 9.586 16.219 5.816 1 96.25 394 GLY B O 1
ATOM 10509 N N . ILE B 1 395 ? 8.047 17.156 4.543 1 96.56 395 ILE B N 1
ATOM 10510 C CA . ILE B 1 395 ? 9.023 17.422 3.488 1 96.56 395 ILE B CA 1
ATOM 10511 C C . ILE B 1 395 ? 9.156 18.922 3.258 1 96.56 395 ILE B C 1
ATOM 10513 O O . ILE B 1 395 ? 9.641 19.359 2.209 1 96.56 395 ILE B O 1
ATOM 10517 N N . ASP B 1 396 ? 8.641 19.719 4.172 1 96.38 396 ASP B N 1
ATOM 10518 C CA . ASP B 1 396 ? 8.812 21.172 4.16 1 96.38 396 ASP B CA 1
ATOM 10519 C C . ASP B 1 396 ? 8.156 21.797 2.93 1 96.38 396 ASP B C 1
ATOM 10521 O O . ASP B 1 396 ? 8.805 22.531 2.188 1 96.38 396 ASP B O 1
ATOM 10525 N N . CYS B 1 397 ? 6.867 21.469 2.744 1 98.12 397 CYS B N 1
ATOM 10526 C CA . CYS B 1 397 ? 6.113 22.016 1.617 1 98.12 397 CYS B CA 1
ATOM 10527 C C . CYS B 1 397 ? 4.82 22.672 2.09 1 98.12 397 CYS B C 1
ATOM 10529 O O . CYS B 1 397 ? 4.273 22.297 3.129 1 98.12 397 CYS B O 1
ATOM 10531 N N . PRO B 1 398 ? 4.363 23.688 1.34 1 98.56 398 PRO B N 1
ATOM 10532 C CA . PRO B 1 398 ? 3.141 24.391 1.742 1 98.56 398 PRO B CA 1
ATOM 10533 C C . PRO B 1 398 ? 1.871 23.625 1.368 1 98.56 398 PRO B C 1
ATOM 10535 O O . PRO B 1 398 ? 1.905 22.75 0.497 1 98.56 398 PRO B O 1
ATOM 10538 N N . ILE B 1 399 ? 0.788 23.938 2.07 1 98.75 399 ILE B N 1
ATOM 10539 C CA . ILE B 1 399 ? -0.516 23.328 1.85 1 98.75 399 ILE B CA 1
ATOM 10540 C C . ILE B 1 399 ? -1.581 24.406 1.702 1 98.75 399 ILE B C 1
ATOM 10542 O O . ILE B 1 399 ? -1.716 25.281 2.566 1 98.75 399 ILE B O 1
ATOM 10546 N N . ILE B 1 400 ? -2.26 24.391 0.627 1 98.81 400 ILE B N 1
ATOM 10547 C CA . ILE B 1 400 ? -3.418 25.25 0.411 1 98.81 400 ILE B CA 1
ATOM 10548 C C . ILE B 1 400 ? -4.699 24.453 0.627 1 98.81 400 ILE B C 1
ATOM 10550 O O . ILE B 1 400 ? -4.941 23.453 -0.054 1 98.81 400 ILE B O 1
ATOM 10554 N N . HIS B 1 401 ? -5.473 24.844 1.617 1 98.25 401 HIS B N 1
ATOM 10555 C CA . HIS B 1 401 ? -6.777 24.25 1.854 1 98.25 401 HIS B CA 1
ATOM 10556 C C . HIS B 1 401 ? -7.883 25.031 1.155 1 98.25 401 HIS B C 1
ATOM 10558 O O . HIS B 1 401 ? -7.879 26.266 1.178 1 98.25 401 HIS B O 1
ATOM 10564 N N . VAL B 1 402 ? -8.773 24.344 0.522 1 98.5 402 VAL B N 1
ATOM 10565 C CA . VAL B 1 402 ? -9.82 25.078 -0.181 1 98.5 402 VAL B CA 1
ATOM 10566 C C . VAL B 1 402 ? -11.141 24.328 -0.082 1 98.5 402 VAL B C 1
ATOM 10568 O O . VAL B 1 402 ? -11.156 23.094 -0.064 1 98.5 402 VAL B O 1
ATOM 10571 N N . ASN B 1 403 ? -12.219 25.062 0.061 1 98 403 ASN B N 1
ATOM 10572 C CA . ASN B 1 403 ? -13.57 24.516 0.115 1 98 403 ASN B CA 1
ATOM 10573 C C . ASN B 1 403 ? -14.055 24.078 -1.265 1 98 403 ASN B C 1
ATOM 10575 O O . ASN B 1 403 ? -14.172 24.891 -2.178 1 98 403 ASN B O 1
ATOM 10579 N N . GLY B 1 404 ? -14.406 22.828 -1.405 1 97.75 404 GLY B N 1
ATOM 10580 C CA . GLY B 1 404 ? -14.82 22.25 -2.676 1 97.75 404 GLY B CA 1
ATOM 10581 C C . GLY B 1 404 ? -16.141 22.797 -3.178 1 97.75 404 GLY B C 1
ATOM 10582 O O . GLY B 1 404 ? -16.484 22.625 -4.348 1 97.75 404 GLY B O 1
ATOM 10583 N N . ASP B 1 405 ? -16.875 23.547 -2.318 1 97.06 405 ASP B N 1
ATOM 10584 C CA . ASP B 1 405 ? -18.125 24.188 -2.713 1 97.06 405 ASP B CA 1
ATOM 10585 C C . ASP B 1 405 ? -17.875 25.531 -3.381 1 97.06 405 ASP B C 1
ATOM 10587 O O . ASP B 1 405 ? -18.797 26.172 -3.877 1 97.06 405 ASP B O 1
ATOM 10591 N N . SER B 1 406 ? -16.641 25.953 -3.379 1 97.12 406 SER B N 1
ATOM 10592 C CA . SER B 1 406 ? -16.297 27.25 -3.945 1 97.12 406 SER B CA 1
ATOM 10593 C C . SER B 1 406 ? -15.359 27.109 -5.141 1 97.12 406 SER B C 1
ATOM 10595 O O . SER B 1 406 ? -14.148 27.312 -5.016 1 97.12 406 SER B O 1
ATOM 10597 N N . PRO B 1 407 ? -15.93 26.875 -6.367 1 97.94 407 PRO B N 1
ATOM 10598 C CA . PRO B 1 407 ? -15.102 26.656 -7.559 1 97.94 407 PRO B CA 1
ATOM 10599 C C . PRO B 1 407 ? -14.133 27.812 -7.824 1 97.94 407 PRO B C 1
ATOM 10601 O O . PRO B 1 407 ? -13.016 27.578 -8.289 1 97.94 407 PRO B O 1
ATOM 10604 N N . GLU B 1 408 ? -14.547 29.062 -7.508 1 97.25 408 GLU B N 1
ATOM 10605 C CA . GLU B 1 408 ? -13.695 30.219 -7.742 1 97.25 408 GLU B CA 1
ATOM 10606 C C . GLU B 1 408 ? -12.445 30.172 -6.875 1 97.25 408 GLU B C 1
ATOM 10608 O O . GLU B 1 408 ? -11.344 30.484 -7.344 1 97.25 408 GLU B O 1
ATOM 10613 N N . ASP B 1 409 ? -12.609 29.797 -5.605 1 97.5 409 ASP B N 1
ATOM 10614 C CA . ASP B 1 409 ? -11.469 29.688 -4.703 1 97.5 409 ASP B CA 1
ATOM 10615 C C . ASP B 1 409 ? -10.57 28.516 -5.102 1 97.5 409 ASP B C 1
ATOM 10617 O O . ASP B 1 409 ? -9.359 28.562 -4.883 1 97.5 409 ASP B O 1
ATOM 10621 N N . VAL B 1 410 ? -11.148 27.453 -5.695 1 98.44 410 VAL B N 1
ATOM 10622 C CA . VAL B 1 410 ? -10.359 26.328 -6.199 1 98.44 410 VAL B CA 1
ATOM 10623 C C . VAL B 1 410 ? -9.453 26.812 -7.332 1 98.44 410 VAL B C 1
ATOM 10625 O O . VAL B 1 410 ? -8.289 26.406 -7.418 1 98.44 410 VAL B O 1
ATOM 10628 N N . ILE B 1 411 ? -9.977 27.688 -8.219 1 98.19 411 ILE B N 1
ATOM 10629 C CA . ILE B 1 411 ? -9.18 28.281 -9.289 1 98.19 411 ILE B CA 1
ATOM 10630 C C . ILE B 1 411 ? -8.031 29.094 -8.695 1 98.19 411 ILE B C 1
ATOM 10632 O O . ILE B 1 411 ? -6.891 28.984 -9.141 1 98.19 411 ILE B O 1
ATOM 10636 N N . LYS B 1 412 ? -8.359 29.875 -7.684 1 98.12 412 LYS B N 1
ATOM 10637 C CA . LYS B 1 412 ? -7.352 30.719 -7.031 1 98.12 412 LYS B CA 1
ATOM 10638 C C . LYS B 1 412 ? -6.258 29.859 -6.402 1 98.12 412 LYS B C 1
ATOM 10640 O O . LYS B 1 412 ? -5.074 30.203 -6.465 1 98.12 412 LYS B O 1
ATOM 10645 N N . ALA B 1 413 ? -6.668 28.766 -5.727 1 98.5 413 ALA B N 1
ATOM 10646 C CA . ALA B 1 413 ? -5.703 27.828 -5.145 1 98.5 413 ALA B CA 1
ATOM 10647 C C . ALA B 1 413 ? -4.758 27.281 -6.211 1 98.5 413 ALA B C 1
ATOM 10649 O O . ALA B 1 413 ? -3.551 27.156 -5.977 1 98.5 413 ALA B O 1
ATOM 10650 N N . ALA B 1 414 ? -5.281 26.938 -7.391 1 98.62 414 ALA B N 1
ATOM 10651 C CA . ALA B 1 414 ? -4.48 26.422 -8.5 1 98.62 414 ALA B CA 1
ATOM 10652 C C . ALA B 1 414 ? -3.484 27.484 -8.984 1 98.62 414 ALA B C 1
ATOM 10654 O O . ALA B 1 414 ? -2.33 27.156 -9.281 1 98.62 414 ALA B O 1
ATOM 10655 N N . LYS B 1 415 ? -3.967 28.734 -9.094 1 98 415 LYS B N 1
ATOM 10656 C CA . LYS B 1 415 ? -3.098 29.828 -9.516 1 98 415 LYS B CA 1
ATOM 10657 C C . LYS B 1 415 ? -1.91 29.984 -8.57 1 98 415 LYS B C 1
ATOM 10659 O O . LYS B 1 415 ? -0.769 30.125 -9.016 1 98 415 LYS B O 1
ATOM 10664 N N . LEU B 1 416 ? -2.219 29.906 -7.27 1 98.31 416 LEU B N 1
ATOM 10665 C CA . LEU B 1 416 ? -1.171 30.062 -6.266 1 98.31 416 LEU B CA 1
ATOM 10666 C C . LEU B 1 416 ? -0.201 28.875 -6.316 1 98.31 416 LEU B C 1
ATOM 10668 O O . LEU B 1 416 ? 1.012 29.062 -6.184 1 98.31 416 LEU B O 1
ATOM 10672 N N . ALA B 1 417 ? -0.718 27.688 -6.461 1 98.75 417 ALA B N 1
ATOM 10673 C CA . ALA B 1 417 ? 0.118 26.484 -6.547 1 98.75 417 ALA B CA 1
ATOM 10674 C C . ALA B 1 417 ? 1.094 26.578 -7.715 1 98.75 417 ALA B C 1
ATOM 10676 O O . ALA B 1 417 ? 2.275 26.266 -7.574 1 98.75 417 ALA B O 1
ATOM 10677 N N . MET B 1 418 ? 0.606 27.016 -8.852 1 98.44 418 MET B N 1
ATOM 10678 C CA . MET B 1 418 ? 1.443 27.172 -10.039 1 98.44 418 MET B CA 1
ATOM 10679 C C . MET B 1 418 ? 2.529 28.219 -9.797 1 98.44 418 MET B C 1
ATOM 10681 O O . MET B 1 418 ? 3.693 28 -10.141 1 98.44 418 MET B O 1
ATOM 10685 N N . LEU B 1 419 ? 2.16 29.359 -9.188 1 97.81 419 LEU B N 1
ATOM 10686 C CA . LEU B 1 419 ? 3.115 30.422 -8.898 1 97.81 419 LEU B CA 1
ATOM 10687 C C . LEU B 1 419 ? 4.25 29.906 -8.016 1 97.81 419 LEU B C 1
ATOM 10689 O O . LEU B 1 419 ? 5.422 30.188 -8.281 1 97.81 419 LEU B O 1
ATOM 10693 N N . TYR B 1 420 ? 3.867 29.203 -6.988 1 98.06 420 TYR B N 1
ATOM 10694 C CA . TYR B 1 420 ? 4.859 28.688 -6.047 1 98.06 420 TYR B CA 1
ATOM 10695 C C . TYR B 1 420 ? 5.789 27.688 -6.727 1 98.06 420 TYR B C 1
ATOM 10697 O O . TYR B 1 420 ? 7.012 27.781 -6.582 1 98.06 420 TYR B O 1
ATOM 10705 N N . ARG B 1 421 ? 5.172 26.703 -7.387 1 98.25 421 ARG B N 1
ATOM 10706 C CA . ARG B 1 421 ? 5.949 25.656 -8.055 1 98.25 421 ARG B CA 1
ATOM 10707 C C . ARG B 1 421 ? 6.934 26.266 -9.055 1 98.25 421 ARG B C 1
ATOM 10709 O O . ARG B 1 421 ? 8.086 25.828 -9.133 1 98.25 421 ARG B O 1
ATOM 10716 N N . MET B 1 422 ? 6.555 27.25 -9.812 1 97.31 422 MET B N 1
ATOM 10717 C CA . MET B 1 422 ? 7.406 27.859 -10.828 1 97.31 422 MET B CA 1
ATOM 10718 C C . MET B 1 422 ? 8.555 28.625 -10.18 1 97.31 422 MET B C 1
ATOM 10720 O O . MET B 1 422 ? 9.672 28.641 -10.711 1 97.31 422 MET B O 1
ATOM 10724 N N . LYS B 1 423 ? 8.289 29.188 -9.039 1 96.31 423 LYS B N 1
ATOM 10725 C CA . LYS B 1 423 ? 9.305 30.016 -8.391 1 96.31 423 LYS B CA 1
ATOM 10726 C C . LYS B 1 423 ? 10.312 29.156 -7.637 1 96.31 423 LYS B C 1
ATOM 10728 O O . LYS B 1 423 ? 11.523 29.359 -7.754 1 96.31 423 LYS B O 1
ATOM 10733 N N . PHE B 1 424 ? 9.867 28.156 -6.891 1 96.25 424 PHE B N 1
ATOM 10734 C CA . PHE B 1 424 ? 10.734 27.5 -5.93 1 96.25 424 PHE B CA 1
ATOM 10735 C C . PHE B 1 424 ? 11.062 26.078 -6.379 1 96.25 424 PHE B C 1
ATOM 10737 O O . PHE B 1 424 ? 11.961 25.438 -5.84 1 96.25 424 PHE B O 1
ATOM 10744 N N . ARG B 1 425 ? 10.359 25.578 -7.398 1 95.81 425 ARG B N 1
ATOM 10745 C CA . ARG B 1 425 ? 10.586 24.25 -7.957 1 95.81 425 ARG B CA 1
ATOM 10746 C C . ARG B 1 425 ? 10.531 23.188 -6.867 1 95.81 425 ARG B C 1
ATOM 10748 O O . ARG B 1 425 ? 11.367 22.281 -6.828 1 95.81 425 ARG B O 1
ATOM 10755 N N . LYS B 1 426 ? 9.586 23.359 -5.93 1 97.06 426 LYS B N 1
ATOM 10756 C CA . LYS B 1 426 ? 9.273 22.438 -4.84 1 97.06 426 LYS B CA 1
ATOM 10757 C C . LYS B 1 426 ? 7.812 22 -4.891 1 97.06 426 LYS B C 1
ATOM 10759 O O . LYS B 1 426 ? 6.98 22.672 -5.516 1 97.06 426 LYS B O 1
ATOM 10764 N N . ASP B 1 427 ? 7.535 20.891 -4.305 1 98.5 427 ASP B N 1
ATOM 10765 C CA . ASP B 1 427 ? 6.168 20.375 -4.285 1 98.5 427 ASP B CA 1
ATOM 10766 C C . ASP B 1 427 ? 5.234 21.344 -3.562 1 98.5 427 ASP B C 1
ATOM 10768 O O . ASP B 1 427 ? 5.652 22.047 -2.643 1 98.5 427 ASP B O 1
ATOM 10772 N N . VAL B 1 428 ? 4.031 21.406 -3.979 1 98.81 428 VAL B N 1
ATOM 10773 C CA . VAL B 1 428 ? 2.971 22.203 -3.352 1 98.81 428 VAL B CA 1
ATOM 10774 C C . VAL B 1 428 ? 1.667 21.406 -3.361 1 98.81 428 VAL B C 1
ATOM 10776 O O . VAL B 1 428 ? 1.383 20.672 -4.312 1 98.81 428 VAL B O 1
ATOM 10779 N N . PHE B 1 429 ? 0.859 21.547 -2.293 1 98.88 429 PHE B N 1
ATOM 10780 C CA . PHE B 1 429 ? -0.318 20.703 -2.121 1 98.88 429 PHE B CA 1
ATOM 10781 C C . PHE B 1 429 ? -1.582 21.547 -2.031 1 98.88 429 PHE B C 1
ATOM 10783 O O . PHE B 1 429 ? -1.622 22.531 -1.294 1 98.88 429 PHE B O 1
ATOM 10790 N N . VAL B 1 430 ? -2.535 21.172 -2.797 1 98.88 430 VAL B N 1
ATOM 10791 C CA . VAL B 1 430 ? -3.891 21.688 -2.672 1 98.88 430 VAL B CA 1
ATOM 10792 C C . VAL B 1 430 ? -4.805 20.625 -2.074 1 98.88 430 VAL B C 1
ATOM 10794 O O . VAL B 1 430 ? -5.016 19.578 -2.678 1 98.88 430 VAL B O 1
ATOM 10797 N N . ASN B 1 431 ? -5.23 20.875 -0.889 1 98.62 431 ASN B N 1
ATOM 10798 C CA . ASN B 1 431 ? -6.195 20.016 -0.221 1 98.62 431 ASN B CA 1
ATOM 10799 C C . ASN B 1 431 ? -7.625 20.531 -0.396 1 98.62 431 ASN B C 1
ATOM 10801 O O . ASN B 1 431 ? -8.062 21.422 0.331 1 98.62 431 ASN B O 1
ATOM 10805 N N . MET B 1 432 ? -8.312 19.953 -1.338 1 98.69 432 MET B N 1
ATOM 10806 C CA . MET B 1 432 ? -9.695 20.359 -1.606 1 98.69 432 MET B CA 1
ATOM 10807 C C . MET B 1 432 ? -10.672 19.5 -0.81 1 98.69 432 MET B C 1
ATOM 10809 O O . MET B 1 432 ? -10.914 18.344 -1.151 1 98.69 432 MET B O 1
ATOM 10813 N N . LEU B 1 433 ? -11.234 20.109 0.247 1 97.69 433 LEU B N 1
ATOM 10814 C CA . LEU B 1 433 ? -12.234 19.406 1.037 1 97.69 433 LEU B CA 1
ATOM 10815 C C . LEU B 1 433 ? -13.586 19.422 0.34 1 97.69 433 LEU B C 1
ATOM 10817 O O . LEU B 1 433 ? -14.094 20.5 -0.017 1 97.69 433 LEU B O 1
ATOM 10821 N N . SER B 1 434 ? -14.055 18.266 0.08 1 97.06 434 SER B N 1
ATOM 10822 C CA . SER B 1 434 ? -15.328 18.078 -0.598 1 97.06 434 SER B CA 1
ATOM 10823 C C . SER B 1 434 ? -16.156 17 0.091 1 97.06 434 SER B C 1
ATOM 10825 O O . SER B 1 434 ? -16.109 16.844 1.313 1 97.06 434 SER B O 1
ATOM 10827 N N . PHE B 1 435 ? -17.109 16.422 -0.554 1 96.19 435 PHE B N 1
ATOM 10828 C CA . PHE B 1 435 ? -17.906 15.305 -0.063 1 96.19 435 PHE B CA 1
ATOM 10829 C C . PHE B 1 435 ? -18.141 14.289 -1.172 1 96.19 435 PHE B C 1
ATOM 10831 O O . PHE B 1 435 ? -17.812 14.539 -2.334 1 96.19 435 PHE B O 1
ATOM 10838 N N . ARG B 1 436 ? -18.516 13.125 -0.914 1 95.12 436 ARG B N 1
ATOM 10839 C CA . ARG B 1 436 ? -18.875 12.062 -1.843 1 95.12 436 ARG B CA 1
ATOM 10840 C C . ARG B 1 436 ? -20.375 11.812 -1.843 1 95.12 436 ARG B C 1
ATOM 10842 O O . ARG B 1 436 ? -20.953 11.453 -0.813 1 95.12 436 ARG B O 1
ATOM 10849 N N . ARG B 1 437 ? -21.016 11.969 -2.869 1 95.25 437 ARG B N 1
ATOM 10850 C CA . ARG B 1 437 ? -22.484 11.906 -2.965 1 95.25 437 ARG B CA 1
ATOM 10851 C C . ARG B 1 437 ? -22.984 10.508 -2.637 1 95.25 437 ARG B C 1
ATOM 10853 O O . ARG B 1 437 ? -24.047 10.359 -2.008 1 95.25 437 ARG B O 1
ATOM 10860 N N . TRP B 1 438 ? -22.297 9.523 -3.18 1 93.94 438 TRP B N 1
ATOM 10861 C CA . TRP B 1 438 ? -22.719 8.133 -3.01 1 93.94 438 TRP B CA 1
ATOM 10862 C C . TRP B 1 438 ? -21.75 7.387 -2.094 1 93.94 438 TRP B C 1
ATOM 10864 O O . TRP B 1 438 ? -20.859 7.992 -1.495 1 93.94 438 TRP B O 1
ATOM 10874 N N . GLY B 1 439 ? -21.984 6.102 -1.89 1 92.88 439 GLY B N 1
ATOM 10875 C CA . GLY B 1 439 ? -21.047 5.289 -1.139 1 92.88 439 GLY B CA 1
ATOM 10876 C C . GLY B 1 439 ? -19.703 5.121 -1.844 1 92.88 439 GLY B C 1
ATOM 10877 O O . GLY B 1 439 ? -19.281 6 -2.594 1 92.88 439 GLY B O 1
ATOM 10878 N N . HIS B 1 440 ? -18.953 4.062 -1.492 1 90.62 440 HIS B N 1
ATOM 10879 C CA . HIS B 1 440 ? -17.688 3.832 -2.188 1 90.62 440 HIS B CA 1
ATOM 10880 C C . HIS B 1 440 ? -17.875 3.893 -3.699 1 90.62 440 HIS B C 1
ATOM 10882 O O . HIS B 1 440 ? -17.016 4.41 -4.414 1 90.62 440 HIS B O 1
ATOM 10888 N N . ASN B 1 441 ? -18.891 3.316 -4.156 1 90.06 441 ASN B N 1
ATOM 10889 C CA . ASN B 1 441 ? -19.453 3.492 -5.492 1 90.06 441 ASN B CA 1
ATOM 10890 C C . ASN B 1 441 ? -20.953 3.785 -5.445 1 90.06 441 ASN B C 1
ATOM 10892 O O . ASN B 1 441 ? -21.531 3.902 -4.363 1 90.06 441 ASN B O 1
ATOM 10896 N N . GLU B 1 442 ? -21.656 3.949 -6.52 1 89.44 442 GLU B N 1
ATOM 10897 C CA . GLU B 1 442 ? -23.031 4.41 -6.625 1 89.44 442 GLU B CA 1
ATOM 10898 C C . GLU B 1 442 ? -24.016 3.338 -6.156 1 89.44 442 GLU B C 1
ATOM 10900 O O . GLU B 1 442 ? -25.188 3.631 -5.883 1 89.44 442 GLU B O 1
ATOM 10905 N N . LEU B 1 443 ? -23.453 2.102 -6.012 1 87.62 443 LEU B N 1
ATOM 10906 C CA . LEU B 1 443 ? -24.312 0.997 -5.586 1 87.62 443 LEU B CA 1
ATOM 10907 C C . LEU B 1 443 ? -24.156 0.736 -4.09 1 87.62 443 LEU B C 1
ATOM 10909 O O . LEU B 1 443 ? -24.953 0.006 -3.5 1 87.62 443 LEU B O 1
ATOM 10913 N N . ASP B 1 444 ? -23.219 1.35 -3.508 1 90 444 ASP B N 1
ATOM 10914 C CA . ASP B 1 444 ? -22.922 1.146 -2.092 1 90 444 ASP B CA 1
ATOM 10915 C C . ASP B 1 444 ? -23.766 2.078 -1.221 1 90 444 ASP B C 1
ATOM 10917 O O . ASP B 1 444 ? -23.828 3.281 -1.479 1 90 444 ASP B O 1
ATOM 10921 N N . ASN B 1 445 ? -24.344 1.512 -0.157 1 90.81 445 ASN B N 1
ATOM 10922 C CA . ASN B 1 445 ? -25.156 2.316 0.741 1 90.81 445 ASN B CA 1
ATOM 10923 C C . ASN B 1 445 ? -24.344 2.852 1.916 1 90.81 445 ASN B C 1
ATOM 10925 O O . ASN B 1 445 ? -24.188 2.172 2.932 1 90.81 445 ASN B O 1
ATOM 10929 N N . ALA B 1 446 ? -24.047 4.055 1.845 1 91.56 446 ALA B N 1
ATOM 10930 C CA . ALA B 1 446 ? -23.141 4.664 2.807 1 91.56 446 ALA B CA 1
ATOM 10931 C C . ALA B 1 446 ? -23.844 4.969 4.121 1 91.56 446 ALA B C 1
ATOM 10933 O O . ALA B 1 446 ? -23.203 5.133 5.16 1 91.56 446 ALA B O 1
ATOM 10934 N N . SER B 1 447 ? -25.172 5.062 4.113 1 93.81 447 SER B N 1
ATOM 10935 C CA . SER B 1 447 ? -25.922 5.406 5.32 1 93.81 447 SER B CA 1
ATOM 10936 C C . SER B 1 447 ? -25.812 4.305 6.367 1 93.81 447 SER B C 1
ATOM 10938 O O . SER B 1 447 ? -26.094 4.531 7.547 1 93.81 447 SER B O 1
ATOM 10940 N N . ILE B 1 448 ? -25.359 3.168 5.965 1 94.44 448 ILE B N 1
ATOM 10941 C CA . ILE B 1 448 ? -25.234 2.041 6.883 1 94.44 448 ILE B CA 1
ATOM 10942 C C . ILE B 1 448 ? -24.109 2.32 7.887 1 94.44 448 ILE B C 1
ATOM 10944 O O . ILE B 1 448 ? -24.234 1.982 9.062 1 94.44 448 ILE B O 1
ATOM 10948 N N . THR B 1 449 ? -23.078 2.982 7.359 1 93.25 449 THR B N 1
ATOM 10949 C CA . THR B 1 449 ? -21.922 3.189 8.211 1 93.25 449 THR B CA 1
ATOM 10950 C C . THR B 1 449 ? -21.797 4.656 8.609 1 93.25 449 THR B C 1
ATOM 10952 O O . THR B 1 449 ? -21.188 4.98 9.633 1 93.25 449 THR B O 1
ATOM 10955 N N . GLN B 1 450 ? -22.297 5.562 7.746 1 94 450 GLN B N 1
ATOM 10956 C CA . GLN B 1 450 ? -22.188 6.992 8.023 1 94 450 GLN B CA 1
ATOM 10957 C C . GLN B 1 450 ? -23.547 7.684 7.902 1 94 450 GLN B C 1
ATOM 10959 O O . GLN B 1 450 ? -23.688 8.641 7.137 1 94 450 GLN B O 1
ATOM 10964 N N . PRO B 1 451 ? -24.484 7.375 8.773 1 94.69 451 PRO B N 1
ATOM 10965 C CA . PRO B 1 451 ? -25.844 7.91 8.602 1 94.69 451 PRO B CA 1
ATOM 10966 C C . PRO B 1 451 ? -25.906 9.422 8.797 1 94.69 451 PRO B C 1
ATOM 10968 O O . PRO B 1 451 ? -26.578 10.117 8.039 1 94.69 451 PRO B O 1
ATOM 10971 N N . VAL B 1 452 ? -25.219 9.961 9.773 1 92.75 452 VAL B N 1
ATOM 10972 C CA . VAL B 1 452 ? -25.312 11.391 10.078 1 92.75 452 VAL B CA 1
ATOM 10973 C C . VAL B 1 452 ? -24.688 12.195 8.938 1 92.75 452 VAL B C 1
ATOM 10975 O O . VAL B 1 452 ? -25.266 13.188 8.477 1 92.75 452 VAL B O 1
ATOM 10978 N N . MET B 1 453 ? -23.547 11.836 8.469 1 92.94 453 MET B N 1
ATOM 10979 C CA . MET B 1 453 ? -22.891 12.492 7.348 1 92.94 453 MET B CA 1
ATOM 10980 C C . MET B 1 453 ? -23.766 12.469 6.105 1 92.94 453 MET B C 1
ATOM 10982 O O . MET B 1 453 ? -23.906 13.484 5.418 1 92.94 453 MET B O 1
ATOM 10986 N N . TYR B 1 454 ? -24.406 11.383 5.809 1 94.44 454 TYR B N 1
ATOM 10987 C CA . TYR B 1 454 ? -25.141 11.227 4.551 1 94.44 454 TYR B CA 1
ATOM 10988 C C . TYR B 1 454 ? -26.531 11.836 4.648 1 94.44 454 TYR B C 1
ATOM 10990 O O . TYR B 1 454 ? -27.141 12.141 3.627 1 94.44 454 TYR B O 1
ATOM 10998 N N . ASP B 1 455 ? -26.969 11.93 5.879 1 93.81 455 ASP B N 1
ATOM 10999 C CA . ASP B 1 455 ? -28.172 12.742 6.031 1 93.81 455 ASP B CA 1
ATOM 11000 C C . ASP B 1 455 ? -27.922 14.18 5.566 1 93.81 455 ASP B C 1
ATOM 11002 O O . ASP B 1 455 ? -28.766 14.766 4.871 1 93.81 455 ASP B O 1
ATOM 11006 N N . GLU B 1 456 ? -26.766 14.742 5.941 1 93.12 456 GLU B N 1
ATOM 11007 C CA . GLU B 1 456 ? -26.375 16.078 5.504 1 93.12 456 GLU B CA 1
ATOM 11008 C C . GLU B 1 456 ? -26.156 16.125 3.994 1 93.12 456 GLU B C 1
ATOM 11010 O O . GLU B 1 456 ? -26.547 17.094 3.336 1 93.12 456 GLU B O 1
ATOM 11015 N N . ILE B 1 457 ? -25.531 15.133 3.375 1 95.25 457 ILE B N 1
ATOM 11016 C CA . ILE B 1 457 ? -25.188 15.094 1.96 1 95.25 457 ILE B CA 1
ATOM 11017 C C . ILE B 1 457 ? -26.453 14.969 1.115 1 95.25 457 ILE B C 1
ATOM 11019 O O . ILE B 1 457 ? -26.578 15.617 0.073 1 95.25 457 ILE B O 1
ATOM 11023 N N . GLU B 1 458 ? -27.422 14.195 1.593 1 93.94 458 GLU B N 1
ATOM 11024 C CA . GLU B 1 458 ? -28.641 13.953 0.835 1 93.94 458 GLU B CA 1
ATOM 11025 C C . GLU B 1 458 ? -29.531 15.188 0.805 1 93.94 458 GLU B C 1
ATOM 11027 O O . GLU B 1 458 ? -30.312 15.383 -0.132 1 93.94 458 GLU B O 1
ATOM 11032 N N . ASN B 1 459 ? -29.344 16.078 1.693 1 93.31 459 ASN B N 1
ATOM 11033 C CA . ASN B 1 459 ? -30.219 17.234 1.815 1 93.31 459 ASN B CA 1
ATOM 11034 C C . ASN B 1 459 ? -29.594 18.484 1.209 1 93.31 459 ASN B C 1
ATOM 11036 O O . ASN B 1 459 ? -30.078 19.594 1.416 1 93.31 459 ASN B O 1
ATOM 11040 N N . ARG B 1 460 ? -28.641 18.359 0.522 1 93.69 460 ARG B N 1
ATOM 11041 C CA . ARG B 1 460 ? -28 19.516 -0.096 1 93.69 460 ARG B CA 1
ATOM 11042 C C . ARG B 1 460 ? -28.125 19.469 -1.615 1 93.69 460 ARG B C 1
ATOM 11044 O O . ARG B 1 460 ? -28.281 18.391 -2.191 1 93.69 460 ARG B O 1
ATOM 11051 N N . ASP B 1 461 ? -28 20.641 -2.326 1 93.69 461 ASP B N 1
ATOM 11052 C CA . ASP B 1 461 ? -27.938 20.719 -3.781 1 93.69 461 ASP B CA 1
ATOM 11053 C C . ASP B 1 461 ? -26.547 20.344 -4.301 1 93.69 461 ASP B C 1
ATOM 11055 O O . ASP B 1 461 ? -25.578 20.359 -3.549 1 93.69 461 ASP B O 1
ATOM 11059 N N . SER B 1 462 ? -26.562 19.969 -5.586 1 96 462 SER B N 1
ATOM 11060 C CA . SER B 1 462 ? -25.266 19.688 -6.191 1 96 462 SER B CA 1
ATOM 11061 C C . SER B 1 462 ? -24.453 20.953 -6.367 1 96 462 SER B C 1
ATOM 11063 O O . SER B 1 462 ? -25.016 22.062 -6.441 1 96 462 SER B O 1
ATOM 11065 N N . ILE B 1 463 ? -23.125 20.844 -6.395 1 97.5 463 ILE B N 1
ATOM 11066 C CA . ILE B 1 463 ? -22.234 21.984 -6.492 1 97.5 463 ILE B CA 1
ATOM 11067 C C . ILE B 1 463 ? -22.453 22.719 -7.816 1 97.5 463 ILE B C 1
ATOM 11069 O O . ILE B 1 463 ? -22.578 23.938 -7.844 1 97.5 463 ILE B O 1
ATOM 11073 N N . PRO B 1 464 ? -22.547 22 -9.016 1 98.25 464 PRO B N 1
ATOM 11074 C CA . PRO B 1 464 ? -22.812 22.688 -10.281 1 98.25 464 PRO B CA 1
ATOM 11075 C C . PRO B 1 464 ? -24.109 23.469 -10.273 1 98.25 464 PRO B C 1
ATOM 11077 O O . PRO B 1 464 ? -24.156 24.594 -10.773 1 98.25 464 PRO B O 1
ATOM 11080 N N . ASP B 1 465 ? -25.156 22.922 -9.648 1 97.56 465 ASP B N 1
ATOM 11081 C CA . ASP B 1 465 ? -26.453 23.609 -9.617 1 97.56 465 ASP B CA 1
ATOM 11082 C C . ASP B 1 465 ? -26.391 24.859 -8.742 1 97.56 465 ASP B C 1
ATOM 11084 O O . ASP B 1 465 ? -26.922 25.906 -9.109 1 97.56 465 ASP B O 1
ATOM 11088 N N . GLU B 1 466 ? -25.781 24.688 -7.566 1 97.19 466 GLU B N 1
ATOM 11089 C CA . GLU B 1 466 ? -25.656 25.828 -6.668 1 97.19 466 GLU B CA 1
ATOM 11090 C C . GLU B 1 466 ? -24.844 26.953 -7.316 1 97.19 466 GLU B C 1
ATOM 11092 O O . GLU B 1 466 ? -25.188 28.125 -7.191 1 97.19 466 GLU B O 1
ATOM 11097 N N . TYR B 1 467 ? -23.766 26.641 -7.895 1 97.44 467 TYR B N 1
ATOM 11098 C CA . TYR B 1 467 ? -22.906 27.625 -8.547 1 97.44 467 TYR B CA 1
ATOM 11099 C C . TYR B 1 467 ? -23.609 28.266 -9.742 1 97.44 467 TYR B C 1
ATOM 11101 O O . TYR B 1 467 ? -23.453 29.453 -10.008 1 97.44 467 TYR B O 1
ATOM 11109 N N . CYS B 1 468 ? -24.359 27.5 -10.508 1 98.12 468 CYS B N 1
ATOM 11110 C CA . CYS B 1 468 ? -25.141 28.016 -11.633 1 98.12 468 CYS B CA 1
ATOM 11111 C C . CYS B 1 468 ? -26.156 29.047 -11.164 1 98.12 468 CYS B C 1
ATOM 11113 O O . CYS B 1 468 ? -26.297 30.094 -11.789 1 98.12 468 CYS B O 1
ATOM 11115 N N . GLU B 1 469 ? -26.844 28.703 -10.133 1 97.56 469 GLU B N 1
ATOM 11116 C CA . GLU B 1 469 ? -27.812 29.656 -9.578 1 97.56 469 GLU B CA 1
ATOM 11117 C C . GLU B 1 469 ? -27.141 30.953 -9.172 1 97.56 469 GLU B C 1
ATOM 11119 O O . GLU B 1 469 ? -27.688 32.031 -9.398 1 97.56 469 GLU B O 1
ATOM 11124 N N . LYS B 1 470 ? -26.016 30.812 -8.578 1 96.88 470 LYS B N 1
ATOM 11125 C CA . LYS B 1 470 ? -25.25 32 -8.211 1 96.88 470 LYS B CA 1
ATOM 11126 C C . LYS B 1 470 ? -24.891 32.844 -9.438 1 96.88 470 LYS B C 1
ATOM 11128 O O . LYS B 1 470 ? -25.016 34.062 -9.414 1 96.88 470 LYS B O 1
ATOM 11133 N N . MET B 1 471 ? -24.453 32.25 -10.516 1 97.44 471 MET B N 1
ATOM 11134 C CA . MET B 1 471 ? -24.031 32.938 -11.734 1 97.44 471 MET B CA 1
ATOM 11135 C C . MET B 1 471 ? -25.234 33.594 -12.422 1 97.44 471 MET B C 1
ATOM 11137 O O . MET B 1 471 ? -25.094 34.656 -12.992 1 97.44 471 MET B O 1
ATOM 11141 N N . ILE B 1 472 ? -26.391 32.906 -12.359 1 97.44 472 ILE B N 1
ATOM 11142 C CA . ILE B 1 472 ? -27.609 33.469 -12.93 1 97.44 472 ILE B CA 1
ATOM 11143 C C . ILE B 1 472 ? -28.016 34.719 -12.133 1 97.44 472 ILE B C 1
ATOM 11145 O O . ILE B 1 472 ? -28.375 35.75 -12.711 1 97.44 472 ILE B O 1
ATOM 11149 N N . TYR B 1 473 ? -27.906 34.594 -10.836 1 97.25 473 TYR B N 1
ATOM 11150 C CA . TYR B 1 473 ? -28.25 35.688 -9.961 1 97.25 473 TYR B CA 1
ATOM 11151 C C . TYR B 1 473 ? -27.328 36.906 -10.211 1 97.25 473 TYR B C 1
ATOM 11153 O O . TYR B 1 473 ? -27.766 38.031 -10.156 1 97.25 473 TYR B O 1
ATOM 11161 N N . GLN B 1 474 ? -26.062 36.656 -10.617 1 95.94 474 GLN B N 1
ATOM 11162 C CA . GLN B 1 474 ? -25.078 37.719 -10.867 1 95.94 474 GLN B CA 1
ATOM 11163 C C . GLN B 1 474 ? -25.188 38.219 -12.297 1 95.94 474 GLN B C 1
ATOM 11165 O O . GLN B 1 474 ? -24.469 39.156 -12.672 1 95.94 474 GLN B O 1
ATOM 11170 N N . GLY B 1 475 ? -25.953 37.625 -13.117 1 96.12 475 GLY B N 1
ATOM 11171 C CA . GLY B 1 475 ? -26.172 38.062 -14.484 1 96.12 475 GLY B CA 1
ATOM 11172 C C . GLY B 1 475 ? -25.109 37.594 -15.453 1 96.12 475 GLY B C 1
ATOM 11173 O O . GLY B 1 475 ? -25.031 38.062 -16.594 1 96.12 475 GLY B O 1
ATOM 11174 N N . LEU B 1 476 ? -24.344 36.625 -15.055 1 96.88 476 LEU B N 1
ATOM 11175 C CA . LEU B 1 476 ? -23.234 36.156 -15.875 1 96.88 476 LEU B CA 1
ATOM 11176 C C . LEU B 1 476 ? -23.656 34.938 -16.703 1 96.88 476 LEU B C 1
ATOM 11178 O O . LEU B 1 476 ? -22.969 34.531 -17.641 1 96.88 476 LEU B O 1
ATOM 11182 N N . TYR B 1 477 ? -24.844 34.312 -16.406 1 97.19 477 TYR B N 1
ATOM 11183 C CA . TYR B 1 477 ? -25.375 33.125 -17.062 1 97.19 477 TYR B CA 1
ATOM 11184 C C . TYR B 1 477 ? -26.906 33.156 -17.078 1 97.19 477 TYR B C 1
ATOM 11186 O O . TYR B 1 477 ? -27.516 34.062 -16.531 1 97.19 477 TYR B O 1
ATOM 11194 N N . ASP B 1 478 ? -27.625 32.281 -17.75 1 96.62 478 ASP B N 1
ATOM 11195 C CA . ASP B 1 478 ? -29.094 32.25 -17.734 1 96.62 478 ASP B CA 1
ATOM 11196 C C . ASP B 1 478 ? -29.609 30.844 -17.953 1 96.62 478 ASP B C 1
ATOM 11198 O O . ASP B 1 478 ? -28.844 29.938 -18.312 1 96.62 478 ASP B O 1
ATOM 11202 N N . GLU B 1 479 ? -30.812 30.719 -17.656 1 97.06 479 GLU B N 1
ATOM 11203 C CA . GLU B 1 479 ? -31.438 29.391 -17.672 1 97.06 479 GLU B CA 1
ATOM 11204 C C . GLU B 1 479 ? -31.484 28.828 -19.078 1 97.06 479 GLU B C 1
ATOM 11206 O O . GLU B 1 479 ? -31.422 27.609 -19.266 1 97.06 479 GLU B O 1
ATOM 11211 N N . GLU B 1 480 ? -31.656 29.594 -20.047 1 97.44 480 GLU B N 1
ATOM 11212 C CA . GLU B 1 480 ? -31.719 29.141 -21.422 1 97.44 480 GLU B CA 1
ATOM 11213 C C . GLU B 1 480 ? -30.375 28.547 -21.859 1 97.44 480 GLU B C 1
ATOM 11215 O O . GLU B 1 480 ? -30.344 27.484 -22.516 1 97.44 480 GLU B O 1
ATOM 11220 N N . ARG B 1 481 ? -29.312 29.25 -21.5 1 97.56 481 ARG B N 1
ATOM 11221 C CA . ARG B 1 481 ? -27.984 28.75 -21.797 1 97.56 481 ARG B CA 1
ATOM 11222 C C . ARG B 1 481 ? -27.75 27.406 -21.109 1 97.56 481 ARG B C 1
ATOM 11224 O O . ARG B 1 481 ? -27.156 26.5 -21.688 1 97.56 481 ARG B O 1
ATOM 11231 N N . ARG B 1 482 ? -28.172 27.297 -19.906 1 98 482 ARG B N 1
ATOM 11232 C CA . ARG B 1 482 ? -28.062 26.047 -19.156 1 98 482 ARG B CA 1
ATOM 11233 C C . ARG B 1 482 ? -28.797 24.922 -19.875 1 98 482 ARG B C 1
ATOM 11235 O O . ARG B 1 482 ? -28.219 23.844 -20.078 1 98 482 ARG B O 1
ATOM 11242 N N . LYS B 1 483 ? -30.047 25.125 -20.188 1 97.75 483 LYS B N 1
ATOM 11243 C CA . LYS B 1 483 ? -30.875 24.109 -20.844 1 97.75 483 LYS B CA 1
ATOM 11244 C C . LYS B 1 483 ? -30.281 23.703 -22.188 1 97.75 483 LYS B C 1
ATOM 11246 O O . LYS B 1 483 ? -30.25 22.516 -22.531 1 97.75 483 LYS B O 1
ATOM 11251 N N . ASN B 1 484 ? -29.828 24.672 -22.891 1 98 484 ASN B N 1
ATOM 11252 C CA . ASN B 1 484 ? -29.25 24.391 -24.203 1 98 484 ASN B CA 1
ATOM 11253 C C . ASN B 1 484 ? -27.969 23.578 -24.078 1 98 484 ASN B C 1
ATOM 11255 O O . ASN B 1 484 ? -27.734 22.656 -24.875 1 98 484 ASN B O 1
ATOM 11259 N N . LEU B 1 485 ? -27.109 23.953 -23.156 1 98.19 485 LEU B N 1
ATOM 11260 C CA . LEU B 1 485 ? -25.859 23.219 -22.938 1 98.19 485 LEU B CA 1
ATOM 11261 C C . LEU B 1 485 ? -26.141 21.75 -22.625 1 98.19 485 LEU B C 1
ATOM 11263 O O . LEU B 1 485 ? -25.5 20.859 -23.188 1 98.19 485 LEU B O 1
ATOM 11267 N N . LEU B 1 486 ? -27.047 21.547 -21.672 1 98.25 486 LEU B N 1
ATOM 11268 C CA . LEU B 1 486 ? -27.375 20.188 -21.234 1 98.25 486 LEU B CA 1
ATOM 11269 C C . LEU B 1 486 ? -28 19.391 -22.359 1 98.25 486 LEU B C 1
ATOM 11271 O O . LEU B 1 486 ? -27.719 18.203 -22.516 1 98.25 486 LEU B O 1
ATOM 11275 N N . LYS B 1 487 ? -28.875 20.047 -23.156 1 98.12 487 LYS B N 1
ATOM 11276 C CA . LYS B 1 487 ? -29.5 19.375 -24.297 1 98.12 487 LYS B CA 1
ATOM 11277 C C . LYS B 1 487 ? -28.469 18.953 -25.344 1 98.12 487 LYS B C 1
ATOM 11279 O O . LYS B 1 487 ? -28.469 17.812 -25.797 1 98.12 487 LYS B O 1
ATOM 11284 N N . GLU B 1 488 ? -27.641 19.844 -25.641 1 98.19 488 GLU B N 1
ATOM 11285 C CA . GLU B 1 488 ? -26.609 19.562 -26.641 1 98.19 488 GLU B CA 1
ATOM 11286 C C . GLU B 1 488 ? -25.672 18.469 -26.156 1 98.19 488 GLU B C 1
ATOM 11288 O O . GLU B 1 488 ? -25.312 17.578 -26.938 1 98.19 488 GLU B O 1
ATOM 11293 N N . HIS B 1 489 ? -25.266 18.562 -24.953 1 98.38 489 HIS B N 1
ATOM 11294 C CA . HIS B 1 489 ? -24.375 17.547 -24.391 1 98.38 489 HIS B CA 1
ATOM 11295 C C . HIS B 1 489 ? -25.047 16.188 -24.344 1 98.38 489 HIS B C 1
ATOM 11297 O O . HIS B 1 489 ? -24.406 15.164 -24.625 1 98.38 489 HIS B O 1
ATOM 11303 N N . ASN B 1 490 ? -26.266 16.188 -23.875 1 98.12 490 ASN B N 1
ATOM 11304 C CA . ASN B 1 490 ? -27.016 14.945 -23.844 1 98.12 490 ASN B CA 1
ATOM 11305 C C . ASN B 1 490 ? -27.141 14.336 -25.25 1 98.12 490 ASN B C 1
ATOM 11307 O O . ASN B 1 490 ? -27.047 13.117 -25.391 1 98.12 490 ASN B O 1
ATOM 11311 N N . GLU B 1 491 ? -27.406 15.125 -26.266 1 98.19 491 GLU B N 1
ATOM 11312 C CA . GLU B 1 491 ? -27.484 14.648 -27.641 1 98.19 491 GLU B CA 1
ATOM 11313 C C . GLU B 1 491 ? -26.156 14.086 -28.125 1 98.19 491 GLU B C 1
ATOM 11315 O O . GLU B 1 491 ? -26.125 13.07 -28.812 1 98.19 491 GLU B O 1
ATOM 11320 N N . TYR B 1 492 ? -25.203 14.742 -27.75 1 97.81 492 TYR B N 1
ATOM 11321 C CA . TYR B 1 492 ? -23.859 14.258 -28.094 1 97.81 492 TYR B CA 1
ATOM 11322 C C . TYR B 1 492 ? -23.609 12.891 -27.469 1 97.81 492 TYR B C 1
ATOM 11324 O O . TYR B 1 492 ? -23.203 11.953 -28.156 1 97.81 492 TYR B O 1
ATOM 11332 N N . LEU B 1 493 ? -23.828 12.742 -26.109 1 98.31 493 LEU B N 1
ATOM 11333 C CA . LEU B 1 493 ? -23.609 11.477 -25.406 1 98.31 493 LEU B CA 1
ATOM 11334 C C . LEU B 1 493 ? -24.484 10.375 -25.984 1 98.31 493 LEU B C 1
ATOM 11336 O O . LEU B 1 493 ? -24.047 9.234 -26.125 1 98.31 493 LEU B O 1
ATOM 11340 N N . GLN B 1 494 ? -25.75 10.75 -26.328 1 98 494 GLN B N 1
ATOM 11341 C CA . GLN B 1 494 ? -26.672 9.781 -26.922 1 98 494 GLN B CA 1
ATOM 11342 C C . GLN B 1 494 ? -26.172 9.312 -28.281 1 98 494 GLN B C 1
ATOM 11344 O O . GLN B 1 494 ? -26.266 8.133 -28.609 1 98 494 GLN B O 1
ATOM 11349 N N . GLY B 1 495 ? -25.703 10.25 -29.031 1 97.94 495 GLY B N 1
ATOM 11350 C CA . GLY B 1 495 ? -25.141 9.898 -30.328 1 97.94 495 GLY B CA 1
ATOM 11351 C C . GLY B 1 495 ? -23.953 8.953 -30.219 1 97.94 495 GLY B C 1
ATOM 11352 O O . GLY B 1 495 ? -23.859 7.977 -30.969 1 97.94 495 GLY B O 1
ATOM 11353 N N . GLU B 1 496 ? -23.047 9.203 -29.359 1 97.88 496 GLU B N 1
ATOM 11354 C CA . GLU B 1 496 ? -21.891 8.359 -29.141 1 97.88 496 GLU B CA 1
ATOM 11355 C C . GLU B 1 496 ? -22.297 6.992 -28.594 1 97.88 496 GLU B C 1
ATOM 11357 O O . GLU B 1 496 ? -21.672 5.98 -28.922 1 97.88 496 GLU B O 1
ATOM 11362 N N . PHE B 1 497 ? -23.297 6.984 -27.672 1 97.88 497 PHE B N 1
ATOM 11363 C CA . PHE B 1 497 ? -23.797 5.742 -27.094 1 97.88 497 PHE B CA 1
ATOM 11364 C C . PHE B 1 497 ? -24.312 4.82 -28.203 1 97.88 497 PHE B C 1
ATOM 11366 O O . PHE B 1 497 ? -24.062 3.615 -28.188 1 97.88 497 PHE B O 1
ATOM 11373 N N . LYS B 1 498 ? -24.938 5.336 -29.234 1 97.44 498 LYS B N 1
ATOM 11374 C CA . LYS B 1 498 ? -25.484 4.562 -30.344 1 97.44 498 LYS B CA 1
ATOM 11375 C C . LYS B 1 498 ? -24.375 4.008 -31.234 1 97.44 498 LYS B C 1
ATOM 11377 O O . LYS B 1 498 ? -24.5 2.904 -31.766 1 97.44 498 LYS B O 1
ATOM 11382 N N . LYS B 1 499 ? -23.359 4.723 -31.234 1 97.31 499 LYS B N 1
ATOM 11383 C CA . LYS B 1 499 ? -22.25 4.336 -32.094 1 97.31 499 LYS B CA 1
ATOM 11384 C C . LYS B 1 499 ? -21.406 3.236 -31.469 1 97.31 499 LYS B C 1
ATOM 11386 O O . LYS B 1 499 ? -20.625 2.572 -32.156 1 97.31 499 LYS B O 1
ATOM 11391 N N . ALA B 1 500 ? -21.531 3.064 -30.266 1 96.75 500 ALA B N 1
ATOM 11392 C CA . ALA B 1 500 ? -20.672 2.178 -29.484 1 96.75 500 ALA B CA 1
ATOM 11393 C C . ALA B 1 500 ? -20.75 0.746 -30.016 1 96.75 500 ALA B C 1
ATOM 11395 O O . ALA B 1 500 ? -19.766 0.001 -29.953 1 96.75 500 ALA B O 1
ATOM 11396 N N . ASP B 1 501 ? -21.812 0.319 -30.578 1 94.94 501 ASP B N 1
ATOM 11397 C CA . ASP B 1 501 ? -22.016 -1.057 -31.016 1 94.94 501 ASP B CA 1
ATOM 11398 C C . ASP B 1 501 ? -21.312 -1.314 -32.344 1 94.94 501 ASP B C 1
ATOM 11400 O O . ASP B 1 501 ? -20.906 -2.447 -32.625 1 94.94 501 ASP B O 1
ATOM 11404 N N . THR B 1 502 ? -21.047 -0.21 -33.125 1 95.88 502 THR B N 1
ATOM 11405 C CA . THR B 1 502 ? -20.516 -0.409 -34.469 1 95.88 502 THR B CA 1
ATOM 11406 C C . THR B 1 502 ? -19.094 0.135 -34.594 1 95.88 502 THR B C 1
ATOM 11408 O O . THR B 1 502 ? -18.359 -0.239 -35.5 1 95.88 502 THR B O 1
ATOM 11411 N N . THR B 1 503 ? -18.75 1.031 -33.75 1 96.69 503 THR B N 1
ATOM 11412 C CA . THR B 1 503 ? -17.422 1.642 -33.812 1 96.69 503 THR B CA 1
ATOM 11413 C C . THR B 1 503 ? -16.344 0.616 -33.469 1 96.69 503 THR B C 1
ATOM 11415 O O . THR B 1 503 ? -16.453 -0.112 -32.469 1 96.69 503 THR B O 1
ATOM 11418 N N . PRO B 1 504 ? -15.344 0.492 -34.281 1 96.38 504 PRO B N 1
ATOM 11419 C CA . PRO B 1 504 ? -14.25 -0.44 -33.969 1 96.38 504 PRO B CA 1
ATOM 11420 C C . PRO B 1 504 ? -13.352 0.044 -32.844 1 96.38 504 PRO B C 1
ATOM 11422 O O . PRO B 1 504 ? -13.273 1.248 -32.594 1 96.38 504 PRO B O 1
ATOM 11425 N N . PRO B 1 505 ? -12.703 -0.891 -32.156 1 96 505 PRO B N 1
ATOM 11426 C CA . PRO B 1 505 ? -11.727 -0.491 -31.125 1 96 505 PRO B CA 1
ATOM 11427 C C . PRO B 1 505 ? -10.477 0.149 -31.719 1 96 505 PRO B C 1
ATOM 11429 O O . PRO B 1 505 ? -10.125 -0.138 -32.875 1 96 505 PRO B O 1
ATOM 11432 N N . VAL B 1 506 ? -9.867 0.986 -30.984 1 94.31 506 VAL B N 1
ATOM 11433 C CA . VAL B 1 506 ? -8.672 1.704 -31.406 1 94.31 506 VAL B CA 1
ATOM 11434 C C . VAL B 1 506 ? -7.527 1.433 -30.438 1 94.31 506 VAL B C 1
ATOM 11436 O O . VAL B 1 506 ? -7.711 1.487 -29.219 1 94.31 506 VAL B O 1
ATOM 11439 N N . ALA B 1 507 ? -6.402 1.062 -30.953 1 93.81 507 ALA B N 1
ATOM 11440 C CA . ALA B 1 507 ? -5.195 0.898 -30.156 1 93.81 507 ALA B CA 1
ATOM 11441 C C . ALA B 1 507 ? -4.266 2.1 -30.312 1 93.81 507 ALA B C 1
ATOM 11443 O O . ALA B 1 507 ? -3.73 2.342 -31.391 1 93.81 507 ALA B O 1
ATOM 11444 N N . LYS B 1 508 ? -4.129 2.85 -29.266 1 89.69 508 LYS B N 1
ATOM 11445 C CA . LYS B 1 508 ? -3.199 3.975 -29.25 1 89.69 508 LYS B CA 1
ATOM 11446 C C . LYS B 1 508 ? -1.867 3.58 -28.625 1 89.69 508 LYS B C 1
ATOM 11448 O O . LYS B 1 508 ? -1.685 3.711 -27.406 1 89.69 508 LYS B O 1
ATOM 11453 N N . HIS B 1 509 ? -0.977 3.08 -29.375 1 91.38 509 HIS B N 1
ATOM 11454 C CA . HIS B 1 509 ? 0.345 2.686 -28.906 1 91.38 509 HIS B CA 1
ATOM 11455 C C . HIS B 1 509 ? 1.396 2.861 -30 1 91.38 509 HIS B C 1
ATOM 11457 O O . HIS B 1 509 ? 1.058 3.088 -31.156 1 91.38 509 HIS B O 1
ATOM 11463 N N . LEU B 1 510 ? 2.703 2.922 -29.688 1 95.44 510 LEU B N 1
ATOM 11464 C CA . LEU B 1 510 ? 3.842 3.002 -30.594 1 95.44 510 LEU B CA 1
ATOM 11465 C C . LEU B 1 510 ? 3.797 4.293 -31.406 1 95.44 510 LEU B C 1
ATOM 11467 O O . LEU B 1 510 ? 3.938 4.262 -32.625 1 95.44 510 LEU B O 1
ATOM 11471 N N . GLU B 1 511 ? 3.475 5.371 -30.656 1 94.56 511 GLU B N 1
ATOM 11472 C CA . GLU B 1 511 ? 3.484 6.723 -31.219 1 94.56 511 GLU B CA 1
ATOM 11473 C C . GLU B 1 511 ? 4.578 7.57 -30.578 1 94.56 511 GLU B C 1
ATOM 11475 O O . GLU B 1 511 ? 5.301 7.102 -29.688 1 94.56 511 GLU B O 1
ATOM 11480 N N . GLY B 1 512 ? 4.762 8.688 -31.094 1 93.88 512 GLY B N 1
ATOM 11481 C CA . GLY B 1 512 ? 5.781 9.562 -30.531 1 93.88 512 GLY B CA 1
ATOM 11482 C C . GLY B 1 512 ? 7.18 8.984 -30.625 1 93.88 512 GLY B C 1
ATOM 11483 O O . GLY B 1 512 ? 7.621 8.57 -31.688 1 93.88 512 GLY B O 1
ATOM 11484 N N . ASN B 1 513 ? 7.797 8.875 -29.438 1 94.62 513 ASN B N 1
ATOM 11485 C CA . ASN B 1 513 ? 9.156 8.344 -29.391 1 94.62 513 ASN B CA 1
ATOM 11486 C C . ASN B 1 513 ? 9.195 6.871 -29.766 1 94.62 513 ASN B C 1
ATOM 11488 O O . ASN B 1 513 ? 10.266 6.336 -30.078 1 94.62 513 ASN B O 1
ATOM 11492 N N . TRP B 1 514 ? 8.047 6.215 -29.828 1 96.31 514 TRP B N 1
ATOM 11493 C CA . TRP B 1 514 ? 7.953 4.777 -30.047 1 96.31 514 TRP B CA 1
ATOM 11494 C C . TRP B 1 514 ? 7.555 4.469 -31.484 1 96.31 514 TRP B C 1
ATOM 11496 O O . TRP B 1 514 ? 7.395 3.305 -31.859 1 96.31 514 TRP B O 1
ATOM 11506 N N . LYS B 1 515 ? 7.34 5.398 -32.438 1 95.06 515 LYS B N 1
ATOM 11507 C CA . LYS B 1 515 ? 6.777 5.273 -33.781 1 95.06 515 LYS B CA 1
ATOM 11508 C C . LYS B 1 515 ? 7.512 4.203 -34.562 1 95.06 515 LYS B C 1
ATOM 11510 O O . LYS B 1 515 ? 6.906 3.518 -35.406 1 95.06 515 LYS B O 1
ATOM 11515 N N . ASN B 1 516 ? 8.719 3.893 -34.406 1 94.44 516 ASN B N 1
ATOM 11516 C CA . ASN B 1 516 ? 9.477 2.945 -35.219 1 94.44 516 ASN B CA 1
ATOM 11517 C C . ASN B 1 516 ? 9.648 1.607 -34.5 1 94.44 516 ASN B C 1
ATOM 11519 O O . ASN B 1 516 ? 10.344 0.72 -35 1 94.44 516 ASN B O 1
ATOM 11523 N N . PHE B 1 517 ? 8.922 1.391 -33.531 1 97.44 517 PHE B N 1
ATOM 11524 C CA . PHE B 1 517 ? 8.984 0.139 -32.781 1 97.44 517 PHE B CA 1
ATOM 11525 C C . PHE B 1 517 ? 7.758 -0.721 -33.062 1 97.44 517 PHE B C 1
ATOM 11527 O O . PHE B 1 517 ? 6.754 -0.229 -33.594 1 97.44 517 PHE B O 1
ATOM 11534 N N . ILE B 1 518 ? 7.836 -1.988 -32.75 1 97.5 518 ILE B N 1
ATOM 11535 C CA . ILE B 1 518 ? 6.758 -2.941 -33 1 97.5 518 ILE B CA 1
ATOM 11536 C C . ILE B 1 518 ? 6.508 -3.766 -31.734 1 97.5 518 ILE B C 1
ATOM 11538 O O . ILE B 1 518 ? 7.273 -3.682 -30.766 1 97.5 518 ILE B O 1
ATOM 11542 N N . GLN B 1 519 ? 5.375 -4.469 -31.719 1 97.19 519 GLN B N 1
ATOM 11543 C CA . GLN B 1 519 ? 5.238 -5.512 -30.703 1 97.19 519 GLN B CA 1
ATOM 11544 C C . GLN B 1 519 ? 6.152 -6.695 -31 1 97.19 519 GLN B C 1
ATOM 11546 O O . GLN B 1 519 ? 6.348 -7.055 -32.156 1 97.19 519 GLN B O 1
ATOM 11551 N N . ALA B 1 520 ? 6.684 -7.289 -29.969 1 97.38 520 ALA B N 1
ATOM 11552 C CA . ALA B 1 520 ? 7.625 -8.398 -30.141 1 97.38 520 ALA B CA 1
ATOM 11553 C C . ALA B 1 520 ? 6.996 -9.539 -30.938 1 97.38 520 ALA B C 1
ATOM 11555 O O . ALA B 1 520 ? 5.816 -9.852 -30.75 1 97.38 520 ALA B O 1
ATOM 11556 N N . PRO B 1 521 ? 7.707 -10.172 -31.781 1 95.75 521 PRO B N 1
ATOM 11557 C CA . PRO B 1 521 ? 7.168 -11.219 -32.656 1 95.75 521 PRO B CA 1
ATOM 11558 C C . PRO B 1 521 ? 6.941 -12.531 -31.906 1 95.75 521 PRO B C 1
ATOM 11560 O O . PRO B 1 521 ? 7.641 -12.836 -30.938 1 95.75 521 PRO B O 1
ATOM 11563 N N . LYS B 1 522 ? 6.043 -13.312 -32.469 1 95.06 522 LYS B N 1
ATOM 11564 C CA . LYS B 1 522 ? 5.805 -14.68 -32 1 95.06 522 LYS B CA 1
ATOM 11565 C C . LYS B 1 522 ? 6.773 -15.656 -32.656 1 95.06 522 LYS B C 1
ATOM 11567 O O . LYS B 1 522 ? 6.352 -16.656 -33.25 1 95.06 522 LYS B O 1
ATOM 11572 N N . SER B 1 523 ? 8 -15.297 -32.562 1 96.12 523 SER B N 1
ATOM 11573 C CA . SER B 1 523 ? 9.094 -16.078 -33.125 1 96.12 523 SER B CA 1
ATOM 11574 C C . SER B 1 523 ? 10.367 -15.938 -32.281 1 96.12 523 SER B C 1
ATOM 11576 O O . SER B 1 523 ? 10.469 -15.039 -31.453 1 96.12 523 SER B O 1
ATOM 11578 N N . VAL B 1 524 ? 11.172 -16.891 -32.406 1 95.69 524 VAL B N 1
ATOM 11579 C CA . VAL B 1 524 ? 12.492 -16.828 -31.781 1 95.69 524 VAL B CA 1
ATOM 11580 C C . VAL B 1 524 ? 13.461 -16.078 -32.688 1 95.69 524 VAL B C 1
ATOM 11582 O O . VAL B 1 524 ? 13.633 -16.469 -33.844 1 95.69 524 VAL B O 1
ATOM 11585 N N . THR B 1 525 ? 14.016 -15.031 -32.156 1 94.56 525 THR B N 1
ATOM 11586 C CA . THR B 1 525 ? 14.945 -14.258 -32.969 1 94.56 525 THR B CA 1
ATOM 11587 C C . THR B 1 525 ? 16.312 -14.195 -32.312 1 94.56 525 THR B C 1
ATOM 11589 O O . THR B 1 525 ? 16.453 -14.453 -31.125 1 94.56 525 THR B O 1
ATOM 11592 N N . VAL B 1 526 ? 17.359 -13.969 -33.125 1 94.94 526 VAL B N 1
ATOM 11593 C CA . VAL B 1 526 ? 18.719 -13.719 -32.656 1 94.94 526 VAL B CA 1
ATOM 11594 C C . VAL B 1 526 ? 19.188 -12.344 -33.125 1 94.94 526 VAL B C 1
ATOM 11596 O O . VAL B 1 526 ? 18.953 -11.961 -34.25 1 94.94 526 VAL B O 1
ATOM 11599 N N . TRP B 1 527 ? 19.75 -11.578 -32.281 1 95.94 527 TRP B N 1
ATOM 11600 C CA . TRP B 1 527 ? 20.219 -10.227 -32.562 1 95.94 527 TRP B CA 1
ATOM 11601 C C . TRP B 1 527 ? 21.719 -10.102 -32.344 1 95.94 527 TRP B C 1
ATOM 11603 O O . TRP B 1 527 ? 22.25 -10.617 -31.344 1 95.94 527 TRP B O 1
ATOM 11613 N N . ASP B 1 528 ? 22.438 -9.547 -33.219 1 97.44 528 ASP B N 1
ATOM 11614 C CA . ASP B 1 528 ? 23.859 -9.273 -33.031 1 97.44 528 ASP B CA 1
ATOM 11615 C C . ASP B 1 528 ? 24.078 -8.172 -32 1 97.44 528 ASP B C 1
ATOM 11617 O O . ASP B 1 528 ? 23.781 -7.008 -32.25 1 97.44 528 ASP B O 1
ATOM 11621 N N . THR B 1 529 ? 24.609 -8.539 -30.922 1 98.38 529 THR B N 1
ATOM 11622 C CA . THR B 1 529 ? 24.828 -7.598 -29.828 1 98.38 529 THR B CA 1
ATOM 11623 C C . THR B 1 529 ? 26.312 -7.344 -29.625 1 98.38 529 THR B C 1
ATOM 11625 O O . THR B 1 529 ? 26.703 -6.645 -28.688 1 98.38 529 THR B O 1
ATOM 11628 N N . GLY B 1 530 ? 27.156 -7.957 -30.438 1 98.19 530 GLY B N 1
ATOM 11629 C CA . GLY B 1 530 ? 28.578 -7.711 -30.375 1 98.19 530 GLY B CA 1
ATOM 11630 C C . GLY B 1 530 ? 28.969 -6.305 -30.797 1 98.19 530 GLY B C 1
ATOM 11631 O O . GLY B 1 530 ? 28.125 -5.559 -31.312 1 98.19 530 GLY B O 1
ATOM 11632 N N . PHE B 1 531 ? 30.156 -5.91 -30.609 1 98.12 531 PHE B N 1
ATOM 11633 C CA . PHE B 1 531 ? 30.656 -4.574 -30.906 1 98.12 531 PHE B CA 1
ATOM 11634 C C . PHE B 1 531 ? 32.125 -4.633 -31.375 1 98.12 531 PHE B C 1
ATOM 11636 O O . PHE B 1 531 ? 32.812 -5.617 -31.125 1 98.12 531 PHE B O 1
ATOM 11643 N N . ASP B 1 532 ? 32.562 -3.646 -32.031 1 97.75 532 ASP B N 1
ATOM 11644 C CA . ASP B 1 532 ? 33.906 -3.598 -32.562 1 97.75 532 ASP B CA 1
ATOM 11645 C C . ASP B 1 532 ? 34.938 -3.725 -31.453 1 97.75 532 ASP B C 1
ATOM 11647 O O . ASP B 1 532 ? 34.906 -2.979 -30.469 1 97.75 532 ASP B O 1
ATOM 11651 N N . ILE B 1 533 ? 35.906 -4.566 -31.625 1 97.12 533 ILE B N 1
ATOM 11652 C CA . ILE B 1 533 ? 36.844 -4.938 -30.562 1 97.12 533 ILE B CA 1
ATOM 11653 C C . ILE B 1 533 ? 37.75 -3.752 -30.25 1 97.12 533 ILE B C 1
ATOM 11655 O O . ILE B 1 533 ? 38.031 -3.492 -29.078 1 97.12 533 ILE B O 1
ATOM 11659 N N . ASP B 1 534 ? 38.219 -3.082 -31.219 1 97 534 ASP B N 1
ATOM 11660 C CA . ASP B 1 534 ? 39.125 -1.945 -31 1 97 534 ASP B CA 1
ATOM 11661 C C . ASP B 1 534 ? 38.375 -0.822 -30.25 1 97 534 ASP B C 1
ATOM 11663 O O . ASP B 1 534 ? 38.969 -0.17 -29.391 1 97 534 ASP B O 1
ATOM 11667 N N . TYR B 1 535 ? 37.25 -0.667 -30.656 1 97.19 535 TYR B N 1
ATOM 11668 C CA . TYR B 1 535 ? 36.469 0.351 -29.969 1 97.19 535 TYR B CA 1
ATOM 11669 C C . TYR B 1 535 ? 36.219 -0.049 -28.516 1 97.19 535 TYR B C 1
ATOM 11671 O O . TYR B 1 535 ? 36.188 0.803 -27.625 1 97.19 535 TYR B O 1
ATOM 11679 N N . LEU B 1 536 ? 36 -1.35 -28.297 1 98.5 536 LEU B N 1
ATOM 11680 C CA . LEU B 1 536 ? 35.812 -1.832 -26.922 1 98.5 536 LEU B CA 1
ATOM 11681 C C . LEU B 1 536 ? 37.062 -1.57 -26.094 1 98.5 536 LEU B C 1
ATOM 11683 O O . LEU B 1 536 ? 36.969 -1.235 -24.906 1 98.5 536 LEU B O 1
ATOM 11687 N N . ARG B 1 537 ? 38.25 -1.762 -26.688 1 97.94 537 ARG B N 1
ATOM 11688 C CA . ARG B 1 537 ? 39.5 -1.439 -26 1 97.94 537 ARG B CA 1
ATOM 11689 C C . ARG B 1 537 ? 39.531 0.036 -25.625 1 97.94 537 ARG B C 1
ATOM 11691 O O . ARG B 1 537 ? 39.938 0.381 -24.516 1 97.94 537 ARG B O 1
ATOM 11698 N N . PHE B 1 538 ? 39.156 0.83 -26.547 1 97.69 538 PHE B N 1
ATOM 11699 C CA . PHE B 1 538 ? 39.094 2.262 -26.281 1 97.69 538 PHE B CA 1
ATOM 11700 C C . PHE B 1 538 ? 38.156 2.557 -25.125 1 97.69 538 PHE B C 1
ATOM 11702 O O . PHE B 1 538 ? 38.5 3.303 -24.203 1 97.69 538 PHE B O 1
ATOM 11709 N N . ILE B 1 539 ? 36.906 1.967 -25.188 1 98.25 539 ILE B N 1
ATOM 11710 C CA . ILE B 1 539 ? 35.906 2.18 -24.141 1 98.25 539 ILE B CA 1
ATOM 11711 C C . ILE B 1 539 ? 36.469 1.731 -22.797 1 98.25 539 ILE B C 1
ATOM 11713 O O . ILE B 1 539 ? 36.312 2.426 -21.781 1 98.25 539 ILE B O 1
ATOM 11717 N N . GLY B 1 540 ? 37.031 0.546 -22.766 1 98.31 540 GLY B N 1
ATOM 11718 C CA . GLY B 1 540 ? 37.625 0.038 -21.531 1 98.31 540 GLY B CA 1
ATOM 11719 C C . GLY B 1 540 ? 38.625 0.986 -20.906 1 98.31 540 GLY B C 1
ATOM 11720 O O . GLY B 1 540 ? 38.594 1.225 -19.703 1 98.31 540 GLY B O 1
ATOM 11721 N N . ALA B 1 541 ? 39.469 1.51 -21.734 1 98 541 ALA B N 1
ATOM 11722 C CA . ALA B 1 541 ? 40.469 2.453 -21.25 1 98 541 ALA B CA 1
ATOM 11723 C C . ALA B 1 541 ? 39.812 3.764 -20.797 1 98 541 ALA B C 1
ATOM 11725 O O . ALA B 1 541 ? 40.188 4.32 -19.766 1 98 541 ALA B O 1
ATOM 11726 N N . ALA B 1 542 ? 38.906 4.219 -21.562 1 98 542 ALA B N 1
ATOM 11727 C CA . ALA B 1 542 ? 38.219 5.477 -21.266 1 98 542 ALA B CA 1
ATOM 11728 C C . ALA B 1 542 ? 37.406 5.379 -19.969 1 98 542 ALA B C 1
ATOM 11730 O O . ALA B 1 542 ? 37.25 6.371 -19.266 1 98 542 ALA B O 1
ATOM 11731 N N . SER B 1 543 ? 36.938 4.234 -19.641 1 98.25 543 SER B N 1
ATOM 11732 C CA . SER B 1 543 ? 36.062 4.02 -18.5 1 98.25 543 SER B CA 1
ATOM 11733 C C . SER B 1 543 ? 36.812 4.223 -17.188 1 98.25 543 SER B C 1
ATOM 11735 O O . SER B 1 543 ? 36.188 4.336 -16.125 1 98.25 543 SER B O 1
ATOM 11737 N N . VAL B 1 544 ? 38.156 4.32 -17.234 1 97.94 544 VAL B N 1
ATOM 11738 C CA . VAL B 1 544 ? 38.938 4.492 -16 1 97.94 544 VAL B CA 1
ATOM 11739 C C . VAL B 1 544 ? 39.875 5.668 -16.156 1 97.94 544 VAL B C 1
ATOM 11741 O O . VAL B 1 544 ? 40.781 5.867 -15.312 1 97.94 544 VAL B O 1
ATOM 11744 N N . LYS B 1 545 ? 39.75 6.352 -17.219 1 97.06 545 LYS B N 1
ATOM 11745 C CA . LYS B 1 545 ? 40.594 7.523 -17.422 1 97.06 545 LYS B CA 1
ATOM 11746 C C . LYS B 1 545 ? 40.156 8.695 -16.547 1 97.06 545 LYS B C 1
ATOM 11748 O O . LYS B 1 545 ? 38.969 9.055 -16.562 1 97.06 545 LYS B O 1
ATOM 11753 N N . VAL B 1 546 ? 41.062 9.289 -15.789 1 95.75 546 VAL B N 1
ATOM 11754 C CA . VAL B 1 546 ? 40.719 10.414 -14.93 1 95.75 546 VAL B CA 1
ATOM 11755 C C . VAL B 1 546 ? 41.594 11.617 -15.273 1 95.75 546 VAL B C 1
ATOM 11757 O O . VAL B 1 546 ? 42.688 11.453 -15.836 1 95.75 546 VAL B O 1
ATOM 11760 N N . PRO B 1 547 ? 41.094 12.797 -14.969 1 94.38 547 PRO B N 1
ATOM 11761 C CA . PRO B 1 547 ? 41.938 13.969 -15.164 1 94.38 547 PRO B CA 1
ATOM 11762 C C . PRO B 1 547 ? 43.219 13.914 -14.336 1 94.38 547 PRO B C 1
ATOM 11764 O O . PRO B 1 547 ? 43.281 13.234 -13.305 1 94.38 547 PRO B O 1
ATOM 11767 N N . GLU B 1 548 ? 44.188 14.648 -14.742 1 94.06 548 GLU B N 1
ATOM 11768 C CA . GLU B 1 548 ? 45.5 14.625 -14.102 1 94.06 548 GLU B CA 1
ATOM 11769 C C . GLU B 1 548 ? 45.438 15.125 -12.664 1 94.06 548 GLU B C 1
ATOM 11771 O O . GLU B 1 548 ? 46.156 14.641 -11.797 1 94.06 548 GLU B O 1
ATOM 11776 N N . ASP B 1 549 ? 44.594 15.992 -12.398 1 93.81 549 ASP B N 1
ATOM 11777 C CA . ASP B 1 549 ? 44.531 16.609 -11.078 1 93.81 549 ASP B CA 1
ATOM 11778 C C . ASP B 1 549 ? 43.531 15.859 -10.188 1 93.81 549 ASP B C 1
ATOM 11780 O O . ASP B 1 549 ? 43.312 16.234 -9.031 1 93.81 549 ASP B O 1
ATOM 11784 N N . PHE B 1 550 ? 42.969 14.859 -10.711 1 94.62 550 PHE B N 1
ATOM 11785 C CA . PHE B 1 550 ? 42 14.055 -9.945 1 94.62 550 PHE B CA 1
ATOM 11786 C C . PHE B 1 550 ? 42.75 13.07 -9.039 1 94.62 550 PHE B C 1
ATOM 11788 O O . PHE B 1 550 ? 43.531 12.242 -9.516 1 94.62 550 PHE B O 1
ATOM 11795 N N . LEU B 1 551 ? 42.531 13.148 -7.727 1 96.31 551 LEU B N 1
ATOM 11796 C CA . LEU B 1 551 ? 43.188 12.266 -6.773 1 96.31 551 LEU B CA 1
ATOM 11797 C C . LEU B 1 551 ? 42.344 11.008 -6.543 1 96.31 551 LEU B C 1
ATOM 11799 O O . LEU B 1 551 ? 41.438 11.008 -5.73 1 96.31 551 LEU B O 1
ATOM 11803 N N . ILE B 1 552 ? 42.781 10 -7.102 1 95.88 552 ILE B N 1
ATOM 11804 C CA . ILE B 1 552 ? 42.094 8.719 -7.008 1 95.88 552 ILE B CA 1
ATOM 11805 C C . ILE B 1 552 ? 42.562 7.973 -5.758 1 95.88 552 ILE B C 1
ATOM 11807 O O . ILE B 1 552 ? 43.688 8.117 -5.324 1 95.88 552 ILE B O 1
ATOM 11811 N N . HIS B 1 553 ? 41.688 7.293 -5.098 1 95.88 553 HIS B N 1
ATOM 11812 C CA . HIS B 1 553 ? 42.062 6.422 -3.99 1 95.88 553 HIS B CA 1
ATOM 11813 C C . HIS B 1 553 ? 43.125 5.418 -4.414 1 95.88 553 HIS B C 1
ATOM 11815 O O . HIS B 1 553 ? 42.969 4.762 -5.449 1 95.88 553 HIS B O 1
ATOM 11821 N N . PRO B 1 554 ? 44.125 5.223 -3.621 1 95.62 554 PRO B N 1
ATOM 11822 C CA . PRO B 1 554 ? 45.219 4.371 -4.031 1 95.62 554 PRO B CA 1
ATOM 11823 C C . PRO B 1 554 ? 44.812 2.93 -4.309 1 95.62 554 PRO B C 1
ATOM 11825 O O . PRO B 1 554 ? 45.312 2.312 -5.258 1 95.62 554 PRO B O 1
ATOM 11828 N N . HIS B 1 555 ? 43.969 2.459 -3.529 1 95.38 555 HIS B N 1
ATOM 11829 C CA . HIS B 1 555 ? 43.5 1.1 -3.74 1 95.38 555 HIS B CA 1
ATOM 11830 C C . HIS B 1 555 ? 42.812 0.961 -5.102 1 95.38 555 HIS B C 1
ATOM 11832 O O . HIS B 1 555 ? 43 -0.041 -5.793 1 95.38 555 HIS B O 1
ATOM 11838 N N . LEU B 1 556 ? 42.031 1.896 -5.516 1 97.19 556 LEU B N 1
ATOM 11839 C CA . LEU B 1 556 ? 41.344 1.867 -6.793 1 97.19 556 LEU B CA 1
ATOM 11840 C C . LEU B 1 556 ? 42.312 2.057 -7.953 1 97.19 556 LEU B C 1
ATOM 11842 O O . LEU B 1 556 ? 42.094 1.502 -9.039 1 97.19 556 LEU B O 1
ATOM 11846 N N . ALA B 1 557 ? 43.281 2.895 -7.711 1 96.94 557 ALA B N 1
ATOM 11847 C CA . ALA B 1 557 ? 44.281 3.105 -8.75 1 96.94 557 ALA B CA 1
ATOM 11848 C C . ALA B 1 557 ? 44.906 1.78 -9.211 1 96.94 557 ALA B C 1
ATOM 11850 O O . ALA B 1 557 ? 45.062 1.541 -10.406 1 96.94 557 ALA B O 1
ATOM 11851 N N . LYS B 1 558 ? 45.094 0.994 -8.258 1 96.12 558 LYS B N 1
ATOM 11852 C CA . LYS B 1 558 ? 45.75 -0.274 -8.547 1 96.12 558 LYS B CA 1
ATOM 11853 C C . LYS B 1 558 ? 44.75 -1.338 -8.977 1 96.12 558 LYS B C 1
ATOM 11855 O O . LYS B 1 558 ? 44.875 -1.929 -10.047 1 96.12 558 LYS B O 1
ATOM 11860 N N . THR B 1 559 ? 43.781 -1.565 -8.148 1 95.31 559 THR B N 1
ATOM 11861 C CA . THR B 1 559 ? 42.938 -2.744 -8.273 1 95.31 559 THR B CA 1
ATOM 11862 C C . THR B 1 559 ? 41.844 -2.518 -9.305 1 95.31 559 THR B C 1
ATOM 11864 O O . THR B 1 559 ? 41.219 -3.473 -9.797 1 95.31 559 THR B O 1
ATOM 11867 N N . HIS B 1 560 ? 41.594 -1.325 -9.641 1 96.75 560 HIS B N 1
ATOM 11868 C CA . HIS B 1 560 ? 40.5 -1.018 -10.578 1 96.75 560 HIS B CA 1
ATOM 11869 C C . HIS B 1 560 ? 41.062 -0.424 -11.867 1 96.75 560 HIS B C 1
ATOM 11871 O O . HIS B 1 560 ? 40.875 -0.998 -12.945 1 96.75 560 HIS B O 1
ATOM 11877 N N . ILE B 1 561 ? 41.75 0.683 -11.812 1 97.56 561 ILE B N 1
ATOM 11878 C CA . ILE B 1 561 ? 42.219 1.419 -12.992 1 97.56 561 ILE B CA 1
ATOM 11879 C C . ILE B 1 561 ? 43.281 0.619 -13.719 1 97.56 561 ILE B C 1
ATOM 11881 O O . ILE B 1 561 ? 43.094 0.229 -14.875 1 97.56 561 ILE B O 1
ATOM 11885 N N . GLN B 1 562 ? 44.375 0.319 -13.062 1 97.56 562 GLN B N 1
ATOM 11886 C CA . GLN B 1 562 ? 45.5 -0.396 -13.695 1 97.56 562 GLN B CA 1
ATOM 11887 C C . GLN B 1 562 ? 45.062 -1.785 -14.156 1 97.56 562 GLN B C 1
ATOM 11889 O O . GLN B 1 562 ? 45.438 -2.238 -15.234 1 97.56 562 GLN B O 1
ATOM 11894 N N . ASN B 1 563 ? 44.312 -2.355 -13.266 1 96.94 563 ASN B N 1
ATOM 11895 C CA . ASN B 1 563 ? 43.812 -3.689 -13.602 1 96.94 563 ASN B CA 1
ATOM 11896 C C . ASN B 1 563 ? 43 -3.676 -14.875 1 96.94 563 ASN B C 1
ATOM 11898 O O . ASN B 1 563 ? 43.125 -4.559 -15.727 1 96.94 563 ASN B O 1
ATOM 11902 N N . ARG B 1 564 ? 42.094 -2.752 -15.016 1 97.69 564 ARG B N 1
ATOM 11903 C CA . ARG B 1 564 ? 41.25 -2.646 -16.203 1 97.69 564 ARG B CA 1
ATOM 11904 C C . ARG B 1 564 ? 42.094 -2.371 -17.438 1 97.69 564 ARG B C 1
ATOM 11906 O O . ARG B 1 564 ? 41.844 -2.951 -18.5 1 97.69 564 ARG B O 1
ATOM 11913 N N . ILE B 1 565 ? 43.062 -1.486 -17.391 1 97.69 565 ILE B N 1
ATOM 11914 C CA . ILE B 1 565 ? 43.938 -1.187 -18.516 1 97.69 565 ILE B CA 1
ATOM 11915 C C . ILE B 1 565 ? 44.656 -2.453 -18.938 1 97.69 565 ILE B C 1
ATOM 11917 O O . ILE B 1 565 ? 44.75 -2.756 -20.141 1 97.69 565 ILE B O 1
ATOM 11921 N N . SER B 1 566 ? 45.125 -3.152 -17.969 1 97.5 566 SER B N 1
ATOM 11922 C CA . SER B 1 566 ? 45.844 -4.391 -18.25 1 97.5 566 SER B CA 1
ATOM 11923 C C . SER B 1 566 ? 44.938 -5.395 -18.969 1 97.5 566 SER B C 1
ATOM 11925 O O . SER B 1 566 ? 45.375 -6.09 -19.891 1 97.5 566 SER B O 1
ATOM 11927 N N . LYS B 1 567 ? 43.75 -5.5 -18.578 1 96.94 567 LYS B N 1
ATOM 11928 C CA . LYS B 1 567 ? 42.781 -6.398 -19.203 1 96.94 567 LYS B CA 1
ATOM 11929 C C . LYS B 1 567 ? 42.5 -5.992 -20.656 1 96.94 567 LYS B C 1
ATOM 11931 O O . LYS B 1 567 ? 42.344 -6.848 -21.531 1 96.94 567 LYS B O 1
ATOM 11936 N N . MET B 1 568 ? 42.406 -4.715 -20.891 1 97.19 568 MET B N 1
ATOM 11937 C CA . MET B 1 568 ? 42.188 -4.219 -22.25 1 97.19 568 MET B CA 1
ATOM 11938 C C . MET B 1 568 ? 43.375 -4.508 -23.156 1 97.19 568 MET B C 1
ATOM 11940 O O . MET B 1 568 ? 43.219 -4.785 -24.344 1 97.19 568 MET B O 1
ATOM 11944 N N . GLU B 1 569 ? 44.5 -4.43 -22.562 1 97.19 569 GLU B N 1
ATOM 11945 C CA . GLU B 1 569 ? 45.719 -4.703 -23.328 1 97.19 569 GLU B CA 1
ATOM 11946 C C . GLU B 1 569 ? 45.844 -6.188 -23.672 1 97.19 569 GLU B C 1
ATOM 11948 O O . GLU B 1 569 ? 46.125 -6.547 -24.812 1 97.19 569 GLU B O 1
ATOM 11953 N N . SER B 1 570 ? 45.531 -7.043 -22.703 1 97.19 570 SER B N 1
ATOM 11954 C CA . SER B 1 570 ? 45.719 -8.477 -22.906 1 97.19 570 SER B CA 1
ATOM 11955 C C . SER B 1 570 ? 44.5 -9.086 -23.625 1 97.19 570 SER B C 1
ATOM 11957 O O . SER B 1 570 ? 44.656 -10.086 -24.328 1 97.19 570 SER B O 1
ATOM 11959 N N . GLY B 1 571 ? 43.375 -8.531 -23.328 1 96.88 571 GLY B N 1
ATOM 11960 C CA . GLY B 1 571 ? 42.156 -9.062 -23.875 1 96.88 571 GLY B CA 1
ATOM 11961 C C . GLY B 1 571 ? 41.656 -10.297 -23.156 1 96.88 571 GLY B C 1
ATOM 11962 O O . GLY B 1 571 ? 40.75 -11 -23.641 1 96.88 571 GLY B O 1
ATOM 11963 N N . GLU B 1 572 ? 42.156 -10.555 -22.031 1 96.56 572 GLU B N 1
ATOM 11964 C CA . GLU B 1 572 ? 41.844 -11.742 -21.25 1 96.56 572 GLU B CA 1
ATOM 11965 C C . GLU B 1 572 ? 41.281 -11.375 -19.891 1 96.56 572 GLU B C 1
ATOM 11967 O O . GLU B 1 572 ? 41.438 -10.242 -19.422 1 96.56 572 GLU B O 1
ATOM 11972 N N . ASN B 1 573 ? 40.5 -12.281 -19.312 1 97.06 573 ASN B N 1
ATOM 11973 C CA . ASN B 1 573 ? 40.031 -12.18 -17.938 1 97.06 573 ASN B CA 1
ATOM 11974 C C . ASN B 1 573 ? 39.156 -10.938 -17.75 1 97.06 573 ASN B C 1
ATOM 11976 O O . ASN B 1 573 ? 39.312 -10.211 -16.766 1 97.06 573 ASN B O 1
ATOM 11980 N N . ILE B 1 574 ? 38.375 -10.719 -18.719 1 98.31 574 ILE B N 1
ATOM 11981 C CA . ILE B 1 574 ? 37.438 -9.609 -18.609 1 98.31 574 ILE B CA 1
ATOM 11982 C C . ILE B 1 574 ? 36.344 -9.945 -17.578 1 98.31 574 ILE B C 1
ATOM 11984 O O . ILE B 1 574 ? 35.438 -10.727 -17.859 1 98.31 574 ILE B O 1
ATOM 11988 N N . ASP B 1 575 ? 36.438 -9.281 -16.438 1 97.81 575 ASP B N 1
ATOM 11989 C CA . ASP B 1 575 ? 35.531 -9.586 -15.336 1 97.81 575 ASP B CA 1
ATOM 11990 C C . ASP B 1 575 ? 34.188 -8.898 -15.547 1 97.81 575 ASP B C 1
ATOM 11992 O O . ASP B 1 575 ? 33.969 -8.219 -16.547 1 97.81 575 ASP B O 1
ATOM 11996 N N . TRP B 1 576 ? 33.312 -9.141 -14.586 1 98.06 576 TRP B N 1
ATOM 11997 C CA . TRP B 1 576 ? 31.922 -8.688 -14.664 1 98.06 576 TRP B CA 1
ATOM 11998 C C . TRP B 1 576 ? 31.844 -7.168 -14.75 1 98.06 576 TRP B C 1
ATOM 12000 O O . TRP B 1 576 ? 31.094 -6.621 -15.562 1 98.06 576 TRP B O 1
ATOM 12010 N N . GLY B 1 577 ? 32.531 -6.402 -13.852 1 97.88 577 GLY B N 1
ATOM 12011 C CA . GLY B 1 577 ? 32.531 -4.949 -13.828 1 97.88 577 GLY B CA 1
ATOM 12012 C C . GLY B 1 577 ? 33.062 -4.336 -15.117 1 97.88 577 GLY B C 1
ATOM 12013 O O . GLY B 1 577 ? 32.531 -3.328 -15.586 1 97.88 577 GLY B O 1
ATOM 12014 N N . THR B 1 578 ? 34.094 -4.93 -15.711 1 98.38 578 THR B N 1
ATOM 12015 C CA . THR B 1 578 ? 34.656 -4.457 -16.984 1 98.38 578 THR B CA 1
ATOM 12016 C C . THR B 1 578 ? 33.656 -4.676 -18.109 1 98.38 578 THR B C 1
ATOM 12018 O O . THR B 1 578 ? 33.438 -3.781 -18.938 1 98.38 578 THR B O 1
ATOM 12021 N N . ALA B 1 579 ? 33.094 -5.883 -18.141 1 98.69 579 ALA B N 1
ATOM 12022 C CA . ALA B 1 579 ? 32.094 -6.176 -19.172 1 98.69 579 ALA B CA 1
ATOM 12023 C C . ALA B 1 579 ? 30.938 -5.195 -19.109 1 98.69 579 ALA B C 1
ATOM 12025 O O . ALA B 1 579 ? 30.391 -4.785 -20.141 1 98.69 579 ALA B O 1
ATOM 12026 N N . GLU B 1 580 ? 30.5 -4.844 -17.938 1 98.69 580 GLU B N 1
ATOM 12027 C CA . GLU B 1 580 ? 29.438 -3.867 -17.734 1 98.69 580 GLU B CA 1
ATOM 12028 C C . GLU B 1 580 ? 29.828 -2.506 -18.297 1 98.69 580 GLU B C 1
ATOM 12030 O O . GLU B 1 580 ? 29.031 -1.872 -19 1 98.69 580 GLU B O 1
ATOM 12035 N N . ALA B 1 581 ? 31.016 -2.043 -18 1 98.62 581 ALA B N 1
ATOM 12036 C CA . ALA B 1 581 ? 31.5 -0.772 -18.516 1 98.62 581 ALA B CA 1
ATOM 12037 C C . ALA B 1 581 ? 31.531 -0.785 -20.047 1 98.62 581 ALA B C 1
ATOM 12039 O O . ALA B 1 581 ? 31.203 0.214 -20.688 1 98.62 581 ALA B O 1
ATOM 12040 N N . LEU B 1 582 ? 31.984 -1.934 -20.609 1 98.81 582 LEU B N 1
ATOM 12041 C CA . LEU B 1 582 ? 32 -2.072 -22.047 1 98.81 582 LEU B CA 1
ATOM 12042 C C . LEU B 1 582 ? 30.609 -1.982 -22.641 1 98.81 582 LEU B C 1
ATOM 12044 O O . LEU B 1 582 ? 30.406 -1.363 -23.688 1 98.81 582 LEU B O 1
ATOM 12048 N N . ALA B 1 583 ? 29.656 -2.604 -21.953 1 98.88 583 ALA B N 1
ATOM 12049 C CA . ALA B 1 583 ? 28.266 -2.541 -22.406 1 98.88 583 ALA B CA 1
ATOM 12050 C C . ALA B 1 583 ? 27.734 -1.112 -22.359 1 98.88 583 ALA B C 1
ATOM 12052 O O . ALA B 1 583 ? 27.141 -0.632 -23.328 1 98.88 583 ALA B O 1
ATOM 12053 N N . PHE B 1 584 ? 27.969 -0.384 -21.281 1 98.75 584 PHE B N 1
ATOM 12054 C CA . PHE B 1 584 ? 27.531 0.996 -21.109 1 98.75 584 PHE B CA 1
ATOM 12055 C C . PHE B 1 584 ? 28.141 1.89 -22.188 1 98.75 584 PHE B C 1
ATOM 12057 O O . PHE B 1 584 ? 27.438 2.611 -22.891 1 98.75 584 PHE B O 1
ATOM 12064 N N . GLY B 1 585 ? 29.469 1.779 -22.281 1 98.5 585 GLY B N 1
ATOM 12065 C CA . GLY B 1 585 ? 30.172 2.623 -23.234 1 98.5 585 GLY B CA 1
ATOM 12066 C C . GLY B 1 585 ? 29.75 2.377 -24.672 1 98.5 585 GLY B C 1
ATOM 12067 O O . GLY B 1 585 ? 29.641 3.314 -25.453 1 98.5 585 GLY B O 1
ATOM 12068 N N . SER B 1 586 ? 29.562 1.11 -25.016 1 98.5 586 SER B N 1
ATOM 12069 C CA . SER B 1 586 ? 29.156 0.785 -26.375 1 98.5 586 SER B CA 1
ATOM 12070 C C . SER B 1 586 ? 27.734 1.28 -26.656 1 98.5 586 SER B C 1
ATOM 12072 O O . SER B 1 586 ? 27.438 1.689 -27.781 1 98.5 586 SER B O 1
ATOM 12074 N N . CYS B 1 587 ? 26.859 1.244 -25.672 1 98.31 587 CYS B N 1
ATOM 12075 C CA . CYS B 1 587 ? 25.531 1.828 -25.828 1 98.31 587 CYS B CA 1
ATOM 12076 C C . CYS B 1 587 ? 25.625 3.33 -26.062 1 98.31 587 CYS B C 1
ATOM 12078 O O . CYS B 1 587 ? 24.984 3.854 -26.984 1 98.31 587 CYS B O 1
ATOM 12080 N N . LEU B 1 588 ? 26.438 3.992 -25.266 1 97.75 588 LEU B N 1
ATOM 12081 C CA . LEU B 1 588 ? 26.625 5.43 -25.453 1 97.75 588 LEU B CA 1
ATOM 12082 C C . LEU B 1 588 ? 27.172 5.738 -26.844 1 97.75 588 LEU B C 1
ATOM 12084 O O . LEU B 1 588 ? 26.688 6.668 -27.5 1 97.75 588 LEU B O 1
ATOM 12088 N N . ALA B 1 589 ? 28.078 4.969 -27.281 1 96.62 589 ALA B N 1
ATOM 12089 C CA . ALA B 1 589 ? 28.719 5.172 -28.578 1 96.62 589 ALA B CA 1
ATOM 12090 C C . ALA B 1 589 ? 27.719 4.984 -29.719 1 96.62 589 ALA B C 1
ATOM 12092 O O . ALA B 1 589 ? 27.844 5.598 -30.781 1 96.62 589 ALA B O 1
ATOM 12093 N N . GLN B 1 590 ? 26.719 4.188 -29.438 1 96.25 590 GLN B N 1
ATOM 12094 C CA . GLN B 1 590 ? 25.734 3.906 -30.484 1 96.25 590 GLN B CA 1
ATOM 12095 C C . GLN B 1 590 ? 24.531 4.844 -30.359 1 96.25 590 GLN B C 1
ATOM 12097 O O . GLN B 1 590 ? 23.531 4.672 -31.062 1 96.25 590 GLN B O 1
ATOM 12102 N N . GLY B 1 591 ? 24.594 5.715 -29.469 1 95.19 591 GLY B N 1
ATOM 12103 C CA . GLY B 1 591 ? 23.594 6.762 -29.422 1 95.19 591 GLY B CA 1
ATOM 12104 C C . GLY B 1 591 ? 22.516 6.512 -28.391 1 95.19 591 GLY B C 1
ATOM 12105 O O . GLY B 1 591 ? 21.438 7.105 -28.453 1 95.19 591 GLY B O 1
ATOM 12106 N N . PHE B 1 592 ? 22.766 5.652 -27.422 1 97 592 PHE B N 1
ATOM 12107 C CA . PHE B 1 592 ? 21.797 5.363 -26.359 1 97 592 PHE B CA 1
ATOM 12108 C C . PHE B 1 592 ? 22.281 5.922 -25.031 1 97 592 PHE B C 1
ATOM 12110 O O . PHE B 1 592 ? 23.375 5.574 -24.562 1 97 592 PHE B O 1
ATOM 12117 N N . ASP B 1 593 ? 21.484 6.754 -24.359 1 97.19 593 ASP B N 1
ATOM 12118 C CA . ASP B 1 593 ? 21.781 7.113 -22.984 1 97.19 593 ASP B CA 1
ATOM 12119 C C . ASP B 1 593 ? 21.609 5.914 -22.047 1 97.19 593 ASP B C 1
ATOM 12121 O O . ASP B 1 593 ? 20.859 4.984 -22.359 1 97.19 593 ASP B O 1
ATOM 12125 N N . VAL B 1 594 ? 22.359 5.93 -21 1 98.38 594 VAL B N 1
ATOM 12126 C CA . VAL B 1 594 ? 22.266 4.863 -20 1 98.38 594 VAL B CA 1
ATOM 12127 C C . VAL B 1 594 ? 21.906 5.453 -18.641 1 98.38 594 VAL B C 1
ATOM 12129 O O . VAL B 1 594 ? 22.422 6.508 -18.266 1 98.38 594 VAL B O 1
ATOM 12132 N N . ARG B 1 595 ? 21 4.871 -17.969 1 98.38 595 ARG B N 1
ATOM 12133 C CA . ARG B 1 595 ? 20.672 5.211 -16.594 1 98.38 595 ARG B CA 1
ATOM 12134 C C . ARG B 1 595 ? 20.656 3.967 -15.711 1 98.38 595 ARG B C 1
ATOM 12136 O O . ARG B 1 595 ? 20 2.975 -16.031 1 98.38 595 ARG B O 1
ATOM 12143 N N . ILE B 1 596 ? 21.469 3.967 -14.703 1 98.5 596 ILE B N 1
ATOM 12144 C CA . ILE B 1 596 ? 21.438 2.916 -13.695 1 98.5 596 ILE B CA 1
ATOM 12145 C C . ILE B 1 596 ? 21.156 3.527 -12.32 1 98.5 596 ILE B C 1
ATOM 12147 O O . ILE B 1 596 ? 21.812 4.5 -11.93 1 98.5 596 ILE B O 1
ATOM 12151 N N . SER B 1 597 ? 20.156 3.016 -11.688 1 97.94 597 SER B N 1
ATOM 12152 C CA . SER B 1 597 ? 19.703 3.553 -10.414 1 97.94 597 SER B CA 1
ATOM 12153 C C . SER B 1 597 ? 19.672 2.475 -9.336 1 97.94 597 SER B C 1
ATOM 12155 O O . SER B 1 597 ? 19.5 1.291 -9.633 1 97.94 597 SER B O 1
ATOM 12157 N N . GLY B 1 598 ? 19.828 2.764 -8.07 1 97.38 598 GLY B N 1
ATOM 12158 C CA . GLY B 1 598 ? 19.844 1.895 -6.906 1 97.38 598 GLY B CA 1
ATOM 12159 C C . GLY B 1 598 ? 20.75 2.387 -5.797 1 97.38 598 GLY B C 1
ATOM 12160 O O . GLY B 1 598 ? 21.422 3.414 -5.945 1 97.38 598 GLY B O 1
ATOM 12161 N N . GLN B 1 599 ? 20.797 1.747 -4.695 1 95.81 599 GLN B N 1
ATOM 12162 C CA . GLN B 1 599 ? 21.688 2.131 -3.605 1 95.81 599 GLN B CA 1
ATOM 12163 C C . GLN B 1 599 ? 23.141 1.861 -3.967 1 95.81 599 GLN B C 1
ATOM 12165 O O . GLN B 1 599 ? 23.516 0.721 -4.242 1 95.81 599 GLN B O 1
ATOM 12170 N N . ASP B 1 600 ? 23.891 2.867 -4.094 1 95.38 600 ASP B N 1
ATOM 12171 C CA . ASP B 1 600 ? 25.328 2.814 -4.301 1 95.38 600 ASP B CA 1
ATOM 12172 C C . ASP B 1 600 ? 25.672 2.189 -5.652 1 95.38 600 ASP B C 1
ATOM 12174 O O . ASP B 1 600 ? 26.594 1.373 -5.75 1 95.38 600 ASP B O 1
ATOM 12178 N N . VAL B 1 601 ? 24.938 2.57 -6.629 1 97.19 601 VAL B N 1
ATOM 12179 C CA . VAL B 1 601 ? 25.156 1.992 -7.949 1 97.19 601 VAL B CA 1
ATOM 12180 C C . VAL B 1 601 ? 26.422 2.6 -8.57 1 97.19 601 VAL B C 1
ATOM 12182 O O . VAL B 1 601 ? 27.016 2.012 -9.469 1 97.19 601 VAL B O 1
ATOM 12185 N N . GLY B 1 602 ? 26.875 3.797 -8.156 1 96.44 602 GLY B N 1
ATOM 12186 C CA . GLY B 1 602 ? 28.109 4.383 -8.656 1 96.44 602 GLY B CA 1
ATOM 12187 C C . GLY B 1 602 ? 29.328 3.525 -8.383 1 96.44 602 GLY B C 1
ATOM 12188 O O . GLY B 1 602 ? 30.141 3.281 -9.281 1 96.44 602 GLY B O 1
ATOM 12189 N N . ARG B 1 603 ? 29.438 3.088 -7.129 1 95.88 603 ARG B N 1
ATOM 12190 C CA . ARG B 1 603 ? 30.5 2.172 -6.707 1 95.88 603 ARG B CA 1
ATOM 12191 C C . ARG B 1 603 ? 30.109 0.725 -6.992 1 95.88 603 ARG B C 1
ATOM 12193 O O . ARG B 1 603 ? 30.969 -0.089 -7.355 1 95.88 603 ARG B O 1
ATOM 12200 N N . GLY B 1 604 ? 28.859 0.434 -6.949 1 96.12 604 GLY B N 1
ATOM 12201 C CA . GLY B 1 604 ? 28.359 -0.929 -6.887 1 96.12 604 GLY B CA 1
ATOM 12202 C C . GLY B 1 604 ? 28.359 -1.505 -5.484 1 96.12 604 GLY B C 1
ATOM 12203 O O . GLY B 1 604 ? 29.375 -1.431 -4.781 1 96.12 604 GLY B O 1
ATOM 12204 N N . THR B 1 605 ? 27.312 -2.109 -5.066 1 93.19 605 THR B N 1
ATOM 12205 C CA . THR B 1 605 ? 27.156 -2.635 -3.715 1 93.19 605 THR B CA 1
ATOM 12206 C C . THR B 1 605 ? 28.344 -3.502 -3.324 1 93.19 605 THR B C 1
ATOM 12208 O O . THR B 1 605 ? 28.812 -3.439 -2.189 1 93.19 605 THR B O 1
ATOM 12211 N N . PHE B 1 606 ? 28.859 -4.207 -4.258 1 94.81 606 PHE B N 1
ATOM 12212 C CA . PHE B 1 606 ? 29.938 -5.137 -3.977 1 94.81 606 PHE B CA 1
ATOM 12213 C C . PHE B 1 606 ? 31.266 -4.578 -4.477 1 94.81 606 PHE B C 1
ATOM 12215 O O . PHE B 1 606 ? 32.188 -5.336 -4.758 1 94.81 606 PHE B O 1
ATOM 12222 N N . ALA B 1 607 ? 31.375 -3.303 -4.742 1 95.12 607 ALA B N 1
ATOM 12223 C CA . ALA B 1 607 ? 32.562 -2.566 -5.105 1 95.12 607 ALA B CA 1
ATOM 12224 C C . ALA B 1 607 ? 33.188 -3.115 -6.395 1 95.12 607 ALA B C 1
ATOM 12226 O O . ALA B 1 607 ? 34.406 -3.303 -6.484 1 95.12 607 ALA B O 1
ATOM 12227 N N . HIS B 1 608 ? 32.312 -3.461 -7.324 1 95.88 608 HIS B N 1
ATOM 12228 C CA . HIS B 1 608 ? 32.812 -4.074 -8.555 1 95.88 608 HIS B CA 1
ATOM 12229 C C . HIS B 1 608 ? 32.719 -3.098 -9.719 1 95.88 608 HIS B C 1
ATOM 12231 O O . HIS B 1 608 ? 33.406 -3.293 -10.734 1 95.88 608 HIS B O 1
ATOM 12237 N N . ARG B 1 609 ? 31.938 -2.064 -9.656 1 97.25 609 ARG B N 1
ATOM 12238 C CA . ARG B 1 609 ? 31.578 -1.238 -10.797 1 97.25 609 ARG B CA 1
ATOM 12239 C C . ARG B 1 609 ? 32.5 -0.018 -10.906 1 97.25 609 ARG B C 1
ATOM 12241 O O . ARG B 1 609 ? 33.188 0.158 -11.906 1 97.25 609 ARG B O 1
ATOM 12248 N N . HIS B 1 610 ? 32.5 0.82 -9.812 1 97.25 610 HIS B N 1
ATOM 12249 C CA . HIS B 1 610 ? 33.25 2.07 -9.727 1 97.25 610 HIS B CA 1
ATOM 12250 C C . HIS B 1 610 ? 33.062 2.898 -10.992 1 97.25 610 HIS B C 1
ATOM 12252 O O . HIS B 1 610 ? 34.062 3.33 -11.586 1 97.25 610 HIS B O 1
ATOM 12258 N N . GLY B 1 611 ? 31.781 3.008 -11.438 1 97.12 611 GLY B N 1
ATOM 12259 C CA . GLY B 1 611 ? 31.469 3.906 -12.539 1 97.12 611 GLY B CA 1
ATOM 12260 C C . GLY B 1 611 ? 31.5 5.367 -12.141 1 97.12 611 GLY B C 1
ATOM 12261 O O . GLY B 1 611 ? 31.625 6.246 -12.992 1 97.12 611 GLY B O 1
ATOM 12262 N N . MET B 1 612 ? 31.359 5.602 -10.938 1 95.25 612 MET B N 1
ATOM 12263 C CA . MET B 1 612 ? 31.5 6.902 -10.289 1 95.25 612 MET B CA 1
ATOM 12264 C C . MET B 1 612 ? 32.719 6.941 -9.391 1 95.25 612 MET B C 1
ATOM 12266 O O . MET B 1 612 ? 32.844 6.148 -8.453 1 95.25 612 MET B O 1
ATOM 12270 N N . LEU B 1 613 ? 33.656 7.812 -9.68 1 96.38 613 LEU B N 1
ATOM 12271 C CA . LEU B 1 613 ? 34.875 7.977 -8.875 1 96.38 613 LEU B CA 1
ATOM 12272 C C . LEU B 1 613 ? 34.812 9.25 -8.039 1 96.38 613 LEU B C 1
ATOM 12274 O O . LEU B 1 613 ? 34.156 10.219 -8.43 1 96.38 613 LEU B O 1
ATOM 12278 N N . VAL B 1 614 ? 35.438 9.227 -6.879 1 95.12 614 VAL B N 1
ATOM 12279 C CA . VAL B 1 614 ? 35.406 10.359 -5.957 1 95.12 614 VAL B CA 1
ATOM 12280 C C . VAL B 1 614 ? 36.812 10.836 -5.664 1 95.12 614 VAL B C 1
ATOM 12282 O O . VAL B 1 614 ? 37.688 10.031 -5.293 1 95.12 614 VAL B O 1
ATOM 12285 N N . ASP B 1 615 ? 37.031 12.117 -5.84 1 95.94 615 ASP B N 1
ATOM 12286 C CA . ASP B 1 615 ? 38.344 12.703 -5.539 1 95.94 615 ASP B CA 1
ATOM 12287 C C . ASP B 1 615 ? 38.625 12.664 -4.039 1 95.94 615 ASP B C 1
ATOM 12289 O O . ASP B 1 615 ? 37.812 13.117 -3.234 1 95.94 615 ASP B O 1
ATOM 12293 N N . GLN B 1 616 ? 39.719 12.164 -3.68 1 95.12 616 GLN B N 1
ATOM 12294 C CA . GLN B 1 616 ? 40.062 11.867 -2.291 1 95.12 616 GLN B CA 1
ATOM 12295 C C . GLN B 1 616 ? 40.312 13.148 -1.498 1 95.12 616 GLN B C 1
ATOM 12297 O O . GLN B 1 616 ? 40.312 13.133 -0.266 1 95.12 616 GLN B O 1
ATOM 12302 N N . LYS B 1 617 ? 40.469 14.242 -2.131 1 93.94 617 LYS B N 1
ATOM 12303 C CA . LYS B 1 617 ? 40.75 15.5 -1.447 1 93.94 617 LYS B CA 1
ATOM 12304 C C . LYS B 1 617 ? 39.531 16.406 -1.427 1 93.94 617 LYS B C 1
ATOM 12306 O O . LYS B 1 617 ? 39.281 17.109 -0.445 1 93.94 617 LYS B O 1
ATOM 12311 N N . THR B 1 618 ? 38.719 16.391 -2.443 1 90.94 618 THR B N 1
ATOM 12312 C CA . THR B 1 618 ? 37.688 17.422 -2.604 1 90.94 618 THR B CA 1
ATOM 12313 C C . THR B 1 618 ? 36.312 16.797 -2.543 1 90.94 618 THR B C 1
ATOM 12315 O O . THR B 1 618 ? 35.312 17.5 -2.432 1 90.94 618 THR B O 1
ATOM 12318 N N . ASP B 1 619 ? 36.188 15.547 -2.615 1 91.38 619 ASP B N 1
ATOM 12319 C CA . ASP B 1 619 ? 34.906 14.82 -2.637 1 91.38 619 ASP B CA 1
ATOM 12320 C C . ASP B 1 619 ? 34.219 14.969 -3.99 1 91.38 619 ASP B C 1
ATOM 12322 O O . ASP B 1 619 ? 33.062 14.562 -4.148 1 91.38 619 ASP B O 1
ATOM 12326 N N . GLU B 1 620 ? 34.875 15.531 -4.949 1 91.88 620 GLU B N 1
ATOM 12327 C CA . GLU B 1 620 ? 34.281 15.727 -6.262 1 91.88 620 GLU B CA 1
ATOM 12328 C C . GLU B 1 620 ? 34.062 14.391 -6.973 1 91.88 620 GLU B C 1
ATOM 12330 O O . GLU B 1 620 ? 34.906 13.508 -6.91 1 91.88 620 GLU B O 1
ATOM 12335 N N . ILE B 1 621 ? 32.906 14.32 -7.652 1 92.88 621 ILE B N 1
ATOM 12336 C CA . ILE B 1 621 ? 32.562 13.102 -8.359 1 92.88 621 ILE B CA 1
ATOM 12337 C C . ILE B 1 621 ? 32.969 13.211 -9.828 1 92.88 621 ILE B C 1
ATOM 12339 O O . ILE B 1 621 ? 32.844 14.273 -10.438 1 92.88 621 ILE B O 1
ATOM 12343 N N . TYR B 1 622 ? 33.5 12.18 -10.375 1 94.56 622 TYR B N 1
ATOM 12344 C CA . TYR B 1 622 ? 33.875 12.109 -11.781 1 94.56 622 TYR B CA 1
ATOM 12345 C C . TYR B 1 622 ? 33.375 10.82 -12.422 1 94.56 622 TYR B C 1
ATOM 12347 O O . TYR B 1 622 ? 33.469 9.742 -11.828 1 94.56 622 TYR B O 1
ATOM 12355 N N . ILE B 1 623 ? 32.75 10.945 -13.586 1 96.25 623 ILE B N 1
ATOM 12356 C CA . ILE B 1 623 ? 32.25 9.805 -14.359 1 96.25 623 ILE B CA 1
ATOM 12357 C C . ILE B 1 623 ? 33.062 9.672 -15.648 1 96.25 623 ILE B C 1
ATOM 12359 O O . ILE B 1 623 ? 32.75 10.312 -16.656 1 96.25 623 ILE B O 1
ATOM 12363 N N . PRO B 1 624 ? 33.969 8.734 -15.688 1 97.38 624 PRO B N 1
ATOM 12364 C CA . PRO B 1 624 ? 34.844 8.625 -16.844 1 97.38 624 PRO B CA 1
ATOM 12365 C C . PRO B 1 624 ? 34.094 8.383 -18.156 1 97.38 624 PRO B C 1
ATOM 12367 O O . PRO B 1 624 ? 34.406 9 -19.172 1 97.38 624 PRO B O 1
ATOM 12370 N N . LEU B 1 625 ? 33.031 7.574 -18.156 1 97.81 625 LEU B N 1
ATOM 12371 C CA . LEU B 1 625 ? 32.344 7.188 -19.359 1 97.81 625 LEU B CA 1
ATOM 12372 C C . LEU B 1 625 ? 31.609 8.383 -19.984 1 97.81 625 LEU B C 1
ATOM 12374 O O . LEU B 1 625 ? 31.172 8.328 -21.125 1 97.81 625 LEU B O 1
ATOM 12378 N N . ASN B 1 626 ? 31.438 9.438 -19.25 1 95.88 626 ASN B N 1
ATOM 12379 C CA . ASN B 1 626 ? 30.828 10.641 -19.781 1 95.88 626 ASN B CA 1
ATOM 12380 C C . ASN B 1 626 ? 31.859 11.578 -20.406 1 95.88 626 ASN B C 1
ATOM 12382 O O . ASN B 1 626 ? 31.516 12.688 -20.828 1 95.88 626 ASN B O 1
ATOM 12386 N N . ASN B 1 627 ? 33.125 11.141 -20.453 1 94.75 627 ASN B N 1
ATOM 12387 C CA . ASN B 1 627 ? 34.219 11.93 -20.969 1 94.75 627 ASN B CA 1
ATOM 12388 C C . ASN B 1 627 ? 35.125 11.109 -21.906 1 94.75 627 ASN B C 1
ATOM 12390 O O . ASN B 1 627 ? 36.344 11.188 -21.828 1 94.75 627 ASN B O 1
ATOM 12394 N N . MET B 1 628 ? 34.5 10.273 -22.703 1 94.75 628 MET B N 1
ATOM 12395 C CA . MET B 1 628 ? 35.25 9.398 -23.594 1 94.75 628 MET B CA 1
ATOM 12396 C C . MET B 1 628 ? 35.844 10.18 -24.766 1 94.75 628 MET B C 1
ATOM 12398 O O . MET B 1 628 ? 36.875 9.828 -25.297 1 94.75 628 MET B O 1
ATOM 12402 N N . GLY B 1 629 ? 35.125 11.211 -25.156 1 90.94 629 GLY B N 1
ATOM 12403 C CA . GLY B 1 629 ? 35.562 12.023 -26.281 1 90.94 629 GLY B CA 1
ATOM 12404 C C . GLY B 1 629 ? 34.938 13.406 -26.297 1 90.94 629 GLY B C 1
ATOM 12405 O O . GLY B 1 629 ? 34 13.68 -25.578 1 90.94 629 GLY B O 1
ATOM 12406 N N . GLU B 1 630 ? 35.375 14.219 -27.172 1 87.88 630 GLU B N 1
ATOM 12407 C CA . GLU B 1 630 ? 34.938 15.617 -27.219 1 87.88 630 GLU B CA 1
ATOM 12408 C C . GLU B 1 630 ? 33.562 15.75 -27.859 1 87.88 630 GLU B C 1
ATOM 12410 O O . GLU B 1 630 ? 32.781 16.625 -27.484 1 87.88 630 GLU B O 1
ATOM 12415 N N . LYS B 1 631 ? 33.25 14.914 -28.688 1 89.19 631 LYS B N 1
ATOM 12416 C CA . LYS B 1 631 ? 32 15.031 -29.438 1 89.19 631 LYS B CA 1
ATOM 12417 C C . LYS B 1 631 ? 30.953 14.07 -28.875 1 89.19 631 LYS B C 1
ATOM 12419 O O . LYS B 1 631 ? 29.969 13.766 -29.547 1 89.19 631 LYS B O 1
ATOM 12424 N N . GLN B 1 632 ? 31.156 13.656 -27.719 1 91.69 632 GLN B N 1
ATOM 12425 C CA . GLN B 1 632 ? 30.219 12.711 -27.125 1 91.69 632 GLN B CA 1
ATOM 12426 C C . GLN B 1 632 ? 28.844 13.359 -26.922 1 91.69 632 GLN B C 1
ATOM 12428 O O . GLN B 1 632 ? 28.75 14.477 -26.406 1 91.69 632 GLN B O 1
ATOM 12433 N N . GLU B 1 633 ? 27.734 12.656 -27.359 1 91.19 633 GLU B N 1
ATOM 12434 C CA . GLU B 1 633 ? 26.391 13.227 -27.297 1 91.19 633 GLU B CA 1
ATOM 12435 C C . GLU B 1 633 ? 25.516 12.461 -26.328 1 91.19 633 GLU B C 1
ATOM 12437 O O . GLU B 1 633 ? 24.453 12.953 -25.922 1 91.19 633 GLU B O 1
ATOM 12442 N N . ASN B 1 634 ? 25.906 11.258 -26 1 94.56 634 ASN B N 1
ATOM 12443 C CA . ASN B 1 634 ? 25.141 10.422 -25.078 1 94.56 634 ASN B CA 1
ATOM 12444 C C . ASN B 1 634 ? 25.938 10.148 -23.797 1 94.56 634 ASN B C 1
ATOM 12446 O O . ASN B 1 634 ? 27.156 10.07 -23.828 1 94.56 634 ASN B O 1
ATOM 12450 N N . PHE B 1 635 ? 25.188 10.031 -22.688 1 95.94 635 PHE B N 1
ATOM 12451 C CA . PHE B 1 635 ? 25.844 10.008 -21.391 1 95.94 635 PHE B CA 1
ATOM 12452 C C . PHE B 1 635 ? 25.203 8.961 -20.484 1 95.94 635 PHE B C 1
ATOM 12454 O O . PHE B 1 635 ? 24.125 8.461 -20.766 1 95.94 635 PHE B O 1
ATOM 12461 N N . ILE B 1 636 ? 25.969 8.617 -19.453 1 97.38 636 ILE B N 1
ATOM 12462 C CA . ILE B 1 636 ? 25.469 7.668 -18.453 1 97.38 636 ILE B CA 1
ATOM 12463 C C . ILE B 1 636 ? 25.125 8.406 -17.156 1 97.38 636 ILE B C 1
ATOM 12465 O O . ILE B 1 636 ? 25.844 9.312 -16.75 1 97.38 636 ILE B O 1
ATOM 12469 N N . GLU B 1 637 ? 23.984 8.109 -16.625 1 97.19 637 GLU B N 1
ATOM 12470 C CA . GLU B 1 637 ? 23.531 8.633 -15.344 1 97.19 637 GLU B CA 1
ATOM 12471 C C . GLU B 1 637 ? 23.578 7.574 -14.25 1 97.19 637 GLU B C 1
ATOM 12473 O O . GLU B 1 637 ? 22.844 6.59 -14.297 1 97.19 637 GLU B O 1
ATOM 12478 N N . PHE B 1 638 ? 24.562 7.727 -13.344 1 97 638 PHE B N 1
ATOM 12479 C CA . PHE B 1 638 ? 24.578 6.922 -12.125 1 97 638 PHE B CA 1
ATOM 12480 C C . PHE B 1 638 ? 23.719 7.559 -11.039 1 97 638 PHE B C 1
ATOM 12482 O O . PHE B 1 638 ? 24.125 8.531 -10.406 1 97 638 PHE B O 1
ATOM 12489 N N . ALA B 1 639 ? 22.578 6.961 -10.797 1 97.12 639 ALA B N 1
ATOM 12490 C CA . ALA B 1 639 ? 21.609 7.539 -9.875 1 97.12 639 ALA B CA 1
ATOM 12491 C C . ALA B 1 639 ? 21.609 6.793 -8.539 1 97.12 639 ALA B C 1
ATOM 12493 O O . ALA B 1 639 ? 20.781 5.898 -8.328 1 97.12 639 ALA B O 1
ATOM 12494 N N . ASN B 1 640 ? 22.531 7.215 -7.602 1 96.5 640 ASN B N 1
ATOM 12495 C CA . ASN B 1 640 ? 22.453 6.676 -6.25 1 96.5 640 ASN B CA 1
ATOM 12496 C C . ASN B 1 640 ? 21.125 7.031 -5.582 1 96.5 640 ASN B C 1
ATOM 12498 O O . ASN B 1 640 ? 20.734 8.195 -5.555 1 96.5 640 ASN B O 1
ATOM 12502 N N . SER B 1 641 ? 20.5 6.02 -5.086 1 96.81 641 SER B N 1
ATOM 12503 C CA . SER B 1 641 ? 19.156 6.246 -4.566 1 96.81 641 SER B CA 1
ATOM 12504 C C . SER B 1 641 ? 19.156 6.332 -3.043 1 96.81 641 SER B C 1
ATOM 12506 O O . SER B 1 641 ? 20.141 5.949 -2.396 1 96.81 641 SER B O 1
ATOM 12508 N N . LEU B 1 642 ? 18.062 6.93 -2.49 1 97 642 LEU B N 1
ATOM 12509 C CA . LEU B 1 642 ? 17.734 6.738 -1.081 1 97 642 LEU B CA 1
ATOM 12510 C C . LEU B 1 642 ? 17.344 5.293 -0.804 1 97 642 LEU B C 1
ATOM 12512 O O . LEU B 1 642 ? 17.266 4.477 -1.727 1 97 642 LEU B O 1
ATOM 12516 N N . LEU B 1 643 ? 17.125 4.996 0.461 1 96.38 643 LEU B N 1
ATOM 12517 C CA . LEU B 1 643 ? 16.703 3.643 0.811 1 96.38 643 LEU B CA 1
ATOM 12518 C C . LEU B 1 643 ? 15.211 3.457 0.564 1 96.38 643 LEU B C 1
ATOM 12520 O O . LEU B 1 643 ? 14.422 3.432 1.51 1 96.38 643 LEU B O 1
ATOM 12524 N N . SER B 1 644 ? 14.836 3.23 -0.637 1 97.19 644 SER B N 1
ATOM 12525 C CA . SER B 1 644 ? 13.469 2.971 -1.078 1 97.19 644 SER B CA 1
ATOM 12526 C C . SER B 1 644 ? 13.453 2.055 -2.299 1 97.19 644 SER B C 1
ATOM 12528 O O . SER B 1 644 ? 14.047 2.373 -3.33 1 97.19 644 SER B O 1
ATOM 12530 N N . GLU B 1 645 ? 12.789 0.975 -2.213 1 97.62 645 GLU B N 1
ATOM 12531 C CA . GLU B 1 645 ? 12.758 0.032 -3.328 1 97.62 645 GLU B CA 1
ATOM 12532 C C . GLU B 1 645 ? 11.531 0.262 -4.211 1 97.62 645 GLU B C 1
ATOM 12534 O O . GLU B 1 645 ? 11.641 0.315 -5.438 1 97.62 645 GLU B O 1
ATOM 12539 N N . GLU B 1 646 ? 10.352 0.501 -3.604 1 98.31 646 GLU B N 1
ATOM 12540 C CA . GLU B 1 646 ? 9.117 0.604 -4.379 1 98.31 646 GLU B CA 1
ATOM 12541 C C . GLU B 1 646 ? 9.094 1.881 -5.215 1 98.31 646 GLU B C 1
ATOM 12543 O O . GLU B 1 646 ? 8.836 1.835 -6.418 1 98.31 646 GLU B O 1
ATOM 12548 N N . ALA B 1 647 ? 9.375 3.025 -4.59 1 98.69 647 ALA B N 1
ATOM 12549 C CA . ALA B 1 647 ? 9.305 4.293 -5.316 1 98.69 647 ALA B CA 1
ATOM 12550 C C . ALA B 1 647 ? 10.398 4.371 -6.383 1 98.69 647 ALA B C 1
ATOM 12552 O O . ALA B 1 647 ? 10.156 4.855 -7.492 1 98.69 647 ALA B O 1
ATOM 12553 N N . VAL B 1 648 ? 11.625 3.885 -6.09 1 98.75 648 VAL B N 1
ATOM 12554 C CA . VAL B 1 648 ? 12.727 3.957 -7.047 1 98.75 648 VAL B CA 1
ATOM 12555 C C . VAL B 1 648 ? 12.43 3.053 -8.242 1 98.75 648 VAL B C 1
ATOM 12557 O O . VAL B 1 648 ? 12.648 3.439 -9.391 1 98.75 648 VAL B O 1
ATOM 12560 N N . LEU B 1 649 ? 11.922 1.844 -7.938 1 98.88 649 LEU B N 1
ATOM 12561 C CA . LEU B 1 649 ? 11.586 0.948 -9.039 1 98.88 649 LEU B CA 1
ATOM 12562 C C . LEU B 1 649 ? 10.461 1.532 -9.883 1 98.88 649 LEU B C 1
ATOM 12564 O O . LEU B 1 649 ? 10.508 1.468 -11.117 1 98.88 649 LEU B O 1
ATOM 12568 N N . GLY B 1 650 ? 9.391 2.072 -9.203 1 98.81 650 GLY B N 1
ATOM 12569 C CA . GLY B 1 650 ? 8.336 2.746 -9.945 1 98.81 650 GLY B CA 1
ATOM 12570 C C . GLY B 1 650 ? 8.852 3.895 -10.797 1 98.81 650 GLY B C 1
ATOM 12571 O O . GLY B 1 650 ? 8.438 4.055 -11.945 1 98.81 650 GLY B O 1
ATOM 12572 N N . PHE B 1 651 ? 9.773 4.703 -10.234 1 98.81 651 PHE B N 1
ATOM 12573 C CA . PHE B 1 651 ? 10.406 5.816 -10.938 1 98.81 651 PHE B CA 1
ATOM 12574 C C . PHE B 1 651 ? 11.102 5.332 -12.203 1 98.81 651 PHE B C 1
ATOM 12576 O O . PHE B 1 651 ? 10.93 5.918 -13.273 1 98.81 651 PHE B O 1
ATOM 12583 N N . GLU B 1 652 ? 11.828 4.195 -12.133 1 98.88 652 GLU B N 1
ATOM 12584 C CA . GLU B 1 652 ? 12.578 3.676 -13.273 1 98.88 652 GLU B CA 1
ATOM 12585 C C . GLU B 1 652 ? 11.648 3.074 -14.32 1 98.88 652 GLU B C 1
ATOM 12587 O O . GLU B 1 652 ? 11.93 3.143 -15.516 1 98.88 652 GLU B O 1
ATOM 12592 N N . TYR B 1 653 ? 10.578 2.451 -13.906 1 98.75 653 TYR B N 1
ATOM 12593 C CA . TYR B 1 653 ? 9.578 2.01 -14.867 1 98.75 653 TYR B CA 1
ATOM 12594 C C . TYR B 1 653 ? 9.055 3.184 -15.688 1 98.75 653 TYR B C 1
ATOM 12596 O O . TYR B 1 653 ? 8.984 3.115 -16.906 1 98.75 653 TYR B O 1
ATOM 12604 N N . GLY B 1 654 ? 8.664 4.281 -14.945 1 98.75 654 GLY B N 1
ATOM 12605 C CA . GLY B 1 654 ? 8.219 5.484 -15.633 1 98.75 654 GLY B CA 1
ATOM 12606 C C . GLY B 1 654 ? 9.25 6.047 -16.594 1 98.75 654 GLY B C 1
ATOM 12607 O O . GLY B 1 654 ? 8.922 6.43 -17.719 1 98.75 654 GLY B O 1
ATOM 12608 N N . TYR B 1 655 ? 10.484 6.09 -16.109 1 98.69 655 TYR B N 1
ATOM 12609 C CA . TYR B 1 655 ? 11.586 6.574 -16.922 1 98.69 655 TYR B CA 1
ATOM 12610 C C . TYR B 1 655 ? 11.75 5.719 -18.172 1 98.69 655 TYR B C 1
ATOM 12612 O O . TYR B 1 655 ? 11.953 6.25 -19.281 1 98.69 655 TYR B O 1
ATOM 12620 N N . SER B 1 656 ? 11.57 4.398 -18.094 1 98.62 656 SER B N 1
ATOM 12621 C CA . SER B 1 656 ? 11.82 3.459 -19.172 1 98.62 656 SER B CA 1
ATOM 12622 C C . SER B 1 656 ? 10.727 3.549 -20.234 1 98.62 656 SER B C 1
ATOM 12624 O O . SER B 1 656 ? 10.984 3.305 -21.422 1 98.62 656 SER B O 1
ATOM 12626 N N . ILE B 1 657 ? 9.523 3.852 -19.844 1 98 657 ILE B N 1
ATOM 12627 C CA . ILE B 1 657 ? 8.438 3.836 -20.828 1 98 657 ILE B CA 1
ATOM 12628 C C . ILE B 1 657 ? 8.414 5.152 -21.594 1 98 657 ILE B C 1
ATOM 12630 O O . ILE B 1 657 ? 7.738 5.27 -22.625 1 98 657 ILE B O 1
ATOM 12634 N N . GLU B 1 658 ? 9.18 6.156 -21.141 1 97.88 658 GLU B N 1
ATOM 12635 C CA . GLU B 1 658 ? 9.172 7.477 -21.766 1 97.88 658 GLU B CA 1
ATOM 12636 C C . GLU B 1 658 ? 9.867 7.445 -23.125 1 97.88 658 GLU B C 1
ATOM 12638 O O . GLU B 1 658 ? 9.453 8.133 -24.047 1 97.88 658 GLU B O 1
ATOM 12643 N N . ASN B 1 659 ? 10.961 6.688 -23.266 1 97.25 659 ASN B N 1
ATOM 12644 C CA . ASN B 1 659 ? 11.766 6.625 -24.484 1 97.25 659 ASN B CA 1
ATOM 12645 C C . ASN B 1 659 ? 12.453 5.27 -24.625 1 97.25 659 ASN B C 1
ATOM 12647 O O . ASN B 1 659 ? 13.242 4.871 -23.781 1 97.25 659 ASN B O 1
ATOM 12651 N N . PRO B 1 660 ? 12.219 4.59 -25.719 1 96.88 660 PRO B N 1
ATOM 12652 C CA . PRO B 1 660 ? 12.781 3.248 -25.906 1 96.88 660 PRO B CA 1
ATOM 12653 C C . PRO B 1 660 ? 14.266 3.275 -26.281 1 96.88 660 PRO B C 1
ATOM 12655 O O . PRO B 1 660 ? 14.914 2.229 -26.297 1 96.88 660 PRO B O 1
ATOM 12658 N N . ASN B 1 661 ? 14.852 4.434 -26.5 1 96.94 661 ASN B N 1
ATOM 12659 C CA . ASN B 1 661 ? 16.234 4.527 -26.938 1 96.94 661 ASN B CA 1
ATOM 12660 C C . ASN B 1 661 ? 17.188 4.801 -25.781 1 96.94 661 ASN B C 1
ATOM 12662 O O . ASN B 1 661 ? 18.109 5.613 -25.906 1 96.94 661 ASN B O 1
ATOM 12666 N N . ARG B 1 662 ? 16.906 4.23 -24.656 1 96.94 662 ARG B N 1
ATOM 12667 C CA . ARG B 1 662 ? 17.734 4.312 -23.453 1 96.94 662 ARG B CA 1
ATOM 12668 C C . ARG B 1 662 ? 17.828 2.961 -22.766 1 96.94 662 ARG B C 1
ATOM 12670 O O . ARG B 1 662 ? 16.875 2.186 -22.766 1 96.94 662 ARG B O 1
ATOM 12677 N N . LEU B 1 663 ? 19 2.75 -22.234 1 98.62 663 LEU B N 1
ATOM 12678 C CA . LEU B 1 663 ? 19.141 1.618 -21.328 1 98.62 663 LEU B CA 1
ATOM 12679 C C . LEU B 1 663 ? 18.828 2.033 -19.891 1 98.62 663 LEU B C 1
ATOM 12681 O O . LEU B 1 663 ? 19.578 2.807 -19.281 1 98.62 663 LEU B O 1
ATOM 12685 N N . THR B 1 664 ? 17.719 1.632 -19.344 1 98.75 664 THR B N 1
ATOM 12686 C CA . THR B 1 664 ? 17.297 1.948 -17.984 1 98.75 664 THR B CA 1
ATOM 12687 C C . THR B 1 664 ? 17.438 0.729 -17.078 1 98.75 664 THR B C 1
ATOM 12689 O O . THR B 1 664 ? 16.859 -0.326 -17.344 1 98.75 664 THR B O 1
ATOM 12692 N N . ILE B 1 665 ? 18.203 0.857 -15.992 1 98.88 665 ILE B N 1
ATOM 12693 C CA . ILE B 1 665 ? 18.5 -0.263 -15.102 1 98.88 665 ILE B CA 1
ATOM 12694 C C . ILE B 1 665 ? 18.156 0.112 -13.664 1 98.88 665 ILE B C 1
ATOM 12696 O O . ILE B 1 665 ? 18.516 1.194 -13.195 1 98.88 665 ILE B O 1
ATOM 12700 N N . TRP B 1 666 ? 17.422 -0.687 -12.992 1 98.75 666 TRP B N 1
ATOM 12701 C CA . TRP B 1 666 ? 17.328 -0.638 -11.539 1 98.75 666 TRP B CA 1
ATOM 12702 C C . TRP B 1 666 ? 18.094 -1.792 -10.906 1 98.75 666 TRP B C 1
ATOM 12704 O O . TRP B 1 666 ? 17.922 -2.949 -11.297 1 98.75 666 TRP B O 1
ATOM 12714 N N . GLU B 1 667 ? 18.969 -1.514 -10.031 1 98.5 667 GLU B N 1
ATOM 12715 C CA . GLU B 1 667 ? 19.734 -2.525 -9.312 1 98.5 667 GLU B CA 1
ATOM 12716 C C . GLU B 1 667 ? 19.359 -2.557 -7.832 1 98.5 667 GLU B C 1
ATOM 12718 O O . GLU B 1 667 ? 19.5 -1.553 -7.129 1 98.5 667 GLU B O 1
ATOM 12723 N N . ALA B 1 668 ? 18.812 -3.742 -7.363 1 98.12 668 ALA B N 1
ATOM 12724 C CA . ALA B 1 668 ? 18.609 -3.924 -5.93 1 98.12 668 ALA B CA 1
ATOM 12725 C C . ALA B 1 668 ? 19.938 -4.129 -5.211 1 98.12 668 ALA B C 1
ATOM 12727 O O . ALA B 1 668 ? 20.859 -4.75 -5.754 1 98.12 668 ALA B O 1
ATOM 12728 N N . GLN B 1 669 ? 20.016 -3.643 -4.055 1 96.62 669 GLN B N 1
ATOM 12729 C CA . GLN B 1 669 ? 21.219 -3.91 -3.285 1 96.62 669 GLN B CA 1
ATOM 12730 C C . GLN B 1 669 ? 21.438 -5.41 -3.1 1 96.62 669 GLN B C 1
ATOM 12732 O O . GLN B 1 669 ? 22.531 -5.922 -3.328 1 96.62 669 GLN B O 1
ATOM 12737 N N . PHE B 1 670 ? 20.406 -6.055 -2.602 1 96.75 670 PHE B N 1
ATOM 12738 C CA . PHE B 1 670 ? 20.281 -7.504 -2.611 1 96.75 670 PHE B CA 1
ATOM 12739 C C . PHE B 1 670 ? 18.984 -7.93 -3.289 1 96.75 670 PHE B C 1
ATOM 12741 O O . PHE B 1 670 ? 18 -7.172 -3.311 1 96.75 670 PHE B O 1
ATOM 12748 N N . GLY B 1 671 ? 19.016 -9.094 -3.869 1 97.19 671 GLY B N 1
ATOM 12749 C CA . GLY B 1 671 ? 17.922 -9.508 -4.746 1 97.19 671 GLY B CA 1
ATOM 12750 C C . GLY B 1 671 ? 16.578 -9.539 -4.059 1 97.19 671 GLY B C 1
ATOM 12751 O O . GLY B 1 671 ? 15.555 -9.211 -4.668 1 97.19 671 GLY B O 1
ATOM 12752 N N . ASP B 1 672 ? 16.5 -9.883 -2.818 1 95.19 672 ASP B N 1
ATOM 12753 C CA . ASP B 1 672 ? 15.227 -10.07 -2.137 1 95.19 672 ASP B CA 1
ATOM 12754 C C . ASP B 1 672 ? 14.617 -8.734 -1.729 1 95.19 672 ASP B C 1
ATOM 12756 O O . ASP B 1 672 ? 13.445 -8.664 -1.352 1 95.19 672 ASP B O 1
ATOM 12760 N N . PHE B 1 673 ? 15.312 -7.594 -1.891 1 95.88 673 PHE B N 1
ATOM 12761 C CA . PHE B 1 673 ? 14.773 -6.301 -1.497 1 95.88 673 PHE B CA 1
ATOM 12762 C C . PHE B 1 673 ? 13.664 -5.863 -2.449 1 95.88 673 PHE B C 1
ATOM 12764 O O . PHE B 1 673 ? 12.859 -4.992 -2.113 1 95.88 673 PHE B O 1
ATOM 12771 N N . PHE B 1 674 ? 13.562 -6.473 -3.615 1 95.94 674 PHE B N 1
ATOM 12772 C CA . PHE B 1 674 ? 12.438 -6.148 -4.488 1 95.94 674 PHE B CA 1
ATOM 12773 C C . PHE B 1 674 ? 11.117 -6.441 -3.795 1 95.94 674 PHE B C 1
ATOM 12775 O O . PHE B 1 674 ? 10.062 -5.953 -4.219 1 95.94 674 PHE B O 1
ATOM 12782 N N . ASN B 1 675 ? 11.141 -7.277 -2.664 1 95.19 675 ASN B N 1
ATOM 12783 C CA . ASN B 1 675 ? 9.938 -7.598 -1.904 1 95.19 675 ASN B CA 1
ATOM 12784 C C . ASN B 1 675 ? 9.148 -6.34 -1.548 1 95.19 675 ASN B C 1
ATOM 12786 O O . ASN B 1 675 ? 7.918 -6.371 -1.484 1 95.19 675 ASN B O 1
ATOM 12790 N N . GLY B 1 676 ? 9.859 -5.32 -1.342 1 96.56 676 GLY B N 1
ATOM 12791 C CA . GLY B 1 676 ? 9.211 -4.066 -0.992 1 96.56 676 GLY B CA 1
ATOM 12792 C C . GLY B 1 676 ? 8.547 -3.391 -2.174 1 96.56 676 GLY B C 1
ATOM 12793 O O . GLY B 1 676 ? 7.746 -2.467 -1.998 1 96.56 676 GLY B O 1
ATOM 12794 N N . ALA B 1 677 ? 8.758 -3.914 -3.387 1 98.31 677 ALA B N 1
ATOM 12795 C CA . ALA B 1 677 ? 8.234 -3.305 -4.605 1 98.31 677 ALA B CA 1
ATOM 12796 C C . ALA B 1 677 ? 7.359 -4.289 -5.379 1 98.31 677 ALA B C 1
ATOM 12798 O O . ALA B 1 677 ? 7.242 -4.195 -6.602 1 98.31 677 ALA B O 1
ATOM 12799 N N . GLN B 1 678 ? 6.762 -5.219 -4.723 1 97.62 678 GLN B N 1
ATOM 12800 C CA . GLN B 1 678 ? 5.988 -6.27 -5.375 1 97.62 678 GLN B CA 1
ATOM 12801 C C . GLN B 1 678 ? 4.816 -5.684 -6.16 1 97.62 678 GLN B C 1
ATOM 12803 O O . GLN B 1 678 ? 4.434 -6.215 -7.207 1 97.62 678 GLN B O 1
ATOM 12808 N N . ILE B 1 679 ? 4.238 -4.59 -5.711 1 97.94 679 ILE B N 1
ATOM 12809 C CA . ILE B 1 679 ? 3.143 -3.943 -6.43 1 97.94 679 ILE B CA 1
ATOM 12810 C C . ILE B 1 679 ? 3.619 -3.5 -7.809 1 97.94 679 ILE B C 1
ATOM 12812 O O . ILE B 1 679 ? 2.93 -3.713 -8.812 1 97.94 679 ILE B O 1
ATOM 12816 N N . MET B 1 680 ? 4.801 -2.891 -7.887 1 98.44 680 MET B N 1
ATOM 12817 C CA . MET B 1 680 ? 5.348 -2.445 -9.164 1 98.44 680 MET B CA 1
ATOM 12818 C C . MET B 1 680 ? 5.531 -3.621 -10.117 1 98.44 680 MET B C 1
ATOM 12820 O O . MET B 1 680 ? 5.23 -3.516 -11.305 1 98.44 680 MET B O 1
ATOM 12824 N N . ILE B 1 681 ? 5.98 -4.723 -9.602 1 98.38 681 ILE B N 1
ATOM 12825 C CA . ILE B 1 681 ? 6.285 -5.898 -10.406 1 98.38 681 ILE B CA 1
ATOM 12826 C C . ILE B 1 681 ? 4.988 -6.512 -10.938 1 98.38 681 ILE B C 1
ATOM 12828 O O . ILE B 1 681 ? 4.879 -6.805 -12.125 1 98.38 681 ILE B O 1
ATOM 12832 N N . ASP B 1 682 ? 3.984 -6.613 -10.148 1 97.38 682 ASP B N 1
ATOM 12833 C CA . ASP B 1 682 ? 2.75 -7.297 -10.523 1 97.38 682 ASP B CA 1
ATOM 12834 C C . ASP B 1 682 ? 1.904 -6.438 -11.461 1 97.38 682 ASP B C 1
ATOM 12836 O O . ASP B 1 682 ? 1.307 -6.949 -12.406 1 97.38 682 ASP B O 1
ATOM 12840 N N . THR B 1 683 ? 1.894 -5.105 -11.148 1 97.12 683 THR B N 1
ATOM 12841 C CA . THR B 1 683 ? 0.858 -4.305 -11.797 1 97.12 683 THR B CA 1
ATOM 12842 C C . THR B 1 683 ? 1.438 -3.51 -12.961 1 97.12 683 THR B C 1
ATOM 12844 O O . THR B 1 683 ? 0.7 -3.051 -13.836 1 97.12 683 THR B O 1
ATOM 12847 N N . PHE B 1 684 ? 2.785 -3.326 -13.023 1 98.25 684 PHE B N 1
ATOM 12848 C CA . PHE B 1 684 ? 3.389 -2.551 -14.102 1 98.25 684 PHE B CA 1
ATOM 12849 C C . PHE B 1 684 ? 4.344 -3.41 -14.922 1 98.25 684 PHE B C 1
ATOM 12851 O O . PHE B 1 684 ? 4.086 -3.695 -16.094 1 98.25 684 PHE B O 1
ATOM 12858 N N . ILE B 1 685 ? 5.258 -3.986 -14.305 1 98.56 685 ILE B N 1
ATOM 12859 C CA . ILE B 1 685 ? 6.371 -4.617 -15.008 1 98.56 685 ILE B CA 1
ATOM 12860 C C . ILE B 1 685 ? 5.898 -5.895 -15.688 1 98.56 685 ILE B C 1
ATOM 12862 O O . ILE B 1 685 ? 6.18 -6.117 -16.875 1 98.56 685 ILE B O 1
ATOM 12866 N N . SER B 1 686 ? 5.176 -6.699 -14.984 1 97.94 686 SER B N 1
ATOM 12867 C CA . SER B 1 686 ? 4.762 -7.988 -15.539 1 97.94 686 SER B CA 1
ATOM 12868 C C . SER B 1 686 ? 3.537 -7.84 -16.438 1 97.94 686 SER B C 1
ATOM 12870 O O . SER B 1 686 ? 3.312 -8.656 -17.328 1 97.94 686 SER B O 1
ATOM 12872 N N . SER B 1 687 ? 2.734 -6.766 -16.25 1 97.5 687 SER B N 1
ATOM 12873 C CA . SER B 1 687 ? 1.419 -6.797 -16.891 1 97.5 687 SER B CA 1
ATOM 12874 C C . SER B 1 687 ? 1.133 -5.5 -17.641 1 97.5 687 SER B C 1
ATOM 12876 O O . SER B 1 687 ? 0.136 -5.398 -18.359 1 97.5 687 SER B O 1
ATOM 12878 N N . GLY B 1 688 ? 1.969 -4.453 -17.531 1 97.19 688 GLY B N 1
ATOM 12879 C CA . GLY B 1 688 ? 1.702 -3.15 -18.125 1 97.19 688 GLY B CA 1
ATOM 12880 C C . GLY B 1 688 ? 1.499 -3.203 -19.625 1 97.19 688 GLY B C 1
ATOM 12881 O O . GLY B 1 688 ? 0.602 -2.547 -20.156 1 97.19 688 GLY B O 1
ATOM 12882 N N . GLU B 1 689 ? 2.336 -3.975 -20.328 1 97.56 689 GLU B N 1
ATOM 12883 C CA . GLU B 1 689 ? 2.189 -4.062 -21.781 1 97.56 689 GLU B CA 1
ATOM 12884 C C . GLU B 1 689 ? 0.875 -4.734 -22.156 1 97.56 689 GLU B C 1
ATOM 12886 O O . GLU B 1 689 ? 0.186 -4.285 -23.078 1 97.56 689 GLU B O 1
ATOM 12891 N N . SER B 1 690 ? 0.541 -5.816 -21.484 1 96.62 690 SER B N 1
ATOM 12892 C CA . SER B 1 690 ? -0.7 -6.527 -21.766 1 96.62 690 SER B CA 1
ATOM 12893 C C . SER B 1 690 ? -1.918 -5.66 -21.469 1 96.62 690 SER B C 1
ATOM 12895 O O . SER B 1 690 ? -2.885 -5.652 -22.234 1 96.62 690 SER B O 1
ATOM 12897 N N . LYS B 1 691 ? -1.887 -4.918 -20.422 1 96.81 691 LYS B N 1
ATOM 12898 C CA . LYS B 1 691 ? -3.047 -4.152 -19.969 1 96.81 691 LYS B CA 1
ATOM 12899 C C . LYS B 1 691 ? -3.195 -2.861 -20.766 1 96.81 691 LYS B C 1
ATOM 12901 O O . LYS B 1 691 ? -4.309 -2.479 -21.141 1 96.81 691 LYS B O 1
ATOM 12906 N N . TRP B 1 692 ? -2.027 -2.166 -21.016 1 96.81 692 TRP B N 1
ATOM 12907 C CA . TRP B 1 692 ? -2.1 -0.785 -21.484 1 96.81 692 TRP B CA 1
ATOM 12908 C C . TRP B 1 692 ? -1.291 -0.596 -22.766 1 96.81 692 TRP B C 1
ATOM 12910 O O . TRP B 1 692 ? -1.147 0.526 -23.25 1 96.81 692 TRP B O 1
ATOM 12920 N N . LEU B 1 693 ? -0.66 -1.685 -23.297 1 96.94 693 LEU B N 1
ATOM 12921 C CA . LEU B 1 693 ? 0.164 -1.665 -24.5 1 96.94 693 LEU B CA 1
ATOM 12922 C C . LEU B 1 693 ? 1.417 -0.821 -24.281 1 96.94 693 LEU B C 1
ATOM 12924 O O . LEU B 1 693 ? 1.939 -0.231 -25.234 1 96.94 693 LEU B O 1
ATOM 12928 N N . THR B 1 694 ? 1.845 -0.745 -22.984 1 95.88 694 THR B N 1
ATOM 12929 C CA . THR B 1 694 ? 3.031 0.031 -22.641 1 95.88 694 THR B CA 1
ATOM 12930 C C . THR B 1 694 ? 4.262 -0.869 -22.562 1 95.88 694 THR B C 1
ATOM 12932 O O . THR B 1 694 ? 4.441 -1.593 -21.578 1 95.88 694 THR B O 1
ATOM 12935 N N . GLN B 1 695 ? 5.152 -0.828 -23.578 1 97.62 695 GLN B N 1
ATOM 12936 C CA . GLN B 1 695 ? 6.398 -1.588 -23.547 1 97.62 695 GLN B CA 1
ATOM 12937 C C . GLN B 1 695 ? 7.426 -0.921 -22.625 1 97.62 695 GLN B C 1
ATOM 12939 O O . GLN B 1 695 ? 7.406 0.298 -22.453 1 97.62 695 GLN B O 1
ATOM 12944 N N . SER B 1 696 ? 8.219 -1.683 -21.984 1 98.19 696 SER B N 1
ATOM 12945 C CA . SER B 1 696 ? 9.297 -1.187 -21.141 1 98.19 696 SER B CA 1
ATOM 12946 C C . SER B 1 696 ? 10.57 -1.992 -21.328 1 98.19 696 SER B C 1
ATOM 12948 O O . SER B 1 696 ? 10.539 -3.225 -21.375 1 98.19 696 SER B O 1
ATOM 12950 N N . GLY B 1 697 ? 11.68 -1.286 -21.516 1 98.31 697 GLY B N 1
ATOM 12951 C CA . GLY B 1 697 ? 12.984 -1.934 -21.609 1 98.31 697 GLY B CA 1
ATOM 12952 C C . GLY B 1 697 ? 13.719 -1.985 -20.281 1 98.31 697 GLY B C 1
ATOM 12953 O O . GLY B 1 697 ? 14.945 -2.111 -20.25 1 98.31 697 GLY B O 1
ATOM 12954 N N . LEU B 1 698 ? 12.984 -1.894 -19.141 1 98.75 698 LEU B N 1
ATOM 12955 C CA . LEU B 1 698 ? 13.578 -1.841 -17.812 1 98.75 698 LEU B CA 1
ATOM 12956 C C . LEU B 1 698 ? 14.344 -3.129 -17.5 1 98.75 698 LEU B C 1
ATOM 12958 O O . LEU B 1 698 ? 13.828 -4.227 -17.734 1 98.75 698 LEU B O 1
ATOM 12962 N N . VAL B 1 699 ? 15.625 -2.988 -17.094 1 98.88 699 VAL B N 1
ATOM 12963 C CA . VAL B 1 699 ? 16.422 -4.105 -16.594 1 98.88 699 VAL B CA 1
ATOM 12964 C C . VAL B 1 699 ? 16.469 -4.082 -15.07 1 98.88 699 VAL B C 1
ATOM 12966 O O . VAL B 1 699 ? 16.766 -3.047 -14.469 1 98.88 699 VAL B O 1
ATOM 12969 N N . MET B 1 700 ? 16.094 -5.133 -14.445 1 98.81 700 MET B N 1
ATOM 12970 C CA . MET B 1 700 ? 16.25 -5.297 -13.008 1 98.81 700 MET B CA 1
ATOM 12971 C C . MET B 1 700 ? 17.438 -6.215 -12.695 1 98.81 700 MET B C 1
ATOM 12973 O O . MET B 1 700 ? 17.453 -7.367 -13.125 1 98.81 700 MET B O 1
ATOM 12977 N N . LEU B 1 701 ? 18.453 -5.688 -12.055 1 98.81 701 LEU B N 1
ATOM 12978 C CA . LEU B 1 701 ? 19.562 -6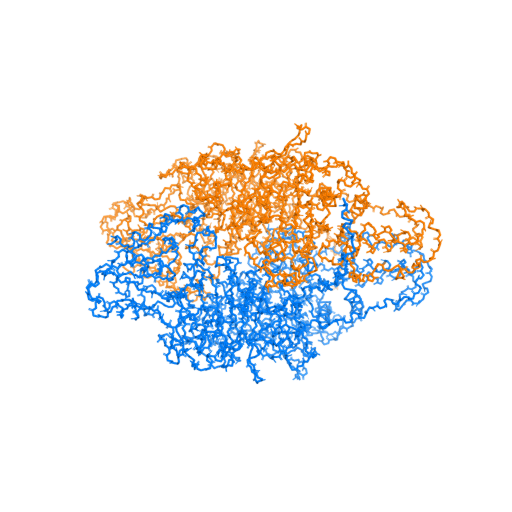.492 -11.555 1 98.81 701 LEU B CA 1
ATOM 12979 C C . LEU B 1 701 ? 19.312 -6.918 -10.109 1 98.81 701 LEU B C 1
ATOM 12981 O O . LEU B 1 701 ? 19.219 -6.074 -9.219 1 98.81 701 LEU B O 1
ATOM 12985 N N . LEU B 1 702 ? 19.219 -8.25 -9.867 1 98.69 702 LEU B N 1
ATOM 12986 C CA . LEU B 1 702 ? 18.859 -8.766 -8.555 1 98.69 702 LEU B CA 1
ATOM 12987 C C . LEU B 1 702 ? 19.938 -9.719 -8.039 1 98.69 702 LEU B C 1
ATOM 12989 O O . LEU B 1 702 ? 19.922 -10.914 -8.352 1 98.69 702 LEU B O 1
ATOM 12993 N N . PRO B 1 703 ? 20.859 -9.234 -7.199 1 98.19 703 PRO B N 1
ATOM 12994 C CA . PRO B 1 703 ? 21.938 -10.078 -6.684 1 98.19 703 PRO B CA 1
ATOM 12995 C C . PRO B 1 703 ? 21.422 -11.32 -5.957 1 98.19 703 PRO B C 1
ATOM 12997 O O . PRO B 1 703 ? 20.547 -11.211 -5.102 1 98.19 703 PRO B O 1
ATOM 13000 N N . HIS B 1 704 ? 21.953 -12.438 -6.293 1 98 704 HIS B N 1
ATOM 13001 C CA . HIS B 1 704 ? 21.5 -13.758 -5.867 1 98 704 HIS B CA 1
ATOM 13002 C C . HIS B 1 704 ? 22.672 -14.703 -5.645 1 98 704 HIS B C 1
ATOM 13004 O O . HIS B 1 704 ? 23.672 -14.648 -6.367 1 98 704 HIS B O 1
ATOM 13010 N N . GLY B 1 705 ? 22.609 -15.523 -4.602 1 97.12 705 GLY B N 1
ATOM 13011 C CA . GLY B 1 705 ? 23.578 -16.594 -4.371 1 97.12 705 GLY B CA 1
ATOM 13012 C C . GLY B 1 705 ? 23.516 -17.156 -2.967 1 97.12 705 GLY B C 1
ATOM 13013 O O . GLY B 1 705 ? 23.438 -16.406 -1.992 1 97.12 705 GLY B O 1
ATOM 13014 N N . PHE B 1 706 ? 23.422 -18.469 -2.84 1 96.75 706 PHE B N 1
ATOM 13015 C CA . PHE B 1 706 ? 23.438 -19.125 -1.54 1 96.75 706 PHE B CA 1
ATOM 13016 C C . PHE B 1 706 ? 24.875 -19.297 -1.045 1 96.75 706 PHE B C 1
ATOM 13018 O O . PHE B 1 706 ? 25.438 -20.391 -1.127 1 96.75 706 PHE B O 1
ATOM 13025 N N . ASP B 1 707 ? 25.359 -18.172 -0.486 1 95.25 707 ASP B N 1
ATOM 13026 C CA . ASP B 1 707 ? 26.766 -18.094 -0.092 1 95.25 707 ASP B CA 1
ATOM 13027 C C . ASP B 1 707 ? 26.906 -18.094 1.428 1 95.25 707 ASP B C 1
ATOM 13029 O O . ASP B 1 707 ? 27.938 -17.672 1.961 1 95.25 707 ASP B O 1
ATOM 13033 N N . GLY B 1 708 ? 25.844 -18.5 2.064 1 93.88 708 GLY B N 1
ATOM 13034 C CA . GLY B 1 708 ? 25.906 -18.594 3.516 1 93.88 708 GLY B CA 1
ATOM 13035 C C . GLY B 1 708 ? 25.484 -17.312 4.215 1 93.88 708 GLY B C 1
ATOM 13036 O O . GLY B 1 708 ? 25.766 -17.109 5.395 1 93.88 708 GLY B O 1
ATOM 13037 N N . ALA B 1 709 ? 24.734 -16.469 3.504 1 91.75 709 ALA B N 1
ATOM 13038 C CA . ALA B 1 709 ? 24.375 -15.164 4.051 1 91.75 709 ALA B CA 1
ATOM 13039 C C . ALA B 1 709 ? 23.125 -15.266 4.922 1 91.75 709 ALA B C 1
ATOM 13041 O O . ALA B 1 709 ? 22.781 -14.328 5.641 1 91.75 709 ALA B O 1
ATOM 13042 N N . GLY B 1 710 ? 22.453 -16.406 4.871 1 94.69 710 GLY B N 1
ATOM 13043 C CA . GLY B 1 710 ? 21.281 -16.578 5.703 1 94.69 710 GLY B CA 1
ATOM 13044 C C . GLY B 1 710 ? 19.984 -16.391 4.941 1 94.69 710 GLY B C 1
ATOM 13045 O O . GLY B 1 710 ? 19.969 -16.406 3.709 1 94.69 710 GLY B O 1
ATOM 13046 N N . PRO B 1 711 ? 18.844 -16.312 5.684 1 95.62 711 PRO B N 1
ATOM 13047 C CA . PRO B 1 711 ? 17.516 -16.281 5.055 1 95.62 711 PRO B CA 1
ATOM 13048 C C . PRO B 1 711 ? 17.328 -15.086 4.133 1 95.62 711 PRO B C 1
ATOM 13050 O O . PRO B 1 711 ? 16.609 -15.188 3.127 1 95.62 711 PRO B O 1
ATOM 13053 N N . GLU B 1 712 ? 17.891 -14.031 4.473 1 93.44 712 GLU B N 1
ATOM 13054 C CA . GLU B 1 712 ? 17.875 -12.852 3.607 1 93.44 712 GLU B CA 1
ATOM 13055 C C . GLU B 1 712 ? 19.188 -12.688 2.863 1 93.44 712 GLU B C 1
ATOM 13057 O O . GLU B 1 712 ? 20.219 -13.203 3.293 1 93.44 712 GLU B O 1
ATOM 13062 N N . HIS B 1 713 ? 19.188 -12.102 1.717 1 93.38 713 HIS B N 1
ATOM 13063 C CA . HIS B 1 713 ? 20.344 -11.758 0.888 1 93.38 713 HIS B CA 1
ATOM 13064 C C . HIS B 1 713 ? 20.875 -12.984 0.151 1 93.38 713 HIS B C 1
ATOM 13066 O O . HIS B 1 713 ? 21.953 -12.93 -0.44 1 93.38 713 HIS B O 1
ATOM 13072 N N . SER B 1 714 ? 20.125 -14.07 0.201 1 97.06 714 SER B N 1
ATOM 13073 C CA . SER B 1 714 ? 20.562 -15.281 -0.483 1 97.06 714 SER B CA 1
ATOM 13074 C C . SER B 1 714 ? 19.828 -15.469 -1.805 1 97.06 714 SER B C 1
ATOM 13076 O O . SER B 1 714 ? 20.375 -16.062 -2.742 1 97.06 714 SER B O 1
ATOM 13078 N N . SER B 1 715 ? 18.625 -15.008 -1.851 1 97.38 715 SER B N 1
ATOM 13079 C CA . SER B 1 715 ? 17.781 -15.336 -2.996 1 97.38 715 SER B CA 1
ATOM 13080 C C . SER B 1 715 ? 17.078 -14.102 -3.545 1 97.38 715 SER B C 1
ATOM 13082 O O . SER B 1 715 ? 16.609 -13.258 -2.779 1 97.38 715 SER B O 1
ATOM 13084 N N . CYS B 1 716 ? 17.031 -14.055 -4.871 1 97.75 716 CYS B N 1
ATOM 13085 C CA . CYS B 1 716 ? 16.219 -13.016 -5.492 1 97.75 716 CYS B CA 1
ATOM 13086 C C . CYS B 1 716 ? 14.82 -13.516 -5.797 1 97.75 716 CYS B C 1
ATOM 13088 O O . CYS B 1 716 ? 14.047 -12.828 -6.473 1 97.75 716 CYS B O 1
ATOM 13090 N N . ARG B 1 717 ? 14.523 -14.742 -5.328 1 97.31 717 ARG B N 1
ATOM 13091 C CA . ARG B 1 717 ? 13.195 -15.328 -5.512 1 97.31 717 ARG B CA 1
ATOM 13092 C C . ARG B 1 717 ? 12.836 -15.406 -6.988 1 97.31 717 ARG B C 1
ATOM 13094 O O . ARG B 1 717 ? 11.734 -15 -7.383 1 97.31 717 ARG B O 1
ATOM 13101 N N . MET B 1 718 ? 13.734 -15.938 -7.809 1 98.06 718 MET B N 1
ATOM 13102 C CA . MET B 1 718 ? 13.492 -16 -9.25 1 98.06 718 MET B CA 1
ATOM 13103 C C . MET B 1 718 ? 12.211 -16.766 -9.555 1 98.06 718 MET B C 1
ATOM 13105 O O . MET B 1 718 ? 11.555 -16.5 -10.562 1 98.06 718 MET B O 1
ATOM 13109 N N . GLU B 1 719 ? 11.812 -17.75 -8.641 1 97.62 719 GLU B N 1
ATOM 13110 C CA . GLU B 1 719 ? 10.609 -18.547 -8.828 1 97.62 719 GLU B CA 1
ATOM 13111 C C . GLU B 1 719 ? 9.367 -17.672 -8.93 1 97.62 719 GLU B C 1
ATOM 13113 O O . GLU B 1 719 ? 8.414 -18 -9.633 1 97.62 719 GLU B O 1
ATOM 13118 N N . ARG B 1 720 ? 9.336 -16.547 -8.289 1 96.94 720 ARG B N 1
ATOM 13119 C CA . ARG B 1 720 ? 8.18 -15.648 -8.305 1 96.94 720 ARG B CA 1
ATOM 13120 C C . ARG B 1 720 ? 8.047 -14.953 -9.656 1 96.94 720 ARG B C 1
ATOM 13122 O O . ARG B 1 720 ? 6.938 -14.75 -10.156 1 96.94 720 ARG B O 1
ATOM 13129 N N . PHE B 1 721 ? 9.18 -14.539 -10.18 1 98.25 721 PHE B N 1
ATOM 13130 C CA . PHE B 1 721 ? 9.156 -13.93 -11.5 1 98.25 721 PHE B CA 1
ATOM 13131 C C . PHE B 1 721 ? 8.734 -14.945 -12.562 1 98.25 721 PHE B C 1
ATOM 13133 O O . PHE B 1 721 ? 7.98 -14.617 -13.477 1 98.25 721 PHE B O 1
ATOM 13140 N N . LEU B 1 722 ? 9.305 -16.141 -12.422 1 98.31 722 LEU B N 1
ATOM 13141 C CA . LEU B 1 722 ? 8.961 -17.203 -13.367 1 98.31 722 LEU B CA 1
ATOM 13142 C C . LEU B 1 722 ? 7.469 -17.5 -13.336 1 98.31 722 LEU B C 1
ATOM 13144 O O . LEU B 1 722 ? 6.855 -17.75 -14.375 1 98.31 722 LEU B O 1
ATOM 13148 N N . GLN B 1 723 ? 6.887 -17.391 -12.164 1 96.94 723 GLN B N 1
ATOM 13149 C CA . GLN B 1 723 ? 5.453 -17.609 -11.992 1 96.94 723 GLN B CA 1
ATOM 13150 C C . GLN B 1 723 ? 4.641 -16.531 -12.68 1 96.94 723 GLN B C 1
ATOM 13152 O O . GLN B 1 723 ? 3.49 -16.75 -13.062 1 96.94 723 GLN B O 1
ATOM 13157 N N . LEU B 1 724 ? 5.172 -15.375 -12.93 1 97.81 724 LEU B N 1
ATOM 13158 C CA . LEU B 1 724 ? 4.48 -14.227 -13.508 1 97.81 724 LEU B CA 1
ATOM 13159 C C . LEU B 1 724 ? 4.625 -14.211 -15.023 1 97.81 724 LEU B C 1
ATOM 13161 O O . LEU B 1 724 ? 4.055 -13.344 -15.695 1 97.81 724 LEU B O 1
ATOM 13165 N N . CYS B 1 725 ? 5.379 -15.172 -15.602 1 98.31 725 CYS B N 1
ATOM 13166 C CA . CYS B 1 725 ? 5.605 -15.203 -17.047 1 98.31 725 CYS B CA 1
ATOM 13167 C C . CYS B 1 725 ? 4.457 -15.906 -17.75 1 98.31 725 CYS B C 1
ATOM 13169 O O . CYS B 1 725 ? 3.906 -16.891 -17.25 1 98.31 725 CYS B O 1
ATOM 13171 N N . ASP B 1 726 ? 4.121 -15.438 -18.938 1 97.75 726 ASP B N 1
ATOM 13172 C CA . ASP B 1 726 ? 3.109 -16.094 -19.766 1 97.75 726 ASP B CA 1
ATOM 13173 C C . ASP B 1 726 ? 3.734 -17.156 -20.656 1 97.75 726 ASP B C 1
ATOM 13175 O O . ASP B 1 726 ? 3.186 -17.484 -21.719 1 97.75 726 ASP B O 1
ATOM 13179 N N . SER B 1 727 ? 4.93 -17.609 -20.297 1 97.81 727 SER B N 1
ATOM 13180 C CA . SER B 1 727 ? 5.547 -18.766 -20.922 1 97.81 727 SER B CA 1
ATOM 13181 C C . SER B 1 727 ? 4.648 -20 -20.828 1 97.81 727 SER B C 1
ATOM 13183 O O . SER B 1 727 ? 4.16 -20.344 -19.75 1 97.81 727 SER B O 1
ATOM 13185 N N . LYS B 1 728 ? 4.5 -20.656 -21.938 1 97.06 728 LYS B N 1
ATOM 13186 C CA . LYS B 1 728 ? 3.623 -21.828 -21.953 1 97.06 728 LYS B CA 1
ATOM 13187 C C . LYS B 1 728 ? 4.32 -23.047 -21.375 1 97.06 728 LYS B C 1
ATOM 13189 O O . LYS B 1 728 ? 5.465 -23.344 -21.719 1 97.06 728 LYS B O 1
ATOM 13194 N N . GLU B 1 729 ? 3.611 -23.688 -20.5 1 97.06 729 GLU B N 1
ATOM 13195 C CA . GLU B 1 729 ? 4.164 -24.906 -19.922 1 97.06 729 GLU B CA 1
ATOM 13196 C C . GLU B 1 729 ? 4.324 -26 -20.953 1 97.06 729 GLU B C 1
ATOM 13198 O O . GLU B 1 729 ? 5.301 -26.75 -20.938 1 97.06 729 GLU B O 1
ATOM 13203 N N . SER B 1 730 ? 3.391 -26.109 -21.953 1 96.56 730 SER B N 1
ATOM 13204 C CA . SER B 1 730 ? 3.385 -27.125 -22.984 1 96.56 730 SER B CA 1
ATOM 13205 C C . SER B 1 730 ? 4.488 -26.891 -24.016 1 96.56 730 SER B C 1
ATOM 13207 O O . SER B 1 730 ? 4.984 -27.828 -24.641 1 96.56 730 SER B O 1
ATOM 13209 N N . GLN B 1 731 ? 4.812 -25.594 -24.219 1 97.5 731 GLN B N 1
ATOM 13210 C CA . GLN B 1 731 ? 5.762 -25.141 -25.219 1 97.5 731 GLN B CA 1
ATOM 13211 C C . GLN B 1 731 ? 5.277 -25.5 -26.625 1 97.5 731 GLN B C 1
ATOM 13213 O O . GLN B 1 731 ? 6.082 -25.859 -27.5 1 97.5 731 GLN B O 1
ATOM 13218 N N . VAL B 1 732 ? 4.004 -25.531 -26.781 1 95.38 732 VAL B N 1
ATOM 13219 C CA . VAL B 1 732 ? 3.367 -25.688 -28.078 1 95.38 732 VAL B CA 1
ATOM 13220 C C . VAL B 1 732 ? 2.447 -24.5 -28.359 1 95.38 732 VAL B C 1
ATOM 13222 O O . VAL B 1 732 ? 1.321 -24.453 -27.859 1 95.38 732 VAL B O 1
ATOM 13225 N N . PRO B 1 733 ? 2.709 -23.484 -29.172 1 94.81 733 PRO B N 1
ATOM 13226 C CA . PRO B 1 733 ? 4.055 -23.391 -29.734 1 94.81 733 PRO B CA 1
ATOM 13227 C C . PRO B 1 733 ? 5.113 -23.031 -28.688 1 94.81 733 PRO B C 1
ATOM 13229 O O . PRO B 1 733 ? 4.773 -22.719 -27.547 1 94.81 733 PRO B O 1
ATOM 13232 N N . VAL B 1 734 ? 6.367 -23.047 -29.062 1 96.62 734 VAL B N 1
ATOM 13233 C CA . VAL B 1 734 ? 7.48 -22.672 -28.203 1 96.62 734 VAL B CA 1
ATOM 13234 C C . VAL B 1 734 ? 7.422 -21.188 -27.891 1 96.62 734 VAL B C 1
ATOM 13236 O O . VAL B 1 734 ? 6.789 -20.422 -28.625 1 96.62 734 VAL B O 1
ATOM 13239 N N . ASP B 1 735 ? 8.031 -20.781 -26.828 1 97.5 735 ASP B N 1
ATOM 13240 C CA . ASP B 1 735 ? 8.078 -19.359 -26.453 1 97.5 735 ASP B CA 1
ATOM 13241 C C . ASP B 1 735 ? 8.766 -18.531 -27.531 1 97.5 735 ASP B C 1
ATOM 13243 O O . ASP B 1 735 ? 9.852 -18.891 -28 1 97.5 735 ASP B O 1
ATOM 13247 N N . GLY B 1 736 ? 8.109 -17.484 -27.953 1 97.19 736 GLY B N 1
ATOM 13248 C CA . GLY B 1 736 ? 8.758 -16.484 -28.781 1 97.19 736 GLY B CA 1
ATOM 13249 C C . GLY B 1 736 ? 9.234 -15.273 -27.984 1 97.19 736 GLY B C 1
ATOM 13250 O O . GLY B 1 736 ? 9.242 -15.297 -26.75 1 97.19 736 GLY B O 1
ATOM 13251 N N . ASP B 1 737 ? 9.656 -14.297 -28.703 1 96.88 737 ASP B N 1
ATOM 13252 C CA . ASP B 1 737 ? 10.125 -13.07 -28.078 1 96.88 737 ASP B CA 1
ATOM 13253 C C . ASP B 1 737 ? 8.961 -12.289 -27.453 1 96.88 737 ASP B C 1
ATOM 13255 O O . ASP B 1 737 ? 9.172 -11.344 -26.703 1 96.88 737 ASP B O 1
ATOM 13259 N N . ASP B 1 738 ? 7.781 -12.773 -27.656 1 97.12 738 ASP B N 1
ATOM 13260 C CA . ASP B 1 738 ? 6.598 -12.047 -27.203 1 97.12 738 ASP B CA 1
ATOM 13261 C C . ASP B 1 738 ? 6.238 -12.414 -25.766 1 97.12 738 ASP B C 1
ATOM 13263 O O . ASP B 1 738 ? 5.203 -11.992 -25.25 1 97.12 738 ASP B O 1
ATOM 13267 N N . VAL B 1 739 ? 7.059 -13.258 -25.031 1 98.12 739 VAL B N 1
ATOM 13268 C CA . VAL B 1 739 ? 6.859 -13.438 -23.609 1 98.12 739 VAL B CA 1
ATOM 13269 C C . VAL B 1 739 ? 6.844 -12.078 -22.906 1 98.12 739 VAL B C 1
ATOM 13271 O O . VAL B 1 739 ? 7.398 -11.102 -23.422 1 98.12 739 VAL B O 1
ATOM 13274 N N . ASN B 1 740 ? 6.188 -12.008 -21.797 1 98.19 740 ASN B N 1
ATOM 13275 C CA . ASN B 1 740 ? 5.977 -10.719 -21.141 1 98.19 740 ASN B CA 1
ATOM 13276 C C . ASN B 1 740 ? 7.273 -10.172 -20.562 1 98.19 740 ASN B C 1
ATOM 13278 O O . ASN B 1 740 ? 7.422 -8.961 -20.391 1 98.19 740 ASN B O 1
ATOM 13282 N N . MET B 1 741 ? 8.188 -11.039 -20.156 1 98.31 741 MET B N 1
ATOM 13283 C CA . MET B 1 741 ? 9.469 -10.57 -19.641 1 98.31 741 MET B CA 1
ATOM 13284 C C . MET B 1 741 ? 10.531 -11.648 -19.766 1 98.31 741 MET B C 1
ATOM 13286 O O . MET B 1 741 ? 10.219 -12.836 -19.906 1 98.31 741 MET B O 1
ATOM 13290 N N . TRP B 1 742 ? 11.766 -11.258 -19.797 1 98.62 742 TRP B N 1
ATOM 13291 C CA . TRP B 1 742 ? 12.914 -12.156 -19.812 1 98.62 742 TRP B CA 1
ATOM 13292 C C . TRP B 1 742 ? 13.422 -12.422 -18.391 1 98.62 742 TRP B C 1
ATOM 13294 O O . TRP B 1 742 ? 13.492 -11.508 -17.578 1 98.62 742 TRP B O 1
ATOM 13304 N N . ILE B 1 743 ? 13.602 -13.68 -18.078 1 98.81 743 ILE B N 1
ATOM 13305 C CA . ILE B 1 743 ? 14.273 -14.078 -16.844 1 98.81 743 ILE B CA 1
ATOM 13306 C C . ILE B 1 743 ? 15.555 -14.828 -17.188 1 98.81 743 ILE B C 1
ATOM 13308 O O . ILE B 1 743 ? 15.516 -15.914 -17.75 1 98.81 743 ILE B O 1
ATOM 13312 N N . VAL B 1 744 ? 16.75 -14.25 -16.797 1 98.88 744 VAL B N 1
ATOM 13313 C CA . VAL B 1 744 ? 18.031 -14.789 -17.234 1 98.88 744 VAL B CA 1
ATOM 13314 C C . VAL B 1 744 ? 18.984 -14.891 -16.047 1 98.88 744 VAL B C 1
ATOM 13316 O O . VAL B 1 744 ? 18.859 -14.125 -15.086 1 98.88 744 VAL B O 1
ATOM 13319 N N . ASN B 1 745 ? 19.797 -15.867 -16.016 1 98.75 745 ASN B N 1
ATOM 13320 C CA . ASN B 1 745 ? 20.797 -16.125 -14.984 1 98.75 745 ASN B CA 1
ATOM 13321 C C . ASN B 1 745 ? 22.172 -16.391 -15.586 1 98.75 745 ASN B C 1
ATOM 13323 O O . ASN B 1 745 ? 22.688 -17.5 -15.508 1 98.75 745 ASN B O 1
ATOM 13327 N N . PRO B 1 746 ? 22.828 -15.328 -16.062 1 98.62 746 PRO B N 1
ATOM 13328 C CA . PRO B 1 746 ? 24.078 -15.477 -16.812 1 98.62 746 PRO B CA 1
ATOM 13329 C C . PRO B 1 746 ? 25.234 -15.93 -15.922 1 98.62 746 PRO B C 1
ATOM 13331 O O . PRO B 1 746 ? 25.312 -15.547 -14.75 1 98.62 746 PRO B O 1
ATOM 13334 N N . THR B 1 747 ? 26.172 -16.672 -16.531 1 98.38 747 THR B N 1
ATOM 13335 C CA . THR B 1 747 ? 27.281 -17.219 -15.734 1 98.38 747 THR B CA 1
ATOM 13336 C C . THR B 1 747 ? 28.609 -16.594 -16.141 1 98.38 747 THR B C 1
ATOM 13338 O O . THR B 1 747 ? 29.609 -16.766 -15.461 1 98.38 747 THR B O 1
ATOM 13341 N N . THR B 1 748 ? 28.656 -15.828 -17.234 1 98.5 748 THR B N 1
ATOM 13342 C CA . THR B 1 748 ? 29.906 -15.188 -17.656 1 98.5 748 THR B CA 1
ATOM 13343 C C . THR B 1 748 ? 29.688 -13.695 -17.922 1 98.5 748 THR B C 1
ATOM 13345 O O . THR B 1 748 ? 28.562 -13.258 -18.141 1 98.5 748 THR B O 1
ATOM 13348 N N . SER B 1 749 ? 30.75 -12.945 -17.875 1 98.62 749 SER B N 1
ATOM 13349 C CA . SER B 1 749 ? 30.688 -11.5 -18.078 1 98.62 749 SER B CA 1
ATOM 13350 C C . SER B 1 749 ? 30.25 -11.156 -19.5 1 98.62 749 SER B C 1
ATOM 13352 O O . SER B 1 749 ? 29.531 -10.172 -19.719 1 98.62 749 SER B O 1
ATOM 13354 N N . ALA B 1 750 ? 30.609 -11.984 -20.484 1 98.75 750 ALA B N 1
ATOM 13355 C CA . ALA B 1 750 ? 30.188 -11.742 -21.859 1 98.75 750 ALA B CA 1
ATOM 13356 C C . ALA B 1 750 ? 28.672 -11.875 -22 1 98.75 750 ALA B C 1
ATOM 13358 O O . ALA B 1 750 ? 28.031 -11.102 -22.703 1 98.75 750 ALA B O 1
ATOM 13359 N N . GLN B 1 751 ? 28.156 -12.938 -21.375 1 98.69 751 GLN B N 1
ATOM 13360 C CA . GLN B 1 751 ? 26.703 -13.117 -21.391 1 98.69 751 GLN B CA 1
ATOM 13361 C C . GLN B 1 751 ? 26 -11.875 -20.859 1 98.69 751 GLN B C 1
ATOM 13363 O O . GLN B 1 751 ? 24.984 -11.445 -21.406 1 98.69 751 GLN B O 1
ATOM 13368 N N . TYR B 1 752 ? 26.5 -11.297 -19.766 1 98.75 752 TYR B N 1
ATOM 13369 C CA . TYR B 1 752 ? 25.922 -10.094 -19.172 1 98.75 752 TYR B CA 1
ATOM 13370 C C . TYR B 1 752 ? 26.016 -8.914 -20.125 1 98.75 752 TYR B C 1
ATOM 13372 O O . TYR B 1 752 ? 25.031 -8.18 -20.312 1 98.75 752 TYR B O 1
ATOM 13380 N N . PHE B 1 753 ? 27.203 -8.727 -20.844 1 98.62 753 PHE B N 1
ATOM 13381 C CA . PHE B 1 753 ? 27.406 -7.699 -21.844 1 98.62 753 PHE B CA 1
ATOM 13382 C C . PHE B 1 753 ? 26.359 -7.805 -22.938 1 98.62 753 PHE B C 1
ATOM 13384 O O . PHE B 1 753 ? 25.703 -6.812 -23.281 1 98.62 753 PHE B O 1
ATOM 13391 N N . HIS B 1 754 ? 26.125 -8.945 -23.438 1 98.81 754 HIS B N 1
ATOM 13392 C CA . HIS B 1 754 ? 25.203 -9.164 -24.547 1 98.81 754 HIS B CA 1
ATOM 13393 C C . HIS B 1 754 ? 23.766 -8.922 -24.109 1 98.81 754 HIS B C 1
ATOM 13395 O O . HIS B 1 754 ? 22.953 -8.438 -24.906 1 98.81 754 HIS B O 1
ATOM 13401 N N . LEU B 1 755 ? 23.422 -9.273 -22.875 1 98.75 755 LEU B N 1
ATOM 13402 C CA . LEU B 1 755 ? 22.078 -9.031 -22.375 1 98.75 755 LEU B CA 1
ATOM 13403 C C . LEU B 1 755 ? 21.781 -7.535 -22.312 1 98.75 755 LEU B C 1
ATOM 13405 O O . LEU B 1 755 ? 20.703 -7.102 -22.734 1 98.75 755 LEU B O 1
ATOM 13409 N N . LEU B 1 756 ? 22.672 -6.73 -21.812 1 98.81 756 LEU B N 1
ATOM 13410 C CA . LEU B 1 756 ? 22.453 -5.289 -21.703 1 98.81 756 LEU B CA 1
ATOM 13411 C C . LEU B 1 756 ? 22.312 -4.652 -23.078 1 98.81 756 LEU B C 1
ATOM 13413 O O . LEU B 1 756 ? 21.453 -3.805 -23.281 1 98.81 756 LEU B O 1
ATOM 13417 N N . ARG B 1 757 ? 23.156 -5.051 -24.016 1 98.44 757 ARG B N 1
ATOM 13418 C CA . ARG B 1 757 ? 23.094 -4.492 -25.359 1 98.44 757 ARG B CA 1
ATOM 13419 C C . ARG B 1 757 ? 21.828 -4.926 -26.078 1 98.44 757 ARG B C 1
ATOM 13421 O O . ARG B 1 757 ? 21.219 -4.145 -26.812 1 98.44 757 ARG B O 1
ATOM 13428 N N . ARG B 1 758 ? 21.422 -6.195 -25.812 1 97.81 758 ARG B N 1
ATOM 13429 C CA . ARG B 1 758 ? 20.188 -6.684 -26.422 1 97.81 758 ARG B CA 1
ATOM 13430 C C . ARG B 1 758 ? 19.016 -5.777 -26.078 1 97.81 758 ARG B C 1
ATOM 13432 O O . ARG B 1 758 ? 18.125 -5.562 -26.906 1 97.81 758 ARG B O 1
ATOM 13439 N N . GLN B 1 759 ? 19 -5.262 -24.906 1 96.5 759 GLN B N 1
ATOM 13440 C CA . GLN B 1 759 ? 17.906 -4.469 -24.359 1 96.5 759 GLN B CA 1
ATOM 13441 C C . GLN B 1 759 ? 17.703 -3.186 -25.156 1 96.5 759 GLN B C 1
ATOM 13443 O O . GLN B 1 759 ? 16.625 -2.578 -25.125 1 96.5 759 GLN B O 1
ATOM 13448 N N . VAL B 1 760 ? 18.734 -2.715 -25.969 1 95.94 760 VAL B N 1
ATOM 13449 C CA . VAL B 1 760 ? 18.594 -1.451 -26.688 1 95.94 760 VAL B CA 1
ATOM 13450 C C . VAL B 1 760 ? 18.672 -1.698 -28.188 1 95.94 760 VAL B C 1
ATOM 13452 O O . VAL B 1 760 ? 18.281 -0.841 -28.984 1 95.94 760 VAL B O 1
ATOM 13455 N N . VAL B 1 761 ? 19.094 -2.896 -28.609 1 96 761 VAL B N 1
ATOM 13456 C CA . VAL B 1 761 ? 19.312 -3.156 -30.031 1 96 761 VAL B CA 1
ATOM 13457 C C . VAL B 1 761 ? 18.031 -3.66 -30.672 1 96 761 VAL B C 1
ATOM 13459 O O . VAL B 1 761 ? 17.781 -3.404 -31.859 1 96 761 VAL B O 1
ATOM 13462 N N . THR B 1 762 ? 17.172 -4.359 -29.906 1 96.69 762 THR B N 1
ATOM 13463 C CA . THR B 1 762 ? 15.938 -4.898 -30.453 1 96.69 762 THR B CA 1
ATOM 13464 C C . THR B 1 762 ? 14.984 -3.77 -30.844 1 96.69 762 THR B C 1
ATOM 13466 O O . THR B 1 762 ? 15.07 -2.666 -30.297 1 96.69 762 THR B O 1
ATOM 13469 N N . ASN B 1 763 ? 14.062 -4.023 -31.766 1 97 763 ASN B N 1
ATOM 13470 C CA . ASN B 1 763 ? 13.102 -3.012 -32.188 1 97 763 ASN B CA 1
ATOM 13471 C C . ASN B 1 763 ? 11.789 -3.123 -31.438 1 97 763 ASN B C 1
ATOM 13473 O O . ASN B 1 763 ? 10.742 -2.703 -31.922 1 97 763 ASN B O 1
ATOM 13477 N N . TYR B 1 764 ? 11.812 -3.803 -30.312 1 97.81 764 TYR B N 1
ATOM 13478 C CA . TYR B 1 764 ? 10.789 -3.887 -29.281 1 97.81 764 TYR B CA 1
ATOM 13479 C C . TYR B 1 764 ? 11.414 -3.879 -27.891 1 97.81 764 TYR B C 1
ATOM 13481 O O . TYR B 1 764 ? 12.633 -4 -27.75 1 97.81 764 TYR B O 1
ATOM 13489 N N . ARG B 1 765 ? 10.609 -3.654 -26.891 1 98.31 765 ARG B N 1
ATOM 13490 C CA . ARG B 1 765 ? 11.141 -3.684 -25.531 1 98.31 765 ARG B CA 1
ATOM 13491 C C . ARG B 1 765 ? 10.328 -4.625 -24.656 1 98.31 765 ARG B C 1
ATOM 13493 O O . ARG B 1 765 ? 9.102 -4.664 -24.75 1 98.31 765 ARG B O 1
ATOM 13500 N N . LYS B 1 766 ? 10.969 -5.492 -23.906 1 98.44 766 LYS B N 1
ATOM 13501 C CA . LYS B 1 766 ? 10.453 -6.32 -22.828 1 98.44 766 LYS B CA 1
ATOM 13502 C C . LYS B 1 766 ? 11.297 -6.148 -21.562 1 98.44 766 LYS B C 1
ATOM 13504 O O . LYS B 1 766 ? 12.523 -6.047 -21.625 1 98.44 766 LYS B O 1
ATOM 13509 N N . PRO B 1 767 ? 10.586 -6.043 -20.422 1 98.62 767 PRO B N 1
ATOM 13510 C CA . PRO B 1 767 ? 11.406 -6.031 -19.203 1 98.62 767 PRO B CA 1
ATOM 13511 C C . PRO B 1 767 ? 12.305 -7.258 -19.094 1 98.62 767 PRO B C 1
ATOM 13513 O O . PRO B 1 767 ? 11.969 -8.328 -19.594 1 98.62 767 PRO B O 1
ATOM 13516 N N . MET B 1 768 ? 13.438 -7.059 -18.422 1 98.81 768 MET B N 1
ATOM 13517 C CA . MET B 1 768 ? 14.383 -8.156 -18.234 1 98.81 768 MET B CA 1
ATOM 13518 C C . MET B 1 768 ? 14.805 -8.266 -16.766 1 98.81 768 MET B C 1
ATOM 13520 O O . MET B 1 768 ? 15.25 -7.281 -16.172 1 98.81 768 MET B O 1
ATOM 13524 N N . ILE B 1 769 ? 14.57 -9.414 -16.172 1 98.81 769 ILE B N 1
ATOM 13525 C CA . ILE B 1 769 ? 15.031 -9.727 -14.828 1 98.81 769 ILE B CA 1
ATOM 13526 C C . ILE B 1 769 ? 16.328 -10.523 -14.891 1 98.81 769 ILE B C 1
ATOM 13528 O O . ILE B 1 769 ? 16.344 -11.641 -15.406 1 98.81 769 ILE B O 1
ATOM 13532 N N . VAL B 1 770 ? 17.391 -9.961 -14.391 1 98.88 770 VAL B N 1
ATOM 13533 C CA . VAL B 1 770 ? 18.703 -10.625 -14.375 1 98.88 770 VAL B CA 1
ATOM 13534 C C . VAL B 1 770 ? 19.016 -11.102 -12.961 1 98.88 770 VAL B C 1
ATOM 13536 O O . VAL B 1 770 ? 19.047 -10.305 -12.023 1 98.88 770 VAL B O 1
ATOM 13539 N N . VAL B 1 771 ? 19.156 -12.406 -12.75 1 98.5 771 VAL B N 1
ATOM 13540 C CA . VAL B 1 771 ? 19.703 -12.938 -11.516 1 98.5 771 VAL B CA 1
ATOM 13541 C C . VAL B 1 771 ? 21.188 -12.594 -11.43 1 98.5 771 VAL B C 1
ATOM 13543 O O . VAL B 1 771 ? 22.047 -13.359 -11.875 1 98.5 771 VAL B O 1
ATOM 13546 N N . ALA B 1 772 ? 21.438 -11.469 -10.812 1 96.31 772 ALA B N 1
ATOM 13547 C CA . ALA B 1 772 ? 22.766 -10.891 -10.812 1 96.31 772 ALA B CA 1
ATOM 13548 C C . ALA B 1 772 ? 23.688 -11.625 -9.844 1 96.31 772 ALA B C 1
ATOM 13550 O O . ALA B 1 772 ? 23.25 -12.094 -8.789 1 96.31 772 ALA B O 1
ATOM 13551 N N . PRO B 1 773 ? 24.922 -11.656 -10.156 1 94.75 773 PRO B N 1
ATOM 13552 C CA . PRO B 1 773 ? 25.859 -12.461 -9.359 1 94.75 773 PRO B CA 1
ATOM 13553 C C . PRO B 1 773 ? 26.422 -11.695 -8.164 1 94.75 773 PRO B C 1
ATOM 13555 O O . PRO B 1 773 ? 26.344 -10.461 -8.117 1 94.75 773 PRO B O 1
ATOM 13558 N N . LYS B 1 774 ? 26.953 -12.477 -7.234 1 95.62 774 LYS B N 1
ATOM 13559 C CA . LYS B 1 774 ? 27.781 -11.969 -6.141 1 95.62 774 LYS B CA 1
ATOM 13560 C C . LYS B 1 774 ? 29.203 -12.5 -6.238 1 95.62 774 LYS B C 1
ATOM 13562 O O . LYS B 1 774 ? 30.094 -11.82 -6.742 1 95.62 774 LYS B O 1
ATOM 13567 N N . ILE B 1 775 ? 29.344 -13.766 -6.133 1 95.5 775 ILE B N 1
ATOM 13568 C CA . ILE B 1 775 ? 30.656 -14.383 -6.141 1 95.5 775 ILE B CA 1
ATOM 13569 C C . ILE B 1 775 ? 31.234 -14.344 -7.555 1 95.5 775 ILE B C 1
ATOM 13571 O O . ILE B 1 775 ? 32.469 -14.258 -7.73 1 95.5 775 ILE B O 1
ATOM 13575 N N . LEU B 1 776 ? 30.406 -14.367 -8.586 1 96.75 776 LEU B N 1
ATOM 13576 C CA . LEU B 1 776 ? 30.875 -14.445 -9.969 1 96.75 776 LEU B CA 1
ATOM 13577 C C . LEU B 1 776 ? 31.469 -13.117 -10.406 1 96.75 776 LEU B C 1
ATOM 13579 O O . LEU B 1 776 ? 32.156 -13.047 -11.43 1 96.75 776 LEU B O 1
ATOM 13583 N N . LEU B 1 777 ? 31.266 -12.102 -9.633 1 97.19 777 LEU B N 1
ATOM 13584 C CA . LEU B 1 777 ? 31.766 -10.781 -9.992 1 97.19 777 LEU B CA 1
ATOM 13585 C C . LEU B 1 777 ? 33.281 -10.805 -10.164 1 97.19 777 LEU B C 1
ATOM 13587 O O . LEU B 1 777 ? 33.844 -10.039 -10.969 1 97.19 777 LEU B O 1
ATOM 13591 N N . ARG B 1 778 ? 33.938 -11.742 -9.383 1 94.56 778 ARG B N 1
ATOM 13592 C CA . ARG B 1 778 ? 35.375 -11.805 -9.406 1 94.56 778 ARG B CA 1
ATOM 13593 C C . ARG B 1 778 ? 35.875 -13.227 -9.672 1 94.56 778 ARG B C 1
ATOM 13595 O O . ARG B 1 778 ? 37.062 -13.523 -9.508 1 94.56 778 ARG B O 1
ATOM 13602 N N . HIS B 1 779 ? 35 -14.031 -10.031 1 95.81 779 HIS B N 1
ATOM 13603 C CA . HIS B 1 779 ? 35.344 -15.422 -10.266 1 95.81 779 HIS B CA 1
ATOM 13604 C C . HIS B 1 779 ? 36.062 -15.594 -11.602 1 95.81 779 HIS B C 1
ATOM 13606 O O . HIS B 1 779 ? 35.562 -15.141 -12.641 1 95.81 779 HIS B O 1
ATOM 13612 N N . SER B 1 780 ? 37.188 -16.281 -11.609 1 95.75 780 SER B N 1
ATOM 13613 C CA . SER B 1 780 ? 38 -16.406 -12.812 1 95.75 780 SER B CA 1
ATOM 13614 C C . SER B 1 780 ? 37.25 -17.156 -13.914 1 95.75 780 SER B C 1
ATOM 13616 O O . SER B 1 780 ? 37.375 -16.812 -15.094 1 95.75 780 SER B O 1
ATOM 13618 N N . ASN B 1 781 ? 36.438 -18.125 -13.531 1 95.5 781 ASN B N 1
ATOM 13619 C CA . ASN B 1 781 ? 35.719 -18.922 -14.531 1 95.5 781 ASN B CA 1
ATOM 13620 C C . ASN B 1 781 ? 34.562 -18.125 -15.141 1 95.5 781 ASN B C 1
ATOM 13622 O O . ASN B 1 781 ? 34 -18.516 -16.172 1 95.5 781 ASN B O 1
ATOM 13626 N N . ALA B 1 782 ? 34.219 -17.031 -14.555 1 97.75 782 ALA B N 1
ATOM 13627 C CA . ALA B 1 782 ? 33.125 -16.188 -15.062 1 97.75 782 ALA B CA 1
ATOM 13628 C C . ALA B 1 782 ? 33.656 -15.109 -15.992 1 97.75 782 ALA B C 1
ATOM 13630 O O . ALA B 1 782 ? 32.906 -14.492 -16.75 1 97.75 782 ALA B O 1
ATOM 13631 N N . ALA B 1 783 ? 34.938 -14.836 -15.984 1 98 783 ALA B N 1
ATOM 13632 C CA . ALA B 1 783 ? 35.562 -13.844 -16.844 1 98 783 ALA B CA 1
ATOM 13633 C C . ALA B 1 783 ? 35.594 -14.305 -18.297 1 98 783 ALA B C 1
ATOM 13635 O O . ALA B 1 783 ? 35.594 -15.5 -18.578 1 98 783 ALA B O 1
ATOM 13636 N N . SER B 1 784 ? 35.594 -13.398 -19.156 1 98.44 784 SER B N 1
ATOM 13637 C CA . SER B 1 784 ? 35.531 -13.703 -20.578 1 98.44 784 SER B CA 1
ATOM 13638 C C . SER B 1 784 ? 36.719 -13.117 -21.312 1 98.44 784 SER B C 1
ATOM 13640 O O . SER B 1 784 ? 37.562 -12.438 -20.719 1 98.44 784 SER B O 1
ATOM 13642 N N . LYS B 1 785 ? 36.781 -13.508 -22.578 1 97.88 785 LYS B N 1
ATOM 13643 C CA . LYS B 1 785 ? 37.781 -12.938 -23.469 1 97.88 785 LYS B CA 1
ATOM 13644 C C . LYS B 1 785 ? 37.188 -11.883 -24.391 1 97.88 785 LYS B C 1
ATOM 13646 O O . LYS B 1 785 ? 36 -11.922 -24.672 1 97.88 785 LYS B O 1
ATOM 13651 N N . LEU B 1 786 ? 37.969 -11 -24.812 1 97.44 786 LEU B N 1
ATOM 13652 C CA . LEU B 1 786 ? 37.5 -9.891 -25.641 1 97.44 786 LEU B CA 1
ATOM 13653 C C . LEU B 1 786 ? 36.781 -10.414 -26.891 1 97.44 786 LEU B C 1
ATOM 13655 O O . LEU B 1 786 ? 35.812 -9.797 -27.359 1 97.44 786 LEU B O 1
ATOM 13659 N N . GLU B 1 787 ? 37.219 -11.547 -27.375 1 97.12 787 GLU B N 1
ATOM 13660 C CA . GLU B 1 787 ? 36.625 -12.148 -28.562 1 97.12 787 GLU B CA 1
ATOM 13661 C C . GLU B 1 787 ? 35.156 -12.516 -28.328 1 97.12 787 GLU B C 1
ATOM 13663 O O . GLU B 1 787 ? 34.344 -12.547 -29.266 1 97.12 787 GLU B O 1
ATOM 13668 N N . ASP B 1 788 ? 34.844 -12.742 -27.078 1 98.38 788 ASP B N 1
ATOM 13669 C CA . ASP B 1 788 ? 33.5 -13.125 -26.719 1 98.38 788 ASP B CA 1
ATOM 13670 C C . ASP B 1 788 ? 32.531 -11.953 -26.875 1 98.38 788 ASP B C 1
ATOM 13672 O O . ASP B 1 788 ? 31.297 -12.141 -26.844 1 98.38 788 ASP B O 1
ATOM 13676 N N . PHE B 1 789 ? 33.031 -10.719 -27.094 1 98.62 789 PHE B N 1
ATOM 13677 C CA . PHE B 1 789 ? 32.25 -9.508 -27.203 1 98.62 789 PHE B CA 1
ATOM 13678 C C . PHE B 1 789 ? 32.219 -9.008 -28.641 1 98.62 789 PHE B C 1
ATOM 13680 O O . PHE B 1 789 ? 31.578 -7.992 -28.938 1 98.62 789 PHE B O 1
ATOM 13687 N N . ALA B 1 790 ? 32.781 -9.688 -29.594 1 98.19 790 ALA B N 1
ATOM 13688 C CA . ALA B 1 790 ? 33.031 -9.234 -30.953 1 98.19 790 ALA B CA 1
ATOM 13689 C C . ALA B 1 790 ? 31.734 -9.266 -31.781 1 98.19 790 ALA B C 1
ATOM 13691 O O . ALA B 1 790 ? 30.75 -9.898 -31.406 1 98.19 790 ALA B O 1
ATOM 13692 N N . PRO B 1 791 ? 31.812 -8.555 -32.875 1 97.5 791 PRO B N 1
ATOM 13693 C CA . PRO B 1 791 ? 30.672 -8.641 -33.781 1 97.5 791 PRO B CA 1
ATOM 13694 C C . PRO B 1 791 ? 30.344 -10.078 -34.156 1 97.5 791 PRO B C 1
ATOM 13696 O O . PRO B 1 791 ? 31.25 -10.883 -34.406 1 97.5 791 PRO B O 1
ATOM 13699 N N . GLY B 1 792 ? 29.078 -10.352 -34.188 1 96.94 792 GLY B N 1
ATOM 13700 C CA . GLY B 1 792 ? 28.641 -11.695 -34.5 1 96.94 792 GLY B CA 1
ATOM 13701 C C . GLY B 1 792 ? 28.344 -12.547 -33.281 1 96.94 792 GLY B C 1
ATOM 13702 O O . GLY B 1 792 ? 27.688 -13.586 -33.406 1 96.94 792 GLY B O 1
ATOM 13703 N N . THR B 1 793 ? 28.797 -12.078 -32.156 1 97.94 793 THR B N 1
ATOM 13704 C CA . THR B 1 793 ? 28.484 -12.781 -30.906 1 97.94 793 THR B CA 1
ATOM 13705 C C . THR B 1 793 ? 27.188 -12.25 -30.297 1 97.94 793 THR B C 1
ATOM 13707 O O . THR B 1 793 ? 26.734 -11.156 -30.641 1 97.94 793 THR B O 1
ATOM 13710 N N . TYR B 1 794 ? 26.609 -13.078 -29.516 1 98.06 794 TYR B N 1
ATOM 13711 C CA . TYR B 1 794 ? 25.328 -12.742 -28.891 1 98.06 794 TYR B CA 1
ATOM 13712 C C . TYR B 1 794 ? 25.078 -13.602 -27.656 1 98.06 794 TYR B C 1
ATOM 13714 O O . TYR B 1 794 ? 25.891 -14.469 -27.328 1 98.06 794 TYR B O 1
ATOM 13722 N N . PHE B 1 795 ? 24.078 -13.328 -26.922 1 98.19 795 PHE B N 1
ATOM 13723 C CA . PHE B 1 795 ? 23.703 -14.062 -25.734 1 98.19 795 PHE B CA 1
ATOM 13724 C C . PHE B 1 795 ? 23.312 -15.5 -26.062 1 98.19 795 PHE B C 1
ATOM 13726 O O . PHE B 1 795 ? 22.469 -15.727 -26.938 1 98.19 795 PHE B O 1
ATOM 13733 N N . LYS B 1 796 ? 23.969 -16.406 -25.422 1 98.25 796 LYS B N 1
ATOM 13734 C CA . LYS B 1 796 ? 23.656 -17.828 -25.562 1 98.25 796 LYS B CA 1
ATOM 13735 C C . LYS B 1 796 ? 22.672 -18.281 -24.469 1 98.25 796 LYS B C 1
ATOM 13737 O O . LYS B 1 796 ? 23 -18.25 -23.281 1 98.25 796 LYS B O 1
ATOM 13742 N N . LYS B 1 797 ? 21.578 -18.781 -24.891 1 98.44 797 LYS B N 1
ATOM 13743 C CA . LYS B 1 797 ? 20.547 -19.172 -23.938 1 98.44 797 LYS B CA 1
ATOM 13744 C C . LYS B 1 797 ? 20.953 -20.438 -23.203 1 98.44 797 LYS B C 1
ATOM 13746 O O . LYS B 1 797 ? 20.531 -20.672 -22.062 1 98.44 797 LYS B O 1
ATOM 13751 N N . VAL B 1 798 ? 21.656 -21.281 -23.828 1 98.62 798 VAL B N 1
ATOM 13752 C CA . VAL B 1 798 ? 22.203 -22.5 -23.25 1 98.62 798 VAL B CA 1
ATOM 13753 C C . VAL B 1 798 ? 23.688 -22.625 -23.594 1 98.62 798 VAL B C 1
ATOM 13755 O O . VAL B 1 798 ? 24.094 -22.344 -24.734 1 98.62 798 VAL B O 1
ATOM 13758 N N . ILE B 1 799 ? 24.484 -22.906 -22.656 1 98.31 799 ILE B N 1
ATOM 13759 C CA . ILE B 1 799 ? 25.906 -23.141 -22.875 1 98.31 799 ILE B CA 1
ATOM 13760 C C . ILE B 1 799 ? 26.25 -24.594 -22.562 1 98.31 799 ILE B C 1
ATOM 13762 O O . ILE B 1 799 ? 26.109 -25.047 -21.422 1 98.31 799 ILE B O 1
ATOM 13766 N N . ASP B 1 800 ? 26.688 -25.297 -23.516 1 97.62 800 ASP B N 1
ATOM 13767 C CA . ASP B 1 800 ? 27.094 -26.703 -23.359 1 97.62 800 ASP B CA 1
ATOM 13768 C C . ASP B 1 800 ? 28.359 -26.828 -22.531 1 97.62 800 ASP B C 1
ATOM 13770 O O . ASP B 1 800 ? 28.984 -25.812 -22.188 1 97.62 800 ASP B O 1
ATOM 13774 N N . ASP B 1 801 ? 28.609 -28.078 -22.125 1 96.75 801 ASP B N 1
ATOM 13775 C CA . ASP B 1 801 ? 29.828 -28.312 -21.359 1 96.75 801 ASP B CA 1
ATOM 13776 C C . ASP B 1 801 ? 31.078 -28.031 -22.188 1 96.75 801 ASP B C 1
ATOM 13778 O O . ASP B 1 801 ? 31.359 -28.734 -23.156 1 96.75 801 ASP B O 1
ATOM 13782 N N . THR B 1 802 ? 31.812 -27.062 -21.812 1 89.19 802 THR B N 1
ATOM 13783 C CA . THR B 1 802 ? 32.938 -26.594 -22.609 1 89.19 802 THR B CA 1
ATOM 13784 C C . THR B 1 802 ? 34.188 -27.453 -22.344 1 89.19 802 THR B C 1
ATOM 13786 O O . THR B 1 802 ? 35.188 -27.344 -23.047 1 89.19 802 THR B O 1
ATOM 13789 N N . LYS B 1 803 ? 34.125 -28.266 -21.406 1 91.19 803 LYS B N 1
ATOM 13790 C CA . LYS B 1 803 ? 35.281 -29.062 -21.031 1 91.19 803 LYS B CA 1
ATOM 13791 C C . LYS B 1 803 ? 35.25 -30.438 -21.672 1 91.19 803 LYS B C 1
ATOM 13793 O O . LYS B 1 803 ? 36.25 -31.172 -21.625 1 91.19 803 LYS B O 1
ATOM 13798 N N . ILE B 1 804 ? 34.156 -30.781 -22.297 1 93 804 ILE B N 1
ATOM 13799 C CA . ILE B 1 804 ? 34.031 -32.094 -22.938 1 93 804 ILE B CA 1
ATOM 13800 C C . ILE B 1 804 ? 34.156 -31.922 -24.453 1 93 804 ILE B C 1
ATOM 13802 O O . ILE B 1 804 ? 33.375 -31.219 -25.078 1 93 804 ILE B O 1
ATOM 13806 N N . ASP B 1 805 ? 35.062 -32.625 -25 1 90.88 805 ASP B N 1
ATOM 13807 C CA . ASP B 1 805 ? 35.219 -32.594 -26.453 1 90.88 805 ASP B CA 1
ATOM 13808 C C . ASP B 1 805 ? 34.062 -33.312 -27.156 1 90.88 805 ASP B C 1
ATOM 13810 O O . ASP B 1 805 ? 33.5 -34.281 -26.625 1 90.88 805 ASP B O 1
ATOM 13814 N N . ASP B 1 806 ? 33.875 -32.875 -28.328 1 89.81 806 ASP B N 1
ATOM 13815 C CA . ASP B 1 806 ? 32.781 -33.406 -29.109 1 89.81 806 ASP B CA 1
ATOM 13816 C C . ASP B 1 806 ? 32.938 -34.938 -29.312 1 89.81 806 ASP B C 1
ATOM 13818 O O . ASP B 1 806 ? 31.938 -35.656 -29.281 1 89.81 806 ASP B O 1
ATOM 13822 N N . SER B 1 807 ? 34.125 -35.375 -29.422 1 90.75 807 SER B N 1
ATOM 13823 C CA . SER B 1 807 ? 34.375 -36.812 -29.656 1 90.75 807 SER B CA 1
ATOM 13824 C C . SER B 1 807 ? 34.094 -37.625 -28.406 1 90.75 807 SER B C 1
ATOM 13826 O O . SER B 1 807 ? 33.781 -38.812 -28.516 1 90.75 807 SER B O 1
ATOM 13828 N N . SER B 1 808 ? 34.094 -36.969 -27.312 1 92.69 808 SER B N 1
ATOM 13829 C CA . SER B 1 808 ? 33.906 -37.688 -26.062 1 92.69 808 SER B CA 1
ATOM 13830 C C . SER B 1 808 ? 32.469 -37.594 -25.547 1 92.69 808 SER B C 1
ATOM 13832 O O . SER B 1 808 ? 32.125 -38.25 -24.562 1 92.69 808 SER B O 1
ATOM 13834 N N . LYS B 1 809 ? 31.656 -36.875 -26.172 1 95.38 809 LYS B N 1
ATOM 13835 C CA . LYS B 1 809 ? 30.281 -36.656 -25.719 1 95.38 809 LYS B CA 1
ATOM 13836 C C . LYS B 1 809 ? 29.469 -37.938 -25.797 1 95.38 809 LYS B C 1
ATOM 13838 O O . LYS B 1 809 ? 28.516 -38.125 -25.031 1 95.38 809 LYS B O 1
ATOM 13843 N N . LYS B 1 810 ? 29.875 -38.812 -26.641 1 94.88 810 LYS B N 1
ATOM 13844 C CA . LYS B 1 810 ? 29.188 -40.125 -26.766 1 94.88 810 LYS B CA 1
ATOM 13845 C C . LYS B 1 810 ? 29.422 -40.969 -25.516 1 94.88 810 LYS B C 1
ATOM 13847 O O . LYS B 1 810 ? 28.641 -41.875 -25.25 1 94.88 810 LYS B O 1
ATOM 13852 N N . ASN B 1 811 ? 30.469 -40.625 -24.797 1 95.5 811 ASN B N 1
ATOM 13853 C CA . ASN B 1 811 ? 30.797 -41.406 -23.625 1 95.5 811 ASN B CA 1
ATOM 13854 C C . ASN B 1 811 ? 30.062 -40.906 -22.391 1 95.5 811 ASN B C 1
ATOM 13856 O O . ASN B 1 811 ? 30.141 -41.531 -21.312 1 95.5 811 ASN B O 1
ATOM 13860 N N . VAL B 1 812 ? 29.375 -39.844 -22.531 1 97.62 812 VAL B N 1
ATOM 13861 C CA . VAL B 1 812 ? 28.688 -39.219 -21.422 1 97.62 812 VAL B CA 1
ATOM 13862 C C . VAL B 1 812 ? 27.438 -40.031 -21.062 1 97.62 812 VAL B C 1
ATOM 13864 O O . VAL B 1 812 ? 26.625 -40.344 -21.953 1 97.62 812 VAL B O 1
ATOM 13867 N N . LYS B 1 813 ? 27.266 -40.375 -19.797 1 97.25 813 LYS B N 1
ATOM 13868 C CA . LYS B 1 813 ? 26.141 -41.188 -19.328 1 97.25 813 LYS B CA 1
ATOM 13869 C C . LYS B 1 813 ? 25.125 -40.344 -18.594 1 97.25 813 LYS B C 1
ATOM 13871 O O . LYS B 1 813 ? 23.953 -40.719 -18.484 1 97.25 813 LYS B O 1
ATOM 13876 N N . LYS B 1 814 ? 25.578 -39.25 -18.047 1 97.81 814 LYS B N 1
ATOM 13877 C CA . LYS B 1 814 ? 24.719 -38.375 -17.266 1 97.81 814 LYS B CA 1
ATOM 13878 C C . LYS B 1 814 ? 24.922 -36.906 -17.703 1 97.81 814 LYS B C 1
ATOM 13880 O O . LYS B 1 814 ? 26.062 -36.469 -17.906 1 97.81 814 LYS B O 1
ATOM 13885 N N . VAL B 1 815 ? 23.812 -36.219 -17.875 1 98.44 815 VAL B N 1
ATOM 13886 C CA . VAL B 1 815 ? 23.859 -34.781 -18.156 1 98.44 815 VAL B CA 1
ATOM 13887 C C . VAL B 1 815 ? 23.203 -34 -17.016 1 98.44 815 VAL B C 1
ATOM 13889 O O . VAL B 1 815 ? 22.062 -34.25 -16.672 1 98.44 815 VAL B O 1
ATOM 13892 N N . ILE B 1 816 ? 23.984 -33.094 -16.406 1 98.69 816 ILE B N 1
ATOM 13893 C CA . ILE B 1 816 ? 23.484 -32.188 -15.375 1 98.69 816 ILE B CA 1
ATOM 13894 C C . ILE B 1 816 ? 23.109 -30.844 -16.016 1 98.69 816 ILE B C 1
ATOM 13896 O O . ILE B 1 816 ? 23.953 -30.203 -16.641 1 98.69 816 ILE B O 1
ATOM 13900 N N . PHE B 1 817 ? 21.875 -30.484 -15.914 1 98.75 817 PHE B N 1
ATOM 13901 C CA . PHE B 1 817 ? 21.453 -29.125 -16.25 1 98.75 817 PHE B CA 1
ATOM 13902 C C . PHE B 1 817 ? 21.438 -28.234 -15.016 1 98.75 817 PHE B C 1
ATOM 13904 O O . PHE B 1 817 ? 20.984 -28.656 -13.953 1 98.75 817 PHE B O 1
ATOM 13911 N N . VAL B 1 818 ? 22 -27.062 -15.133 1 98.69 818 VAL B N 1
ATOM 13912 C CA . VAL B 1 818 ? 22.141 -26.156 -14 1 98.69 818 VAL B CA 1
ATOM 13913 C C . VAL B 1 818 ? 22.016 -24.703 -14.477 1 98.69 818 VAL B C 1
ATOM 13915 O O . VAL B 1 818 ? 22.297 -24.406 -15.641 1 98.69 818 VAL B O 1
ATOM 13918 N N . SER B 1 819 ? 21.484 -23.844 -13.641 1 98.44 819 SER B N 1
ATOM 13919 C CA . SER B 1 819 ? 21.438 -22.422 -13.93 1 98.44 819 SER B CA 1
ATOM 13920 C C . SER B 1 819 ? 22.203 -21.609 -12.867 1 98.44 819 SER B C 1
ATOM 13922 O O . SER B 1 819 ? 22.047 -21.859 -11.672 1 98.44 819 SER B O 1
ATOM 13924 N N . GLY B 1 820 ? 23.062 -20.688 -13.328 1 97.81 820 GLY B N 1
ATOM 13925 C CA . GLY B 1 820 ? 23.688 -19.734 -12.43 1 97.81 820 GLY B CA 1
ATOM 13926 C C . GLY B 1 820 ? 25.016 -20.234 -11.875 1 97.81 820 GLY B C 1
ATOM 13927 O O . GLY B 1 820 ? 25.641 -21.125 -12.438 1 97.81 820 GLY B O 1
ATOM 13928 N N . LYS B 1 821 ? 25.453 -19.688 -10.766 1 97.25 821 LYS B N 1
ATOM 13929 C CA . LYS B 1 821 ? 26.797 -19.844 -10.219 1 97.25 821 LYS B CA 1
ATOM 13930 C C . LYS B 1 821 ? 27.047 -21.281 -9.75 1 97.25 821 LYS B C 1
ATOM 13932 O O . LYS B 1 821 ? 28.188 -21.719 -9.641 1 97.25 821 LYS B O 1
ATOM 13937 N N . HIS B 1 822 ? 25.938 -21.938 -9.43 1 97.88 822 HIS B N 1
ATOM 13938 C CA . HIS B 1 822 ? 26.047 -23.312 -8.961 1 97.88 822 HIS B CA 1
ATOM 13939 C C . HIS B 1 822 ? 26.781 -24.188 -9.961 1 97.88 822 HIS B C 1
ATOM 13941 O O . HIS B 1 822 ? 27.391 -25.203 -9.586 1 97.88 822 HIS B O 1
ATOM 13947 N N . ALA B 1 823 ? 26.859 -23.859 -11.227 1 98.06 823 ALA B N 1
ATOM 13948 C CA . ALA B 1 823 ? 27.562 -24.578 -12.281 1 98.06 823 ALA B CA 1
ATOM 13949 C C . ALA B 1 823 ? 29.047 -24.703 -11.961 1 98.06 823 ALA B C 1
ATOM 13951 O O . ALA B 1 823 ? 29.641 -25.766 -12.164 1 98.06 823 ALA B O 1
ATOM 13952 N N . PHE B 1 824 ? 29.609 -23.672 -11.484 1 97.31 824 PHE B N 1
ATOM 13953 C CA . PHE B 1 824 ? 31.047 -23.672 -11.234 1 97.31 824 PHE B CA 1
ATOM 13954 C C . PHE B 1 824 ? 31.391 -24.531 -10.023 1 97.31 824 PHE B C 1
ATOM 13956 O O . PHE B 1 824 ? 32.438 -25.141 -9.977 1 97.31 824 PHE B O 1
ATOM 13963 N N . ALA B 1 825 ? 30.484 -24.5 -9.047 1 97.25 825 ALA B N 1
ATOM 13964 C CA . ALA B 1 825 ? 30.688 -25.422 -7.938 1 97.25 825 ALA B CA 1
ATOM 13965 C C . ALA B 1 825 ? 30.625 -26.875 -8.414 1 97.25 825 ALA B C 1
ATOM 13967 O O . ALA B 1 825 ? 31.422 -27.703 -7.969 1 97.25 825 ALA B O 1
ATOM 13968 N N . LEU B 1 826 ? 29.719 -27.188 -9.297 1 98.25 826 LEU B N 1
ATOM 13969 C CA . LEU B 1 826 ? 29.578 -28.531 -9.852 1 98.25 826 LEU B CA 1
ATOM 13970 C C . LEU B 1 826 ? 30.812 -28.906 -10.672 1 98.25 826 LEU B C 1
ATOM 13972 O O . LEU B 1 826 ? 31.297 -30.031 -10.586 1 98.25 826 LEU B O 1
ATOM 13976 N N . MET B 1 827 ? 31.297 -28.031 -11.477 1 97.44 827 MET B N 1
ATOM 13977 C CA . MET B 1 827 ? 32.469 -28.281 -12.297 1 97.44 827 MET B CA 1
ATOM 13978 C C . MET B 1 827 ? 33.688 -28.578 -11.438 1 97.44 827 MET B C 1
ATOM 13980 O O . MET B 1 827 ? 34.469 -29.5 -11.719 1 97.44 827 MET B O 1
ATOM 13984 N N . LYS B 1 828 ? 33.844 -27.766 -10.43 1 97.12 828 LYS B N 1
ATOM 13985 C CA . LYS B 1 828 ? 34.969 -27.984 -9.516 1 97.12 828 LYS B CA 1
ATOM 13986 C C . LYS B 1 828 ? 34.875 -29.359 -8.859 1 97.12 828 LYS B C 1
ATOM 13988 O O . LYS B 1 828 ? 35.844 -30.094 -8.758 1 97.12 828 LYS B O 1
ATOM 13993 N N . GLU B 1 829 ? 33.656 -29.656 -8.406 1 97.75 829 GLU B N 1
ATOM 13994 C CA . GLU B 1 829 ? 33.438 -30.953 -7.77 1 97.75 829 GLU B CA 1
ATOM 13995 C C . GLU B 1 829 ? 33.719 -32.094 -8.727 1 97.75 829 GLU B C 1
ATOM 13997 O O . GLU B 1 829 ? 34.312 -33.094 -8.336 1 97.75 829 GLU B O 1
ATOM 14002 N N . ARG B 1 830 ? 33.25 -32.031 -9.961 1 97.75 830 ARG B N 1
ATOM 14003 C CA . ARG B 1 830 ? 33.5 -33.031 -10.977 1 97.75 830 ARG B CA 1
ATOM 14004 C C . ARG B 1 830 ? 35 -33.25 -11.156 1 97.75 830 ARG B C 1
ATOM 14006 O O . ARG B 1 830 ? 35.469 -34.375 -11.266 1 97.75 830 ARG B O 1
ATOM 14013 N N . GLU B 1 831 ? 35.75 -32.188 -11.219 1 96.62 831 GLU B N 1
ATOM 14014 C CA . GLU B 1 831 ? 37.219 -32.25 -11.352 1 96.62 831 GLU B CA 1
ATOM 14015 C C . GLU B 1 831 ? 37.844 -32.906 -10.133 1 96.62 831 GLU B C 1
ATOM 14017 O O . GLU B 1 831 ? 38.719 -33.781 -10.273 1 96.62 831 GLU B O 1
ATOM 14022 N N . ASP B 1 832 ? 37.406 -32.5 -9.008 1 97.25 832 ASP B N 1
ATOM 14023 C CA . ASP B 1 832 ? 37.938 -33.031 -7.766 1 97.25 832 ASP B CA 1
ATOM 14024 C C . ASP B 1 832 ? 37.719 -34.531 -7.645 1 97.25 832 ASP B C 1
ATOM 14026 O O . ASP B 1 832 ? 38.531 -35.25 -7.078 1 97.25 832 ASP B O 1
ATOM 14030 N N . ARG B 1 833 ? 36.625 -34.969 -8.234 1 97.12 833 ARG B N 1
ATOM 14031 C CA . ARG B 1 833 ? 36.25 -36.406 -8.148 1 97.12 833 ARG B CA 1
ATOM 14032 C C . ARG B 1 833 ? 36.781 -37.156 -9.359 1 97.12 833 ARG B C 1
ATOM 14034 O O . ARG B 1 833 ? 36.594 -38.375 -9.445 1 97.12 833 ARG B O 1
ATOM 14041 N N . ASN B 1 834 ? 37.312 -36.594 -10.281 1 96.06 834 ASN B N 1
ATOM 14042 C CA . ASN B 1 834 ? 37.844 -37.188 -11.5 1 96.06 834 ASN B CA 1
ATOM 14043 C C . ASN B 1 834 ? 36.781 -37.938 -12.273 1 96.06 834 ASN B C 1
ATOM 14045 O O . ASN B 1 834 ? 36.969 -39.094 -12.656 1 96.06 834 ASN B O 1
ATOM 14049 N N . ILE B 1 835 ? 35.656 -37.25 -12.391 1 95.94 835 ILE B N 1
ATOM 14050 C CA . ILE B 1 835 ? 34.531 -37.812 -13.133 1 95.94 835 ILE B CA 1
ATOM 14051 C C . ILE B 1 835 ? 34.594 -37.375 -14.586 1 95.94 835 ILE B C 1
ATOM 14053 O O . ILE B 1 835 ? 34.688 -36.156 -14.867 1 95.94 835 ILE B O 1
ATOM 14057 N N . ASN B 1 836 ? 34.438 -38.344 -15.531 1 93.5 836 ASN B N 1
ATOM 14058 C CA . ASN B 1 836 ? 34.625 -37.969 -16.938 1 93.5 836 ASN B CA 1
ATOM 14059 C C . ASN B 1 836 ? 33.406 -38.344 -17.766 1 93.5 836 ASN B C 1
ATOM 14061 O O . ASN B 1 836 ? 33.375 -38.094 -18.969 1 93.5 836 ASN B O 1
ATOM 14065 N N . ASP B 1 837 ? 32.406 -38.875 -17.188 1 96 837 ASP B N 1
ATOM 14066 C CA . ASP B 1 837 ? 31.25 -39.312 -17.969 1 96 837 ASP B CA 1
ATOM 14067 C C . ASP B 1 837 ? 30.016 -38.531 -17.594 1 96 837 ASP B C 1
ATOM 14069 O O . ASP B 1 837 ? 28.891 -39 -17.75 1 96 837 ASP B O 1
ATOM 14073 N N . VAL B 1 838 ? 30.172 -37.375 -16.969 1 97.94 838 VAL B N 1
ATOM 14074 C CA . VAL B 1 838 ? 29.078 -36.469 -16.609 1 97.94 838 VAL B CA 1
ATOM 14075 C C . VAL B 1 838 ? 29.281 -35.125 -17.281 1 97.94 838 VAL B C 1
ATOM 14077 O O . VAL B 1 838 ? 30.328 -34.5 -17.141 1 97.94 838 VAL B O 1
ATOM 14080 N N . ALA B 1 839 ? 28.281 -34.688 -18.031 1 98.31 839 ALA B N 1
ATOM 14081 C CA . ALA B 1 839 ? 28.328 -33.344 -18.641 1 98.31 839 ALA B CA 1
ATOM 14082 C C . ALA B 1 839 ? 27.547 -32.344 -17.812 1 98.31 839 ALA B C 1
ATOM 14084 O O . ALA B 1 839 ? 26.531 -32.656 -17.203 1 98.31 839 ALA B O 1
ATOM 14085 N N . ILE B 1 840 ? 28.016 -31.125 -17.703 1 98.5 840 ILE B N 1
ATOM 14086 C CA . ILE B 1 840 ? 27.359 -30.016 -17.016 1 98.5 840 ILE B CA 1
ATOM 14087 C C . ILE B 1 840 ? 26.953 -28.938 -18.031 1 98.5 840 ILE B C 1
ATOM 14089 O O . ILE B 1 840 ? 27.812 -28.297 -18.641 1 98.5 840 ILE B O 1
ATOM 14093 N N . VAL B 1 841 ? 25.688 -28.797 -18.219 1 98.69 841 VAL B N 1
ATOM 14094 C CA . VAL B 1 841 ? 25.109 -27.859 -19.188 1 98.69 841 VAL B CA 1
ATOM 14095 C C . VAL B 1 841 ? 24.469 -26.688 -18.453 1 98.69 841 VAL B C 1
ATOM 14097 O O . VAL B 1 841 ? 23.641 -26.891 -17.562 1 98.69 841 VAL B O 1
ATOM 14100 N N . ARG B 1 842 ? 24.797 -25.5 -18.844 1 98.69 842 ARG B N 1
ATOM 14101 C CA . ARG B 1 842 ? 24.297 -24.312 -18.172 1 98.69 842 ARG B CA 1
ATOM 14102 C C . ARG B 1 842 ? 23.109 -23.719 -18.922 1 98.69 842 ARG B C 1
ATOM 14104 O O . ARG B 1 842 ? 23.219 -23.375 -20.109 1 98.69 842 ARG B O 1
ATOM 14111 N N . VAL B 1 843 ? 22 -23.609 -18.266 1 98.81 843 VAL B N 1
ATOM 14112 C CA . VAL B 1 843 ? 20.828 -22.922 -18.781 1 98.81 843 VAL B CA 1
ATOM 14113 C C . VAL B 1 843 ? 20.859 -21.453 -18.375 1 98.81 843 VAL B C 1
ATOM 14115 O O . VAL B 1 843 ? 20.516 -21.109 -17.25 1 98.81 843 VAL B O 1
ATOM 14118 N N . GLU B 1 844 ? 21.156 -20.578 -19.312 1 98.62 844 GLU B N 1
ATOM 14119 C CA . GLU B 1 844 ? 21.391 -19.156 -19.062 1 98.62 844 GLU B CA 1
ATOM 14120 C C . GLU B 1 844 ? 20.094 -18.375 -19.109 1 98.62 844 GLU B C 1
ATOM 14122 O O . GLU B 1 844 ? 19.969 -17.328 -18.469 1 98.62 844 GLU B O 1
ATOM 14127 N N . CYS B 1 845 ? 19.156 -18.812 -19.891 1 98.69 845 CYS B N 1
ATOM 14128 C CA . CYS B 1 845 ? 17.844 -18.203 -20.047 1 98.69 845 CYS B CA 1
ATOM 14129 C C . CYS B 1 845 ? 16.75 -19.125 -19.531 1 98.69 845 CYS B C 1
ATOM 14131 O O . CYS B 1 845 ? 16.609 -20.25 -20.031 1 98.69 845 CYS B O 1
ATOM 14133 N N . LEU B 1 846 ? 16.047 -18.656 -18.578 1 98.75 846 LEU B N 1
ATOM 14134 C CA . LEU B 1 846 ? 14.953 -19.453 -18.031 1 98.75 846 LEU B CA 1
ATOM 14135 C C . LEU B 1 846 ? 13.641 -19.125 -18.734 1 98.75 846 LEU B C 1
ATOM 14137 O O . LEU B 1 846 ? 12.812 -20.016 -18.953 1 98.75 846 LEU B O 1
ATOM 14141 N N . CYS B 1 847 ? 13.438 -17.875 -19.062 1 98.56 847 CYS B N 1
ATOM 14142 C CA . CYS B 1 847 ? 12.297 -17.375 -19.812 1 98.56 847 CYS B CA 1
ATOM 14143 C C . CYS B 1 847 ? 12.734 -16.25 -20.766 1 98.56 847 CYS B C 1
ATOM 14145 O O . CYS B 1 847 ? 13.289 -15.25 -20.328 1 98.56 847 CYS B O 1
ATOM 14147 N N . PRO B 1 848 ? 12.406 -16.453 -22.078 1 98.19 848 PRO B N 1
ATOM 14148 C CA . PRO B 1 848 ? 11.734 -17.562 -22.766 1 98.19 848 PRO B CA 1
ATOM 14149 C C . PRO B 1 848 ? 12.484 -18.875 -22.656 1 98.19 848 PRO B C 1
ATOM 14151 O O . PRO B 1 848 ? 13.719 -18.891 -22.672 1 98.19 848 PRO B O 1
ATOM 14154 N N . PHE B 1 849 ? 11.688 -19.953 -22.562 1 98.44 849 PHE B N 1
ATOM 14155 C CA . PHE B 1 849 ? 12.281 -21.281 -22.391 1 98.44 849 PHE B CA 1
ATOM 14156 C C . PHE B 1 849 ? 12.992 -21.703 -23.672 1 98.44 849 PHE B C 1
ATOM 14158 O O . PHE B 1 849 ? 12.414 -21.672 -24.75 1 98.44 849 PHE B O 1
ATOM 14165 N N . PRO B 1 850 ? 14.266 -22.125 -23.609 1 98.12 850 PRO B N 1
ATOM 14166 C CA . PRO B 1 850 ? 15.094 -22.312 -24.797 1 98.12 850 PRO B CA 1
ATOM 14167 C C . PRO B 1 850 ? 14.992 -23.734 -25.375 1 98.12 850 PRO B C 1
ATOM 14169 O O . PRO B 1 850 ? 15.984 -24.453 -25.438 1 98.12 850 PRO B O 1
ATOM 14172 N N . VAL B 1 851 ? 13.914 -24.062 -25.953 1 98.06 851 VAL B N 1
ATOM 14173 C CA . VAL B 1 851 ? 13.594 -25.406 -26.438 1 98.06 851 VAL B CA 1
ATOM 14174 C C . VAL B 1 851 ? 14.57 -25.812 -27.531 1 98.06 851 VAL B C 1
ATOM 14176 O O . VAL B 1 851 ? 15.094 -26.922 -27.531 1 98.06 851 VAL B O 1
ATOM 14179 N N . ILE B 1 852 ? 14.859 -24.922 -28.469 1 97.12 852 ILE B N 1
ATOM 14180 C CA . ILE B 1 852 ? 15.703 -25.219 -29.625 1 97.12 852 ILE B CA 1
ATOM 14181 C C . ILE B 1 852 ? 17.109 -25.562 -29.156 1 97.12 852 ILE B C 1
ATOM 14183 O O . ILE B 1 852 ? 17.672 -26.594 -29.547 1 97.12 852 ILE B O 1
ATOM 14187 N N . GLU B 1 853 ? 17.625 -24.75 -28.328 1 97.81 853 GLU B N 1
ATOM 14188 C CA . GLU B 1 853 ? 18.984 -24.953 -27.828 1 97.81 853 GLU B CA 1
ATOM 14189 C C . GLU B 1 853 ? 19.094 -26.219 -26.984 1 97.81 853 GLU B C 1
ATOM 14191 O O . GLU B 1 853 ? 20.094 -26.938 -27.062 1 97.81 853 GLU B O 1
ATOM 14196 N N . LEU B 1 854 ? 18.109 -26.5 -26.219 1 98.38 854 LEU B N 1
ATOM 14197 C CA . LEU B 1 854 ? 18.125 -27.688 -25.359 1 98.38 854 LEU B CA 1
ATOM 14198 C C . LEU B 1 854 ? 18.062 -28.953 -26.203 1 98.38 854 LEU B C 1
ATOM 14200 O O . LEU B 1 854 ? 18.703 -29.953 -25.875 1 98.38 854 LEU B O 1
ATOM 14204 N N . ASN B 1 855 ? 17.281 -28.953 -27.234 1 97.56 855 ASN B N 1
ATOM 14205 C CA . ASN B 1 855 ? 17.203 -30.094 -28.125 1 97.56 855 ASN B CA 1
ATOM 14206 C C . ASN B 1 855 ? 18.531 -30.328 -28.875 1 97.56 855 ASN B C 1
ATOM 14208 O O . ASN B 1 855 ? 18.922 -31.469 -29.109 1 97.56 855 ASN B O 1
ATOM 14212 N N . GLU B 1 856 ? 19.156 -29.234 -29.203 1 97 856 GLU B N 1
ATOM 14213 C CA . GLU B 1 856 ? 20.469 -29.359 -29.844 1 97 856 GLU B CA 1
ATOM 14214 C C . GLU B 1 856 ? 21.484 -30 -28.891 1 97 856 GLU B C 1
ATOM 14216 O O . GLU B 1 856 ? 22.281 -30.844 -29.297 1 97 856 GLU B O 1
ATOM 14221 N N . VAL B 1 857 ? 21.422 -29.578 -27.656 1 96.94 857 VAL B N 1
ATOM 14222 C CA . VAL B 1 857 ? 22.328 -30.141 -26.656 1 96.94 857 VAL B CA 1
ATOM 14223 C C . VAL B 1 857 ? 22.016 -31.609 -26.453 1 96.94 857 VAL B C 1
ATOM 14225 O O . VAL B 1 857 ? 22.922 -32.438 -26.359 1 96.94 857 VAL B O 1
ATOM 14228 N N . LYS B 1 858 ? 20.781 -31.953 -26.344 1 96.38 858 LYS B N 1
ATOM 14229 C CA . LYS B 1 858 ? 20.344 -33.344 -26.141 1 96.38 858 LYS B CA 1
ATOM 14230 C C . LYS B 1 858 ? 20.922 -34.25 -27.234 1 96.38 858 LYS B C 1
ATOM 14232 O O . LYS B 1 858 ? 21.391 -35.344 -26.938 1 96.38 858 LYS B O 1
ATOM 14237 N N . LYS B 1 859 ? 20.969 -33.781 -28.453 1 96.12 859 LYS B N 1
ATOM 14238 C CA . LYS B 1 859 ? 21.453 -34.562 -29.594 1 96.12 859 LYS B CA 1
ATOM 14239 C C . LYS B 1 859 ? 22.953 -34.844 -29.469 1 96.12 859 LYS B C 1
ATOM 14241 O O . LYS B 1 859 ? 23.438 -35.844 -30 1 96.12 859 LYS B O 1
ATOM 14246 N N . LYS B 1 860 ? 23.578 -34 -28.766 1 96.94 860 LYS B N 1
ATOM 14247 C CA . LYS B 1 860 ? 25.031 -34.125 -28.641 1 96.94 860 LYS B CA 1
ATOM 14248 C C . LYS B 1 860 ? 25.406 -35.219 -27.656 1 96.94 860 LYS B C 1
ATOM 14250 O O . LYS B 1 860 ? 26.562 -35.656 -27.625 1 96.94 860 LYS B O 1
ATOM 14255 N N . TYR B 1 861 ? 24.453 -35.656 -26.844 1 97.25 861 TYR B N 1
ATOM 14256 C CA . TYR B 1 861 ? 24.719 -36.688 -25.859 1 97.25 861 TYR B CA 1
ATOM 14257 C C . TYR B 1 861 ? 23.812 -37.906 -26.062 1 97.25 861 TYR B C 1
ATOM 14259 O O . TYR B 1 861 ? 23.016 -38.25 -25.203 1 97.25 861 TYR B O 1
ATOM 14267 N N . PRO B 1 862 ? 24 -38.656 -27.062 1 95.31 862 PRO B N 1
ATOM 14268 C CA . PRO B 1 862 ? 23.078 -39.719 -27.469 1 95.31 862 PRO B CA 1
ATOM 14269 C C . PRO B 1 862 ? 23.031 -40.875 -26.484 1 95.31 862 PRO B C 1
ATOM 14271 O O . PRO B 1 862 ? 22.031 -41.594 -26.406 1 95.31 862 PRO B O 1
ATOM 14274 N N . ASN B 1 863 ? 24.109 -41.125 -25.719 1 95.88 863 ASN B N 1
ATOM 14275 C CA . ASN B 1 863 ? 24.156 -42.281 -24.844 1 95.88 863 ASN B CA 1
ATOM 14276 C C . ASN B 1 863 ? 23.828 -41.906 -23.406 1 95.88 863 ASN B C 1
ATOM 14278 O O . ASN B 1 863 ? 23.875 -42.75 -22.5 1 95.88 863 ASN B O 1
ATOM 14282 N N . ALA B 1 864 ? 23.547 -40.625 -23.172 1 96.81 864 ALA B N 1
ATOM 14283 C CA . ALA B 1 864 ? 23.172 -40.219 -21.828 1 96.81 864 ALA B CA 1
ATOM 14284 C C . ALA B 1 864 ? 21.828 -40.812 -21.422 1 96.81 864 ALA B C 1
ATOM 14286 O O . ALA B 1 864 ? 20.859 -40.781 -22.172 1 96.81 864 ALA B O 1
ATOM 14287 N N . LYS B 1 865 ? 21.734 -41.375 -20.203 1 95 865 LYS B N 1
ATOM 14288 C CA . LYS B 1 865 ? 20.531 -42.031 -19.719 1 95 865 LYS B CA 1
ATOM 14289 C C . LYS B 1 865 ? 19.953 -41.281 -18.516 1 95 865 LYS B C 1
ATOM 14291 O O . LYS B 1 865 ? 18.781 -41.438 -18.188 1 95 865 LYS B O 1
ATOM 14296 N N . LYS B 1 866 ? 20.781 -40.594 -17.844 1 97.25 866 LYS B N 1
ATOM 14297 C CA . LYS B 1 866 ? 20.375 -39.844 -16.656 1 97.25 866 LYS B CA 1
ATOM 14298 C C . LYS B 1 866 ? 20.438 -38.344 -16.891 1 97.25 866 LYS B C 1
ATOM 14300 O O . LYS B 1 866 ? 21.438 -37.844 -17.422 1 97.25 866 LYS B O 1
ATOM 14305 N N . PHE B 1 867 ? 19.406 -37.688 -16.578 1 98.31 867 PHE B N 1
ATOM 14306 C CA . PHE B 1 867 ? 19.328 -36.25 -16.703 1 98.31 867 PHE B CA 1
ATOM 14307 C C . PHE B 1 867 ? 18.938 -35.625 -15.375 1 98.31 867 PHE B C 1
ATOM 14309 O O . PHE B 1 867 ? 17.891 -35.938 -14.805 1 98.31 867 PHE B O 1
ATOM 14316 N N . VAL B 1 868 ? 19.781 -34.719 -14.836 1 98.62 868 VAL B N 1
ATOM 14317 C CA . VAL B 1 868 ? 19.609 -34.156 -13.5 1 98.62 868 VAL B CA 1
ATOM 14318 C C . VAL B 1 868 ? 19.453 -32.625 -13.609 1 98.62 868 VAL B C 1
ATOM 14320 O O . VAL B 1 868 ? 20.125 -31.984 -14.422 1 98.62 868 VAL B O 1
ATOM 14323 N N . TRP B 1 869 ? 18.516 -32.062 -12.922 1 98.75 869 TRP B N 1
ATOM 14324 C CA . TRP B 1 869 ? 18.5 -30.625 -12.633 1 98.75 869 TRP B CA 1
ATOM 14325 C C . TRP B 1 869 ? 19.094 -30.344 -11.25 1 98.75 869 TRP B C 1
ATOM 14327 O O . TRP B 1 869 ? 18.547 -30.781 -10.234 1 98.75 869 TRP B O 1
ATOM 14337 N N . SER B 1 870 ? 20.188 -29.672 -11.219 1 98.81 870 SER B N 1
ATOM 14338 C CA . SER B 1 870 ? 20.844 -29.328 -9.961 1 98.81 870 SER B CA 1
ATOM 14339 C C . SER B 1 870 ? 20.703 -27.844 -9.656 1 98.81 870 SER B C 1
ATOM 14341 O O . SER B 1 870 ? 20.953 -27 -10.516 1 98.81 870 SER B O 1
ATOM 14343 N N . GLN B 1 871 ? 20.188 -27.484 -8.461 1 98.38 871 GLN B N 1
ATOM 14344 C CA . GLN B 1 871 ? 20.109 -26.078 -8.07 1 98.38 871 GLN B CA 1
ATOM 14345 C C . GLN B 1 871 ? 20.484 -25.906 -6.602 1 98.38 871 GLN B C 1
ATOM 14347 O O . GLN B 1 871 ? 20.328 -26.828 -5.797 1 98.38 871 GLN B O 1
ATOM 14352 N N . GLU B 1 872 ? 21 -24.688 -6.312 1 97.12 872 GLU B N 1
ATOM 14353 C CA . GLU B 1 872 ? 21.375 -24.406 -4.926 1 97.12 872 GLU B CA 1
ATOM 14354 C C . GLU B 1 872 ? 20.172 -23.906 -4.121 1 97.12 872 GLU B C 1
ATOM 14356 O O . GLU B 1 872 ? 20.203 -23.906 -2.891 1 97.12 872 GLU B O 1
ATOM 14361 N N . GLU B 1 873 ? 19.078 -23.422 -4.758 1 97.69 873 GLU B N 1
ATOM 14362 C CA . GLU B 1 873 ? 17.859 -23 -4.098 1 97.69 873 GLU B CA 1
ATOM 14363 C C . GLU B 1 873 ? 17.062 -24.203 -3.574 1 97.69 873 GLU B C 1
ATOM 14365 O O . GLU B 1 873 ? 17.219 -25.312 -4.082 1 97.69 873 GLU B O 1
ATOM 14370 N N . PRO B 1 874 ? 16.266 -24 -2.578 1 97.62 874 PRO B N 1
ATOM 14371 C CA . PRO B 1 874 ? 15.367 -25.078 -2.15 1 97.62 874 PRO B CA 1
ATOM 14372 C C . PRO B 1 874 ? 14.398 -25.5 -3.25 1 97.62 874 PRO B C 1
ATOM 14374 O O . PRO B 1 874 ? 14.141 -24.75 -4.188 1 97.62 874 PRO B O 1
ATOM 14377 N N . ARG B 1 875 ? 13.891 -26.719 -3.102 1 97.75 875 ARG B N 1
ATOM 14378 C CA . ARG B 1 875 ? 13.023 -27.312 -4.113 1 97.75 875 ARG B CA 1
ATOM 14379 C C . ARG B 1 875 ? 11.797 -26.438 -4.367 1 97.75 875 ARG B C 1
ATOM 14381 O O . ARG B 1 875 ? 11.297 -26.375 -5.492 1 97.75 875 ARG B O 1
ATOM 14388 N N . ASN B 1 876 ? 11.242 -25.766 -3.305 1 97.25 876 ASN B N 1
ATOM 14389 C CA . ASN B 1 876 ? 10.07 -24.906 -3.447 1 97.25 876 ASN B CA 1
ATOM 14390 C C . ASN B 1 876 ? 10.453 -23.5 -3.9 1 97.25 876 ASN B C 1
ATOM 14392 O O . ASN B 1 876 ? 9.609 -22.609 -3.906 1 97.25 876 ASN B O 1
ATOM 14396 N N . ALA B 1 877 ? 11.695 -23.297 -4.215 1 96.75 877 ALA B N 1
ATOM 14397 C CA . ALA B 1 877 ? 12.227 -22.047 -4.758 1 96.75 877 ALA B CA 1
ATOM 14398 C C . ALA B 1 877 ? 13.086 -22.312 -5.992 1 96.75 877 ALA B C 1
ATOM 14400 O O . ALA B 1 877 ? 13.172 -23.453 -6.469 1 96.75 877 ALA B O 1
ATOM 14401 N N . GLY B 1 878 ? 13.648 -21.328 -6.578 1 97.12 878 GLY B N 1
ATOM 14402 C CA . GLY B 1 878 ? 14.469 -21.5 -7.77 1 97.12 878 GLY B CA 1
ATOM 14403 C C . GLY B 1 878 ? 13.656 -21.844 -9.008 1 97.12 878 GLY B C 1
ATOM 14404 O O . GLY B 1 878 ? 12.508 -21.406 -9.133 1 97.12 878 GLY B O 1
ATOM 14405 N N . ALA B 1 879 ? 14.242 -22.531 -9.898 1 98.19 879 ALA B N 1
ATOM 14406 C CA . ALA B 1 879 ? 13.664 -22.688 -11.227 1 98.19 879 ALA B CA 1
ATOM 14407 C C . ALA B 1 879 ? 12.969 -24.031 -11.367 1 98.19 879 ALA B C 1
ATOM 14409 O O . ALA B 1 879 ? 12.258 -24.281 -12.352 1 98.19 879 ALA B O 1
ATOM 14410 N N . TRP B 1 880 ? 13.055 -24.938 -10.422 1 98 880 TRP B N 1
ATOM 14411 C CA . TRP B 1 880 ? 12.672 -26.344 -10.547 1 98 880 TRP B CA 1
ATOM 14412 C C . TRP B 1 880 ? 11.227 -26.469 -11.016 1 98 880 TRP B C 1
ATOM 14414 O O . TRP B 1 880 ? 10.953 -27.141 -12.023 1 98 880 TRP B O 1
ATOM 14424 N N . SER B 1 881 ? 10.312 -25.734 -10.352 1 96.44 881 SER B N 1
ATOM 14425 C CA . SER B 1 881 ? 8.891 -25.875 -10.656 1 96.44 881 SER B CA 1
ATOM 14426 C C . SER B 1 881 ? 8.57 -25.375 -12.055 1 96.44 881 SER B C 1
ATOM 14428 O O . SER B 1 881 ? 7.613 -25.828 -12.68 1 96.44 881 SER B O 1
ATOM 14430 N N . PHE B 1 882 ? 9.344 -24.5 -12.578 1 97.44 882 PHE B N 1
ATOM 14431 C CA . PHE B 1 882 ? 9.133 -23.906 -13.891 1 97.44 882 PHE B CA 1
ATOM 14432 C C . PHE B 1 882 ? 9.742 -24.781 -14.984 1 97.44 882 PHE B C 1
ATOM 14434 O O . PHE B 1 882 ? 9.117 -25 -16.031 1 97.44 882 PHE B O 1
ATOM 14441 N N . ILE B 1 883 ? 10.938 -25.406 -14.773 1 97.25 883 ILE B N 1
ATOM 14442 C CA . ILE B 1 883 ? 11.711 -26.031 -15.844 1 97.25 883 ILE B CA 1
ATOM 14443 C C . ILE B 1 883 ? 11.289 -27.5 -15.992 1 97.25 883 ILE B C 1
ATOM 14445 O O . ILE B 1 883 ? 11.297 -28.031 -17.109 1 97.25 883 ILE B O 1
ATOM 14449 N N . SER B 1 884 ? 10.953 -28.156 -14.875 1 97.19 884 SER B N 1
ATOM 14450 C CA . SER B 1 884 ? 10.742 -29.594 -14.875 1 97.19 884 SER B CA 1
ATOM 14451 C C . SER B 1 884 ? 9.648 -30 -15.859 1 97.19 884 SER B C 1
ATOM 14453 O O . SER B 1 884 ? 9.883 -30.812 -16.75 1 97.19 884 SER B O 1
ATOM 14455 N N . PRO B 1 885 ? 8.43 -29.344 -15.773 1 96.5 885 PRO B N 1
ATOM 14456 C CA . PRO B 1 885 ? 7.387 -29.75 -16.719 1 96.5 885 PRO B CA 1
ATOM 14457 C C . PRO B 1 885 ? 7.727 -29.375 -18.156 1 96.5 885 PRO B C 1
ATOM 14459 O O . PRO B 1 885 ? 7.348 -30.078 -19.094 1 96.5 885 PRO B O 1
ATOM 14462 N N . ARG B 1 886 ? 8.406 -28.375 -18.406 1 97.62 886 ARG B N 1
ATOM 14463 C CA . ARG B 1 886 ? 8.734 -27.906 -19.75 1 97.62 886 ARG B CA 1
ATOM 14464 C C . ARG B 1 886 ? 9.781 -28.812 -20.391 1 97.62 886 ARG B C 1
ATOM 14466 O O . ARG B 1 886 ? 9.742 -29.047 -21.609 1 97.62 886 ARG B O 1
ATOM 14473 N N . PHE B 1 887 ? 10.773 -29.312 -19.609 1 97.88 887 PHE B N 1
ATOM 14474 C CA . PHE B 1 887 ? 11.719 -30.297 -20.109 1 97.88 887 PHE B CA 1
ATOM 14475 C C . PHE B 1 887 ? 10.992 -31.562 -20.562 1 97.88 887 PHE B C 1
ATOM 14477 O O . PHE B 1 887 ? 11.281 -32.094 -21.625 1 97.88 887 PHE B O 1
ATOM 14484 N N . THR B 1 888 ? 10.055 -31.969 -19.75 1 96.62 888 THR B N 1
ATOM 14485 C CA . THR B 1 888 ? 9.297 -33.188 -20.062 1 96.62 888 THR B CA 1
ATOM 14486 C C . THR B 1 888 ? 8.461 -32.969 -21.312 1 96.62 888 THR B C 1
ATOM 14488 O O . THR B 1 888 ? 8.461 -33.812 -22.219 1 96.62 888 THR B O 1
ATOM 14491 N N . ASN B 1 889 ? 7.844 -31.844 -21.406 1 96.5 889 ASN B N 1
ATOM 14492 C CA . ASN B 1 889 ? 6.891 -31.578 -22.484 1 96.5 889 ASN B CA 1
ATOM 14493 C C . ASN B 1 889 ? 7.598 -31.297 -23.797 1 96.5 889 ASN B C 1
ATOM 14495 O O . ASN B 1 889 ? 7.164 -31.766 -24.859 1 96.5 889 ASN B O 1
ATOM 14499 N N . ALA B 1 890 ? 8.656 -30.594 -23.734 1 97 890 ALA B N 1
ATOM 14500 C CA . ALA B 1 890 ? 9.195 -30.016 -24.969 1 97 890 ALA B CA 1
ATOM 14501 C C . ALA B 1 890 ? 10.492 -30.703 -25.375 1 97 890 ALA B C 1
ATOM 14503 O O . ALA B 1 890 ? 10.852 -30.719 -26.547 1 97 890 ALA B O 1
ATOM 14504 N N . VAL B 1 891 ? 11.172 -31.234 -24.406 1 96.31 891 VAL B N 1
ATOM 14505 C CA . VAL B 1 891 ? 12.477 -31.844 -24.688 1 96.31 891 VAL B CA 1
ATOM 14506 C C . VAL B 1 891 ? 12.375 -33.344 -24.578 1 96.31 891 VAL B C 1
ATOM 14508 O O . VAL B 1 891 ? 13.219 -34.094 -25.125 1 96.31 891 VAL B O 1
ATOM 14511 N N . GLY B 1 892 ? 11.375 -33.906 -23.891 1 95.81 892 GLY B N 1
ATOM 14512 C CA . GLY B 1 892 ? 11.18 -35.312 -23.688 1 95.81 892 GLY B CA 1
ATOM 14513 C C . GLY B 1 892 ? 12.102 -35.906 -22.641 1 95.81 892 GLY B C 1
ATOM 14514 O O . GLY B 1 892 ? 12.406 -37.094 -22.672 1 95.81 892 GLY B O 1
ATOM 14515 N N . ILE B 1 893 ? 12.617 -35.094 -21.812 1 96.38 893 ILE B N 1
ATOM 14516 C CA . ILE B 1 893 ? 13.523 -35.5 -20.75 1 96.38 893 ILE B CA 1
ATOM 14517 C C . ILE B 1 893 ? 12.828 -35.375 -19.406 1 96.38 893 ILE B C 1
ATOM 14519 O O . ILE B 1 893 ? 12.328 -34.312 -19.062 1 96.38 893 ILE B O 1
ATOM 14523 N N . GLN B 1 894 ? 12.758 -36.406 -18.641 1 95.56 894 GLN B N 1
ATOM 14524 C CA . GLN B 1 894 ? 12.328 -36.344 -17.25 1 95.56 894 GLN B CA 1
ATOM 14525 C C . GLN B 1 894 ? 13.516 -36.062 -16.328 1 95.56 894 GLN B C 1
ATOM 14527 O O . GLN B 1 894 ? 14.336 -36.938 -16.078 1 95.56 894 GLN B O 1
ATOM 14532 N N . LEU B 1 895 ? 13.516 -34.906 -15.758 1 97.69 895 LEU B N 1
ATOM 14533 C CA . LEU B 1 895 ? 14.633 -34.469 -14.914 1 97.69 895 LEU B CA 1
ATOM 14534 C C . LEU B 1 895 ? 14.508 -35.062 -13.508 1 97.69 895 LEU B C 1
ATOM 14536 O O . LEU B 1 895 ? 13.406 -35.156 -12.969 1 97.69 895 LEU B O 1
ATOM 14540 N N . THR B 1 896 ? 15.609 -35.469 -12.969 1 97.94 896 THR B N 1
ATOM 14541 C CA . THR B 1 896 ? 15.695 -35.75 -11.547 1 97.94 896 THR B CA 1
ATOM 14542 C C . THR B 1 896 ? 16.219 -34.562 -10.758 1 97.94 896 THR B C 1
ATOM 14544 O O . THR B 1 896 ? 17.203 -33.938 -11.164 1 97.94 896 THR B O 1
ATOM 14547 N N . TYR B 1 897 ? 15.578 -34.25 -9.648 1 97.69 897 TYR B N 1
ATOM 14548 C CA . TYR B 1 897 ? 15.914 -33.094 -8.844 1 97.69 897 TYR B CA 1
ATOM 14549 C C . TYR B 1 897 ? 17.094 -33.375 -7.926 1 97.69 897 TYR B C 1
ATOM 14551 O O . TYR B 1 897 ? 17.125 -34.406 -7.242 1 97.69 897 TYR B O 1
ATOM 14559 N N . ALA B 1 898 ? 18.078 -32.562 -7.902 1 98.5 898 ALA B N 1
ATOM 14560 C CA . ALA B 1 898 ? 19.156 -32.531 -6.914 1 98.5 898 ALA B CA 1
ATOM 14561 C C . ALA B 1 898 ? 19.297 -31.125 -6.32 1 98.5 898 ALA B C 1
ATOM 14563 O O . ALA B 1 898 ? 19.75 -30.203 -7.004 1 98.5 898 ALA B O 1
ATOM 14564 N N . GLY B 1 899 ? 18.922 -30.891 -5.184 1 97.5 899 GLY B N 1
ATOM 14565 C CA . GLY B 1 899 ? 18.969 -29.609 -4.496 1 97.5 899 GLY B CA 1
ATOM 14566 C C . GLY B 1 899 ? 18.531 -29.688 -3.049 1 97.5 899 GLY B C 1
ATOM 14567 O O . GLY B 1 899 ? 18.359 -30.781 -2.506 1 97.5 899 GLY B O 1
ATOM 14568 N N . ARG B 1 900 ? 18.422 -28.609 -2.402 1 97.19 900 ARG B N 1
ATOM 14569 C CA . ARG B 1 900 ? 17.969 -28.531 -1.017 1 97.19 900 ARG B CA 1
ATOM 14570 C C . ARG B 1 900 ? 16.484 -28.906 -0.902 1 97.19 900 ARG B C 1
ATOM 14572 O O . ARG B 1 900 ? 15.742 -28.797 -1.873 1 97.19 900 ARG B O 1
ATOM 14579 N N . LYS B 1 901 ? 16.125 -29.422 0.214 1 96.56 901 LYS B N 1
ATOM 14580 C CA . LYS B 1 901 ? 14.727 -29.75 0.469 1 96.56 901 LYS B CA 1
ATOM 14581 C C . LYS B 1 901 ? 13.867 -28.5 0.551 1 96.56 901 LYS B C 1
ATOM 14583 O O . LYS B 1 901 ? 14.391 -27.375 0.575 1 96.56 901 LYS B O 1
ATOM 14588 N N . GLU B 1 902 ? 12.539 -28.641 0.593 1 97.25 902 GLU B N 1
ATOM 14589 C CA . GLU B 1 902 ? 11.625 -27.516 0.772 1 97.25 902 GLU B CA 1
ATOM 14590 C C . GLU B 1 902 ? 11.828 -26.859 2.129 1 97.25 902 GLU B C 1
ATOM 14592 O O . GLU B 1 902 ? 11.867 -27.531 3.158 1 97.25 902 GLU B O 1
ATOM 14597 N N . ILE B 1 903 ? 12 -25.562 2.119 1 95.94 903 ILE B N 1
ATOM 14598 C CA . ILE B 1 903 ? 12.18 -24.859 3.381 1 95.94 903 ILE B CA 1
ATOM 14599 C C . ILE B 1 903 ? 11.344 -23.578 3.381 1 95.94 903 ILE B C 1
ATOM 14601 O O . ILE B 1 903 ? 11.016 -23.047 2.318 1 95.94 903 ILE B O 1
ATOM 14605 N N . ALA B 1 904 ? 11.016 -23.062 4.547 1 94.94 904 ALA B N 1
ATOM 14606 C CA . ALA B 1 904 ? 10.172 -21.891 4.723 1 94.94 904 ALA B CA 1
ATOM 14607 C C . ALA B 1 904 ? 11.016 -20.625 4.84 1 94.94 904 ALA B C 1
ATOM 14609 O O . ALA B 1 904 ? 10.516 -19.516 4.637 1 94.94 904 ALA B O 1
ATOM 14610 N N . TRP B 1 905 ? 12.344 -20.641 5.207 1 93.56 905 TRP B N 1
ATOM 14611 C CA . TRP B 1 905 ? 13.172 -19.484 5.547 1 93.56 905 TRP B CA 1
ATOM 14612 C C . TRP B 1 905 ? 14.227 -19.234 4.469 1 93.56 905 TRP B C 1
ATOM 14614 O O . TRP B 1 905 ? 15.125 -18.422 4.648 1 93.56 905 TRP B O 1
ATOM 14624 N N . THR B 1 906 ? 14.227 -19.891 3.383 1 93.81 906 THR B N 1
ATOM 14625 C CA . THR B 1 906 ? 15.008 -19.688 2.168 1 93.81 906 THR B CA 1
ATOM 14626 C C . THR B 1 906 ? 16.391 -20.297 2.303 1 93.81 906 THR B C 1
ATOM 14628 O O . THR B 1 906 ? 16.828 -21.047 1.429 1 93.81 906 THR B O 1
ATOM 14631 N N . ALA B 1 907 ? 17.188 -19.891 3.387 1 97.19 907 ALA B N 1
ATOM 14632 C CA . ALA B 1 907 ? 18.547 -20.359 3.574 1 97.19 907 ALA B CA 1
ATOM 14633 C C . ALA B 1 907 ? 18.953 -20.297 5.043 1 97.19 907 ALA B C 1
ATOM 14635 O O . ALA B 1 907 ? 18.469 -19.453 5.793 1 97.19 907 ALA B O 1
ATOM 14636 N N . THR B 1 908 ? 19.844 -21.172 5.422 1 95.88 908 THR B N 1
ATOM 14637 C CA . THR B 1 908 ? 20.328 -21.188 6.797 1 95.88 908 THR B CA 1
ATOM 14638 C C . THR B 1 908 ? 21.391 -20.109 7.004 1 95.88 908 THR B C 1
ATOM 14640 O O . THR B 1 908 ? 22.125 -19.766 6.074 1 95.88 908 THR B O 1
ATOM 14643 N N . ALA B 1 909 ? 21.422 -19.562 8.172 1 94.56 909 ALA B N 1
ATOM 14644 C CA . ALA B 1 909 ? 22.453 -18.609 8.555 1 94.56 909 ALA B CA 1
ATOM 14645 C C . ALA B 1 909 ? 23.609 -19.297 9.266 1 94.56 909 ALA B C 1
ATOM 14647 O O . ALA B 1 909 ? 24.656 -18.688 9.531 1 94.56 909 ALA B O 1
ATOM 14648 N N . ILE B 1 910 ? 23.422 -20.547 9.633 1 96.19 910 ILE B N 1
ATOM 14649 C CA . ILE B 1 910 ? 24.406 -21.312 10.391 1 96.19 910 ILE B CA 1
ATOM 14650 C C . ILE B 1 910 ? 25.453 -21.891 9.453 1 96.19 910 ILE B C 1
ATOM 14652 O O . ILE B 1 910 ? 25.141 -22.734 8.594 1 96.19 910 ILE B O 1
ATOM 14656 N N . ALA B 1 911 ? 26.672 -21.5 9.656 1 96.19 911 ALA B N 1
ATOM 14657 C CA . ALA B 1 911 ? 27.75 -21.859 8.742 1 96.19 911 ALA B CA 1
ATOM 14658 C C . ALA B 1 911 ? 27.875 -23.375 8.609 1 96.19 911 ALA B C 1
ATOM 14660 O O . ALA B 1 911 ? 28.047 -23.891 7.504 1 96.19 911 ALA B O 1
ATOM 14661 N N . GLN B 1 912 ? 27.75 -24.094 9.695 1 95.75 912 GLN B N 1
ATOM 14662 C CA . GLN B 1 912 ? 27.859 -25.547 9.672 1 95.75 912 GLN B CA 1
ATOM 14663 C C . GLN B 1 912 ? 26.75 -26.172 8.836 1 95.75 912 GLN B C 1
ATOM 14665 O O . GLN B 1 912 ? 27 -27.094 8.047 1 95.75 912 GLN B O 1
ATOM 14670 N N . HIS B 1 913 ? 25.562 -25.672 9.039 1 96 913 HIS B N 1
ATOM 14671 C CA . HIS B 1 913 ? 24.422 -26.188 8.273 1 96 913 HIS B CA 1
ATOM 14672 C C . HIS B 1 913 ? 24.578 -25.859 6.789 1 96 913 HIS B C 1
ATOM 14674 O O . HIS B 1 913 ? 24.281 -26.688 5.934 1 96 913 HIS B O 1
ATOM 14680 N N . HIS B 1 914 ? 25.016 -24.656 6.527 1 96.75 914 HIS B N 1
ATOM 14681 C CA . HIS B 1 914 ? 25.203 -24.25 5.137 1 96.75 914 HIS B CA 1
ATOM 14682 C C . HIS B 1 914 ? 26.203 -25.141 4.43 1 96.75 914 HIS B C 1
ATOM 14684 O O . HIS B 1 914 ? 25.969 -25.594 3.305 1 96.75 914 HIS B O 1
ATOM 14690 N N . ALA B 1 915 ? 27.391 -25.359 5.07 1 97.31 915 ALA B N 1
ATOM 14691 C CA . ALA B 1 915 ? 28.438 -26.203 4.484 1 97.31 915 ALA B CA 1
ATOM 14692 C C . ALA B 1 915 ? 27.922 -27.609 4.219 1 97.31 915 ALA B C 1
ATOM 14694 O O . ALA B 1 915 ? 28.188 -28.188 3.162 1 97.31 915 ALA B O 1
ATOM 14695 N N . LYS B 1 916 ? 27.188 -28.109 5.145 1 97.31 916 LYS B N 1
ATOM 14696 C CA . LYS B 1 916 ? 26.641 -29.453 5 1 97.31 916 LYS B CA 1
ATOM 14697 C C . LYS B 1 916 ? 25.625 -29.5 3.859 1 97.31 916 LYS B C 1
ATOM 14699 O O . LYS B 1 916 ? 25.672 -30.422 3.031 1 97.31 916 LYS B O 1
ATOM 14704 N N . GLU B 1 917 ? 24.703 -28.516 3.842 1 97.12 917 GLU B N 1
ATOM 14705 C CA . GLU B 1 917 ? 23.703 -28.469 2.787 1 97.12 917 GLU B CA 1
ATOM 14706 C C . GLU B 1 917 ? 24.344 -28.344 1.41 1 97.12 917 GLU B C 1
ATOM 14708 O O . GLU B 1 917 ? 23.906 -29 0.457 1 97.12 917 GLU B O 1
ATOM 14713 N N . HIS B 1 918 ? 25.312 -27.484 1.347 1 97.44 918 HIS B N 1
ATOM 14714 C CA . HIS B 1 918 ? 26.047 -27.312 0.097 1 97.44 918 HIS B CA 1
ATOM 14715 C C . HIS B 1 918 ? 26.656 -28.625 -0.37 1 97.44 918 HIS B C 1
ATOM 14717 O O . HIS B 1 918 ? 26.5 -29 -1.531 1 97.44 918 HIS B O 1
ATOM 14723 N N . GLN B 1 919 ? 27.312 -29.344 0.513 1 97.81 919 GLN B N 1
ATOM 14724 C CA . GLN B 1 919 ? 27.938 -30.609 0.171 1 97.81 919 GLN B CA 1
ATOM 14725 C C . GLN B 1 919 ? 26.906 -31.672 -0.174 1 97.81 919 GLN B C 1
ATOM 14727 O O . GLN B 1 919 ? 27.109 -32.469 -1.077 1 97.81 919 GLN B O 1
ATOM 14732 N N . ASP B 1 920 ? 25.859 -31.656 0.555 1 98 920 ASP B N 1
ATOM 14733 C CA . ASP B 1 920 ? 24.781 -32.625 0.287 1 98 920 ASP B CA 1
ATOM 14734 C C . ASP B 1 920 ? 24.234 -32.438 -1.133 1 98 920 ASP B C 1
ATOM 14736 O O . ASP B 1 920 ? 23.922 -33.438 -1.802 1 98 920 ASP B O 1
ATOM 14740 N N . VAL B 1 921 ? 24.078 -31.25 -1.597 1 98.31 921 VAL B N 1
ATOM 14741 C CA . VAL B 1 921 ? 23.594 -30.984 -2.947 1 98.31 921 VAL B CA 1
ATOM 14742 C C . VAL B 1 921 ? 24.594 -31.531 -3.969 1 98.31 921 VAL B C 1
ATOM 14744 O O . VAL B 1 921 ? 24.203 -32.156 -4.953 1 98.31 921 VAL B O 1
ATOM 14747 N N . LEU B 1 922 ? 25.859 -31.281 -3.762 1 98.44 922 LEU B N 1
ATOM 14748 C CA . LEU B 1 922 ? 26.891 -31.797 -4.66 1 98.44 922 LEU B CA 1
ATOM 14749 C C . LEU B 1 922 ? 26.875 -33.312 -4.688 1 98.44 922 LEU B C 1
ATOM 14751 O O . LEU B 1 922 ? 26.875 -33.938 -5.762 1 98.44 922 LEU B O 1
ATOM 14755 N N . ASP B 1 923 ? 26.781 -33.906 -3.477 1 98.25 923 ASP B N 1
ATOM 14756 C CA . ASP B 1 923 ? 26.797 -35.375 -3.363 1 98.25 923 ASP B CA 1
ATOM 14757 C C . ASP B 1 923 ? 25.562 -36 -4.039 1 98.25 923 ASP B C 1
ATOM 14759 O O . ASP B 1 923 ? 25.688 -36.969 -4.77 1 98.25 923 ASP B O 1
ATOM 14763 N N . SER B 1 924 ? 24.469 -35.344 -3.799 1 97.75 924 SER B N 1
ATOM 14764 C CA . SER B 1 924 ? 23.25 -35.875 -4.395 1 97.75 924 SER B CA 1
ATOM 14765 C C . SER B 1 924 ? 23.281 -35.75 -5.914 1 97.75 924 SER B C 1
ATOM 14767 O O . SER B 1 924 ? 22.797 -36.656 -6.621 1 97.75 924 SER B O 1
ATOM 14769 N N . THR B 1 925 ? 23.797 -34.688 -6.43 1 98.44 925 THR B N 1
ATOM 14770 C CA . THR B 1 925 ? 23.875 -34.438 -7.863 1 98.44 925 THR B CA 1
ATOM 14771 C C . THR B 1 925 ? 24.703 -35.5 -8.547 1 98.44 925 THR B C 1
ATOM 14773 O O . THR B 1 925 ? 24.312 -36.062 -9.586 1 98.44 925 THR B O 1
ATOM 14776 N N . PHE B 1 926 ? 25.828 -35.906 -8 1 97.75 926 PHE B N 1
ATOM 14777 C CA . PHE B 1 926 ? 26.75 -36.844 -8.656 1 97.75 926 PHE B CA 1
ATOM 14778 C C . PHE B 1 926 ? 26.422 -38.281 -8.305 1 97.75 926 PHE B C 1
ATOM 14780 O O . PHE B 1 926 ? 26.859 -39.219 -8.984 1 97.75 926 PHE B O 1
ATOM 14787 N N . SER B 1 927 ? 25.625 -38.5 -7.223 1 94.56 927 SER B N 1
ATOM 14788 C CA . SER B 1 927 ? 25.25 -39.875 -6.824 1 94.56 927 SER B CA 1
ATOM 14789 C C . SER B 1 927 ? 24.109 -40.406 -7.688 1 94.56 927 SER B C 1
ATOM 14791 O O . SER B 1 927 ? 23.969 -41.625 -7.84 1 94.56 927 SER B O 1
ATOM 14793 N N . ILE B 1 928 ? 23.25 -39.625 -8.109 1 89.25 928 ILE B N 1
ATOM 14794 C CA . ILE B 1 928 ? 22.156 -40.031 -8.984 1 89.25 928 ILE B CA 1
ATOM 14795 C C . ILE B 1 928 ? 22.719 -40.75 -10.211 1 89.25 928 ILE B C 1
ATOM 14797 O O . ILE B 1 928 ? 23.625 -40.25 -10.867 1 89.25 928 ILE B O 1
#

Secondary structure (DSSP, 8-state):
-------GGG---------S------TT-BTTB-------------------HHHHHHHHHHHHHHHHHHHHS---TTS-TTS-----GGG-GGGGT--TT------TTSSS---SSHHHHHHHHHHHHSSSEEEE-TT-S-HHHHHHHHHHHHHHHTPPPPHHHHHHHHHHHHHHHHHHHHHHHH-TT------TT-TTHHHHHHHHHHHTGGGTEEEEEEEE-STTHHHHHHHTS---HHHHHHHHTT--SS-TTS------GGG--EEEEEEPTTSS-EEEEEEPP--SSTTTHHHHHHHHHHHHHHHHT-GGG-SS-TT--TTTEEEEEEEEEHHHHHH-HHHHHHHHTTTSTTT--S-EEEEEEE-SEETTEEHHHH-SSSSGGGGGGGGT--EEEEETT-HHHHHHHHHHHHHHHHHH---EEEEEE---SSSSSTTS-GGGT-HHHHHHHHTS--HHHHHHHHHHHTTS--HHHHHHHHHHHHHHHHHHHHHTTTSPP----S-GGGTT--PPPSS---------HHHHHHHHHHTT---TT----HHHIIIIIIHHHHHHHH---B-HHHHHHHHHHHHHHTT-EEEEEETTTTT-TTS----SEE-TTT--EE-GGGGS-TT----EEEEE--S-SHHHHHHHHHHHHH-SSEEEEEE-SSGGGGGGGHHHIIIIITTHHHHH------EEEEE---SS--SSSS---HHHHHHT----SS-SSPP-TTSS-EEE---SHHHHHHHHHHHHHSSS---EEEEE-SGGGS-GGG-B-GGGGSTT----SEE--TTS-GGGGGG--EEEEE-STHHHHHHHHHHHHT--SEEEEEE-EEES--HHHHHHHHHH-TT--EEEEEEEEETTSTTHHHHHHHIIIII---PEEEEEPP-SSSS---HHHHHHHHHHHHHHHHH-/--------S----------S------TT-BTTB-------------------HHHHHHHHHHHHHHHHHHHHS---TTS-TTS-----GGG-GGGGT--TT------TTSSS---SSHHHHHHHHHHHHSSSEEEE-TT-S-HHHHHHHHHHHHHHHTPPPPHHHHHHHHHHHHHHHHHHHHHHHH-TT------TT-TTHHHHHHHHHHHTGGGTEEEEEEEE-STTHHHHHHHTS---HHHHHHHHTT--SS-TTS------GGG--EEEEEEPTTSS-EEEEEEPP--SSTTTHHHHHHHHHHHHHHHHT-GGG-SS-TT--TTTEEEEEEEEEHHHHHH-HHHHHHHHTTTSTTT--S-EEEEEEE-SEETTEEHHHH-SSSSGGGGGGGGT--EEEEETT-HHHHHHHHHHHHHHHHHH---EEEEEE---SSSSSTTS-GGGT-HHHHHHHHTS--HHHHHHHHHHHTTS--HHHHHHHHHHHHHHHHHHHHHTTTSPP----S-GGGTT--PPPSS---------HHHHHHHHHHTT---TT----HHHIIIIIIHHHHHHHH---B-HHHHHHHHHHHHHHTT-EEEEEETTTTT-TTS----SEE-TTT--EE-GGGGS-TT----EEEEE--S-SHHHHHHHHHHHHH-SSEEEEEE-SSGGGGGGGHHHIIIIITTHHHHH------EEEEE---SS--SSSS---HHHHHHT----SS-SSPP-TTSS-EEE---SHHHHHHHHHHHHHSSS---EEEEE-SGGGS-GGG-B-GGGGSTT----SEE--TTS-GGGGGG--EEEEE-STHHHHHHHHHHHHT--SEEEEEE-EEES--HHHHHHHHHH-TT--EEEEEEEEETTSTTHHHHHHHIIIII---PEEEEEPP-SSSS---HHHHHHHHHHHHHHHHH-